Protein 1X66 (pdb70)

Sequence (98 aa):
GSSGSSGPPNMTTNERRVIVPADPTLWTQEHVRQWLEWAIKEYSLMEIDTSFFQNMDGKELCKMNKEDFLRATTLYNTEVLLSHLSYLRESSSGPSSGGSSGSSGPPNMTTNERRVIVPADPTLWTQEHVRQWLEWAIKEYSLMEIDTSFFQNMDGKELCKMNKEDFLRATTLYNTEVLLSHLSYLRESSSGPSSGGSSGSSGPPNMTTNERRVIVPADPTLWTQEHVRQWLEWAIKEYSLMEIDTSFFQNMDGKELCKMNKEDFLRATTLYNTEVLLSHLSYLRESSSGPSSGGSSGSSGPPNMTTNERRVIVPADPTLWTQEHVRQWLEWAIKEYSLMEIDTSFFQNMDGKELCKMNKEDFLRATTLYNTEVLLSHLSYLRESSSGPSSGGSSGSSGPPNMTTNERRVIVPADPTLWTQEHVRQWLEWAIKEYSLMEIDTSFFQNMDGKELCKMNKEDFLRATTLYNTEVLLSHLSYLRESSSGPSSGGSSGSSGPPNMTTNERRVIVPADPTLWTQEHVRQWLEWAIKEYSLMEIDTSFFQNMDGKELCKMNKEDFLRATTLYNTEVLLSHLSYLRESSSGPSSGGSSGSSGPPNMTTNERRVIVPADPTLWTQEHVRQWLEWAIKEYSLMEIDTSFFQNMDGKELCKMNKEDFLRATTLYNTEVLLSHLSYLRESSSGPSSGGSSGSSGPPNMTTNERRVIVPADPTLWTQEHVRQWLEWAIKEYSLMEIDTSFFQNMDGKELCKMNKEDFLRATTLYNTEVLLSHLSYLRESSSGPSSGGSSGSSGPPNMTTNERRVIVPADPTLWTQEHVRQWLEWAIKEYSLMEIDTSFFQNMDGKELCKMNKEDFLRATTLYNTEVLLSHLSYLRESSSGPSSGGSSGSSGPPNMTTNERRVIVPADPTLWTQEHVRQWLEWAIKEYSLMEIDTSFFQNMDGKELCKMNKEDFLRATTLYNTEVLLSHLSYLRESSSGPSSGGSSGSSGPPNMTTNERRVIVPADPTLWTQEHVRQWLEWAIKEYSLMEIDTSFFQNMDGKELCKMNKEDFLRATTLYNTEVLLSHLSYLRESSSGPSSGGSSGSSGPPNMTTNERRVIVPADPTLWTQEHVRQWLEWAIKEYSLMEIDTSFFQNMDGKELCKMNKEDFLRATTLYNTEVLLSHLSYLRESSSGPSSGGSSGSSGPPNMTTNERRVIVPADPTLWTQEHVRQWLEWAIKEYSLMEIDTSFFQNMDGKELCKMNKEDFLRATTLYNTEVLLSHLSYLRESSSGPSSGGSSGSSGPPNMTTNERRVIVPADPTLWTQEHVRQWLEWAIKEYSLMEIDTSFFQNMDGKELCKMNKEDFLRATTLYNTEVLLSHLSYLRESSSGPSSGGSSGSSGPPNMTTNERRVIVPADPTLWTQEHVRQWLEWAIKEYSLMEIDTSFFQNMDGKELCKMNKEDFLRATTLYNTEVLLSHLSYLRESSSGPSSGGSSGSSGPPNMTTNERRVIVPADPTLWTQEHVRQWLEWAIKEYSLMEIDTSFFQNMDGKELCKMNKEDFLRATTLYNTEVLLSHLSYLRESSSGPSSGGSSGSSGPPNMTTNERRVIVPADPTLWTQEHVRQWLEWAIKEYSLMEIDTSFFQNMDGKELCKMNKEDFLRATTLYNTEVLLSHLSYLRESSSGPSSGGSSGSSGPPNMTTNERRVIVPADPTLWTQEHVRQWLEWAIKEYSLMEIDTSFFQNMDGKELCKMNKEDFLRATTLYNTEVLLSHLSYLRESSSGPSSGGSSGSSGPPNMTTNERRVIVPADPTLWTQEHVRQWLEWAIKEYSLMEIDTSFFQNMDGKELCKMNKEDFLRATTLYNTEVLLSHLSYLRESSSGPSSGGSSGSSGPPNMTTNERRVIVPADPTLWTQEHVRQWLEWAIKEYSLMEIDTSFFQNMDGKELCKMNKEDFLRATTLYNTEVLLSHLSYLRESSSGPSSG

Nearest PDB structures (foldseek):
  1x66-assembly1_A  TM=8.864E-01  e=5.146E-15  Homo sapiens
  2ytu-assembly1_A  TM=7.663E-01  e=2.443E-11  Homo sapiens
  1sxe-assembly1_A  TM=8.221E-01  e=2.799E-08  Homo sapiens
  4mhv-assembly1_A  TM=8.848E-01  e=9.757E-05  Homo sapiens
  2qar-assembly2_D  TM=7.076E-01  e=3.105E-03  Escherichia coli

InterPro domains:
  IPR000418 Ets domain [PF00178] (280-360)
  IPR000418 Ets domain [PR00454] (281-294)
  IPR000418 Ets domain [PR00454] (305-323)
  IPR000418 Ets domain [PR00454] (324-342)
  IPR000418 Ets domain [PR00454] (343-361)
  IPR000418 Ets domain [PS00345] (283-291)
  IPR000418 Ets domain [PS00346] (327-342)
  IPR000418 Ets domain [PS50061] (281-361)
  IPR000418 Ets domain [SM00413] (280-365)
  IPR003118 Pointed domain [PF02198] (115-197)
  IPR003118 Pointed domain [PS51433] (112-198)
  IPR003118 Pointed domain [SM00251] (114-198)
  IPR013761 Sterile alpha motif/pointed domain superfamily [G3DSA:1.10.150.50] (103-200)
  IPR013761 Sterile alpha motif/pointed domain superfamily [SSF47769] (99-197)
  IPR035573 Friend leukemia integration 1 transcription factor, pointed domain [cd08541] (114-204)
  IPR036388 Winged helix-like DNA-binding domain superfamily [G3DSA:1.10.10.10] (247-373)
  IPR036390 Winged helix DNA-binding domain superfamily [SSF46785] (278-413)
  IPR046328 ETS family [PTHR11849] (124-366)

GO terms:
  GO:0000976 transcription cis-regulatory region binding (F, IDA)
  GO:1990837 sequence-specific double-stranded DNA binding (F, IDA)
  GO:0045893 positive regulation of DNA-templated transcription (P, IMP)
  GO:0005634 nucleus (C, IDA)
  GO:0045893 positive regulation of DNA-templated transcription (P, IDA)
  GO:0003677 DNA binding (F, TAS)
  GO:0003700 DNA-binding transcription factor activity (F, TAS)
  GO:0009887 animal organ morphogenesis (P, TAS)
  GO:0007599 hemostasis (P, TAS)
  GO:0005515 protein binding (F, IPI)
  GO:0005654 nucleoplasm (C, IDA)
  GO:0016604 nuclear body (C, IDA)

Structure (mmCIF, N/CA/C/O backbone):
data_1X66
#
_entry.id   1X66
#
loop_
_atom_site.group_PDB
_atom_site.id
_atom_site.type_symbol
_atom_site.label_atom_id
_atom_site.label_alt_id
_atom_site.label_comp_id
_atom_site.label_asym_id
_atom_site.label_entity_id
_atom_site.label_seq_id
_atom_site.pdbx_PDB_ins_code
_atom_site.Cartn_x
_atom_site.Cartn_y
_atom_site.Cartn_z
_atom_site.occupancy
_atom_site.B_iso_or_equiv
_atom_site.auth_seq_id
_atom_site.auth_comp_id
_atom_site.auth_asym_id
_atom_site.auth_atom_id
_atom_site.pdbx_PDB_model_num
ATOM 1 N N . GLY A 1 1 ? 5.525 2.251 -4.074 1.00 0.00 1 GLY A N 1
ATOM 2 C CA . GLY A 1 1 ? 5.447 3.693 -3.928 1.00 0.00 1 GLY A CA 1
ATOM 3 C C . GLY A 1 1 ? 5.200 4.397 -5.247 1.00 0.00 1 GLY A C 1
ATOM 4 O O . GLY A 1 1 ? 4.297 4.026 -5.997 1.00 0.00 1 GLY A O 1
ATOM 8 N N . SER A 1 2 ? 6.003 5.417 -5.531 1.00 0.00 2 SER A N 1
ATOM 9 C CA . SER A 1 2 ? 5.864 6.178 -6.767 1.00 0.00 2 SER A CA 1
ATOM 10 C C . SER A 1 2 ? 4.482 6.819 -6.858 1.00 0.00 2 SER A C 1
ATOM 11 O O . SER A 1 2 ? 3.654 6.420 -7.676 1.00 0.00 2 SER A O 1
ATOM 19 N N . SER A 1 3 ? 4.242 7.815 -6.011 1.00 0.00 3 SER A N 1
ATOM 20 C CA . SER A 1 3 ? 2.960 8.509 -5.992 1.00 0.00 3 SER A CA 1
ATOM 21 C C . SER A 1 3 ? 1.823 7.541 -5.679 1.00 0.00 3 SER A C 1
ATOM 22 O O . SER A 1 3 ? 2.051 6.360 -5.419 1.00 0.00 3 SER A O 1
ATOM 30 N N . GLY A 1 4 ? 0.595 8.051 -5.705 1.00 0.00 4 GLY A N 1
ATOM 31 C CA . GLY A 1 4 ? -0.560 7.220 -5.423 1.00 0.00 4 GLY A CA 1
ATOM 32 C C . GLY A 1 4 ? -0.600 6.753 -3.981 1.00 0.00 4 GLY A C 1
ATOM 33 O O . GLY A 1 4 ? -1.157 5.698 -3.679 1.00 0.00 4 GLY A O 1
ATOM 37 N N . SER A 1 5 ? -0.007 7.540 -3.090 1.00 0.00 5 SER A N 1
ATOM 38 C CA . SER A 1 5 ? 0.028 7.199 -1.672 1.00 0.00 5 SER A CA 1
ATOM 39 C C . SER A 1 5 ? -1.122 7.866 -0.924 1.00 0.00 5 SER A C 1
ATOM 40 O O . SER A 1 5 ? -1.275 9.087 -0.960 1.00 0.00 5 SER A O 1
ATOM 48 N N . SER A 1 6 ? -1.929 7.055 -0.247 1.00 0.00 6 SER A N 1
ATOM 49 C CA . SER A 1 6 ? -3.068 7.565 0.506 1.00 0.00 6 SER A CA 1
ATOM 50 C C . SER A 1 6 ? -3.103 6.967 1.909 1.00 0.00 6 SER A C 1
ATOM 51 O O . SER A 1 6 ? -4.124 6.439 2.346 1.00 0.00 6 SER A O 1
ATOM 59 N N . GLY A 1 7 ? -1.977 7.055 2.611 1.00 0.00 7 GLY A N 1
ATOM 60 C CA . GLY A 1 7 ? -1.899 6.519 3.958 1.00 0.00 7 GLY A CA 1
ATOM 61 C C . GLY A 1 7 ? -2.934 7.125 4.884 1.00 0.00 7 GLY A C 1
ATOM 62 O O . GLY A 1 7 ? -3.699 8.010 4.501 1.00 0.00 7 GLY A O 1
ATOM 66 N N . PRO A 1 8 ? -2.968 6.643 6.136 1.00 0.00 8 PRO A N 1
ATOM 67 C CA . PRO A 1 8 ? -3.914 7.128 7.145 1.00 0.00 8 PRO A CA 1
ATOM 68 C C . PRO A 1 8 ? -3.602 8.550 7.597 1.00 0.00 8 PRO A C 1
ATOM 69 O O . PRO A 1 8 ? -2.536 9.098 7.312 1.00 0.00 8 PRO A O 1
ATOM 80 N N . PRO A 1 9 ? -4.550 9.165 8.319 1.00 0.00 9 PRO A N 1
ATOM 81 C CA . PRO A 1 9 ? -4.398 10.531 8.827 1.00 0.00 9 PRO A CA 1
ATOM 82 C C . PRO A 1 9 ? -3.355 10.625 9.935 1.00 0.00 9 PRO A C 1
ATOM 83 O O . PRO A 1 9 ? -3.606 10.227 11.072 1.00 0.00 9 PRO A O 1
ATOM 94 N N . ASN A 1 10 ? -2.184 11.155 9.597 1.00 0.00 10 ASN A N 1
ATOM 95 C CA . ASN A 1 10 ? -1.103 11.301 10.564 1.00 0.00 10 ASN A CA 1
ATOM 96 C C . ASN A 1 10 ? -1.513 12.230 11.703 1.00 0.00 10 ASN A C 1
ATOM 97 O O . ASN A 1 10 ? -2.425 13.043 11.556 1.00 0.00 10 ASN A O 1
ATOM 108 N N . MET A 1 11 ? -0.833 12.102 12.837 1.00 0.00 11 MET A N 1
ATOM 109 C CA . MET A 1 11 ? -1.126 12.931 14.001 1.00 0.00 11 MET A CA 1
ATOM 110 C C . MET A 1 11 ? -0.851 14.402 13.703 1.00 0.00 11 MET A C 1
ATOM 111 O O . MET A 1 11 ? -0.117 14.731 12.770 1.00 0.00 11 MET A O 1
ATOM 125 N N . THR A 1 12 ? -1.443 15.284 14.502 1.00 0.00 12 THR A N 1
ATOM 126 C CA . THR A 1 12 ? -1.263 16.719 14.324 1.00 0.00 12 THR A CA 1
ATOM 127 C C . THR A 1 12 ? 0.083 17.177 14.874 1.00 0.00 12 THR A C 1
ATOM 128 O O . THR A 1 12 ? 0.570 16.647 15.873 1.00 0.00 12 THR A O 1
ATOM 139 N N . THR A 1 13 ? 0.681 18.165 14.215 1.00 0.00 13 THR A N 1
ATOM 140 C CA . THR A 1 13 ? 1.972 18.694 14.638 1.00 0.00 13 THR A CA 1
ATOM 141 C C . THR A 1 13 ? 2.370 19.906 13.803 1.00 0.00 13 THR A C 1
ATOM 142 O O . THR A 1 13 ? 1.792 20.160 12.747 1.00 0.00 13 THR A O 1
ATOM 153 N N . ASN A 1 14 ? 3.360 20.650 14.284 1.00 0.00 14 ASN A N 1
ATOM 154 C CA . ASN A 1 14 ? 3.836 21.836 13.581 1.00 0.00 14 ASN A CA 1
ATOM 155 C C . ASN A 1 14 ? 4.367 21.472 12.198 1.00 0.00 14 ASN A C 1
ATOM 156 O O . ASN A 1 14 ? 3.871 21.960 11.183 1.00 0.00 14 ASN A O 1
ATOM 167 N N . GLU A 1 15 ? 5.379 20.610 12.167 1.00 0.00 15 GLU A N 1
ATOM 168 C CA . GLU A 1 15 ? 5.978 20.181 10.908 1.00 0.00 15 GLU A CA 1
ATOM 169 C C . GLU A 1 15 ? 5.728 18.695 10.665 1.00 0.00 15 GLU A C 1
ATOM 170 O O . GLU A 1 15 ? 4.939 18.321 9.798 1.00 0.00 15 GLU A O 1
ATOM 182 N N . ARG A 1 16 ? 6.406 17.853 11.438 1.00 0.00 16 ARG A N 1
ATOM 183 C CA . ARG A 1 16 ? 6.260 16.408 11.307 1.00 0.00 16 ARG A CA 1
ATOM 184 C C . ARG A 1 16 ? 6.996 15.683 12.429 1.00 0.00 16 ARG A C 1
ATOM 185 O O . ARG A 1 16 ? 8.111 15.195 12.240 1.00 0.00 16 ARG A O 1
ATOM 206 N N . ARG A 1 17 ? 6.366 15.617 13.597 1.00 0.00 17 ARG A N 1
ATOM 207 C CA . ARG A 1 17 ? 6.962 14.953 14.750 1.00 0.00 17 ARG A CA 1
ATOM 208 C C . ARG A 1 17 ? 5.937 14.776 15.866 1.00 0.00 17 ARG A C 1
ATOM 209 O O . ARG A 1 17 ? 4.848 15.348 15.819 1.00 0.00 17 ARG A O 1
ATOM 230 N N . VAL A 1 18 ? 6.292 13.979 16.869 1.00 0.00 18 VAL A N 1
ATOM 231 C CA . VAL A 1 18 ? 5.404 13.727 17.997 1.00 0.00 18 VAL A CA 1
ATOM 232 C C . VAL A 1 18 ? 5.850 14.503 19.232 1.00 0.00 18 VAL A C 1
ATOM 233 O O . VAL A 1 18 ? 7.037 14.775 19.410 1.00 0.00 18 VAL A O 1
ATOM 246 N N . ILE A 1 19 ? 4.891 14.854 20.081 1.00 0.00 19 ILE A N 1
ATOM 247 C CA . ILE A 1 19 ? 5.185 15.597 21.300 1.00 0.00 19 ILE A CA 1
ATOM 248 C C . ILE A 1 19 ? 4.711 14.837 22.535 1.00 0.00 19 ILE A C 1
ATOM 249 O O . ILE A 1 19 ? 3.595 15.041 23.013 1.00 0.00 19 ILE A O 1
ATOM 265 N N . VAL A 1 20 ? 5.569 13.960 23.049 1.00 0.00 20 VAL A N 1
ATOM 266 C 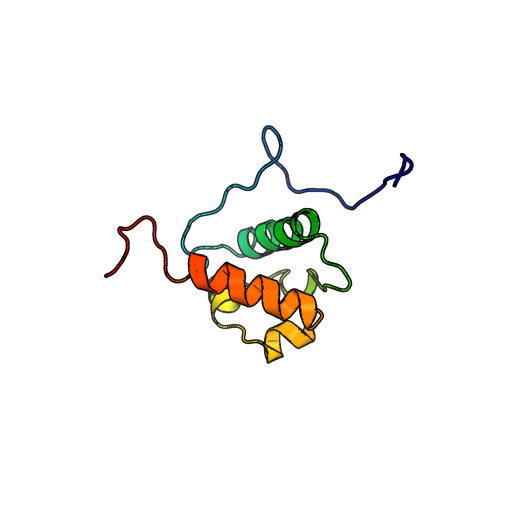CA . VAL A 1 20 ? 5.240 13.172 24.230 1.00 0.00 20 VAL A CA 1
ATOM 267 C C . VAL A 1 20 ? 6.394 13.166 25.226 1.00 0.00 20 VAL A C 1
ATOM 268 O O . VAL A 1 20 ? 7.558 13.347 24.866 1.00 0.00 20 VAL A O 1
ATOM 281 N N . PRO A 1 21 ? 6.068 12.951 26.509 1.00 0.00 21 PRO A N 1
ATOM 282 C CA . PRO A 1 21 ? 7.064 12.915 27.584 1.00 0.00 21 PRO A CA 1
ATOM 283 C C . PRO A 1 21 ? 7.959 11.683 27.503 1.00 0.00 21 PRO A C 1
ATOM 284 O O . PRO A 1 21 ? 7.602 10.684 26.879 1.00 0.00 21 PRO A O 1
ATOM 295 N N . ALA A 1 22 ? 9.123 11.760 28.140 1.00 0.00 22 ALA A N 1
ATOM 296 C CA . ALA A 1 22 ? 10.068 10.650 28.142 1.00 0.00 22 ALA A CA 1
ATOM 297 C C . ALA A 1 22 ? 9.426 9.384 28.700 1.00 0.00 22 ALA A C 1
ATOM 298 O O . ALA A 1 22 ? 9.266 8.393 27.988 1.00 0.00 22 ALA A O 1
ATOM 305 N N . ASP A 1 23 ? 9.063 9.425 29.977 1.00 0.00 23 ASP A N 1
ATOM 306 C CA . ASP A 1 23 ? 8.438 8.281 30.631 1.00 0.00 23 ASP A CA 1
ATOM 307 C C . ASP A 1 23 ? 7.085 7.966 30.000 1.00 0.00 23 ASP A C 1
ATOM 308 O O . ASP A 1 23 ? 6.180 8.800 29.964 1.00 0.00 23 ASP A O 1
ATOM 317 N N . PRO A 1 24 ? 6.942 6.734 29.488 1.00 0.00 24 PRO A N 1
ATOM 318 C CA . PRO A 1 24 ? 5.704 6.281 28.849 1.00 0.00 24 PRO A CA 1
ATOM 319 C C . PRO A 1 24 ? 4.566 6.104 29.849 1.00 0.00 24 PRO A C 1
ATOM 320 O O . PRO A 1 24 ? 3.392 6.105 29.476 1.00 0.00 24 PRO A O 1
ATOM 331 N N . THR A 1 25 ? 4.921 5.953 31.121 1.00 0.00 25 THR A N 1
ATOM 332 C CA . THR A 1 25 ? 3.930 5.775 32.175 1.00 0.00 25 THR A CA 1
ATOM 333 C C . THR A 1 25 ? 3.127 7.052 32.397 1.00 0.00 25 THR A C 1
ATOM 334 O O . THR A 1 25 ? 2.040 7.021 32.975 1.00 0.00 25 THR A O 1
ATOM 345 N N . LEU A 1 26 ? 3.669 8.173 31.935 1.00 0.00 26 LEU A N 1
ATOM 346 C CA . LEU A 1 26 ? 3.003 9.462 32.083 1.00 0.00 26 LEU A CA 1
ATOM 347 C C . LEU A 1 26 ? 2.094 9.746 30.891 1.00 0.00 26 LEU A C 1
ATOM 348 O O . LEU A 1 26 ? 1.371 10.742 30.873 1.00 0.00 26 LEU A O 1
ATOM 364 N N . TRP A 1 27 ? 2.136 8.863 29.900 1.00 0.00 27 TRP A N 1
ATOM 365 C CA . TRP A 1 27 ? 1.314 9.017 28.705 1.00 0.00 27 TRP A CA 1
ATOM 366 C C . TRP A 1 27 ? -0.168 8.915 29.046 1.00 0.00 27 TRP A C 1
ATOM 367 O O . TRP A 1 27 ? -0.594 7.992 29.742 1.00 0.00 27 TRP A O 1
ATOM 388 N N . THR A 1 28 ? -0.953 9.868 28.552 1.00 0.00 28 THR A N 1
ATOM 389 C CA . THR A 1 28 ? -2.388 9.885 28.806 1.00 0.00 28 THR A CA 1
ATOM 390 C C . THR A 1 28 ? -3.122 8.930 27.872 1.00 0.00 28 THR A C 1
ATOM 391 O O . THR A 1 28 ? -2.502 8.236 27.067 1.00 0.00 28 THR A O 1
ATOM 402 N N . GLN A 1 29 ? -4.446 8.900 27.986 1.00 0.00 29 GLN A N 1
ATOM 403 C CA . GLN A 1 29 ? -5.265 8.029 27.151 1.00 0.00 29 GLN A CA 1
ATOM 404 C C . GLN A 1 29 ? -5.123 8.397 25.678 1.00 0.00 29 GLN A C 1
ATOM 405 O O . GLN A 1 29 ? -5.464 7.609 24.797 1.00 0.00 29 GLN A O 1
ATOM 419 N N . GLU A 1 30 ? -4.619 9.600 25.419 1.00 0.00 30 GLU A N 1
ATOM 420 C CA . GLU A 1 30 ? -4.434 10.072 24.052 1.00 0.00 30 GLU A CA 1
ATOM 421 C C . GLU A 1 30 ? -3.008 9.813 23.575 1.00 0.00 30 GLU A C 1
ATOM 422 O O . GLU A 1 30 ? -2.789 9.369 22.448 1.00 0.00 30 GLU A O 1
ATOM 434 N N . HIS A 1 31 ? -2.040 10.096 24.442 1.00 0.00 31 HIS A N 1
ATOM 435 C CA . HIS A 1 31 ? -0.634 9.895 24.110 1.00 0.00 31 HIS A CA 1
ATOM 436 C C . HIS A 1 31 ? -0.392 8.473 23.611 1.00 0.00 31 HIS A C 1
ATOM 437 O O . HIS A 1 31 ? 0.201 8.269 22.551 1.00 0.00 31 HIS A O 1
ATOM 451 N N . VAL A 1 32 ? -0.854 7.494 24.381 1.00 0.00 32 VAL A N 1
ATOM 452 C CA . VAL A 1 32 ? -0.688 6.092 24.017 1.00 0.00 32 VAL A CA 1
ATOM 453 C C . VAL A 1 32 ? -1.158 5.835 22.590 1.00 0.00 32 VAL A C 1
ATOM 454 O O . VAL A 1 32 ? -0.633 4.961 21.900 1.00 0.00 32 VAL A O 1
ATOM 467 N N . ARG A 1 33 ? -2.151 6.603 22.153 1.00 0.00 33 ARG A N 1
ATOM 468 C CA . ARG A 1 33 ? -2.693 6.459 20.807 1.00 0.00 33 ARG A CA 1
ATOM 469 C C . ARG A 1 33 ? -1.805 7.161 19.785 1.00 0.00 33 ARG A C 1
ATOM 470 O O . ARG A 1 33 ? -1.531 6.623 18.713 1.00 0.00 33 ARG A O 1
ATOM 491 N N . GLN A 1 34 ? -1.358 8.366 20.125 1.00 0.00 34 GLN A N 1
ATOM 492 C CA . GLN A 1 34 ? -0.502 9.142 19.236 1.00 0.00 34 GLN A CA 1
ATOM 493 C C . GLN A 1 34 ? 0.808 8.409 18.966 1.00 0.00 34 GLN A C 1
ATOM 494 O O . GLN A 1 34 ? 1.190 8.206 17.814 1.00 0.00 34 GLN A O 1
ATOM 508 N N . TRP A 1 35 ? 1.492 8.017 20.035 1.00 0.00 35 TRP A N 1
ATOM 509 C CA . TRP A 1 35 ? 2.760 7.307 19.913 1.00 0.00 35 TRP A CA 1
ATOM 510 C C . TRP A 1 35 ? 2.599 6.045 19.073 1.00 0.00 35 TRP A C 1
ATOM 511 O O . TRP A 1 35 ? 3.511 5.650 18.346 1.00 0.00 35 TRP A O 1
ATOM 532 N N . LEU A 1 36 ? 1.434 5.415 19.179 1.00 0.00 36 LEU A N 1
ATOM 533 C CA . LEU A 1 36 ? 1.153 4.195 18.428 1.00 0.00 36 LEU A CA 1
ATOM 534 C C . LEU A 1 36 ? 1.171 4.464 16.927 1.00 0.00 36 LEU A C 1
ATOM 535 O O . LEU A 1 36 ? 1.966 3.879 16.192 1.00 0.00 36 LEU A O 1
ATOM 551 N N . GLU A 1 37 ? 0.290 5.354 16.480 1.00 0.00 37 GLU A N 1
ATOM 552 C CA . GLU A 1 37 ? 0.207 5.700 15.066 1.00 0.00 37 GLU A CA 1
ATOM 553 C C . GLU A 1 37 ? 1.553 6.197 14.547 1.00 0.00 37 GLU A C 1
ATOM 554 O O . GLU A 1 37 ? 1.839 6.113 13.352 1.00 0.00 37 GLU A O 1
ATOM 566 N N . TRP A 1 38 ? 2.374 6.716 15.452 1.00 0.00 38 TRP A N 1
ATOM 567 C CA . TRP A 1 38 ? 3.690 7.228 15.086 1.00 0.00 38 TRP A CA 1
ATOM 568 C C . TRP A 1 38 ? 4.638 6.088 14.733 1.00 0.00 38 TRP A C 1
ATOM 569 O O . TRP A 1 38 ? 5.121 5.997 13.605 1.00 0.00 38 TRP A O 1
ATOM 590 N N . ALA A 1 39 ? 4.902 5.220 15.705 1.00 0.00 39 ALA A N 1
ATOM 591 C CA . ALA A 1 39 ? 5.791 4.084 15.495 1.00 0.00 39 ALA A CA 1
ATOM 592 C C . ALA A 1 39 ? 5.388 3.294 14.255 1.00 0.00 39 ALA A C 1
ATOM 593 O O . ALA A 1 39 ? 6.231 2.683 13.596 1.00 0.00 39 ALA A O 1
ATOM 600 N N . ILE A 1 40 ? 4.097 3.308 13.943 1.00 0.00 40 ILE A N 1
ATOM 601 C CA . ILE A 1 40 ? 3.583 2.593 12.781 1.00 0.00 40 ILE A CA 1
ATOM 602 C C . ILE A 1 40 ? 4.020 3.265 11.484 1.00 0.00 40 ILE A C 1
ATOM 603 O O . ILE A 1 40 ? 4.507 2.608 10.564 1.00 0.00 40 ILE A O 1
ATOM 619 N N . LYS A 1 41 ? 3.843 4.581 11.418 1.00 0.00 41 LYS A N 1
ATOM 620 C CA . LYS A 1 41 ? 4.221 5.345 10.235 1.00 0.00 41 LYS A CA 1
ATOM 621 C C . LYS A 1 41 ? 5.735 5.506 10.152 1.00 0.00 41 LYS A C 1
ATOM 622 O O . LYS A 1 41 ? 6.281 5.785 9.085 1.00 0.00 41 LYS A O 1
ATOM 641 N N . GLU A 1 42 ? 6.408 5.327 11.285 1.00 0.00 42 GLU A N 1
ATOM 642 C CA . GLU A 1 42 ? 7.859 5.452 11.339 1.00 0.00 42 GLU A CA 1
ATOM 643 C C . GLU A 1 42 ? 8.533 4.133 10.974 1.00 0.00 42 GLU A C 1
ATOM 644 O O . GLU A 1 42 ? 9.375 4.080 10.077 1.00 0.00 42 GLU A O 1
ATOM 656 N N . TYR A 1 43 ? 8.157 3.070 11.675 1.00 0.00 43 TYR A N 1
ATOM 657 C CA . TYR A 1 43 ? 8.726 1.750 11.428 1.00 0.00 43 TYR A CA 1
ATOM 658 C C . TYR A 1 43 ? 7.928 1.003 10.364 1.00 0.00 43 TYR A C 1
ATOM 659 O O . TYR A 1 43 ? 8.152 -0.183 10.122 1.00 0.00 43 TYR A O 1
ATOM 677 N N . SER A 1 44 ? 6.997 1.708 9.729 1.00 0.00 44 SER A N 1
ATOM 678 C CA . SER A 1 44 ? 6.163 1.112 8.692 1.00 0.00 44 SER A CA 1
ATOM 679 C C . SER A 1 44 ? 5.516 -0.178 9.188 1.00 0.00 44 SER A C 1
ATOM 680 O O . SER A 1 44 ? 5.597 -1.218 8.534 1.00 0.00 44 SER A O 1
ATOM 688 N N . LEU A 1 45 ? 4.875 -0.102 10.349 1.00 0.00 45 LEU A N 1
ATOM 689 C CA . LEU A 1 45 ? 4.214 -1.263 10.935 1.00 0.00 45 LEU A CA 1
ATOM 690 C C . LEU A 1 45 ? 2.849 -1.492 10.296 1.00 0.00 45 LEU A C 1
ATOM 691 O O . LEU A 1 45 ? 2.195 -0.550 9.849 1.00 0.00 45 LEU A O 1
ATOM 707 N N . MET A 1 46 ? 2.423 -2.750 10.258 1.00 0.00 46 MET A N 1
ATOM 708 C CA . MET A 1 46 ? 1.133 -3.103 9.676 1.00 0.00 46 MET A CA 1
ATOM 709 C C . MET A 1 46 ? 0.472 -4.231 10.462 1.00 0.00 46 MET A C 1
ATOM 710 O O . MET A 1 46 ? 1.107 -4.869 11.301 1.00 0.00 46 MET A O 1
ATOM 724 N N . GLU A 1 47 ? -0.806 -4.469 10.186 1.00 0.00 47 GLU A N 1
ATOM 725 C CA . GLU A 1 47 ? -1.552 -5.519 10.869 1.00 0.00 47 GLU A CA 1
ATOM 726 C C . GLU A 1 47 ? -1.659 -5.226 12.363 1.00 0.00 47 GLU A C 1
ATOM 727 O O . GLU A 1 47 ? -1.809 -6.139 13.175 1.00 0.00 47 GLU A O 1
ATOM 739 N N . ILE A 1 48 ? -1.580 -3.948 12.716 1.00 0.00 48 ILE A N 1
ATOM 740 C CA . ILE A 1 48 ? -1.669 -3.535 14.111 1.00 0.00 48 ILE A CA 1
ATOM 741 C C . ILE A 1 48 ? -3.058 -2.998 14.439 1.00 0.00 48 ILE A C 1
ATOM 742 O O . ILE A 1 48 ? -3.636 -2.232 13.668 1.00 0.00 48 ILE A O 1
ATOM 758 N N . ASP A 1 49 ? -3.587 -3.403 15.588 1.00 0.00 49 ASP A N 1
ATOM 759 C CA . ASP A 1 49 ? -4.908 -2.960 16.019 1.00 0.00 49 ASP A CA 1
ATOM 760 C C . ASP A 1 49 ? -4.798 -1.776 16.975 1.00 0.00 49 ASP A C 1
ATOM 761 O O . ASP A 1 49 ? -4.754 -1.949 18.193 1.00 0.00 49 ASP A O 1
ATOM 770 N N . THR A 1 50 ? -4.755 -0.572 16.414 1.00 0.00 50 THR A N 1
ATOM 771 C CA . THR A 1 50 ? -4.648 0.641 17.215 1.00 0.00 50 THR A CA 1
ATOM 772 C C . THR A 1 50 ? -5.859 0.806 18.127 1.00 0.00 50 THR A C 1
ATOM 773 O O . THR A 1 50 ? -5.785 1.474 19.158 1.00 0.00 50 THR A O 1
ATOM 784 N N . SER A 1 51 ? -6.973 0.192 17.741 1.00 0.00 51 SER A N 1
ATOM 785 C CA . SER A 1 51 ? -8.201 0.274 18.523 1.00 0.00 51 SER A CA 1
ATOM 786 C C . SER A 1 51 ? -8.004 -0.333 19.908 1.00 0.00 51 SER A C 1
ATOM 787 O O . SER A 1 51 ? -8.557 0.152 20.895 1.00 0.00 51 SER A O 1
ATOM 795 N N . PHE A 1 52 ? -7.210 -1.397 19.974 1.00 0.00 52 PHE A N 1
ATOM 796 C CA . PHE A 1 52 ? -6.940 -2.072 21.238 1.00 0.00 52 PHE A CA 1
ATOM 797 C C . PHE A 1 52 ? -6.407 -1.089 22.276 1.00 0.00 52 PHE A C 1
ATOM 798 O O . PHE A 1 52 ? -6.575 -1.288 23.480 1.00 0.00 52 PHE A O 1
ATOM 815 N N . PHE A 1 53 ? -5.763 -0.028 21.802 1.00 0.00 53 PHE A N 1
ATOM 816 C CA . PHE A 1 53 ? -5.204 0.986 22.688 1.00 0.00 53 PHE A CA 1
ATOM 817 C C . PHE A 1 53 ? -5.974 2.298 22.568 1.00 0.00 53 PHE A C 1
ATOM 818 O O . PHE A 1 53 ? -5.436 3.371 22.839 1.00 0.00 53 PHE A O 1
ATOM 835 N N . GLN A 1 54 ? -7.235 2.202 22.160 1.00 0.00 54 GLN A N 1
ATOM 836 C CA . GLN A 1 54 ? -8.078 3.381 22.002 1.00 0.00 54 GLN A CA 1
ATOM 837 C C . GLN A 1 54 ? -8.347 4.042 23.350 1.00 0.00 54 GLN A C 1
ATOM 838 O O . GLN A 1 54 ? -8.669 5.227 23.418 1.00 0.00 54 GLN A O 1
ATOM 852 N N . ASN A 1 55 ? -8.214 3.266 24.421 1.00 0.00 55 ASN A N 1
ATOM 853 C CA . ASN A 1 55 ? -8.443 3.777 25.768 1.00 0.00 55 ASN A CA 1
ATOM 854 C C . ASN A 1 55 ? -7.459 3.161 26.758 1.00 0.00 55 ASN A C 1
ATOM 855 O O . ASN A 1 55 ? -7.795 2.929 27.919 1.00 0.00 55 ASN A O 1
ATOM 866 N N . MET A 1 56 ? -6.243 2.901 26.290 1.00 0.00 56 MET A N 1
ATOM 867 C CA . MET A 1 56 ? -5.209 2.314 27.135 1.00 0.00 56 MET A CA 1
ATOM 868 C C . MET A 1 56 ? -4.253 3.386 27.649 1.00 0.00 56 MET A C 1
ATOM 869 O O . MET A 1 56 ? -3.361 3.833 26.928 1.00 0.00 56 MET A O 1
ATOM 883 N N . ASP A 1 57 ? -4.447 3.795 28.898 1.00 0.00 57 ASP A N 1
ATOM 884 C CA . ASP A 1 57 ? -3.601 4.815 29.508 1.00 0.00 57 ASP A CA 1
ATOM 885 C C . ASP A 1 57 ? -2.142 4.371 29.526 1.00 0.00 57 ASP A C 1
ATOM 886 O O . ASP A 1 57 ? -1.845 3.179 29.593 1.00 0.00 57 ASP A O 1
ATOM 895 N N . GLY A 1 58 ? -1.233 5.340 29.463 1.00 0.00 58 GLY A N 1
ATOM 896 C CA . GLY A 1 58 ? 0.185 5.029 29.472 1.00 0.00 58 GLY A CA 1
ATOM 897 C C . GLY A 1 58 ? 0.538 3.964 30.491 1.00 0.00 58 GLY A C 1
ATOM 898 O O . GLY A 1 58 ? 1.349 3.078 30.219 1.00 0.00 58 GLY A O 1
ATOM 902 N N . LYS A 1 59 ? -0.069 4.051 31.670 1.00 0.00 59 LYS A N 1
ATOM 903 C CA . LYS A 1 59 ? 0.185 3.087 32.735 1.00 0.00 59 LYS A CA 1
ATOM 904 C C . LYS A 1 59 ? -0.148 1.671 32.278 1.00 0.00 59 LYS A C 1
ATOM 905 O O . LYS A 1 59 ? 0.641 0.746 32.468 1.00 0.00 59 LYS A O 1
ATOM 924 N N . GLU A 1 60 ? -1.322 1.509 31.675 1.00 0.00 60 GLU A N 1
ATOM 925 C CA . GLU A 1 60 ? -1.758 0.204 31.192 1.00 0.00 60 GLU A CA 1
ATOM 926 C C . GLU A 1 60 ? -0.979 -0.202 29.945 1.00 0.00 60 GLU A C 1
ATOM 927 O O . GLU A 1 60 ? -1.051 -1.348 29.499 1.00 0.00 60 GLU A O 1
ATOM 939 N N . LEU A 1 61 ? -0.234 0.745 29.385 1.00 0.00 61 LEU A N 1
ATOM 940 C CA . LEU A 1 61 ? 0.560 0.487 28.189 1.00 0.00 61 LEU A CA 1
ATOM 941 C C . LEU A 1 61 ? 1.944 -0.039 28.556 1.00 0.00 61 LEU A C 1
ATOM 942 O O . LEU A 1 61 ? 2.544 -0.812 27.807 1.00 0.00 61 LEU A O 1
ATOM 958 N N . CYS A 1 62 ? 2.443 0.381 29.712 1.00 0.00 62 CYS A N 1
ATOM 959 C CA . CYS A 1 62 ? 3.756 -0.049 30.180 1.00 0.00 62 CYS A CA 1
ATOM 960 C C . CYS A 1 62 ? 3.664 -1.391 30.899 1.00 0.00 62 CYS A C 1
ATOM 961 O O . CYS A 1 62 ? 4.669 -2.076 31.090 1.00 0.00 62 CYS A O 1
ATOM 969 N N . LYS A 1 63 ? 2.452 -1.760 31.298 1.00 0.00 63 LYS A N 1
ATOM 970 C CA . LYS A 1 63 ? 2.227 -3.020 31.997 1.00 0.00 63 LYS A CA 1
ATOM 971 C C . LYS A 1 63 ? 1.998 -4.158 31.008 1.00 0.00 63 LYS A C 1
ATOM 972 O O . LYS A 1 63 ? 2.254 -5.322 31.316 1.00 0.00 63 LYS A O 1
ATOM 991 N N . MET A 1 64 ? 1.515 -3.814 29.818 1.00 0.00 64 MET A N 1
ATOM 992 C CA . MET A 1 64 ? 1.255 -4.807 28.783 1.00 0.00 64 MET A CA 1
ATOM 993 C C . MET A 1 64 ? 2.509 -5.623 28.484 1.00 0.00 64 MET A C 1
ATOM 994 O O . MET A 1 64 ? 3.623 -5.105 28.534 1.00 0.00 64 MET A O 1
ATOM 1008 N N . ASN A 1 65 ? 2.318 -6.901 28.174 1.00 0.00 65 ASN A N 1
ATOM 1009 C CA . ASN A 1 65 ? 3.435 -7.788 27.868 1.00 0.00 65 ASN A CA 1
ATOM 1010 C C . ASN A 1 65 ? 3.373 -8.260 26.418 1.00 0.00 65 ASN A C 1
ATOM 1011 O O . ASN A 1 65 ? 2.460 -7.900 25.674 1.00 0.00 65 ASN A O 1
ATOM 1022 N N . LYS A 1 66 ? 4.350 -9.069 26.023 1.00 0.00 66 LYS A N 1
ATOM 1023 C CA . LYS A 1 66 ? 4.407 -9.594 24.664 1.00 0.00 66 LYS A CA 1
ATOM 1024 C C . LYS A 1 66 ? 3.083 -10.242 24.275 1.00 0.00 66 LYS A C 1
ATOM 1025 O O . LYS A 1 66 ? 2.605 -10.073 23.154 1.00 0.00 66 LYS A O 1
ATOM 1044 N N . GLU A 1 67 ? 2.495 -10.983 25.209 1.00 0.00 67 GLU A N 1
ATOM 1045 C CA . GLU A 1 67 ? 1.225 -11.656 24.962 1.00 0.00 67 GLU A CA 1
ATOM 1046 C C . GLU A 1 67 ? 0.104 -10.643 24.753 1.00 0.00 67 GLU A C 1
ATOM 1047 O O . GLU A 1 67 ? -0.534 -10.615 23.700 1.00 0.00 67 GLU A O 1
ATOM 1059 N N . ASP A 1 68 ? -0.130 -9.812 25.762 1.00 0.00 68 ASP A N 1
ATOM 1060 C CA . ASP A 1 68 ? -1.174 -8.796 25.690 1.00 0.00 68 ASP A CA 1
ATOM 1061 C C . ASP A 1 68 ? -1.015 -7.942 24.436 1.00 0.00 68 ASP A C 1
ATOM 1062 O O . ASP A 1 68 ? -1.999 -7.471 23.864 1.00 0.00 68 ASP A O 1
ATOM 1071 N N . PHE A 1 69 ? 0.229 -7.746 24.013 1.00 0.00 69 PHE A N 1
ATOM 1072 C CA . PHE A 1 69 ? 0.517 -6.947 22.827 1.00 0.00 69 PHE A CA 1
ATOM 1073 C C . PHE A 1 69 ? 0.289 -7.760 21.556 1.00 0.00 69 PHE A C 1
ATOM 1074 O O . PHE A 1 69 ? -0.078 -7.215 20.514 1.00 0.00 69 PHE A O 1
ATOM 1091 N N . LEU A 1 70 ? 0.511 -9.066 21.649 1.00 0.00 70 LEU A N 1
ATOM 1092 C CA . LEU A 1 70 ? 0.331 -9.956 20.506 1.00 0.00 70 LEU A CA 1
ATOM 1093 C C . LEU A 1 70 ? -1.146 -10.096 20.153 1.00 0.00 70 LEU A C 1
ATOM 1094 O O . LEU A 1 70 ? -1.493 -10.489 19.039 1.00 0.00 70 LEU A O 1
ATOM 1110 N N . ARG A 1 71 ? -2.011 -9.771 21.108 1.00 0.00 71 ARG A N 1
ATOM 1111 C CA . ARG A 1 71 ? -3.451 -9.860 20.897 1.00 0.00 71 ARG A CA 1
ATOM 1112 C C . ARG A 1 71 ? -3.978 -8.604 20.210 1.00 0.00 71 ARG A C 1
ATOM 1113 O O . ARG A 1 71 ? -5.181 -8.461 19.994 1.00 0.00 71 ARG A O 1
ATOM 1134 N N . ALA A 1 72 ? -3.070 -7.696 19.869 1.00 0.00 72 ALA A N 1
ATOM 1135 C CA . ALA A 1 72 ? -3.443 -6.453 19.206 1.00 0.00 72 ALA A CA 1
ATOM 1136 C C . ALA A 1 72 ? -2.550 -6.186 17.998 1.00 0.00 72 ALA A C 1
ATOM 1137 O O . ALA A 1 72 ? -3.016 -5.713 16.961 1.00 0.00 72 ALA A O 1
ATOM 1144 N N . THR A 1 73 ? -1.264 -6.491 18.140 1.00 0.00 73 THR A N 1
ATOM 1145 C CA . THR A 1 73 ? -0.306 -6.282 17.061 1.00 0.00 73 THR A CA 1
ATOM 1146 C C . THR A 1 73 ? 0.453 -7.565 16.744 1.00 0.00 73 THR A C 1
ATOM 1147 O O . THR A 1 73 ? 0.568 -8.456 17.587 1.00 0.00 73 THR A O 1
ATOM 1158 N N . THR A 1 74 ? 0.970 -7.655 15.523 1.00 0.00 74 THR A N 1
ATOM 1159 C CA . THR A 1 74 ? 1.718 -8.830 15.094 1.00 0.00 74 THR A CA 1
ATOM 1160 C C . THR A 1 74 ? 2.977 -9.016 15.932 1.00 0.00 74 THR A C 1
ATOM 1161 O O . THR A 1 74 ? 3.414 -8.098 16.628 1.00 0.00 74 THR A O 1
ATOM 1172 N N . LEU A 1 75 ? 3.558 -10.209 15.861 1.00 0.00 75 LEU A N 1
ATOM 1173 C CA . LEU A 1 75 ? 4.770 -10.516 16.614 1.00 0.00 75 LEU A CA 1
ATOM 1174 C C . LEU A 1 75 ? 5.878 -9.518 16.293 1.00 0.00 75 LEU A C 1
ATOM 1175 O O . LEU A 1 75 ? 6.471 -8.922 17.192 1.00 0.00 75 LEU A O 1
ATOM 1191 N N . TYR A 1 76 ? 6.151 -9.339 15.005 1.00 0.00 76 TYR A N 1
ATOM 1192 C CA . TYR A 1 76 ? 7.187 -8.414 14.565 1.00 0.00 76 TYR A CA 1
ATOM 1193 C C . TYR A 1 76 ? 7.027 -7.055 15.239 1.00 0.00 76 TYR A C 1
ATOM 1194 O O . TYR A 1 76 ? 7.970 -6.525 15.824 1.00 0.00 76 TYR A O 1
ATOM 1212 N N . ASN A 1 77 ? 5.823 -6.497 15.153 1.00 0.00 77 ASN A N 1
ATOM 1213 C CA . ASN A 1 77 ? 5.537 -5.200 15.755 1.00 0.00 77 ASN A CA 1
ATOM 1214 C C . ASN A 1 77 ? 5.639 -5.272 17.276 1.00 0.00 77 ASN A C 1
ATOM 1215 O O . ASN A 1 77 ? 6.051 -4.311 17.928 1.00 0.00 77 ASN A O 1
ATOM 1226 N N . THR A 1 78 ? 5.262 -6.417 17.836 1.00 0.00 78 THR A N 1
ATOM 1227 C CA . THR A 1 78 ? 5.310 -6.614 19.279 1.00 0.00 78 THR A CA 1
ATOM 1228 C C . THR A 1 78 ? 6.737 -6.492 19.803 1.00 0.00 78 THR A C 1
ATOM 1229 O O . THR A 1 78 ? 6.955 -6.077 20.941 1.00 0.00 78 THR A O 1
ATOM 1240 N N . GLU A 1 79 ? 7.703 -6.855 18.966 1.00 0.00 79 GLU A N 1
ATOM 1241 C CA . GLU A 1 79 ? 9.109 -6.785 19.347 1.00 0.00 79 GLU A CA 1
ATOM 1242 C C . GLU A 1 79 ? 9.617 -5.346 19.293 1.00 0.00 79 GLU A C 1
ATOM 1243 O O . GLU A 1 79 ? 10.441 -4.936 20.110 1.00 0.00 79 GLU A O 1
ATOM 1255 N N . VAL A 1 80 ? 9.118 -4.585 18.324 1.00 0.00 80 VAL A N 1
ATOM 1256 C CA . VAL A 1 80 ? 9.519 -3.193 18.162 1.00 0.00 80 VAL A CA 1
ATOM 1257 C C . VAL A 1 80 ? 8.966 -2.327 19.288 1.00 0.00 80 VAL A C 1
ATOM 1258 O O . VAL A 1 80 ? 9.713 -1.622 19.968 1.00 0.00 80 VAL A O 1
ATOM 1271 N N . LEU A 1 81 ? 7.654 -2.385 19.482 1.00 0.00 81 LEU A N 1
ATOM 1272 C CA . LEU A 1 81 ? 6.999 -1.607 20.527 1.00 0.00 81 LEU A CA 1
ATOM 1273 C C . LEU A 1 81 ? 7.626 -1.888 21.889 1.00 0.00 81 LEU A C 1
ATOM 1274 O O . LEU A 1 81 ? 8.062 -0.970 22.585 1.00 0.00 81 LEU A O 1
ATOM 1290 N N . LEU A 1 82 ? 7.669 -3.162 22.262 1.00 0.00 82 LEU A N 1
ATOM 1291 C CA . LEU A 1 82 ? 8.245 -3.566 23.541 1.00 0.00 82 LEU A CA 1
ATOM 1292 C C . LEU A 1 82 ? 9.669 -3.039 23.687 1.00 0.00 82 LEU A C 1
ATOM 1293 O O . LEU A 1 82 ? 10.033 -2.484 24.723 1.00 0.00 82 LEU A O 1
ATOM 1309 N N . SER A 1 83 ? 10.470 -3.216 22.641 1.00 0.00 83 SER A N 1
ATOM 1310 C CA . SER A 1 83 ? 11.855 -2.760 22.653 1.00 0.00 83 SER A CA 1
ATOM 1311 C C . SER A 1 83 ? 11.927 -1.246 22.825 1.00 0.00 83 SER A C 1
ATOM 1312 O O . SER A 1 83 ? 12.727 -0.736 23.610 1.00 0.00 83 SER A O 1
ATOM 1320 N N . HIS A 1 84 ? 11.086 -0.532 22.083 1.00 0.00 84 HIS A N 1
ATOM 1321 C CA . HIS A 1 84 ? 11.053 0.925 22.153 1.00 0.00 84 HIS A CA 1
ATOM 1322 C C . HIS A 1 84 ? 10.652 1.393 23.549 1.00 0.00 84 HIS A C 1
ATOM 1323 O O . HIS A 1 84 ? 11.394 2.123 24.207 1.00 0.00 84 HIS A O 1
ATOM 1337 N N . LEU A 1 85 ? 9.475 0.969 23.994 1.00 0.00 85 LEU A N 1
ATOM 1338 C CA . LEU A 1 85 ? 8.975 1.345 25.312 1.00 0.00 85 LEU A CA 1
ATOM 1339 C C . LEU A 1 85 ? 9.959 0.940 26.404 1.00 0.00 85 LEU A C 1
ATOM 1340 O O . LEU A 1 85 ? 10.011 1.558 27.468 1.00 0.00 85 LEU A O 1
ATOM 1356 N N . SER A 1 86 ? 10.740 -0.101 26.133 1.00 0.00 86 SER A N 1
ATOM 1357 C CA . SER A 1 86 ? 11.723 -0.590 27.094 1.00 0.00 86 SER A CA 1
ATOM 1358 C C . SER A 1 86 ? 12.670 0.528 27.518 1.00 0.00 86 SER A C 1
ATOM 1359 O O . SER A 1 86 ? 12.966 0.691 28.702 1.00 0.00 86 SER A O 1
ATOM 1367 N N . TYR A 1 87 ? 13.144 1.295 26.542 1.00 0.00 87 TYR A N 1
ATOM 1368 C CA . TYR A 1 87 ? 14.061 2.396 26.813 1.00 0.00 87 TYR A CA 1
ATOM 1369 C C . TYR A 1 87 ? 13.326 3.574 27.446 1.00 0.00 87 TYR A C 1
ATOM 1370 O O . TYR A 1 87 ? 13.703 4.053 28.517 1.00 0.00 87 TYR A O 1
ATOM 1388 N N . LEU A 1 88 ? 12.274 4.035 26.778 1.00 0.00 88 LEU A N 1
ATOM 1389 C CA . LEU A 1 88 ? 11.484 5.156 27.274 1.00 0.00 88 LEU A CA 1
ATOM 1390 C C . LEU A 1 88 ? 11.051 4.920 28.718 1.00 0.00 88 LEU A C 1
ATOM 1391 O O . LEU A 1 88 ? 10.951 5.859 29.508 1.00 0.00 88 LEU A O 1
ATOM 1407 N N . ARG A 1 89 ? 10.797 3.660 29.056 1.00 0.00 89 ARG A N 1
ATOM 1408 C CA . ARG A 1 89 ? 10.376 3.301 30.404 1.00 0.00 89 ARG A CA 1
ATOM 1409 C C . ARG A 1 89 ? 11.510 3.513 31.403 1.00 0.00 89 ARG A C 1
ATOM 1410 O O . ARG A 1 89 ? 11.283 3.950 32.530 1.00 0.00 89 ARG A O 1
ATOM 1431 N N . GLU A 1 90 ? 12.730 3.198 30.980 1.00 0.00 90 GLU A N 1
ATOM 1432 C CA . GLU A 1 90 ? 13.899 3.352 31.838 1.00 0.00 90 GLU A CA 1
ATOM 1433 C C . GLU A 1 90 ? 14.591 4.687 31.579 1.00 0.00 90 GLU A C 1
ATOM 1434 O O . GLU A 1 90 ? 15.819 4.774 31.587 1.00 0.00 90 GLU A O 1
ATOM 1446 N N . SER A 1 91 ? 13.794 5.726 31.349 1.00 0.00 91 SER A N 1
ATOM 1447 C CA . SER A 1 91 ? 14.329 7.056 31.083 1.00 0.00 91 SER A CA 1
ATOM 1448 C C . SER A 1 91 ? 13.315 8.134 31.456 1.00 0.00 91 SER A C 1
ATOM 1449 O O . SER A 1 91 ? 12.208 8.172 30.920 1.00 0.00 91 SER A O 1
ATOM 1457 N N . SER A 1 92 ? 13.703 9.008 32.380 1.00 0.00 92 SER A N 1
ATOM 1458 C CA . SER A 1 92 ? 12.828 10.084 32.828 1.00 0.00 92 SER A CA 1
ATOM 1459 C C . SER A 1 92 ? 13.559 11.423 32.807 1.00 0.00 92 SER A C 1
ATOM 1460 O O . SER A 1 92 ? 13.599 12.137 33.810 1.00 0.00 92 SER A O 1
ATOM 1468 N N . SER A 1 93 ? 14.136 11.757 31.658 1.00 0.00 93 SER A N 1
ATOM 1469 C CA . SER A 1 93 ? 14.870 13.008 31.506 1.00 0.00 93 SER A CA 1
ATOM 1470 C C . SER A 1 93 ? 16.005 13.099 32.521 1.00 0.00 93 SER A C 1
ATOM 1471 O O . SER A 1 93 ? 16.426 14.190 32.903 1.00 0.00 93 SER A O 1
ATOM 1479 N N . GLY A 1 94 ? 16.497 11.942 32.954 1.00 0.00 94 GLY A N 1
ATOM 1480 C CA . GLY A 1 94 ? 17.579 11.912 33.921 1.00 0.00 94 GLY A CA 1
ATOM 1481 C C . GLY A 1 94 ? 18.876 11.404 33.324 1.00 0.00 94 GLY A C 1
ATOM 1482 O O . GLY A 1 94 ? 18.953 11.076 32.140 1.00 0.00 94 GLY A O 1
ATOM 1486 N N . PRO A 1 95 ? 19.927 11.335 34.155 1.00 0.00 95 PRO A N 1
ATOM 1487 C CA . PRO A 1 95 ? 21.247 10.865 33.723 1.00 0.00 95 PRO A CA 1
ATOM 1488 C C . PRO A 1 95 ? 21.262 9.370 33.424 1.00 0.00 95 PRO A C 1
ATOM 1489 O O . PRO A 1 95 ? 20.331 8.647 33.781 1.00 0.00 95 PRO A O 1
ATOM 1500 N N . SER A 1 96 ? 22.323 8.913 32.767 1.00 0.00 96 SER A N 1
ATOM 1501 C CA . SER A 1 96 ? 22.456 7.504 32.417 1.00 0.00 96 SER A CA 1
ATOM 1502 C C . SER A 1 96 ? 23.186 6.737 33.516 1.00 0.00 96 SER A C 1
ATOM 1503 O O . SER A 1 96 ? 24.135 7.243 34.115 1.00 0.00 96 SER A O 1
ATOM 1511 N N . SER A 1 97 ? 22.735 5.514 33.775 1.00 0.00 97 SER A N 1
ATOM 1512 C CA . SER A 1 97 ? 23.341 4.678 34.804 1.00 0.00 97 SER A CA 1
ATOM 1513 C C . SER A 1 97 ? 24.761 4.279 34.413 1.00 0.00 97 SER A C 1
ATOM 1514 O O . SER A 1 97 ? 25.277 4.709 33.383 1.00 0.00 97 SER A O 1
ATOM 1522 N N . GLY A 1 98 ? 25.387 3.452 35.245 1.00 0.00 98 GLY A N 1
ATOM 1523 C CA . GLY A 1 98 ? 26.741 3.007 34.970 1.00 0.00 98 GLY A CA 1
ATOM 1524 C C . GLY A 1 98 ? 27.713 4.162 34.831 1.00 0.00 98 GLY A C 1
ATOM 1525 O O . GLY A 1 98 ? 28.089 4.788 35.822 1.00 0.00 98 GLY A O 1
ATOM 1529 N N . GLY A 1 1 ? 2.280 -1.435 0.281 1.00 0.00 1 GLY A N 2
ATOM 1530 C CA . GLY A 1 1 ? 3.103 -1.469 -0.914 1.00 0.00 1 GLY A CA 2
ATOM 1531 C C . GLY A 1 1 ? 2.723 -0.392 -1.910 1.00 0.00 1 GLY A C 2
ATOM 1532 O O . GLY A 1 1 ? 1.815 0.401 -1.661 1.00 0.00 1 GLY A O 2
ATOM 1536 N N . SER A 1 2 ? 3.421 -0.361 -3.041 1.00 0.00 2 SER A N 2
ATOM 1537 C CA . SER A 1 2 ? 3.156 0.631 -4.076 1.00 0.00 2 SER A CA 2
ATOM 1538 C C . SER A 1 2 ? 1.825 0.351 -4.767 1.00 0.00 2 SER A C 2
ATOM 1539 O O . SER A 1 2 ? 0.901 1.163 -4.710 1.00 0.00 2 SER A O 2
ATOM 1547 N N . SER A 1 3 ? 1.735 -0.803 -5.420 1.00 0.00 3 SER A N 2
ATOM 1548 C CA . SER A 1 3 ? 0.519 -1.189 -6.126 1.00 0.00 3 SER A CA 2
ATOM 1549 C C . SER A 1 3 ? -0.653 -1.321 -5.158 1.00 0.00 3 SER A C 2
ATOM 1550 O O . SER A 1 3 ? -0.463 -1.517 -3.959 1.00 0.00 3 SER A O 2
ATOM 1558 N N . GLY A 1 4 ? -1.867 -1.211 -5.689 1.00 0.00 4 GLY A N 2
ATOM 1559 C CA . GLY A 1 4 ? -3.053 -1.320 -4.859 1.00 0.00 4 GLY A CA 2
ATOM 1560 C C . GLY A 1 4 ? -3.275 -0.090 -4.002 1.00 0.00 4 GLY A C 2
ATOM 1561 O O . GLY A 1 4 ? -2.351 0.395 -3.349 1.00 0.00 4 GLY A O 2
ATOM 1565 N N . SER A 1 5 ? -4.504 0.416 -4.003 1.00 0.00 5 SER A N 2
ATOM 1566 C CA . SER A 1 5 ? -4.844 1.600 -3.224 1.00 0.00 5 SER A CA 2
ATOM 1567 C C . SER A 1 5 ? -4.768 1.307 -1.728 1.00 0.00 5 SER A C 2
ATOM 1568 O O . SER A 1 5 ? -5.279 0.291 -1.257 1.00 0.00 5 SER A O 2
ATOM 1576 N N . SER A 1 6 ? -4.125 2.204 -0.988 1.00 0.00 6 SER A N 2
ATOM 1577 C CA . SER A 1 6 ? -3.977 2.040 0.454 1.00 0.00 6 SER A CA 2
ATOM 1578 C C . SER A 1 6 ? -4.759 3.114 1.205 1.00 0.00 6 SER A C 2
ATOM 1579 O O . SER A 1 6 ? -5.759 2.825 1.860 1.00 0.00 6 SER A O 2
ATOM 1587 N N . GLY A 1 7 ? -4.294 4.355 1.105 1.00 0.00 7 GLY A N 2
ATOM 1588 C CA . GLY A 1 7 ? -4.960 5.454 1.779 1.00 0.00 7 GLY A CA 2
ATOM 1589 C C . GLY A 1 7 ? -3.994 6.335 2.546 1.00 0.00 7 GLY A C 2
ATOM 1590 O O . GLY A 1 7 ? -2.777 6.161 2.482 1.00 0.00 7 GLY A O 2
ATOM 1594 N N . PRO A 1 8 ? -4.538 7.309 3.291 1.00 0.00 8 PRO A N 2
ATOM 1595 C CA . PRO A 1 8 ? -3.734 8.241 4.086 1.00 0.00 8 PRO A CA 2
ATOM 1596 C C . PRO A 1 8 ? -3.072 7.562 5.281 1.00 0.00 8 PRO A C 2
ATOM 1597 O O . PRO A 1 8 ? -3.397 6.430 5.640 1.00 0.00 8 PRO A O 2
ATOM 1608 N N . PRO A 1 9 ? -2.123 8.267 5.913 1.00 0.00 9 PRO A N 2
ATOM 1609 C CA . PRO A 1 9 ? -1.397 7.752 7.077 1.00 0.00 9 PRO A CA 2
ATOM 1610 C C . PRO A 1 9 ? -2.283 7.652 8.315 1.00 0.00 9 PRO A C 2
ATOM 1611 O O . PRO A 1 9 ? -3.450 8.038 8.286 1.00 0.00 9 PRO A O 2
ATOM 1622 N N . ASN A 1 10 ? -1.719 7.131 9.400 1.00 0.00 10 ASN A N 2
ATOM 1623 C CA . ASN A 1 10 ? -2.459 6.980 10.648 1.00 0.00 10 ASN A CA 2
ATOM 1624 C C . ASN A 1 10 ? -2.364 8.247 11.493 1.00 0.00 10 ASN A C 2
ATOM 1625 O O . ASN A 1 10 ? -3.358 8.941 11.702 1.00 0.00 10 ASN A O 2
ATOM 1636 N N . MET A 1 11 ? -1.161 8.540 11.976 1.00 0.00 11 MET A N 2
ATOM 1637 C CA . MET A 1 11 ? -0.936 9.724 12.797 1.00 0.00 11 MET A CA 2
ATOM 1638 C C . MET A 1 11 ? -0.918 10.985 11.939 1.00 0.00 11 MET A C 2
ATOM 1639 O O . MET A 1 11 ? -0.221 11.051 10.926 1.00 0.00 11 MET A O 2
ATOM 1653 N N . THR A 1 12 ? -1.691 11.986 12.351 1.00 0.00 12 THR A N 2
ATOM 1654 C CA . THR A 1 12 ? -1.765 13.245 11.619 1.00 0.00 12 THR A CA 2
ATOM 1655 C C . THR A 1 12 ? -0.453 14.015 11.716 1.00 0.00 12 THR A C 2
ATOM 1656 O O . THR A 1 12 ? -0.094 14.520 12.780 1.00 0.00 12 THR A O 2
ATOM 1667 N N . THR A 1 13 ? 0.260 14.103 10.597 1.00 0.00 13 THR A N 2
ATOM 1668 C CA . THR A 1 13 ? 1.533 14.811 10.556 1.00 0.00 13 THR A CA 2
ATOM 1669 C C . THR A 1 13 ? 2.020 14.984 9.122 1.00 0.00 13 THR A C 2
ATOM 1670 O O . THR A 1 13 ? 2.571 14.059 8.528 1.00 0.00 13 THR A O 2
ATOM 1681 N N . ASN A 1 14 ? 1.813 16.176 8.571 1.00 0.00 14 ASN A N 2
ATOM 1682 C CA . ASN A 1 14 ? 2.231 16.470 7.205 1.00 0.00 14 ASN A CA 2
ATOM 1683 C C . ASN A 1 14 ? 3.753 16.515 7.100 1.00 0.00 14 ASN A C 2
ATOM 1684 O O . ASN A 1 14 ? 4.322 16.195 6.057 1.00 0.00 14 ASN A O 2
ATOM 1695 N N . GLU A 1 15 ? 4.404 16.914 8.188 1.00 0.00 15 GLU A N 2
ATOM 1696 C CA . GLU A 1 15 ? 5.859 17.000 8.217 1.00 0.00 15 GLU A CA 2
ATOM 1697 C C . GLU A 1 15 ? 6.353 17.399 9.605 1.00 0.00 15 GLU A C 2
ATOM 1698 O O . GLU A 1 15 ? 7.362 18.091 9.742 1.00 0.00 15 GLU A O 2
ATOM 1710 N N . ARG A 1 16 ? 5.633 16.958 10.632 1.00 0.00 16 ARG A N 2
ATOM 1711 C CA . ARG A 1 16 ? 5.996 17.269 12.009 1.00 0.00 16 ARG A CA 2
ATOM 1712 C C . ARG A 1 16 ? 6.360 16.001 12.776 1.00 0.00 16 ARG A C 2
ATOM 1713 O O . ARG A 1 16 ? 6.503 14.929 12.189 1.00 0.00 16 ARG A O 2
ATOM 1734 N N . ARG A 1 17 ? 6.509 16.133 14.090 1.00 0.00 17 ARG A N 2
ATOM 1735 C CA . ARG A 1 17 ? 6.858 14.998 14.936 1.00 0.00 17 ARG A CA 2
ATOM 1736 C C . ARG A 1 17 ? 5.830 14.814 16.049 1.00 0.00 17 ARG A C 2
ATOM 1737 O O . ARG A 1 17 ? 4.789 15.471 16.063 1.00 0.00 17 ARG A O 2
ATOM 1758 N N . VAL A 1 18 ? 6.130 13.914 16.981 1.00 0.00 18 VAL A N 2
ATOM 1759 C CA . VAL A 1 18 ? 5.233 13.644 18.098 1.00 0.00 18 VAL A CA 2
ATOM 1760 C C . VAL A 1 18 ? 5.638 14.440 19.334 1.00 0.00 18 VAL A C 2
ATOM 1761 O O . VAL A 1 18 ? 6.809 14.776 19.512 1.00 0.00 18 VAL A O 2
ATOM 1774 N N . ILE A 1 19 ? 4.662 14.739 20.184 1.00 0.00 19 ILE A N 2
ATOM 1775 C CA . ILE A 1 19 ? 4.917 15.495 21.404 1.00 0.00 19 ILE A CA 2
ATOM 1776 C C . ILE A 1 19 ? 4.513 14.697 22.640 1.00 0.00 19 ILE A C 2
ATOM 1777 O O . ILE A 1 19 ? 3.389 14.815 23.127 1.00 0.00 19 ILE A O 2
ATOM 1793 N N . VAL A 1 20 ? 5.439 13.887 23.142 1.00 0.00 20 VAL A N 2
ATOM 1794 C CA . VAL A 1 20 ? 5.181 13.071 24.323 1.00 0.00 20 VAL A CA 2
ATOM 1795 C C . VAL A 1 20 ? 6.360 13.114 25.289 1.00 0.00 20 VAL A C 2
ATOM 1796 O O . VAL A 1 20 ? 7.503 13.359 24.901 1.00 0.00 20 VAL A O 2
ATOM 1809 N N . PRO A 1 21 ? 6.080 12.868 26.577 1.00 0.00 21 PRO A N 2
ATOM 1810 C CA . PRO A 1 21 ? 7.105 12.871 27.625 1.00 0.00 21 PRO A CA 2
ATOM 1811 C C . PRO A 1 21 ? 8.059 11.687 27.505 1.00 0.00 21 PRO A C 2
ATOM 1812 O O . PRO A 1 21 ? 7.833 10.773 26.713 1.00 0.00 21 PRO A O 2
ATOM 1823 N N . ALA A 1 22 ? 9.126 11.712 28.297 1.00 0.00 22 ALA A N 2
ATOM 1824 C CA . ALA A 1 22 ? 10.114 10.640 28.282 1.00 0.00 22 ALA A CA 2
ATOM 1825 C C . ALA A 1 22 ? 9.476 9.301 28.639 1.00 0.00 22 ALA A C 2
ATOM 1826 O O . ALA A 1 22 ? 9.227 8.469 27.767 1.00 0.00 22 ALA A O 2
ATOM 1833 N N . ASP A 1 23 ? 9.216 9.100 29.926 1.00 0.00 23 ASP A N 2
ATOM 1834 C CA . ASP A 1 23 ? 8.607 7.863 30.399 1.00 0.00 23 ASP A CA 2
ATOM 1835 C C . ASP A 1 23 ? 7.215 7.679 29.803 1.00 0.00 23 ASP A C 2
ATOM 1836 O O . ASP A 1 23 ? 6.437 8.625 29.677 1.00 0.00 23 ASP A O 2
ATOM 1845 N N . PRO A 1 24 ? 6.893 6.433 29.425 1.00 0.00 24 PRO A N 2
ATOM 1846 C CA . PRO A 1 24 ? 5.594 6.096 28.835 1.00 0.00 24 PRO A CA 2
ATOM 1847 C C . PRO A 1 24 ? 4.456 6.190 29.846 1.00 0.00 24 PRO A C 2
ATOM 1848 O O . PRO A 1 24 ? 3.314 6.478 29.487 1.00 0.00 24 PRO A O 2
ATOM 1859 N N . THR A 1 25 ? 4.774 5.945 31.113 1.00 0.00 25 THR A N 2
ATOM 1860 C CA . THR A 1 25 ? 3.779 6.001 32.176 1.00 0.00 25 THR A CA 2
ATOM 1861 C C . THR A 1 25 ? 3.140 7.382 32.259 1.00 0.00 25 THR A C 2
ATOM 1862 O O . THR A 1 25 ? 2.055 7.543 32.820 1.00 0.00 25 THR A O 2
ATOM 1873 N N . LEU A 1 26 ? 3.817 8.377 31.696 1.00 0.00 26 LEU A N 2
ATOM 1874 C CA . LEU A 1 26 ? 3.314 9.746 31.705 1.00 0.00 26 LEU A CA 2
ATOM 1875 C C . LEU A 1 26 ? 2.421 10.006 30.497 1.00 0.00 26 LEU A C 2
ATOM 1876 O O . LEU A 1 26 ? 1.992 11.136 30.262 1.00 0.00 26 LEU A O 2
ATOM 1892 N N . TRP A 1 27 ? 2.142 8.954 29.736 1.00 0.00 27 TRP A N 2
ATOM 1893 C CA . TRP A 1 27 ? 1.297 9.068 28.553 1.00 0.00 27 TRP A CA 2
ATOM 1894 C C . TRP A 1 27 ? -0.177 8.955 28.924 1.00 0.00 27 TRP A C 2
ATOM 1895 O O . TRP A 1 27 ? -0.589 8.005 29.591 1.00 0.00 27 TRP A O 2
ATOM 1916 N N . THR A 1 28 ? -0.970 9.929 28.489 1.00 0.00 28 THR A N 2
ATOM 1917 C CA . THR A 1 28 ? -2.399 9.939 28.776 1.00 0.00 28 THR A CA 2
ATOM 1918 C C . THR A 1 28 ? -3.152 8.991 27.850 1.00 0.00 28 THR A C 2
ATOM 1919 O O . THR A 1 28 ? -2.546 8.279 27.050 1.00 0.00 28 THR A O 2
ATOM 1930 N N . GLN A 1 29 ? -4.477 8.990 27.963 1.00 0.00 29 GLN A N 2
ATOM 1931 C CA . GLN A 1 29 ? -5.312 8.129 27.134 1.00 0.00 29 GLN A CA 2
ATOM 1932 C C . GLN A 1 29 ? -5.166 8.486 25.658 1.00 0.00 29 GLN A C 2
ATOM 1933 O O . GLN A 1 29 ? -5.525 7.700 24.782 1.00 0.00 29 GLN A O 2
ATOM 1947 N N . GLU A 1 30 ? -4.637 9.676 25.392 1.00 0.00 30 GLU A N 2
ATOM 1948 C CA . GLU A 1 30 ? -4.445 10.137 24.022 1.00 0.00 30 GLU A CA 2
ATOM 1949 C C . GLU A 1 30 ? -3.023 9.855 23.548 1.00 0.00 30 GLU A C 2
ATOM 1950 O O . GLU A 1 30 ? -2.811 9.377 22.432 1.00 0.00 30 GLU A O 2
ATOM 1962 N N . HIS A 1 31 ? -2.050 10.154 24.402 1.00 0.00 31 HIS A N 2
ATOM 1963 C CA . HIS A 1 31 ? -0.646 9.934 24.072 1.00 0.00 31 HIS A CA 2
ATOM 1964 C C . HIS A 1 31 ? -0.422 8.506 23.584 1.00 0.00 31 HIS A C 2
ATOM 1965 O O . HIS A 1 31 ? 0.156 8.286 22.519 1.00 0.00 31 HIS A O 2
ATOM 1979 N N . VAL A 1 32 ? -0.881 7.537 24.370 1.00 0.00 32 VAL A N 2
ATOM 1980 C CA . VAL A 1 32 ? -0.730 6.130 24.018 1.00 0.00 32 VAL A CA 2
ATOM 1981 C C . VAL A 1 32 ? -1.207 5.866 22.594 1.00 0.00 32 VAL A C 2
ATOM 1982 O O . VAL A 1 32 ? -0.692 4.981 21.910 1.00 0.00 32 VAL A O 2
ATOM 1995 N N . ARG A 1 33 ? -2.193 6.640 22.153 1.00 0.00 33 ARG A N 2
ATOM 1996 C CA . ARG A 1 33 ? -2.740 6.489 20.810 1.00 0.00 33 ARG A CA 2
ATOM 1997 C C . ARG A 1 33 ? -1.836 7.156 19.777 1.00 0.00 33 ARG A C 2
ATOM 1998 O O . ARG A 1 33 ? -1.565 6.589 18.718 1.00 0.00 33 ARG A O 2
ATOM 2019 N N . GLN A 1 34 ? -1.374 8.361 20.092 1.00 0.00 34 GLN A N 2
ATOM 2020 C CA . GLN A 1 34 ? -0.502 9.104 19.190 1.00 0.00 34 GLN A CA 2
ATOM 2021 C C . GLN A 1 34 ? 0.811 8.361 18.967 1.00 0.00 34 GLN A C 2
ATOM 2022 O O . GLN A 1 34 ? 1.216 8.127 17.828 1.00 0.00 34 GLN A O 2
ATOM 2036 N N . TRP A 1 35 ? 1.470 7.994 20.060 1.00 0.00 35 TRP A N 2
ATOM 2037 C CA . TRP A 1 35 ? 2.738 7.277 19.983 1.00 0.00 35 TRP A CA 2
ATOM 2038 C C . TRP A 1 35 ? 2.600 6.016 19.137 1.00 0.00 35 TRP A C 2
ATOM 2039 O O . TRP A 1 35 ? 3.517 5.645 18.404 1.00 0.00 35 TRP A O 2
ATOM 2060 N N . LEU A 1 36 ? 1.449 5.361 19.242 1.00 0.00 36 LEU A N 2
ATOM 2061 C CA . LEU A 1 36 ? 1.191 4.141 18.485 1.00 0.00 36 LEU A CA 2
ATOM 2062 C C . LEU A 1 36 ? 1.212 4.415 16.985 1.00 0.00 36 LEU A C 2
ATOM 2063 O O . LEU A 1 36 ? 2.027 3.853 16.254 1.00 0.00 36 LEU A O 2
ATOM 2079 N N . GLU A 1 37 ? 0.313 5.285 16.535 1.00 0.00 37 GLU A N 2
ATOM 2080 C CA . GLU A 1 37 ? 0.231 5.635 15.121 1.00 0.00 37 GLU A CA 2
ATOM 2081 C C . GLU A 1 37 ? 1.577 6.135 14.605 1.00 0.00 37 GLU A C 2
ATOM 2082 O O . GLU A 1 37 ? 1.875 6.031 13.415 1.00 0.00 37 GLU A O 2
ATOM 2094 N N . TRP A 1 38 ? 2.386 6.677 15.509 1.00 0.00 38 TRP A N 2
ATOM 2095 C CA . TRP A 1 38 ? 3.700 7.194 15.145 1.00 0.00 38 TRP A CA 2
ATOM 2096 C C . TRP A 1 38 ? 4.659 6.056 14.812 1.00 0.00 38 TRP A C 2
ATOM 2097 O O . TRP A 1 38 ? 5.183 5.980 13.701 1.00 0.00 38 TRP A O 2
ATOM 2118 N N . ALA A 1 39 ? 4.885 5.175 15.780 1.00 0.00 39 ALA A N 2
ATOM 2119 C CA . ALA A 1 39 ? 5.779 4.040 15.588 1.00 0.00 39 ALA A CA 2
ATOM 2120 C C . ALA A 1 39 ? 5.377 3.226 14.363 1.00 0.00 39 ALA A C 2
ATOM 2121 O O . ALA A 1 39 ? 6.212 2.567 13.742 1.00 0.00 39 ALA A O 2
ATOM 2128 N N . ILE A 1 40 ? 4.094 3.274 14.021 1.00 0.00 40 ILE A N 2
ATOM 2129 C CA . ILE A 1 40 ? 3.582 2.541 12.870 1.00 0.00 40 ILE A CA 2
ATOM 2130 C C . ILE A 1 40 ? 4.020 3.193 11.563 1.00 0.00 40 ILE A C 2
ATOM 2131 O O . ILE A 1 40 ? 4.690 2.571 10.739 1.00 0.00 40 ILE A O 2
ATOM 2147 N N . LYS A 1 41 ? 3.638 4.453 11.381 1.00 0.00 41 LYS A N 2
ATOM 2148 C CA . LYS A 1 41 ? 3.994 5.193 10.176 1.00 0.00 41 LYS A CA 2
ATOM 2149 C C . LYS A 1 41 ? 5.492 5.472 10.131 1.00 0.00 41 LYS A C 2
ATOM 2150 O O . LYS A 1 41 ? 6.026 5.880 9.099 1.00 0.00 41 LYS A O 2
ATOM 2169 N N . GLU A 1 42 ? 6.166 5.248 11.255 1.00 0.00 42 GLU A N 2
ATOM 2170 C CA . GLU A 1 42 ? 7.603 5.476 11.342 1.00 0.00 42 GLU A CA 2
ATOM 2171 C C . GLU A 1 42 ? 8.376 4.193 11.047 1.00 0.00 42 GLU A C 2
ATOM 2172 O O . GLU A 1 42 ? 9.291 4.182 10.223 1.00 0.00 42 GLU A O 2
ATOM 2184 N N . TYR A 1 43 ? 8.001 3.115 11.726 1.00 0.00 43 TYR A N 2
ATOM 2185 C CA . TYR A 1 43 ? 8.659 1.827 11.540 1.00 0.00 43 TYR A CA 2
ATOM 2186 C C . TYR A 1 43 ? 7.959 1.008 10.460 1.00 0.00 43 TYR A C 2
ATOM 2187 O O . TYR A 1 43 ? 8.217 -0.186 10.306 1.00 0.00 43 TYR A O 2
ATOM 2205 N N . SER A 1 44 ? 7.073 1.660 9.714 1.00 0.00 44 SER A N 2
ATOM 2206 C CA . SER A 1 44 ? 6.332 0.992 8.650 1.00 0.00 44 SER A CA 2
ATOM 2207 C C . SER A 1 44 ? 5.665 -0.279 9.166 1.00 0.00 44 SER A C 2
ATOM 2208 O O . SER A 1 44 ? 5.841 -1.360 8.602 1.00 0.00 44 SER A O 2
ATOM 2216 N N . LEU A 1 45 ? 4.898 -0.141 10.243 1.00 0.00 45 LEU A N 2
ATOM 2217 C CA . LEU A 1 45 ? 4.204 -1.278 10.837 1.00 0.00 45 LEU A CA 2
ATOM 2218 C C . LEU A 1 45 ? 2.831 -1.472 10.200 1.00 0.00 45 LEU A C 2
ATOM 2219 O O . LEU A 1 45 ? 2.193 -0.510 9.774 1.00 0.00 45 LEU A O 2
ATOM 2235 N N . MET A 1 46 ? 2.383 -2.721 10.141 1.00 0.00 46 MET A N 2
ATOM 2236 C CA . MET A 1 46 ? 1.085 -3.040 9.559 1.00 0.00 46 MET A CA 2
ATOM 2237 C C . MET A 1 46 ? 0.407 -4.170 10.328 1.00 0.00 46 MET A C 2
ATOM 2238 O O . MET A 1 46 ? 1.041 -4.853 11.131 1.00 0.00 46 MET A O 2
ATOM 2252 N N . GLU A 1 47 ? -0.885 -4.359 10.078 1.00 0.00 47 GLU A N 2
ATOM 2253 C CA . GLU A 1 47 ? -1.648 -5.405 10.749 1.00 0.00 47 GLU A CA 2
ATOM 2254 C C . GLU A 1 47 ? -1.708 -5.154 12.253 1.00 0.00 47 GLU A C 2
ATOM 2255 O O . GLU A 1 47 ? -1.818 -6.091 13.044 1.00 0.00 47 GLU A O 2
ATOM 2267 N N . ILE A 1 48 ? -1.635 -3.885 12.638 1.00 0.00 48 ILE A N 2
ATOM 2268 C CA . ILE A 1 48 ? -1.682 -3.511 14.047 1.00 0.00 48 ILE A CA 2
ATOM 2269 C C . ILE A 1 48 ? -3.069 -3.011 14.437 1.00 0.00 48 ILE A C 2
ATOM 2270 O O . ILE A 1 48 ? -3.690 -2.239 13.706 1.00 0.00 48 ILE A O 2
ATOM 2286 N N . ASP A 1 49 ? -3.548 -3.456 15.593 1.00 0.00 49 ASP A N 2
ATOM 2287 C CA . ASP A 1 49 ? -4.860 -3.052 16.083 1.00 0.00 49 ASP A CA 2
ATOM 2288 C C . ASP A 1 49 ? -4.743 -1.871 17.042 1.00 0.00 49 ASP A C 2
ATOM 2289 O O . ASP A 1 49 ? -4.555 -2.050 18.246 1.00 0.00 49 ASP A O 2
ATOM 2298 N N . THR A 1 50 ? -4.854 -0.662 16.500 1.00 0.00 50 THR A N 2
ATOM 2299 C CA . THR A 1 50 ? -4.758 0.548 17.306 1.00 0.00 50 THR A CA 2
ATOM 2300 C C . THR A 1 50 ? -5.929 0.658 18.276 1.00 0.00 50 THR A C 2
ATOM 2301 O O . THR A 1 50 ? -5.799 1.226 19.360 1.00 0.00 50 THR A O 2
ATOM 2312 N N . SER A 1 51 ? -7.073 0.109 17.879 1.00 0.00 51 SER A N 2
ATOM 2313 C CA . SER A 1 51 ? -8.269 0.148 18.713 1.00 0.00 51 SER A CA 2
ATOM 2314 C C . SER A 1 51 ? -7.990 -0.443 20.091 1.00 0.00 51 SER A C 2
ATOM 2315 O O . SER A 1 51 ? -8.564 -0.012 21.092 1.00 0.00 51 SER A O 2
ATOM 2323 N N . PHE A 1 52 ? -7.104 -1.432 20.136 1.00 0.00 52 PHE A N 2
ATOM 2324 C CA . PHE A 1 52 ? -6.748 -2.084 21.390 1.00 0.00 52 PHE A CA 2
ATOM 2325 C C . PHE A 1 52 ? -6.194 -1.073 22.390 1.00 0.00 52 PHE A C 2
ATOM 2326 O O . PHE A 1 52 ? -6.237 -1.293 23.601 1.00 0.00 52 PHE A O 2
ATOM 2343 N N . PHE A 1 53 ? -5.673 0.035 21.875 1.00 0.00 53 PHE A N 2
ATOM 2344 C CA . PHE A 1 53 ? -5.108 1.080 22.721 1.00 0.00 53 PHE A CA 2
ATOM 2345 C C . PHE A 1 53 ? -5.891 2.381 22.574 1.00 0.00 53 PHE A C 2
ATOM 2346 O O . PHE A 1 53 ? -5.378 3.462 22.864 1.00 0.00 53 PHE A O 2
ATOM 2363 N N . GLN A 1 54 ? -7.136 2.268 22.122 1.00 0.00 54 GLN A N 2
ATOM 2364 C CA . GLN A 1 54 ? -7.990 3.435 21.936 1.00 0.00 54 GLN A CA 2
ATOM 2365 C C . GLN A 1 54 ? -8.223 4.156 23.259 1.00 0.00 54 GLN A C 2
ATOM 2366 O O . GLN A 1 54 ? -8.414 5.371 23.290 1.00 0.00 54 GLN A O 2
ATOM 2380 N N . ASN A 1 55 ? -8.207 3.398 24.351 1.00 0.00 55 ASN A N 2
ATOM 2381 C CA . ASN A 1 55 ? -8.417 3.965 25.678 1.00 0.00 55 ASN A CA 2
ATOM 2382 C C . ASN A 1 55 ? -7.450 3.358 26.689 1.00 0.00 55 ASN A C 2
ATOM 2383 O O . ASN A 1 55 ? -7.761 3.252 27.875 1.00 0.00 55 ASN A O 2
ATOM 2394 N N . MET A 1 56 ? -6.275 2.961 26.211 1.00 0.00 56 MET A N 2
ATOM 2395 C CA . MET A 1 56 ? -5.261 2.366 27.074 1.00 0.00 56 MET A CA 2
ATOM 2396 C C . MET A 1 56 ? -4.298 3.428 27.594 1.00 0.00 56 MET A C 2
ATOM 2397 O O . MET A 1 56 ? -3.392 3.861 26.881 1.00 0.00 56 MET A O 2
ATOM 2411 N N . ASP A 1 57 ? -4.500 3.845 28.839 1.00 0.00 57 ASP A N 2
ATOM 2412 C CA . ASP A 1 57 ? -3.649 4.857 29.454 1.00 0.00 57 ASP A CA 2
ATOM 2413 C C . ASP A 1 57 ? -2.196 4.395 29.492 1.00 0.00 57 ASP A C 2
ATOM 2414 O O . ASP A 1 57 ? -1.916 3.199 29.562 1.00 0.00 57 ASP A O 2
ATOM 2423 N N . GLY A 1 58 ? -1.274 5.352 29.444 1.00 0.00 58 GLY A N 2
ATOM 2424 C CA . GLY A 1 58 ? 0.139 5.023 29.473 1.00 0.00 58 GLY A CA 2
ATOM 2425 C C . GLY A 1 58 ? 0.473 3.990 30.531 1.00 0.00 58 GLY A C 2
ATOM 2426 O O . GLY A 1 58 ? 1.361 3.159 30.341 1.00 0.00 58 GLY A O 2
ATOM 2430 N N . LYS A 1 59 ? -0.240 4.042 31.652 1.00 0.00 59 LYS A N 2
ATOM 2431 C CA . LYS A 1 59 ? -0.016 3.105 32.746 1.00 0.00 59 LYS A CA 2
ATOM 2432 C C . LYS A 1 59 ? -0.364 1.681 32.323 1.00 0.00 59 LYS A C 2
ATOM 2433 O O . LYS A 1 59 ? 0.383 0.743 32.596 1.00 0.00 59 LYS A O 2
ATOM 2452 N N . GLU A 1 60 ? -1.502 1.529 31.653 1.00 0.00 60 GLU A N 2
ATOM 2453 C CA . GLU A 1 60 ? -1.948 0.220 31.192 1.00 0.00 60 GLU A CA 2
ATOM 2454 C C . GLU A 1 60 ? -1.179 -0.209 29.946 1.00 0.00 60 GLU A C 2
ATOM 2455 O O . GLU A 1 60 ? -1.254 -1.363 29.522 1.00 0.00 60 GLU A O 2
ATOM 2467 N N . LEU A 1 61 ? -0.440 0.728 29.362 1.00 0.00 61 LEU A N 2
ATOM 2468 C CA . LEU A 1 61 ? 0.343 0.449 28.163 1.00 0.00 61 LEU A CA 2
ATOM 2469 C C . LEU A 1 61 ? 1.740 -0.042 28.528 1.00 0.00 61 LEU A C 2
ATOM 2470 O O . LEU A 1 61 ? 2.313 -0.885 27.836 1.00 0.00 61 LEU A O 2
ATOM 2486 N N . CYS A 1 62 ? 2.282 0.489 29.618 1.00 0.00 62 CYS A N 2
ATOM 2487 C CA . CYS A 1 62 ? 3.612 0.103 30.076 1.00 0.00 62 CYS A CA 2
ATOM 2488 C C . CYS A 1 62 ? 3.565 -1.221 30.831 1.00 0.00 62 CYS A C 2
ATOM 2489 O O . CYS A 1 62 ? 4.594 -1.861 31.050 1.00 0.00 62 CYS A O 2
ATOM 2497 N N . LYS A 1 63 ? 2.364 -1.626 31.230 1.00 0.00 63 LYS A N 2
ATOM 2498 C CA . LYS A 1 63 ? 2.180 -2.874 31.961 1.00 0.00 63 LYS A CA 2
ATOM 2499 C C . LYS A 1 63 ? 1.948 -4.038 31.003 1.00 0.00 63 LYS A C 2
ATOM 2500 O O . LYS A 1 63 ? 2.221 -5.191 31.334 1.00 0.00 63 LYS A O 2
ATOM 2519 N N . MET A 1 64 ? 1.442 -3.727 29.814 1.00 0.00 64 MET A N 2
ATOM 2520 C CA . MET A 1 64 ? 1.176 -4.747 28.806 1.00 0.00 64 MET A CA 2
ATOM 2521 C C . MET A 1 64 ? 2.407 -5.618 28.576 1.00 0.00 64 MET A C 2
ATOM 2522 O O . MET A 1 64 ? 3.538 -5.169 28.754 1.00 0.00 64 MET A O 2
ATOM 2536 N N . ASN A 1 65 ? 2.178 -6.866 28.180 1.00 0.00 65 ASN A N 2
ATOM 2537 C CA . ASN A 1 65 ? 3.269 -7.800 27.926 1.00 0.00 65 ASN A CA 2
ATOM 2538 C C . ASN A 1 65 ? 3.249 -8.279 26.478 1.00 0.00 65 ASN A C 2
ATOM 2539 O O . ASN A 1 65 ? 2.366 -7.912 25.703 1.00 0.00 65 ASN A O 2
ATOM 2550 N N . LYS A 1 66 ? 4.229 -9.101 26.119 1.00 0.00 66 LYS A N 2
ATOM 2551 C CA . LYS A 1 66 ? 4.325 -9.633 24.765 1.00 0.00 66 LYS A CA 2
ATOM 2552 C C . LYS A 1 66 ? 3.006 -10.265 24.334 1.00 0.00 66 LYS A C 2
ATOM 2553 O O . LYS A 1 66 ? 2.576 -10.106 23.192 1.00 0.00 66 LYS A O 2
ATOM 2572 N N . GLU A 1 67 ? 2.367 -10.979 25.255 1.00 0.00 67 GLU A N 2
ATOM 2573 C CA . GLU A 1 67 ? 1.096 -11.633 24.968 1.00 0.00 67 GLU A CA 2
ATOM 2574 C C . GLU A 1 67 ? 0.003 -10.603 24.699 1.00 0.00 67 GLU A C 2
ATOM 2575 O O . GLU A 1 67 ? -0.603 -10.592 23.627 1.00 0.00 67 GLU A O 2
ATOM 2587 N N . ASP A 1 68 ? -0.243 -9.741 25.678 1.00 0.00 68 ASP A N 2
ATOM 2588 C CA . ASP A 1 68 ? -1.263 -8.706 25.548 1.00 0.00 68 ASP A CA 2
ATOM 2589 C C . ASP A 1 68 ? -1.030 -7.869 24.294 1.00 0.00 68 ASP A C 2
ATOM 2590 O O . ASP A 1 68 ? -1.975 -7.372 23.682 1.00 0.00 68 ASP A O 2
ATOM 2599 N N . PHE A 1 69 ? 0.236 -7.715 23.918 1.00 0.00 69 PHE A N 2
ATOM 2600 C CA . PHE A 1 69 ? 0.594 -6.936 22.739 1.00 0.00 69 PHE A CA 2
ATOM 2601 C C . PHE A 1 69 ? 0.366 -7.743 21.464 1.00 0.00 69 PHE A C 2
ATOM 2602 O O . PHE A 1 69 ? -0.044 -7.201 20.437 1.00 0.00 69 PHE A O 2
ATOM 2619 N N . LEU A 1 70 ? 0.635 -9.042 21.537 1.00 0.00 70 LEU A N 2
ATOM 2620 C CA . LEU A 1 70 ? 0.460 -9.925 20.390 1.00 0.00 70 LEU A CA 2
ATOM 2621 C C . LEU A 1 70 ? -1.018 -10.106 20.061 1.00 0.00 70 LEU A C 2
ATOM 2622 O O . LEU A 1 70 ? -1.373 -10.513 18.955 1.00 0.00 70 LEU A O 2
ATOM 2638 N N . ARG A 1 71 ? -1.876 -9.798 21.029 1.00 0.00 71 ARG A N 2
ATOM 2639 C CA . ARG A 1 71 ? -3.316 -9.925 20.843 1.00 0.00 71 ARG A CA 2
ATOM 2640 C C . ARG A 1 71 ? -3.882 -8.702 20.127 1.00 0.00 71 ARG A C 2
ATOM 2641 O O . ARG A 1 71 ? -5.087 -8.607 19.898 1.00 0.00 71 ARG A O 2
ATOM 2662 N N . ALA A 1 72 ? -3.003 -7.768 19.777 1.00 0.00 72 ALA A N 2
ATOM 2663 C CA . ALA A 1 72 ? -3.414 -6.552 19.086 1.00 0.00 72 ALA A CA 2
ATOM 2664 C C . ALA A 1 72 ? -2.521 -6.277 17.881 1.00 0.00 72 ALA A C 2
ATOM 2665 O O . ALA A 1 72 ? -2.995 -5.846 16.829 1.00 0.00 72 ALA A O 2
ATOM 2672 N N . THR A 1 73 ? -1.226 -6.529 18.040 1.00 0.00 73 THR A N 2
ATOM 2673 C CA . THR A 1 73 ? -0.266 -6.306 16.966 1.00 0.00 73 THR A CA 2
ATOM 2674 C C . THR A 1 73 ? 0.506 -7.581 16.645 1.00 0.00 73 THR A C 2
ATOM 2675 O O . THR A 1 73 ? 0.627 -8.474 17.484 1.00 0.00 73 THR A O 2
ATOM 2686 N N . THR A 1 74 ? 1.028 -7.660 15.425 1.00 0.00 74 THR A N 2
ATOM 2687 C CA . THR A 1 74 ? 1.789 -8.826 14.993 1.00 0.00 74 THR A CA 2
ATOM 2688 C C . THR A 1 74 ? 3.047 -9.004 15.835 1.00 0.00 74 THR A C 2
ATOM 2689 O O . THR A 1 74 ? 3.460 -8.093 16.554 1.00 0.00 74 THR A O 2
ATOM 2700 N N . LEU A 1 75 ? 3.653 -10.182 15.742 1.00 0.00 75 LEU A N 2
ATOM 2701 C CA . LEU A 1 75 ? 4.867 -10.480 16.495 1.00 0.00 75 LEU A CA 2
ATOM 2702 C C . LEU A 1 75 ? 5.970 -9.480 16.167 1.00 0.00 75 LEU A C 2
ATOM 2703 O O . LEU A 1 75 ? 6.577 -8.893 17.064 1.00 0.00 75 LEU A O 2
ATOM 2719 N N . TYR A 1 76 ? 6.224 -9.288 14.877 1.00 0.00 76 TYR A N 2
ATOM 2720 C CA . TYR A 1 76 ? 7.255 -8.359 14.431 1.00 0.00 76 TYR A CA 2
ATOM 2721 C C . TYR A 1 76 ? 7.107 -7.008 15.124 1.00 0.00 76 TYR A C 2
ATOM 2722 O O . TYR A 1 76 ? 8.061 -6.485 15.698 1.00 0.00 76 TYR A O 2
ATOM 2740 N N . ASN A 1 77 ? 5.903 -6.449 15.065 1.00 0.00 77 ASN A N 2
ATOM 2741 C CA . ASN A 1 77 ? 5.629 -5.158 15.687 1.00 0.00 77 ASN A CA 2
ATOM 2742 C C . ASN A 1 77 ? 5.733 -5.253 17.206 1.00 0.00 77 ASN A C 2
ATOM 2743 O O . ASN A 1 77 ? 6.178 -4.315 17.869 1.00 0.00 77 ASN A O 2
ATOM 2754 N N . THR A 1 78 ? 5.320 -6.393 17.752 1.00 0.00 78 THR A N 2
ATOM 2755 C CA . THR A 1 78 ? 5.366 -6.611 19.192 1.00 0.00 78 THR A CA 2
ATOM 2756 C C . THR A 1 78 ? 6.785 -6.453 19.727 1.00 0.00 78 THR A C 2
ATOM 2757 O O . THR A 1 78 ? 6.987 -6.001 20.854 1.00 0.00 78 THR A O 2
ATOM 2768 N N . GLU A 1 79 ? 7.765 -6.828 18.911 1.00 0.00 79 GLU A N 2
ATOM 2769 C CA . GLU A 1 79 ? 9.166 -6.728 19.304 1.00 0.00 79 GLU A CA 2
ATOM 2770 C C . GLU A 1 79 ? 9.636 -5.277 19.278 1.00 0.00 79 GLU A C 2
ATOM 2771 O O . GLU A 1 79 ? 10.385 -4.839 20.152 1.00 0.00 79 GLU A O 2
ATOM 2783 N N . VAL A 1 80 ? 9.190 -4.534 18.269 1.00 0.00 80 VAL A N 2
ATOM 2784 C CA . VAL A 1 80 ? 9.564 -3.132 18.129 1.00 0.00 80 VAL A CA 2
ATOM 2785 C C . VAL A 1 80 ? 9.014 -2.299 19.281 1.00 0.00 80 VAL A C 2
ATOM 2786 O O . VAL A 1 80 ? 9.768 -1.651 20.008 1.00 0.00 80 VAL A O 2
ATOM 2799 N N . LEU A 1 81 ? 7.696 -2.320 19.443 1.00 0.00 81 LEU A N 2
ATOM 2800 C CA . LEU A 1 81 ? 7.043 -1.566 20.508 1.00 0.00 81 LEU A CA 2
ATOM 2801 C C . LEU A 1 81 ? 7.683 -1.868 21.859 1.00 0.00 81 LEU A C 2
ATOM 2802 O O . LEU A 1 81 ? 8.139 -0.963 22.559 1.00 0.00 81 LEU A O 2
ATOM 2818 N N . LEU A 1 82 ? 7.716 -3.146 22.220 1.00 0.00 82 LEU A N 2
ATOM 2819 C CA . LEU A 1 82 ? 8.303 -3.569 23.487 1.00 0.00 82 LEU A CA 2
ATOM 2820 C C . LEU A 1 82 ? 9.718 -3.021 23.641 1.00 0.00 82 LEU A C 2
ATOM 2821 O O . LEU A 1 82 ? 10.066 -2.456 24.678 1.00 0.00 82 LEU A O 2
ATOM 2837 N N . SER A 1 83 ? 10.529 -3.190 22.602 1.00 0.00 83 SER A N 2
ATOM 2838 C CA . SER A 1 83 ? 11.907 -2.713 22.623 1.00 0.00 83 SER A CA 2
ATOM 2839 C C . SER A 1 83 ? 11.957 -1.204 22.843 1.00 0.00 83 SER A C 2
ATOM 2840 O O . SER A 1 83 ? 12.729 -0.710 23.665 1.00 0.00 83 SER A O 2
ATOM 2848 N N . HIS A 1 84 ? 11.128 -0.477 22.101 1.00 0.00 84 HIS A N 2
ATOM 2849 C CA . HIS A 1 84 ? 11.076 0.976 22.215 1.00 0.00 84 HIS A CA 2
ATOM 2850 C C . HIS A 1 84 ? 10.707 1.398 23.634 1.00 0.00 84 HIS A C 2
ATOM 2851 O O . HIS A 1 84 ? 11.460 2.115 24.295 1.00 0.00 84 HIS A O 2
ATOM 2865 N N . LEU A 1 85 ? 9.546 0.949 24.097 1.00 0.00 85 LEU A N 2
ATOM 2866 C CA . LEU A 1 85 ? 9.077 1.280 25.438 1.00 0.00 85 LEU A CA 2
ATOM 2867 C C . LEU A 1 85 ? 10.091 0.846 26.492 1.00 0.00 85 LEU A C 2
ATOM 2868 O O . LEU A 1 85 ? 10.163 1.427 27.575 1.00 0.00 85 LEU A O 2
ATOM 2884 N N . SER A 1 86 ? 10.875 -0.177 26.166 1.00 0.00 86 SER A N 2
ATOM 2885 C CA . SER A 1 86 ? 11.884 -0.689 27.085 1.00 0.00 86 SER A CA 2
ATOM 2886 C C . SER A 1 86 ? 12.826 0.424 27.533 1.00 0.00 86 SER A C 2
ATOM 2887 O O . SER A 1 86 ? 13.144 0.544 28.716 1.00 0.00 86 SER A O 2
ATOM 2895 N N . TYR A 1 87 ? 13.269 1.235 26.579 1.00 0.00 87 TYR A N 2
ATOM 2896 C CA . TYR A 1 87 ? 14.177 2.338 26.874 1.00 0.00 87 TYR A CA 2
ATOM 2897 C C . TYR A 1 87 ? 13.439 3.482 27.562 1.00 0.00 87 TYR A C 2
ATOM 2898 O O . TYR A 1 87 ? 13.827 3.926 28.643 1.00 0.00 87 TYR A O 2
ATOM 2916 N N . LEU A 1 88 ? 12.372 3.955 26.927 1.00 0.00 88 LEU A N 2
ATOM 2917 C CA . LEU A 1 88 ? 11.577 5.048 27.477 1.00 0.00 88 LEU A CA 2
ATOM 2918 C C . LEU A 1 88 ? 11.174 4.756 28.919 1.00 0.00 88 LEU A C 2
ATOM 2919 O O . LEU A 1 88 ? 11.071 5.666 29.742 1.00 0.00 88 LEU A O 2
ATOM 2935 N N . ARG A 1 89 ? 10.948 3.481 29.218 1.00 0.00 89 ARG A N 2
ATOM 2936 C CA . ARG A 1 89 ? 10.556 3.069 30.561 1.00 0.00 89 ARG A CA 2
ATOM 2937 C C . ARG A 1 89 ? 11.733 3.176 31.526 1.00 0.00 89 ARG A C 2
ATOM 2938 O O . ARG A 1 89 ? 11.560 3.525 32.693 1.00 0.00 89 ARG A O 2
ATOM 2959 N N . GLU A 1 90 ? 12.928 2.872 31.031 1.00 0.00 90 GLU A N 2
ATOM 2960 C CA . GLU A 1 90 ? 14.133 2.933 31.851 1.00 0.00 90 GLU A CA 2
ATOM 2961 C C . GLU A 1 90 ? 14.853 4.264 31.662 1.00 0.00 90 GLU A C 2
ATOM 2962 O O . GLU A 1 90 ? 16.081 4.332 31.722 1.00 0.00 90 GLU A O 2
ATOM 2974 N N . SER A 1 91 ? 14.080 5.321 31.431 1.00 0.00 91 SER A N 2
ATOM 2975 C CA . SER A 1 91 ? 14.644 6.650 31.228 1.00 0.00 91 SER A CA 2
ATOM 2976 C C . SER A 1 91 ? 13.988 7.667 32.157 1.00 0.00 91 SER A C 2
ATOM 2977 O O . SER A 1 91 ? 13.135 7.318 32.974 1.00 0.00 91 SER A O 2
ATOM 2985 N N . SER A 1 92 ? 14.392 8.926 32.027 1.00 0.00 92 SER A N 2
ATOM 2986 C CA . SER A 1 92 ? 13.847 9.994 32.857 1.00 0.00 92 SER A CA 2
ATOM 2987 C C . SER A 1 92 ? 14.150 9.744 34.331 1.00 0.00 92 SER A C 2
ATOM 2988 O O . SER A 1 92 ? 14.616 8.668 34.707 1.00 0.00 92 SER A O 2
ATOM 2996 N N . SER A 1 93 ? 13.882 10.746 35.162 1.00 0.00 93 SER A N 2
ATOM 2997 C CA . SER A 1 93 ? 14.130 10.638 36.595 1.00 0.00 93 SER A CA 2
ATOM 2998 C C . SER A 1 93 ? 12.819 10.501 37.364 1.00 0.00 93 SER A C 2
ATOM 2999 O O . SER A 1 93 ? 12.748 9.800 38.372 1.00 0.00 93 SER A O 2
ATOM 3007 N N . GLY A 1 94 ? 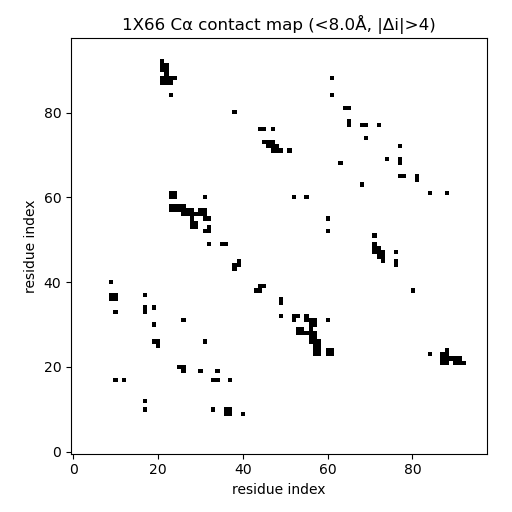11.781 11.176 36.878 1.00 0.00 94 GLY A N 2
ATOM 3008 C CA . GLY A 1 94 ? 10.487 11.117 37.531 1.00 0.00 94 GLY A CA 2
ATOM 3009 C C . GLY A 1 94 ? 10.504 11.742 38.911 1.00 0.00 94 GLY A C 2
ATOM 3010 O O . GLY A 1 94 ? 11.552 12.130 39.427 1.00 0.00 94 GLY A O 2
ATOM 3014 N N . PRO A 1 95 ? 9.320 11.848 39.532 1.00 0.00 95 PRO A N 2
ATOM 3015 C CA . PRO A 1 95 ? 9.177 12.431 40.870 1.00 0.00 95 PRO A CA 2
ATOM 3016 C C . PRO A 1 95 ? 9.777 11.545 41.956 1.00 0.00 95 PRO A C 2
ATOM 3017 O O . PRO A 1 95 ? 10.347 12.040 42.928 1.00 0.00 95 PRO A O 2
ATOM 3028 N N . SER A 1 96 ? 9.646 10.234 41.783 1.00 0.00 96 SER A N 2
ATOM 3029 C CA . SER A 1 96 ? 10.173 9.279 42.751 1.00 0.00 96 SER A CA 2
ATOM 3030 C C . SER A 1 96 ? 11.488 8.679 42.262 1.00 0.00 96 SER A C 2
ATOM 3031 O O . SER A 1 96 ? 12.015 9.076 41.223 1.00 0.00 96 SER A O 2
ATOM 3039 N N . SER A 1 97 ? 12.011 7.720 43.018 1.00 0.00 97 SER A N 2
ATOM 3040 C CA . SER A 1 97 ? 13.266 7.067 42.665 1.00 0.00 97 SER A CA 2
ATOM 3041 C C . SER A 1 97 ? 13.428 5.753 43.425 1.00 0.00 97 SER A C 2
ATOM 3042 O O . SER A 1 97 ? 13.823 5.742 44.589 1.00 0.00 97 SER A O 2
ATOM 3050 N N . GLY A 1 98 ? 13.118 4.647 42.755 1.00 0.00 98 GLY A N 2
ATOM 3051 C CA . GLY A 1 98 ? 13.235 3.344 43.381 1.00 0.00 98 GLY A CA 2
ATOM 3052 C C . GLY A 1 98 ? 12.915 2.211 42.426 1.00 0.00 98 GLY A C 2
ATOM 3053 O O . GLY A 1 98 ? 13.817 1.537 41.927 1.00 0.00 98 GLY A O 2
ATOM 3057 N N . GLY A 1 1 ? -0.131 -3.716 -1.836 1.00 0.00 1 GLY A N 3
ATOM 3058 C CA . GLY A 1 1 ? -1.509 -3.996 -2.195 1.00 0.00 1 GLY A CA 3
ATOM 3059 C C . GLY A 1 1 ? -2.408 -2.786 -2.032 1.00 0.00 1 GLY A C 3
ATOM 3060 O O . GLY A 1 1 ? -2.441 -1.908 -2.893 1.00 0.00 1 GLY A O 3
ATOM 3064 N N . SER A 1 2 ? -3.141 -2.741 -0.924 1.00 0.00 2 SER A N 3
ATOM 3065 C CA . SER A 1 2 ? -4.049 -1.632 -0.653 1.00 0.00 2 SER A CA 3
ATOM 3066 C C . SER A 1 2 ? -3.283 -0.415 -0.143 1.00 0.00 2 SER A C 3
ATOM 3067 O O . SER A 1 2 ? -2.339 -0.543 0.636 1.00 0.00 2 SER A O 3
ATOM 3075 N N . SER A 1 3 ? -3.697 0.766 -0.590 1.00 0.00 3 SER A N 3
ATOM 3076 C CA . SER A 1 3 ? -3.049 2.008 -0.183 1.00 0.00 3 SER A CA 3
ATOM 3077 C C . SER A 1 3 ? -3.415 2.366 1.254 1.00 0.00 3 SER A C 3
ATOM 3078 O O . SER A 1 3 ? -2.596 2.899 2.001 1.00 0.00 3 SER A O 3
ATOM 3086 N N . GLY A 1 4 ? -4.655 2.070 1.633 1.00 0.00 4 GLY A N 3
ATOM 3087 C CA . GLY A 1 4 ? -5.110 2.368 2.979 1.00 0.00 4 GLY A CA 3
ATOM 3088 C C . GLY A 1 4 ? -5.141 3.857 3.264 1.00 0.00 4 GLY A C 3
ATOM 3089 O O . GLY A 1 4 ? -4.273 4.380 3.962 1.00 0.00 4 GLY A O 3
ATOM 3093 N N . SER A 1 5 ? -6.143 4.541 2.721 1.00 0.00 5 SER A N 3
ATOM 3094 C CA . SER A 1 5 ? -6.281 5.979 2.916 1.00 0.00 5 SER A CA 3
ATOM 3095 C C . SER A 1 5 ? -7.750 6.373 3.034 1.00 0.00 5 SER A C 3
ATOM 3096 O O . SER A 1 5 ? -8.610 5.818 2.349 1.00 0.00 5 SER A O 3
ATOM 3104 N N . SER A 1 6 ? -8.030 7.334 3.908 1.00 0.00 6 SER A N 3
ATOM 3105 C CA . SER A 1 6 ? -9.396 7.801 4.120 1.00 0.00 6 SER A CA 3
ATOM 3106 C C . SER A 1 6 ? -9.555 9.244 3.652 1.00 0.00 6 SER A C 3
ATOM 3107 O O . SER A 1 6 ? -10.598 9.625 3.121 1.00 0.00 6 SER A O 3
ATOM 3115 N N . GLY A 1 7 ? -8.512 10.044 3.854 1.00 0.00 7 GLY A N 3
ATOM 3116 C CA . GLY A 1 7 ? -8.556 11.437 3.448 1.00 0.00 7 GLY A CA 3
ATOM 3117 C C . GLY A 1 7 ? -7.674 12.320 4.308 1.00 0.00 7 GLY A C 3
ATOM 3118 O O . GLY A 1 7 ? -6.601 12.756 3.892 1.00 0.00 7 GLY A O 3
ATOM 3122 N N . PRO A 1 8 ? -8.130 12.597 5.539 1.00 0.00 8 PRO A N 3
ATOM 3123 C CA . PRO A 1 8 ? -7.390 13.437 6.486 1.00 0.00 8 PRO A CA 3
ATOM 3124 C C . PRO A 1 8 ? -6.126 12.757 7.000 1.00 0.00 8 PRO A C 3
ATOM 3125 O O . PRO A 1 8 ? -5.917 11.558 6.813 1.00 0.00 8 PRO A O 3
ATOM 3136 N N . PRO A 1 9 ? -5.261 13.538 7.665 1.00 0.00 9 PRO A N 3
ATOM 3137 C CA . PRO A 1 9 ? -4.003 13.031 8.221 1.00 0.00 9 PRO A CA 3
ATOM 3138 C C . PRO A 1 9 ? -4.227 12.100 9.408 1.00 0.00 9 PRO A C 3
ATOM 3139 O O . PRO A 1 9 ? -4.988 12.416 10.321 1.00 0.00 9 PRO A O 3
ATOM 3150 N N . ASN A 1 10 ? -3.558 10.952 9.388 1.00 0.00 10 ASN A N 3
ATOM 3151 C CA . ASN A 1 10 ? -3.685 9.975 10.464 1.00 0.00 10 ASN A CA 3
ATOM 3152 C C . ASN A 1 10 ? -3.348 10.604 11.812 1.00 0.00 10 ASN A C 3
ATOM 3153 O O . ASN A 1 10 ? -4.232 10.843 12.635 1.00 0.00 10 ASN A O 3
ATOM 3164 N N . MET A 1 11 ? -2.065 10.871 12.031 1.00 0.00 11 MET A N 3
ATOM 3165 C CA . MET A 1 11 ? -1.612 11.474 13.279 1.00 0.00 11 MET A CA 3
ATOM 3166 C C . MET A 1 11 ? -1.539 12.992 13.154 1.00 0.00 11 MET A C 3
ATOM 3167 O O . MET A 1 11 ? -1.200 13.524 12.096 1.00 0.00 11 MET A O 3
ATOM 3181 N N . THR A 1 12 ? -1.861 13.687 14.241 1.00 0.00 12 THR A N 3
ATOM 3182 C CA . THR A 1 12 ? -1.834 15.144 14.252 1.00 0.00 12 THR A CA 3
ATOM 3183 C C . THR A 1 12 ? -0.419 15.666 14.476 1.00 0.00 12 THR A C 3
ATOM 3184 O O . THR A 1 12 ? 0.268 15.249 15.408 1.00 0.00 12 THR A O 3
ATOM 3195 N N . THR A 1 13 ? 0.012 16.583 13.615 1.00 0.00 13 THR A N 3
ATOM 3196 C CA . THR A 1 13 ? 1.345 17.162 13.718 1.00 0.00 13 THR A CA 3
ATOM 3197 C C . THR A 1 13 ? 1.551 18.258 12.679 1.00 0.00 13 THR A C 3
ATOM 3198 O O . THR A 1 13 ? 0.739 18.424 11.769 1.00 0.00 13 THR A O 3
ATOM 3209 N N . ASN A 1 14 ? 2.641 19.004 12.821 1.00 0.00 14 ASN A N 3
ATOM 3210 C CA . ASN A 1 14 ? 2.954 20.086 11.893 1.00 0.00 14 ASN A CA 3
ATOM 3211 C C . ASN A 1 14 ? 4.119 19.704 10.985 1.00 0.00 14 ASN A C 3
ATOM 3212 O O . ASN A 1 14 ? 3.960 19.591 9.770 1.00 0.00 14 ASN A O 3
ATOM 3223 N N . GLU A 1 15 ? 5.289 19.507 11.585 1.00 0.00 15 GLU A N 3
ATOM 3224 C CA . GLU A 1 15 ? 6.481 19.139 10.830 1.00 0.00 15 GLU A CA 3
ATOM 3225 C C . GLU A 1 15 ? 6.738 17.637 10.918 1.00 0.00 15 GLU A C 3
ATOM 3226 O O . GLU A 1 15 ? 7.886 17.194 10.946 1.00 0.00 15 GLU A O 3
ATOM 3238 N N . ARG A 1 16 ? 5.661 16.860 10.961 1.00 0.00 16 ARG A N 3
ATOM 3239 C CA . ARG A 1 16 ? 5.769 15.409 11.047 1.00 0.00 16 ARG A CA 3
ATOM 3240 C C . ARG A 1 16 ? 6.589 14.996 12.266 1.00 0.00 16 ARG A C 3
ATOM 3241 O O . ARG A 1 16 ? 7.802 14.804 12.174 1.00 0.00 16 ARG A O 3
ATOM 3262 N N . ARG A 1 17 ? 5.920 14.862 13.406 1.00 0.00 17 ARG A N 3
ATOM 3263 C CA . ARG A 1 17 ? 6.587 14.474 14.643 1.00 0.00 17 ARG A CA 3
ATOM 3264 C C . ARG A 1 17 ? 5.569 14.173 15.739 1.00 0.00 17 ARG A C 3
ATOM 3265 O O . ARG A 1 17 ? 4.363 14.164 15.494 1.00 0.00 17 ARG A O 3
ATOM 3286 N N . VAL A 1 18 ? 6.064 13.926 16.947 1.00 0.00 18 VAL A N 3
ATOM 3287 C CA . VAL A 1 18 ? 5.198 13.625 18.081 1.00 0.00 18 VAL A CA 3
ATOM 3288 C C . VAL A 1 18 ? 5.607 14.424 19.313 1.00 0.00 18 VAL A C 3
ATOM 3289 O O . VAL A 1 18 ? 6.779 14.760 19.486 1.00 0.00 18 VAL A O 3
ATOM 3302 N N . ILE A 1 19 ? 4.634 14.725 20.166 1.00 0.00 19 ILE A N 3
ATOM 3303 C CA . ILE A 1 19 ? 4.894 15.484 21.383 1.00 0.00 19 ILE A CA 3
ATOM 3304 C C . ILE A 1 19 ? 4.498 14.688 22.622 1.00 0.00 19 ILE A C 3
ATOM 3305 O O . ILE A 1 19 ? 3.377 14.808 23.117 1.00 0.00 19 ILE A O 3
ATOM 3321 N N . VAL A 1 20 ? 5.425 13.877 23.120 1.00 0.00 20 VAL A N 3
ATOM 3322 C CA . VAL A 1 20 ? 5.174 13.063 24.304 1.00 0.00 20 VAL A CA 3
ATOM 3323 C C . VAL A 1 20 ? 6.356 13.113 25.265 1.00 0.00 20 VAL A C 3
ATOM 3324 O O . VAL A 1 20 ? 7.497 13.361 24.874 1.00 0.00 20 VAL A O 3
ATOM 3337 N N . PRO A 1 21 ? 6.080 12.869 26.555 1.00 0.00 21 PRO A N 3
ATOM 3338 C CA . PRO A 1 21 ? 7.108 12.879 27.600 1.00 0.00 21 PRO A CA 3
ATOM 3339 C C . PRO A 1 21 ? 8.067 11.699 27.481 1.00 0.00 21 PRO A C 3
ATOM 3340 O O . PRO A 1 21 ? 7.855 10.794 26.675 1.00 0.00 21 PRO A O 3
ATOM 3351 N N . ALA A 1 22 ? 9.121 11.715 28.291 1.00 0.00 22 ALA A N 3
ATOM 3352 C CA . ALA A 1 22 ? 10.110 10.644 28.277 1.00 0.00 22 ALA A CA 3
ATOM 3353 C C . ALA A 1 22 ? 9.475 9.305 28.636 1.00 0.00 22 ALA A C 3
ATOM 3354 O O . ALA A 1 22 ? 9.230 8.471 27.764 1.00 0.00 22 ALA A O 3
ATOM 3361 N N . ASP A 1 23 ? 9.211 9.106 29.922 1.00 0.00 23 ASP A N 3
ATOM 3362 C CA . ASP A 1 23 ? 8.604 7.868 30.396 1.00 0.00 23 ASP A CA 3
ATOM 3363 C C . ASP A 1 23 ? 7.212 7.682 29.799 1.00 0.00 23 ASP A C 3
ATOM 3364 O O . ASP A 1 23 ? 6.433 8.627 29.671 1.00 0.00 23 ASP A O 3
ATOM 3373 N N . PRO A 1 24 ? 6.891 6.435 29.423 1.00 0.00 24 PRO A N 3
ATOM 3374 C CA . PRO A 1 24 ? 5.593 6.097 28.832 1.00 0.00 24 PRO A CA 3
ATOM 3375 C C . PRO A 1 24 ? 4.454 6.190 29.842 1.00 0.00 24 PRO A C 3
ATOM 3376 O O . PRO A 1 24 ? 3.312 6.477 29.482 1.00 0.00 24 PRO A O 3
ATOM 3387 N N . THR A 1 25 ? 4.773 5.947 31.110 1.00 0.00 25 THR A N 3
ATOM 3388 C CA . THR A 1 25 ? 3.777 6.003 32.172 1.00 0.00 25 THR A CA 3
ATOM 3389 C C . THR A 1 25 ? 3.139 7.385 32.256 1.00 0.00 25 THR A C 3
ATOM 3390 O O . THR A 1 25 ? 2.057 7.548 32.822 1.00 0.00 25 THR A O 3
ATOM 3401 N N . LEU A 1 26 ? 3.816 8.378 31.690 1.00 0.00 26 LEU A N 3
ATOM 3402 C CA . LEU A 1 26 ? 3.315 9.748 31.700 1.00 0.00 26 LEU A CA 3
ATOM 3403 C C . LEU A 1 26 ? 2.426 10.012 30.489 1.00 0.00 26 LEU A C 3
ATOM 3404 O O . LEU A 1 26 ? 2.010 11.145 30.247 1.00 0.00 26 LEU A O 3
ATOM 3420 N N . TRP A 1 27 ? 2.139 8.959 29.732 1.00 0.00 27 TRP A N 3
ATOM 3421 C CA . TRP A 1 27 ? 1.297 9.077 28.547 1.00 0.00 27 TRP A CA 3
ATOM 3422 C C . TRP A 1 27 ? -0.178 8.969 28.914 1.00 0.00 27 TRP A C 3
ATOM 3423 O O . TRP A 1 27 ? -0.598 8.014 29.568 1.00 0.00 27 TRP A O 3
ATOM 3444 N N . THR A 1 28 ? -0.964 9.954 28.488 1.00 0.00 28 THR A N 3
ATOM 3445 C CA . THR A 1 28 ? -2.393 9.969 28.773 1.00 0.00 28 THR A CA 3
ATOM 3446 C C . THR A 1 28 ? -3.148 9.020 27.849 1.00 0.00 28 THR A C 3
ATOM 3447 O O . THR A 1 28 ? -2.543 8.308 27.048 1.00 0.00 28 THR A O 3
ATOM 3458 N N . GLN A 1 29 ? -4.472 9.016 27.967 1.00 0.00 29 GLN A N 3
ATOM 3459 C CA . GLN A 1 29 ? -5.309 8.153 27.141 1.00 0.00 29 GLN A CA 3
ATOM 3460 C C . GLN A 1 29 ? -5.165 8.507 25.664 1.00 0.00 29 GLN A C 3
ATOM 3461 O O . GLN A 1 29 ? -5.526 7.720 24.790 1.00 0.00 29 GLN A O 3
ATOM 3475 N N . GLU A 1 30 ? -4.636 9.697 25.395 1.00 0.00 30 GLU A N 3
ATOM 3476 C CA . GLU A 1 30 ? -4.446 10.154 24.023 1.00 0.00 30 GLU A CA 3
ATOM 3477 C C . GLU A 1 30 ? -3.025 9.869 23.546 1.00 0.00 30 GLU A C 3
ATOM 3478 O O . GLU A 1 30 ? -2.816 9.393 22.430 1.00 0.00 30 GLU A O 3
ATOM 3490 N N . HIS A 1 31 ? -2.050 10.165 24.400 1.00 0.00 31 HIS A N 3
ATOM 3491 C CA . HIS A 1 31 ? -0.648 9.941 24.067 1.00 0.00 31 HIS A CA 3
ATOM 3492 C C . HIS A 1 31 ? -0.427 8.513 23.580 1.00 0.00 31 HIS A C 3
ATOM 3493 O O . HIS A 1 31 ? 0.147 8.291 22.514 1.00 0.00 31 HIS A O 3
ATOM 3507 N N . VAL A 1 32 ? -0.885 7.546 24.369 1.00 0.00 32 VAL A N 3
ATOM 3508 C CA . VAL A 1 32 ? -0.737 6.138 24.019 1.00 0.00 32 VAL A CA 3
ATOM 3509 C C . VAL A 1 32 ? -1.217 5.873 22.596 1.00 0.00 32 VAL A C 3
ATOM 3510 O O . VAL A 1 32 ? -0.701 4.990 21.911 1.00 0.00 32 VAL A O 3
ATOM 3523 N N . ARG A 1 33 ? -2.206 6.645 22.157 1.00 0.00 33 ARG A N 3
ATOM 3524 C CA . ARG A 1 33 ? -2.756 6.493 20.816 1.00 0.00 33 ARG A CA 3
ATOM 3525 C C . ARG A 1 33 ? -1.854 7.158 19.780 1.00 0.00 33 ARG A C 3
ATOM 3526 O O . ARG A 1 33 ? -1.591 6.592 18.719 1.00 0.00 33 ARG A O 3
ATOM 3547 N N . GLN A 1 34 ? -1.385 8.360 20.096 1.00 0.00 34 GLN A N 3
ATOM 3548 C CA . GLN A 1 34 ? -0.514 9.102 19.192 1.00 0.00 34 GLN A CA 3
ATOM 3549 C C . GLN A 1 34 ? 0.797 8.357 18.966 1.00 0.00 34 GLN A C 3
ATOM 3550 O O . GLN A 1 34 ? 1.200 8.122 17.827 1.00 0.00 34 GLN A O 3
ATOM 3564 N N . TRP A 1 35 ? 1.457 7.988 20.058 1.00 0.00 35 TRP A N 3
ATOM 3565 C CA . TRP A 1 35 ? 2.724 7.269 19.978 1.00 0.00 35 TRP A CA 3
ATOM 3566 C C . TRP A 1 35 ? 2.581 6.006 19.136 1.00 0.00 35 TRP A C 3
ATOM 3567 O O . TRP A 1 35 ? 3.503 5.621 18.415 1.00 0.00 35 TRP A O 3
ATOM 3588 N N . LEU A 1 36 ? 1.422 5.364 19.232 1.00 0.00 36 LEU A N 3
ATOM 3589 C CA . LEU A 1 36 ? 1.159 4.143 18.479 1.00 0.00 36 LEU A CA 3
ATOM 3590 C C . LEU A 1 36 ? 1.178 4.415 16.978 1.00 0.00 36 LEU A C 3
ATOM 3591 O O . LEU A 1 36 ? 1.987 3.846 16.245 1.00 0.00 36 LEU A O 3
ATOM 3607 N N . GLU A 1 37 ? 0.284 5.290 16.528 1.00 0.00 37 GLU A N 3
ATOM 3608 C CA . GLU A 1 37 ? 0.200 5.637 15.115 1.00 0.00 37 GLU A CA 3
ATOM 3609 C C . GLU A 1 37 ? 1.548 6.128 14.594 1.00 0.00 37 GLU A C 3
ATOM 3610 O O . GLU A 1 37 ? 1.843 6.018 13.404 1.00 0.00 37 GLU A O 3
ATOM 3622 N N . TRP A 1 38 ? 2.361 6.670 15.494 1.00 0.00 38 TRP A N 3
ATOM 3623 C CA . TRP A 1 38 ? 3.677 7.178 15.126 1.00 0.00 38 TRP A CA 3
ATOM 3624 C C . TRP A 1 38 ? 4.623 6.036 14.772 1.00 0.00 38 TRP A C 3
ATOM 3625 O O . TRP A 1 38 ? 5.096 5.938 13.640 1.00 0.00 38 TRP A O 3
ATOM 3646 N N . ALA A 1 39 ? 4.893 5.173 15.746 1.00 0.00 39 ALA A N 3
ATOM 3647 C CA . ALA A 1 39 ? 5.780 4.036 15.535 1.00 0.00 39 ALA A CA 3
ATOM 3648 C C . ALA A 1 39 ? 5.366 3.238 14.303 1.00 0.00 39 ALA A C 3
ATOM 3649 O O . ALA A 1 39 ? 6.203 2.628 13.637 1.00 0.00 39 ALA A O 3
ATOM 3656 N N . ILE A 1 40 ? 4.071 3.246 14.006 1.00 0.00 40 ILE A N 3
ATOM 3657 C CA . ILE A 1 40 ? 3.547 2.522 12.854 1.00 0.00 40 ILE A CA 3
ATOM 3658 C C . ILE A 1 40 ? 3.974 3.185 11.549 1.00 0.00 40 ILE A C 3
ATOM 3659 O O . ILE A 1 40 ? 4.492 2.527 10.646 1.00 0.00 40 ILE A O 3
ATOM 3675 N N . LYS A 1 41 ? 3.756 4.492 11.456 1.00 0.00 41 LYS A N 3
ATOM 3676 C CA . LYS A 1 41 ? 4.121 5.247 10.263 1.00 0.00 41 LYS A CA 3
ATOM 3677 C C . LYS A 1 41 ? 5.619 5.528 10.234 1.00 0.00 41 LYS A C 3
ATOM 3678 O O . LYS A 1 41 ? 6.139 6.069 9.258 1.00 0.00 41 LYS A O 3
ATOM 3697 N N . GLU A 1 42 ? 6.308 5.156 11.309 1.00 0.00 42 GLU A N 3
ATOM 3698 C CA . GLU A 1 42 ? 7.747 5.368 11.404 1.00 0.00 42 GLU A CA 3
ATOM 3699 C C . GLU A 1 42 ? 8.510 4.091 11.064 1.00 0.00 42 GLU A C 3
ATOM 3700 O O . GLU A 1 42 ? 9.399 4.094 10.213 1.00 0.00 42 GLU A O 3
ATOM 3712 N N . TYR A 1 43 ? 8.155 3.001 11.737 1.00 0.00 43 TYR A N 3
ATOM 3713 C CA . TYR A 1 43 ? 8.807 1.717 11.509 1.00 0.00 43 TYR A CA 3
ATOM 3714 C C . TYR A 1 43 ? 8.064 0.909 10.450 1.00 0.00 43 TYR A C 3
ATOM 3715 O O . TYR A 1 43 ? 8.301 -0.288 10.287 1.00 0.00 43 TYR A O 3
ATOM 3733 N N . SER A 1 44 ? 7.163 1.573 9.733 1.00 0.00 44 SER A N 3
ATOM 3734 C CA . SER A 1 44 ? 6.381 0.917 8.691 1.00 0.00 44 SER A CA 3
ATOM 3735 C C . SER A 1 44 ? 5.718 -0.349 9.226 1.00 0.00 44 SER A C 3
ATOM 3736 O O . SER A 1 44 ? 5.969 -1.450 8.733 1.00 0.00 44 SER A O 3
ATOM 3744 N N . LEU A 1 45 ? 4.872 -0.185 10.236 1.00 0.00 45 LEU A N 3
ATOM 3745 C CA . LEU A 1 45 ? 4.171 -1.313 10.838 1.00 0.00 45 LEU A CA 3
ATOM 3746 C C . LEU A 1 45 ? 2.797 -1.503 10.204 1.00 0.00 45 LEU A C 3
ATOM 3747 O O . LEU A 1 45 ? 2.169 -0.542 9.762 1.00 0.00 45 LEU A O 3
ATOM 3763 N N . MET A 1 46 ? 2.336 -2.749 10.165 1.00 0.00 46 MET A N 3
ATOM 3764 C CA . MET A 1 46 ? 1.034 -3.064 9.588 1.00 0.00 46 MET A CA 3
ATOM 3765 C C . MET A 1 46 ? 0.355 -4.190 10.361 1.00 0.00 46 MET A C 3
ATOM 3766 O O . MET A 1 46 ? 0.988 -4.871 11.167 1.00 0.00 46 MET A O 3
ATOM 3780 N N . GLU A 1 47 ? -0.936 -4.380 10.109 1.00 0.00 47 GLU A N 3
ATOM 3781 C CA . GLU A 1 47 ? -1.700 -5.423 10.783 1.00 0.00 47 GLU A CA 3
ATOM 3782 C C . GLU A 1 47 ? -1.759 -5.169 12.286 1.00 0.00 47 GLU A C 3
ATOM 3783 O O . GLU A 1 47 ? -1.886 -6.103 13.079 1.00 0.00 47 GLU A O 3
ATOM 3795 N N . ILE A 1 48 ? -1.666 -3.901 12.670 1.00 0.00 48 ILE A N 3
ATOM 3796 C CA . ILE A 1 48 ? -1.709 -3.524 14.077 1.00 0.00 48 ILE A CA 3
ATOM 3797 C C . ILE A 1 48 ? -3.094 -3.019 14.469 1.00 0.00 48 ILE A C 3
ATOM 3798 O O . ILE A 1 48 ? -3.714 -2.247 13.738 1.00 0.00 48 ILE A O 3
ATOM 3814 N N . ASP A 1 49 ? -3.572 -3.460 15.628 1.00 0.00 49 ASP A N 3
ATOM 3815 C CA . ASP A 1 49 ? -4.882 -3.051 16.119 1.00 0.00 49 ASP A CA 3
ATOM 3816 C C . ASP A 1 49 ? -4.760 -1.864 17.069 1.00 0.00 49 ASP A C 3
ATOM 3817 O O . ASP A 1 49 ? -4.545 -2.034 18.270 1.00 0.00 49 ASP A O 3
ATOM 3826 N N . THR A 1 50 ? -4.898 -0.659 16.523 1.00 0.00 50 THR A N 3
ATOM 3827 C CA . THR A 1 50 ? -4.802 0.557 17.321 1.00 0.00 50 THR A CA 3
ATOM 3828 C C . THR A 1 50 ? -5.966 0.668 18.298 1.00 0.00 50 THR A C 3
ATOM 3829 O O . THR A 1 50 ? -5.834 1.252 19.373 1.00 0.00 50 THR A O 3
ATOM 3840 N N . SER A 1 51 ? -7.108 0.103 17.917 1.00 0.00 51 SER A N 3
ATOM 3841 C CA . SER A 1 51 ? -8.298 0.141 18.759 1.00 0.00 51 SER A CA 3
ATOM 3842 C C . SER A 1 51 ? -8.008 -0.448 20.136 1.00 0.00 51 SER A C 3
ATOM 3843 O O . SER A 1 51 ? -8.578 -0.020 21.140 1.00 0.00 51 SER A O 3
ATOM 3851 N N . PHE A 1 52 ? -7.119 -1.435 20.175 1.00 0.00 52 PHE A N 3
ATOM 3852 C CA . PHE A 1 52 ? -6.753 -2.085 21.428 1.00 0.00 52 PHE A CA 3
ATOM 3853 C C . PHE A 1 52 ? -6.195 -1.073 22.424 1.00 0.00 52 PHE A C 3
ATOM 3854 O O . PHE A 1 52 ? -6.229 -1.293 23.635 1.00 0.00 52 PHE A O 3
ATOM 3871 N N . PHE A 1 53 ? -5.681 0.037 21.905 1.00 0.00 53 PHE A N 3
ATOM 3872 C CA . PHE A 1 53 ? -5.113 1.083 22.747 1.00 0.00 53 PHE A CA 3
ATOM 3873 C C . PHE A 1 53 ? -5.898 2.384 22.601 1.00 0.00 53 PHE A C 3
ATOM 3874 O O . PHE A 1 53 ? -5.383 3.466 22.882 1.00 0.00 53 PHE A O 3
ATOM 3891 N N . GLN A 1 54 ? -7.146 2.269 22.159 1.00 0.00 54 GLN A N 3
ATOM 3892 C CA . GLN A 1 54 ? -8.001 3.435 21.975 1.00 0.00 54 GLN A CA 3
ATOM 3893 C C . GLN A 1 54 ? -8.218 4.166 23.296 1.00 0.00 54 GLN A C 3
ATOM 3894 O O . GLN A 1 54 ? -8.380 5.385 23.323 1.00 0.00 54 GLN A O 3
ATOM 3908 N N . ASN A 1 55 ? -8.221 3.411 24.390 1.00 0.00 55 ASN A N 3
ATOM 3909 C CA . ASN A 1 55 ? -8.419 3.987 25.715 1.00 0.00 55 ASN A CA 3
ATOM 3910 C C . ASN A 1 55 ? -7.448 3.380 26.723 1.00 0.00 55 ASN A C 3
ATOM 3911 O O . ASN A 1 55 ? -7.749 3.289 27.913 1.00 0.00 55 ASN A O 3
ATOM 3922 N N . MET A 1 56 ? -6.282 2.967 26.238 1.00 0.00 56 MET A N 3
ATOM 3923 C CA . MET A 1 56 ? -5.265 2.371 27.096 1.00 0.00 56 MET A CA 3
ATOM 3924 C C . MET A 1 56 ? -4.296 3.432 27.609 1.00 0.00 56 MET A C 3
ATOM 3925 O O . MET A 1 56 ? -3.387 3.854 26.894 1.00 0.00 56 MET A O 3
ATOM 3939 N N . ASP A 1 57 ? -4.497 3.859 28.851 1.00 0.00 57 ASP A N 3
ATOM 3940 C CA . ASP A 1 57 ? -3.640 4.870 29.460 1.00 0.00 57 ASP A CA 3
ATOM 3941 C C . ASP A 1 57 ? -2.190 4.401 29.500 1.00 0.00 57 ASP A C 3
ATOM 3942 O O . ASP A 1 57 ? -1.916 3.204 29.574 1.00 0.00 57 ASP A O 3
ATOM 3951 N N . GLY A 1 58 ? -1.263 5.353 29.450 1.00 0.00 58 GLY A N 3
ATOM 3952 C CA . GLY A 1 58 ? 0.149 5.017 29.481 1.00 0.00 58 GLY A CA 3
ATOM 3953 C C . GLY A 1 58 ? 0.473 3.971 30.529 1.00 0.00 58 GLY A C 3
ATOM 3954 O O . GLY A 1 58 ? 1.349 3.130 30.328 1.00 0.00 58 GLY A O 3
ATOM 3958 N N . LYS A 1 59 ? -0.233 4.025 31.654 1.00 0.00 59 LYS A N 3
ATOM 3959 C CA . LYS A 1 59 ? -0.017 3.076 32.739 1.00 0.00 59 LYS A CA 3
ATOM 3960 C C . LYS A 1 59 ? -0.366 1.657 32.300 1.00 0.00 59 LYS A C 3
ATOM 3961 O O . LYS A 1 59 ? 0.393 0.719 32.543 1.00 0.00 59 LYS A O 3
ATOM 3980 N N . GLU A 1 60 ? -1.517 1.510 31.652 1.00 0.00 60 GLU A N 3
ATOM 3981 C CA . GLU A 1 60 ? -1.964 0.205 31.179 1.00 0.00 60 GLU A CA 3
ATOM 3982 C C . GLU A 1 60 ? -1.192 -0.216 29.932 1.00 0.00 60 GLU A C 3
ATOM 3983 O O . GLU A 1 60 ? -1.268 -1.367 29.499 1.00 0.00 60 GLU A O 3
ATOM 3995 N N . LEU A 1 61 ? -0.448 0.724 29.359 1.00 0.00 61 LEU A N 3
ATOM 3996 C CA . LEU A 1 61 ? 0.339 0.452 28.161 1.00 0.00 61 LEU A CA 3
ATOM 3997 C C . LEU A 1 61 ? 1.736 -0.040 28.527 1.00 0.00 61 LEU A C 3
ATOM 3998 O O . LEU A 1 61 ? 2.306 -0.889 27.840 1.00 0.00 61 LEU A O 3
ATOM 4014 N N . CYS A 1 62 ? 2.280 0.496 29.614 1.00 0.00 62 CYS A N 3
ATOM 4015 C CA . CYS A 1 62 ? 3.610 0.110 30.073 1.00 0.00 62 CYS A CA 3
ATOM 4016 C C . CYS A 1 62 ? 3.561 -1.213 30.830 1.00 0.00 62 CYS A C 3
ATOM 4017 O O . CYS A 1 62 ? 4.590 -1.851 31.055 1.00 0.00 62 CYS A O 3
ATOM 4025 N N . LYS A 1 63 ? 2.359 -1.619 31.224 1.00 0.00 63 LYS A N 3
ATOM 4026 C CA . LYS A 1 63 ? 2.174 -2.866 31.957 1.00 0.00 63 LYS A CA 3
ATOM 4027 C C . LYS A 1 63 ? 1.950 -4.032 30.999 1.00 0.00 63 LYS A C 3
ATOM 4028 O O . LYS A 1 63 ? 2.232 -5.183 31.331 1.00 0.00 63 LYS A O 3
ATOM 4047 N N . MET A 1 64 ? 1.442 -3.726 29.810 1.00 0.00 64 MET A N 3
ATOM 4048 C CA . MET A 1 64 ? 1.182 -4.749 28.803 1.00 0.00 64 MET A CA 3
ATOM 4049 C C . MET A 1 64 ? 2.420 -5.610 28.572 1.00 0.00 64 MET A C 3
ATOM 4050 O O . MET A 1 64 ? 3.547 -5.159 28.769 1.00 0.00 64 MET A O 3
ATOM 4064 N N . ASN A 1 65 ? 2.201 -6.853 28.154 1.00 0.00 65 ASN A N 3
ATOM 4065 C CA . ASN A 1 65 ? 3.299 -7.777 27.897 1.00 0.00 65 ASN A CA 3
ATOM 4066 C C . ASN A 1 65 ? 3.272 -8.266 26.452 1.00 0.00 65 ASN A C 3
ATOM 4067 O O . ASN A 1 65 ? 2.385 -7.903 25.678 1.00 0.00 65 ASN A O 3
ATOM 4078 N N . LYS A 1 66 ? 4.250 -9.091 26.094 1.00 0.00 66 LYS A N 3
ATOM 4079 C CA . LYS A 1 66 ? 4.338 -9.633 24.743 1.00 0.00 66 LYS A CA 3
ATOM 4080 C C . LYS A 1 66 ? 3.015 -10.264 24.321 1.00 0.00 66 LYS A C 3
ATOM 4081 O O . LYS A 1 66 ? 2.585 -10.118 23.178 1.00 0.00 66 LYS A O 3
ATOM 4100 N N . GLU A 1 67 ? 2.375 -10.963 25.253 1.00 0.00 67 GLU A N 3
ATOM 4101 C CA . GLU A 1 67 ? 1.100 -11.615 24.977 1.00 0.00 67 GLU A CA 3
ATOM 4102 C C . GLU A 1 67 ? 0.009 -10.584 24.703 1.00 0.00 67 GLU A C 3
ATOM 4103 O O . GLU A 1 67 ? -0.575 -10.555 23.620 1.00 0.00 67 GLU A O 3
ATOM 4115 N N . ASP A 1 68 ? -0.260 -9.739 25.693 1.00 0.00 68 ASP A N 3
ATOM 4116 C CA . ASP A 1 68 ? -1.280 -8.706 25.560 1.00 0.00 68 ASP A CA 3
ATOM 4117 C C . ASP A 1 68 ? -1.043 -7.866 24.308 1.00 0.00 68 ASP A C 3
ATOM 4118 O O . ASP A 1 68 ? -1.986 -7.357 23.702 1.00 0.00 68 ASP A O 3
ATOM 4127 N N . PHE A 1 69 ? 0.223 -7.726 23.927 1.00 0.00 69 PHE A N 3
ATOM 4128 C CA . PHE A 1 69 ? 0.584 -6.946 22.749 1.00 0.00 69 PHE A CA 3
ATOM 4129 C C . PHE A 1 69 ? 0.360 -7.753 21.473 1.00 0.00 69 PHE A C 3
ATOM 4130 O O . PHE A 1 69 ? -0.052 -7.212 20.446 1.00 0.00 69 PHE A O 3
ATOM 4147 N N . LEU A 1 70 ? 0.636 -9.051 21.546 1.00 0.00 70 LEU A N 3
ATOM 4148 C CA . LEU A 1 70 ? 0.466 -9.935 20.398 1.00 0.00 70 LEU A CA 3
ATOM 4149 C C . LEU A 1 70 ? -1.012 -10.121 20.068 1.00 0.00 70 LEU A C 3
ATOM 4150 O O . LEU A 1 70 ? -1.364 -10.530 18.961 1.00 0.00 70 LEU A O 3
ATOM 4166 N N . ARG A 1 71 ? -1.872 -9.815 21.034 1.00 0.00 71 ARG A N 3
ATOM 4167 C CA . ARG A 1 71 ? -3.311 -9.947 20.846 1.00 0.00 71 ARG A CA 3
ATOM 4168 C C . ARG A 1 71 ? -3.881 -8.724 20.133 1.00 0.00 71 ARG A C 3
ATOM 4169 O O . ARG A 1 71 ? -5.087 -8.631 19.908 1.00 0.00 71 ARG A O 3
ATOM 4190 N N . ALA A 1 72 ? -3.005 -7.789 19.782 1.00 0.00 72 ALA A N 3
ATOM 4191 C CA . ALA A 1 72 ? -3.421 -6.573 19.094 1.00 0.00 72 ALA A CA 3
ATOM 4192 C C . ALA A 1 72 ? -2.528 -6.291 17.890 1.00 0.00 72 ALA A C 3
ATOM 4193 O O . ALA A 1 72 ? -3.002 -5.857 16.840 1.00 0.00 72 ALA A O 3
ATOM 4200 N N . THR A 1 73 ? -1.231 -6.538 18.050 1.00 0.00 73 THR A N 3
ATOM 4201 C CA . THR A 1 73 ? -0.271 -6.308 16.978 1.00 0.00 73 THR A CA 3
ATOM 4202 C C . THR A 1 73 ? 0.503 -7.580 16.651 1.00 0.00 73 THR A C 3
ATOM 4203 O O . THR A 1 73 ? 0.625 -8.477 17.486 1.00 0.00 73 THR A O 3
ATOM 4214 N N . THR A 1 74 ? 1.025 -7.653 15.431 1.00 0.00 74 THR A N 3
ATOM 4215 C CA . THR A 1 74 ? 1.788 -8.816 14.994 1.00 0.00 74 THR A CA 3
ATOM 4216 C C . THR A 1 74 ? 3.046 -8.996 15.835 1.00 0.00 74 THR A C 3
ATOM 4217 O O . THR A 1 74 ? 3.455 -8.089 16.562 1.00 0.00 74 THR A O 3
ATOM 4228 N N . LEU A 1 75 ? 3.658 -10.170 15.731 1.00 0.00 75 LEU A N 3
ATOM 4229 C CA . LEU A 1 75 ? 4.872 -10.469 16.482 1.00 0.00 75 LEU A CA 3
ATOM 4230 C C . LEU A 1 75 ? 5.974 -9.466 16.158 1.00 0.00 75 LEU A C 3
ATOM 4231 O O . LEU A 1 75 ? 6.575 -8.877 17.057 1.00 0.00 75 LEU A O 3
ATOM 4247 N N . TYR A 1 76 ? 6.232 -9.274 14.869 1.00 0.00 76 TYR A N 3
ATOM 4248 C CA . TYR A 1 76 ? 7.262 -8.341 14.427 1.00 0.00 76 TYR A CA 3
ATOM 4249 C C . TYR A 1 76 ? 7.105 -6.989 15.116 1.00 0.00 76 TYR A C 3
ATOM 4250 O O . TYR A 1 76 ? 8.055 -6.458 15.688 1.00 0.00 76 TYR A O 3
ATOM 4268 N N . ASN A 1 77 ? 5.897 -6.438 15.055 1.00 0.00 77 ASN A N 3
ATOM 4269 C CA . ASN A 1 77 ? 5.613 -5.148 15.673 1.00 0.00 77 ASN A CA 3
ATOM 4270 C C . ASN A 1 77 ? 5.726 -5.236 17.192 1.00 0.00 77 ASN A C 3
ATOM 4271 O O . ASN A 1 77 ? 6.167 -4.292 17.849 1.00 0.00 77 ASN A O 3
ATOM 4282 N N . THR A 1 78 ? 5.326 -6.376 17.745 1.00 0.00 78 THR A N 3
ATOM 4283 C CA . THR A 1 78 ? 5.381 -6.588 19.186 1.00 0.00 78 THR A CA 3
ATOM 4284 C C . THR A 1 78 ? 6.803 -6.422 19.712 1.00 0.00 78 THR A C 3
ATOM 4285 O O . THR A 1 78 ? 7.010 -5.940 20.825 1.00 0.00 78 THR A O 3
ATOM 4296 N N . GLU A 1 79 ? 7.778 -6.824 18.903 1.00 0.00 79 GLU A N 3
ATOM 4297 C CA . GLU A 1 79 ? 9.181 -6.720 19.289 1.00 0.00 79 GLU A CA 3
ATOM 4298 C C . GLU A 1 79 ? 9.646 -5.267 19.261 1.00 0.00 79 GLU A C 3
ATOM 4299 O O . GLU A 1 79 ? 10.404 -4.829 20.127 1.00 0.00 79 GLU A O 3
ATOM 4311 N N . VAL A 1 80 ? 9.186 -4.523 18.260 1.00 0.00 80 VAL A N 3
ATOM 4312 C CA . VAL A 1 80 ? 9.554 -3.119 18.118 1.00 0.00 80 VAL A CA 3
ATOM 4313 C C . VAL A 1 80 ? 9.007 -2.289 19.274 1.00 0.00 80 VAL A C 3
ATOM 4314 O O . VAL A 1 80 ? 9.762 -1.638 19.997 1.00 0.00 80 VAL A O 3
ATOM 4327 N N . LEU A 1 81 ? 7.690 -2.318 19.444 1.00 0.00 81 LEU A N 3
ATOM 4328 C CA . LEU A 1 81 ? 7.040 -1.568 20.514 1.00 0.00 81 LEU A CA 3
ATOM 4329 C C . LEU A 1 81 ? 7.686 -1.871 21.862 1.00 0.00 81 LEU A C 3
ATOM 4330 O O . LEU A 1 81 ? 8.146 -0.966 22.560 1.00 0.00 81 LEU A O 3
ATOM 4346 N N . LEU A 1 82 ? 7.721 -3.150 22.221 1.00 0.00 82 LEU A N 3
ATOM 4347 C CA . LEU A 1 82 ? 8.313 -3.573 23.485 1.00 0.00 82 LEU A CA 3
ATOM 4348 C C . LEU A 1 82 ? 9.728 -3.023 23.635 1.00 0.00 82 LEU A C 3
ATOM 4349 O O . LEU A 1 82 ? 10.078 -2.459 24.671 1.00 0.00 82 LEU A O 3
ATOM 4365 N N . SER A 1 83 ? 10.536 -3.189 22.592 1.00 0.00 83 SER A N 3
ATOM 4366 C CA . SER A 1 83 ? 11.913 -2.710 22.609 1.00 0.00 83 SER A CA 3
ATOM 4367 C C . SER A 1 83 ? 11.961 -1.201 22.829 1.00 0.00 83 SER A C 3
ATOM 4368 O O . SER A 1 83 ? 12.734 -0.706 23.649 1.00 0.00 83 SER A O 3
ATOM 4376 N N . HIS A 1 84 ? 11.127 -0.474 22.090 1.00 0.00 84 HIS A N 3
ATOM 4377 C CA . HIS A 1 84 ? 11.073 0.979 22.204 1.00 0.00 84 HIS A CA 3
ATOM 4378 C C . HIS A 1 84 ? 10.705 1.399 23.624 1.00 0.00 84 HIS A C 3
ATOM 4379 O O . HIS A 1 84 ? 11.456 2.117 24.285 1.00 0.00 84 HIS A O 3
ATOM 4393 N N . LEU A 1 85 ? 9.544 0.947 24.087 1.00 0.00 85 LEU A N 3
ATOM 4394 C CA . LEU A 1 85 ? 9.076 1.277 25.429 1.00 0.00 85 LEU A CA 3
ATOM 4395 C C . LEU A 1 85 ? 10.091 0.844 26.482 1.00 0.00 85 LEU A C 3
ATOM 4396 O O . LEU A 1 85 ? 10.161 1.424 27.566 1.00 0.00 85 LEU A O 3
ATOM 4412 N N . SER A 1 86 ? 10.877 -0.177 26.155 1.00 0.00 86 SER A N 3
ATOM 4413 C CA . SER A 1 86 ? 11.887 -0.688 27.073 1.00 0.00 86 SER A CA 3
ATOM 4414 C C . SER A 1 86 ? 12.828 0.426 27.522 1.00 0.00 86 SER A C 3
ATOM 4415 O O . SER A 1 86 ? 13.146 0.546 28.705 1.00 0.00 86 SER A O 3
ATOM 4423 N N . TYR A 1 87 ? 13.268 1.240 26.568 1.00 0.00 87 TYR A N 3
ATOM 4424 C CA . TYR A 1 87 ? 14.174 2.343 26.863 1.00 0.00 87 TYR A CA 3
ATOM 4425 C C . TYR A 1 87 ? 13.434 3.486 27.551 1.00 0.00 87 TYR A C 3
ATOM 4426 O O . TYR A 1 87 ? 13.821 3.930 28.633 1.00 0.00 87 TYR A O 3
ATOM 4444 N N . LEU A 1 88 ? 12.366 3.958 26.917 1.00 0.00 88 LEU A N 3
ATOM 4445 C CA . LEU A 1 88 ? 11.570 5.049 27.467 1.00 0.00 88 LEU A CA 3
ATOM 4446 C C . LEU A 1 88 ? 11.168 4.757 28.909 1.00 0.00 88 LEU A C 3
ATOM 4447 O O . LEU A 1 88 ? 11.067 5.666 29.733 1.00 0.00 88 LEU A O 3
ATOM 4463 N N . ARG A 1 89 ? 10.942 3.482 29.208 1.00 0.00 89 ARG A N 3
ATOM 4464 C CA . ARG A 1 89 ? 10.552 3.069 30.551 1.00 0.00 89 ARG A CA 3
ATOM 4465 C C . ARG A 1 89 ? 11.729 3.179 31.516 1.00 0.00 89 ARG A C 3
ATOM 4466 O O . ARG A 1 89 ? 11.555 3.520 32.686 1.00 0.00 89 ARG A O 3
ATOM 4487 N N . GLU A 1 90 ? 12.926 2.887 31.018 1.00 0.00 90 GLU A N 3
ATOM 4488 C CA . GLU A 1 90 ? 14.131 2.952 31.837 1.00 0.00 90 GLU A CA 3
ATOM 4489 C C . GLU A 1 90 ? 14.923 4.222 31.540 1.00 0.00 90 GLU A C 3
ATOM 4490 O O . GLU A 1 90 ? 16.154 4.215 31.549 1.00 0.00 90 GLU A O 3
ATOM 4502 N N . SER A 1 91 ? 14.207 5.311 31.278 1.00 0.00 91 SER A N 3
ATOM 4503 C CA . SER A 1 91 ? 14.842 6.588 30.974 1.00 0.00 91 SER A CA 3
ATOM 4504 C C . SER A 1 91 ? 14.279 7.698 31.857 1.00 0.00 91 SER A C 3
ATOM 4505 O O . SER A 1 91 ? 14.285 8.869 31.480 1.00 0.00 91 SER A O 3
ATOM 4513 N N . SER A 1 92 ? 13.792 7.319 33.035 1.00 0.00 92 SER A N 3
ATOM 4514 C CA . SER A 1 92 ? 13.222 8.280 33.971 1.00 0.00 92 SER A CA 3
ATOM 4515 C C . SER A 1 92 ? 13.101 7.674 35.366 1.00 0.00 92 SER A C 3
ATOM 4516 O O . SER A 1 92 ? 12.681 6.527 35.522 1.00 0.00 92 SER A O 3
ATOM 4524 N N . SER A 1 93 ? 13.471 8.452 36.377 1.00 0.00 93 SER A N 3
ATOM 4525 C CA . SER A 1 93 ? 13.408 7.992 37.760 1.00 0.00 93 SER A CA 3
ATOM 4526 C C . SER A 1 93 ? 14.245 6.731 37.951 1.00 0.00 93 SER A C 3
ATOM 4527 O O . SER A 1 93 ? 14.874 6.241 37.013 1.00 0.00 93 SER A O 3
ATOM 4535 N N . GLY A 1 94 ? 14.246 6.209 39.174 1.00 0.00 94 GLY A N 3
ATOM 4536 C CA . GLY A 1 94 ? 15.008 5.009 39.467 1.00 0.00 94 GLY A CA 3
ATOM 4537 C C . GLY A 1 94 ? 14.149 3.760 39.462 1.00 0.00 94 GLY A C 3
ATOM 4538 O O . GLY A 1 94 ? 12.928 3.821 39.309 1.00 0.00 94 GLY A O 3
ATOM 4542 N N . PRO A 1 95 ? 14.790 2.594 39.629 1.00 0.00 95 PRO A N 3
ATOM 4543 C CA . PRO A 1 95 ? 14.096 1.304 39.646 1.00 0.00 95 PRO A CA 3
ATOM 4544 C C . PRO A 1 95 ? 13.238 1.123 40.893 1.00 0.00 95 PRO A C 3
ATOM 4545 O O . PRO A 1 95 ? 12.167 0.519 40.839 1.00 0.00 95 PRO A O 3
ATOM 4556 N N . SER A 1 96 ? 13.715 1.651 42.016 1.00 0.00 96 SER A N 3
ATOM 4557 C CA . SER A 1 96 ? 12.992 1.545 43.278 1.00 0.00 96 SER A CA 3
ATOM 4558 C C . SER A 1 96 ? 11.624 2.212 43.178 1.00 0.00 96 SER A C 3
ATOM 4559 O O . SER A 1 96 ? 10.648 1.743 43.765 1.00 0.00 96 SER A O 3
ATOM 4567 N N . SER A 1 97 ? 11.560 3.309 42.431 1.00 0.00 97 SER A N 3
ATOM 4568 C CA . SER A 1 97 ? 10.313 4.044 42.256 1.00 0.00 97 SER A CA 3
ATOM 4569 C C . SER A 1 97 ? 9.714 4.425 43.607 1.00 0.00 97 SER A C 3
ATOM 4570 O O . SER A 1 97 ? 8.520 4.243 43.842 1.00 0.00 97 SER A O 3
ATOM 4578 N N . GLY A 1 98 ? 10.552 4.957 44.491 1.00 0.00 98 GLY A N 3
ATOM 4579 C CA . GLY A 1 98 ? 10.088 5.355 45.807 1.00 0.00 98 GLY A CA 3
ATOM 4580 C C . GLY A 1 98 ? 9.937 4.178 46.749 1.00 0.00 98 GLY A C 3
ATOM 4581 O O . GLY A 1 98 ? 8.935 4.064 47.455 1.00 0.00 98 GLY A O 3
ATOM 4585 N N . GLY A 1 1 ? -3.787 -6.165 -2.735 1.00 0.00 1 GLY A N 4
ATOM 4586 C CA . GLY A 1 1 ? -5.070 -6.737 -2.371 1.00 0.00 1 GLY A CA 4
ATOM 4587 C C . GLY A 1 1 ? -5.293 -6.752 -0.871 1.00 0.00 1 GLY A C 4
ATOM 4588 O O . GLY A 1 1 ? -6.131 -6.014 -0.354 1.00 0.00 1 GLY A O 4
ATOM 4592 N N . SER A 1 2 ? -4.542 -7.597 -0.171 1.00 0.00 2 SER A N 4
ATOM 4593 C CA . SER A 1 2 ? -4.666 -7.709 1.277 1.00 0.00 2 SER A CA 4
ATOM 4594 C C . SER A 1 2 ? -3.442 -7.122 1.974 1.00 0.00 2 SER A C 4
ATOM 4595 O O . SER A 1 2 ? -3.544 -6.136 2.705 1.00 0.00 2 SER A O 4
ATOM 4603 N N . SER A 1 3 ? -2.286 -7.734 1.743 1.00 0.00 3 SER A N 4
ATOM 4604 C CA . SER A 1 3 ? -1.042 -7.276 2.350 1.00 0.00 3 SER A CA 4
ATOM 4605 C C . SER A 1 3 ? -0.222 -6.457 1.358 1.00 0.00 3 SER A C 4
ATOM 4606 O O . SER A 1 3 ? 1.005 -6.541 1.331 1.00 0.00 3 SER A O 4
ATOM 4614 N N . GLY A 1 4 ? -0.911 -5.664 0.542 1.00 0.00 4 GLY A N 4
ATOM 4615 C CA . GLY A 1 4 ? -0.231 -4.842 -0.441 1.00 0.00 4 GLY A CA 4
ATOM 4616 C C . GLY A 1 4 ? -0.266 -3.368 -0.088 1.00 0.00 4 GLY A C 4
ATOM 4617 O O . GLY A 1 4 ? 0.748 -2.794 0.311 1.00 0.00 4 GLY A O 4
ATOM 4621 N N . SER A 1 5 ? -1.435 -2.753 -0.236 1.00 0.00 5 SER A N 4
ATOM 4622 C CA . SER A 1 5 ? -1.596 -1.335 0.066 1.00 0.00 5 SER A CA 4
ATOM 4623 C C . SER A 1 5 ? -3.073 -0.965 0.164 1.00 0.00 5 SER A C 4
ATOM 4624 O O . SER A 1 5 ? -3.736 -0.740 -0.849 1.00 0.00 5 SER A O 4
ATOM 4632 N N . SER A 1 6 ? -3.581 -0.904 1.390 1.00 0.00 6 SER A N 4
ATOM 4633 C CA . SER A 1 6 ? -4.980 -0.565 1.622 1.00 0.00 6 SER A CA 4
ATOM 4634 C C . SER A 1 6 ? -5.126 0.901 2.019 1.00 0.00 6 SER A C 4
ATOM 4635 O O . SER A 1 6 ? -6.115 1.551 1.686 1.00 0.00 6 SER A O 4
ATOM 4643 N N . GLY A 1 7 ? -4.130 1.415 2.735 1.00 0.00 7 GLY A N 4
ATOM 4644 C CA . GLY A 1 7 ? -4.165 2.800 3.167 1.00 0.00 7 GLY A CA 4
ATOM 4645 C C . GLY A 1 7 ? -4.522 2.941 4.634 1.00 0.00 7 GLY A C 4
ATOM 4646 O O . GLY A 1 7 ? -5.611 3.390 4.990 1.00 0.00 7 GLY A O 4
ATOM 4650 N N . PRO A 1 8 ? -3.588 2.549 5.514 1.00 0.00 8 PRO A N 4
ATOM 4651 C CA . PRO A 1 8 ? -3.787 2.623 6.964 1.00 0.00 8 PRO A CA 4
ATOM 4652 C C . PRO A 1 8 ? -3.804 4.060 7.474 1.00 0.00 8 PRO A C 4
ATOM 4653 O O . PRO A 1 8 ? -3.446 5.000 6.765 1.00 0.00 8 PRO A O 4
ATOM 4664 N N . PRO A 1 9 ? -4.231 4.237 8.734 1.00 0.00 9 PRO A N 4
ATOM 4665 C CA . PRO A 1 9 ? -4.304 5.557 9.367 1.00 0.00 9 PRO A CA 4
ATOM 4666 C C . PRO A 1 9 ? -2.924 6.142 9.648 1.00 0.00 9 PRO A C 4
ATOM 4667 O O . PRO A 1 9 ? -2.059 5.474 10.212 1.00 0.00 9 PRO A O 4
ATOM 4678 N N . ASN A 1 10 ? -2.726 7.395 9.251 1.00 0.00 10 ASN A N 4
ATOM 4679 C CA . ASN A 1 10 ? -1.451 8.071 9.461 1.00 0.00 10 ASN A CA 4
ATOM 4680 C C . ASN A 1 10 ? -1.485 8.918 10.729 1.00 0.00 10 ASN A C 4
ATOM 4681 O O . ASN A 1 10 ? -2.548 9.362 11.162 1.00 0.00 10 ASN A O 4
ATOM 4692 N N . MET A 1 11 ? -0.315 9.137 11.320 1.00 0.00 11 MET A N 4
ATOM 4693 C CA . MET A 1 11 ? -0.212 9.932 12.538 1.00 0.00 11 MET A CA 4
ATOM 4694 C C . MET A 1 11 ? -0.047 11.412 12.209 1.00 0.00 11 MET A C 4
ATOM 4695 O O . MET A 1 11 ? 0.707 11.778 11.306 1.00 0.00 11 MET A O 4
ATOM 4709 N N . THR A 1 12 ? -0.756 12.261 12.946 1.00 0.00 12 THR A N 4
ATOM 4710 C CA . THR A 1 12 ? -0.689 13.701 12.731 1.00 0.00 12 THR A CA 4
ATOM 4711 C C . THR A 1 12 ? -0.409 14.439 14.036 1.00 0.00 12 THR A C 4
ATOM 4712 O O . THR A 1 12 ? -1.259 14.494 14.925 1.00 0.00 12 THR A O 4
ATOM 4723 N N . THR A 1 13 ? 0.789 15.006 14.144 1.00 0.00 13 THR A N 4
ATOM 4724 C CA . THR A 1 13 ? 1.181 15.741 15.340 1.00 0.00 13 THR A CA 4
ATOM 4725 C C . THR A 1 13 ? 0.937 17.236 15.171 1.00 0.00 13 THR A C 4
ATOM 4726 O O . THR A 1 13 ? 1.145 18.017 16.098 1.00 0.00 13 THR A O 4
ATOM 4737 N N . ASN A 1 14 ? 0.494 17.629 13.981 1.00 0.00 14 ASN A N 4
ATOM 4738 C CA . ASN A 1 14 ? 0.222 19.032 13.691 1.00 0.00 14 ASN A CA 4
ATOM 4739 C C . ASN A 1 14 ? 1.498 19.863 13.779 1.00 0.00 14 ASN A C 4
ATOM 4740 O O . ASN A 1 14 ? 1.484 20.987 14.280 1.00 0.00 14 ASN A O 4
ATOM 4751 N N . GLU A 1 15 ? 2.599 19.302 13.289 1.00 0.00 15 GLU A N 4
ATOM 4752 C CA . GLU A 1 15 ? 3.883 19.992 13.313 1.00 0.00 15 GLU A CA 4
ATOM 4753 C C . GLU A 1 15 ? 4.914 19.254 12.464 1.00 0.00 15 GLU A C 4
ATOM 4754 O O . GLU A 1 15 ? 5.247 19.684 11.359 1.00 0.00 15 GLU A O 4
ATOM 4766 N N . ARG A 1 16 ? 5.415 18.140 12.988 1.00 0.00 16 ARG A N 4
ATOM 4767 C CA . ARG A 1 16 ? 6.409 17.342 12.279 1.00 0.00 16 ARG A CA 4
ATOM 4768 C C . ARG A 1 16 ? 6.807 16.117 13.098 1.00 0.00 16 ARG A C 4
ATOM 4769 O O . ARG A 1 16 ? 7.034 15.039 12.549 1.00 0.00 16 ARG A O 4
ATOM 4790 N N . ARG A 1 17 ? 6.889 16.292 14.413 1.00 0.00 17 ARG A N 4
ATOM 4791 C CA . ARG A 1 17 ? 7.262 15.202 15.307 1.00 0.00 17 ARG A CA 4
ATOM 4792 C C . ARG A 1 17 ? 6.268 15.081 16.459 1.00 0.00 17 ARG A C 4
ATOM 4793 O O . ARG A 1 17 ? 5.623 16.057 16.842 1.00 0.00 17 ARG A O 4
ATOM 4814 N N . VAL A 1 18 ? 6.151 13.876 17.007 1.00 0.00 18 VAL A N 4
ATOM 4815 C CA . VAL A 1 18 ? 5.237 13.626 18.115 1.00 0.00 18 VAL A CA 4
ATOM 4816 C C . VAL A 1 18 ? 5.644 14.419 19.352 1.00 0.00 18 VAL A C 4
ATOM 4817 O O . VAL A 1 18 ? 6.820 14.730 19.544 1.00 0.00 18 VAL A O 4
ATOM 4830 N N . ILE A 1 19 ? 4.664 14.744 20.189 1.00 0.00 19 ILE A N 4
ATOM 4831 C CA . ILE A 1 19 ? 4.920 15.500 21.408 1.00 0.00 19 ILE A CA 4
ATOM 4832 C C . ILE A 1 19 ? 4.513 14.704 22.644 1.00 0.00 19 ILE A C 4
ATOM 4833 O O . ILE A 1 19 ? 3.389 14.823 23.130 1.00 0.00 19 ILE A O 4
ATOM 4849 N N . VAL A 1 20 ? 5.438 13.893 23.149 1.00 0.00 20 VAL A N 4
ATOM 4850 C CA . VAL A 1 20 ? 5.177 13.080 24.331 1.00 0.00 20 VAL A CA 4
ATOM 4851 C C . VAL A 1 20 ? 6.357 13.117 25.295 1.00 0.00 20 VAL A C 4
ATOM 4852 O O . VAL A 1 20 ? 7.501 13.358 24.907 1.00 0.00 20 VAL A O 4
ATOM 4865 N N . PRO A 1 21 ? 6.077 12.872 26.583 1.00 0.00 21 PRO A N 4
ATOM 4866 C CA . PRO A 1 21 ? 7.103 12.871 27.630 1.00 0.00 21 PRO A CA 4
ATOM 4867 C C . PRO A 1 21 ? 8.052 11.684 27.510 1.00 0.00 21 PRO A C 4
ATOM 4868 O O . PRO A 1 21 ? 7.810 10.759 26.736 1.00 0.00 21 PRO A O 4
ATOM 4879 N N . ALA A 1 22 ? 9.135 11.717 28.281 1.00 0.00 22 ALA A N 4
ATOM 4880 C CA . ALA A 1 22 ? 10.119 10.643 28.262 1.00 0.00 22 ALA A CA 4
ATOM 4881 C C . ALA A 1 22 ? 9.481 9.306 28.625 1.00 0.00 22 ALA A C 4
ATOM 4882 O O . ALA A 1 22 ? 9.226 8.473 27.755 1.00 0.00 22 ALA A O 4
ATOM 4889 N N . ASP A 1 23 ? 9.226 9.108 29.913 1.00 0.00 23 ASP A N 4
ATOM 4890 C CA . ASP A 1 23 ? 8.617 7.873 30.391 1.00 0.00 23 ASP A CA 4
ATOM 4891 C C . ASP A 1 23 ? 7.226 7.686 29.793 1.00 0.00 23 ASP A C 4
ATOM 4892 O O . ASP A 1 23 ? 6.447 8.630 29.664 1.00 0.00 23 ASP A O 4
ATOM 4901 N N . PRO A 1 24 ? 6.906 6.438 29.417 1.00 0.00 24 PRO A N 4
ATOM 4902 C CA . PRO A 1 24 ? 5.609 6.098 28.825 1.00 0.00 24 PRO A CA 4
ATOM 4903 C C . PRO A 1 24 ? 4.470 6.191 29.834 1.00 0.00 24 PRO A C 4
ATOM 4904 O O . PRO A 1 24 ? 3.330 6.487 29.474 1.00 0.00 24 PRO A O 4
ATOM 4915 N N . THR A 1 25 ? 4.784 5.937 31.101 1.00 0.00 25 THR A N 4
ATOM 4916 C CA . THR A 1 25 ? 3.787 5.992 32.162 1.00 0.00 25 THR A CA 4
ATOM 4917 C C . THR A 1 25 ? 3.150 7.374 32.248 1.00 0.00 25 THR A C 4
ATOM 4918 O O . THR A 1 25 ? 2.063 7.535 32.804 1.00 0.00 25 THR A O 4
ATOM 4929 N N . LEU A 1 26 ? 3.833 8.370 31.693 1.00 0.00 26 LEU A N 4
ATOM 4930 C CA . LEU A 1 26 ? 3.333 9.740 31.706 1.00 0.00 26 LEU A CA 4
ATOM 4931 C C . LEU A 1 26 ? 2.438 10.006 30.499 1.00 0.00 26 LEU A C 4
ATOM 4932 O O . LEU A 1 26 ? 2.023 11.139 30.259 1.00 0.00 26 LEU A O 4
ATOM 4948 N N . TRP A 1 27 ? 2.144 8.953 29.745 1.00 0.00 27 TRP A N 4
ATOM 4949 C CA . TRP A 1 27 ? 1.297 9.072 28.564 1.00 0.00 27 TRP A CA 4
ATOM 4950 C C . TRP A 1 27 ? -0.177 8.957 28.938 1.00 0.00 27 TRP A C 4
ATOM 4951 O O . TRP A 1 27 ? -0.589 8.002 29.598 1.00 0.00 27 TRP A O 4
ATOM 4972 N N . THR A 1 28 ? -0.969 9.936 28.512 1.00 0.00 28 THR A N 4
ATOM 4973 C CA . THR A 1 28 ? -2.397 9.945 28.804 1.00 0.00 28 THR A CA 4
ATOM 4974 C C . THR A 1 28 ? -3.153 9.000 27.877 1.00 0.00 28 THR A C 4
ATOM 4975 O O . THR A 1 28 ? -2.549 8.288 27.076 1.00 0.00 28 THR A O 4
ATOM 4986 N N . GLN A 1 29 ? -4.478 9.001 27.991 1.00 0.00 29 GLN A N 4
ATOM 4987 C CA . GLN A 1 29 ? -5.315 8.142 27.162 1.00 0.00 29 GLN A CA 4
ATOM 4988 C C . GLN A 1 29 ? -5.173 8.503 25.687 1.00 0.00 29 GLN A C 4
ATOM 4989 O O . GLN A 1 29 ? -5.533 7.718 24.810 1.00 0.00 29 GLN A O 4
ATOM 5003 N N . GLU A 1 30 ? -4.645 9.694 25.422 1.00 0.00 30 GLU A N 4
ATOM 5004 C CA . GLU A 1 30 ? -4.456 10.157 24.053 1.00 0.00 30 GLU A CA 4
ATOM 5005 C C . GLU A 1 30 ? -3.035 9.876 23.574 1.00 0.00 30 GLU A C 4
ATOM 5006 O O . GLU A 1 30 ? -2.826 9.404 22.457 1.00 0.00 30 GLU A O 4
ATOM 5018 N N . HIS A 1 31 ? -2.060 10.172 24.429 1.00 0.00 31 HIS A N 4
ATOM 5019 C CA . HIS A 1 31 ? -0.657 9.951 24.094 1.00 0.00 31 HIS A CA 4
ATOM 5020 C C . HIS A 1 31 ? -0.434 8.525 23.601 1.00 0.00 31 HIS A C 4
ATOM 5021 O O . HIS A 1 31 ? 0.139 8.309 22.533 1.00 0.00 31 HIS A O 4
ATOM 5035 N N . VAL A 1 32 ? -0.889 7.554 24.387 1.00 0.00 32 VAL A N 4
ATOM 5036 C CA . VAL A 1 32 ? -0.739 6.148 24.031 1.00 0.00 32 VAL A CA 4
ATOM 5037 C C . VAL A 1 32 ? -1.219 5.888 22.607 1.00 0.00 32 VAL A C 4
ATOM 5038 O O . VAL A 1 32 ? -0.701 5.010 21.917 1.00 0.00 32 VAL A O 4
ATOM 5051 N N . ARG A 1 33 ? -2.211 6.659 22.172 1.00 0.00 33 ARG A N 4
ATOM 5052 C CA . ARG A 1 33 ? -2.761 6.511 20.830 1.00 0.00 33 ARG A CA 4
ATOM 5053 C C . ARG A 1 33 ? -1.862 7.184 19.797 1.00 0.00 33 ARG A C 4
ATOM 5054 O O . ARG A 1 33 ? -1.594 6.623 18.735 1.00 0.00 33 ARG A O 4
ATOM 5075 N N . GLN A 1 34 ? -1.399 8.388 20.117 1.00 0.00 34 GLN A N 4
ATOM 5076 C CA . GLN A 1 34 ? -0.531 9.137 19.216 1.00 0.00 34 GLN A CA 4
ATOM 5077 C C . GLN A 1 34 ? 0.781 8.395 18.983 1.00 0.00 34 GLN A C 4
ATOM 5078 O O . GLN A 1 34 ? 1.186 8.175 17.842 1.00 0.00 34 GLN A O 4
ATOM 5092 N N . TRP A 1 35 ? 1.440 8.014 20.071 1.00 0.00 35 TRP A N 4
ATOM 5093 C CA . TRP A 1 35 ? 2.708 7.298 19.985 1.00 0.00 35 TRP A CA 4
ATOM 5094 C C . TRP A 1 35 ? 2.566 6.041 19.133 1.00 0.00 35 TRP A C 4
ATOM 5095 O O . TRP A 1 35 ? 3.475 5.680 18.385 1.00 0.00 35 TRP A O 4
ATOM 5116 N N . LEU A 1 36 ? 1.421 5.378 19.251 1.00 0.00 36 LEU A N 4
ATOM 5117 C CA . LEU A 1 36 ? 1.160 4.161 18.491 1.00 0.00 36 LEU A CA 4
ATOM 5118 C C . LEU A 1 36 ? 1.164 4.443 16.992 1.00 0.00 36 LEU A C 4
ATOM 5119 O O . LEU A 1 36 ? 1.982 3.899 16.251 1.00 0.00 36 LEU A O 4
ATOM 5135 N N . GLU A 1 37 ? 0.245 5.299 16.554 1.00 0.00 37 GLU A N 4
ATOM 5136 C CA . GLU A 1 37 ? 0.145 5.654 15.143 1.00 0.00 37 GLU A CA 4
ATOM 5137 C C . GLU A 1 37 ? 1.490 6.137 14.607 1.00 0.00 37 GLU A C 4
ATOM 5138 O O . GLU A 1 37 ? 1.783 5.995 13.420 1.00 0.00 37 GLU A O 4
ATOM 5150 N N . TRP A 1 38 ? 2.301 6.707 15.489 1.00 0.00 38 TRP A N 4
ATOM 5151 C CA . TRP A 1 38 ? 3.615 7.212 15.105 1.00 0.00 38 TRP A CA 4
ATOM 5152 C C . TRP A 1 38 ? 4.560 6.065 14.764 1.00 0.00 38 TRP A C 4
ATOM 5153 O O . TRP A 1 38 ? 5.033 5.954 13.634 1.00 0.00 38 TRP A O 4
ATOM 5174 N N . ALA A 1 39 ? 4.831 5.215 15.749 1.00 0.00 39 ALA A N 4
ATOM 5175 C CA . ALA A 1 39 ? 5.718 4.075 15.552 1.00 0.00 39 ALA A CA 4
ATOM 5176 C C . ALA A 1 39 ? 5.302 3.260 14.333 1.00 0.00 39 ALA A C 4
ATOM 5177 O O . ALA A 1 39 ? 6.137 2.635 13.678 1.00 0.00 39 ALA A O 4
ATOM 5184 N N . ILE A 1 40 ? 4.008 3.271 14.033 1.00 0.00 40 ILE A N 4
ATOM 5185 C CA . ILE A 1 40 ? 3.482 2.532 12.891 1.00 0.00 40 ILE A CA 4
ATOM 5186 C C . ILE A 1 40 ? 3.915 3.172 11.576 1.00 0.00 40 ILE A C 4
ATOM 5187 O O . ILE A 1 40 ? 4.372 2.488 10.660 1.00 0.00 40 ILE A O 4
ATOM 5203 N N . LYS A 1 41 ? 3.770 4.490 11.490 1.00 0.00 41 LYS A N 4
ATOM 5204 C CA . LYS A 1 41 ? 4.148 5.225 10.289 1.00 0.00 41 LYS A CA 4
ATOM 5205 C C . LYS A 1 41 ? 5.664 5.364 10.191 1.00 0.00 41 LYS A C 4
ATOM 5206 O O . LYS A 1 41 ? 6.207 5.579 9.108 1.00 0.00 41 LYS A O 4
ATOM 5225 N N . GLU A 1 42 ? 6.340 5.238 11.328 1.00 0.00 42 GLU A N 4
ATOM 5226 C CA . GLU A 1 42 ? 7.794 5.349 11.369 1.00 0.00 42 GLU A CA 4
ATOM 5227 C C . GLU A 1 42 ? 8.451 4.014 11.028 1.00 0.00 42 GLU A C 4
ATOM 5228 O O . GLU A 1 42 ? 9.297 3.936 10.137 1.00 0.00 42 GLU A O 4
ATOM 5240 N N . TYR A 1 43 ? 8.056 2.967 11.743 1.00 0.00 43 TYR A N 4
ATOM 5241 C CA . TYR A 1 43 ? 8.608 1.636 11.519 1.00 0.00 43 TYR A CA 4
ATOM 5242 C C . TYR A 1 43 ? 7.807 0.885 10.460 1.00 0.00 43 TYR A C 4
ATOM 5243 O O . TYR A 1 43 ? 8.017 -0.306 10.236 1.00 0.00 43 TYR A O 4
ATOM 5261 N N . SER A 1 44 ? 6.888 1.593 9.811 1.00 0.00 44 SER A N 4
ATOM 5262 C CA . SER A 1 44 ? 6.052 0.994 8.777 1.00 0.00 44 SER A CA 4
ATOM 5263 C C . SER A 1 44 ? 5.388 -0.282 9.286 1.00 0.00 44 SER A C 4
ATOM 5264 O O . SER A 1 44 ? 5.377 -1.306 8.601 1.00 0.00 44 SER A O 4
ATOM 5272 N N . LEU A 1 45 ? 4.835 -0.212 10.492 1.00 0.00 45 LEU A N 4
ATOM 5273 C CA . LEU A 1 45 ? 4.168 -1.361 11.095 1.00 0.00 45 LEU A CA 4
ATOM 5274 C C . LEU A 1 45 ? 2.824 -1.625 10.422 1.00 0.00 45 LEU A C 4
ATOM 5275 O O . LEU A 1 45 ? 2.080 -0.695 10.114 1.00 0.00 45 LEU A O 4
ATOM 5291 N N . MET A 1 46 ? 2.520 -2.900 10.200 1.00 0.00 46 MET A N 4
ATOM 5292 C CA . MET A 1 46 ? 1.265 -3.287 9.568 1.00 0.00 46 MET A CA 4
ATOM 5293 C C . MET A 1 46 ? 0.568 -4.383 10.368 1.00 0.00 46 MET A C 4
ATOM 5294 O O . MET A 1 46 ? 1.193 -5.060 11.184 1.00 0.00 46 MET A O 4
ATOM 5308 N N . GLU A 1 47 ? -0.729 -4.552 10.128 1.00 0.00 47 GLU A N 4
ATOM 5309 C CA . GLU A 1 47 ? -1.509 -5.566 10.827 1.00 0.00 47 GLU A CA 4
ATOM 5310 C C . GLU A 1 47 ? -1.560 -5.275 12.325 1.00 0.00 47 GLU A C 4
ATOM 5311 O O . GLU A 1 47 ? -1.526 -6.192 13.147 1.00 0.00 47 GLU A O 4
ATOM 5323 N N . ILE A 1 48 ? -1.640 -3.995 12.670 1.00 0.00 48 ILE A N 4
ATOM 5324 C CA . ILE A 1 48 ? -1.697 -3.584 14.068 1.00 0.00 48 ILE A CA 4
ATOM 5325 C C . ILE A 1 48 ? -3.084 -3.069 14.434 1.00 0.00 48 ILE A C 4
ATOM 5326 O O . ILE A 1 48 ? -3.698 -2.316 13.677 1.00 0.00 48 ILE A O 4
ATOM 5342 N N . ASP A 1 49 ? -3.572 -3.477 15.600 1.00 0.00 49 ASP A N 4
ATOM 5343 C CA . ASP A 1 49 ? -4.887 -3.055 16.069 1.00 0.00 49 ASP A CA 4
ATOM 5344 C C . ASP A 1 49 ? -4.770 -1.863 17.014 1.00 0.00 49 ASP A C 4
ATOM 5345 O O . ASP A 1 49 ? -4.605 -2.029 18.223 1.00 0.00 49 ASP A O 4
ATOM 5354 N N . THR A 1 50 ? -4.854 -0.660 16.455 1.00 0.00 50 THR A N 4
ATOM 5355 C CA . THR A 1 50 ? -4.756 0.559 17.247 1.00 0.00 50 THR A CA 4
ATOM 5356 C C . THR A 1 50 ? -5.921 0.678 18.222 1.00 0.00 50 THR A C 4
ATOM 5357 O O . THR A 1 50 ? -5.791 1.274 19.291 1.00 0.00 50 THR A O 4
ATOM 5368 N N . SER A 1 51 ? -7.061 0.105 17.847 1.00 0.00 51 SER A N 4
ATOM 5369 C CA . SER A 1 51 ? -8.251 0.149 18.688 1.00 0.00 51 SER A CA 4
ATOM 5370 C C . SER A 1 51 ? -7.966 -0.443 20.065 1.00 0.00 51 SER A C 4
ATOM 5371 O O . SER A 1 51 ? -8.528 -0.007 21.070 1.00 0.00 51 SER A O 4
ATOM 5379 N N . PHE A 1 52 ? -7.088 -1.440 20.103 1.00 0.00 52 PHE A N 4
ATOM 5380 C CA . PHE A 1 52 ? -6.728 -2.095 21.355 1.00 0.00 52 PHE A CA 4
ATOM 5381 C C . PHE A 1 52 ? -6.170 -1.086 22.355 1.00 0.00 52 PHE A C 4
ATOM 5382 O O . PHE A 1 52 ? -6.204 -1.310 23.565 1.00 0.00 52 PHE A O 4
ATOM 5399 N N . PHE A 1 53 ? -5.655 0.026 21.840 1.00 0.00 53 PHE A N 4
ATOM 5400 C CA . PHE A 1 53 ? -5.088 1.069 22.686 1.00 0.00 53 PHE A CA 4
ATOM 5401 C C . PHE A 1 53 ? -5.878 2.368 22.551 1.00 0.00 53 PHE A C 4
ATOM 5402 O O . PHE A 1 53 ? -5.369 3.448 22.849 1.00 0.00 53 PHE A O 4
ATOM 5419 N N . GLN A 1 54 ? -7.123 2.252 22.101 1.00 0.00 54 GLN A N 4
ATOM 5420 C CA . GLN A 1 54 ? -7.982 3.417 21.925 1.00 0.00 54 GLN A CA 4
ATOM 5421 C C . GLN A 1 54 ? -8.222 4.122 23.256 1.00 0.00 54 GLN A C 4
ATOM 5422 O O . GLN A 1 54 ? -8.401 5.338 23.302 1.00 0.00 54 GLN A O 4
ATOM 5436 N N . ASN A 1 55 ? -8.225 3.349 24.337 1.00 0.00 55 ASN A N 4
ATOM 5437 C CA . ASN A 1 55 ? -8.444 3.900 25.670 1.00 0.00 55 ASN A CA 4
ATOM 5438 C C . ASN A 1 55 ? -7.481 3.282 26.679 1.00 0.00 55 ASN A C 4
ATOM 5439 O O . ASN A 1 55 ? -7.823 3.101 27.847 1.00 0.00 55 ASN A O 4
ATOM 5450 N N . MET A 1 56 ? -6.276 2.961 26.219 1.00 0.00 56 MET A N 4
ATOM 5451 C CA . MET A 1 56 ? -5.263 2.366 27.082 1.00 0.00 56 MET A CA 4
ATOM 5452 C C . MET A 1 56 ? -4.299 3.427 27.602 1.00 0.00 56 MET A C 4
ATOM 5453 O O . MET A 1 56 ? -3.393 3.859 26.889 1.00 0.00 56 MET A O 4
ATOM 5467 N N . ASP A 1 57 ? -4.501 3.845 28.847 1.00 0.00 57 ASP A N 4
ATOM 5468 C CA . ASP A 1 57 ? -3.649 4.856 29.462 1.00 0.00 57 ASP A CA 4
ATOM 5469 C C . ASP A 1 57 ? -2.195 4.393 29.496 1.00 0.00 57 ASP A C 4
ATOM 5470 O O . ASP A 1 57 ? -1.915 3.197 29.559 1.00 0.00 57 ASP A O 4
ATOM 5479 N N . GLY A 1 58 ? -1.274 5.351 29.454 1.00 0.00 58 GLY A N 4
ATOM 5480 C CA . GLY A 1 58 ? 0.139 5.022 29.480 1.00 0.00 58 GLY A CA 4
ATOM 5481 C C . GLY A 1 58 ? 0.472 3.975 30.524 1.00 0.00 58 GLY A C 4
ATOM 5482 O O . GLY A 1 58 ? 1.356 3.143 30.321 1.00 0.00 58 GLY A O 4
ATOM 5486 N N . LYS A 1 59 ? -0.237 4.016 31.648 1.00 0.00 59 LYS A N 4
ATOM 5487 C CA . LYS A 1 59 ? -0.013 3.064 32.729 1.00 0.00 59 LYS A CA 4
ATOM 5488 C C . LYS A 1 59 ? -0.366 1.647 32.288 1.00 0.00 59 LYS A C 4
ATOM 5489 O O . LYS A 1 59 ? 0.385 0.705 32.541 1.00 0.00 59 LYS A O 4
ATOM 5508 N N . GLU A 1 60 ? -1.511 1.505 31.628 1.00 0.00 60 GLU A N 4
ATOM 5509 C CA . GLU A 1 60 ? -1.960 0.202 31.152 1.00 0.00 60 GLU A CA 4
ATOM 5510 C C . GLU A 1 60 ? -1.186 -0.219 29.906 1.00 0.00 60 GLU A C 4
ATOM 5511 O O . GLU A 1 60 ? -1.263 -1.370 29.473 1.00 0.00 60 GLU A O 4
ATOM 5523 N N . LEU A 1 61 ? -0.440 0.720 29.335 1.00 0.00 61 LEU A N 4
ATOM 5524 C CA . LEU A 1 61 ? 0.348 0.448 28.138 1.00 0.00 61 LEU A CA 4
ATOM 5525 C C . LEU A 1 61 ? 1.744 -0.044 28.506 1.00 0.00 61 LEU A C 4
ATOM 5526 O O . LEU A 1 61 ? 2.315 -0.893 27.821 1.00 0.00 61 LEU A O 4
ATOM 5542 N N . CYS A 1 62 ? 2.287 0.493 29.593 1.00 0.00 62 CYS A N 4
ATOM 5543 C CA . CYS A 1 62 ? 3.617 0.107 30.054 1.00 0.00 62 CYS A CA 4
ATOM 5544 C C . CYS A 1 62 ? 3.568 -1.219 30.805 1.00 0.00 62 CYS A C 4
ATOM 5545 O O . CYS A 1 62 ? 4.597 -1.859 31.024 1.00 0.00 62 CYS A O 4
ATOM 5553 N N . LYS A 1 63 ? 2.366 -1.627 31.199 1.00 0.00 63 LYS A N 4
ATOM 5554 C CA . LYS A 1 63 ? 2.182 -2.877 31.926 1.00 0.00 63 LYS A CA 4
ATOM 5555 C C . LYS A 1 63 ? 1.959 -4.039 30.963 1.00 0.00 63 LYS A C 4
ATOM 5556 O O . LYS A 1 63 ? 2.251 -5.190 31.285 1.00 0.00 63 LYS A O 4
ATOM 5575 N N . MET A 1 64 ? 1.440 -3.729 29.779 1.00 0.00 64 MET A N 4
ATOM 5576 C CA . MET A 1 64 ? 1.180 -4.748 28.769 1.00 0.00 64 MET A CA 4
ATOM 5577 C C . MET A 1 64 ? 2.422 -5.599 28.523 1.00 0.00 64 MET A C 4
ATOM 5578 O O . MET A 1 64 ? 3.548 -5.119 28.646 1.00 0.00 64 MET A O 4
ATOM 5592 N N . ASN A 1 65 ? 2.208 -6.863 28.175 1.00 0.00 65 ASN A N 4
ATOM 5593 C CA . ASN A 1 65 ? 3.311 -7.781 27.913 1.00 0.00 65 ASN A CA 4
ATOM 5594 C C . ASN A 1 65 ? 3.280 -8.270 26.468 1.00 0.00 65 ASN A C 4
ATOM 5595 O O . ASN A 1 65 ? 2.384 -7.919 25.701 1.00 0.00 65 ASN A O 4
ATOM 5606 N N . LYS A 1 66 ? 4.266 -9.083 26.103 1.00 0.00 66 LYS A N 4
ATOM 5607 C CA . LYS A 1 66 ? 4.353 -9.623 24.752 1.00 0.00 66 LYS A CA 4
ATOM 5608 C C . LYS A 1 66 ? 3.035 -10.270 24.339 1.00 0.00 66 LYS A C 4
ATOM 5609 O O . LYS A 1 66 ? 2.606 -10.147 23.192 1.00 0.00 66 LYS A O 4
ATOM 5628 N N . GLU A 1 67 ? 2.397 -10.958 25.281 1.00 0.00 67 GLU A N 4
ATOM 5629 C CA . GLU A 1 67 ? 1.128 -11.623 25.014 1.00 0.00 67 GLU A CA 4
ATOM 5630 C C . GLU A 1 67 ? 0.023 -10.603 24.753 1.00 0.00 67 GLU A C 4
ATOM 5631 O O . GLU A 1 67 ? -0.591 -10.597 23.686 1.00 0.00 67 GLU A O 4
ATOM 5643 N N . ASP A 1 68 ? -0.224 -9.744 25.735 1.00 0.00 68 ASP A N 4
ATOM 5644 C CA . ASP A 1 68 ? -1.254 -8.719 25.613 1.00 0.00 68 ASP A CA 4
ATOM 5645 C C . ASP A 1 68 ? -1.029 -7.868 24.366 1.00 0.00 68 ASP A C 4
ATOM 5646 O O . ASP A 1 68 ? -1.974 -7.324 23.795 1.00 0.00 68 ASP A O 4
ATOM 5655 N N . PHE A 1 69 ? 0.228 -7.758 23.951 1.00 0.00 69 PHE A N 4
ATOM 5656 C CA . PHE A 1 69 ? 0.578 -6.972 22.773 1.00 0.00 69 PHE A CA 4
ATOM 5657 C C . PHE A 1 69 ? 0.343 -7.773 21.496 1.00 0.00 69 PHE A C 4
ATOM 5658 O O . PHE A 1 69 ? -0.078 -7.226 20.475 1.00 0.00 69 PHE A O 4
ATOM 5675 N N . LEU A 1 70 ? 0.619 -9.071 21.559 1.00 0.00 70 LEU A N 4
ATOM 5676 C CA . LEU A 1 70 ? 0.438 -9.948 20.408 1.00 0.00 70 LEU A CA 4
ATOM 5677 C C . LEU A 1 70 ? -1.042 -10.128 20.087 1.00 0.00 70 LEU A C 4
ATOM 5678 O O . LEU A 1 70 ? -1.402 -10.541 18.984 1.00 0.00 70 LEU A O 4
ATOM 5694 N N . ARG A 1 71 ? -1.895 -9.814 21.056 1.00 0.00 71 ARG A N 4
ATOM 5695 C CA . ARG A 1 71 ? -3.336 -9.940 20.876 1.00 0.00 71 ARG A CA 4
ATOM 5696 C C . ARG A 1 71 ? -3.904 -8.714 20.166 1.00 0.00 71 ARG A C 4
ATOM 5697 O O . ARG A 1 71 ? -5.112 -8.613 19.954 1.00 0.00 71 ARG A O 4
ATOM 5718 N N . ALA A 1 72 ? -3.025 -7.787 19.802 1.00 0.00 72 ALA A N 4
ATOM 5719 C CA . ALA A 1 72 ? -3.439 -6.570 19.115 1.00 0.00 72 ALA A CA 4
ATOM 5720 C C . ALA A 1 72 ? -2.542 -6.285 17.915 1.00 0.00 72 ALA A C 4
ATOM 5721 O O . ALA A 1 72 ? -3.013 -5.852 16.863 1.00 0.00 72 ALA A O 4
ATOM 5728 N N . THR A 1 73 ? -1.246 -6.530 18.080 1.00 0.00 73 THR A N 4
ATOM 5729 C CA . THR A 1 73 ? -0.282 -6.298 17.011 1.00 0.00 73 THR A CA 4
ATOM 5730 C C . THR A 1 73 ? 0.493 -7.569 16.684 1.00 0.00 73 THR A C 4
ATOM 5731 O O . THR A 1 73 ? 0.615 -8.467 17.518 1.00 0.00 73 THR A O 4
ATOM 5742 N N . THR A 1 74 ? 1.017 -7.640 15.464 1.00 0.00 74 THR A N 4
ATOM 5743 C CA . THR A 1 74 ? 1.781 -8.801 15.027 1.00 0.00 74 THR A CA 4
ATOM 5744 C C . THR A 1 74 ? 3.041 -8.980 15.867 1.00 0.00 74 THR A C 4
ATOM 5745 O O . THR A 1 74 ? 3.454 -8.068 16.585 1.00 0.00 74 THR A O 4
ATOM 5756 N N . LEU A 1 75 ? 3.647 -10.158 15.772 1.00 0.00 75 LEU A N 4
ATOM 5757 C CA . LEU A 1 75 ? 4.862 -10.455 16.524 1.00 0.00 75 LEU A CA 4
ATOM 5758 C C . LEU A 1 75 ? 5.964 -9.453 16.197 1.00 0.00 75 LEU A C 4
ATOM 5759 O O . LEU A 1 75 ? 6.550 -8.845 17.093 1.00 0.00 75 LEU A O 4
ATOM 5775 N N . TYR A 1 76 ? 6.239 -9.283 14.908 1.00 0.00 76 TYR A N 4
ATOM 5776 C CA . TYR A 1 76 ? 7.271 -8.355 14.463 1.00 0.00 76 TYR A CA 4
ATOM 5777 C C . TYR A 1 76 ? 7.101 -6.992 15.128 1.00 0.00 76 TYR A C 4
ATOM 5778 O O . TYR A 1 76 ? 8.043 -6.449 15.703 1.00 0.00 76 TYR A O 4
ATOM 5796 N N . ASN A 1 77 ? 5.892 -6.446 15.044 1.00 0.00 77 ASN A N 4
ATOM 5797 C CA . ASN A 1 77 ? 5.597 -5.147 15.638 1.00 0.00 77 ASN A CA 4
ATOM 5798 C C . ASN A 1 77 ? 5.722 -5.202 17.157 1.00 0.00 77 ASN A C 4
ATOM 5799 O O . ASN A 1 77 ? 6.179 -4.249 17.789 1.00 0.00 77 ASN A O 4
ATOM 5810 N N . THR A 1 78 ? 5.314 -6.326 17.739 1.00 0.00 78 THR A N 4
ATOM 5811 C CA . THR A 1 78 ? 5.379 -6.506 19.184 1.00 0.00 78 THR A CA 4
ATOM 5812 C C . THR A 1 78 ? 6.802 -6.318 19.697 1.00 0.00 78 THR A C 4
ATOM 5813 O O . THR A 1 78 ? 7.017 -5.726 20.755 1.00 0.00 78 THR A O 4
ATOM 5824 N N . GLU A 1 79 ? 7.771 -6.825 18.942 1.00 0.00 79 GLU A N 4
ATOM 5825 C CA . GLU A 1 79 ? 9.174 -6.712 19.322 1.00 0.00 79 GLU A CA 4
ATOM 5826 C C . GLU A 1 79 ? 9.634 -5.257 19.281 1.00 0.00 79 GLU A C 4
ATOM 5827 O O . GLU A 1 79 ? 10.390 -4.808 20.143 1.00 0.00 79 GLU A O 4
ATOM 5839 N N . VAL A 1 80 ? 9.171 -4.524 18.273 1.00 0.00 80 VAL A N 4
ATOM 5840 C CA . VAL A 1 80 ? 9.533 -3.120 18.119 1.00 0.00 80 VAL A CA 4
ATOM 5841 C C . VAL A 1 80 ? 8.997 -2.285 19.276 1.00 0.00 80 VAL A C 4
ATOM 5842 O O . VAL A 1 80 ? 9.759 -1.622 19.983 1.00 0.00 80 VAL A O 4
ATOM 5855 N N . LEU A 1 81 ? 7.683 -2.320 19.466 1.00 0.00 81 LEU A N 4
ATOM 5856 C CA . LEU A 1 81 ? 7.044 -1.566 20.539 1.00 0.00 81 LEU A CA 4
ATOM 5857 C C . LEU A 1 81 ? 7.691 -1.879 21.884 1.00 0.00 81 LEU A C 4
ATOM 5858 O O . LEU A 1 81 ? 8.164 -0.980 22.581 1.00 0.00 81 LEU A O 4
ATOM 5874 N N . LEU A 1 82 ? 7.711 -3.158 22.242 1.00 0.00 82 LEU A N 4
ATOM 5875 C CA . LEU A 1 82 ? 8.303 -3.590 23.504 1.00 0.00 82 LEU A CA 4
ATOM 5876 C C . LEU A 1 82 ? 9.721 -3.048 23.654 1.00 0.00 82 LEU A C 4
ATOM 5877 O O . LEU A 1 82 ? 10.078 -2.495 24.694 1.00 0.00 82 LEU A O 4
ATOM 5893 N N . SER A 1 83 ? 10.524 -3.210 22.607 1.00 0.00 83 SER A N 4
ATOM 5894 C CA . SER A 1 83 ? 11.904 -2.738 22.624 1.00 0.00 83 SER A CA 4
ATOM 5895 C C . SER A 1 83 ? 11.960 -1.228 22.837 1.00 0.00 83 SER A C 4
ATOM 5896 O O . SER A 1 83 ? 12.732 -0.734 23.658 1.00 0.00 83 SER A O 4
ATOM 5904 N N . HIS A 1 84 ? 11.135 -0.501 22.090 1.00 0.00 84 HIS A N 4
ATOM 5905 C CA . HIS A 1 84 ? 11.089 0.953 22.197 1.00 0.00 84 HIS A CA 4
ATOM 5906 C C . HIS A 1 84 ? 10.718 1.382 23.613 1.00 0.00 84 HIS A C 4
ATOM 5907 O O . HIS A 1 84 ? 11.466 2.110 24.268 1.00 0.00 84 HIS A O 4
ATOM 5921 N N . LEU A 1 85 ? 9.560 0.929 24.080 1.00 0.00 85 LEU A N 4
ATOM 5922 C CA . LEU A 1 85 ? 9.090 1.267 25.419 1.00 0.00 85 LEU A CA 4
ATOM 5923 C C . LEU A 1 85 ? 10.101 0.836 26.476 1.00 0.00 85 LEU A C 4
ATOM 5924 O O . LEU A 1 85 ? 10.170 1.419 27.558 1.00 0.00 85 LEU A O 4
ATOM 5940 N N . SER A 1 86 ? 10.886 -0.188 26.155 1.00 0.00 86 SER A N 4
ATOM 5941 C CA . SER A 1 86 ? 11.893 -0.698 27.077 1.00 0.00 86 SER A CA 4
ATOM 5942 C C . SER A 1 86 ? 12.834 0.417 27.525 1.00 0.00 86 SER A C 4
ATOM 5943 O O . SER A 1 86 ? 13.148 0.541 28.709 1.00 0.00 86 SER A O 4
ATOM 5951 N N . TYR A 1 87 ? 13.280 1.225 26.570 1.00 0.00 87 TYR A N 4
ATOM 5952 C CA . TYR A 1 87 ? 14.187 2.328 26.864 1.00 0.00 87 TYR A CA 4
ATOM 5953 C C . TYR A 1 87 ? 13.449 3.472 27.552 1.00 0.00 87 TYR A C 4
ATOM 5954 O O . TYR A 1 87 ? 13.836 3.916 28.633 1.00 0.00 87 TYR A O 4
ATOM 5972 N N . LEU A 1 88 ? 12.382 3.945 26.917 1.00 0.00 88 LEU A N 4
ATOM 5973 C CA . LEU A 1 88 ? 11.586 5.037 27.466 1.00 0.00 88 LEU A CA 4
ATOM 5974 C C . LEU A 1 88 ? 11.179 4.743 28.907 1.00 0.00 88 LEU A C 4
ATOM 5975 O O . LEU A 1 88 ? 11.069 5.653 29.729 1.00 0.00 88 LEU A O 4
ATOM 5991 N N . ARG A 1 89 ? 10.960 3.467 29.206 1.00 0.00 89 ARG A N 4
ATOM 5992 C CA . ARG A 1 89 ? 10.567 3.054 30.547 1.00 0.00 89 ARG A CA 4
ATOM 5993 C C . ARG A 1 89 ? 11.743 3.157 31.515 1.00 0.00 89 ARG A C 4
ATOM 5994 O O . ARG A 1 89 ? 11.569 3.506 32.682 1.00 0.00 89 ARG A O 4
ATOM 6015 N N . GLU A 1 90 ? 12.938 2.851 31.020 1.00 0.00 90 GLU A N 4
ATOM 6016 C CA . GLU A 1 90 ? 14.142 2.908 31.841 1.00 0.00 90 GLU A CA 4
ATOM 6017 C C . GLU A 1 90 ? 14.952 4.164 31.533 1.00 0.00 90 GLU A C 4
ATOM 6018 O O . GLU A 1 90 ? 16.177 4.169 31.649 1.00 0.00 90 GLU A O 4
ATOM 6030 N N . SER A 1 91 ? 14.258 5.226 31.138 1.00 0.00 91 SER A N 4
ATOM 6031 C CA . SER A 1 91 ? 14.912 6.487 30.808 1.00 0.00 91 SER A CA 4
ATOM 6032 C C . SER A 1 91 ? 14.714 7.510 31.923 1.00 0.00 91 SER A C 4
ATOM 6033 O O . SER A 1 91 ? 15.628 8.262 32.259 1.00 0.00 91 SER A O 4
ATOM 6041 N N . SER A 1 92 ? 13.513 7.531 32.491 1.00 0.00 92 SER A N 4
ATOM 6042 C CA . SER A 1 92 ? 13.192 8.463 33.566 1.00 0.00 92 SER A CA 4
ATOM 6043 C C . SER A 1 92 ? 12.742 7.716 34.817 1.00 0.00 92 SER A C 4
ATOM 6044 O O . SER A 1 92 ? 11.821 8.145 35.512 1.00 0.00 92 SER A O 4
ATOM 6052 N N . SER A 1 93 ? 13.399 6.596 35.098 1.00 0.00 93 SER A N 4
ATOM 6053 C CA . SER A 1 93 ? 13.065 5.785 36.264 1.00 0.00 93 SER A CA 4
ATOM 6054 C C . SER A 1 93 ? 14.106 4.690 36.480 1.00 0.00 93 SER A C 4
ATOM 6055 O O . SER A 1 93 ? 14.923 4.412 35.604 1.00 0.00 93 SER A O 4
ATOM 6063 N N . GLY A 1 94 ? 14.069 4.072 37.657 1.00 0.00 94 GLY A N 4
ATOM 6064 C CA . GLY A 1 94 ? 15.013 3.015 37.969 1.00 0.00 94 GLY A CA 4
ATOM 6065 C C . GLY A 1 94 ? 14.819 2.458 39.366 1.00 0.00 94 GLY A C 4
ATOM 6066 O O . GLY A 1 94 ? 13.907 2.853 40.094 1.00 0.00 94 GLY A O 4
ATOM 6070 N N . PRO A 1 95 ? 15.690 1.517 39.759 1.00 0.00 95 PRO A N 4
ATOM 6071 C CA . PRO A 1 95 ? 15.630 0.885 41.080 1.00 0.00 95 PRO A CA 4
ATOM 6072 C C . PRO A 1 95 ? 16.013 1.845 42.200 1.00 0.00 95 PRO A C 4
ATOM 6073 O O . PRO A 1 95 ? 17.108 2.408 42.202 1.00 0.00 95 PRO A O 4
ATOM 6084 N N . SER A 1 96 ? 15.104 2.028 43.153 1.00 0.00 96 SER A N 4
ATOM 6085 C CA . SER A 1 96 ? 15.345 2.924 44.278 1.00 0.00 96 SER A CA 4
ATOM 6086 C C . SER A 1 96 ? 16.163 2.228 45.361 1.00 0.00 96 SER A C 4
ATOM 6087 O O . SER A 1 96 ? 16.136 1.003 45.484 1.00 0.00 96 SER A O 4
ATOM 6095 N N . SER A 1 97 ? 16.891 3.018 46.144 1.00 0.00 97 SER A N 4
ATOM 6096 C CA . SER A 1 97 ? 17.721 2.478 47.215 1.00 0.00 97 SER A CA 4
ATOM 6097 C C . SER A 1 97 ? 18.692 1.432 46.676 1.00 0.00 97 SER A C 4
ATOM 6098 O O . SER A 1 97 ? 18.894 0.383 47.286 1.00 0.00 97 SER A O 4
ATOM 6106 N N . GLY A 1 98 ? 19.290 1.727 45.525 1.00 0.00 98 GLY A N 4
ATOM 6107 C CA . GLY A 1 98 ? 20.232 0.803 44.921 1.00 0.00 98 GLY A CA 4
ATOM 6108 C C . GLY A 1 98 ? 20.362 1.003 43.425 1.00 0.00 98 GLY A C 4
ATOM 6109 O O . GLY A 1 98 ? 21.027 1.935 42.972 1.00 0.00 98 GLY A O 4
ATOM 6113 N N . GLY A 1 1 ? 5.779 13.703 -6.797 1.00 0.00 1 GLY A N 5
ATOM 6114 C CA . GLY A 1 1 ? 5.000 13.055 -5.758 1.00 0.00 1 GLY A CA 5
ATOM 6115 C C . GLY A 1 1 ? 5.613 11.743 -5.308 1.00 0.00 1 GLY A C 5
ATOM 6116 O O . GLY A 1 1 ? 6.830 11.639 -5.154 1.00 0.00 1 GLY A O 5
ATOM 6120 N N . SER A 1 2 ? 4.768 10.740 -5.094 1.00 0.00 2 SER A N 5
ATOM 6121 C CA . SER A 1 2 ? 5.233 9.430 -4.653 1.00 0.00 2 SER A CA 5
ATOM 6122 C C . SER A 1 2 ? 4.798 8.342 -5.630 1.00 0.00 2 SER A C 5
ATOM 6123 O O . SER A 1 2 ? 3.854 8.523 -6.399 1.00 0.00 2 SER A O 5
ATOM 6131 N N . SER A 1 3 ? 5.495 7.210 -5.594 1.00 0.00 3 SER A N 5
ATOM 6132 C CA . SER A 1 3 ? 5.184 6.093 -6.478 1.00 0.00 3 SER A CA 5
ATOM 6133 C C . SER A 1 3 ? 4.293 5.074 -5.774 1.00 0.00 3 SER A C 5
ATOM 6134 O O . SER A 1 3 ? 3.460 4.422 -6.402 1.00 0.00 3 SER A O 5
ATOM 6142 N N . GLY A 1 4 ? 4.476 4.943 -4.464 1.00 0.00 4 GLY A N 5
ATOM 6143 C CA . GLY A 1 4 ? 3.682 4.002 -3.695 1.00 0.00 4 GLY A CA 5
ATOM 6144 C C . GLY A 1 4 ? 2.236 4.438 -3.560 1.00 0.00 4 GLY A C 5
ATOM 6145 O O . GLY A 1 4 ? 1.766 5.293 -4.310 1.00 0.00 4 GLY A O 5
ATOM 6149 N N . SER A 1 5 ? 1.529 3.846 -2.603 1.00 0.00 5 SER A N 5
ATOM 6150 C CA . SER A 1 5 ? 0.126 4.174 -2.376 1.00 0.00 5 SER A CA 5
ATOM 6151 C C . SER A 1 5 ? -0.295 3.806 -0.956 1.00 0.00 5 SER A C 5
ATOM 6152 O O . SER A 1 5 ? -0.677 2.668 -0.685 1.00 0.00 5 SER A O 5
ATOM 6160 N N . SER A 1 6 ? -0.222 4.779 -0.054 1.00 0.00 6 SER A N 5
ATOM 6161 C CA . SER A 1 6 ? -0.592 4.559 1.339 1.00 0.00 6 SER A CA 5
ATOM 6162 C C . SER A 1 6 ? -1.683 5.534 1.773 1.00 0.00 6 SER A C 5
ATOM 6163 O O . SER A 1 6 ? -1.697 6.691 1.357 1.00 0.00 6 SER A O 5
ATOM 6171 N N . GLY A 1 7 ? -2.596 5.055 2.613 1.00 0.00 7 GLY A N 5
ATOM 6172 C CA . GLY A 1 7 ? -3.678 5.896 3.089 1.00 0.00 7 GLY A CA 5
ATOM 6173 C C . GLY A 1 7 ? -3.182 7.201 3.680 1.00 0.00 7 GLY A C 5
ATOM 6174 O O . GLY A 1 7 ? -1.986 7.390 3.906 1.00 0.00 7 GLY A O 5
ATOM 6178 N N . PRO A 1 8 ? -4.114 8.130 3.940 1.00 0.00 8 PRO A N 5
ATOM 6179 C CA . PRO A 1 8 ? -3.788 9.440 4.510 1.00 0.00 8 PRO A CA 5
ATOM 6180 C C . PRO A 1 8 ? -3.339 9.344 5.964 1.00 0.00 8 PRO A C 5
ATOM 6181 O O . PRO A 1 8 ? -3.483 8.310 6.616 1.00 0.00 8 PRO A O 5
ATOM 6192 N N . PRO A 1 9 ? -2.782 10.447 6.487 1.00 0.00 9 PRO A N 5
ATOM 6193 C CA . PRO A 1 9 ? -2.301 10.511 7.870 1.00 0.00 9 PRO A CA 5
ATOM 6194 C C . PRO A 1 9 ? -3.442 10.490 8.882 1.00 0.00 9 PRO A C 5
ATOM 6195 O O . PRO A 1 9 ? -4.507 11.057 8.642 1.00 0.00 9 PRO A O 5
ATOM 6206 N N . ASN A 1 10 ? -3.211 9.832 10.013 1.00 0.00 10 ASN A N 5
ATOM 6207 C CA . ASN A 1 10 ? -4.220 9.737 11.062 1.00 0.00 10 ASN A CA 5
ATOM 6208 C C . ASN A 1 10 ? -3.791 10.514 12.302 1.00 0.00 10 ASN A C 5
ATOM 6209 O O . ASN A 1 10 ? -4.626 11.040 13.037 1.00 0.00 10 ASN A O 5
ATOM 6220 N N . MET A 1 11 ? -2.483 10.582 12.528 1.00 0.00 11 MET A N 5
ATOM 6221 C CA . MET A 1 11 ? -1.943 11.297 13.678 1.00 0.00 11 MET A CA 5
ATOM 6222 C C . MET A 1 11 ? -1.891 12.798 13.411 1.00 0.00 11 MET A C 5
ATOM 6223 O O . MET A 1 11 ? -1.497 13.234 12.329 1.00 0.00 11 MET A O 5
ATOM 6237 N N . THR A 1 12 ? -2.293 13.586 14.404 1.00 0.00 12 THR A N 5
ATOM 6238 C CA . THR A 1 12 ? -2.294 15.037 14.275 1.00 0.00 12 THR A CA 5
ATOM 6239 C C . THR A 1 12 ? -0.893 15.607 14.466 1.00 0.00 12 THR A C 5
ATOM 6240 O O . THR A 1 12 ? -0.349 15.590 15.571 1.00 0.00 12 THR A O 5
ATOM 6251 N N . THR A 1 13 ? -0.312 16.114 13.383 1.00 0.00 13 THR A N 5
ATOM 6252 C CA . THR A 1 13 ? 1.026 16.689 13.432 1.00 0.00 13 THR A CA 5
ATOM 6253 C C . THR A 1 13 ? 0.971 18.212 13.427 1.00 0.00 13 THR A C 5
ATOM 6254 O O . THR A 1 13 ? 0.888 18.836 12.370 1.00 0.00 13 THR A O 5
ATOM 6265 N N . ASN A 1 14 ? 1.018 18.805 14.616 1.00 0.00 14 ASN A N 5
ATOM 6266 C CA . ASN A 1 14 ? 0.973 20.257 14.748 1.00 0.00 14 ASN A CA 5
ATOM 6267 C C . ASN A 1 14 ? 2.190 20.901 14.092 1.00 0.00 14 ASN A C 5
ATOM 6268 O O . ASN A 1 14 ? 2.140 22.055 13.667 1.00 0.00 14 ASN A O 5
ATOM 6279 N N . GLU A 1 15 ? 3.282 20.146 14.013 1.00 0.00 15 GLU A N 5
ATOM 6280 C CA . GLU A 1 15 ? 4.512 20.644 13.409 1.00 0.00 15 GLU A CA 5
ATOM 6281 C C . GLU A 1 15 ? 5.058 19.649 12.389 1.00 0.00 15 GLU A C 5
ATOM 6282 O O . GLU A 1 15 ? 4.962 19.866 11.181 1.00 0.00 15 GLU A O 5
ATOM 6294 N N . ARG A 1 16 ? 5.633 18.558 12.885 1.00 0.00 16 ARG A N 5
ATOM 6295 C CA . ARG A 1 16 ? 6.197 17.531 12.018 1.00 0.00 16 ARG A CA 5
ATOM 6296 C C . ARG A 1 16 ? 6.775 16.383 12.840 1.00 0.00 16 ARG A C 5
ATOM 6297 O O . ARG A 1 16 ? 7.790 15.791 12.471 1.00 0.00 16 ARG A O 5
ATOM 6318 N N . ARG A 1 17 ? 6.123 16.074 13.956 1.00 0.00 17 ARG A N 5
ATOM 6319 C CA . ARG A 1 17 ? 6.573 14.999 14.832 1.00 0.00 17 ARG A CA 5
ATOM 6320 C C . ARG A 1 17 ? 5.577 14.767 15.964 1.00 0.00 17 ARG A C 5
ATOM 6321 O O . ARG A 1 17 ? 4.475 15.316 15.958 1.00 0.00 17 ARG A O 5
ATOM 6342 N N . VAL A 1 18 ? 5.973 13.950 16.935 1.00 0.00 18 VAL A N 5
ATOM 6343 C CA . VAL A 1 18 ? 5.116 13.646 18.075 1.00 0.00 18 VAL A CA 5
ATOM 6344 C C . VAL A 1 18 ? 5.530 14.448 19.304 1.00 0.00 18 VAL A C 5
ATOM 6345 O O . VAL A 1 18 ? 6.698 14.806 19.459 1.00 0.00 18 VAL A O 5
ATOM 6358 N N . ILE A 1 19 ? 4.565 14.726 20.174 1.00 0.00 19 ILE A N 5
ATOM 6359 C CA . ILE A 1 19 ? 4.830 15.485 21.390 1.00 0.00 19 ILE A CA 5
ATOM 6360 C C . ILE A 1 19 ? 4.435 14.691 22.631 1.00 0.00 19 ILE A C 5
ATOM 6361 O O . ILE A 1 19 ? 3.316 14.814 23.129 1.00 0.00 19 ILE A O 5
ATOM 6377 N N . VAL A 1 20 ? 5.362 13.877 23.126 1.00 0.00 20 VAL A N 5
ATOM 6378 C CA . VAL A 1 20 ? 5.111 13.065 24.311 1.00 0.00 20 VAL A CA 5
ATOM 6379 C C . VAL A 1 20 ? 6.292 13.119 25.274 1.00 0.00 20 VAL A C 5
ATOM 6380 O O . VAL A 1 20 ? 7.433 13.369 24.883 1.00 0.00 20 VAL A O 5
ATOM 6393 N N . PRO A 1 21 ? 6.015 12.878 26.564 1.00 0.00 21 PRO A N 5
ATOM 6394 C CA . PRO A 1 21 ? 7.042 12.892 27.610 1.00 0.00 21 PRO A CA 5
ATOM 6395 C C . PRO A 1 21 ? 8.003 11.714 27.495 1.00 0.00 21 PRO A C 5
ATOM 6396 O O . PRO A 1 21 ? 7.790 10.803 26.696 1.00 0.00 21 PRO A O 5
ATOM 6407 N N . ALA A 1 22 ? 9.060 11.739 28.300 1.00 0.00 22 ALA A N 5
ATOM 6408 C CA . ALA A 1 22 ? 10.053 10.671 28.290 1.00 0.00 22 ALA A CA 5
ATOM 6409 C C . ALA A 1 22 ? 9.420 9.330 28.644 1.00 0.00 22 ALA A C 5
ATOM 6410 O O . ALA A 1 22 ? 9.182 8.495 27.770 1.00 0.00 22 ALA A O 5
ATOM 6417 N N . ASP A 1 23 ? 9.150 9.129 29.929 1.00 0.00 23 ASP A N 5
ATOM 6418 C CA . ASP A 1 23 ? 8.543 7.888 30.398 1.00 0.00 23 ASP A CA 5
ATOM 6419 C C . ASP A 1 23 ? 7.157 7.698 29.791 1.00 0.00 23 ASP A C 5
ATOM 6420 O O . ASP A 1 23 ? 6.384 8.644 29.637 1.00 0.00 23 ASP A O 5
ATOM 6429 N N . PRO A 1 24 ? 6.833 6.445 29.436 1.00 0.00 24 PRO A N 5
ATOM 6430 C CA . PRO A 1 24 ? 5.539 6.101 28.840 1.00 0.00 24 PRO A CA 5
ATOM 6431 C C . PRO A 1 24 ? 4.391 6.220 29.837 1.00 0.00 24 PRO A C 5
ATOM 6432 O O . PRO A 1 24 ? 3.257 6.521 29.462 1.00 0.00 24 PRO A O 5
ATOM 6443 N N . THR A 1 25 ? 4.692 5.982 31.110 1.00 0.00 25 THR A N 5
ATOM 6444 C CA . THR A 1 25 ? 3.686 6.062 32.161 1.00 0.00 25 THR A CA 5
ATOM 6445 C C . THR A 1 25 ? 3.058 7.450 32.217 1.00 0.00 25 THR A C 5
ATOM 6446 O O . THR A 1 25 ? 1.961 7.626 32.749 1.00 0.00 25 THR A O 5
ATOM 6457 N N . LEU A 1 26 ? 3.760 8.434 31.665 1.00 0.00 26 LEU A N 5
ATOM 6458 C CA . LEU A 1 26 ? 3.270 9.808 31.652 1.00 0.00 26 LEU A CA 5
ATOM 6459 C C . LEU A 1 26 ? 2.368 10.053 30.447 1.00 0.00 26 LEU A C 5
ATOM 6460 O O . LEU A 1 26 ? 1.930 11.178 30.205 1.00 0.00 26 LEU A O 5
ATOM 6476 N N . TRP A 1 27 ? 2.092 8.993 29.695 1.00 0.00 27 TRP A N 5
ATOM 6477 C CA . TRP A 1 27 ? 1.240 9.093 28.516 1.00 0.00 27 TRP A CA 5
ATOM 6478 C C . TRP A 1 27 ? -0.232 8.970 28.897 1.00 0.00 27 TRP A C 5
ATOM 6479 O O . TRP A 1 27 ? -0.636 8.010 29.553 1.00 0.00 27 TRP A O 5
ATOM 6500 N N . THR A 1 28 ? -1.030 9.949 28.482 1.00 0.00 28 THR A N 5
ATOM 6501 C CA . THR A 1 28 ? -2.456 9.951 28.780 1.00 0.00 28 THR A CA 5
ATOM 6502 C C . THR A 1 28 ? -3.211 8.995 27.863 1.00 0.00 28 THR A C 5
ATOM 6503 O O . THR A 1 28 ? -2.605 8.270 27.074 1.00 0.00 28 THR A O 5
ATOM 6514 N N . GLN A 1 29 ? -4.536 9.001 27.971 1.00 0.00 29 GLN A N 5
ATOM 6515 C CA . GLN A 1 29 ? -5.372 8.133 27.151 1.00 0.00 29 GLN A CA 5
ATOM 6516 C C . GLN A 1 29 ? -5.233 8.483 25.673 1.00 0.00 29 GLN A C 5
ATOM 6517 O O . GLN A 1 29 ? -5.596 7.693 24.802 1.00 0.00 29 GLN A O 5
ATOM 6531 N N . GLU A 1 30 ? -4.706 9.672 25.398 1.00 0.00 30 GLU A N 5
ATOM 6532 C CA . GLU A 1 30 ? -4.521 10.125 24.024 1.00 0.00 30 GLU A CA 5
ATOM 6533 C C . GLU A 1 30 ? -3.098 9.848 23.547 1.00 0.00 30 GLU A C 5
ATOM 6534 O O . GLU A 1 30 ? -2.888 9.369 22.432 1.00 0.00 30 GLU A O 5
ATOM 6546 N N . HIS A 1 31 ? -2.124 10.154 24.398 1.00 0.00 31 HIS A N 5
ATOM 6547 C CA . HIS A 1 31 ? -0.721 9.939 24.065 1.00 0.00 31 HIS A CA 5
ATOM 6548 C C . HIS A 1 31 ? -0.492 8.511 23.577 1.00 0.00 31 HIS A C 5
ATOM 6549 O O . HIS A 1 31 ? 0.078 8.294 22.507 1.00 0.00 31 HIS A O 5
ATOM 6563 N N . VAL A 1 32 ? -0.939 7.541 24.368 1.00 0.00 32 VAL A N 5
ATOM 6564 C CA . VAL A 1 32 ? -0.783 6.135 24.016 1.00 0.00 32 VAL A CA 5
ATOM 6565 C C . VAL A 1 32 ? -1.263 5.868 22.594 1.00 0.00 32 VAL A C 5
ATOM 6566 O O . VAL A 1 32 ? -0.744 4.986 21.909 1.00 0.00 32 VAL A O 5
ATOM 6579 N N . ARG A 1 33 ? -2.256 6.635 22.156 1.00 0.00 33 ARG A N 5
ATOM 6580 C CA . ARG A 1 33 ? -2.807 6.480 20.815 1.00 0.00 33 ARG A CA 5
ATOM 6581 C C . ARG A 1 33 ? -1.926 7.177 19.782 1.00 0.00 33 ARG A C 5
ATOM 6582 O O . ARG A 1 33 ? -1.699 6.653 18.692 1.00 0.00 33 ARG A O 5
ATOM 6603 N N . GLN A 1 34 ? -1.434 8.361 20.134 1.00 0.00 34 GLN A N 5
ATOM 6604 C CA . GLN A 1 34 ? -0.580 9.129 19.237 1.00 0.00 34 GLN A CA 5
ATOM 6605 C C . GLN A 1 34 ? 0.735 8.400 18.979 1.00 0.00 34 GLN A C 5
ATOM 6606 O O . GLN A 1 34 ? 1.127 8.195 17.830 1.00 0.00 34 GLN A O 5
ATOM 6620 N N . TRP A 1 35 ? 1.410 8.012 20.054 1.00 0.00 35 TRP A N 5
ATOM 6621 C CA . TRP A 1 35 ? 2.682 7.306 19.944 1.00 0.00 35 TRP A CA 5
ATOM 6622 C C . TRP A 1 35 ? 2.537 6.055 19.085 1.00 0.00 35 TRP A C 5
ATOM 6623 O O . TRP A 1 35 ? 3.437 5.708 18.319 1.00 0.00 35 TRP A O 5
ATOM 6644 N N . LEU A 1 36 ? 1.400 5.380 19.216 1.00 0.00 36 LEU A N 5
ATOM 6645 C CA . LEU A 1 36 ? 1.137 4.167 18.451 1.00 0.00 36 LEU A CA 5
ATOM 6646 C C . LEU A 1 36 ? 1.129 4.458 16.954 1.00 0.00 36 LEU A C 5
ATOM 6647 O O . LEU A 1 36 ? 1.932 3.907 16.201 1.00 0.00 36 LEU A O 5
ATOM 6663 N N . GLU A 1 37 ? 0.219 5.330 16.530 1.00 0.00 37 GLU A N 5
ATOM 6664 C CA . GLU A 1 37 ? 0.109 5.695 15.122 1.00 0.00 37 GLU A CA 5
ATOM 6665 C C . GLU A 1 37 ? 1.451 6.177 14.579 1.00 0.00 37 GLU A C 5
ATOM 6666 O O . GLU A 1 37 ? 1.728 6.059 13.386 1.00 0.00 37 GLU A O 5
ATOM 6678 N N . TRP A 1 38 ? 2.279 6.722 15.463 1.00 0.00 38 TRP A N 5
ATOM 6679 C CA . TRP A 1 38 ? 3.592 7.223 15.073 1.00 0.00 38 TRP A CA 5
ATOM 6680 C C . TRP A 1 38 ? 4.539 6.073 14.748 1.00 0.00 38 TRP A C 5
ATOM 6681 O O . TRP A 1 38 ? 5.026 5.957 13.624 1.00 0.00 38 TRP A O 5
ATOM 6702 N N . ALA A 1 39 ? 4.796 5.226 15.739 1.00 0.00 39 ALA A N 5
ATOM 6703 C CA . ALA A 1 39 ? 5.683 4.084 15.556 1.00 0.00 39 ALA A CA 5
ATOM 6704 C C . ALA A 1 39 ? 5.278 3.263 14.336 1.00 0.00 39 ALA A C 5
ATOM 6705 O O . ALA A 1 39 ? 6.119 2.630 13.696 1.00 0.00 39 ALA A O 5
ATOM 6712 N N . ILE A 1 40 ? 3.988 3.279 14.020 1.00 0.00 40 ILE A N 5
ATOM 6713 C CA . ILE A 1 40 ? 3.473 2.537 12.876 1.00 0.00 40 ILE A CA 5
ATOM 6714 C C . ILE A 1 40 ? 3.913 3.176 11.563 1.00 0.00 40 ILE A C 5
ATOM 6715 O O . ILE A 1 40 ? 4.401 2.495 10.661 1.00 0.00 40 ILE A O 5
ATOM 6731 N N . LYS A 1 41 ? 3.739 4.489 11.463 1.00 0.00 41 LYS A N 5
ATOM 6732 C CA . LYS A 1 41 ? 4.120 5.223 10.262 1.00 0.00 41 LYS A CA 5
ATOM 6733 C C . LYS A 1 41 ? 5.636 5.363 10.169 1.00 0.00 41 LYS A C 5
ATOM 6734 O O . LYS A 1 41 ? 6.183 5.566 9.086 1.00 0.00 41 LYS A O 5
ATOM 6753 N N . GLU A 1 42 ? 6.308 5.253 11.311 1.00 0.00 42 GLU A N 5
ATOM 6754 C CA . GLU A 1 42 ? 7.761 5.368 11.356 1.00 0.00 42 GLU A CA 5
ATOM 6755 C C . GLU A 1 42 ? 8.422 4.031 11.030 1.00 0.00 42 GLU A C 5
ATOM 6756 O O . GLU A 1 42 ? 9.275 3.948 10.147 1.00 0.00 42 GLU A O 5
ATOM 6768 N N . TYR A 1 43 ? 8.022 2.989 11.751 1.00 0.00 43 TYR A N 5
ATOM 6769 C CA . TYR A 1 43 ? 8.577 1.658 11.541 1.00 0.00 43 TYR A CA 5
ATOM 6770 C C . TYR A 1 43 ? 7.784 0.897 10.483 1.00 0.00 43 TYR A C 5
ATOM 6771 O O . TYR A 1 43 ? 7.996 -0.297 10.271 1.00 0.00 43 TYR A O 5
ATOM 6789 N N . SER A 1 44 ? 6.870 1.598 9.821 1.00 0.00 44 SER A N 5
ATOM 6790 C CA . SER A 1 44 ? 6.042 0.990 8.786 1.00 0.00 44 SER A CA 5
ATOM 6791 C C . SER A 1 44 ? 5.376 -0.283 9.302 1.00 0.00 44 SER A C 5
ATOM 6792 O O . SER A 1 44 ? 5.348 -1.305 8.615 1.00 0.00 44 SER A O 5
ATOM 6800 N N . LEU A 1 45 ? 4.839 -0.212 10.515 1.00 0.00 45 LEU A N 5
ATOM 6801 C CA . LEU A 1 45 ? 4.173 -1.357 11.125 1.00 0.00 45 LEU A CA 5
ATOM 6802 C C . LEU A 1 45 ? 2.838 -1.637 10.442 1.00 0.00 45 LEU A C 5
ATOM 6803 O O . LEU A 1 45 ? 2.084 -0.715 10.129 1.00 0.00 45 LEU A O 5
ATOM 6819 N N . MET A 1 46 ? 2.551 -2.914 10.216 1.00 0.00 46 MET A N 5
ATOM 6820 C CA . MET A 1 46 ? 1.304 -3.315 9.573 1.00 0.00 46 MET A CA 5
ATOM 6821 C C . MET A 1 46 ? 0.608 -4.411 10.374 1.00 0.00 46 MET A C 5
ATOM 6822 O O . MET A 1 46 ? 1.232 -5.086 11.191 1.00 0.00 46 MET A O 5
ATOM 6836 N N . GLU A 1 47 ? -0.689 -4.580 10.133 1.00 0.00 47 GLU A N 5
ATOM 6837 C CA . GLU A 1 47 ? -1.469 -5.594 10.834 1.00 0.00 47 GLU A CA 5
ATOM 6838 C C . GLU A 1 47 ? -1.524 -5.300 12.331 1.00 0.00 47 GLU A C 5
ATOM 6839 O O . GLU A 1 47 ? -1.481 -6.213 13.155 1.00 0.00 47 GLU A O 5
ATOM 6851 N N . ILE A 1 48 ? -1.617 -4.019 12.673 1.00 0.00 48 ILE A N 5
ATOM 6852 C CA . ILE A 1 48 ? -1.678 -3.604 14.069 1.00 0.00 48 ILE A CA 5
ATOM 6853 C C . ILE A 1 48 ? -3.068 -3.089 14.429 1.00 0.00 48 ILE A C 5
ATOM 6854 O O . ILE A 1 48 ? -3.676 -2.332 13.672 1.00 0.00 48 ILE A O 5
ATOM 6870 N N . ASP A 1 49 ? -3.563 -3.502 15.590 1.00 0.00 49 ASP A N 5
ATOM 6871 C CA . ASP A 1 49 ? -4.880 -3.080 16.053 1.00 0.00 49 ASP A CA 5
ATOM 6872 C C . ASP A 1 49 ? -4.768 -1.881 16.990 1.00 0.00 49 ASP A C 5
ATOM 6873 O O . ASP A 1 49 ? -4.637 -2.038 18.204 1.00 0.00 49 ASP A O 5
ATOM 6882 N N . THR A 1 50 ? -4.819 -0.682 16.417 1.00 0.00 50 THR A N 5
ATOM 6883 C CA . THR A 1 50 ? -4.721 0.543 17.200 1.00 0.00 50 THR A CA 5
ATOM 6884 C C . THR A 1 50 ? -5.912 0.692 18.140 1.00 0.00 50 THR A C 5
ATOM 6885 O O . THR A 1 50 ? -5.814 1.337 19.184 1.00 0.00 50 THR A O 5
ATOM 6896 N N . SER A 1 51 ? -7.036 0.091 17.763 1.00 0.00 51 SER A N 5
ATOM 6897 C CA . SER A 1 51 ? -8.248 0.159 18.572 1.00 0.00 51 SER A CA 5
ATOM 6898 C C . SER A 1 51 ? -8.019 -0.460 19.947 1.00 0.00 51 SER A C 5
ATOM 6899 O O . SER A 1 51 ? -8.692 -0.113 20.917 1.00 0.00 51 SER A O 5
ATOM 6907 N N . PHE A 1 52 ? -7.063 -1.381 20.022 1.00 0.00 52 PHE A N 5
ATOM 6908 C CA . PHE A 1 52 ? -6.744 -2.051 21.278 1.00 0.00 52 PHE A CA 5
ATOM 6909 C C . PHE A 1 52 ? -6.176 -1.063 22.293 1.00 0.00 52 PHE A C 5
ATOM 6910 O O . PHE A 1 52 ? -6.247 -1.288 23.501 1.00 0.00 52 PHE A O 5
ATOM 6927 N N . PHE A 1 53 ? -5.613 0.032 21.792 1.00 0.00 53 PHE A N 5
ATOM 6928 C CA . PHE A 1 53 ? -5.031 1.054 22.654 1.00 0.00 53 PHE A CA 5
ATOM 6929 C C . PHE A 1 53 ? -5.806 2.364 22.544 1.00 0.00 53 PHE A C 5
ATOM 6930 O O . PHE A 1 53 ? -5.281 3.435 22.848 1.00 0.00 53 PHE A O 5
ATOM 6947 N N . GLN A 1 54 ? -7.058 2.269 22.107 1.00 0.00 54 GLN A N 5
ATOM 6948 C CA . GLN A 1 54 ? -7.905 3.446 21.956 1.00 0.00 54 GLN A CA 5
ATOM 6949 C C . GLN A 1 54 ? -8.184 4.094 23.308 1.00 0.00 54 GLN A C 5
ATOM 6950 O O . GLN A 1 54 ? -8.355 5.308 23.402 1.00 0.00 54 GLN A O 5
ATOM 6964 N N . ASN A 1 55 ? -8.228 3.274 24.354 1.00 0.00 55 ASN A N 5
ATOM 6965 C CA . ASN A 1 55 ? -8.487 3.767 25.701 1.00 0.00 55 ASN A CA 5
ATOM 6966 C C . ASN A 1 55 ? -7.510 3.157 26.701 1.00 0.00 55 ASN A C 5
ATOM 6967 O O . ASN A 1 55 ? -7.854 2.928 27.860 1.00 0.00 55 ASN A O 5
ATOM 6978 N N . MET A 1 56 ? -6.289 2.897 26.244 1.00 0.00 56 MET A N 5
ATOM 6979 C CA . MET A 1 56 ? -5.261 2.315 27.099 1.00 0.00 56 MET A CA 5
ATOM 6980 C C . MET A 1 56 ? -4.304 3.389 27.606 1.00 0.00 56 MET A C 5
ATOM 6981 O O . MET A 1 56 ? -3.399 3.816 26.888 1.00 0.00 56 MET A O 5
ATOM 6995 N N . ASP A 1 57 ? -4.508 3.820 28.846 1.00 0.00 57 ASP A N 5
ATOM 6996 C CA . ASP A 1 57 ? -3.662 4.844 29.448 1.00 0.00 57 ASP A CA 5
ATOM 6997 C C . ASP A 1 57 ? -2.207 4.389 29.492 1.00 0.00 57 ASP A C 5
ATOM 6998 O O . ASP A 1 57 ? -1.920 3.196 29.574 1.00 0.00 57 ASP A O 5
ATOM 7007 N N . GLY A 1 58 ? -1.290 5.351 29.434 1.00 0.00 58 GLY A N 5
ATOM 7008 C CA . GLY A 1 58 ? 0.125 5.029 29.467 1.00 0.00 58 GLY A CA 5
ATOM 7009 C C . GLY A 1 58 ? 0.460 3.994 30.522 1.00 0.00 58 GLY A C 5
ATOM 7010 O O . GLY A 1 58 ? 1.340 3.155 30.323 1.00 0.00 58 GLY A O 5
ATOM 7014 N N . LYS A 1 59 ? -0.241 4.052 31.649 1.00 0.00 59 LYS A N 5
ATOM 7015 C CA . LYS A 1 59 ? -0.014 3.113 32.741 1.00 0.00 59 LYS A CA 5
ATOM 7016 C C . LYS A 1 59 ? -0.345 1.687 32.311 1.00 0.00 59 LYS A C 5
ATOM 7017 O O . LYS A 1 59 ? 0.423 0.760 32.561 1.00 0.00 59 LYS A O 5
ATOM 7036 N N . GLU A 1 60 ? -1.493 1.522 31.661 1.00 0.00 60 GLU A N 5
ATOM 7037 C CA . GLU A 1 60 ? -1.925 0.209 31.196 1.00 0.00 60 GLU A CA 5
ATOM 7038 C C . GLU A 1 60 ? -1.145 -0.211 29.953 1.00 0.00 60 GLU A C 5
ATOM 7039 O O . GLU A 1 60 ? -1.208 -1.365 29.527 1.00 0.00 60 GLU A O 5
ATOM 7051 N N . LEU A 1 61 ? -0.413 0.734 29.374 1.00 0.00 61 LEU A N 5
ATOM 7052 C CA . LEU A 1 61 ? 0.379 0.464 28.179 1.00 0.00 61 LEU A CA 5
ATOM 7053 C C . LEU A 1 61 ? 1.781 -0.007 28.550 1.00 0.00 61 LEU A C 5
ATOM 7054 O O . LEU A 1 61 ? 2.357 -0.864 27.878 1.00 0.00 61 LEU A O 5
ATOM 7070 N N . CYS A 1 62 ? 2.325 0.557 29.622 1.00 0.00 62 CYS A N 5
ATOM 7071 C CA . CYS A 1 62 ? 3.660 0.194 30.084 1.00 0.00 62 CYS A CA 5
ATOM 7072 C C . CYS A 1 62 ? 3.632 -1.131 30.839 1.00 0.00 62 CYS A C 5
ATOM 7073 O O . CYS A 1 62 ? 4.670 -1.756 31.056 1.00 0.00 62 CYS A O 5
ATOM 7081 N N . LYS A 1 63 ? 2.438 -1.553 31.240 1.00 0.00 63 LYS A N 5
ATOM 7082 C CA . LYS A 1 63 ? 2.273 -2.803 31.972 1.00 0.00 63 LYS A CA 5
ATOM 7083 C C . LYS A 1 63 ? 2.059 -3.970 31.014 1.00 0.00 63 LYS A C 5
ATOM 7084 O O . LYS A 1 63 ? 2.382 -5.114 31.334 1.00 0.00 63 LYS A O 5
ATOM 7103 N N . MET A 1 64 ? 1.515 -3.673 29.839 1.00 0.00 64 MET A N 5
ATOM 7104 C CA . MET A 1 64 ? 1.262 -4.699 28.834 1.00 0.00 64 MET A CA 5
ATOM 7105 C C . MET A 1 64 ? 2.518 -5.524 28.570 1.00 0.00 64 MET A C 5
ATOM 7106 O O . MET A 1 64 ? 3.636 -5.030 28.709 1.00 0.00 64 MET A O 5
ATOM 7120 N N . ASN A 1 65 ? 2.325 -6.782 28.188 1.00 0.00 65 ASN A N 5
ATOM 7121 C CA . ASN A 1 65 ? 3.442 -7.675 27.905 1.00 0.00 65 ASN A CA 5
ATOM 7122 C C . ASN A 1 65 ? 3.385 -8.180 26.467 1.00 0.00 65 ASN A C 5
ATOM 7123 O O . ASN A 1 65 ? 2.452 -7.870 25.725 1.00 0.00 65 ASN A O 5
ATOM 7134 N N . LYS A 1 66 ? 4.388 -8.960 26.079 1.00 0.00 66 LYS A N 5
ATOM 7135 C CA . LYS A 1 66 ? 4.452 -9.511 24.730 1.00 0.00 66 LYS A CA 5
ATOM 7136 C C . LYS A 1 66 ? 3.146 -10.209 24.365 1.00 0.00 66 LYS A C 5
ATOM 7137 O O . LYS A 1 66 ? 2.709 -10.163 23.215 1.00 0.00 6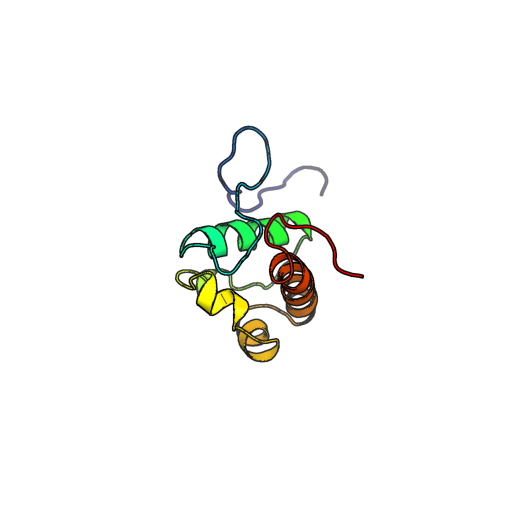6 LYS A O 5
ATOM 7156 N N . GLU A 1 67 ? 2.528 -10.852 25.350 1.00 0.00 67 GLU A N 5
ATOM 7157 C CA . GLU A 1 67 ? 1.271 -11.558 25.131 1.00 0.00 67 GLU A CA 5
ATOM 7158 C C . GLU A 1 67 ? 0.138 -10.576 24.847 1.00 0.00 67 GLU A C 5
ATOM 7159 O O . GLU A 1 67 ? -0.487 -10.622 23.787 1.00 0.00 67 GLU A O 5
ATOM 7171 N N . ASP A 1 68 ? -0.122 -9.690 25.802 1.00 0.00 68 ASP A N 5
ATOM 7172 C CA . ASP A 1 68 ? -1.179 -8.697 25.656 1.00 0.00 68 ASP A CA 5
ATOM 7173 C C . ASP A 1 68 ? -0.968 -7.859 24.399 1.00 0.00 68 ASP A C 5
ATOM 7174 O O . ASP A 1 68 ? -1.924 -7.351 23.811 1.00 0.00 68 ASP A O 5
ATOM 7183 N N . PHE A 1 69 ? 0.289 -7.718 23.992 1.00 0.00 69 PHE A N 5
ATOM 7184 C CA . PHE A 1 69 ? 0.626 -6.940 22.805 1.00 0.00 69 PHE A CA 5
ATOM 7185 C C . PHE A 1 69 ? 0.376 -7.749 21.536 1.00 0.00 69 PHE A C 5
ATOM 7186 O O . PHE A 1 69 ? -0.052 -7.209 20.515 1.00 0.00 69 PHE A O 5
ATOM 7203 N N . LEU A 1 70 ? 0.648 -9.048 21.606 1.00 0.00 70 LEU A N 5
ATOM 7204 C CA . LEU A 1 70 ? 0.454 -9.933 20.463 1.00 0.00 70 LEU A CA 5
ATOM 7205 C C . LEU A 1 70 ? -1.030 -10.111 20.157 1.00 0.00 70 LEU A C 5
ATOM 7206 O O . LEU A 1 70 ? -1.402 -10.528 19.061 1.00 0.00 70 LEU A O 5
ATOM 7222 N N . ARG A 1 71 ? -1.873 -9.789 21.133 1.00 0.00 71 ARG A N 5
ATOM 7223 C CA . ARG A 1 71 ? -3.316 -9.912 20.968 1.00 0.00 71 ARG A CA 5
ATOM 7224 C C . ARG A 1 71 ? -3.889 -8.685 20.264 1.00 0.00 71 ARG A C 5
ATOM 7225 O O . ARG A 1 71 ? -5.100 -8.577 20.072 1.00 0.00 71 ARG A O 5
ATOM 7246 N N . ALA A 1 72 ? -3.011 -7.764 19.883 1.00 0.00 72 ALA A N 5
ATOM 7247 C CA . ALA A 1 72 ? -3.429 -6.547 19.199 1.00 0.00 72 ALA A CA 5
ATOM 7248 C C . ALA A 1 72 ? -2.548 -6.268 17.986 1.00 0.00 72 ALA A C 5
ATOM 7249 O O . ALA A 1 72 ? -3.032 -5.836 16.939 1.00 0.00 72 ALA A O 5
ATOM 7256 N N . THR A 1 73 ? -1.250 -6.518 18.133 1.00 0.00 73 THR A N 5
ATOM 7257 C CA . THR A 1 73 ? -0.301 -6.292 17.050 1.00 0.00 73 THR A CA 5
ATOM 7258 C C . THR A 1 73 ? 0.473 -7.564 16.723 1.00 0.00 73 THR A C 5
ATOM 7259 O O . THR A 1 73 ? 0.605 -8.456 17.562 1.00 0.00 73 THR A O 5
ATOM 7270 N N . THR A 1 74 ? 0.985 -7.642 15.499 1.00 0.00 74 THR A N 5
ATOM 7271 C CA . THR A 1 74 ? 1.746 -8.805 15.061 1.00 0.00 74 THR A CA 5
ATOM 7272 C C . THR A 1 74 ? 3.012 -8.978 15.891 1.00 0.00 74 THR A C 5
ATOM 7273 O O . THR A 1 74 ? 3.429 -8.064 16.604 1.00 0.00 74 THR A O 5
ATOM 7284 N N . LEU A 1 75 ? 3.621 -10.155 15.795 1.00 0.00 75 LEU A N 5
ATOM 7285 C CA . LEU A 1 75 ? 4.842 -10.447 16.537 1.00 0.00 75 LEU A CA 5
ATOM 7286 C C . LEU A 1 75 ? 5.941 -9.446 16.195 1.00 0.00 75 LEU A C 5
ATOM 7287 O O . LEU A 1 75 ? 6.546 -8.846 17.083 1.00 0.00 75 LEU A O 5
ATOM 7303 N N . TYR A 1 76 ? 6.191 -9.269 14.903 1.00 0.00 76 TYR A N 5
ATOM 7304 C CA . TYR A 1 76 ? 7.217 -8.341 14.443 1.00 0.00 76 TYR A CA 5
ATOM 7305 C C . TYR A 1 76 ? 7.064 -6.982 15.119 1.00 0.00 76 TYR A C 5
ATOM 7306 O O . TYR A 1 76 ? 8.016 -6.448 15.687 1.00 0.00 76 TYR A O 5
ATOM 7324 N N . ASN A 1 77 ? 5.858 -6.428 15.054 1.00 0.00 77 ASN A N 5
ATOM 7325 C CA . ASN A 1 77 ? 5.578 -5.131 15.660 1.00 0.00 77 ASN A CA 5
ATOM 7326 C C . ASN A 1 77 ? 5.707 -5.201 17.179 1.00 0.00 77 ASN A C 5
ATOM 7327 O O . ASN A 1 77 ? 6.161 -4.253 17.819 1.00 0.00 77 ASN A O 5
ATOM 7338 N N . THR A 1 78 ? 5.303 -6.332 17.750 1.00 0.00 78 THR A N 5
ATOM 7339 C CA . THR A 1 78 ? 5.372 -6.526 19.193 1.00 0.00 78 THR A CA 5
ATOM 7340 C C . THR A 1 78 ? 6.799 -6.354 19.703 1.00 0.00 78 THR A C 5
ATOM 7341 O O . THR A 1 78 ? 7.017 -5.830 20.794 1.00 0.00 78 THR A O 5
ATOM 7352 N N . GLU A 1 79 ? 7.765 -6.799 18.905 1.00 0.00 79 GLU A N 5
ATOM 7353 C CA . GLU A 1 79 ? 9.171 -6.693 19.278 1.00 0.00 79 GLU A CA 5
ATOM 7354 C C . GLU A 1 79 ? 9.635 -5.240 19.246 1.00 0.00 79 GLU A C 5
ATOM 7355 O O . GLU A 1 79 ? 10.402 -4.801 20.103 1.00 0.00 79 GLU A O 5
ATOM 7367 N N . VAL A 1 80 ? 9.164 -4.497 18.249 1.00 0.00 80 VAL A N 5
ATOM 7368 C CA . VAL A 1 80 ? 9.530 -3.093 18.103 1.00 0.00 80 VAL A CA 5
ATOM 7369 C C . VAL A 1 80 ? 9.001 -2.264 19.268 1.00 0.00 80 VAL A C 5
ATOM 7370 O O . VAL A 1 80 ? 9.768 -1.624 19.989 1.00 0.00 80 VAL A O 5
ATOM 7383 N N . LEU A 1 81 ? 7.685 -2.279 19.449 1.00 0.00 81 LEU A N 5
ATOM 7384 C CA . LEU A 1 81 ? 7.051 -1.529 20.528 1.00 0.00 81 LEU A CA 5
ATOM 7385 C C . LEU A 1 81 ? 7.713 -1.838 21.867 1.00 0.00 81 LEU A C 5
ATOM 7386 O O . LEU A 1 81 ? 8.177 -0.936 22.566 1.00 0.00 81 LEU A O 5
ATOM 7402 N N . LEU A 1 82 ? 7.754 -3.119 22.219 1.00 0.00 82 LEU A N 5
ATOM 7403 C CA . LEU A 1 82 ? 8.361 -3.548 23.474 1.00 0.00 82 LEU A CA 5
ATOM 7404 C C . LEU A 1 82 ? 9.786 -3.019 23.599 1.00 0.00 82 LEU A C 5
ATOM 7405 O O . LEU A 1 82 ? 10.169 -2.474 24.634 1.00 0.00 82 LEU A O 5
ATOM 7421 N N . SER A 1 83 ? 10.567 -3.182 22.536 1.00 0.00 83 SER A N 5
ATOM 7422 C CA . SER A 1 83 ? 11.951 -2.722 22.526 1.00 0.00 83 SER A CA 5
ATOM 7423 C C . SER A 1 83 ? 12.025 -1.215 22.753 1.00 0.00 83 SER A C 5
ATOM 7424 O O . SER A 1 83 ? 12.851 -0.732 23.528 1.00 0.00 83 SER A O 5
ATOM 7432 N N . HIS A 1 84 ? 11.154 -0.478 22.071 1.00 0.00 84 HIS A N 5
ATOM 7433 C CA . HIS A 1 84 ? 11.119 0.975 22.198 1.00 0.00 84 HIS A CA 5
ATOM 7434 C C . HIS A 1 84 ? 10.720 1.388 23.612 1.00 0.00 84 HIS A C 5
ATOM 7435 O O . HIS A 1 84 ? 11.477 2.065 24.309 1.00 0.00 84 HIS A O 5
ATOM 7449 N N . LEU A 1 85 ? 9.528 0.976 24.029 1.00 0.00 85 LEU A N 5
ATOM 7450 C CA . LEU A 1 85 ? 9.028 1.304 25.360 1.00 0.00 85 LEU A CA 5
ATOM 7451 C C . LEU A 1 85 ? 10.008 0.848 26.437 1.00 0.00 85 LEU A C 5
ATOM 7452 O O . LEU A 1 85 ? 10.137 1.484 27.482 1.00 0.00 85 LEU A O 5
ATOM 7468 N N . SER A 1 86 ? 10.698 -0.257 26.172 1.00 0.00 86 SER A N 5
ATOM 7469 C CA . SER A 1 86 ? 11.665 -0.799 27.119 1.00 0.00 86 SER A CA 5
ATOM 7470 C C . SER A 1 86 ? 12.657 0.274 27.557 1.00 0.00 86 SER A C 5
ATOM 7471 O O . SER A 1 86 ? 12.927 0.437 28.747 1.00 0.00 86 SER A O 5
ATOM 7479 N N . TYR A 1 87 ? 13.196 1.003 26.587 1.00 0.00 87 TYR A N 5
ATOM 7480 C CA . TYR A 1 87 ? 14.160 2.059 26.870 1.00 0.00 87 TYR A CA 5
ATOM 7481 C C . TYR A 1 87 ? 13.498 3.217 27.611 1.00 0.00 87 TYR A C 5
ATOM 7482 O O . TYR A 1 87 ? 13.956 3.631 28.677 1.00 0.00 87 TYR A O 5
ATOM 7500 N N . LEU A 1 88 ? 12.416 3.735 27.040 1.00 0.00 88 LEU A N 5
ATOM 7501 C CA . LEU A 1 88 ? 11.689 4.845 27.646 1.00 0.00 88 LEU A CA 5
ATOM 7502 C C . LEU A 1 88 ? 11.275 4.510 29.075 1.00 0.00 88 LEU A C 5
ATOM 7503 O O . LEU A 1 88 ? 11.094 5.401 29.905 1.00 0.00 88 LEU A O 5
ATOM 7519 N N . ARG A 1 89 ? 11.130 3.219 29.356 1.00 0.00 89 ARG A N 5
ATOM 7520 C CA . ARG A 1 89 ? 10.739 2.766 30.686 1.00 0.00 89 ARG A CA 5
ATOM 7521 C C . ARG A 1 89 ? 11.931 2.783 31.638 1.00 0.00 89 ARG A C 5
ATOM 7522 O O . ARG A 1 89 ? 11.770 2.960 32.845 1.00 0.00 89 ARG A O 5
ATOM 7543 N N . GLU A 1 90 ? 13.126 2.597 31.086 1.00 0.00 90 GLU A N 5
ATOM 7544 C CA . GLU A 1 90 ? 14.344 2.590 31.887 1.00 0.00 90 GLU A CA 5
ATOM 7545 C C . GLU A 1 90 ? 15.077 3.923 31.775 1.00 0.00 90 GLU A C 5
ATOM 7546 O O . GLU A 1 90 ? 16.295 3.990 31.941 1.00 0.00 90 GLU A O 5
ATOM 7558 N N . SER A 1 91 ? 14.326 4.983 31.491 1.00 0.00 91 SER A N 5
ATOM 7559 C CA . SER A 1 91 ? 14.904 6.314 31.352 1.00 0.00 91 SER A CA 5
ATOM 7560 C C . SER A 1 91 ? 13.823 7.387 31.437 1.00 0.00 91 SER A C 5
ATOM 7561 O O . SER A 1 91 ? 12.777 7.283 30.795 1.00 0.00 91 SER A O 5
ATOM 7569 N N . SER A 1 92 ? 14.083 8.419 32.234 1.00 0.00 92 SER A N 5
ATOM 7570 C CA . SER A 1 92 ? 13.131 9.510 32.407 1.00 0.00 92 SER A CA 5
ATOM 7571 C C . SER A 1 92 ? 13.847 10.795 32.811 1.00 0.00 92 SER A C 5
ATOM 7572 O O . SER A 1 92 ? 13.921 11.748 32.035 1.00 0.00 92 SER A O 5
ATOM 7580 N N . SER A 1 93 ? 14.372 10.814 34.032 1.00 0.00 93 SER A N 5
ATOM 7581 C CA . SER A 1 93 ? 15.078 11.983 34.543 1.00 0.00 93 SER A CA 5
ATOM 7582 C C . SER A 1 93 ? 16.575 11.876 34.268 1.00 0.00 93 SER A C 5
ATOM 7583 O O . SER A 1 93 ? 17.240 10.954 34.739 1.00 0.00 93 SER A O 5
ATOM 7591 N N . GLY A 1 94 ? 17.099 12.827 33.500 1.00 0.00 94 GLY A N 5
ATOM 7592 C CA . GLY A 1 94 ? 18.513 12.823 33.175 1.00 0.00 94 GLY A CA 5
ATOM 7593 C C . GLY A 1 94 ? 19.313 13.766 34.051 1.00 0.00 94 GLY A C 5
ATOM 7594 O O . GLY A 1 94 ? 18.773 14.440 34.929 1.00 0.00 94 GLY A O 5
ATOM 7598 N N . PRO A 1 95 ? 20.632 13.823 33.816 1.00 0.00 95 PRO A N 5
ATOM 7599 C CA . PRO A 1 95 ? 21.536 14.687 34.581 1.00 0.00 95 PRO A CA 5
ATOM 7600 C C . PRO A 1 95 ? 21.320 16.165 34.278 1.00 0.00 95 PRO A C 5
ATOM 7601 O O . PRO A 1 95 ? 20.562 16.519 33.375 1.00 0.00 95 PRO A O 5
ATOM 7612 N N . SER A 1 96 ? 21.990 17.025 35.038 1.00 0.00 96 SER A N 5
ATOM 7613 C CA . SER A 1 96 ? 21.868 18.466 34.853 1.00 0.00 96 SER A CA 5
ATOM 7614 C C . SER A 1 96 ? 22.398 18.884 33.484 1.00 0.00 96 SER A C 5
ATOM 7615 O O . SER A 1 96 ? 21.848 19.777 32.840 1.00 0.00 96 SER A O 5
ATOM 7623 N N . SER A 1 97 ? 23.471 18.232 33.048 1.00 0.00 97 SER A N 5
ATOM 7624 C CA . SER A 1 97 ? 24.079 18.538 31.758 1.00 0.00 97 SER A CA 5
ATOM 7625 C C . SER A 1 97 ? 24.515 19.999 31.695 1.00 0.00 97 SER A C 5
ATOM 7626 O O . SER A 1 97 ? 24.026 20.769 30.870 1.00 0.00 97 SER A O 5
ATOM 7634 N N . GLY A 1 98 ? 25.439 20.372 32.575 1.00 0.00 98 GLY A N 5
ATOM 7635 C CA . GLY A 1 98 ? 25.926 21.739 32.604 1.00 0.00 98 GLY A CA 5
ATOM 7636 C C . GLY A 1 98 ? 27.168 21.894 33.459 1.00 0.00 98 GLY A C 5
ATOM 7637 O O . GLY A 1 98 ? 28.288 21.846 32.952 1.00 0.00 98 GLY A O 5
ATOM 7641 N N . GLY A 1 1 ? 14.181 22.330 40.204 1.00 0.00 1 GLY A N 6
ATOM 7642 C CA . GLY A 1 1 ? 14.538 22.923 38.929 1.00 0.00 1 GLY A CA 6
ATOM 7643 C C . GLY A 1 1 ? 13.324 23.337 38.121 1.00 0.00 1 GLY A C 6
ATOM 7644 O O . GLY A 1 1 ? 12.242 23.538 38.673 1.00 0.00 1 GLY A O 6
ATOM 7648 N N . SER A 1 2 ? 13.502 23.465 36.810 1.00 0.00 2 SER A N 6
ATOM 7649 C CA . SER A 1 2 ? 12.413 23.863 35.926 1.00 0.00 2 SER A CA 6
ATOM 7650 C C . SER A 1 2 ? 12.314 22.922 34.729 1.00 0.00 2 SER A C 6
ATOM 7651 O O . SER A 1 2 ? 13.272 22.226 34.392 1.00 0.00 2 SER A O 6
ATOM 7659 N N . SER A 1 3 ? 11.148 22.906 34.092 1.00 0.00 3 SER A N 6
ATOM 7660 C CA . SER A 1 3 ? 10.920 22.048 32.935 1.00 0.00 3 SER A CA 6
ATOM 7661 C C . SER A 1 3 ? 10.600 22.880 31.697 1.00 0.00 3 SER A C 6
ATOM 7662 O O . SER A 1 3 ? 10.523 24.106 31.761 1.00 0.00 3 SER A O 6
ATOM 7670 N N . GLY A 1 4 ? 10.416 22.202 30.568 1.00 0.00 4 GLY A N 6
ATOM 7671 C CA . GLY A 1 4 ? 10.107 22.893 29.330 1.00 0.00 4 GLY A CA 6
ATOM 7672 C C . GLY A 1 4 ? 8.656 23.325 29.253 1.00 0.00 4 GLY A C 6
ATOM 7673 O O . GLY A 1 4 ? 7.778 22.681 29.829 1.00 0.00 4 GLY A O 6
ATOM 7677 N N . SER A 1 5 ? 8.402 24.418 28.541 1.00 0.00 5 SER A N 6
ATOM 7678 C CA . SER A 1 5 ? 7.048 24.938 28.396 1.00 0.00 5 SER A CA 6
ATOM 7679 C C . SER A 1 5 ? 6.647 25.008 26.925 1.00 0.00 5 SER A C 6
ATOM 7680 O O . SER A 1 5 ? 5.683 24.370 26.502 1.00 0.00 5 SER A O 6
ATOM 7688 N N . SER A 1 6 ? 7.395 25.788 26.151 1.00 0.00 6 SER A N 6
ATOM 7689 C CA . SER A 1 6 ? 7.117 25.945 24.728 1.00 0.00 6 SER A CA 6
ATOM 7690 C C . SER A 1 6 ? 8.403 25.865 23.911 1.00 0.00 6 SER A C 6
ATOM 7691 O O . SER A 1 6 ? 9.416 26.465 24.268 1.00 0.00 6 SER A O 6
ATOM 7699 N N . GLY A 1 7 ? 8.353 25.119 22.812 1.00 0.00 7 GLY A N 6
ATOM 7700 C CA . GLY A 1 7 ? 9.519 24.974 21.961 1.00 0.00 7 GLY A CA 6
ATOM 7701 C C . GLY A 1 7 ? 9.260 24.071 20.771 1.00 0.00 7 GLY A C 6
ATOM 7702 O O . GLY A 1 7 ? 8.151 23.575 20.571 1.00 0.00 7 GLY A O 6
ATOM 7706 N N . PRO A 1 8 ? 10.301 23.847 19.956 1.00 0.00 8 PRO A N 6
ATOM 7707 C CA . PRO A 1 8 ? 10.205 22.997 18.765 1.00 0.00 8 PRO A CA 6
ATOM 7708 C C . PRO A 1 8 ? 10.037 21.523 19.117 1.00 0.00 8 PRO A C 6
ATOM 7709 O O . PRO A 1 8 ? 10.214 21.109 20.263 1.00 0.00 8 PRO A O 6
ATOM 7720 N N . PRO A 1 9 ? 9.688 20.709 18.109 1.00 0.00 9 PRO A N 6
ATOM 7721 C CA . PRO A 1 9 ? 9.490 19.268 18.288 1.00 0.00 9 PRO A CA 6
ATOM 7722 C C . PRO A 1 9 ? 10.798 18.532 18.559 1.00 0.00 9 PRO A C 6
ATOM 7723 O O . PRO A 1 9 ? 11.721 18.569 17.747 1.00 0.00 9 PRO A O 6
ATOM 7734 N N . ASN A 1 10 ? 10.869 17.863 19.705 1.00 0.00 10 ASN A N 6
ATOM 7735 C CA . ASN A 1 10 ? 12.064 17.118 20.083 1.00 0.00 10 ASN A CA 6
ATOM 7736 C C . ASN A 1 10 ? 12.287 15.936 19.145 1.00 0.00 10 ASN A C 6
ATOM 7737 O O . ASN A 1 10 ? 13.425 15.550 18.876 1.00 0.00 10 ASN A O 6
ATOM 7748 N N . MET A 1 11 ? 11.194 15.366 18.649 1.00 0.00 11 MET A N 6
ATOM 7749 C CA . MET A 1 11 ? 11.270 14.228 17.740 1.00 0.00 11 MET A CA 6
ATOM 7750 C C . MET A 1 11 ? 11.475 14.695 16.302 1.00 0.00 11 MET A C 6
ATOM 7751 O O . MET A 1 11 ? 10.697 15.494 15.780 1.00 0.00 11 MET A O 6
ATOM 7765 N N . THR A 1 12 ? 12.529 14.192 15.666 1.00 0.00 12 THR A N 6
ATOM 7766 C CA . THR A 1 12 ? 12.837 14.558 14.289 1.00 0.00 12 THR A CA 6
ATOM 7767 C C . THR A 1 12 ? 12.130 13.635 13.303 1.00 0.00 12 THR A C 6
ATOM 7768 O O . THR A 1 12 ? 12.148 12.414 13.457 1.00 0.00 12 THR A O 6
ATOM 7779 N N . THR A 1 13 ? 11.507 14.227 12.288 1.00 0.00 13 THR A N 6
ATOM 7780 C CA . THR A 1 13 ? 10.793 13.457 11.277 1.00 0.00 13 THR A CA 6
ATOM 7781 C C . THR A 1 13 ? 10.434 14.327 10.077 1.00 0.00 13 THR A C 6
ATOM 7782 O O . THR A 1 13 ? 10.520 15.552 10.139 1.00 0.00 13 THR A O 6
ATOM 7793 N N . ASN A 1 14 ? 10.030 13.684 8.987 1.00 0.00 14 ASN A N 6
ATOM 7794 C CA . ASN A 1 14 ? 9.657 14.399 7.772 1.00 0.00 14 ASN A CA 6
ATOM 7795 C C . ASN A 1 14 ? 8.412 15.251 8.002 1.00 0.00 14 ASN A C 6
ATOM 7796 O O . ASN A 1 14 ? 8.449 16.472 7.858 1.00 0.00 14 ASN A O 6
ATOM 7807 N N . GLU A 1 15 ? 7.312 14.596 8.362 1.00 0.00 15 GLU A N 6
ATOM 7808 C CA . GLU A 1 15 ? 6.057 15.294 8.612 1.00 0.00 15 GLU A CA 6
ATOM 7809 C C . GLU A 1 15 ? 5.239 14.575 9.682 1.00 0.00 15 GLU A C 6
ATOM 7810 O O . GLU A 1 15 ? 5.445 13.390 9.943 1.00 0.00 15 GLU A O 6
ATOM 7822 N N . ARG A 1 16 ? 4.311 15.302 10.296 1.00 0.00 16 ARG A N 6
ATOM 7823 C CA . ARG A 1 16 ? 3.463 14.735 11.338 1.00 0.00 16 ARG A CA 6
ATOM 7824 C C . ARG A 1 16 ? 4.304 14.215 12.500 1.00 0.00 16 ARG A C 6
ATOM 7825 O O . ARG A 1 16 ? 4.825 13.101 12.453 1.00 0.00 16 ARG A O 6
ATOM 7846 N N . ARG A 1 17 ? 4.432 15.030 13.543 1.00 0.00 17 ARG A N 6
ATOM 7847 C CA . ARG A 1 17 ? 5.210 14.653 14.716 1.00 0.00 17 ARG A CA 6
ATOM 7848 C C . ARG A 1 17 ? 4.316 14.536 15.947 1.00 0.00 17 ARG A C 6
ATOM 7849 O O . ARG A 1 17 ? 3.233 15.119 15.999 1.00 0.00 17 ARG A O 6
ATOM 7870 N N . VAL A 1 18 ? 4.777 13.777 16.937 1.00 0.00 18 VAL A N 6
ATOM 7871 C CA . VAL A 1 18 ? 4.020 13.583 18.167 1.00 0.00 18 VAL A CA 6
ATOM 7872 C C . VAL A 1 18 ? 4.686 14.294 19.340 1.00 0.00 18 VAL A C 6
ATOM 7873 O O . VAL A 1 18 ? 5.913 14.332 19.441 1.00 0.00 18 VAL A O 6
ATOM 7886 N N . ILE A 1 19 ? 3.870 14.857 20.224 1.00 0.00 19 ILE A N 6
ATOM 7887 C CA . ILE A 1 19 ? 4.380 15.566 21.391 1.00 0.00 19 ILE A CA 6
ATOM 7888 C C . ILE A 1 19 ? 4.088 14.795 22.674 1.00 0.00 19 ILE A C 6
ATOM 7889 O O . ILE A 1 19 ? 3.072 15.023 23.331 1.00 0.00 19 ILE A O 6
ATOM 7905 N N . VAL A 1 20 ? 4.987 13.881 23.027 1.00 0.00 20 VAL A N 6
ATOM 7906 C CA . VAL A 1 20 ? 4.828 13.078 24.233 1.00 0.00 20 VAL A CA 6
ATOM 7907 C C . VAL A 1 20 ? 6.047 13.201 25.140 1.00 0.00 20 VAL A C 6
ATOM 7908 O O . VAL A 1 20 ? 7.161 13.475 24.692 1.00 0.00 20 VAL A O 6
ATOM 7921 N N . PRO A 1 21 ? 5.834 12.995 26.448 1.00 0.00 21 PRO A N 6
ATOM 7922 C CA . PRO A 1 21 ? 6.904 13.077 27.447 1.00 0.00 21 PRO A CA 6
ATOM 7923 C C . PRO A 1 21 ? 7.898 11.926 27.327 1.00 0.00 21 PRO A C 6
ATOM 7924 O O . PRO A 1 21 ? 7.740 11.042 26.486 1.00 0.00 21 PRO A O 6
ATOM 7935 N N . ALA A 1 22 ? 8.923 11.945 28.173 1.00 0.00 22 ALA A N 6
ATOM 7936 C CA . ALA A 1 22 ? 9.941 10.902 28.163 1.00 0.00 22 ALA A CA 6
ATOM 7937 C C . ALA A 1 22 ? 9.354 9.558 28.580 1.00 0.00 22 ALA A C 6
ATOM 7938 O O . ALA A 1 22 ? 9.120 8.686 27.743 1.00 0.00 22 ALA A O 6
ATOM 7945 N N . ASP A 1 23 ? 9.120 9.397 29.877 1.00 0.00 23 ASP A N 6
ATOM 7946 C CA . ASP A 1 23 ? 8.559 8.158 30.405 1.00 0.00 23 ASP A CA 6
ATOM 7947 C C . ASP A 1 23 ? 7.204 7.861 29.771 1.00 0.00 23 ASP A C 6
ATOM 7948 O O . ASP A 1 23 ? 6.368 8.746 29.592 1.00 0.00 23 ASP A O 6
ATOM 7957 N N . PRO A 1 24 ? 6.981 6.586 29.421 1.00 0.00 24 PRO A N 6
ATOM 7958 C CA . PRO A 1 24 ? 5.730 6.142 28.800 1.00 0.00 24 PRO A CA 6
ATOM 7959 C C . PRO A 1 24 ? 4.555 6.183 29.771 1.00 0.00 24 PRO A C 6
ATOM 7960 O O . PRO A 1 24 ? 3.424 6.479 29.383 1.00 0.00 24 PRO A O 6
ATOM 7971 N N . THR A 1 25 ? 4.829 5.886 31.038 1.00 0.00 25 THR A N 6
ATOM 7972 C CA . THR A 1 25 ? 3.795 5.889 32.065 1.00 0.00 25 THR A CA 6
ATOM 7973 C C . THR A 1 25 ? 3.133 7.258 32.175 1.00 0.00 25 THR A C 6
ATOM 7974 O O . THR A 1 25 ? 2.019 7.381 32.686 1.00 0.00 25 THR A O 6
ATOM 7985 N N . LEU A 1 26 ? 3.825 8.284 31.694 1.00 0.00 26 LEU A N 6
ATOM 7986 C CA . LEU A 1 26 ? 3.304 9.646 31.739 1.00 0.00 26 LEU A CA 6
ATOM 7987 C C . LEU A 1 26 ? 2.394 9.920 30.546 1.00 0.00 26 LEU A C 6
ATOM 7988 O O . LEU A 1 26 ? 1.906 11.036 30.368 1.00 0.00 26 LEU A O 6
ATOM 8004 N N . TRP A 1 27 ? 2.169 8.894 29.733 1.00 0.00 27 TRP A N 6
ATOM 8005 C CA . TRP A 1 27 ? 1.315 9.024 28.557 1.00 0.00 27 TRP A CA 6
ATOM 8006 C C . TRP A 1 27 ? -0.155 8.874 28.933 1.00 0.00 27 TRP A C 6
ATOM 8007 O O . TRP A 1 27 ? -0.539 7.919 29.610 1.00 0.00 27 TRP A O 6
ATOM 8028 N N . THR A 1 28 ? -0.975 9.821 28.489 1.00 0.00 28 THR A N 6
ATOM 8029 C CA . THR A 1 28 ? -2.403 9.794 28.780 1.00 0.00 28 THR A CA 6
ATOM 8030 C C . THR A 1 28 ? -3.138 8.846 27.839 1.00 0.00 28 THR A C 6
ATOM 8031 O O . THR A 1 28 ? -2.518 8.162 27.026 1.00 0.00 28 THR A O 6
ATOM 8042 N N . GLN A 1 29 ? -4.461 8.811 27.957 1.00 0.00 29 GLN A N 6
ATOM 8043 C CA . GLN A 1 29 ? -5.279 7.946 27.115 1.00 0.00 29 GLN A CA 6
ATOM 8044 C C . GLN A 1 29 ? -5.165 8.347 25.648 1.00 0.00 29 GLN A C 6
ATOM 8045 O O . GLN A 1 29 ? -5.518 7.576 24.756 1.00 0.00 29 GLN A O 6
ATOM 8059 N N . GLU A 1 30 ? -4.671 9.557 25.407 1.00 0.00 30 GLU A N 6
ATOM 8060 C CA . GLU A 1 30 ? -4.512 10.060 24.048 1.00 0.00 30 GLU A CA 6
ATOM 8061 C C . GLU A 1 30 ? -3.089 9.831 23.546 1.00 0.00 30 GLU A C 6
ATOM 8062 O O . GLU A 1 30 ? -2.879 9.450 22.393 1.00 0.00 30 GLU A O 6
ATOM 8074 N N . HIS A 1 31 ? -2.115 10.065 24.419 1.00 0.00 31 HIS A N 6
ATOM 8075 C CA . HIS A 1 31 ? -0.711 9.885 24.065 1.00 0.00 31 HIS A CA 6
ATOM 8076 C C . HIS A 1 31 ? -0.453 8.464 23.574 1.00 0.00 31 HIS A C 6
ATOM 8077 O O . HIS A 1 31 ? 0.124 8.261 22.506 1.00 0.00 31 HIS A O 6
ATOM 8091 N N . VAL A 1 32 ? -0.885 7.483 24.360 1.00 0.00 32 VAL A N 6
ATOM 8092 C CA . VAL A 1 32 ? -0.701 6.081 24.005 1.00 0.00 32 VAL A CA 6
ATOM 8093 C C . VAL A 1 32 ? -1.177 5.808 22.583 1.00 0.00 32 VAL A C 6
ATOM 8094 O O . VAL A 1 32 ? -0.641 4.940 21.894 1.00 0.00 32 VAL A O 6
ATOM 8107 N N . ARG A 1 33 ? -2.187 6.554 22.149 1.00 0.00 33 ARG A N 6
ATOM 8108 C CA . ARG A 1 33 ? -2.737 6.392 20.808 1.00 0.00 33 ARG A CA 6
ATOM 8109 C C . ARG A 1 33 ? -1.828 7.037 19.766 1.00 0.00 33 ARG A C 6
ATOM 8110 O O . ARG A 1 33 ? -1.451 6.403 18.782 1.00 0.00 33 ARG A O 6
ATOM 8131 N N . GLN A 1 34 ? -1.482 8.301 19.991 1.00 0.00 34 GLN A N 6
ATOM 8132 C CA . GLN A 1 34 ? -0.619 9.031 19.071 1.00 0.00 34 GLN A CA 6
ATOM 8133 C C . GLN A 1 34 ? 0.714 8.313 18.889 1.00 0.00 34 GLN A C 6
ATOM 8134 O O . GLN A 1 34 ? 1.170 8.107 17.765 1.00 0.00 34 GLN A O 6
ATOM 8148 N N . TRP A 1 35 ? 1.334 7.936 20.002 1.00 0.00 35 TRP A N 6
ATOM 8149 C CA . TRP A 1 35 ? 2.616 7.241 19.964 1.00 0.00 35 TRP A CA 6
ATOM 8150 C C . TRP A 1 35 ? 2.531 5.988 19.099 1.00 0.00 35 TRP A C 6
ATOM 8151 O O . TRP A 1 35 ? 3.497 5.616 18.432 1.00 0.00 35 TRP A O 6
ATOM 8172 N N . LEU A 1 36 ? 1.371 5.341 19.115 1.00 0.00 36 LEU A N 6
ATOM 8173 C CA . LEU A 1 36 ? 1.160 4.129 18.331 1.00 0.00 36 LEU A CA 6
ATOM 8174 C C . LEU A 1 36 ? 1.223 4.430 16.837 1.00 0.00 36 LEU A C 6
ATOM 8175 O O . LEU A 1 36 ? 2.073 3.898 16.123 1.00 0.00 36 LEU A O 6
ATOM 8191 N N . GLU A 1 37 ? 0.319 5.286 16.371 1.00 0.00 37 GLU A N 6
ATOM 8192 C CA . GLU A 1 37 ? 0.274 5.658 14.962 1.00 0.00 37 GLU A CA 6
ATOM 8193 C C . GLU A 1 37 ? 1.631 6.174 14.492 1.00 0.00 37 GLU A C 6
ATOM 8194 O O . GLU A 1 37 ? 1.974 6.067 13.315 1.00 0.00 37 GLU A O 6
ATOM 8206 N N . TRP A 1 38 ? 2.398 6.735 15.420 1.00 0.00 38 TRP A N 6
ATOM 8207 C CA . TRP A 1 38 ? 3.717 7.268 15.101 1.00 0.00 38 TRP A CA 6
ATOM 8208 C C . TRP A 1 38 ? 4.697 6.144 14.783 1.00 0.00 38 TRP A C 6
ATOM 8209 O O . TRP A 1 38 ? 5.219 6.059 13.672 1.00 0.00 38 TRP A O 6
ATOM 8230 N N . ALA A 1 39 ? 4.942 5.283 15.766 1.00 0.00 39 ALA A N 6
ATOM 8231 C CA . ALA A 1 39 ? 5.858 4.163 15.589 1.00 0.00 39 ALA A CA 6
ATOM 8232 C C . ALA A 1 39 ? 5.505 3.357 14.343 1.00 0.00 39 ALA A C 6
ATOM 8233 O O . ALA A 1 39 ? 6.376 2.753 13.717 1.00 0.00 39 ALA A O 6
ATOM 8240 N N . ILE A 1 40 ? 4.224 3.353 13.990 1.00 0.00 40 ILE A N 6
ATOM 8241 C CA . ILE A 1 40 ? 3.757 2.621 12.819 1.00 0.00 40 ILE A CA 6
ATOM 8242 C C . ILE A 1 40 ? 4.207 3.301 11.531 1.00 0.00 40 ILE A C 6
ATOM 8243 O O . ILE A 1 40 ? 4.758 2.660 10.636 1.00 0.00 40 ILE A O 6
ATOM 8259 N N . LYS A 1 41 ? 3.971 4.606 11.443 1.00 0.00 41 LYS A N 6
ATOM 8260 C CA . LYS A 1 41 ? 4.354 5.376 10.266 1.00 0.00 41 LYS A CA 6
ATOM 8261 C C . LYS A 1 41 ? 5.864 5.585 10.220 1.00 0.00 41 LYS A C 6
ATOM 8262 O O . LYS A 1 41 ? 6.422 5.918 9.175 1.00 0.00 41 LYS A O 6
ATOM 8281 N N . GLU A 1 42 ? 6.519 5.387 11.360 1.00 0.00 42 GLU A N 6
ATOM 8282 C CA . GLU A 1 42 ? 7.965 5.553 11.448 1.00 0.00 42 GLU A CA 6
ATOM 8283 C C . GLU A 1 42 ? 8.684 4.248 11.117 1.00 0.00 42 GLU A C 6
ATOM 8284 O O . GLU A 1 42 ? 9.545 4.207 10.238 1.00 0.00 42 GLU A O 6
ATOM 8296 N N . TYR A 1 43 ? 8.325 3.185 11.828 1.00 0.00 43 TYR A N 6
ATOM 8297 C CA . TYR A 1 43 ? 8.937 1.880 11.614 1.00 0.00 43 TYR A CA 6
ATOM 8298 C C . TYR A 1 43 ? 8.181 1.092 10.547 1.00 0.00 43 TYR A C 6
ATOM 8299 O O . TYR A 1 43 ? 8.443 -0.091 10.331 1.00 0.00 43 TYR A O 6
ATOM 8317 N N . SER A 1 44 ? 7.243 1.759 9.883 1.00 0.00 44 SER A N 6
ATOM 8318 C CA . SER A 1 44 ? 6.446 1.123 8.841 1.00 0.00 44 SER A CA 6
ATOM 8319 C C . SER A 1 44 ? 5.830 -0.178 9.346 1.00 0.00 44 SER A C 6
ATOM 8320 O O . SER A 1 44 ? 6.178 -1.265 8.883 1.00 0.00 44 SER A O 6
ATOM 8328 N N . LEU A 1 45 ? 4.912 -0.060 10.300 1.00 0.00 45 LEU A N 6
ATOM 8329 C CA . LEU A 1 45 ? 4.246 -1.226 10.870 1.00 0.00 45 LEU A CA 6
ATOM 8330 C C . LEU A 1 45 ? 2.877 -1.436 10.232 1.00 0.00 45 LEU A C 6
ATOM 8331 O O . LEU A 1 45 ? 2.232 -0.484 9.793 1.00 0.00 45 LEU A O 6
ATOM 8347 N N . MET A 1 46 ? 2.437 -2.690 10.187 1.00 0.00 46 MET A N 6
ATOM 8348 C CA . MET A 1 46 ? 1.142 -3.025 9.606 1.00 0.00 46 MET A CA 6
ATOM 8349 C C . MET A 1 46 ? 0.481 -4.165 10.373 1.00 0.00 46 MET A C 6
ATOM 8350 O O . MET A 1 46 ? 1.120 -4.828 11.190 1.00 0.00 46 MET A O 6
ATOM 8364 N N . GLU A 1 47 ? -0.803 -4.386 10.106 1.00 0.00 47 GLU A N 6
ATOM 8365 C CA . GLU A 1 47 ? -1.550 -5.445 10.774 1.00 0.00 47 GLU A CA 6
ATOM 8366 C C . GLU A 1 47 ? -1.640 -5.185 12.274 1.00 0.00 47 GLU A C 6
ATOM 8367 O O . GLU A 1 47 ? -1.711 -6.119 13.074 1.00 0.00 47 GLU A O 6
ATOM 8379 N N . ILE A 1 48 ? -1.635 -3.910 12.649 1.00 0.00 48 ILE A N 6
ATOM 8380 C CA . ILE A 1 48 ? -1.716 -3.527 14.053 1.00 0.00 48 ILE A CA 6
ATOM 8381 C C . ILE A 1 48 ? -3.114 -3.031 14.407 1.00 0.00 48 ILE A C 6
ATOM 8382 O O . ILE A 1 48 ? -3.722 -2.269 13.655 1.00 0.00 48 ILE A O 6
ATOM 8398 N N . ASP A 1 49 ? -3.616 -3.466 15.557 1.00 0.00 49 ASP A N 6
ATOM 8399 C CA . ASP A 1 49 ? -4.942 -3.064 16.013 1.00 0.00 49 ASP A CA 6
ATOM 8400 C C . ASP A 1 49 ? -4.849 -1.891 16.986 1.00 0.00 49 ASP A C 6
ATOM 8401 O O . ASP A 1 49 ? -4.745 -2.082 18.198 1.00 0.00 49 ASP A O 6
ATOM 8410 N N . THR A 1 50 ? -4.887 -0.677 16.446 1.00 0.00 50 THR A N 6
ATOM 8411 C CA . THR A 1 50 ? -4.806 0.526 17.264 1.00 0.00 50 THR A CA 6
ATOM 8412 C C . THR A 1 50 ? -6.008 0.641 18.194 1.00 0.00 50 THR A C 6
ATOM 8413 O O . THR A 1 50 ? -5.936 1.285 19.241 1.00 0.00 50 THR A O 6
ATOM 8424 N N . SER A 1 51 ? -7.113 0.012 17.806 1.00 0.00 51 SER A N 6
ATOM 8425 C CA . SER A 1 51 ? -8.333 0.047 18.604 1.00 0.00 51 SER A CA 6
ATOM 8426 C C . SER A 1 51 ? -8.093 -0.549 19.988 1.00 0.00 51 SER A C 6
ATOM 8427 O O . SER A 1 51 ? -8.791 -0.220 20.948 1.00 0.00 51 SER A O 6
ATOM 8435 N N . PHE A 1 52 ? -7.101 -1.427 20.084 1.00 0.00 52 PHE A N 6
ATOM 8436 C CA . PHE A 1 52 ? -6.769 -2.071 21.349 1.00 0.00 52 PHE A CA 6
ATOM 8437 C C . PHE A 1 52 ? -6.179 -1.064 22.333 1.00 0.00 52 PHE A C 6
ATOM 8438 O O . PHE A 1 52 ? -6.236 -1.259 23.547 1.00 0.00 52 PHE A O 6
ATOM 8455 N N . PHE A 1 53 ? -5.611 0.012 21.799 1.00 0.00 53 PHE A N 6
ATOM 8456 C CA . PHE A 1 53 ? -5.008 1.049 22.628 1.00 0.00 53 PHE A CA 6
ATOM 8457 C C . PHE A 1 53 ? -5.816 2.342 22.555 1.00 0.00 53 PHE A C 6
ATOM 8458 O O . PHE A 1 53 ? -5.320 3.415 22.895 1.00 0.00 53 PHE A O 6
ATOM 8475 N N . GLN A 1 54 ? -7.063 2.228 22.110 1.00 0.00 54 GLN A N 6
ATOM 8476 C CA . GLN A 1 54 ? -7.940 3.388 21.991 1.00 0.00 54 GLN A CA 6
ATOM 8477 C C . GLN A 1 54 ? -8.227 3.996 23.359 1.00 0.00 54 GLN A C 6
ATOM 8478 O O . GLN A 1 54 ? -8.523 5.185 23.471 1.00 0.00 54 GLN A O 6
ATOM 8492 N N . ASN A 1 55 ? -8.136 3.172 24.398 1.00 0.00 55 ASN A N 6
ATOM 8493 C CA . ASN A 1 55 ? -8.387 3.630 25.760 1.00 0.00 55 ASN A CA 6
ATOM 8494 C C . ASN A 1 55 ? -7.382 3.020 26.733 1.00 0.00 55 ASN A C 6
ATOM 8495 O O . ASN A 1 55 ? -7.697 2.780 27.898 1.00 0.00 55 ASN A O 6
ATOM 8506 N N . MET A 1 56 ? -6.171 2.771 26.245 1.00 0.00 56 MET A N 6
ATOM 8507 C CA . MET A 1 56 ? -5.119 2.191 27.071 1.00 0.00 56 MET A CA 6
ATOM 8508 C C . MET A 1 56 ? -4.177 3.272 27.591 1.00 0.00 56 MET A C 6
ATOM 8509 O O . MET A 1 56 ? -3.287 3.731 26.874 1.00 0.00 56 MET A O 6
ATOM 8523 N N . ASP A 1 57 ? -4.379 3.676 28.841 1.00 0.00 57 ASP A N 6
ATOM 8524 C CA . ASP A 1 57 ? -3.547 4.703 29.456 1.00 0.00 57 ASP A CA 6
ATOM 8525 C C . ASP A 1 57 ? -2.083 4.275 29.479 1.00 0.00 57 ASP A C 6
ATOM 8526 O O . ASP A 1 57 ? -1.774 3.086 29.540 1.00 0.00 57 ASP A O 6
ATOM 8535 N N . GLY A 1 58 ? -1.184 5.254 29.429 1.00 0.00 58 GLY A N 6
ATOM 8536 C CA . GLY A 1 58 ? 0.237 4.958 29.444 1.00 0.00 58 GLY A CA 6
ATOM 8537 C C . GLY A 1 58 ? 0.606 3.941 30.505 1.00 0.00 58 GLY A C 6
ATOM 8538 O O . GLY A 1 58 ? 1.520 3.138 30.316 1.00 0.00 58 GLY A O 6
ATOM 8542 N N . LYS A 1 59 ? -0.104 3.975 31.628 1.00 0.00 59 LYS A N 6
ATOM 8543 C CA . LYS A 1 59 ? 0.153 3.049 32.725 1.00 0.00 59 LYS A CA 6
ATOM 8544 C C . LYS A 1 59 ? -0.182 1.618 32.319 1.00 0.00 59 LYS A C 6
ATOM 8545 O O . LYS A 1 59 ? 0.572 0.689 32.607 1.00 0.00 59 LYS A O 6
ATOM 8564 N N . GLU A 1 60 ? -1.317 1.448 31.648 1.00 0.00 60 GLU A N 6
ATOM 8565 C CA . GLU A 1 60 ? -1.750 0.128 31.202 1.00 0.00 60 GLU A CA 6
ATOM 8566 C C . GLU A 1 60 ? -0.992 -0.299 29.949 1.00 0.00 60 GLU A C 6
ATOM 8567 O O . GLU A 1 60 ? -1.058 -1.456 29.534 1.00 0.00 60 GLU A O 6
ATOM 8579 N N . LEU A 1 61 ? -0.272 0.644 29.350 1.00 0.00 61 LEU A N 6
ATOM 8580 C CA . LEU A 1 61 ? 0.499 0.367 28.143 1.00 0.00 61 LEU A CA 6
ATOM 8581 C C . LEU A 1 61 ? 1.906 -0.109 28.493 1.00 0.00 61 LEU A C 6
ATOM 8582 O O . LEU A 1 61 ? 2.487 -0.934 27.787 1.00 0.00 61 LEU A O 6
ATOM 8598 N N . CYS A 1 62 ? 2.446 0.415 29.588 1.00 0.00 62 CYS A N 6
ATOM 8599 C CA . CYS A 1 62 ? 3.785 0.043 30.033 1.00 0.00 62 CYS A CA 6
ATOM 8600 C C . CYS A 1 62 ? 3.756 -1.274 30.801 1.00 0.00 62 CYS A C 6
ATOM 8601 O O . CYS A 1 62 ? 4.794 -1.893 31.035 1.00 0.00 62 CYS A O 6
ATOM 8609 N N . LYS A 1 63 ? 2.559 -1.698 31.193 1.00 0.00 63 LYS A N 6
ATOM 8610 C CA . LYS A 1 63 ? 2.393 -2.942 31.936 1.00 0.00 63 LYS A CA 6
ATOM 8611 C C . LYS A 1 63 ? 2.151 -4.113 30.989 1.00 0.00 63 LYS A C 6
ATOM 8612 O O . LYS A 1 63 ? 2.470 -5.258 31.309 1.00 0.00 63 LYS A O 6
ATOM 8631 N N . MET A 1 64 ? 1.586 -3.818 29.823 1.00 0.00 64 MET A N 6
ATOM 8632 C CA . MET A 1 64 ? 1.304 -4.847 28.829 1.00 0.00 64 MET A CA 6
ATOM 8633 C C . MET A 1 64 ? 2.549 -5.682 28.543 1.00 0.00 64 MET A C 6
ATOM 8634 O O . MET A 1 64 ? 3.671 -5.185 28.619 1.00 0.00 64 MET A O 6
ATOM 8648 N N . ASN A 1 65 ? 2.341 -6.953 28.213 1.00 0.00 65 ASN A N 6
ATOM 8649 C CA . ASN A 1 65 ? 3.446 -7.856 27.917 1.00 0.00 65 ASN A CA 6
ATOM 8650 C C . ASN A 1 65 ? 3.386 -8.333 26.469 1.00 0.00 65 ASN A C 6
ATOM 8651 O O . ASN A 1 65 ? 2.467 -7.985 25.726 1.00 0.00 65 ASN A O 6
ATOM 8662 N N . LYS A 1 66 ? 4.371 -9.132 26.073 1.00 0.00 66 LYS A N 6
ATOM 8663 C CA . LYS A 1 66 ? 4.430 -9.660 24.715 1.00 0.00 66 LYS A CA 6
ATOM 8664 C C . LYS A 1 66 ? 3.112 -10.323 24.331 1.00 0.00 66 LYS A C 6
ATOM 8665 O O . LYS A 1 66 ? 2.659 -10.210 23.192 1.00 0.00 66 LYS A O 6
ATOM 8684 N N . GLU A 1 67 ? 2.500 -11.013 25.288 1.00 0.00 67 GLU A N 6
ATOM 8685 C CA . GLU A 1 67 ? 1.233 -11.693 25.048 1.00 0.00 67 GLU A CA 6
ATOM 8686 C C . GLU A 1 67 ? 0.119 -10.687 24.773 1.00 0.00 67 GLU A C 6
ATOM 8687 O O . GLU A 1 67 ? -0.468 -10.675 23.691 1.00 0.00 67 GLU A O 6
ATOM 8699 N N . ASP A 1 68 ? -0.166 -9.845 25.760 1.00 0.00 68 ASP A N 6
ATOM 8700 C CA . ASP A 1 68 ? -1.209 -8.834 25.626 1.00 0.00 68 ASP A CA 6
ATOM 8701 C C . ASP A 1 68 ? -0.992 -7.993 24.372 1.00 0.00 68 ASP A C 6
ATOM 8702 O O . ASP A 1 68 ? -1.945 -7.490 23.777 1.00 0.00 68 ASP A O 6
ATOM 8711 N N . PHE A 1 69 ? 0.268 -7.843 23.978 1.00 0.00 69 PHE A N 6
ATOM 8712 C CA . PHE A 1 69 ? 0.611 -7.060 22.796 1.00 0.00 69 PHE A CA 6
ATOM 8713 C C . PHE A 1 69 ? 0.326 -7.848 21.520 1.00 0.00 69 PHE A C 6
ATOM 8714 O O . PHE A 1 69 ? -0.079 -7.282 20.504 1.00 0.00 69 PHE A O 6
ATOM 8731 N N . LEU A 1 70 ? 0.540 -9.158 21.581 1.00 0.00 70 LEU A N 6
ATOM 8732 C CA . LEU A 1 70 ? 0.308 -10.025 20.431 1.00 0.00 70 LEU A CA 6
ATOM 8733 C C . LEU A 1 70 ? -1.184 -10.149 20.135 1.00 0.00 70 LEU A C 6
ATOM 8734 O O . LEU A 1 70 ? -1.578 -10.537 19.036 1.00 0.00 70 LEU A O 6
ATOM 8750 N N . ARG A 1 71 ? -2.007 -9.814 21.123 1.00 0.00 71 ARG A N 6
ATOM 8751 C CA . ARG A 1 71 ? -3.455 -9.886 20.968 1.00 0.00 71 ARG A CA 6
ATOM 8752 C C . ARG A 1 71 ? -3.995 -8.623 20.304 1.00 0.00 71 ARG A C 6
ATOM 8753 O O . ARG A 1 71 ? -5.204 -8.466 20.136 1.00 0.00 71 ARG A O 6
ATOM 8774 N N . ALA A 1 72 ? -3.089 -7.726 19.927 1.00 0.00 72 ALA A N 6
ATOM 8775 C CA . ALA A 1 72 ? -3.474 -6.478 19.280 1.00 0.00 72 ALA A CA 6
ATOM 8776 C C . ALA A 1 72 ? -2.607 -6.204 18.056 1.00 0.00 72 ALA A C 6
ATOM 8777 O O . ALA A 1 72 ? -3.093 -5.725 17.031 1.00 0.00 72 ALA A O 6
ATOM 8784 N N . THR A 1 73 ? -1.318 -6.511 18.169 1.00 0.00 73 THR A N 6
ATOM 8785 C CA . THR A 1 73 ? -0.382 -6.297 17.072 1.00 0.00 73 THR A CA 6
ATOM 8786 C C . THR A 1 73 ? 0.397 -7.569 16.757 1.00 0.00 73 THR A C 6
ATOM 8787 O O . THR A 1 73 ? 0.538 -8.449 17.606 1.00 0.00 73 THR A O 6
ATOM 8798 N N . THR A 1 74 ? 0.902 -7.660 15.531 1.00 0.00 74 THR A N 6
ATOM 8799 C CA . THR A 1 74 ? 1.667 -8.824 15.104 1.00 0.00 74 THR A CA 6
ATOM 8800 C C . THR A 1 74 ? 2.934 -8.986 15.936 1.00 0.00 74 THR A C 6
ATOM 8801 O O . THR A 1 74 ? 3.405 -8.033 16.558 1.00 0.00 74 THR A O 6
ATOM 8812 N N . LEU A 1 75 ? 3.481 -10.196 15.942 1.00 0.00 75 LEU A N 6
ATOM 8813 C CA . LEU A 1 75 ? 4.696 -10.482 16.698 1.00 0.00 75 LEU A CA 6
ATOM 8814 C C . LEU A 1 75 ? 5.796 -9.481 16.360 1.00 0.00 75 LEU A C 6
ATOM 8815 O O . LEU A 1 75 ? 6.392 -8.874 17.250 1.00 0.00 75 LEU A O 6
ATOM 8831 N N . TYR A 1 76 ? 6.059 -9.312 15.069 1.00 0.00 76 TYR A N 6
ATOM 8832 C CA . TYR A 1 76 ? 7.087 -8.385 14.613 1.00 0.00 76 TYR A CA 6
ATOM 8833 C C . TYR A 1 76 ? 6.922 -7.020 15.274 1.00 0.00 76 TYR A C 6
ATOM 8834 O O . TYR A 1 76 ? 7.851 -6.499 15.889 1.00 0.00 76 TYR A O 6
ATOM 8852 N N . ASN A 1 77 ? 5.730 -6.447 15.142 1.00 0.00 77 ASN A N 6
ATOM 8853 C CA . ASN A 1 77 ? 5.440 -5.142 15.726 1.00 0.00 77 ASN A CA 6
ATOM 8854 C C . ASN A 1 77 ? 5.518 -5.198 17.248 1.00 0.00 77 ASN A C 6
ATOM 8855 O O . ASN A 1 77 ? 5.898 -4.224 17.898 1.00 0.00 77 ASN A O 6
ATOM 8866 N N . THR A 1 78 ? 5.155 -6.346 17.812 1.00 0.00 78 THR A N 6
ATOM 8867 C CA . THR A 1 78 ? 5.183 -6.530 19.258 1.00 0.00 78 THR A CA 6
ATOM 8868 C C . THR A 1 78 ? 6.604 -6.420 19.798 1.00 0.00 78 THR A C 6
ATOM 8869 O O . THR A 1 78 ? 6.812 -6.039 20.950 1.00 0.00 78 THR A O 6
ATOM 8880 N N . GLU A 1 79 ? 7.579 -6.757 18.960 1.00 0.00 79 GLU A N 6
ATOM 8881 C CA . GLU A 1 79 ? 8.982 -6.696 19.356 1.00 0.00 79 GLU A CA 6
ATOM 8882 C C . GLU A 1 79 ? 9.504 -5.263 19.288 1.00 0.00 79 GLU A C 6
ATOM 8883 O O . GLU A 1 79 ? 10.348 -4.860 20.088 1.00 0.00 79 GLU A O 6
ATOM 8895 N N . VAL A 1 80 ? 8.996 -4.499 18.326 1.00 0.00 80 VAL A N 6
ATOM 8896 C CA . VAL A 1 80 ? 9.410 -3.112 18.153 1.00 0.00 80 VAL A CA 6
ATOM 8897 C C . VAL A 1 80 ? 8.857 -2.231 19.267 1.00 0.00 80 VAL A C 6
ATOM 8898 O O . VAL A 1 80 ? 9.612 -1.589 19.999 1.00 0.00 80 VAL A O 6
ATOM 8911 N N . LEU A 1 81 ? 7.535 -2.203 19.391 1.00 0.00 81 LEU A N 6
ATOM 8912 C CA . LEU A 1 81 ? 6.879 -1.400 20.417 1.00 0.00 81 LEU A CA 6
ATOM 8913 C C . LEU A 1 81 ? 7.474 -1.682 21.792 1.00 0.00 81 LEU A C 6
ATOM 8914 O O . LEU A 1 81 ? 7.979 -0.778 22.460 1.00 0.00 81 LEU A O 6
ATOM 8930 N N . LEU A 1 82 ? 7.413 -2.942 22.210 1.00 0.00 82 LEU A N 6
ATOM 8931 C CA . LEU A 1 82 ? 7.949 -3.344 23.506 1.00 0.00 82 LEU A CA 6
ATOM 8932 C C . LEU A 1 82 ? 9.394 -2.883 23.666 1.00 0.00 82 LEU A C 6
ATOM 8933 O O . LEU A 1 82 ? 9.776 -2.355 24.710 1.00 0.00 82 LEU A O 6
ATOM 8949 N N . SER A 1 83 ? 10.192 -3.083 22.622 1.00 0.00 83 SER A N 6
ATOM 8950 C CA . SER A 1 83 ? 11.596 -2.688 22.647 1.00 0.00 83 SER A CA 6
ATOM 8951 C C . SER A 1 83 ? 11.734 -1.183 22.852 1.00 0.00 83 SER A C 6
ATOM 8952 O O . SER A 1 83 ? 12.530 -0.727 23.673 1.00 0.00 83 SER A O 6
ATOM 8960 N N . HIS A 1 84 ? 10.952 -0.415 22.099 1.00 0.00 84 HIS A N 6
ATOM 8961 C CA . HIS A 1 84 ? 10.985 1.040 22.199 1.00 0.00 84 HIS A CA 6
ATOM 8962 C C . HIS A 1 84 ? 10.669 1.495 23.620 1.00 0.00 84 HIS A C 6
ATOM 8963 O O . HIS A 1 84 ? 11.461 2.200 24.248 1.00 0.00 84 HIS A O 6
ATOM 8977 N N . LEU A 1 85 ? 9.508 1.089 24.121 1.00 0.00 85 LEU A N 6
ATOM 8978 C CA . LEU A 1 85 ? 9.086 1.455 25.469 1.00 0.00 85 LEU A CA 6
ATOM 8979 C C . LEU A 1 85 ? 10.087 0.957 26.507 1.00 0.00 85 LEU A C 6
ATOM 8980 O O . LEU A 1 85 ? 10.193 1.514 27.599 1.00 0.00 85 LEU A O 6
ATOM 8996 N N . SER A 1 86 ? 10.820 -0.095 26.157 1.00 0.00 86 SER A N 6
ATOM 8997 C CA . SER A 1 86 ? 11.811 -0.670 27.059 1.00 0.00 86 SER A CA 6
ATOM 8998 C C . SER A 1 86 ? 12.804 0.392 27.523 1.00 0.00 86 SER A C 6
ATOM 8999 O O . SER A 1 86 ? 13.201 0.420 28.688 1.00 0.00 86 SER A O 6
ATOM 9007 N N . TYR A 1 87 ? 13.201 1.263 26.602 1.00 0.00 87 TYR A N 6
ATOM 9008 C CA . TYR A 1 87 ? 14.150 2.325 26.914 1.00 0.00 87 TYR A CA 6
ATOM 9009 C C . TYR A 1 87 ? 13.453 3.490 27.611 1.00 0.00 87 TYR A C 6
ATOM 9010 O O . TYR A 1 87 ? 13.856 3.911 28.696 1.00 0.00 87 TYR A O 6
ATOM 9028 N N . LEU A 1 88 ? 12.405 4.007 26.979 1.00 0.00 88 LEU A N 6
ATOM 9029 C CA . LEU A 1 88 ? 11.650 5.124 27.537 1.00 0.00 88 LEU A CA 6
ATOM 9030 C C . LEU A 1 88 ? 11.196 4.817 28.960 1.00 0.00 88 LEU A C 6
ATOM 9031 O O . LEU A 1 88 ? 11.016 5.723 29.774 1.00 0.00 88 LEU A O 6
ATOM 9047 N N . ARG A 1 89 ? 11.014 3.533 29.254 1.00 0.00 89 ARG A N 6
ATOM 9048 C CA . ARG A 1 89 ? 10.581 3.106 30.579 1.00 0.00 89 ARG A CA 6
ATOM 9049 C C . ARG A 1 89 ? 11.706 3.268 31.596 1.00 0.00 89 ARG A C 6
ATOM 9050 O O . ARG A 1 89 ? 11.462 3.578 32.762 1.00 0.00 89 ARG A O 6
ATOM 9071 N N . GLU A 1 90 ? 12.939 3.054 31.147 1.00 0.00 90 GLU A N 6
ATOM 9072 C CA . GLU A 1 90 ? 14.101 3.175 32.019 1.00 0.00 90 GLU A CA 6
ATOM 9073 C C . GLU A 1 90 ? 14.835 4.489 31.769 1.00 0.00 90 GLU A C 6
ATOM 9074 O O . GLU A 1 90 ? 16.057 4.565 31.899 1.00 0.00 90 GLU A O 6
ATOM 9086 N N . SER A 1 91 ? 14.081 5.522 31.408 1.00 0.00 91 SER A N 6
ATOM 9087 C CA . SER A 1 91 ? 14.659 6.833 31.135 1.00 0.00 91 SER A CA 6
ATOM 9088 C C . SER A 1 91 ? 13.995 7.908 31.989 1.00 0.00 91 SER A C 6
ATOM 9089 O O . SER A 1 91 ? 13.079 7.625 32.762 1.00 0.00 91 SER A O 6
ATOM 9097 N N . SER A 1 92 ? 14.464 9.144 31.844 1.00 0.00 92 SER A N 6
ATOM 9098 C CA . SER A 1 92 ? 13.919 10.262 32.605 1.00 0.00 92 SER A CA 6
ATOM 9099 C C . SER A 1 92 ? 14.112 10.046 34.103 1.00 0.00 92 SER A C 6
ATOM 9100 O O . SER A 1 92 ? 13.146 10.001 34.865 1.00 0.00 92 SER A O 6
ATOM 9108 N N . SER A 1 93 ? 15.368 9.913 34.518 1.00 0.00 93 SER A N 6
ATOM 9109 C CA . SER A 1 93 ? 15.690 9.697 35.924 1.00 0.00 93 SER A CA 6
ATOM 9110 C C . SER A 1 93 ? 17.018 10.356 36.284 1.00 0.00 93 SER A C 6
ATOM 9111 O O . SER A 1 93 ? 17.770 9.849 37.116 1.00 0.00 93 SER A O 6
ATOM 9119 N N . GLY A 1 94 ? 17.299 11.491 35.651 1.00 0.00 94 GLY A N 6
ATOM 9120 C CA . GLY A 1 94 ? 18.536 12.202 35.917 1.00 0.00 94 GLY A CA 6
ATOM 9121 C C . GLY A 1 94 ? 18.492 13.640 35.442 1.00 0.00 94 GLY A C 6
ATOM 9122 O O . GLY A 1 94 ? 17.553 14.066 34.769 1.00 0.00 94 GLY A O 6
ATOM 9126 N N . PRO A 1 95 ? 19.527 14.417 35.796 1.00 0.00 95 PRO A N 6
ATOM 9127 C CA . PRO A 1 95 ? 19.625 15.828 35.413 1.00 0.00 95 PRO A CA 6
ATOM 9128 C C . PRO A 1 95 ? 19.876 16.007 33.920 1.00 0.00 95 PRO A C 6
ATOM 9129 O O . PRO A 1 95 ? 20.348 15.092 33.245 1.00 0.00 95 PRO A O 6
ATOM 9140 N N . SER A 1 96 ? 19.557 17.193 33.409 1.00 0.00 96 SER A N 6
ATOM 9141 C CA . SER A 1 96 ? 19.744 17.490 31.994 1.00 0.00 96 SER A CA 6
ATOM 9142 C C . SER A 1 96 ? 20.370 18.869 31.807 1.00 0.00 96 SER A C 6
ATOM 9143 O O . SER A 1 96 ? 21.488 18.993 31.308 1.00 0.00 96 SER A O 6
ATOM 9151 N N . SER A 1 97 ? 19.640 19.903 32.212 1.00 0.00 97 SER A N 6
ATOM 9152 C CA . SER A 1 97 ? 20.120 21.274 32.087 1.00 0.00 97 SER A CA 6
ATOM 9153 C C . SER A 1 97 ? 21.272 21.537 33.052 1.00 0.00 97 SER A C 6
ATOM 9154 O O . SER A 1 97 ? 21.626 20.680 33.862 1.00 0.00 97 SER A O 6
ATOM 9162 N N . GLY A 1 98 ? 21.854 22.729 32.960 1.00 0.00 98 GLY A N 6
ATOM 9163 C CA . GLY A 1 98 ? 22.960 23.084 33.830 1.00 0.00 98 GLY A CA 6
ATOM 9164 C C . GLY A 1 98 ? 23.667 24.348 33.382 1.00 0.00 98 GLY A C 6
ATOM 9165 O O . GLY A 1 98 ? 24.143 24.433 32.250 1.00 0.00 98 GLY A O 6
ATOM 9169 N N . GLY A 1 1 ? 7.515 11.457 3.610 1.00 0.00 1 GLY A N 7
ATOM 9170 C CA . GLY A 1 1 ? 7.605 10.099 3.106 1.00 0.00 1 GLY A CA 7
ATOM 9171 C C . GLY A 1 1 ? 8.722 9.929 2.096 1.00 0.00 1 GLY A C 7
ATOM 9172 O O . GLY A 1 1 ? 9.728 10.636 2.147 1.00 0.00 1 GLY A O 7
ATOM 9176 N N . SER A 1 2 ? 8.546 8.986 1.176 1.00 0.00 2 SER A N 7
ATOM 9177 C CA . SER A 1 2 ? 9.551 8.720 0.152 1.00 0.00 2 SER A CA 7
ATOM 9178 C C . SER A 1 2 ? 8.900 8.562 -1.219 1.00 0.00 2 SER A C 7
ATOM 9179 O O . SER A 1 2 ? 9.123 9.370 -2.121 1.00 0.00 2 SER A O 7
ATOM 9187 N N . SER A 1 3 ? 8.095 7.515 -1.368 1.00 0.00 3 SER A N 7
ATOM 9188 C CA . SER A 1 3 ? 7.414 7.247 -2.629 1.00 0.00 3 SER A CA 7
ATOM 9189 C C . SER A 1 3 ? 6.431 6.090 -2.481 1.00 0.00 3 SER A C 7
ATOM 9190 O O . SER A 1 3 ? 6.747 5.066 -1.877 1.00 0.00 3 SER A O 7
ATOM 9198 N N . GLY A 1 4 ? 5.236 6.262 -3.039 1.00 0.00 4 GLY A N 7
ATOM 9199 C CA . GLY A 1 4 ? 4.224 5.225 -2.958 1.00 0.00 4 GLY A CA 7
ATOM 9200 C C . GLY A 1 4 ? 2.821 5.790 -2.868 1.00 0.00 4 GLY A C 7
ATOM 9201 O O . GLY A 1 4 ? 2.607 6.980 -3.100 1.00 0.00 4 GLY A O 7
ATOM 9205 N N . SER A 1 5 ? 1.860 4.935 -2.532 1.00 0.00 5 SER A N 7
ATOM 9206 C CA . SER A 1 5 ? 0.469 5.354 -2.418 1.00 0.00 5 SER A CA 7
ATOM 9207 C C . SER A 1 5 ? -0.001 5.290 -0.967 1.00 0.00 5 SER A C 7
ATOM 9208 O O . SER A 1 5 ? -0.925 4.548 -0.635 1.00 0.00 5 SER A O 7
ATOM 9216 N N . SER A 1 6 ? 0.644 6.073 -0.108 1.00 0.00 6 SER A N 7
ATOM 9217 C CA . SER A 1 6 ? 0.296 6.102 1.308 1.00 0.00 6 SER A CA 7
ATOM 9218 C C . SER A 1 6 ? -0.094 7.512 1.742 1.00 0.00 6 SER A C 7
ATOM 9219 O O . SER A 1 6 ? 0.450 8.499 1.247 1.00 0.00 6 SER A O 7
ATOM 9227 N N . GLY A 1 7 ? -1.041 7.598 2.671 1.00 0.00 7 GLY A N 7
ATOM 9228 C CA . GLY A 1 7 ? -1.488 8.890 3.157 1.00 0.00 7 GLY A CA 7
ATOM 9229 C C . GLY A 1 7 ? -2.341 8.777 4.405 1.00 0.00 7 GLY A C 7
ATOM 9230 O O . GLY A 1 7 ? -3.553 8.991 4.376 1.00 0.00 7 GLY A O 7
ATOM 9234 N N . PRO A 1 8 ? -1.703 8.431 5.533 1.00 0.00 8 PRO A N 7
ATOM 9235 C CA . PRO A 1 8 ? -2.392 8.281 6.818 1.00 0.00 8 PRO A CA 7
ATOM 9236 C C . PRO A 1 8 ? -2.868 9.616 7.381 1.00 0.00 8 PRO A C 7
ATOM 9237 O O . PRO A 1 8 ? -2.486 10.687 6.909 1.00 0.00 8 PRO A O 7
ATOM 9248 N N . PRO A 1 9 ? -3.723 9.553 8.413 1.00 0.00 9 PRO A N 7
ATOM 9249 C CA . PRO A 1 9 ? -4.268 10.749 9.062 1.00 0.00 9 PRO A CA 7
ATOM 9250 C C . PRO A 1 9 ? -3.212 11.511 9.856 1.00 0.00 9 PRO A C 7
ATOM 9251 O O . PRO A 1 9 ? -3.247 12.738 9.933 1.00 0.00 9 PRO A O 7
ATOM 9262 N N . ASN A 1 10 ? -2.275 10.774 10.443 1.00 0.00 10 ASN A N 7
ATOM 9263 C CA . ASN A 1 10 ? -1.208 11.381 11.231 1.00 0.00 10 ASN A CA 7
ATOM 9264 C C . ASN A 1 10 ? -1.778 12.126 12.435 1.00 0.00 10 ASN A C 7
ATOM 9265 O O . ASN A 1 10 ? -2.991 12.297 12.555 1.00 0.00 10 ASN A O 7
ATOM 9276 N N . MET A 1 11 ? -0.893 12.567 13.323 1.00 0.00 11 MET A N 7
ATOM 9277 C CA . MET A 1 11 ? -1.308 13.295 14.517 1.00 0.00 11 MET A CA 7
ATOM 9278 C C . MET A 1 11 ? -1.126 14.798 14.328 1.00 0.00 11 MET A C 7
ATOM 9279 O O . MET A 1 11 ? -0.191 15.242 13.659 1.00 0.00 11 MET A O 7
ATOM 9293 N N . THR A 1 12 ? -2.024 15.578 14.921 1.00 0.00 12 THR A N 7
ATOM 9294 C CA . THR A 1 12 ? -1.962 17.030 14.817 1.00 0.00 12 THR A CA 7
ATOM 9295 C C . THR A 1 12 ? -0.828 17.595 15.664 1.00 0.00 12 THR A C 7
ATOM 9296 O O . THR A 1 12 ? -0.700 17.272 16.846 1.00 0.00 12 THR A O 7
ATOM 9307 N N . THR A 1 13 ? -0.005 18.442 15.054 1.00 0.00 13 THR A N 7
ATOM 9308 C CA . THR A 1 13 ? 1.120 19.052 15.752 1.00 0.00 13 THR A CA 7
ATOM 9309 C C . THR A 1 13 ? 1.674 20.238 14.972 1.00 0.00 13 THR A C 7
ATOM 9310 O O . THR A 1 13 ? 1.272 20.488 13.836 1.00 0.00 13 THR A O 7
ATOM 9321 N N . ASN A 1 14 ? 2.600 20.965 15.588 1.00 0.00 14 ASN A N 7
ATOM 9322 C CA . ASN A 1 14 ? 3.211 22.126 14.949 1.00 0.00 14 ASN A CA 7
ATOM 9323 C C . ASN A 1 14 ? 3.800 21.753 13.592 1.00 0.00 14 ASN A C 7
ATOM 9324 O O . ASN A 1 14 ? 3.315 22.197 12.552 1.00 0.00 14 ASN A O 7
ATOM 9335 N N . GLU A 1 15 ? 4.847 20.935 13.612 1.00 0.00 15 GLU A N 7
ATOM 9336 C CA . GLU A 1 15 ? 5.502 20.503 12.383 1.00 0.00 15 GLU A CA 7
ATOM 9337 C C . GLU A 1 15 ? 4.950 19.160 11.915 1.00 0.00 15 GLU A C 7
ATOM 9338 O O . GLU A 1 15 ? 4.197 19.091 10.943 1.00 0.00 15 GLU A O 7
ATOM 9350 N N . ARG A 1 16 ? 5.329 18.095 12.614 1.00 0.00 16 ARG A N 7
ATOM 9351 C CA . ARG A 1 16 ? 4.874 16.754 12.270 1.00 0.00 16 ARG A CA 7
ATOM 9352 C C . ARG A 1 16 ? 5.322 15.741 13.320 1.00 0.00 16 ARG A C 7
ATOM 9353 O O . ARG A 1 16 ? 4.584 14.817 13.660 1.00 0.00 16 ARG A O 7
ATOM 9374 N N . ARG A 1 17 ? 6.536 15.923 13.829 1.00 0.00 17 ARG A N 7
ATOM 9375 C CA . ARG A 1 17 ? 7.084 15.025 14.838 1.00 0.00 17 ARG A CA 7
ATOM 9376 C C . ARG A 1 17 ? 6.130 14.891 16.022 1.00 0.00 17 ARG A C 7
ATOM 9377 O O . ARG A 1 17 ? 5.207 15.690 16.183 1.00 0.00 17 ARG A O 7
ATOM 9398 N N . VAL A 1 18 ? 6.358 13.874 16.847 1.00 0.00 18 VAL A N 7
ATOM 9399 C CA . VAL A 1 18 ? 5.519 13.635 18.016 1.00 0.00 18 VAL A CA 7
ATOM 9400 C C . VAL A 1 18 ? 6.012 14.433 19.218 1.00 0.00 18 VAL A C 7
ATOM 9401 O O . VAL A 1 18 ? 7.205 14.710 19.345 1.00 0.00 18 VAL A O 7
ATOM 9414 N N . ILE A 1 19 ? 5.086 14.798 20.098 1.00 0.00 19 ILE A N 7
ATOM 9415 C CA . ILE A 1 19 ? 5.427 15.563 21.292 1.00 0.00 19 ILE A CA 7
ATOM 9416 C C . ILE A 1 19 ? 4.880 14.893 22.548 1.00 0.00 19 ILE A C 7
ATOM 9417 O O . ILE A 1 19 ? 3.783 15.211 23.006 1.00 0.00 19 ILE A O 7
ATOM 9433 N N . VAL A 1 20 ? 5.654 13.966 23.102 1.00 0.00 20 VAL A N 7
ATOM 9434 C CA . VAL A 1 20 ? 5.250 13.253 24.308 1.00 0.00 20 VAL A CA 7
ATOM 9435 C C . VAL A 1 20 ? 6.375 13.229 25.336 1.00 0.00 20 VAL A C 7
ATOM 9436 O O . VAL A 1 20 ? 7.556 13.328 25.003 1.00 0.00 20 VAL A O 7
ATOM 9449 N N . PRO A 1 21 ? 6.003 13.095 26.618 1.00 0.00 21 PRO A N 7
ATOM 9450 C CA . PRO A 1 21 ? 6.966 13.053 27.722 1.00 0.00 21 PRO A CA 7
ATOM 9451 C C . PRO A 1 21 ? 7.791 11.771 27.724 1.00 0.00 21 PRO A C 7
ATOM 9452 O O . PRO A 1 21 ? 7.336 10.728 27.255 1.00 0.00 21 PRO A O 7
ATOM 9463 N N . ALA A 1 22 ? 9.006 11.855 28.256 1.00 0.00 22 ALA A N 7
ATOM 9464 C CA . ALA A 1 22 ? 9.893 10.700 28.322 1.00 0.00 22 ALA A CA 7
ATOM 9465 C C . ALA A 1 22 ? 9.187 9.501 28.946 1.00 0.00 22 ALA A C 7
ATOM 9466 O O . ALA A 1 22 ? 8.914 8.509 28.271 1.00 0.00 22 ALA A O 7
ATOM 9473 N N . ASP A 1 23 ? 8.896 9.599 30.238 1.00 0.00 23 ASP A N 7
ATOM 9474 C CA . ASP A 1 23 ? 8.222 8.522 30.954 1.00 0.00 23 ASP A CA 7
ATOM 9475 C C . ASP A 1 23 ? 6.954 8.092 30.221 1.00 0.00 23 ASP A C 7
ATOM 9476 O O . ASP A 1 23 ? 5.959 8.815 30.176 1.00 0.00 23 ASP A O 7
ATOM 9485 N N . PRO A 1 24 ? 6.990 6.888 29.632 1.00 0.00 24 PRO A N 7
ATOM 9486 C CA . PRO A 1 24 ? 5.853 6.335 28.890 1.00 0.00 24 PRO A CA 7
ATOM 9487 C C . PRO A 1 24 ? 4.691 5.962 29.804 1.00 0.00 24 PRO A C 7
ATOM 9488 O O . PRO A 1 24 ? 3.579 5.709 29.339 1.00 0.00 24 PRO A O 7
ATOM 9499 N N . THR A 1 25 ? 4.954 5.931 31.106 1.00 0.00 25 THR A N 7
ATOM 9500 C CA . THR A 1 25 ? 3.930 5.588 32.085 1.00 0.00 25 THR A CA 7
ATOM 9501 C C . THR A 1 25 ? 3.028 6.782 32.378 1.00 0.00 25 THR A C 7
ATOM 9502 O O . THR A 1 25 ? 1.905 6.621 32.857 1.00 0.00 25 THR A O 7
ATOM 9513 N N . LEU A 1 26 ? 3.526 7.979 32.087 1.00 0.00 26 LEU A N 7
ATOM 9514 C CA . LEU A 1 26 ? 2.763 9.201 32.318 1.00 0.00 26 LEU A CA 7
ATOM 9515 C C . LEU A 1 26 ? 1.891 9.535 31.112 1.00 0.00 26 LEU A C 7
ATOM 9516 O O . LEU A 1 26 ? 1.082 10.462 31.157 1.00 0.00 26 LEU A O 7
ATOM 9532 N N . TRP A 1 27 ? 2.059 8.773 30.038 1.00 0.00 27 TRP A N 7
ATOM 9533 C CA . TRP A 1 27 ? 1.285 8.987 28.820 1.00 0.00 27 TRP A CA 7
ATOM 9534 C C . TRP A 1 27 ? -0.209 8.868 29.097 1.00 0.00 27 TRP A C 7
ATOM 9535 O O . TRP A 1 27 ? -0.659 7.916 29.737 1.00 0.00 27 TRP A O 7
ATOM 9556 N N . THR A 1 28 ? -0.976 9.839 28.613 1.00 0.00 28 THR A N 7
ATOM 9557 C CA . THR A 1 28 ? -2.420 9.843 28.809 1.00 0.00 28 THR A CA 7
ATOM 9558 C C . THR A 1 28 ? -3.109 8.888 27.842 1.00 0.00 28 THR A C 7
ATOM 9559 O O . THR A 1 28 ? -2.456 8.236 27.028 1.00 0.00 28 THR A O 7
ATOM 9570 N N . GLN A 1 29 ? -4.433 8.811 27.936 1.00 0.00 29 GLN A N 7
ATOM 9571 C CA . GLN A 1 29 ? -5.210 7.934 27.068 1.00 0.00 29 GLN A CA 7
ATOM 9572 C C . GLN A 1 29 ? -5.034 8.322 25.604 1.00 0.00 29 GLN A C 7
ATOM 9573 O O . GLN A 1 29 ? -5.307 7.527 24.705 1.00 0.00 29 GLN A O 7
ATOM 9587 N N . GLU A 1 30 ? -4.576 9.548 25.372 1.00 0.00 30 GLU A N 7
ATOM 9588 C CA . GLU A 1 30 ? -4.365 10.041 24.016 1.00 0.00 30 GLU A CA 7
ATOM 9589 C C . GLU A 1 30 ? -2.922 9.816 23.574 1.00 0.00 30 GLU A C 7
ATOM 9590 O O . GLU A 1 30 ? -2.665 9.383 22.451 1.00 0.00 30 GLU A O 7
ATOM 9602 N N . HIS A 1 31 ? -1.983 10.115 24.466 1.00 0.00 31 HIS A N 7
ATOM 9603 C CA . HIS A 1 31 ? -0.565 9.946 24.169 1.00 0.00 31 HIS A CA 7
ATOM 9604 C C . HIS A 1 31 ? -0.282 8.539 23.653 1.00 0.00 31 HIS A C 7
ATOM 9605 O O . HIS A 1 31 ? 0.353 8.364 22.612 1.00 0.00 31 HIS A O 7
ATOM 9619 N N . VAL A 1 32 ? -0.756 7.538 24.387 1.00 0.00 32 VAL A N 7
ATOM 9620 C CA . VAL A 1 32 ? -0.555 6.146 24.004 1.00 0.00 32 VAL A CA 7
ATOM 9621 C C . VAL A 1 32 ? -0.975 5.908 22.558 1.00 0.00 32 VAL A C 7
ATOM 9622 O O . VAL A 1 32 ? -0.359 5.115 21.844 1.00 0.00 32 VAL A O 7
ATOM 9635 N N . ARG A 1 33 ? -2.026 6.600 22.131 1.00 0.00 33 ARG A N 7
ATOM 9636 C CA . ARG A 1 33 ? -2.529 6.463 20.769 1.00 0.00 33 ARG A CA 7
ATOM 9637 C C . ARG A 1 33 ? -1.600 7.153 19.775 1.00 0.00 33 ARG A C 7
ATOM 9638 O O . ARG A 1 33 ? -1.164 6.547 18.796 1.00 0.00 33 ARG A O 7
ATOM 9659 N N . GLN A 1 34 ? -1.302 8.422 20.033 1.00 0.00 34 GLN A N 7
ATOM 9660 C CA . GLN A 1 34 ? -0.426 9.194 19.160 1.00 0.00 34 GLN A CA 7
ATOM 9661 C C . GLN A 1 34 ? 0.888 8.458 18.920 1.00 0.00 34 GLN A C 7
ATOM 9662 O O . GLN A 1 34 ? 1.329 8.310 17.780 1.00 0.00 34 GLN A O 7
ATOM 9676 N N . TRP A 1 35 ? 1.510 8.001 20.001 1.00 0.00 35 TRP A N 7
ATOM 9677 C CA . TRP A 1 35 ? 2.775 7.281 19.907 1.00 0.00 35 TRP A CA 7
ATOM 9678 C C . TRP A 1 35 ? 2.631 6.038 19.036 1.00 0.00 35 TRP A C 7
ATOM 9679 O O . TRP A 1 35 ? 3.538 5.688 18.280 1.00 0.00 35 TRP A O 7
ATOM 9700 N N . LEU A 1 36 ? 1.486 5.373 19.147 1.00 0.00 36 LEU A N 7
ATOM 9701 C CA . LEU A 1 36 ? 1.223 4.168 18.368 1.00 0.00 36 LEU A CA 7
ATOM 9702 C C . LEU A 1 36 ? 1.235 4.471 16.873 1.00 0.00 36 LEU A C 7
ATOM 9703 O O . LEU A 1 36 ? 2.026 3.902 16.122 1.00 0.00 36 LEU A O 7
ATOM 9719 N N . GLU A 1 37 ? 0.356 5.374 16.451 1.00 0.00 37 GLU A N 7
ATOM 9720 C CA . GLU A 1 37 ? 0.267 5.754 15.046 1.00 0.00 37 GLU A CA 7
ATOM 9721 C C . GLU A 1 37 ? 1.620 6.232 14.525 1.00 0.00 37 GLU A C 7
ATOM 9722 O O . GLU A 1 37 ? 1.901 6.149 13.330 1.00 0.00 37 GLU A O 7
ATOM 9734 N N . TRP A 1 38 ? 2.452 6.732 15.431 1.00 0.00 38 TRP A N 7
ATOM 9735 C CA . TRP A 1 38 ? 3.775 7.225 15.064 1.00 0.00 38 TRP A CA 7
ATOM 9736 C C . TRP A 1 38 ? 4.717 6.069 14.746 1.00 0.00 38 TRP A C 7
ATOM 9737 O O . TRP A 1 38 ? 5.253 5.979 13.642 1.00 0.00 38 TRP A O 7
ATOM 9758 N N . ALA A 1 39 ? 4.913 5.186 15.720 1.00 0.00 39 ALA A N 7
ATOM 9759 C CA . ALA A 1 39 ? 5.789 4.035 15.543 1.00 0.00 39 ALA A CA 7
ATOM 9760 C C . ALA A 1 39 ? 5.387 3.224 14.315 1.00 0.00 39 ALA A C 7
ATOM 9761 O O . ALA A 1 39 ? 6.218 2.548 13.707 1.00 0.00 39 ALA A O 7
ATOM 9768 N N . ILE A 1 40 ? 4.110 3.294 13.958 1.00 0.00 40 ILE A N 7
ATOM 9769 C CA . ILE A 1 40 ? 3.599 2.566 12.803 1.00 0.00 40 ILE A CA 7
ATOM 9770 C C . ILE A 1 40 ? 4.060 3.210 11.499 1.00 0.00 40 ILE A C 7
ATOM 9771 O O . ILE A 1 40 ? 4.716 2.571 10.676 1.00 0.00 40 ILE A O 7
ATOM 9787 N N . LYS A 1 41 ? 3.714 4.480 11.319 1.00 0.00 41 LYS A N 7
ATOM 9788 C CA . LYS A 1 41 ? 4.095 5.213 10.117 1.00 0.00 41 LYS A CA 7
ATOM 9789 C C . LYS A 1 41 ? 5.598 5.469 10.089 1.00 0.00 41 LYS A C 7
ATOM 9790 O O . LYS A 1 41 ? 6.147 5.880 9.067 1.00 0.00 41 LYS A O 7
ATOM 9809 N N . GLU A 1 42 ? 6.258 5.221 11.216 1.00 0.00 42 GLU A N 7
ATOM 9810 C CA . GLU A 1 42 ? 7.698 5.424 11.318 1.00 0.00 42 GLU A CA 7
ATOM 9811 C C . GLU A 1 42 ? 8.452 4.130 11.023 1.00 0.00 42 GLU A C 7
ATOM 9812 O O . GLU A 1 42 ? 9.357 4.103 10.188 1.00 0.00 42 GLU A O 7
ATOM 9824 N N . TYR A 1 43 ? 8.073 3.061 11.714 1.00 0.00 43 TYR A N 7
ATOM 9825 C CA . TYR A 1 43 ? 8.715 1.765 11.529 1.00 0.00 43 TYR A CA 7
ATOM 9826 C C . TYR A 1 43 ? 7.993 0.947 10.462 1.00 0.00 43 TYR A C 7
ATOM 9827 O O . TYR A 1 43 ? 8.235 -0.251 10.312 1.00 0.00 43 TYR A O 7
ATOM 9845 N N . SER A 1 44 ? 7.104 1.603 9.723 1.00 0.00 44 SER A N 7
ATOM 9846 C CA . SER A 1 44 ? 6.344 0.938 8.672 1.00 0.00 44 SER A CA 7
ATOM 9847 C C . SER A 1 44 ? 5.671 -0.324 9.204 1.00 0.00 44 SER A C 7
ATOM 9848 O O . SER A 1 44 ? 5.814 -1.406 8.632 1.00 0.00 44 SER A O 7
ATOM 9856 N N . LEU A 1 45 ? 4.937 -0.178 10.301 1.00 0.00 45 LEU A N 7
ATOM 9857 C CA . LEU A 1 45 ? 4.241 -1.305 10.912 1.00 0.00 45 LEU A CA 7
ATOM 9858 C C . LEU A 1 45 ? 2.877 -1.518 10.265 1.00 0.00 45 LEU A C 7
ATOM 9859 O O . LEU A 1 45 ? 2.221 -0.564 9.847 1.00 0.00 45 LEU A O 7
ATOM 9875 N N . MET A 1 46 ? 2.454 -2.776 10.187 1.00 0.00 46 MET A N 7
ATOM 9876 C CA . MET A 1 46 ? 1.166 -3.114 9.594 1.00 0.00 46 MET A CA 7
ATOM 9877 C C . MET A 1 46 ? 0.487 -4.236 10.372 1.00 0.00 46 MET A C 7
ATOM 9878 O O . MET A 1 46 ? 1.112 -4.893 11.203 1.00 0.00 46 MET A O 7
ATOM 9892 N N . GLU A 1 47 ? -0.796 -4.449 10.096 1.00 0.00 47 GLU A N 7
ATOM 9893 C CA . GLU A 1 47 ? -1.559 -5.492 10.772 1.00 0.00 47 GLU A CA 7
ATOM 9894 C C . GLU A 1 47 ? -1.659 -5.210 12.268 1.00 0.00 47 GLU A C 7
ATOM 9895 O O . GLU A 1 47 ? -1.775 -6.131 13.078 1.00 0.00 47 GLU A O 7
ATOM 9907 N N . ILE A 1 48 ? -1.613 -3.932 12.627 1.00 0.00 48 ILE A N 7
ATOM 9908 C CA . ILE A 1 48 ? -1.699 -3.528 14.025 1.00 0.00 48 ILE A CA 7
ATOM 9909 C C . ILE A 1 48 ? -3.094 -3.013 14.364 1.00 0.00 48 ILE A C 7
ATOM 9910 O O . ILE A 1 48 ? -3.687 -2.249 13.602 1.00 0.00 48 ILE A O 7
ATOM 9926 N N . ASP A 1 49 ? -3.611 -3.434 15.513 1.00 0.00 49 ASP A N 7
ATOM 9927 C CA . ASP A 1 49 ? -4.935 -3.013 15.955 1.00 0.00 49 ASP A CA 7
ATOM 9928 C C . ASP A 1 49 ? -4.837 -1.839 16.924 1.00 0.00 49 ASP A C 7
ATOM 9929 O O . ASP A 1 49 ? -4.789 -2.025 18.140 1.00 0.00 49 ASP A O 7
ATOM 9938 N N . THR A 1 50 ? -4.806 -0.628 16.377 1.00 0.00 50 THR A N 7
ATOM 9939 C CA . THR A 1 50 ? -4.711 0.577 17.191 1.00 0.00 50 THR A CA 7
ATOM 9940 C C . THR A 1 50 ? -5.919 0.715 18.111 1.00 0.00 50 THR A C 7
ATOM 9941 O O . THR A 1 50 ? -5.856 1.394 19.136 1.00 0.00 50 THR A O 7
ATOM 9952 N N . SER A 1 51 ? -7.018 0.068 17.738 1.00 0.00 51 SER A N 7
ATOM 9953 C CA . SER A 1 51 ? -8.242 0.121 18.529 1.00 0.00 51 SER A CA 7
ATOM 9954 C C . SER A 1 51 ? -8.019 -0.474 19.916 1.00 0.00 51 SER A C 7
ATOM 9955 O O . SER A 1 51 ? -8.711 -0.124 20.873 1.00 0.00 51 SER A O 7
ATOM 9963 N N . PHE A 1 52 ? -7.049 -1.375 20.017 1.00 0.00 52 PHE A N 7
ATOM 9964 C CA . PHE A 1 52 ? -6.734 -2.021 21.287 1.00 0.00 52 PHE A CA 7
ATOM 9965 C C . PHE A 1 52 ? -6.148 -1.018 22.276 1.00 0.00 52 PHE A C 7
ATOM 9966 O O . PHE A 1 52 ? -6.223 -1.210 23.490 1.00 0.00 52 PHE A O 7
ATOM 9983 N N . PHE A 1 53 ? -5.564 0.053 21.748 1.00 0.00 53 PHE A N 7
ATOM 9984 C CA . PHE A 1 53 ? -4.963 1.086 22.584 1.00 0.00 53 PHE A CA 7
ATOM 9985 C C . PHE A 1 53 ? -5.735 2.397 22.467 1.00 0.00 53 PHE A C 7
ATOM 9986 O O . PHE A 1 53 ? -5.215 3.465 22.789 1.00 0.00 53 PHE A O 7
ATOM 10003 N N . GLN A 1 54 ? -6.978 2.306 22.005 1.00 0.00 54 GLN A N 7
ATOM 10004 C CA . GLN A 1 54 ? -7.821 3.484 21.844 1.00 0.00 54 GLN A CA 7
ATOM 10005 C C . GLN A 1 54 ? -8.062 4.168 23.186 1.00 0.00 54 GLN A C 7
ATOM 10006 O O . GLN A 1 54 ? -8.242 5.383 23.251 1.00 0.00 54 GLN A O 7
ATOM 10020 N N . ASN A 1 55 ? -8.064 3.378 24.255 1.00 0.00 55 ASN A N 7
ATOM 10021 C CA . ASN A 1 55 ? -8.284 3.908 25.596 1.00 0.00 55 ASN A CA 7
ATOM 10022 C C . ASN A 1 55 ? -7.300 3.298 26.590 1.00 0.00 55 ASN A C 7
ATOM 10023 O O . ASN A 1 55 ? -7.578 3.223 27.786 1.00 0.00 55 ASN A O 7
ATOM 10034 N N . MET A 1 56 ? -6.150 2.865 26.085 1.00 0.00 56 MET A N 7
ATOM 10035 C CA . MET A 1 56 ? -5.124 2.263 26.929 1.00 0.00 56 MET A CA 7
ATOM 10036 C C . MET A 1 56 ? -4.181 3.328 27.481 1.00 0.00 56 MET A C 7
ATOM 10037 O O . MET A 1 56 ? -3.281 3.796 26.783 1.00 0.00 56 MET A O 7
ATOM 10051 N N . ASP A 1 57 ? -4.394 3.706 28.737 1.00 0.00 57 ASP A N 7
ATOM 10052 C CA . ASP A 1 57 ? -3.562 4.715 29.382 1.00 0.00 57 ASP A CA 7
ATOM 10053 C C . ASP A 1 57 ? -2.101 4.278 29.411 1.00 0.00 57 ASP A C 7
ATOM 10054 O O . ASP A 1 57 ? -1.800 3.087 29.459 1.00 0.00 57 ASP A O 7
ATOM 10063 N N . GLY A 1 58 ? -1.196 5.252 29.381 1.00 0.00 58 GLY A N 7
ATOM 10064 C CA . GLY A 1 58 ? 0.222 4.948 29.403 1.00 0.00 58 GLY A CA 7
ATOM 10065 C C . GLY A 1 58 ? 0.576 3.908 30.447 1.00 0.00 58 GLY A C 7
ATOM 10066 O O . GLY A 1 58 ? 1.439 3.059 30.222 1.00 0.00 58 GLY A O 7
ATOM 10070 N N . LYS A 1 59 ? -0.090 3.975 31.595 1.00 0.00 59 LYS A N 7
ATOM 10071 C CA . LYS A 1 59 ? 0.158 3.032 32.680 1.00 0.00 59 LYS A CA 7
ATOM 10072 C C . LYS A 1 59 ? -0.196 1.610 32.257 1.00 0.00 59 LYS A C 7
ATOM 10073 O O . LYS A 1 59 ? 0.548 0.669 32.532 1.00 0.00 59 LYS A O 7
ATOM 10092 N N . GLU A 1 60 ? -1.333 1.463 31.585 1.00 0.00 60 GLU A N 7
ATOM 10093 C CA . GLU A 1 60 ? -1.783 0.155 31.124 1.00 0.00 60 GLU A CA 7
ATOM 10094 C C . GLU A 1 60 ? -0.999 -0.287 29.892 1.00 0.00 60 GLU A C 7
ATOM 10095 O O . GLU A 1 60 ? -1.056 -1.450 29.490 1.00 0.00 60 GLU A O 7
ATOM 10107 N N . LEU A 1 61 ? -0.267 0.648 29.297 1.00 0.00 61 LEU A N 7
ATOM 10108 C CA . LEU A 1 61 ? 0.530 0.356 28.111 1.00 0.00 61 LEU A CA 7
ATOM 10109 C C . LEU A 1 61 ? 1.925 -0.125 28.496 1.00 0.00 61 LEU A C 7
ATOM 10110 O O . LEU A 1 61 ? 2.535 -0.925 27.785 1.00 0.00 61 LEU A O 7
ATOM 10126 N N . CYS A 1 62 ? 2.424 0.366 29.625 1.00 0.00 62 CYS A N 7
ATOM 10127 C CA . CYS A 1 62 ? 3.747 -0.015 30.107 1.00 0.00 62 CYS A CA 7
ATOM 10128 C C . CYS A 1 62 ? 3.683 -1.318 30.898 1.00 0.00 62 CYS A C 7
ATOM 10129 O O . CYS A 1 62 ? 4.710 -1.933 31.186 1.00 0.00 62 CYS A O 7
ATOM 10137 N N . LYS A 1 63 ? 2.471 -1.733 31.248 1.00 0.00 63 LYS A N 7
ATOM 10138 C CA . LYS A 1 63 ? 2.272 -2.962 32.007 1.00 0.00 63 LYS A CA 7
ATOM 10139 C C . LYS A 1 63 ? 2.032 -4.144 31.073 1.00 0.00 63 LYS A C 7
ATOM 10140 O O . LYS A 1 63 ? 2.343 -5.286 31.411 1.00 0.00 63 LYS A O 7
ATOM 10159 N N . MET A 1 64 ? 1.479 -3.862 29.898 1.00 0.00 64 MET A N 7
ATOM 10160 C CA . MET A 1 64 ? 1.201 -4.903 28.916 1.00 0.00 64 MET A CA 7
ATOM 10161 C C . MET A 1 64 ? 2.443 -5.749 28.653 1.00 0.00 64 MET A C 7
ATOM 10162 O O . MET A 1 64 ? 3.569 -5.278 28.805 1.00 0.00 64 MET A O 7
ATOM 10176 N N . ASN A 1 65 ? 2.230 -6.999 28.257 1.00 0.00 65 ASN A N 7
ATOM 10177 C CA . ASN A 1 65 ? 3.333 -7.910 27.973 1.00 0.00 65 ASN A CA 7
ATOM 10178 C C . ASN A 1 65 ? 3.284 -8.390 26.526 1.00 0.00 65 ASN A C 7
ATOM 10179 O O . ASN A 1 65 ? 2.360 -8.061 25.782 1.00 0.00 65 ASN A O 7
ATOM 10190 N N . LYS A 1 66 ? 4.285 -9.170 26.133 1.00 0.00 66 LYS A N 7
ATOM 10191 C CA . LYS A 1 66 ? 4.358 -9.698 24.776 1.00 0.00 66 LYS A CA 7
ATOM 10192 C C . LYS A 1 66 ? 3.053 -10.387 24.390 1.00 0.00 66 LYS A C 7
ATOM 10193 O O . LYS A 1 66 ? 2.610 -10.301 23.245 1.00 0.00 66 LYS A O 7
ATOM 10212 N N . GLU A 1 67 ? 2.442 -11.070 25.353 1.00 0.00 67 GLU A N 7
ATOM 10213 C CA . GLU A 1 67 ? 1.188 -11.774 25.113 1.00 0.00 67 GLU A CA 7
ATOM 10214 C C . GLU A 1 67 ? 0.063 -10.790 24.802 1.00 0.00 67 GLU A C 7
ATOM 10215 O O . GLU A 1 67 ? -0.544 -10.842 23.732 1.00 0.00 67 GLU A O 7
ATOM 10227 N N . ASP A 1 68 ? -0.209 -9.895 25.745 1.00 0.00 68 ASP A N 7
ATOM 10228 C CA . ASP A 1 68 ? -1.259 -8.898 25.573 1.00 0.00 68 ASP A CA 7
ATOM 10229 C C . ASP A 1 68 ? -1.022 -8.070 24.314 1.00 0.00 68 ASP A C 7
ATOM 10230 O O . ASP A 1 68 ? -1.968 -7.634 23.658 1.00 0.00 68 ASP A O 7
ATOM 10239 N N . PHE A 1 69 ? 0.247 -7.856 23.983 1.00 0.00 69 PHE A N 7
ATOM 10240 C CA . PHE A 1 69 ? 0.609 -7.079 22.804 1.00 0.00 69 PHE A CA 7
ATOM 10241 C C . PHE A 1 69 ? 0.321 -7.862 21.526 1.00 0.00 69 PHE A C 7
ATOM 10242 O O . PHE A 1 69 ? -0.049 -7.286 20.502 1.00 0.00 69 PHE A O 7
ATOM 10259 N N . LEU A 1 70 ? 0.493 -9.177 21.594 1.00 0.00 70 LEU A N 7
ATOM 10260 C CA . LEU A 1 70 ? 0.252 -10.041 20.444 1.00 0.00 70 LEU A CA 7
ATOM 10261 C C . LEU A 1 70 ? -1.238 -10.128 20.131 1.00 0.00 70 LEU A C 7
ATOM 10262 O O . LEU A 1 70 ? -1.629 -10.495 19.023 1.00 0.00 70 LEU A O 7
ATOM 10278 N N . ARG A 1 71 ? -2.065 -9.786 21.113 1.00 0.00 71 ARG A N 7
ATOM 10279 C CA . ARG A 1 71 ? -3.512 -9.825 20.943 1.00 0.00 71 ARG A CA 7
ATOM 10280 C C . ARG A 1 71 ? -4.017 -8.542 20.289 1.00 0.00 71 ARG A C 7
ATOM 10281 O O . ARG A 1 71 ? -5.221 -8.356 20.111 1.00 0.00 71 ARG A O 7
ATOM 10302 N N . ALA A 1 72 ? -3.089 -7.659 19.935 1.00 0.00 72 ALA A N 7
ATOM 10303 C CA . ALA A 1 72 ? -3.439 -6.395 19.300 1.00 0.00 72 ALA A CA 7
ATOM 10304 C C . ALA A 1 72 ? -2.570 -6.137 18.074 1.00 0.00 72 ALA A C 7
ATOM 10305 O O . ALA A 1 72 ? -3.047 -5.635 17.056 1.00 0.00 72 ALA A O 7
ATOM 10312 N N . THR A 1 73 ? -1.290 -6.482 18.178 1.00 0.00 73 THR A N 7
ATOM 10313 C CA . THR A 1 73 ? -0.353 -6.286 17.079 1.00 0.00 73 THR A CA 7
ATOM 10314 C C . THR A 1 73 ? 0.426 -7.563 16.786 1.00 0.00 73 THR A C 7
ATOM 10315 O O . THR A 1 73 ? 0.565 -8.430 17.649 1.00 0.00 73 THR A O 7
ATOM 10326 N N . THR A 1 74 ? 0.934 -7.673 15.562 1.00 0.00 74 THR A N 7
ATOM 10327 C CA . THR A 1 74 ? 1.699 -8.845 15.154 1.00 0.00 74 THR A CA 7
ATOM 10328 C C . THR A 1 74 ? 2.963 -8.995 15.993 1.00 0.00 74 THR A C 7
ATOM 10329 O O . THR A 1 74 ? 3.433 -8.033 16.603 1.00 0.00 74 THR A O 7
ATOM 10340 N N . LEU A 1 75 ? 3.508 -10.205 16.020 1.00 0.00 75 LEU A N 7
ATOM 10341 C CA . LEU A 1 75 ? 4.720 -10.482 16.785 1.00 0.00 75 LEU A CA 7
ATOM 10342 C C . LEU A 1 75 ? 5.822 -9.486 16.437 1.00 0.00 75 LEU A C 7
ATOM 10343 O O . LEU A 1 75 ? 6.417 -8.869 17.321 1.00 0.00 75 LEU A O 7
ATOM 10359 N N . TYR A 1 76 ? 6.088 -9.333 15.145 1.00 0.00 76 TYR A N 7
ATOM 10360 C CA . TYR A 1 76 ? 7.118 -8.412 14.680 1.00 0.00 76 TYR A CA 7
ATOM 10361 C C . TYR A 1 76 ? 6.952 -7.039 15.323 1.00 0.00 76 TYR A C 7
ATOM 10362 O O . TYR A 1 76 ? 7.879 -6.514 15.939 1.00 0.00 76 TYR A O 7
ATOM 10380 N N . ASN A 1 77 ? 5.763 -6.464 15.177 1.00 0.00 77 ASN A N 7
ATOM 10381 C CA . ASN A 1 77 ? 5.474 -5.151 15.743 1.00 0.00 77 ASN A CA 7
ATOM 10382 C C . ASN A 1 77 ? 5.551 -5.188 17.267 1.00 0.00 77 ASN A C 7
ATOM 10383 O O . ASN A 1 77 ? 5.936 -4.207 17.904 1.00 0.00 77 ASN A O 7
ATOM 10394 N N . THR A 1 78 ? 5.182 -6.326 17.845 1.00 0.00 78 THR A N 7
ATOM 10395 C CA . THR A 1 78 ? 5.208 -6.491 19.293 1.00 0.00 78 THR A CA 7
ATOM 10396 C C . THR A 1 78 ? 6.629 -6.378 19.834 1.00 0.00 78 THR A C 7
ATOM 10397 O O . THR A 1 78 ? 6.837 -5.964 20.974 1.00 0.00 78 THR A O 7
ATOM 10408 N N . GLU A 1 79 ? 7.603 -6.749 19.008 1.00 0.00 79 GLU A N 7
ATOM 10409 C CA . GLU A 1 79 ? 9.004 -6.688 19.405 1.00 0.00 79 GLU A CA 7
ATOM 10410 C C . GLU A 1 79 ? 9.533 -5.260 19.319 1.00 0.00 79 GLU A C 7
ATOM 10411 O O . GLU A 1 79 ? 10.367 -4.845 20.124 1.00 0.00 79 GLU A O 7
ATOM 10423 N N . VAL A 1 80 ? 9.042 -4.511 18.336 1.00 0.00 80 VAL A N 7
ATOM 10424 C CA . VAL A 1 80 ? 9.464 -3.129 18.144 1.00 0.00 80 VAL A CA 7
ATOM 10425 C C . VAL A 1 80 ? 8.914 -2.228 19.245 1.00 0.00 80 VAL A C 7
ATOM 10426 O O . VAL A 1 80 ? 9.671 -1.566 19.956 1.00 0.00 80 VAL A O 7
ATOM 10439 N N . LEU A 1 81 ? 7.593 -2.209 19.381 1.00 0.00 81 LEU A N 7
ATOM 10440 C CA . LEU A 1 81 ? 6.940 -1.390 20.396 1.00 0.00 81 LEU A CA 7
ATOM 10441 C C . LEU A 1 81 ? 7.525 -1.667 21.778 1.00 0.00 81 LEU A C 7
ATOM 10442 O O . LEU A 1 81 ? 8.021 -0.760 22.448 1.00 0.00 81 LEU A O 7
ATOM 10458 N N . LEU A 1 82 ? 7.464 -2.926 22.198 1.00 0.00 82 LEU A N 7
ATOM 10459 C CA . LEU A 1 82 ? 7.990 -3.325 23.499 1.00 0.00 82 LEU A CA 7
ATOM 10460 C C . LEU A 1 82 ? 9.432 -2.858 23.671 1.00 0.00 82 LEU A C 7
ATOM 10461 O O . LEU A 1 82 ? 9.788 -2.274 24.694 1.00 0.00 82 LEU A O 7
ATOM 10477 N N . SER A 1 83 ? 10.256 -3.117 22.661 1.00 0.00 83 SER A N 7
ATOM 10478 C CA . SER A 1 83 ? 11.660 -2.724 22.700 1.00 0.00 83 SER A CA 7
ATOM 10479 C C . SER A 1 83 ? 11.797 -1.214 22.864 1.00 0.00 83 SER A C 7
ATOM 10480 O O . SER A 1 83 ? 12.584 -0.735 23.682 1.00 0.00 83 SER A O 7
ATOM 10488 N N . HIS A 1 84 ? 11.027 -0.467 22.080 1.00 0.00 84 HIS A N 7
ATOM 10489 C CA . HIS A 1 84 ? 11.061 0.990 22.137 1.00 0.00 84 HIS A CA 7
ATOM 10490 C C . HIS A 1 84 ? 10.687 1.488 23.530 1.00 0.00 84 HIS A C 7
ATOM 10491 O O . HIS A 1 84 ? 11.440 2.235 24.157 1.00 0.00 84 HIS A O 7
ATOM 10505 N N . LEU A 1 85 ? 9.521 1.069 24.010 1.00 0.00 85 LEU A N 7
ATOM 10506 C CA . LEU A 1 85 ? 9.047 1.473 25.329 1.00 0.00 85 LEU A CA 7
ATOM 10507 C C . LEU A 1 85 ? 10.029 1.047 26.415 1.00 0.00 85 LEU A C 7
ATOM 10508 O O . LEU A 1 85 ? 10.094 1.657 27.482 1.00 0.00 85 LEU A O 7
ATOM 10524 N N . SER A 1 86 ? 10.795 -0.003 26.134 1.00 0.00 86 SER A N 7
ATOM 10525 C CA . SER A 1 86 ? 11.774 -0.512 27.088 1.00 0.00 86 SER A CA 7
ATOM 10526 C C . SER A 1 86 ? 12.738 0.590 27.517 1.00 0.00 86 SER A C 7
ATOM 10527 O O . SER A 1 86 ? 13.045 0.736 28.700 1.00 0.00 86 SER A O 7
ATOM 10535 N N . TYR A 1 87 ? 13.211 1.364 26.546 1.00 0.00 87 TYR A N 7
ATOM 10536 C CA . TYR A 1 87 ? 14.142 2.452 26.822 1.00 0.00 87 TYR A CA 7
ATOM 10537 C C . TYR A 1 87 ? 13.427 3.627 27.481 1.00 0.00 87 TYR A C 7
ATOM 10538 O O . TYR A 1 87 ? 13.820 4.085 28.555 1.00 0.00 87 TYR A O 7
ATOM 10556 N N . LEU A 1 88 ? 12.375 4.111 26.831 1.00 0.00 88 LEU A N 7
ATOM 10557 C CA . LEU A 1 88 ? 11.602 5.232 27.353 1.00 0.00 88 LEU A CA 7
ATOM 10558 C C . LEU A 1 88 ? 11.179 4.978 28.796 1.00 0.00 88 LEU A C 7
ATOM 10559 O O . LEU A 1 88 ? 11.110 5.903 29.606 1.00 0.00 88 LEU A O 7
ATOM 10575 N N . ARG A 1 89 ? 10.899 3.718 29.112 1.00 0.00 89 ARG A N 7
ATOM 10576 C CA . ARG A 1 89 ? 10.484 3.341 30.458 1.00 0.00 89 ARG A CA 7
ATOM 10577 C C . ARG A 1 89 ? 11.642 3.479 31.442 1.00 0.00 89 ARG A C 7
ATOM 10578 O O . ARG A 1 89 ? 11.445 3.857 32.596 1.00 0.00 89 ARG A O 7
ATOM 10599 N N . GLU A 1 90 ? 12.847 3.169 30.976 1.00 0.00 90 GLU A N 7
ATOM 10600 C CA . GLU A 1 90 ? 14.036 3.256 31.817 1.00 0.00 90 GLU A CA 7
ATOM 10601 C C . GLU A 1 90 ? 14.858 4.494 31.469 1.00 0.00 90 GLU A C 7
ATOM 10602 O O . GLU A 1 90 ? 16.079 4.505 31.624 1.00 0.00 90 GLU A O 7
ATOM 10614 N N . SER A 1 91 ? 14.179 5.535 30.997 1.00 0.00 91 SER A N 7
ATOM 10615 C CA . SER A 1 91 ? 14.846 6.777 30.623 1.00 0.00 91 SER A CA 7
ATOM 10616 C C . SER A 1 91 ? 14.823 7.775 31.776 1.00 0.00 91 SER A C 7
ATOM 10617 O O . SER A 1 91 ? 15.863 8.102 32.349 1.00 0.00 91 SER A O 7
ATOM 10625 N N . SER A 1 92 ? 13.630 8.254 32.113 1.00 0.00 92 SER A N 7
ATOM 10626 C CA . SER A 1 92 ? 13.471 9.218 33.195 1.00 0.00 92 SER A CA 7
ATOM 10627 C C . SER A 1 92 ? 13.485 8.519 34.551 1.00 0.00 92 SER A C 7
ATOM 10628 O O . SER A 1 92 ? 14.257 8.878 35.440 1.00 0.00 92 SER A O 7
ATOM 10636 N N . SER A 1 93 ? 12.624 7.517 34.702 1.00 0.00 93 SER A N 7
ATOM 10637 C CA . SER A 1 93 ? 12.532 6.769 35.950 1.00 0.00 93 SER A CA 7
ATOM 10638 C C . SER A 1 93 ? 13.875 6.135 36.303 1.00 0.00 93 SER A C 7
ATOM 10639 O O . SER A 1 93 ? 14.425 5.350 35.531 1.00 0.00 93 SER A O 7
ATOM 10647 N N . GLY A 1 94 ? 14.396 6.482 37.476 1.00 0.00 94 GLY A N 7
ATOM 10648 C CA . GLY A 1 94 ? 15.669 5.938 37.911 1.00 0.00 94 GLY A CA 7
ATOM 10649 C C . GLY A 1 94 ? 16.388 6.853 38.883 1.00 0.00 94 GLY A C 7
ATOM 10650 O O . GLY A 1 94 ? 15.968 7.984 39.131 1.00 0.00 94 GLY A O 7
ATOM 10654 N N . PRO A 1 95 ? 17.498 6.362 39.454 1.00 0.00 95 PRO A N 7
ATOM 10655 C CA . PRO A 1 95 ? 18.299 7.126 40.415 1.00 0.00 95 PRO A CA 7
ATOM 10656 C C . PRO A 1 95 ? 19.034 8.291 39.760 1.00 0.00 95 PRO A C 7
ATOM 10657 O O . PRO A 1 95 ? 19.245 8.300 38.547 1.00 0.00 95 PRO A O 7
ATOM 10668 N N . SER A 1 96 ? 19.420 9.271 40.570 1.00 0.00 96 SER A N 7
ATOM 10669 C CA . SER A 1 96 ? 20.129 10.443 40.068 1.00 0.00 96 SER A CA 7
ATOM 10670 C C . SER A 1 96 ? 21.579 10.102 39.740 1.00 0.00 96 SER A C 7
ATOM 10671 O O . SER A 1 96 ? 22.354 9.726 40.620 1.00 0.00 96 SER A O 7
ATOM 10679 N N . SER A 1 97 ? 21.939 10.235 38.468 1.00 0.00 97 SER A N 7
ATOM 10680 C CA . SER A 1 97 ? 23.296 9.938 38.022 1.00 0.00 97 SER A CA 7
ATOM 10681 C C . SER A 1 97 ? 24.249 11.071 38.388 1.00 0.00 97 SER A C 7
ATOM 10682 O O . SER A 1 97 ? 24.653 11.858 37.534 1.00 0.00 97 SER A O 7
ATOM 10690 N N . GLY A 1 98 ? 24.604 11.148 39.668 1.00 0.00 98 GLY A N 7
ATOM 10691 C CA . GLY A 1 98 ? 25.506 12.188 40.126 1.00 0.00 98 GLY A CA 7
ATOM 10692 C C . GLY A 1 98 ? 26.942 11.933 39.712 1.00 0.00 98 GLY A C 7
ATOM 10693 O O . GLY A 1 98 ? 27.202 11.467 38.603 1.00 0.00 98 GLY A O 7
ATOM 10697 N N . GLY A 1 1 ? 2.401 23.841 32.461 1.00 0.00 1 GLY A N 8
ATOM 10698 C CA . GLY A 1 1 ? 3.187 24.518 31.446 1.00 0.00 1 GLY A CA 8
ATOM 10699 C C . GLY A 1 1 ? 4.399 23.714 31.020 1.00 0.00 1 GLY A C 8
ATOM 10700 O O . GLY A 1 1 ? 5.066 23.095 31.850 1.00 0.00 1 GLY A O 8
ATOM 10704 N N . SER A 1 2 ? 4.686 23.720 29.722 1.00 0.00 2 SER A N 8
ATOM 10705 C CA . SER A 1 2 ? 5.823 22.981 29.186 1.00 0.00 2 SER A CA 8
ATOM 10706 C C . SER A 1 2 ? 6.209 23.505 27.806 1.00 0.00 2 SER A C 8
ATOM 10707 O O . SER A 1 2 ? 5.416 23.455 26.866 1.00 0.00 2 SER A O 8
ATOM 10715 N N . SER A 1 3 ? 7.435 24.007 27.693 1.00 0.00 3 SER A N 8
ATOM 10716 C CA . SER A 1 3 ? 7.927 24.544 26.430 1.00 0.00 3 SER A CA 8
ATOM 10717 C C . SER A 1 3 ? 8.806 23.524 25.711 1.00 0.00 3 SER A C 8
ATOM 10718 O O . SER A 1 3 ? 9.875 23.857 25.204 1.00 0.00 3 SER A O 8
ATOM 10726 N N . GLY A 1 4 ? 8.345 22.277 25.674 1.00 0.00 4 GLY A N 8
ATOM 10727 C CA . GLY A 1 4 ? 9.100 21.227 25.016 1.00 0.00 4 GLY A CA 8
ATOM 10728 C C . GLY A 1 4 ? 10.025 20.495 25.968 1.00 0.00 4 GLY A C 8
ATOM 10729 O O . GLY A 1 4 ? 11.013 19.895 25.546 1.00 0.00 4 GLY A O 8
ATOM 10733 N N . SER A 1 5 ? 9.706 20.546 27.258 1.00 0.00 5 SER A N 8
ATOM 10734 C CA . SER A 1 5 ? 10.520 19.888 28.273 1.00 0.00 5 SER A CA 8
ATOM 10735 C C . SER A 1 5 ? 11.921 20.488 28.320 1.00 0.00 5 SER A C 8
ATOM 10736 O O . SER A 1 5 ? 12.275 21.332 27.496 1.00 0.00 5 SER A O 8
ATOM 10744 N N . SER A 1 6 ? 12.715 20.047 29.290 1.00 0.00 6 SER A N 8
ATOM 10745 C CA . SER A 1 6 ? 14.078 20.543 29.448 1.00 0.00 6 SER A CA 8
ATOM 10746 C C . SER A 1 6 ? 15.083 19.574 28.834 1.00 0.00 6 SER A C 8
ATOM 10747 O O . SER A 1 6 ? 16.235 19.503 29.261 1.00 0.00 6 SER A O 8
ATOM 10755 N N . GLY A 1 7 ? 14.638 18.827 27.828 1.00 0.00 7 GLY A N 8
ATOM 10756 C CA . GLY A 1 7 ? 15.510 17.871 27.170 1.00 0.00 7 GLY A CA 8
ATOM 10757 C C . GLY A 1 7 ? 14.748 16.700 26.582 1.00 0.00 7 GLY A C 8
ATOM 10758 O O . GLY A 1 7 ? 14.809 15.578 27.084 1.00 0.00 7 GLY A O 8
ATOM 10762 N N . PRO A 1 8 ? 14.009 16.957 25.493 1.00 0.00 8 PRO A N 8
ATOM 10763 C CA . PRO A 1 8 ? 13.216 15.928 24.813 1.00 0.00 8 PRO A CA 8
ATOM 10764 C C . PRO A 1 8 ? 14.090 14.902 24.099 1.00 0.00 8 PRO A C 8
ATOM 10765 O O . PRO A 1 8 ? 15.295 15.088 23.928 1.00 0.00 8 PRO A O 8
ATOM 10776 N N . PRO A 1 9 ? 13.470 13.793 23.670 1.00 0.00 9 PRO A N 8
ATOM 10777 C CA . PRO A 1 9 ? 14.172 12.716 22.965 1.00 0.00 9 PRO A CA 8
ATOM 10778 C C . PRO A 1 9 ? 14.613 13.129 21.565 1.00 0.00 9 PRO A C 8
ATOM 10779 O O . PRO A 1 9 ? 14.025 14.024 20.959 1.00 0.00 9 PRO A O 8
ATOM 10790 N N . ASN A 1 10 ? 15.650 12.471 21.058 1.00 0.00 10 ASN A N 8
ATOM 10791 C CA . ASN A 1 10 ? 16.169 12.771 19.728 1.00 0.00 10 ASN A CA 8
ATOM 10792 C C . ASN A 1 10 ? 15.320 12.106 18.650 1.00 0.00 10 ASN A C 8
ATOM 10793 O O . ASN A 1 10 ? 15.801 11.249 17.908 1.00 0.00 10 ASN A O 8
ATOM 10804 N N . MET A 1 11 ? 14.055 12.506 18.569 1.00 0.00 11 MET A N 8
ATOM 10805 C CA . MET A 1 11 ? 13.140 11.949 17.580 1.00 0.00 11 MET A CA 8
AT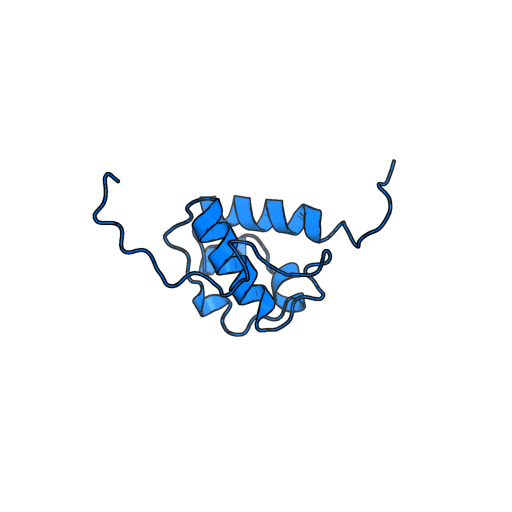OM 10806 C C . MET A 1 11 ? 13.372 12.578 16.210 1.00 0.00 11 MET A C 8
ATOM 10807 O O . MET A 1 11 ? 13.405 13.802 16.074 1.00 0.00 11 MET A O 8
ATOM 10821 N N . THR A 1 12 ? 13.532 11.734 15.195 1.00 0.00 12 THR A N 8
ATOM 10822 C CA . THR A 1 12 ? 13.762 12.207 13.836 1.00 0.00 12 THR A CA 8
ATOM 10823 C C . THR A 1 12 ? 12.596 11.846 12.923 1.00 0.00 12 THR A C 8
ATOM 10824 O O . THR A 1 12 ? 12.369 10.674 12.622 1.00 0.00 12 THR A O 8
ATOM 10835 N N . THR A 1 13 ? 11.857 12.861 12.485 1.00 0.00 13 THR A N 8
ATOM 10836 C CA . THR A 1 13 ? 10.714 12.651 11.606 1.00 0.00 13 THR A CA 8
ATOM 10837 C C . THR A 1 13 ? 10.488 13.855 10.699 1.00 0.00 13 THR A C 8
ATOM 10838 O O . THR A 1 13 ? 10.321 13.710 9.489 1.00 0.00 13 THR A O 8
ATOM 10849 N N . ASN A 1 14 ? 10.485 15.045 11.293 1.00 0.00 14 ASN A N 8
ATOM 10850 C CA . ASN A 1 14 ? 10.280 16.275 10.537 1.00 0.00 14 ASN A CA 8
ATOM 10851 C C . ASN A 1 14 ? 8.965 16.227 9.765 1.00 0.00 14 ASN A C 8
ATOM 10852 O O . ASN A 1 14 ? 8.820 16.872 8.727 1.00 0.00 14 ASN A O 8
ATOM 10863 N N . GLU A 1 15 ? 8.010 15.458 10.280 1.00 0.00 15 GLU A N 8
ATOM 10864 C CA . GLU A 1 15 ? 6.708 15.326 9.639 1.00 0.00 15 GLU A CA 8
ATOM 10865 C C . GLU A 1 15 ? 5.761 14.492 10.497 1.00 0.00 15 GLU A C 8
ATOM 10866 O O . GLU A 1 15 ? 6.061 13.349 10.840 1.00 0.00 15 GLU A O 8
ATOM 10878 N N . ARG A 1 16 ? 4.616 15.074 10.841 1.00 0.00 16 ARG A N 8
ATOM 10879 C CA . ARG A 1 16 ? 3.626 14.386 11.661 1.00 0.00 16 ARG A CA 8
ATOM 10880 C C . ARG A 1 16 ? 4.258 13.850 12.942 1.00 0.00 16 ARG A C 8
ATOM 10881 O O . ARG A 1 16 ? 3.836 12.821 13.470 1.00 0.00 16 ARG A O 8
ATOM 10902 N N . ARG A 1 17 ? 5.271 14.555 13.436 1.00 0.00 17 ARG A N 8
ATOM 10903 C CA . ARG A 1 17 ? 5.962 14.149 14.654 1.00 0.00 17 ARG A CA 8
ATOM 10904 C C . ARG A 1 17 ? 5.035 14.246 15.862 1.00 0.00 17 ARG A C 8
ATOM 10905 O O . ARG A 1 17 ? 4.093 15.037 15.873 1.00 0.00 17 ARG A O 8
ATOM 10926 N N . VAL A 1 18 ? 5.311 13.435 16.879 1.00 0.00 18 VAL A N 8
ATOM 10927 C CA . VAL A 1 18 ? 4.503 13.429 18.092 1.00 0.00 18 VAL A CA 8
ATOM 10928 C C . VAL A 1 18 ? 5.239 14.103 19.245 1.00 0.00 18 VAL A C 8
ATOM 10929 O O . VAL A 1 18 ? 6.458 13.987 19.369 1.00 0.00 18 VAL A O 8
ATOM 10942 N N . ILE A 1 19 ? 4.489 14.806 20.088 1.00 0.00 19 ILE A N 8
ATOM 10943 C CA . ILE A 1 19 ? 5.070 15.497 21.232 1.00 0.00 19 ILE A CA 8
ATOM 10944 C C . ILE A 1 19 ? 4.608 14.873 22.544 1.00 0.00 19 ILE A C 8
ATOM 10945 O O . ILE A 1 19 ? 3.622 15.309 23.138 1.00 0.00 19 ILE A O 8
ATOM 10961 N N . VAL A 1 20 ? 5.328 13.849 22.992 1.00 0.00 20 VAL A N 8
ATOM 10962 C CA . VAL A 1 20 ? 4.995 13.166 24.236 1.00 0.00 20 VAL A CA 8
ATOM 10963 C C . VAL A 1 20 ? 6.174 13.174 25.201 1.00 0.00 20 VAL A C 8
ATOM 10964 O O . VAL A 1 20 ? 7.336 13.241 24.800 1.00 0.00 20 VAL A O 8
ATOM 10977 N N . PRO A 1 21 ? 5.872 13.105 26.506 1.00 0.00 21 PRO A N 8
ATOM 10978 C CA . PRO A 1 21 ? 6.894 13.103 27.557 1.00 0.00 21 PRO A CA 8
ATOM 10979 C C . PRO A 1 21 ? 7.702 11.810 27.576 1.00 0.00 21 PRO A C 8
ATOM 10980 O O . PRO A 1 21 ? 7.223 10.761 27.146 1.00 0.00 21 PRO A O 8
ATOM 10991 N N . ALA A 1 22 ? 8.930 11.892 28.077 1.00 0.00 22 ALA A N 8
ATOM 10992 C CA . ALA A 1 22 ? 9.804 10.728 28.155 1.00 0.00 22 ALA A CA 8
ATOM 10993 C C . ALA A 1 22 ? 9.102 9.559 28.838 1.00 0.00 22 ALA A C 8
ATOM 10994 O O . ALA A 1 22 ? 8.806 8.545 28.206 1.00 0.00 22 ALA A O 8
ATOM 11001 N N . ASP A 1 23 ? 8.838 9.708 30.131 1.00 0.00 23 ASP A N 8
ATOM 11002 C CA . ASP A 1 23 ? 8.171 8.664 30.900 1.00 0.00 23 ASP A CA 8
ATOM 11003 C C . ASP A 1 23 ? 6.894 8.206 30.202 1.00 0.00 23 ASP A C 8
ATOM 11004 O O . ASP A 1 23 ? 5.897 8.926 30.142 1.00 0.00 23 ASP A O 8
ATOM 11013 N N . PRO A 1 24 ? 6.924 6.981 29.658 1.00 0.00 24 PRO A N 8
ATOM 11014 C CA . PRO A 1 24 ? 5.778 6.399 28.952 1.00 0.00 24 PRO A CA 8
ATOM 11015 C C . PRO A 1 24 ? 4.629 6.060 29.895 1.00 0.00 24 PRO A C 8
ATOM 11016 O O . PRO A 1 24 ? 3.500 5.832 29.458 1.00 0.00 24 PRO A O 8
ATOM 11027 N N . THR A 1 25 ? 4.922 6.028 31.191 1.00 0.00 25 THR A N 8
ATOM 11028 C CA . THR A 1 25 ? 3.913 5.716 32.196 1.00 0.00 25 THR A CA 8
ATOM 11029 C C . THR A 1 25 ? 3.012 6.916 32.461 1.00 0.00 25 THR A C 8
ATOM 11030 O O . THR A 1 25 ? 1.883 6.766 32.930 1.00 0.00 25 THR A O 8
ATOM 11041 N N . LEU A 1 26 ? 3.517 8.108 32.159 1.00 0.00 26 LEU A N 8
ATOM 11042 C CA . LEU A 1 26 ? 2.756 9.335 32.365 1.00 0.00 26 LEU A CA 8
ATOM 11043 C C . LEU A 1 26 ? 1.885 9.646 31.152 1.00 0.00 26 LEU A C 8
ATOM 11044 O O . LEU A 1 26 ? 1.072 10.569 31.179 1.00 0.00 26 LEU A O 8
ATOM 11060 N N . TRP A 1 27 ? 2.060 8.868 30.090 1.00 0.00 27 TRP A N 8
ATOM 11061 C CA . TRP A 1 27 ? 1.288 9.059 28.867 1.00 0.00 27 TRP A CA 8
ATOM 11062 C C . TRP A 1 27 ? -0.207 8.969 29.148 1.00 0.00 27 TRP A C 8
ATOM 11063 O O . TRP A 1 27 ? -0.669 8.048 29.823 1.00 0.00 27 TRP A O 8
ATOM 11084 N N . THR A 1 28 ? -0.963 9.930 28.625 1.00 0.00 28 THR A N 8
ATOM 11085 C CA . THR A 1 28 ? -2.407 9.959 28.820 1.00 0.00 28 THR A CA 8
ATOM 11086 C C . THR A 1 28 ? -3.110 9.003 27.864 1.00 0.00 28 THR A C 8
ATOM 11087 O O . THR A 1 28 ? -2.467 8.344 27.047 1.00 0.00 28 THR A O 8
ATOM 11098 N N . GLN A 1 29 ? -4.433 8.933 27.971 1.00 0.00 29 GLN A N 8
ATOM 11099 C CA . GLN A 1 29 ? -5.223 8.057 27.114 1.00 0.00 29 GLN A CA 8
ATOM 11100 C C . GLN A 1 29 ? -5.079 8.454 25.649 1.00 0.00 29 GLN A C 8
ATOM 11101 O O . GLN A 1 29 ? -5.393 7.673 24.751 1.00 0.00 29 GLN A O 8
ATOM 11115 N N . GLU A 1 30 ? -4.601 9.672 25.415 1.00 0.00 30 GLU A N 8
ATOM 11116 C CA . GLU A 1 30 ? -4.416 10.172 24.057 1.00 0.00 30 GLU A CA 8
ATOM 11117 C C . GLU A 1 30 ? -2.981 9.953 23.588 1.00 0.00 30 GLU A C 8
ATOM 11118 O O . GLU A 1 30 ? -2.740 9.616 22.428 1.00 0.00 30 GLU A O 8
ATOM 11130 N N . HIS A 1 31 ? -2.031 10.148 24.497 1.00 0.00 31 HIS A N 8
ATOM 11131 C CA . HIS A 1 31 ? -0.619 9.973 24.176 1.00 0.00 31 HIS A CA 8
ATOM 11132 C C . HIS A 1 31 ? -0.348 8.560 23.669 1.00 0.00 31 HIS A C 8
ATOM 11133 O O . HIS A 1 31 ? 0.248 8.374 22.608 1.00 0.00 31 HIS A O 8
ATOM 11147 N N . VAL A 1 32 ? -0.791 7.567 24.433 1.00 0.00 32 VAL A N 8
ATOM 11148 C CA . VAL A 1 32 ? -0.597 6.170 24.061 1.00 0.00 32 VAL A CA 8
ATOM 11149 C C . VAL A 1 32 ? -1.071 5.911 22.635 1.00 0.00 32 VAL A C 8
ATOM 11150 O O . VAL A 1 32 ? -0.524 5.060 21.934 1.00 0.00 32 VAL A O 8
ATOM 11163 N N . ARG A 1 33 ? -2.091 6.651 22.213 1.00 0.00 33 ARG A N 8
ATOM 11164 C CA . ARG A 1 33 ? -2.639 6.500 20.871 1.00 0.00 33 ARG A CA 8
ATOM 11165 C C . ARG A 1 33 ? -1.721 7.140 19.833 1.00 0.00 33 ARG A C 8
ATOM 11166 O O . ARG A 1 33 ? -1.280 6.482 18.892 1.00 0.00 33 ARG A O 8
ATOM 11187 N N . GLN A 1 34 ? -1.439 8.426 20.014 1.00 0.00 34 GLN A N 8
ATOM 11188 C CA . GLN A 1 34 ? -0.575 9.155 19.092 1.00 0.00 34 GLN A CA 8
ATOM 11189 C C . GLN A 1 34 ? 0.743 8.417 18.884 1.00 0.00 34 GLN A C 8
ATOM 11190 O O . GLN A 1 34 ? 1.220 8.285 17.756 1.00 0.00 34 GLN A O 8
ATOM 11204 N N . TRP A 1 35 ? 1.326 7.938 19.976 1.00 0.00 35 TRP A N 8
ATOM 11205 C CA . TRP A 1 35 ? 2.590 7.213 19.912 1.00 0.00 35 TRP A CA 8
ATOM 11206 C C . TRP A 1 35 ? 2.471 5.990 19.010 1.00 0.00 35 TRP A C 8
ATOM 11207 O O . TRP A 1 35 ? 3.384 5.681 18.242 1.00 0.00 35 TRP A O 8
ATOM 11228 N N . LEU A 1 36 ? 1.342 5.296 19.106 1.00 0.00 36 LEU A N 8
ATOM 11229 C CA . LEU A 1 36 ? 1.104 4.106 18.297 1.00 0.00 36 LEU A CA 8
ATOM 11230 C C . LEU A 1 36 ? 1.134 4.443 16.810 1.00 0.00 36 LEU A C 8
ATOM 11231 O O . LEU A 1 36 ? 1.962 3.922 16.063 1.00 0.00 36 LEU A O 8
ATOM 11247 N N . GLU A 1 37 ? 0.228 5.319 16.389 1.00 0.00 37 GLU A N 8
ATOM 11248 C CA . GLU A 1 37 ? 0.152 5.727 14.991 1.00 0.00 37 GLU A CA 8
ATOM 11249 C C . GLU A 1 37 ? 1.514 6.193 14.486 1.00 0.00 37 GLU A C 8
ATOM 11250 O O . GLU A 1 37 ? 1.825 6.069 13.301 1.00 0.00 37 GLU A O 8
ATOM 11262 N N . TRP A 1 38 ? 2.322 6.731 15.392 1.00 0.00 38 TRP A N 8
ATOM 11263 C CA . TRP A 1 38 ? 3.651 7.217 15.039 1.00 0.00 38 TRP A CA 8
ATOM 11264 C C . TRP A 1 38 ? 4.595 6.057 14.744 1.00 0.00 38 TRP A C 8
ATOM 11265 O O . TRP A 1 38 ? 5.108 5.930 13.633 1.00 0.00 38 TRP A O 8
ATOM 11286 N N . ALA A 1 39 ? 4.819 5.212 15.746 1.00 0.00 39 ALA A N 8
ATOM 11287 C CA . ALA A 1 39 ? 5.699 4.061 15.592 1.00 0.00 39 ALA A CA 8
ATOM 11288 C C . ALA A 1 39 ? 5.323 3.243 14.361 1.00 0.00 39 ALA A C 8
ATOM 11289 O O . ALA A 1 39 ? 6.181 2.629 13.726 1.00 0.00 39 ALA A O 8
ATOM 11296 N N . ILE A 1 40 ? 4.036 3.238 14.030 1.00 0.00 40 ILE A N 8
ATOM 11297 C CA . ILE A 1 40 ? 3.547 2.496 12.875 1.00 0.00 40 ILE A CA 8
ATOM 11298 C C . ILE A 1 40 ? 4.049 3.111 11.573 1.00 0.00 40 ILE A C 8
ATOM 11299 O O . ILE A 1 40 ? 4.511 2.405 10.677 1.00 0.00 40 ILE A O 8
ATOM 11315 N N . LYS A 1 41 ? 3.955 4.433 11.476 1.00 0.00 41 LYS A N 8
ATOM 11316 C CA . LYS A 1 41 ? 4.402 5.147 10.285 1.00 0.00 41 LYS A CA 8
ATOM 11317 C C . LYS A 1 41 ? 5.919 5.302 10.281 1.00 0.00 41 LYS A C 8
ATOM 11318 O O . LYS A 1 41 ? 6.519 5.597 9.248 1.00 0.00 41 LYS A O 8
ATOM 11337 N N . GLU A 1 42 ? 6.534 5.100 11.443 1.00 0.00 42 GLU A N 8
ATOM 11338 C CA . GLU A 1 42 ? 7.982 5.217 11.571 1.00 0.00 42 GLU A CA 8
ATOM 11339 C C . GLU A 1 42 ? 8.665 3.890 11.254 1.00 0.00 42 GLU A C 8
ATOM 11340 O O . GLU A 1 42 ? 9.676 3.852 10.552 1.00 0.00 42 GLU A O 8
ATOM 11352 N N . TYR A 1 43 ? 8.106 2.804 11.776 1.00 0.00 43 TYR A N 8
ATOM 11353 C CA . TYR A 1 43 ? 8.662 1.475 11.551 1.00 0.00 43 TYR A CA 8
ATOM 11354 C C . TYR A 1 43 ? 7.848 0.712 10.511 1.00 0.00 43 TYR A C 8
ATOM 11355 O O . TYR A 1 43 ? 8.038 -0.489 10.316 1.00 0.00 43 TYR A O 8
ATOM 11373 N N . SER A 1 44 ? 6.940 1.418 9.846 1.00 0.00 44 SER A N 8
ATOM 11374 C CA . SER A 1 44 ? 6.093 0.808 8.827 1.00 0.00 44 SER A CA 8
ATOM 11375 C C . SER A 1 44 ? 5.414 -0.448 9.366 1.00 0.00 44 SER A C 8
ATOM 11376 O O . SER A 1 44 ? 5.450 -1.505 8.735 1.00 0.00 44 SER A O 8
ATOM 11384 N N . LEU A 1 45 ? 4.797 -0.324 10.535 1.00 0.00 45 LEU A N 8
ATOM 11385 C CA . LEU A 1 45 ? 4.109 -1.448 11.161 1.00 0.00 45 LEU A CA 8
ATOM 11386 C C . LEU A 1 45 ? 2.763 -1.704 10.491 1.00 0.00 45 LEU A C 8
ATOM 11387 O O . LEU A 1 45 ? 2.015 -0.770 10.204 1.00 0.00 45 LEU A O 8
ATOM 11403 N N . MET A 1 46 ? 2.461 -2.975 10.248 1.00 0.00 46 MET A N 8
ATOM 11404 C CA . MET A 1 46 ? 1.202 -3.353 9.615 1.00 0.00 46 MET A CA 8
ATOM 11405 C C . MET A 1 46 ? 0.502 -4.450 10.410 1.00 0.00 46 MET A C 8
ATOM 11406 O O . MET A 1 46 ? 1.124 -5.128 11.228 1.00 0.00 46 MET A O 8
ATOM 11420 N N . GLU A 1 47 ? -0.793 -4.618 10.165 1.00 0.00 47 GLU A N 8
ATOM 11421 C CA . GLU A 1 47 ? -1.576 -5.633 10.860 1.00 0.00 47 GLU A CA 8
ATOM 11422 C C . GLU A 1 47 ? -1.633 -5.345 12.357 1.00 0.00 47 GLU A C 8
ATOM 11423 O O . GLU A 1 47 ? -1.599 -6.263 13.178 1.00 0.00 47 GLU A O 8
ATOM 11435 N N . ILE A 1 48 ? -1.719 -4.066 12.705 1.00 0.00 48 ILE A N 8
ATOM 11436 C CA . ILE A 1 48 ? -1.781 -3.657 14.103 1.00 0.00 48 ILE A CA 8
ATOM 11437 C C . ILE A 1 48 ? -3.154 -3.090 14.449 1.00 0.00 48 ILE A C 8
ATOM 11438 O O . ILE A 1 48 ? -3.720 -2.301 13.692 1.00 0.00 48 ILE A O 8
ATOM 11454 N N . ASP A 1 49 ? -3.682 -3.495 15.599 1.00 0.00 49 ASP A N 8
ATOM 11455 C CA . ASP A 1 49 ? -4.988 -3.025 16.048 1.00 0.00 49 ASP A CA 8
ATOM 11456 C C . ASP A 1 49 ? -4.846 -1.788 16.930 1.00 0.00 49 ASP A C 8
ATOM 11457 O O . ASP A 1 49 ? -4.570 -1.893 18.126 1.00 0.00 49 ASP A O 8
ATOM 11466 N N . THR A 1 50 ? -5.034 -0.616 16.332 1.00 0.00 50 THR A N 8
ATOM 11467 C CA . THR A 1 50 ? -4.925 0.641 17.062 1.00 0.00 50 THR A CA 8
ATOM 11468 C C . THR A 1 50 ? -6.088 0.816 18.032 1.00 0.00 50 THR A C 8
ATOM 11469 O O . THR A 1 50 ? -5.975 1.527 19.030 1.00 0.00 50 THR A O 8
ATOM 11480 N N . SER A 1 51 ? -7.206 0.162 17.732 1.00 0.00 51 SER A N 8
ATOM 11481 C CA . SER A 1 51 ? -8.392 0.249 18.577 1.00 0.00 51 SER A CA 8
ATOM 11482 C C . SER A 1 51 ? -8.130 -0.371 19.946 1.00 0.00 51 SER A C 8
ATOM 11483 O O . SER A 1 51 ? -8.767 -0.011 20.936 1.00 0.00 51 SER A O 8
ATOM 11491 N N . PHE A 1 52 ? -7.188 -1.308 19.994 1.00 0.00 52 PHE A N 8
ATOM 11492 C CA . PHE A 1 52 ? -6.841 -1.980 21.240 1.00 0.00 52 PHE A CA 8
ATOM 11493 C C . PHE A 1 52 ? -6.224 -1.000 22.234 1.00 0.00 52 PHE A C 8
ATOM 11494 O O . PHE A 1 52 ? -6.278 -1.210 23.446 1.00 0.00 52 PHE A O 8
ATOM 11511 N N . PHE A 1 53 ? -5.637 0.072 21.711 1.00 0.00 53 PHE A N 8
ATOM 11512 C CA . PHE A 1 53 ? -5.007 1.084 22.550 1.00 0.00 53 PHE A CA 8
ATOM 11513 C C . PHE A 1 53 ? -5.762 2.408 22.465 1.00 0.00 53 PHE A C 8
ATOM 11514 O O . PHE A 1 53 ? -5.199 3.472 22.720 1.00 0.00 53 PHE A O 8
ATOM 11531 N N . GLN A 1 54 ? -7.039 2.332 22.103 1.00 0.00 54 GLN A N 8
ATOM 11532 C CA . GLN A 1 54 ? -7.870 3.523 21.982 1.00 0.00 54 GLN A CA 8
ATOM 11533 C C . GLN A 1 54 ? -8.150 4.133 23.352 1.00 0.00 54 GLN A C 8
ATOM 11534 O O . GLN A 1 54 ? -8.414 5.329 23.467 1.00 0.00 54 GLN A O 8
ATOM 11548 N N . ASN A 1 55 ? -8.090 3.302 24.387 1.00 0.00 55 ASN A N 8
ATOM 11549 C CA . ASN A 1 55 ? -8.338 3.760 25.750 1.00 0.00 55 ASN A CA 8
ATOM 11550 C C . ASN A 1 55 ? -7.339 3.140 26.722 1.00 0.00 55 ASN A C 8
ATOM 11551 O O . ASN A 1 55 ? -7.667 2.872 27.878 1.00 0.00 55 ASN A O 8
ATOM 11562 N N . MET A 1 56 ? -6.119 2.915 26.245 1.00 0.00 56 MET A N 8
ATOM 11563 C CA . MET A 1 56 ? -5.071 2.328 27.073 1.00 0.00 56 MET A CA 8
ATOM 11564 C C . MET A 1 56 ? -4.130 3.406 27.603 1.00 0.00 56 MET A C 8
ATOM 11565 O O . MET A 1 56 ? -3.233 3.863 26.895 1.00 0.00 56 MET A O 8
ATOM 11579 N N . ASP A 1 57 ? -4.341 3.807 28.852 1.00 0.00 57 ASP A N 8
ATOM 11580 C CA . ASP A 1 57 ? -3.511 4.830 29.477 1.00 0.00 57 ASP A CA 8
ATOM 11581 C C . ASP A 1 57 ? -2.049 4.396 29.512 1.00 0.00 57 ASP A C 8
ATOM 11582 O O . ASP A 1 57 ? -1.745 3.206 29.577 1.00 0.00 57 ASP A O 8
ATOM 11591 N N . GLY A 1 58 ? -1.146 5.371 29.467 1.00 0.00 58 GLY A N 8
ATOM 11592 C CA . GLY A 1 58 ? 0.273 5.070 29.494 1.00 0.00 58 GLY A CA 8
ATOM 11593 C C . GLY A 1 58 ? 0.624 4.020 30.529 1.00 0.00 58 GLY A C 8
ATOM 11594 O O . GLY A 1 58 ? 1.497 3.181 30.303 1.00 0.00 58 GLY A O 8
ATOM 11598 N N . LYS A 1 59 ? -0.057 4.064 31.669 1.00 0.00 59 LYS A N 8
ATOM 11599 C CA . LYS A 1 59 ? 0.187 3.110 32.744 1.00 0.00 59 LYS A CA 8
ATOM 11600 C C . LYS A 1 59 ? -0.124 1.687 32.289 1.00 0.00 59 LYS A C 8
ATOM 11601 O O . LYS A 1 59 ? 0.665 0.770 32.510 1.00 0.00 59 LYS A O 8
ATOM 11620 N N . GLU A 1 60 ? -1.278 1.513 31.652 1.00 0.00 60 GLU A N 8
ATOM 11621 C CA . GLU A 1 60 ? -1.692 0.202 31.166 1.00 0.00 60 GLU A CA 8
ATOM 11622 C C . GLU A 1 60 ? -0.897 -0.193 29.925 1.00 0.00 60 GLU A C 8
ATOM 11623 O O . GLU A 1 60 ? -0.946 -1.342 29.483 1.00 0.00 60 GLU A O 8
ATOM 11635 N N . LEU A 1 61 ? -0.166 0.765 29.368 1.00 0.00 61 LEU A N 8
ATOM 11636 C CA . LEU A 1 61 ? 0.640 0.519 28.177 1.00 0.00 61 LEU A CA 8
ATOM 11637 C C . LEU A 1 61 ? 2.030 0.016 28.555 1.00 0.00 61 LEU A C 8
ATOM 11638 O O . LEU A 1 61 ? 2.661 -0.722 27.797 1.00 0.00 61 LEU A O 8
ATOM 11654 N N . CYS A 1 62 ? 2.499 0.418 29.730 1.00 0.00 62 CYS A N 8
ATOM 11655 C CA . CYS A 1 62 ? 3.814 0.007 30.210 1.00 0.00 62 CYS A CA 8
ATOM 11656 C C . CYS A 1 62 ? 3.729 -1.317 30.962 1.00 0.00 62 CYS A C 8
ATOM 11657 O O . CYS A 1 62 ? 4.744 -1.967 31.215 1.00 0.00 62 CYS A O 8
ATOM 11665 N N . LYS A 1 63 ? 2.512 -1.711 31.320 1.00 0.00 63 LYS A N 8
ATOM 11666 C CA . LYS A 1 63 ? 2.293 -2.958 32.044 1.00 0.00 63 LYS A CA 8
ATOM 11667 C C . LYS A 1 63 ? 2.071 -4.117 31.077 1.00 0.00 63 LYS A C 8
ATOM 11668 O O . LYS A 1 63 ? 2.388 -5.265 31.387 1.00 0.00 63 LYS A O 8
ATOM 11687 N N . MET A 1 64 ? 1.526 -3.808 29.905 1.00 0.00 64 MET A N 8
ATOM 11688 C CA . MET A 1 64 ? 1.265 -4.825 28.893 1.00 0.00 64 MET A CA 8
ATOM 11689 C C . MET A 1 64 ? 2.518 -5.650 28.615 1.00 0.00 64 MET A C 8
ATOM 11690 O O . MET A 1 64 ? 3.635 -5.206 28.878 1.00 0.00 64 MET A O 8
ATOM 11704 N N . ASN A 1 65 ? 2.324 -6.851 28.082 1.00 0.00 65 ASN A N 8
ATOM 11705 C CA . ASN A 1 65 ? 3.438 -7.738 27.769 1.00 0.00 65 ASN A CA 8
ATOM 11706 C C . ASN A 1 65 ? 3.354 -8.230 26.327 1.00 0.00 65 ASN A C 8
ATOM 11707 O O . ASN A 1 65 ? 2.417 -7.900 25.600 1.00 0.00 65 ASN A O 8
ATOM 11718 N N . LYS A 1 66 ? 4.340 -9.023 25.920 1.00 0.00 66 LYS A N 8
ATOM 11719 C CA . LYS A 1 66 ? 4.378 -9.563 24.567 1.00 0.00 66 LYS A CA 8
ATOM 11720 C C . LYS A 1 66 ? 3.060 -10.245 24.216 1.00 0.00 66 LYS A C 8
ATOM 11721 O O . LYS A 1 66 ? 2.580 -10.144 23.087 1.00 0.00 66 LYS A O 8
ATOM 11740 N N . GLU A 1 67 ? 2.479 -10.938 25.191 1.00 0.00 67 GLU A N 8
ATOM 11741 C CA . GLU A 1 67 ? 1.215 -11.636 24.983 1.00 0.00 67 GLU A CA 8
ATOM 11742 C C . GLU A 1 67 ? 0.078 -10.644 24.754 1.00 0.00 67 GLU A C 8
ATOM 11743 O O . GLU A 1 67 ? -0.569 -10.656 23.707 1.00 0.00 67 GLU A O 8
ATOM 11755 N N . ASP A 1 68 ? -0.160 -9.788 25.742 1.00 0.00 68 ASP A N 8
ATOM 11756 C CA . ASP A 1 68 ? -1.219 -8.790 25.650 1.00 0.00 68 ASP A CA 8
ATOM 11757 C C . ASP A 1 68 ? -1.058 -7.942 24.391 1.00 0.00 68 ASP A C 8
ATOM 11758 O O . ASP A 1 68 ? -2.041 -7.477 23.814 1.00 0.00 68 ASP A O 8
ATOM 11767 N N . PHE A 1 69 ? 0.188 -7.745 23.972 1.00 0.00 69 PHE A N 8
ATOM 11768 C CA . PHE A 1 69 ? 0.477 -6.951 22.783 1.00 0.00 69 PHE A CA 8
ATOM 11769 C C . PHE A 1 69 ? 0.251 -7.769 21.515 1.00 0.00 69 PHE A C 8
ATOM 11770 O O . PHE A 1 69 ? -0.176 -7.239 20.488 1.00 0.00 69 PHE A O 8
ATOM 11787 N N . LEU A 1 70 ? 0.540 -9.064 21.594 1.00 0.00 70 LEU A N 8
ATOM 11788 C CA . LEU A 1 70 ? 0.369 -9.956 20.453 1.00 0.00 70 LEU A CA 8
ATOM 11789 C C . LEU A 1 70 ? -1.109 -10.150 20.130 1.00 0.00 70 LEU A C 8
ATOM 11790 O O . LEU A 1 70 ? -1.464 -10.592 19.037 1.00 0.00 70 LEU A O 8
ATOM 11806 N N . ARG A 1 71 ? -1.968 -9.815 21.088 1.00 0.00 71 ARG A N 8
ATOM 11807 C CA . ARG A 1 71 ? -3.408 -9.952 20.905 1.00 0.00 71 ARG A CA 8
ATOM 11808 C C . ARG A 1 71 ? -3.978 -8.746 20.163 1.00 0.00 71 ARG A C 8
ATOM 11809 O O . ARG A 1 71 ? -5.186 -8.654 19.944 1.00 0.00 71 ARG A O 8
ATOM 11830 N N . ALA A 1 72 ? -3.101 -7.824 19.781 1.00 0.00 72 ALA A N 8
ATOM 11831 C CA . ALA A 1 72 ? -3.517 -6.625 19.063 1.00 0.00 72 ALA A CA 8
ATOM 11832 C C . ALA A 1 72 ? -2.603 -6.353 17.873 1.00 0.00 72 ALA A C 8
ATOM 11833 O O . ALA A 1 72 ? -3.061 -5.945 16.805 1.00 0.00 72 ALA A O 8
ATOM 11840 N N . THR A 1 73 ? -1.307 -6.581 18.063 1.00 0.00 73 THR A N 8
ATOM 11841 C CA . THR A 1 73 ? -0.328 -6.359 17.006 1.00 0.00 73 THR A CA 8
ATOM 11842 C C . THR A 1 73 ? 0.449 -7.634 16.700 1.00 0.00 73 THR A C 8
ATOM 11843 O O . THR A 1 73 ? 0.562 -8.524 17.544 1.00 0.00 73 THR A O 8
ATOM 11854 N N . THR A 1 74 ? 0.986 -7.717 15.487 1.00 0.00 74 THR A N 8
ATOM 11855 C CA . THR A 1 74 ? 1.754 -8.883 15.069 1.00 0.00 74 THR A CA 8
ATOM 11856 C C . THR A 1 74 ? 3.008 -9.050 15.920 1.00 0.00 74 THR A C 8
ATOM 11857 O O . THR A 1 74 ? 3.409 -8.135 16.639 1.00 0.00 74 THR A O 8
ATOM 11868 N N . LEU A 1 75 ? 3.623 -10.224 15.833 1.00 0.00 75 LEU A N 8
ATOM 11869 C CA . LEU A 1 75 ? 4.834 -10.511 16.595 1.00 0.00 75 LEU A CA 8
ATOM 11870 C C . LEU A 1 75 ? 5.933 -9.505 16.271 1.00 0.00 75 LEU A C 8
ATOM 11871 O O . LEU A 1 75 ? 6.505 -8.884 17.167 1.00 0.00 75 LEU A O 8
ATOM 11887 N N . TYR A 1 76 ? 6.222 -9.346 14.984 1.00 0.00 76 TYR A N 8
ATOM 11888 C CA . TYR A 1 76 ? 7.252 -8.415 14.541 1.00 0.00 76 TYR A CA 8
ATOM 11889 C C . TYR A 1 76 ? 7.064 -7.046 15.186 1.00 0.00 76 TYR A C 8
ATOM 11890 O O . TYR A 1 76 ? 7.996 -6.484 15.759 1.00 0.00 76 TYR A O 8
ATOM 11908 N N . ASN A 1 77 ? 5.849 -6.515 15.089 1.00 0.00 77 ASN A N 8
ATOM 11909 C CA . ASN A 1 77 ? 5.535 -5.212 15.663 1.00 0.00 77 ASN A CA 8
ATOM 11910 C C . ASN A 1 77 ? 5.671 -5.240 17.182 1.00 0.00 77 ASN A C 8
ATOM 11911 O O . ASN A 1 77 ? 6.109 -4.266 17.796 1.00 0.00 77 ASN A O 8
ATOM 11922 N N . THR A 1 78 ? 5.293 -6.363 17.784 1.00 0.00 78 THR A N 8
ATOM 11923 C CA . THR A 1 78 ? 5.372 -6.519 19.231 1.00 0.00 78 THR A CA 8
ATOM 11924 C C . THR A 1 78 ? 6.797 -6.310 19.730 1.00 0.00 78 THR A C 8
ATOM 11925 O O . THR A 1 78 ? 7.016 -5.668 20.757 1.00 0.00 78 THR A O 8
ATOM 11936 N N . GLU A 1 79 ? 7.762 -6.854 18.996 1.00 0.00 79 GLU A N 8
ATOM 11937 C CA . GLU A 1 79 ? 9.167 -6.726 19.366 1.00 0.00 79 GLU A CA 8
ATOM 11938 C C . GLU A 1 79 ? 9.616 -5.269 19.298 1.00 0.00 79 GLU A C 8
ATOM 11939 O O . GLU A 1 79 ? 10.406 -4.812 20.125 1.00 0.00 79 GLU A O 8
ATOM 11951 N N . VAL A 1 80 ? 9.108 -4.545 18.306 1.00 0.00 80 VAL A N 8
ATOM 11952 C CA . VAL A 1 80 ? 9.456 -3.140 18.129 1.00 0.00 80 VAL A CA 8
ATOM 11953 C C . VAL A 1 80 ? 8.892 -2.288 19.259 1.00 0.00 80 VAL A C 8
ATOM 11954 O O . VAL A 1 80 ? 9.624 -1.549 19.920 1.00 0.00 80 VAL A O 8
ATOM 11967 N N . LEU A 1 81 ? 7.586 -2.394 19.478 1.00 0.00 81 LEU A N 8
ATOM 11968 C CA . LEU A 1 81 ? 6.922 -1.633 20.530 1.00 0.00 81 LEU A CA 8
ATOM 11969 C C . LEU A 1 81 ? 7.553 -1.917 21.890 1.00 0.00 81 LEU A C 8
ATOM 11970 O O . LEU A 1 81 ? 7.981 -1.000 22.592 1.00 0.00 81 LEU A O 8
ATOM 11986 N N . LEU A 1 82 ? 7.611 -3.194 22.254 1.00 0.00 82 LEU A N 8
ATOM 11987 C CA . LEU A 1 82 ? 8.193 -3.600 23.528 1.00 0.00 82 LEU A CA 8
ATOM 11988 C C . LEU A 1 82 ? 9.614 -3.066 23.673 1.00 0.00 82 LEU A C 8
ATOM 11989 O O . LEU A 1 82 ? 9.986 -2.538 24.721 1.00 0.00 82 LEU A O 8
ATOM 12005 N N . SER A 1 83 ? 10.404 -3.206 22.613 1.00 0.00 83 SER A N 8
ATOM 12006 C CA . SER A 1 83 ? 11.786 -2.739 22.622 1.00 0.00 83 SER A CA 8
ATOM 12007 C C . SER A 1 83 ? 11.846 -1.226 22.804 1.00 0.00 83 SER A C 8
ATOM 12008 O O . SER A 1 83 ? 12.628 -0.716 23.608 1.00 0.00 83 SER A O 8
ATOM 12016 N N . HIS A 1 84 ? 11.015 -0.511 22.051 1.00 0.00 84 HIS A N 8
ATOM 12017 C CA . HIS A 1 84 ? 10.973 0.944 22.129 1.00 0.00 84 HIS A CA 8
ATOM 12018 C C . HIS A 1 84 ? 10.607 1.403 23.537 1.00 0.00 84 HIS A C 8
ATOM 12019 O O . HIS A 1 84 ? 11.349 2.157 24.169 1.00 0.00 84 HIS A O 8
ATOM 12033 N N . LEU A 1 85 ? 9.460 0.944 24.024 1.00 0.00 85 LEU A N 8
ATOM 12034 C CA . LEU A 1 85 ? 8.995 1.308 25.358 1.00 0.00 85 LEU A CA 8
ATOM 12035 C C . LEU A 1 85 ? 10.016 0.908 26.418 1.00 0.00 85 LEU A C 8
ATOM 12036 O O . LEU A 1 85 ? 10.073 1.504 27.494 1.00 0.00 85 LEU A O 8
ATOM 12052 N N . SER A 1 86 ? 10.822 -0.101 26.106 1.00 0.00 86 SER A N 8
ATOM 12053 C CA . SER A 1 86 ? 11.840 -0.581 27.033 1.00 0.00 86 SER A CA 8
ATOM 12054 C C . SER A 1 86 ? 12.775 0.551 27.447 1.00 0.00 86 SER A C 8
ATOM 12055 O O . SER A 1 86 ? 13.108 0.698 28.623 1.00 0.00 86 SER A O 8
ATOM 12063 N N . TYR A 1 87 ? 13.194 1.350 26.472 1.00 0.00 87 TYR A N 8
ATOM 12064 C CA . TYR A 1 87 ? 14.092 2.469 26.734 1.00 0.00 87 TYR A CA 8
ATOM 12065 C C . TYR A 1 87 ? 13.346 3.623 27.396 1.00 0.00 87 TYR A C 8
ATOM 12066 O O . TYR A 1 87 ? 13.741 4.104 28.459 1.00 0.00 87 TYR A O 8
ATOM 12084 N N . LEU A 1 88 ? 12.265 4.062 26.761 1.00 0.00 88 LEU A N 8
ATOM 12085 C CA . LEU A 1 88 ? 11.462 5.160 27.287 1.00 0.00 88 LEU A CA 8
ATOM 12086 C C . LEU A 1 88 ? 11.074 4.902 28.740 1.00 0.00 88 LEU A C 8
ATOM 12087 O O . LEU A 1 88 ? 11.020 5.827 29.551 1.00 0.00 88 LEU A O 8
ATOM 12103 N N . ARG A 1 89 ? 10.806 3.641 29.061 1.00 0.00 89 ARG A N 8
ATOM 12104 C CA . ARG A 1 89 ? 10.424 3.262 30.416 1.00 0.00 89 ARG A CA 8
ATOM 12105 C C . ARG A 1 89 ? 11.611 3.378 31.368 1.00 0.00 89 ARG A C 8
ATOM 12106 O O . ARG A 1 89 ? 11.450 3.740 32.533 1.00 0.00 89 ARG A O 8
ATOM 12127 N N . GLU A 1 90 ? 12.800 3.067 30.863 1.00 0.00 90 GLU A N 8
ATOM 12128 C CA . GLU A 1 90 ? 14.013 3.135 31.669 1.00 0.00 90 GLU A CA 8
ATOM 12129 C C . GLU A 1 90 ? 14.786 4.420 31.383 1.00 0.00 90 GLU A C 8
ATOM 12130 O O . GLU A 1 90 ? 16.013 4.450 31.465 1.00 0.00 90 GLU A O 8
ATOM 12142 N N . SER A 1 91 ? 14.056 5.479 31.045 1.00 0.00 91 SER A N 8
ATOM 12143 C CA . SER A 1 91 ? 14.672 6.765 30.742 1.00 0.00 91 SER A CA 8
ATOM 12144 C C . SER A 1 91 ? 13.792 7.915 31.223 1.00 0.00 91 SER A C 8
ATOM 12145 O O . SER A 1 91 ? 12.930 8.400 30.490 1.00 0.00 91 SER A O 8
ATOM 12153 N N . SER A 1 92 ? 14.017 8.347 32.459 1.00 0.00 92 SER A N 8
ATOM 12154 C CA . SER A 1 92 ? 13.242 9.438 33.041 1.00 0.00 92 SER A CA 8
ATOM 12155 C C . SER A 1 92 ? 14.102 10.269 33.988 1.00 0.00 92 SER A C 8
ATOM 12156 O O . SER A 1 92 ? 14.122 11.498 33.909 1.00 0.00 92 SER A O 8
ATOM 12164 N N . SER A 1 93 ? 14.810 9.590 34.884 1.00 0.00 93 SER A N 8
ATOM 12165 C CA . SER A 1 93 ? 15.669 10.265 35.851 1.00 0.00 93 SER A CA 8
ATOM 12166 C C . SER A 1 93 ? 16.856 10.924 35.155 1.00 0.00 93 SER A C 8
ATOM 12167 O O . SER A 1 93 ? 17.252 12.037 35.498 1.00 0.00 93 SER A O 8
ATOM 12175 N N . GLY A 1 94 ? 17.421 10.227 34.173 1.00 0.00 94 GLY A N 8
ATOM 12176 C CA . GLY A 1 94 ? 18.557 10.758 33.444 1.00 0.00 94 GLY A CA 8
ATOM 12177 C C . GLY A 1 94 ? 19.882 10.352 34.058 1.00 0.00 94 GLY A C 8
ATOM 12178 O O . GLY A 1 94 ? 19.939 9.819 35.167 1.00 0.00 94 GLY A O 8
ATOM 12182 N N . PRO A 1 95 ? 20.979 10.603 33.329 1.00 0.00 95 PRO A N 8
ATOM 12183 C CA . PRO A 1 95 ? 22.330 10.266 33.788 1.00 0.00 95 PRO A CA 8
ATOM 12184 C C . PRO A 1 95 ? 22.782 11.144 34.950 1.00 0.00 95 PRO A C 8
ATOM 12185 O O . PRO A 1 95 ? 22.315 12.272 35.107 1.00 0.00 95 PRO A O 8
ATOM 12196 N N . SER A 1 96 ? 23.695 10.620 35.762 1.00 0.00 96 SER A N 8
ATOM 12197 C CA . SER A 1 96 ? 24.208 11.355 36.912 1.00 0.00 96 SER A CA 8
ATOM 12198 C C . SER A 1 96 ? 25.321 12.310 36.493 1.00 0.00 96 SER A C 8
ATOM 12199 O O . SER A 1 96 ? 25.417 13.429 36.997 1.00 0.00 96 SER A O 8
ATOM 12207 N N . SER A 1 97 ? 26.161 11.860 35.566 1.00 0.00 97 SER A N 8
ATOM 12208 C CA . SER A 1 97 ? 27.271 12.672 35.080 1.00 0.00 97 SER A CA 8
ATOM 12209 C C . SER A 1 97 ? 26.763 13.966 34.451 1.00 0.00 97 SER A C 8
ATOM 12210 O O . SER A 1 97 ? 26.313 13.978 33.306 1.00 0.00 97 SER A O 8
ATOM 12218 N N . GLY A 1 98 ? 26.838 15.055 35.210 1.00 0.00 98 GLY A N 8
ATOM 12219 C CA . GLY A 1 98 ? 26.383 16.340 34.712 1.00 0.00 98 GLY A CA 8
ATOM 12220 C C . GLY A 1 98 ? 24.872 16.423 34.619 1.00 0.00 98 GLY A C 8
ATOM 12221 O O . GLY A 1 98 ? 24.328 17.400 34.104 1.00 0.00 98 GLY A O 8
ATOM 12225 N N . GLY A 1 1 ? -16.498 4.106 -10.381 1.00 0.00 1 GLY A N 9
ATOM 12226 C CA . GLY A 1 1 ? -15.694 3.476 -9.350 1.00 0.00 1 GLY A CA 9
ATOM 12227 C C . GLY A 1 1 ? -14.217 3.782 -9.498 1.00 0.00 1 GLY A C 9
ATOM 12228 O O . GLY A 1 1 ? -13.492 3.059 -10.182 1.00 0.00 1 GLY A O 9
ATOM 12232 N N . SER A 1 2 ? -13.770 4.857 -8.858 1.00 0.00 2 SER A N 9
ATOM 12233 C CA . SER A 1 2 ? -12.370 5.260 -8.926 1.00 0.00 2 SER A CA 9
ATOM 12234 C C . SER A 1 2 ? -11.595 4.741 -7.719 1.00 0.00 2 SER A C 9
ATOM 12235 O O . SER A 1 2 ? -12.185 4.325 -6.722 1.00 0.00 2 SER A O 9
ATOM 12243 N N . SER A 1 3 ? -10.270 4.769 -7.817 1.00 0.00 3 SER A N 9
ATOM 12244 C CA . SER A 1 3 ? -9.413 4.297 -6.736 1.00 0.00 3 SER A CA 9
ATOM 12245 C C . SER A 1 3 ? -9.014 5.449 -5.818 1.00 0.00 3 SER A C 9
ATOM 12246 O O . SER A 1 3 ? -8.031 6.145 -6.067 1.00 0.00 3 SER A O 9
ATOM 12254 N N . GLY A 1 4 ? -9.786 5.643 -4.753 1.00 0.00 4 GLY A N 9
ATOM 12255 C CA . GLY A 1 4 ? -9.499 6.711 -3.813 1.00 0.00 4 GLY A CA 9
ATOM 12256 C C . GLY A 1 4 ? -9.514 6.235 -2.373 1.00 0.00 4 GLY A C 9
ATOM 12257 O O . GLY A 1 4 ? -10.162 5.241 -2.048 1.00 0.00 4 GLY A O 9
ATOM 12261 N N . SER A 1 5 ? -8.796 6.947 -1.510 1.00 0.00 5 SER A N 9
ATOM 12262 C CA . SER A 1 5 ? -8.725 6.589 -0.098 1.00 0.00 5 SER A CA 9
ATOM 12263 C C . SER A 1 5 ? -8.652 7.837 0.776 1.00 0.00 5 SER A C 9
ATOM 12264 O O . SER A 1 5 ? -7.905 8.771 0.483 1.00 0.00 5 SER A O 9
ATOM 12272 N N . SER A 1 6 ? -9.433 7.845 1.852 1.00 0.00 6 SER A N 9
ATOM 12273 C CA . SER A 1 6 ? -9.460 8.980 2.768 1.00 0.00 6 SER A CA 9
ATOM 12274 C C . SER A 1 6 ? -8.615 8.699 4.006 1.00 0.00 6 SER A C 9
ATOM 12275 O O . SER A 1 6 ? -9.052 8.008 4.926 1.00 0.00 6 SER A O 9
ATOM 12283 N N . GLY A 1 7 ? -7.401 9.240 4.022 1.00 0.00 7 GLY A N 9
ATOM 12284 C CA . GLY A 1 7 ? -6.512 9.037 5.151 1.00 0.00 7 GLY A CA 9
ATOM 12285 C C . GLY A 1 7 ? -5.787 10.305 5.555 1.00 0.00 7 GLY A C 9
ATOM 12286 O O . GLY A 1 7 ? -4.584 10.453 5.338 1.00 0.00 7 GLY A O 9
ATOM 12290 N N . PRO A 1 8 ? -6.528 11.249 6.154 1.00 0.00 8 PRO A N 9
ATOM 12291 C CA . PRO A 1 8 ? -5.968 12.529 6.600 1.00 0.00 8 PRO A CA 9
ATOM 12292 C C . PRO A 1 8 ? -5.031 12.369 7.792 1.00 0.00 8 PRO A C 9
ATOM 12293 O O . PRO A 1 8 ? -4.971 11.316 8.427 1.00 0.00 8 PRO A O 9
ATOM 12304 N N . PRO A 1 9 ? -4.282 13.436 8.104 1.00 0.00 9 PRO A N 9
ATOM 12305 C CA . PRO A 1 9 ? -3.334 13.438 9.223 1.00 0.00 9 PRO A CA 9
ATOM 12306 C C . PRO A 1 9 ? -4.036 13.412 10.577 1.00 0.00 9 PRO A C 9
ATOM 12307 O O . PRO A 1 9 ? -4.966 14.179 10.819 1.00 0.00 9 PRO A O 9
ATOM 12318 N N . ASN A 1 10 ? -3.583 12.524 11.455 1.00 0.00 10 ASN A N 9
ATOM 12319 C CA . ASN A 1 10 ? -4.167 12.397 12.786 1.00 0.00 10 ASN A CA 9
ATOM 12320 C C . ASN A 1 10 ? -3.430 13.278 13.790 1.00 0.00 10 ASN A C 9
ATOM 12321 O O . ASN A 1 10 ? -4.040 13.855 14.689 1.00 0.00 10 ASN A O 9
ATOM 12332 N N . MET A 1 11 ? -2.115 13.376 13.628 1.00 0.00 11 MET A N 9
ATOM 12333 C CA . MET A 1 11 ? -1.294 14.188 14.520 1.00 0.00 11 MET A CA 9
ATOM 12334 C C . MET A 1 11 ? -1.107 15.593 13.957 1.00 0.00 11 MET A C 9
ATOM 12335 O O . MET A 1 11 ? -0.868 15.768 12.761 1.00 0.00 11 MET A O 9
ATOM 12349 N N . THR A 1 12 ? -1.216 16.594 14.825 1.00 0.00 12 THR A N 9
ATOM 12350 C CA . THR A 1 12 ? -1.060 17.983 14.415 1.00 0.00 12 THR A CA 9
ATOM 12351 C C . THR A 1 12 ? 0.135 18.630 15.106 1.00 0.00 12 THR A C 9
ATOM 12352 O O . THR A 1 12 ? 0.261 18.577 16.330 1.00 0.00 12 THR A O 9
ATOM 12363 N N . THR A 1 13 ? 1.010 19.242 14.315 1.00 0.00 13 THR A N 9
ATOM 12364 C CA . THR A 1 13 ? 2.195 19.900 14.851 1.00 0.00 13 THR A CA 9
ATOM 12365 C C . THR A 1 13 ? 3.032 20.519 13.737 1.00 0.00 13 THR A C 9
ATOM 12366 O O . THR A 1 13 ? 3.124 19.971 12.640 1.00 0.00 13 THR A O 9
ATOM 12377 N N . ASN A 1 14 ? 3.640 21.665 14.027 1.00 0.00 14 ASN A N 9
ATOM 12378 C CA . ASN A 1 14 ? 4.469 22.359 13.049 1.00 0.00 14 ASN A CA 9
ATOM 12379 C C . ASN A 1 14 ? 5.521 21.421 12.465 1.00 0.00 14 ASN A C 9
ATOM 12380 O O . ASN A 1 14 ? 5.853 21.506 11.283 1.00 0.00 14 ASN A O 9
ATOM 12391 N N . GLU A 1 15 ? 6.041 20.528 13.302 1.00 0.00 15 GLU A N 9
ATOM 12392 C CA . GLU A 1 15 ? 7.055 19.575 12.867 1.00 0.00 15 GLU A CA 9
ATOM 12393 C C . GLU A 1 15 ? 6.420 18.241 12.486 1.00 0.00 15 GLU A C 9
ATOM 12394 O O . GLU A 1 15 ? 5.197 18.117 12.430 1.00 0.00 15 GLU A O 9
ATOM 12406 N N . ARG A 1 16 ? 7.261 17.245 12.226 1.00 0.00 16 ARG A N 9
ATOM 12407 C CA . ARG A 1 16 ? 6.783 15.920 11.849 1.00 0.00 16 ARG A CA 9
ATOM 12408 C C . ARG A 1 16 ? 7.152 14.887 12.909 1.00 0.00 16 ARG A C 9
ATOM 12409 O O . ARG A 1 16 ? 7.963 13.994 12.663 1.00 0.00 16 ARG A O 9
ATOM 12430 N N . ARG A 1 17 ? 6.552 15.016 14.088 1.00 0.00 17 ARG A N 9
ATOM 12431 C CA . ARG A 1 17 ? 6.820 14.094 15.186 1.00 0.00 17 ARG A CA 9
ATOM 12432 C C . ARG A 1 17 ? 5.736 14.195 16.256 1.00 0.00 17 ARG A C 9
ATOM 12433 O O . ARG A 1 17 ? 4.781 14.959 16.117 1.00 0.00 17 ARG A O 9
ATOM 12454 N N . VAL A 1 18 ? 5.891 13.418 17.323 1.00 0.00 18 VAL A N 9
ATOM 12455 C CA . VAL A 1 18 ? 4.927 13.419 18.416 1.00 0.00 18 VAL A CA 9
ATOM 12456 C C . VAL A 1 18 ? 5.439 14.235 19.599 1.00 0.00 18 VAL A C 9
ATOM 12457 O O . VAL A 1 18 ? 6.645 14.332 19.823 1.00 0.00 18 VAL A O 9
ATOM 12470 N N . ILE A 1 19 ? 4.513 14.819 20.351 1.00 0.00 19 ILE A N 9
ATOM 12471 C CA . ILE A 1 19 ? 4.870 15.626 21.512 1.00 0.00 19 ILE A CA 9
ATOM 12472 C C . ILE A 1 19 ? 4.563 14.887 22.810 1.00 0.00 19 ILE A C 9
ATOM 12473 O O . ILE A 1 19 ? 3.725 15.321 23.601 1.00 0.00 19 ILE A O 9
ATOM 12489 N N . VAL A 1 20 ? 5.249 13.769 23.025 1.00 0.00 20 VAL A N 9
ATOM 12490 C CA . VAL A 1 20 ? 5.052 12.971 24.229 1.00 0.00 20 VAL A CA 9
ATOM 12491 C C . VAL A 1 20 ? 6.260 13.065 25.155 1.00 0.00 20 VAL A C 9
ATOM 12492 O O . VAL A 1 20 ? 7.382 13.334 24.726 1.00 0.00 20 VAL A O 9
ATOM 12505 N N . PRO A 1 21 ? 6.027 12.839 26.456 1.00 0.00 21 PRO A N 9
ATOM 12506 C CA . PRO A 1 21 ? 7.084 12.892 27.470 1.00 0.00 21 PRO A CA 9
ATOM 12507 C C . PRO A 1 21 ? 8.067 11.734 27.344 1.00 0.00 21 PRO A C 9
ATOM 12508 O O . PRO A 1 21 ? 7.923 10.877 26.473 1.00 0.00 21 PRO A O 9
ATOM 12519 N N . ALA A 1 22 ? 9.067 11.714 28.220 1.00 0.00 22 ALA A N 9
ATOM 12520 C CA . ALA A 1 22 ? 10.073 10.659 28.207 1.00 0.00 22 ALA A CA 9
ATOM 12521 C C . ALA A 1 22 ? 9.457 9.310 28.560 1.00 0.00 22 ALA A C 9
ATOM 12522 O O . ALA A 1 22 ? 9.226 8.474 27.686 1.00 0.00 22 ALA A O 9
ATOM 12529 N N . ASP A 1 23 ? 9.194 9.103 29.846 1.00 0.00 23 ASP A N 9
ATOM 12530 C CA . ASP A 1 23 ? 8.604 7.854 30.314 1.00 0.00 23 ASP A CA 9
ATOM 12531 C C . ASP A 1 23 ? 7.208 7.660 29.732 1.00 0.00 23 ASP A C 9
ATOM 12532 O O . ASP A 1 23 ? 6.431 8.605 29.589 1.00 0.00 23 ASP A O 9
ATOM 12541 N N . PRO A 1 24 ? 6.880 6.407 29.385 1.00 0.00 24 PRO A N 9
ATOM 12542 C CA . PRO A 1 24 ? 5.576 6.059 28.812 1.00 0.00 24 PRO A CA 9
ATOM 12543 C C . PRO A 1 24 ? 4.445 6.179 29.827 1.00 0.00 24 PRO A C 9
ATOM 12544 O O . PRO A 1 24 ? 3.305 6.477 29.471 1.00 0.00 24 PRO A O 9
ATOM 12555 N N . THR A 1 25 ? 4.768 5.945 31.096 1.00 0.00 25 THR A N 9
ATOM 12556 C CA . THR A 1 25 ? 3.779 6.026 32.164 1.00 0.00 25 THR A CA 9
ATOM 12557 C C . THR A 1 25 ? 3.151 7.414 32.227 1.00 0.00 25 THR A C 9
ATOM 12558 O O . THR A 1 25 ? 2.067 7.591 32.786 1.00 0.00 25 THR A O 9
ATOM 12569 N N . LEU A 1 26 ? 3.835 8.395 31.650 1.00 0.00 26 LEU A N 9
ATOM 12570 C CA . LEU A 1 26 ? 3.343 9.768 31.640 1.00 0.00 26 LEU A CA 9
ATOM 12571 C C . LEU A 1 26 ? 2.455 10.019 30.425 1.00 0.00 26 LEU A C 9
ATOM 12572 O O . LEU A 1 26 ? 2.072 11.156 30.149 1.00 0.00 26 LEU A O 9
ATOM 12588 N N . TRP A 1 27 ? 2.130 8.952 29.705 1.00 0.00 27 TRP A N 9
ATOM 12589 C CA . TRP A 1 27 ? 1.285 9.056 28.521 1.00 0.00 27 TRP A CA 9
ATOM 12590 C C . TRP A 1 27 ? -0.190 8.954 28.894 1.00 0.00 27 TRP A C 9
ATOM 12591 O O . TRP A 1 27 ? -0.608 8.005 29.559 1.00 0.00 27 TRP A O 9
ATOM 12612 N N . THR A 1 28 ? -0.975 9.936 28.463 1.00 0.00 28 THR A N 9
ATOM 12613 C CA . THR A 1 28 ? -2.403 9.956 28.752 1.00 0.00 28 THR A CA 9
ATOM 12614 C C . THR A 1 28 ? -3.165 9.014 27.827 1.00 0.00 28 THR A C 9
ATOM 12615 O O . THR A 1 28 ? -2.566 8.304 27.021 1.00 0.00 28 THR A O 9
ATOM 12626 N N . GLN A 1 29 ? -4.489 9.015 27.950 1.00 0.00 29 GLN A N 9
ATOM 12627 C CA . GLN A 1 29 ? -5.332 8.159 27.123 1.00 0.00 29 GLN A CA 9
ATOM 12628 C C . GLN A 1 29 ? -5.195 8.522 25.648 1.00 0.00 29 GLN A C 9
ATOM 12629 O O . GLN A 1 29 ? -5.566 7.742 24.771 1.00 0.00 29 GLN A O 9
ATOM 12643 N N . GLU A 1 30 ? -4.662 9.710 25.383 1.00 0.00 30 GLU A N 9
ATOM 12644 C CA . GLU A 1 30 ? -4.478 10.175 24.013 1.00 0.00 30 GLU A CA 9
ATOM 12645 C C . GLU A 1 30 ? -3.061 9.886 23.525 1.00 0.00 30 GLU A C 9
ATOM 12646 O O . GLU A 1 30 ? -2.861 9.440 22.395 1.00 0.00 30 GLU A O 9
ATOM 12658 N N . HIS A 1 31 ? -2.081 10.143 24.386 1.00 0.00 31 HIS A N 9
ATOM 12659 C CA . HIS A 1 31 ? -0.683 9.910 24.043 1.00 0.00 31 HIS A CA 9
ATOM 12660 C C . HIS A 1 31 ? -0.472 8.477 23.563 1.00 0.00 31 HIS A C 9
ATOM 12661 O O . HIS A 1 31 ? 0.094 8.247 22.494 1.00 0.00 31 HIS A O 9
ATOM 12675 N N . VAL A 1 32 ? -0.931 7.517 24.360 1.00 0.00 32 VAL A N 9
ATOM 12676 C CA . VAL A 1 32 ? -0.794 6.107 24.015 1.00 0.00 32 VAL A CA 9
ATOM 12677 C C . VAL A 1 32 ? -1.283 5.837 22.597 1.00 0.00 32 VAL A C 9
ATOM 12678 O O . VAL A 1 32 ? -0.781 4.944 21.916 1.00 0.00 32 VAL A O 9
ATOM 12691 N N . ARG A 1 33 ? -2.267 6.616 22.158 1.00 0.00 33 ARG A N 9
ATOM 12692 C CA . ARG A 1 33 ? -2.825 6.461 20.821 1.00 0.00 33 ARG A CA 9
ATOM 12693 C C . ARG A 1 33 ? -1.929 7.121 19.777 1.00 0.00 33 ARG A C 9
ATOM 12694 O O . ARG A 1 33 ? -1.649 6.540 18.729 1.00 0.00 33 ARG A O 9
ATOM 12715 N N . GLN A 1 34 ? -1.483 8.338 20.072 1.00 0.00 34 GLN A N 9
ATOM 12716 C CA . GLN A 1 34 ? -0.619 9.077 19.159 1.00 0.00 34 GLN A CA 9
ATOM 12717 C C . GLN A 1 34 ? 0.695 8.337 18.933 1.00 0.00 34 GLN A C 9
ATOM 12718 O O . GLN A 1 34 ? 1.105 8.114 17.794 1.00 0.00 34 GLN A O 9
ATOM 12732 N N . TRP A 1 35 ? 1.350 7.960 20.025 1.00 0.00 35 TRP A N 9
ATOM 12733 C CA . TRP A 1 35 ? 2.619 7.245 19.946 1.00 0.00 35 TRP A CA 9
ATOM 12734 C C . TRP A 1 35 ? 2.489 5.999 19.077 1.00 0.00 35 TRP A C 9
ATOM 12735 O O . TRP A 1 35 ? 3.418 5.633 18.357 1.00 0.00 35 TRP A O 9
ATOM 12756 N N . LEU A 1 36 ? 1.331 5.352 19.149 1.00 0.00 36 LEU A N 9
ATOM 12757 C CA . LEU A 1 36 ? 1.079 4.146 18.367 1.00 0.00 36 LEU A CA 9
ATOM 12758 C C . LEU A 1 36 ? 1.143 4.442 16.872 1.00 0.00 36 LEU A C 9
ATOM 12759 O O . LEU A 1 36 ? 1.989 3.905 16.159 1.00 0.00 36 LEU A O 9
ATOM 12775 N N . GLU A 1 37 ? 0.243 5.303 16.406 1.00 0.00 37 GLU A N 9
ATOM 12776 C CA . GLU A 1 37 ? 0.199 5.671 14.996 1.00 0.00 37 GLU A CA 9
ATOM 12777 C C . GLU A 1 37 ? 1.556 6.187 14.526 1.00 0.00 37 GLU A C 9
ATOM 12778 O O . GLU A 1 37 ? 1.894 6.088 13.346 1.00 0.00 37 GLU A O 9
ATOM 12790 N N . TRP A 1 38 ? 2.328 6.736 15.456 1.00 0.00 38 TRP A N 9
ATOM 12791 C CA . TRP A 1 38 ? 3.648 7.268 15.137 1.00 0.00 38 TRP A CA 9
ATOM 12792 C C . TRP A 1 38 ? 4.621 6.143 14.801 1.00 0.00 38 TRP A C 9
ATOM 12793 O O . TRP A 1 38 ? 5.124 6.059 13.681 1.00 0.00 38 TRP A O 9
ATOM 12814 N N . ALA A 1 39 ? 4.883 5.281 15.778 1.00 0.00 39 ALA A N 9
ATOM 12815 C CA . ALA A 1 39 ? 5.794 4.160 15.585 1.00 0.00 39 ALA A CA 9
ATOM 12816 C C . ALA A 1 39 ? 5.427 3.364 14.337 1.00 0.00 39 ALA A C 9
ATOM 12817 O O . ALA A 1 39 ? 6.294 2.777 13.687 1.00 0.00 39 ALA A O 9
ATOM 12824 N N . ILE A 1 40 ? 4.140 3.346 14.010 1.00 0.00 40 ILE A N 9
ATOM 12825 C CA . ILE A 1 40 ? 3.660 2.621 12.840 1.00 0.00 40 ILE A CA 9
ATOM 12826 C C . ILE A 1 40 ? 4.110 3.299 11.550 1.00 0.00 40 ILE A C 9
ATOM 12827 O O . ILE A 1 40 ? 4.637 2.652 10.646 1.00 0.00 40 ILE A O 9
ATOM 12843 N N . LYS A 1 41 ? 3.899 4.609 11.473 1.00 0.00 41 LYS A N 9
ATOM 12844 C CA . LYS A 1 41 ? 4.285 5.378 10.295 1.00 0.00 41 LYS A CA 9
ATOM 12845 C C . LYS A 1 41 ? 5.798 5.569 10.242 1.00 0.00 41 LYS A C 9
ATOM 12846 O O . LYS A 1 41 ? 6.356 5.878 9.190 1.00 0.00 41 LYS A O 9
ATOM 12865 N N . GLU A 1 42 ? 6.454 5.381 11.383 1.00 0.00 42 GLU A N 9
ATOM 12866 C CA . GLU A 1 42 ? 7.902 5.532 11.464 1.00 0.00 42 GLU A CA 9
ATOM 12867 C C . GLU A 1 42 ? 8.607 4.229 11.098 1.00 0.00 42 GLU A C 9
ATOM 12868 O O . GLU A 1 42 ? 9.461 4.200 10.212 1.00 0.00 42 GLU A O 9
ATOM 12880 N N . TYR A 1 43 ? 8.242 3.153 11.786 1.00 0.00 43 TYR A N 9
ATOM 12881 C CA . TYR A 1 43 ? 8.840 1.847 11.537 1.00 0.00 43 TYR A CA 9
ATOM 12882 C C . TYR A 1 43 ? 8.062 1.086 10.468 1.00 0.00 43 TYR A C 9
ATOM 12883 O O . TYR A 1 43 ? 8.314 -0.093 10.221 1.00 0.00 43 TYR A O 9
ATOM 12901 N N . SER A 1 44 ? 7.114 1.771 9.835 1.00 0.00 44 SER A N 9
ATOM 12902 C CA . SER A 1 44 ? 6.296 1.161 8.794 1.00 0.00 44 SER A CA 9
ATOM 12903 C C . SER A 1 44 ? 5.681 -0.147 9.283 1.00 0.00 44 SER A C 9
ATOM 12904 O O . SER A 1 44 ? 5.899 -1.207 8.695 1.00 0.00 44 SER A O 9
ATOM 12912 N N . LEU A 1 45 ? 4.913 -0.065 10.364 1.00 0.00 45 LEU A N 9
ATOM 12913 C CA . LEU A 1 45 ? 4.265 -1.241 10.934 1.00 0.00 45 LEU A CA 9
ATOM 12914 C C . LEU A 1 45 ? 2.904 -1.481 10.288 1.00 0.00 45 LEU A C 9
ATOM 12915 O O . LEU A 1 45 ? 2.252 -0.545 9.826 1.00 0.00 45 LEU A O 9
ATOM 12931 N N . MET A 1 46 ? 2.482 -2.740 10.261 1.00 0.00 46 MET A N 9
ATOM 12932 C CA . MET A 1 46 ? 1.196 -3.102 9.674 1.00 0.00 46 MET A CA 9
ATOM 12933 C C . MET A 1 46 ? 0.544 -4.240 10.454 1.00 0.00 46 MET A C 9
ATOM 12934 O O . MET A 1 46 ? 1.188 -4.886 11.280 1.00 0.00 46 MET A O 9
ATOM 12948 N N . GLU A 1 47 ? -0.736 -4.477 10.186 1.00 0.00 47 GLU A N 9
ATOM 12949 C CA . GLU A 1 47 ? -1.474 -5.536 10.864 1.00 0.00 47 GLU A CA 9
ATOM 12950 C C . GLU A 1 47 ? -1.571 -5.259 12.361 1.00 0.00 47 GLU A C 9
ATOM 12951 O O . GLU A 1 47 ? -1.634 -6.184 13.172 1.00 0.00 47 GLU A O 9
ATOM 12963 N N . ILE A 1 48 ? -1.581 -3.980 12.721 1.00 0.00 48 ILE A N 9
ATOM 12964 C CA . ILE A 1 48 ? -1.671 -3.581 14.120 1.00 0.00 48 ILE A CA 9
ATOM 12965 C C . ILE A 1 48 ? -3.071 -3.082 14.461 1.00 0.00 48 ILE A C 9
ATOM 12966 O O . ILE A 1 48 ? -3.675 -2.327 13.698 1.00 0.00 48 ILE A O 9
ATOM 12982 N N . ASP A 1 49 ? -3.580 -3.507 15.611 1.00 0.00 49 ASP A N 9
ATOM 12983 C CA . ASP A 1 49 ? -4.909 -3.101 16.056 1.00 0.00 49 ASP A CA 9
ATOM 12984 C C . ASP A 1 49 ? -4.823 -1.913 17.009 1.00 0.00 49 ASP A C 9
ATOM 12985 O O . ASP A 1 49 ? -4.681 -2.083 18.220 1.00 0.00 49 ASP A O 9
ATOM 12994 N N . THR A 1 50 ? -4.910 -0.708 16.454 1.00 0.00 50 THR A N 9
ATOM 12995 C CA . THR A 1 50 ? -4.841 0.509 17.253 1.00 0.00 50 THR A CA 9
ATOM 12996 C C . THR A 1 50 ? -6.035 0.617 18.195 1.00 0.00 50 THR A C 9
ATOM 12997 O O . THR A 1 50 ? -5.949 1.241 19.252 1.00 0.00 50 THR A O 9
ATOM 13008 N N . SER A 1 51 ? -7.148 0.006 17.803 1.00 0.00 51 SER A N 9
ATOM 13009 C CA . SER A 1 51 ? -8.362 0.036 18.612 1.00 0.00 51 SER A CA 9
ATOM 13010 C C . SER A 1 51 ? -8.113 -0.575 19.988 1.00 0.00 51 SER A C 9
ATOM 13011 O O . SER A 1 51 ? -8.806 -0.258 20.955 1.00 0.00 51 SER A O 9
ATOM 13019 N N . PHE A 1 52 ? -7.119 -1.453 20.067 1.00 0.00 52 PHE A N 9
ATOM 13020 C CA . PHE A 1 52 ? -6.779 -2.111 21.323 1.00 0.00 52 PHE A CA 9
ATOM 13021 C C . PHE A 1 52 ? -6.242 -1.103 22.336 1.00 0.00 52 PHE A C 9
ATOM 13022 O O . PHE A 1 52 ? -6.289 -1.336 23.544 1.00 0.00 52 PHE A O 9
ATOM 13039 N N . PHE A 1 53 ? -5.733 0.017 21.835 1.00 0.00 53 PHE A N 9
ATOM 13040 C CA . PHE A 1 53 ? -5.185 1.060 22.695 1.00 0.00 53 PHE A CA 9
ATOM 13041 C C . PHE A 1 53 ? -6.003 2.343 22.580 1.00 0.00 53 PHE A C 9
ATOM 13042 O O . PHE A 1 53 ? -5.517 3.430 22.892 1.00 0.00 53 PHE A O 9
ATOM 13059 N N . GLN A 1 54 ? -7.245 2.208 22.129 1.00 0.00 54 GLN A N 9
ATOM 13060 C CA . GLN A 1 54 ? -8.130 3.357 21.971 1.00 0.00 54 GLN A CA 9
ATOM 13061 C C . GLN A 1 54 ? -8.400 4.024 23.316 1.00 0.00 54 GLN A C 9
ATOM 13062 O O . GLN A 1 54 ? -8.718 5.211 23.378 1.00 0.00 54 GLN A O 9
ATOM 13076 N N . ASN A 1 55 ? -8.273 3.252 24.390 1.00 0.00 55 ASN A N 9
ATOM 13077 C CA . ASN A 1 55 ? -8.505 3.768 25.734 1.00 0.00 55 ASN A CA 9
ATOM 13078 C C . ASN A 1 55 ? -7.530 3.149 26.731 1.00 0.00 55 ASN A C 9
ATOM 13079 O O . ASN A 1 55 ? -7.882 2.890 27.881 1.00 0.00 55 ASN A O 9
ATOM 13090 N N . MET A 1 56 ? -6.301 2.914 26.280 1.00 0.00 56 MET A N 9
ATOM 13091 C CA . MET A 1 56 ? -5.274 2.327 27.133 1.00 0.00 56 MET A CA 9
ATOM 13092 C C . MET A 1 56 ? -4.308 3.396 27.635 1.00 0.00 56 MET A C 9
ATOM 13093 O O . MET A 1 56 ? -3.400 3.812 26.915 1.00 0.00 56 MET A O 9
ATOM 13107 N N . ASP A 1 57 ? -4.510 3.836 28.872 1.00 0.00 57 ASP A N 9
ATOM 13108 C CA . ASP A 1 57 ? -3.656 4.856 29.469 1.00 0.00 57 ASP A CA 9
ATOM 13109 C C . ASP A 1 57 ? -2.204 4.390 29.515 1.00 0.00 57 ASP A C 9
ATOM 13110 O O . ASP A 1 57 ? -1.927 3.194 29.602 1.00 0.00 57 ASP A O 9
ATOM 13119 N N . GLY A 1 58 ? -1.279 5.343 29.454 1.00 0.00 58 GLY A N 9
ATOM 13120 C CA . GLY A 1 58 ? 0.133 5.011 29.489 1.00 0.00 58 GLY A CA 9
ATOM 13121 C C . GLY A 1 58 ? 0.463 3.994 30.563 1.00 0.00 58 GLY A C 9
ATOM 13122 O O . GLY A 1 58 ? 1.352 3.160 30.388 1.00 0.00 58 GLY A O 9
ATOM 13126 N N . LYS A 1 59 ? -0.253 4.062 31.680 1.00 0.00 59 LYS A N 9
ATOM 13127 C CA . LYS A 1 59 ? -0.033 3.141 32.788 1.00 0.00 59 LYS A CA 9
ATOM 13128 C C . LYS A 1 59 ? -0.372 1.710 32.382 1.00 0.00 59 LYS A C 9
ATOM 13129 O O . LYS A 1 59 ? 0.376 0.778 32.677 1.00 0.00 59 LYS A O 9
ATOM 13148 N N . GLU A 1 60 ? -1.503 1.544 31.704 1.00 0.00 60 GLU A N 9
ATOM 13149 C CA . GLU A 1 60 ? -1.939 0.227 31.257 1.00 0.00 60 GLU A CA 9
ATOM 13150 C C . GLU A 1 60 ? -1.173 -0.207 30.011 1.00 0.00 60 GLU A C 9
ATOM 13151 O O . GLU A 1 60 ? -1.243 -1.365 29.597 1.00 0.00 60 GLU A O 9
ATOM 13163 N N . LEU A 1 61 ? -0.442 0.730 29.417 1.00 0.00 61 LEU A N 9
ATOM 13164 C CA . LEU A 1 61 ? 0.338 0.446 28.218 1.00 0.00 61 LEU A CA 9
ATOM 13165 C C . LEU A 1 61 ? 1.742 -0.026 28.580 1.00 0.00 61 LEU A C 9
ATOM 13166 O O . LEU A 1 61 ? 2.315 -0.881 27.902 1.00 0.00 61 LEU A O 9
ATOM 13182 N N . CYS A 1 62 ? 2.290 0.532 29.653 1.00 0.00 62 CYS A N 9
ATOM 13183 C CA . CYS A 1 62 ? 3.627 0.167 30.107 1.00 0.00 62 CYS A CA 9
ATOM 13184 C C . CYS A 1 62 ? 3.603 -1.163 30.854 1.00 0.00 62 CYS A C 9
ATOM 13185 O O . CYS A 1 62 ? 4.641 -1.795 31.053 1.00 0.00 62 CYS A O 9
ATOM 13193 N N . LYS A 1 63 ? 2.412 -1.581 31.268 1.00 0.00 63 LYS A N 9
ATOM 13194 C CA . LYS A 1 63 ? 2.251 -2.836 31.994 1.00 0.00 63 LYS A CA 9
ATOM 13195 C C . LYS A 1 63 ? 2.033 -3.998 31.030 1.00 0.00 63 LYS A C 9
ATOM 13196 O O . LYS A 1 63 ? 2.327 -5.148 31.354 1.00 0.00 63 LYS A O 9
ATOM 13215 N N . MET A 1 64 ? 1.515 -3.689 29.846 1.00 0.00 64 MET A N 9
ATOM 13216 C CA . MET A 1 64 ? 1.261 -4.708 28.834 1.00 0.00 64 MET A CA 9
ATOM 13217 C C . MET A 1 64 ? 2.506 -5.554 28.588 1.00 0.00 64 MET A C 9
ATOM 13218 O O . MET A 1 64 ? 3.630 -5.082 28.755 1.00 0.00 64 MET A O 9
ATOM 13232 N N . ASN A 1 65 ? 2.298 -6.805 28.192 1.00 0.00 65 ASN A N 9
ATOM 13233 C CA . ASN A 1 65 ? 3.405 -7.716 27.924 1.00 0.00 65 ASN A CA 9
ATOM 13234 C C . ASN A 1 65 ? 3.359 -8.219 26.484 1.00 0.00 65 ASN A C 9
ATOM 13235 O O . ASN A 1 65 ? 2.446 -7.889 25.728 1.00 0.00 65 ASN A O 9
ATOM 13246 N N . LYS A 1 66 ? 4.351 -9.021 26.112 1.00 0.00 66 LYS A N 9
ATOM 13247 C CA . LYS A 1 66 ? 4.424 -9.573 24.764 1.00 0.00 66 LYS A CA 9
ATOM 13248 C C . LYS A 1 66 ? 3.109 -10.241 24.377 1.00 0.00 66 LYS A C 9
ATOM 13249 O O . LYS A 1 66 ? 2.683 -10.172 23.225 1.00 0.00 66 LYS A O 9
ATOM 13268 N N . GLU A 1 67 ? 2.470 -10.886 25.349 1.00 0.00 67 GLU A N 9
ATOM 13269 C CA . GLU A 1 67 ? 1.203 -11.566 25.108 1.00 0.00 67 GLU A CA 9
ATOM 13270 C C . GLU A 1 67 ? 0.088 -10.559 24.840 1.00 0.00 67 GLU A C 9
ATOM 13271 O O . GLU A 1 67 ? -0.534 -10.573 23.777 1.00 0.00 67 GLU A O 9
ATOM 13283 N N . ASP A 1 68 ? -0.160 -9.688 25.811 1.00 0.00 68 ASP A N 9
ATOM 13284 C CA . ASP A 1 68 ? -1.200 -8.673 25.681 1.00 0.00 68 ASP A CA 9
ATOM 13285 C C . ASP A 1 68 ? -0.982 -7.829 24.429 1.00 0.00 68 ASP A C 9
ATOM 13286 O O . ASP A 1 68 ? -1.931 -7.291 23.857 1.00 0.00 68 ASP A O 9
ATOM 13295 N N . PHE A 1 69 ? 0.274 -7.717 24.009 1.00 0.00 69 PHE A N 9
ATOM 13296 C CA . PHE A 1 69 ? 0.617 -6.937 22.825 1.00 0.00 69 PHE A CA 9
ATOM 13297 C C . PHE A 1 69 ? 0.377 -7.744 21.553 1.00 0.00 69 PHE A C 9
ATOM 13298 O O . PHE A 1 69 ? -0.042 -7.202 20.529 1.00 0.00 69 PHE A O 9
ATOM 13315 N N . LEU A 1 70 ? 0.645 -9.043 21.625 1.00 0.00 70 LEU A N 9
ATOM 13316 C CA . LEU A 1 70 ? 0.459 -9.927 20.479 1.00 0.00 70 LEU A CA 9
ATOM 13317 C C . LEU A 1 70 ? -1.023 -10.105 20.163 1.00 0.00 70 LEU A C 9
ATOM 13318 O O . LEU A 1 70 ? -1.387 -10.512 19.060 1.00 0.00 70 LEU A O 9
ATOM 13334 N N . ARG A 1 71 ? -1.872 -9.794 21.137 1.00 0.00 71 ARG A N 9
ATOM 13335 C CA . ARG A 1 71 ? -3.314 -9.918 20.962 1.00 0.00 71 ARG A CA 9
ATOM 13336 C C . ARG A 1 71 ? -3.882 -8.693 20.250 1.00 0.00 71 ARG A C 9
ATOM 13337 O O . ARG A 1 71 ? -5.089 -8.595 20.031 1.00 0.00 71 ARG A O 9
ATOM 13358 N N . ALA A 1 72 ? -3.003 -7.763 19.892 1.00 0.00 72 ALA A N 9
ATOM 13359 C CA . ALA A 1 72 ? -3.417 -6.546 19.204 1.00 0.00 72 ALA A CA 9
ATOM 13360 C C . ALA A 1 72 ? -2.534 -6.274 17.991 1.00 0.00 72 ALA A C 9
ATOM 13361 O O . ALA A 1 72 ? -3.015 -5.843 16.943 1.00 0.00 72 ALA A O 9
ATOM 13368 N N . THR A 1 73 ? -1.237 -6.527 18.140 1.00 0.00 73 THR A N 9
ATOM 13369 C CA . THR A 1 73 ? -0.286 -6.307 17.058 1.00 0.00 73 THR A CA 9
ATOM 13370 C C . THR A 1 73 ? 0.474 -7.586 16.726 1.00 0.00 73 THR A C 9
ATOM 13371 O O . THR A 1 73 ? 0.598 -8.483 17.562 1.00 0.00 73 THR A O 9
ATOM 13382 N N . THR A 1 74 ? 0.983 -7.666 15.500 1.00 0.00 74 THR A N 9
ATOM 13383 C CA . THR A 1 74 ? 1.731 -8.836 15.058 1.00 0.00 74 THR A CA 9
ATOM 13384 C C . THR A 1 74 ? 2.998 -9.023 15.884 1.00 0.00 74 THR A C 9
ATOM 13385 O O . THR A 1 74 ? 3.415 -8.122 16.614 1.00 0.00 74 THR A O 9
ATOM 13396 N N . LEU A 1 75 ? 3.608 -10.197 15.766 1.00 0.00 75 LEU A N 9
ATOM 13397 C CA . LEU A 1 75 ? 4.830 -10.503 16.502 1.00 0.00 75 LEU A CA 9
ATOM 13398 C C . LEU A 1 75 ? 5.929 -9.498 16.173 1.00 0.00 75 LEU A C 9
ATOM 13399 O O . LEU A 1 75 ? 6.539 -8.914 17.070 1.00 0.00 75 LEU A O 9
ATOM 13415 N N . TYR A 1 76 ? 6.176 -9.301 14.883 1.00 0.00 76 TYR A N 9
ATOM 13416 C CA . TYR A 1 76 ? 7.203 -8.367 14.436 1.00 0.00 76 TYR A CA 9
ATOM 13417 C C . TYR A 1 76 ? 7.051 -7.017 15.132 1.00 0.00 76 TYR A C 9
ATOM 13418 O O . TYR A 1 76 ? 8.009 -6.485 15.692 1.00 0.00 76 TYR A O 9
ATOM 13436 N N . ASN A 1 77 ? 5.841 -6.470 15.091 1.00 0.00 77 ASN A N 9
ATOM 13437 C CA . ASN A 1 77 ? 5.562 -5.183 15.717 1.00 0.00 77 ASN A CA 9
ATOM 13438 C C . ASN A 1 77 ? 5.688 -5.278 17.235 1.00 0.00 77 ASN A C 9
ATOM 13439 O O . ASN A 1 77 ? 6.127 -4.334 17.893 1.00 0.00 77 ASN A O 9
ATOM 13450 N N . THR A 1 78 ? 5.299 -6.424 17.785 1.00 0.00 78 THR A N 9
ATOM 13451 C CA . THR A 1 78 ? 5.367 -6.642 19.225 1.00 0.00 78 THR A CA 9
ATOM 13452 C C . THR A 1 78 ? 6.794 -6.482 19.738 1.00 0.00 78 THR A C 9
ATOM 13453 O O . THR A 1 78 ? 7.010 -6.066 20.876 1.00 0.00 78 THR A O 9
ATOM 13464 N N . GLU A 1 79 ? 7.763 -6.814 18.892 1.00 0.00 79 GLU A N 9
ATOM 13465 C CA . GLU A 1 79 ? 9.170 -6.706 19.262 1.00 0.00 79 GLU A CA 9
ATOM 13466 C C . GLU A 1 79 ? 9.630 -5.251 19.232 1.00 0.00 79 GLU A C 9
ATOM 13467 O O . GLU A 1 79 ? 10.411 -4.818 20.079 1.00 0.00 79 GLU A O 9
ATOM 13479 N N . VAL A 1 80 ? 9.140 -4.502 18.249 1.00 0.00 80 VAL A N 9
ATOM 13480 C CA . VAL A 1 80 ? 9.500 -3.096 18.108 1.00 0.00 80 VAL A CA 9
ATOM 13481 C C . VAL A 1 80 ? 8.958 -2.270 19.270 1.00 0.00 80 VAL A C 9
ATOM 13482 O O . VAL A 1 80 ? 9.715 -1.614 19.986 1.00 0.00 80 VAL A O 9
ATOM 13495 N N . LEU A 1 81 ? 7.643 -2.309 19.452 1.00 0.00 81 LEU A N 9
ATOM 13496 C CA . LEU A 1 81 ? 6.998 -1.564 20.528 1.00 0.00 81 LEU A CA 9
ATOM 13497 C C . LEU A 1 81 ? 7.661 -1.860 21.869 1.00 0.00 81 LEU A C 9
ATOM 13498 O O . LEU A 1 81 ? 8.097 -0.948 22.573 1.00 0.00 81 LEU A O 9
ATOM 13514 N N . LEU A 1 82 ? 7.738 -3.140 22.215 1.00 0.00 82 LEU A N 9
ATOM 13515 C CA . LEU A 1 82 ? 8.351 -3.557 23.472 1.00 0.00 82 LEU A CA 9
ATOM 13516 C C . LEU A 1 82 ? 9.772 -3.016 23.590 1.00 0.00 82 LEU A C 9
ATOM 13517 O O . LEU A 1 82 ? 10.163 -2.493 24.633 1.00 0.00 82 LEU A O 9
ATOM 13533 N N . SER A 1 83 ? 10.540 -3.144 22.512 1.00 0.00 83 SER A N 9
ATOM 13534 C CA . SER A 1 83 ? 11.919 -2.669 22.496 1.00 0.00 83 SER A CA 9
ATOM 13535 C C . SER A 1 83 ? 11.977 -1.161 22.723 1.00 0.00 83 SER A C 9
ATOM 13536 O O . SER A 1 83 ? 12.807 -0.668 23.487 1.00 0.00 83 SER A O 9
ATOM 13544 N N . HIS A 1 84 ? 11.089 -0.434 22.052 1.00 0.00 84 HIS A N 9
ATOM 13545 C CA . HIS A 1 84 ? 11.037 1.018 22.180 1.00 0.00 84 HIS A CA 9
ATOM 13546 C C . HIS A 1 84 ? 10.667 1.426 23.603 1.00 0.00 84 HIS A C 9
ATOM 13547 O O . HIS A 1 84 ? 11.431 2.114 24.282 1.00 0.00 84 HIS 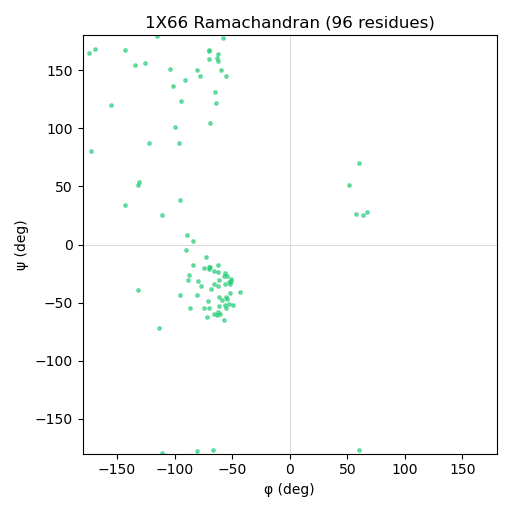A O 9
ATOM 13561 N N . LEU A 1 85 ? 9.491 0.997 24.049 1.00 0.00 85 LEU A N 9
ATOM 13562 C CA . LEU A 1 85 ? 9.019 1.318 25.392 1.00 0.00 85 LEU A CA 9
ATOM 13563 C C . LEU A 1 85 ? 10.023 0.862 26.445 1.00 0.00 85 LEU A C 9
ATOM 13564 O O . LEU A 1 85 ? 10.171 1.494 27.491 1.00 0.00 85 LEU A O 9
ATOM 13580 N N . SER A 1 86 ? 10.713 -0.238 26.161 1.00 0.00 86 SER A N 9
ATOM 13581 C CA . SER A 1 86 ? 11.703 -0.780 27.085 1.00 0.00 86 SER A CA 9
ATOM 13582 C C . SER A 1 86 ? 12.706 0.293 27.498 1.00 0.00 86 SER A C 9
ATOM 13583 O O . SER A 1 86 ? 13.037 0.429 28.676 1.00 0.00 86 SER A O 9
ATOM 13591 N N . TYR A 1 87 ? 13.185 1.053 26.519 1.00 0.00 87 TYR A N 9
ATOM 13592 C CA . TYR A 1 87 ? 14.152 2.113 26.779 1.00 0.00 87 TYR A CA 9
ATOM 13593 C C . TYR A 1 87 ? 13.497 3.280 27.512 1.00 0.00 87 TYR A C 9
ATOM 13594 O O . TYR A 1 87 ? 13.953 3.692 28.580 1.00 0.00 87 TYR A O 9
ATOM 13612 N N . LEU A 1 88 ? 12.426 3.809 26.932 1.00 0.00 88 LEU A N 9
ATOM 13613 C CA . LEU A 1 88 ? 11.706 4.928 27.529 1.00 0.00 88 LEU A CA 9
ATOM 13614 C C . LEU A 1 88 ? 11.331 4.624 28.976 1.00 0.00 88 LEU A C 9
ATOM 13615 O O . LEU A 1 88 ? 11.223 5.530 29.803 1.00 0.00 88 LEU A O 9
ATOM 13631 N N . ARG A 1 89 ? 11.135 3.344 29.275 1.00 0.00 89 ARG A N 9
ATOM 13632 C CA . ARG A 1 89 ? 10.772 2.921 30.622 1.00 0.00 89 ARG A CA 9
ATOM 13633 C C . ARG A 1 89 ? 11.997 2.898 31.533 1.00 0.00 89 ARG A C 9
ATOM 13634 O O . ARG A 1 89 ? 11.897 3.171 32.728 1.00 0.00 89 ARG A O 9
ATOM 13655 N N . GLU A 1 90 ? 13.150 2.571 30.957 1.00 0.00 90 GLU A N 9
ATOM 13656 C CA . GLU A 1 90 ? 14.392 2.512 31.718 1.00 0.00 90 GLU A CA 9
ATOM 13657 C C . GLU A 1 90 ? 15.219 3.778 31.509 1.00 0.00 90 GLU A C 9
ATOM 13658 O O . GLU A 1 90 ? 16.448 3.730 31.473 1.00 0.00 90 GLU A O 9
ATOM 13670 N N . SER A 1 91 ? 14.534 4.909 31.371 1.00 0.00 91 SER A N 9
ATOM 13671 C CA . SER A 1 91 ? 15.204 6.187 31.161 1.00 0.00 91 SER A CA 9
ATOM 13672 C C . SER A 1 91 ? 14.199 7.335 31.174 1.00 0.00 91 SER A C 9
ATOM 13673 O O . SER A 1 91 ? 13.365 7.455 30.276 1.00 0.00 91 SER A O 9
ATOM 13681 N N . SER A 1 92 ? 14.285 8.177 32.199 1.00 0.00 92 SER A N 9
ATOM 13682 C CA . SER A 1 92 ? 13.381 9.314 32.332 1.00 0.00 92 SER A CA 9
ATOM 13683 C C . SER A 1 92 ? 14.158 10.627 32.346 1.00 0.00 92 SER A C 9
ATOM 13684 O O . SER A 1 92 ? 13.685 11.646 31.844 1.00 0.00 92 SER A O 9
ATOM 13692 N N . SER A 1 93 ? 15.354 10.593 32.924 1.00 0.00 93 SER A N 9
ATOM 13693 C CA . SER A 1 93 ? 16.197 11.780 33.008 1.00 0.00 93 SER A CA 9
ATOM 13694 C C . SER A 1 93 ? 17.348 11.700 32.010 1.00 0.00 93 SER A C 9
ATOM 13695 O O . SER A 1 93 ? 17.570 12.621 31.225 1.00 0.00 93 SER A O 9
ATOM 13703 N N . GLY A 1 94 ? 18.080 10.590 32.048 1.00 0.00 94 GLY A N 9
ATOM 13704 C CA . GLY A 1 94 ? 19.200 10.409 31.143 1.00 0.00 94 GLY A CA 9
ATOM 13705 C C . GLY A 1 94 ? 20.337 11.371 31.428 1.00 0.00 94 GLY A C 9
ATOM 13706 O O . GLY A 1 94 ? 20.196 12.321 32.198 1.00 0.00 94 GLY A O 9
ATOM 13710 N N . PRO A 1 95 ? 21.496 11.126 30.799 1.00 0.00 95 PRO A N 9
ATOM 13711 C CA . PRO A 1 95 ? 22.685 11.966 30.975 1.00 0.00 95 PRO A CA 9
ATOM 13712 C C . PRO A 1 95 ? 22.519 13.344 30.343 1.00 0.00 95 PRO A C 9
ATOM 13713 O O . PRO A 1 95 ? 21.993 13.471 29.237 1.00 0.00 95 PRO A O 9
ATOM 13724 N N . SER A 1 96 ? 22.973 14.373 31.051 1.00 0.00 96 SER A N 9
ATOM 13725 C CA . SER A 1 96 ? 22.872 15.742 30.561 1.00 0.00 96 SER A CA 9
ATOM 13726 C C . SER A 1 96 ? 21.412 16.149 30.382 1.00 0.00 96 SER A C 9
ATOM 13727 O O . SER A 1 96 ? 20.501 15.373 30.666 1.00 0.00 96 SER A O 9
ATOM 13735 N N . SER A 1 97 ? 21.200 17.373 29.908 1.00 0.00 97 SER A N 9
ATOM 13736 C CA . SER A 1 97 ? 19.851 17.886 29.694 1.00 0.00 97 SER A CA 9
ATOM 13737 C C . SER A 1 97 ? 19.880 19.148 28.838 1.00 0.00 97 SER A C 9
ATOM 13738 O O . SER A 1 97 ? 20.097 20.249 29.342 1.00 0.00 97 SER A O 9
ATOM 13746 N N . GLY A 1 98 ? 19.660 18.979 27.537 1.00 0.00 98 GLY A N 9
ATOM 13747 C CA . GLY A 1 98 ? 19.665 20.112 26.630 1.00 0.00 98 GLY A CA 9
ATOM 13748 C C . GLY A 1 98 ? 20.977 20.252 25.884 1.00 0.00 98 GLY A C 9
ATOM 13749 O O . GLY A 1 98 ? 21.992 19.684 26.289 1.00 0.00 98 GLY A O 9
ATOM 13753 N N . GLY A 1 1 ? 3.421 -8.563 -9.103 1.00 0.00 1 GLY A N 10
ATOM 13754 C CA . GLY A 1 1 ? 2.547 -7.860 -10.024 1.00 0.00 1 GLY A CA 10
ATOM 13755 C C . GLY A 1 1 ? 2.164 -6.482 -9.522 1.00 0.00 1 GLY A C 10
ATOM 13756 O O . GLY A 1 1 ? 2.466 -5.475 -10.161 1.00 0.00 1 GLY A O 10
ATOM 13760 N N . SER A 1 2 ? 1.494 -6.437 -8.374 1.00 0.00 2 SER A N 10
ATOM 13761 C CA . SER A 1 2 ? 1.064 -5.172 -7.789 1.00 0.00 2 SER A CA 10
ATOM 13762 C C . SER A 1 2 ? 0.644 -5.361 -6.335 1.00 0.00 2 SER A C 10
ATOM 13763 O O . SER A 1 2 ? -0.289 -6.107 -6.039 1.00 0.00 2 SER A O 10
ATOM 13771 N N . SER A 1 3 ? 1.340 -4.680 -5.431 1.00 0.00 3 SER A N 10
ATOM 13772 C CA . SER A 1 3 ? 1.043 -4.775 -4.006 1.00 0.00 3 SER A CA 10
ATOM 13773 C C . SER A 1 3 ? 0.064 -3.684 -3.582 1.00 0.00 3 SER A C 10
ATOM 13774 O O . SER A 1 3 ? -0.727 -3.870 -2.659 1.00 0.00 3 SER A O 10
ATOM 13782 N N . GLY A 1 4 ? 0.125 -2.545 -4.264 1.00 0.00 4 GLY A N 10
ATOM 13783 C CA . GLY A 1 4 ? -0.761 -1.440 -3.944 1.00 0.00 4 GLY A CA 10
ATOM 13784 C C . GLY A 1 4 ? -0.165 -0.499 -2.916 1.00 0.00 4 GLY A C 10
ATOM 13785 O O . GLY A 1 4 ? 0.563 -0.927 -2.021 1.00 0.00 4 GLY A O 10
ATOM 13789 N N . SER A 1 5 ? -0.473 0.788 -3.046 1.00 0.00 5 SER A N 10
ATOM 13790 C CA . SER A 1 5 ? 0.041 1.793 -2.123 1.00 0.00 5 SER A CA 10
ATOM 13791 C C . SER A 1 5 ? -0.952 2.055 -0.995 1.00 0.00 5 SER A C 10
ATOM 13792 O O . SER A 1 5 ? -2.046 1.491 -0.974 1.00 0.00 5 SER A O 10
ATOM 13800 N N . SER A 1 6 ? -0.563 2.914 -0.060 1.00 0.00 6 SER A N 10
ATOM 13801 C CA . SER A 1 6 ? -1.416 3.249 1.074 1.00 0.00 6 SER A CA 10
ATOM 13802 C C . SER A 1 6 ? -1.161 4.678 1.544 1.00 0.00 6 SER A C 10
ATOM 13803 O O . SER A 1 6 ? -0.372 5.408 0.945 1.00 0.00 6 SER A O 10
ATOM 13811 N N . GLY A 1 7 ? -1.835 5.070 2.621 1.00 0.00 7 GLY A N 10
ATOM 13812 C CA . GLY A 1 7 ? -1.668 6.410 3.154 1.00 0.00 7 GLY A CA 10
ATOM 13813 C C . GLY A 1 7 ? -2.611 6.697 4.305 1.00 0.00 7 GLY A C 10
ATOM 13814 O O . GLY A 1 7 ? -3.601 7.414 4.160 1.00 0.00 7 GLY A O 10
ATOM 13818 N N . PRO A 1 8 ? -2.306 6.129 5.481 1.00 0.00 8 PRO A N 10
ATOM 13819 C CA . PRO A 1 8 ? -3.123 6.313 6.684 1.00 0.00 8 PRO A CA 10
ATOM 13820 C C . PRO A 1 8 ? -3.031 7.732 7.235 1.00 0.00 8 PRO A C 10
ATOM 13821 O O . PRO A 1 8 ? -2.177 8.524 6.838 1.00 0.00 8 PRO A O 10
ATOM 13832 N N . PRO A 1 9 ? -3.931 8.062 8.174 1.00 0.00 9 PRO A N 10
ATOM 13833 C CA . PRO A 1 9 ? -3.972 9.387 8.800 1.00 0.00 9 PRO A CA 10
ATOM 13834 C C . PRO A 1 9 ? -2.779 9.630 9.719 1.00 0.00 9 PRO A C 10
ATOM 13835 O O . PRO A 1 9 ? -2.744 9.143 10.848 1.00 0.00 9 PRO A O 10
ATOM 13846 N N . ASN A 1 10 ? -1.804 10.387 9.227 1.00 0.00 10 ASN A N 10
ATOM 13847 C CA . ASN A 1 10 ? -0.609 10.695 10.004 1.00 0.00 10 ASN A CA 10
ATOM 13848 C C . ASN A 1 10 ? -0.946 11.600 11.185 1.00 0.00 10 ASN A C 10
ATOM 13849 O O . ASN A 1 10 ? -1.698 12.564 11.045 1.00 0.00 10 ASN A O 10
ATOM 13860 N N . MET A 1 11 ? -0.384 11.283 12.346 1.00 0.00 11 MET A N 10
ATOM 13861 C CA . MET A 1 11 ? -0.624 12.069 13.551 1.00 0.00 11 MET A CA 10
ATOM 13862 C C . MET A 1 11 ? -0.292 13.539 13.316 1.00 0.00 11 MET A C 10
ATOM 13863 O O . MET A 1 11 ? 0.772 13.871 12.792 1.00 0.00 11 MET A O 10
ATOM 13877 N N . THR A 1 12 ? -1.210 14.419 13.706 1.00 0.00 12 THR A N 10
ATOM 13878 C CA . THR A 1 12 ? -1.016 15.853 13.537 1.00 0.00 12 THR A CA 10
ATOM 13879 C C . THR A 1 12 ? -1.006 16.569 14.882 1.00 0.00 12 THR A C 10
ATOM 13880 O O . THR A 1 12 ? -2.028 16.645 15.565 1.00 0.00 12 THR A O 10
ATOM 13891 N N . THR A 1 13 ? 0.155 17.096 15.259 1.00 0.00 13 THR A N 10
ATOM 13892 C CA . THR A 1 13 ? 0.297 17.807 16.523 1.00 0.00 13 THR A CA 10
ATOM 13893 C C . THR A 1 13 ? 1.162 19.052 16.360 1.00 0.00 13 THR A C 10
ATOM 13894 O O . THR A 1 13 ? 2.033 19.326 17.184 1.00 0.00 13 THR A O 10
ATOM 13905 N N . ASN A 1 14 ? 0.915 19.802 15.291 1.00 0.00 14 ASN A N 10
ATOM 13906 C CA . ASN A 1 14 ? 1.672 21.019 15.020 1.00 0.00 14 ASN A CA 10
ATOM 13907 C C . ASN A 1 14 ? 3.165 20.720 14.924 1.00 0.00 14 ASN A C 10
ATOM 13908 O O . ASN A 1 14 ? 3.999 21.589 15.179 1.00 0.00 14 ASN A O 10
ATOM 13919 N N . GLU A 1 15 ? 3.494 19.487 14.553 1.00 0.00 15 GLU A N 10
ATOM 13920 C CA . GLU A 1 15 ? 4.887 19.075 14.423 1.00 0.00 15 GLU A CA 10
ATOM 13921 C C . GLU A 1 15 ? 4.990 17.714 13.740 1.00 0.00 15 GLU A C 10
ATOM 13922 O O . GLU A 1 15 ? 4.103 16.871 13.875 1.00 0.00 15 GLU A O 10
ATOM 13934 N N . ARG A 1 16 ? 6.079 17.508 13.006 1.00 0.00 16 ARG A N 10
ATOM 13935 C CA . ARG A 1 16 ? 6.298 16.251 12.301 1.00 0.00 16 ARG A CA 10
ATOM 13936 C C . ARG A 1 16 ? 6.486 15.100 13.286 1.00 0.00 16 ARG A C 10
ATOM 13937 O O . ARG A 1 16 ? 6.211 13.944 12.965 1.00 0.00 16 ARG A O 10
ATOM 13958 N N . ARG A 1 17 ? 6.957 15.426 14.485 1.00 0.00 17 ARG A N 10
ATOM 13959 C CA . ARG A 1 17 ? 7.184 14.420 15.516 1.00 0.00 17 ARG A CA 10
ATOM 13960 C C . ARG A 1 17 ? 6.148 14.539 16.629 1.00 0.00 17 ARG A C 10
ATOM 13961 O O . ARG A 1 17 ? 5.564 15.603 16.836 1.00 0.00 17 ARG A O 10
ATOM 13982 N N . VAL A 1 18 ? 5.926 13.441 17.344 1.00 0.00 18 VAL A N 10
ATOM 13983 C CA . VAL A 1 18 ? 4.961 13.422 18.437 1.00 0.00 18 VAL A CA 10
ATOM 13984 C C . VAL A 1 18 ? 5.464 14.229 19.628 1.00 0.00 18 VAL A C 10
ATOM 13985 O O . VAL A 1 18 ? 6.670 14.325 19.861 1.00 0.00 18 VAL A O 10
ATOM 13998 N N . ILE A 1 19 ? 4.533 14.807 20.380 1.00 0.00 19 ILE A N 10
ATOM 13999 C CA . ILE A 1 19 ? 4.883 15.605 21.548 1.00 0.00 19 ILE A CA 10
ATOM 14000 C C . ILE A 1 19 ? 4.581 14.850 22.839 1.00 0.00 19 ILE A C 10
ATOM 14001 O O . ILE A 1 19 ? 3.739 15.270 23.634 1.00 0.00 19 ILE A O 10
ATOM 14017 N N . VAL A 1 20 ? 5.274 13.735 23.042 1.00 0.00 20 VAL A N 10
ATOM 14018 C CA . VAL A 1 20 ? 5.083 12.923 24.238 1.00 0.00 20 VAL A CA 10
ATOM 14019 C C . VAL A 1 20 ? 6.288 13.020 25.167 1.00 0.00 20 VAL A C 10
ATOM 14020 O O . VAL A 1 20 ? 7.409 13.304 24.743 1.00 0.00 20 VAL A O 10
ATOM 14033 N N . PRO A 1 21 ? 6.055 12.778 26.465 1.00 0.00 21 PRO A N 10
ATOM 14034 C CA . PRO A 1 21 ? 7.110 12.831 27.482 1.00 0.00 21 PRO A CA 10
ATOM 14035 C C . PRO A 1 21 ? 8.104 11.683 27.346 1.00 0.00 21 PRO A C 10
ATOM 14036 O O . PRO A 1 21 ? 8.018 10.882 26.416 1.00 0.00 21 PRO A O 10
ATOM 14047 N N . ALA A 1 22 ? 9.047 11.609 28.279 1.00 0.00 22 ALA A N 10
ATOM 14048 C CA . ALA A 1 22 ? 10.056 10.558 28.265 1.00 0.00 22 ALA A CA 10
ATOM 14049 C C . ALA A 1 22 ? 9.441 9.201 28.590 1.00 0.00 22 ALA A C 10
ATOM 14050 O O . ALA A 1 22 ? 9.223 8.378 27.701 1.00 0.00 22 ALA A O 10
ATOM 14057 N N . ASP A 1 23 ? 9.162 8.975 29.869 1.00 0.00 23 ASP A N 10
ATOM 14058 C CA . ASP A 1 23 ? 8.571 7.718 30.312 1.00 0.00 23 ASP A CA 10
ATOM 14059 C C . ASP A 1 23 ? 7.163 7.551 29.750 1.00 0.00 23 ASP A C 10
ATOM 14060 O O . ASP A 1 23 ? 6.392 8.506 29.647 1.00 0.00 23 ASP A O 10
ATOM 14069 N N . PRO A 1 24 ? 6.818 6.311 29.374 1.00 0.00 24 PRO A N 10
ATOM 14070 C CA . PRO A 1 24 ? 5.502 5.990 28.815 1.00 0.00 24 PRO A CA 10
ATOM 14071 C C . PRO A 1 24 ? 4.390 6.090 29.854 1.00 0.00 24 PRO A C 10
ATOM 14072 O O . PRO A 1 24 ? 3.230 6.328 29.517 1.00 0.00 24 PRO A O 10
ATOM 14083 N N . THR A 1 25 ? 4.752 5.907 31.120 1.00 0.00 25 THR A N 10
ATOM 14084 C CA . THR A 1 25 ? 3.785 5.976 32.208 1.00 0.00 25 THR A CA 10
ATOM 14085 C C . THR A 1 25 ? 3.140 7.355 32.284 1.00 0.00 25 THR A C 10
ATOM 14086 O O . THR A 1 25 ? 2.080 7.524 32.890 1.00 0.00 25 THR A O 10
ATOM 14097 N N . LEU A 1 26 ? 3.784 8.339 31.666 1.00 0.00 26 LEU A N 10
ATOM 14098 C CA . LEU A 1 26 ? 3.272 9.705 31.663 1.00 0.00 26 LEU A CA 10
ATOM 14099 C C . LEU A 1 26 ? 2.451 9.976 30.406 1.00 0.00 26 LEU A C 10
ATOM 14100 O O . LEU A 1 26 ? 2.198 11.128 30.054 1.00 0.00 26 LEU A O 10
ATOM 14116 N N . TRP A 1 27 ? 2.038 8.908 29.734 1.00 0.00 27 TRP A N 10
ATOM 14117 C CA . TRP A 1 27 ? 1.243 9.031 28.517 1.00 0.00 27 TRP A CA 10
ATOM 14118 C C . TRP A 1 27 ? -0.247 8.970 28.831 1.00 0.00 27 TRP A C 10
ATOM 14119 O O . TRP A 1 27 ? -0.732 7.996 29.408 1.00 0.00 27 TRP A O 10
ATOM 14140 N N . THR A 1 28 ? -0.972 10.017 28.448 1.00 0.00 28 THR A N 10
ATOM 14141 C CA . THR A 1 28 ? -2.407 10.083 28.690 1.00 0.00 28 THR A CA 10
ATOM 14142 C C . THR A 1 28 ? -3.162 9.117 27.785 1.00 0.00 28 THR A C 10
ATOM 14143 O O . THR A 1 28 ? -2.558 8.394 26.993 1.00 0.00 28 THR A O 10
ATOM 14154 N N . GLN A 1 29 ? -4.486 9.111 27.906 1.00 0.00 29 GLN A N 10
ATOM 14155 C CA . GLN A 1 29 ? -5.323 8.233 27.098 1.00 0.00 29 GLN A CA 10
ATOM 14156 C C . GLN A 1 29 ? -5.168 8.548 25.614 1.00 0.00 29 GLN A C 10
ATOM 14157 O O . GLN A 1 29 ? -5.523 7.738 24.758 1.00 0.00 29 GLN A O 10
ATOM 14171 N N . GLU A 1 30 ? -4.637 9.730 25.317 1.00 0.00 30 GLU A N 10
ATOM 14172 C CA . GLU A 1 30 ? -4.437 10.151 23.935 1.00 0.00 30 GLU A CA 10
ATOM 14173 C C . GLU A 1 30 ? -3.013 9.852 23.476 1.00 0.00 30 GLU A C 10
ATOM 14174 O O . GLU A 1 30 ? -2.797 9.363 22.366 1.00 0.00 30 GLU A O 10
ATOM 14186 N N . HIS A 1 31 ? -2.045 10.148 24.337 1.00 0.00 31 HIS A N 10
ATOM 14187 C CA . HIS A 1 31 ? -0.641 9.911 24.020 1.00 0.00 31 HIS A CA 10
ATOM 14188 C C . HIS A 1 31 ? -0.427 8.478 23.543 1.00 0.00 31 HIS A C 10
ATOM 14189 O O . HIS A 1 31 ? 0.142 8.246 22.476 1.00 0.00 31 HIS A O 10
ATOM 14203 N N . VAL A 1 32 ? -0.885 7.519 24.341 1.00 0.00 32 VAL A N 10
ATOM 14204 C CA . VAL A 1 32 ? -0.744 6.108 24.000 1.00 0.00 32 VAL A CA 10
ATOM 14205 C C . VAL A 1 32 ? -1.230 5.834 22.581 1.00 0.00 32 VAL A C 10
ATOM 14206 O O . VAL A 1 32 ? -0.729 4.935 21.906 1.00 0.00 32 VAL A O 10
ATOM 14219 N N . ARG A 1 33 ? -2.209 6.615 22.136 1.00 0.00 33 ARG A N 10
ATOM 14220 C CA . ARG A 1 33 ? -2.764 6.456 20.797 1.00 0.00 33 ARG A CA 10
ATOM 14221 C C . ARG A 1 33 ? -1.865 7.114 19.754 1.00 0.00 33 ARG A C 10
ATOM 14222 O O . ARG A 1 33 ? -1.580 6.529 18.710 1.00 0.00 33 ARG A O 10
ATOM 14243 N N . GLN A 1 34 ? -1.422 8.333 20.047 1.00 0.00 34 GLN A N 10
ATOM 14244 C CA . GLN A 1 34 ? -0.557 9.070 19.133 1.00 0.00 34 GLN A CA 10
ATOM 14245 C C . GLN A 1 34 ? 0.757 8.329 18.911 1.00 0.00 34 GLN A C 10
ATOM 14246 O O . GLN A 1 34 ? 1.181 8.125 17.774 1.00 0.00 34 GLN A O 10
ATOM 14260 N N . TRP A 1 35 ? 1.397 7.929 20.004 1.00 0.00 35 TRP A N 10
ATOM 14261 C CA . TRP A 1 35 ? 2.664 7.211 19.928 1.00 0.00 35 TRP A CA 10
ATOM 14262 C C . TRP A 1 35 ? 2.531 5.962 19.063 1.00 0.00 35 TRP A C 10
ATOM 14263 O O . TRP A 1 35 ? 3.453 5.600 18.331 1.00 0.00 35 TRP A O 10
ATOM 14284 N N . LEU A 1 36 ? 1.378 5.308 19.150 1.00 0.00 36 LEU A N 10
ATOM 14285 C CA . LEU A 1 36 ? 1.124 4.099 18.374 1.00 0.00 36 LEU A CA 10
ATOM 14286 C C . LEU A 1 36 ? 1.168 4.393 16.878 1.00 0.00 36 LEU A C 10
ATOM 14287 O O . LEU A 1 36 ? 2.009 3.859 16.155 1.00 0.00 36 LEU A O 10
ATOM 14303 N N . GLU A 1 37 ? 0.256 5.246 16.421 1.00 0.00 37 GLU A N 10
ATOM 14304 C CA . GLU A 1 37 ? 0.192 5.612 15.011 1.00 0.00 37 GLU A CA 10
ATOM 14305 C C . GLU A 1 37 ? 1.537 6.147 14.526 1.00 0.00 37 GLU A C 10
ATOM 14306 O O . GLU A 1 37 ? 1.860 6.060 13.342 1.00 0.00 37 GLU A O 10
ATOM 14318 N N . TRP A 1 38 ? 2.314 6.701 15.450 1.00 0.00 38 TRP A N 10
ATOM 14319 C CA . TRP A 1 38 ? 3.623 7.251 15.117 1.00 0.00 38 TRP A CA 10
ATOM 14320 C C . TRP A 1 38 ? 4.606 6.141 14.764 1.00 0.00 38 TRP A C 10
ATOM 14321 O O . TRP A 1 38 ? 5.120 6.086 13.647 1.00 0.00 38 TRP A O 10
ATOM 14342 N N . ALA A 1 39 ? 4.864 5.258 15.723 1.00 0.00 39 ALA A N 10
ATOM 14343 C CA . ALA A 1 39 ? 5.785 4.148 15.512 1.00 0.00 39 ALA A CA 10
ATOM 14344 C C . ALA A 1 39 ? 5.406 3.350 14.269 1.00 0.00 39 ALA A C 10
ATOM 14345 O O . ALA A 1 39 ? 6.263 2.741 13.627 1.00 0.00 39 ALA A O 10
ATOM 14352 N N . ILE A 1 40 ? 4.120 3.356 13.936 1.00 0.00 40 ILE A N 10
ATOM 14353 C CA . ILE A 1 40 ? 3.630 2.633 12.770 1.00 0.00 40 ILE A CA 10
ATOM 14354 C C . ILE A 1 40 ? 4.065 3.315 11.477 1.00 0.00 40 ILE A C 10
ATOM 14355 O O . ILE A 1 40 ? 4.559 2.666 10.555 1.00 0.00 40 ILE A O 10
ATOM 14371 N N . LYS A 1 41 ? 3.879 4.630 11.417 1.00 0.00 41 LYS A N 10
ATOM 14372 C CA . LYS A 1 41 ? 4.255 5.402 10.239 1.00 0.00 41 LYS A CA 10
ATOM 14373 C C . LYS A 1 41 ? 5.764 5.618 10.188 1.00 0.00 41 LYS A C 10
ATOM 14374 O O . LYS A 1 41 ? 6.319 5.942 9.139 1.00 0.00 41 LYS A O 10
ATOM 14393 N N . GLU A 1 42 ? 6.423 5.433 11.328 1.00 0.00 42 GLU A N 10
ATOM 14394 C CA . GLU A 1 42 ? 7.868 5.607 11.411 1.00 0.00 42 GLU A CA 10
ATOM 14395 C C . GLU A 1 42 ? 8.593 4.306 11.078 1.00 0.00 42 GLU A C 10
ATOM 14396 O O . GLU A 1 42 ? 9.437 4.264 10.183 1.00 0.00 42 GLU A O 10
ATOM 14408 N N . TYR A 1 43 ? 8.256 3.246 11.805 1.00 0.00 43 TYR A N 10
ATOM 14409 C CA . TYR A 1 43 ? 8.876 1.944 11.589 1.00 0.00 43 TYR A CA 10
ATOM 14410 C C . TYR A 1 43 ? 8.115 1.145 10.536 1.00 0.00 43 TYR A C 10
ATOM 14411 O O . TYR A 1 43 ? 8.391 -0.034 10.315 1.00 0.00 43 TYR A O 10
ATOM 14429 N N . SER A 1 44 ? 7.154 1.798 9.888 1.00 0.00 44 SER A N 10
ATOM 14430 C CA . SER A 1 44 ? 6.350 1.149 8.860 1.00 0.00 44 SER A CA 10
ATOM 14431 C C . SER A 1 44 ? 5.761 -0.160 9.375 1.00 0.00 44 SER A C 10
ATOM 14432 O O . SER A 1 44 ? 6.100 -1.241 8.890 1.00 0.00 44 SER A O 10
ATOM 14440 N N . LEU A 1 45 ? 4.878 -0.057 10.362 1.00 0.00 45 LEU A N 10
ATOM 14441 C CA . LEU A 1 45 ? 4.240 -1.232 10.945 1.00 0.00 45 LEU A CA 10
ATOM 14442 C C . LEU A 1 45 ? 2.882 -1.491 10.301 1.00 0.00 45 LEU A C 10
ATOM 14443 O O . LEU A 1 45 ? 2.218 -0.565 9.836 1.00 0.00 45 LEU A O 10
ATOM 14459 N N . MET A 1 46 ? 2.475 -2.756 10.280 1.00 0.00 46 MET A N 10
ATOM 14460 C CA . MET A 1 46 ? 1.194 -3.136 9.696 1.00 0.00 46 MET A CA 10
ATOM 14461 C C . MET A 1 46 ? 0.548 -4.267 10.491 1.00 0.00 46 MET A C 10
ATOM 14462 O O . MET A 1 46 ? 1.199 -4.908 11.315 1.00 0.00 46 MET A O 10
ATOM 14476 N N . GLU A 1 47 ? -0.735 -4.505 10.238 1.00 0.00 47 GLU A N 10
ATOM 14477 C CA . GLU A 1 47 ? -1.467 -5.557 10.932 1.00 0.00 47 GLU A CA 10
ATOM 14478 C C . GLU A 1 47 ? -1.547 -5.269 12.428 1.00 0.00 47 GLU A C 10
ATOM 14479 O O . GLU A 1 47 ? -1.573 -6.188 13.247 1.00 0.00 47 GLU A O 10
ATOM 14491 N N . ILE A 1 48 ? -1.584 -3.988 12.777 1.00 0.00 48 ILE A N 10
ATOM 14492 C CA . ILE A 1 48 ? -1.661 -3.578 14.173 1.00 0.00 48 ILE A CA 10
ATOM 14493 C C . ILE A 1 48 ? -3.052 -3.058 14.518 1.00 0.00 48 ILE A C 10
ATOM 14494 O O . ILE A 1 48 ? -3.645 -2.292 13.759 1.00 0.00 48 ILE A O 10
ATOM 14510 N N . ASP A 1 49 ? -3.566 -3.478 15.669 1.00 0.00 49 ASP A N 10
ATOM 14511 C CA . ASP A 1 49 ? -4.887 -3.053 16.116 1.00 0.00 49 ASP A CA 10
ATOM 14512 C C . ASP A 1 49 ? -4.783 -1.860 17.062 1.00 0.00 49 ASP A C 10
ATOM 14513 O O . ASP A 1 49 ? -4.692 -2.025 18.279 1.00 0.00 49 ASP A O 10
ATOM 14522 N N . THR A 1 50 ? -4.794 -0.658 16.495 1.00 0.00 50 THR A N 10
ATOM 14523 C CA . THR A 1 50 ? -4.698 0.562 17.286 1.00 0.00 50 THR A CA 10
ATOM 14524 C C . THR A 1 50 ? -5.893 0.706 18.221 1.00 0.00 50 THR A C 10
ATOM 14525 O O . THR A 1 50 ? -5.796 1.331 19.277 1.00 0.00 50 THR A O 10
ATOM 14536 N N . SER A 1 51 ? -7.021 0.122 17.827 1.00 0.00 51 SER A N 10
ATOM 14537 C CA . SER A 1 51 ? -8.237 0.189 18.630 1.00 0.00 51 SER A CA 10
ATOM 14538 C C . SER A 1 51 ? -8.000 -0.385 20.023 1.00 0.00 51 SER A C 10
ATOM 14539 O O . SER A 1 51 ? -8.550 0.104 21.010 1.00 0.00 51 SER A O 10
ATOM 14547 N N . PHE A 1 52 ? -7.176 -1.425 20.096 1.00 0.00 52 PHE A N 10
ATOM 14548 C CA . PHE A 1 52 ? -6.866 -2.067 21.368 1.00 0.00 52 PHE A CA 10
ATOM 14549 C C . PHE A 1 52 ? -6.346 -1.049 22.379 1.00 0.00 52 PHE A C 10
ATOM 14550 O O . PHE A 1 52 ? -6.488 -1.229 23.589 1.00 0.00 52 PHE A O 10
ATOM 14567 N N . PHE A 1 53 ? -5.743 0.022 21.874 1.00 0.00 53 PHE A N 10
ATOM 14568 C CA . PHE A 1 53 ? -5.200 1.070 22.732 1.00 0.00 53 PHE A CA 10
ATOM 14569 C C . PHE A 1 53 ? -6.001 2.360 22.587 1.00 0.00 53 PHE A C 10
ATOM 14570 O O . PHE A 1 53 ? -5.485 3.452 22.823 1.00 0.00 53 PHE A O 10
ATOM 14587 N N . GLN A 1 54 ? -7.265 2.225 22.197 1.00 0.00 54 GLN A N 10
ATOM 14588 C CA . GLN A 1 54 ? -8.136 3.380 22.020 1.00 0.00 54 GLN A CA 10
ATOM 14589 C C . GLN A 1 54 ? -8.382 4.086 23.349 1.00 0.00 54 GLN A C 10
ATOM 14590 O O . GLN A 1 54 ? -8.734 5.264 23.382 1.00 0.00 54 GLN A O 10
ATOM 14604 N N . ASN A 1 55 ? -8.194 3.357 24.445 1.00 0.00 55 ASN A N 10
ATOM 14605 C CA . ASN A 1 55 ? -8.397 3.913 25.777 1.00 0.00 55 ASN A CA 10
ATOM 14606 C C . ASN A 1 55 ? -7.415 3.306 26.775 1.00 0.00 55 ASN A C 10
ATOM 14607 O O . ASN A 1 55 ? -7.711 3.198 27.965 1.00 0.00 55 ASN A O 10
ATOM 14618 N N . MET A 1 56 ? -6.246 2.911 26.281 1.00 0.00 56 MET A N 10
ATOM 14619 C CA . MET A 1 56 ? -5.221 2.316 27.130 1.00 0.00 56 MET A CA 10
ATOM 14620 C C . MET A 1 56 ? -4.234 3.374 27.614 1.00 0.00 56 MET A C 10
ATOM 14621 O O . MET A 1 56 ? -3.303 3.742 26.898 1.00 0.00 56 MET A O 10
ATOM 14635 N N . ASP A 1 57 ? -4.445 3.860 28.833 1.00 0.00 57 ASP A N 10
ATOM 14636 C CA . ASP A 1 57 ? -3.574 4.876 29.412 1.00 0.00 57 ASP A CA 10
ATOM 14637 C C . ASP A 1 57 ? -2.136 4.373 29.499 1.00 0.00 57 ASP A C 10
ATOM 14638 O O . ASP A 1 57 ? -1.894 3.174 29.632 1.00 0.00 57 ASP A O 10
ATOM 14647 N N . GLY A 1 58 ? -1.185 5.299 29.423 1.00 0.00 58 GLY A N 10
ATOM 14648 C CA . GLY A 1 58 ? 0.217 4.930 29.493 1.00 0.00 58 GLY A CA 10
ATOM 14649 C C . GLY A 1 58 ? 0.495 3.918 30.587 1.00 0.00 58 GLY A C 10
ATOM 14650 O O . GLY A 1 58 ? 1.341 3.038 30.428 1.00 0.00 58 GLY A O 10
ATOM 14654 N N . LYS A 1 59 ? -0.217 4.042 31.702 1.00 0.00 59 LYS A N 10
ATOM 14655 C CA . LYS A 1 59 ? -0.042 3.132 32.827 1.00 0.00 59 LYS A CA 10
ATOM 14656 C C . LYS A 1 59 ? -0.382 1.700 32.426 1.00 0.00 59 LYS A C 10
ATOM 14657 O O . LYS A 1 59 ? 0.368 0.770 32.719 1.00 0.00 59 LYS A O 10
ATOM 14676 N N . GLU A 1 60 ? -1.517 1.532 31.754 1.00 0.00 60 GLU A N 10
ATOM 14677 C CA . GLU A 1 60 ? -1.954 0.213 31.313 1.00 0.00 60 GLU A CA 10
ATOM 14678 C C . GLU A 1 60 ? -1.189 -0.226 30.068 1.00 0.00 60 GLU A C 10
ATOM 14679 O O . GLU A 1 60 ? -1.245 -1.391 29.669 1.00 0.00 60 GLU A O 10
ATOM 14691 N N . LEU A 1 61 ? -0.475 0.713 29.458 1.00 0.00 61 LEU A N 10
ATOM 14692 C CA . LEU A 1 61 ? 0.302 0.425 28.258 1.00 0.00 61 LEU A CA 10
ATOM 14693 C C . LEU A 1 61 ? 1.710 -0.038 28.618 1.00 0.00 61 LEU A C 10
ATOM 14694 O O . LEU A 1 61 ? 2.282 -0.899 27.949 1.00 0.00 61 LEU A O 10
ATOM 14710 N N . CYS A 1 62 ? 2.263 0.539 29.680 1.00 0.00 62 CYS A N 10
ATOM 14711 C CA . CYS A 1 62 ? 3.604 0.185 30.131 1.00 0.00 62 CYS A CA 10
ATOM 14712 C C . CYS A 1 62 ? 3.591 -1.138 30.890 1.00 0.00 62 CYS A C 10
ATOM 14713 O O . CYS A 1 62 ? 4.632 -1.764 31.088 1.00 0.00 62 CYS A O 10
ATOM 14721 N N . LYS A 1 63 ? 2.404 -1.558 31.316 1.00 0.00 63 LYS A N 10
ATOM 14722 C CA . LYS A 1 63 ? 2.253 -2.807 32.054 1.00 0.00 63 LYS A CA 10
ATOM 14723 C C . LYS A 1 63 ? 2.022 -3.977 31.103 1.00 0.00 63 LYS A C 10
ATOM 14724 O O . LYS A 1 63 ? 2.284 -5.129 31.447 1.00 0.00 63 LYS A O 10
ATOM 14743 N N . MET A 1 64 ? 1.532 -3.672 29.906 1.00 0.00 64 MET A N 10
ATOM 14744 C CA . MET A 1 64 ? 1.269 -4.700 28.905 1.00 0.00 64 MET A CA 10
ATOM 14745 C C . MET A 1 64 ? 2.496 -5.580 28.694 1.00 0.00 64 MET A C 10
ATOM 14746 O O . MET A 1 64 ? 3.625 -5.156 28.936 1.00 0.00 64 MET A O 10
ATOM 14760 N N . ASN A 1 65 ? 2.267 -6.809 28.241 1.00 0.00 65 ASN A N 10
ATOM 14761 C CA . ASN A 1 65 ? 3.355 -7.749 27.998 1.00 0.00 65 ASN A CA 10
ATOM 14762 C C . ASN A 1 65 ? 3.337 -8.241 26.554 1.00 0.00 65 ASN A C 10
ATOM 14763 O O . ASN A 1 65 ? 2.464 -7.868 25.770 1.00 0.00 65 ASN A O 10
ATOM 14774 N N . LYS A 1 66 ? 4.307 -9.080 26.209 1.00 0.00 66 LYS A N 10
ATOM 14775 C CA . LYS A 1 66 ? 4.404 -9.626 24.860 1.00 0.00 66 LYS A CA 10
ATOM 14776 C C . LYS A 1 66 ? 3.077 -10.240 24.425 1.00 0.00 66 LYS A C 10
ATOM 14777 O O . LYS A 1 66 ? 2.622 -10.024 23.303 1.00 0.00 66 LYS A O 10
ATOM 14796 N N . GLU A 1 67 ? 2.462 -11.004 25.322 1.00 0.00 67 GLU A N 10
ATOM 14797 C CA . GLU A 1 67 ? 1.187 -11.649 25.030 1.00 0.00 67 GLU A CA 10
ATOM 14798 C C . GLU A 1 67 ? 0.092 -10.610 24.800 1.00 0.00 67 GLU A C 10
ATOM 14799 O O . GLU A 1 67 ? -0.552 -10.593 23.751 1.00 0.00 67 GLU A O 10
ATOM 14811 N N . ASP A 1 68 ? -0.111 -9.746 25.788 1.00 0.00 68 ASP A N 10
ATOM 14812 C CA . ASP A 1 68 ? -1.127 -8.703 25.695 1.00 0.00 68 ASP A CA 10
ATOM 14813 C C . ASP A 1 68 ? -0.929 -7.863 24.437 1.00 0.00 68 ASP A C 10
ATOM 14814 O O . ASP A 1 68 ? -1.893 -7.383 23.840 1.00 0.00 68 ASP A O 10
ATOM 14823 N N . PHE A 1 69 ? 0.327 -7.688 24.040 1.00 0.00 69 PHE A N 10
ATOM 14824 C CA . PHE A 1 69 ? 0.652 -6.904 22.854 1.00 0.00 69 PHE A CA 10
ATOM 14825 C C . PHE A 1 69 ? 0.399 -7.710 21.583 1.00 0.00 69 PHE A C 10
ATOM 14826 O O . PHE A 1 69 ? -0.033 -7.166 20.566 1.00 0.00 69 PHE A O 10
ATOM 14843 N N . LEU A 1 70 ? 0.673 -9.008 21.649 1.00 0.00 70 LEU A N 10
ATOM 14844 C CA . LEU A 1 70 ? 0.477 -9.890 20.504 1.00 0.00 70 LEU A CA 10
ATOM 14845 C C . LEU A 1 70 ? -1.008 -10.070 20.204 1.00 0.00 70 LEU A C 10
ATOM 14846 O O . LEU A 1 70 ? -1.384 -10.484 19.107 1.00 0.00 70 LEU A O 10
ATOM 14862 N N . ARG A 1 71 ? -1.847 -9.755 21.185 1.00 0.00 71 ARG A N 10
ATOM 14863 C CA . ARG A 1 71 ? -3.291 -9.882 21.026 1.00 0.00 71 ARG A CA 10
ATOM 14864 C C . ARG A 1 71 ? -3.867 -8.665 20.308 1.00 0.00 71 ARG A C 10
ATOM 14865 O O . ARG A 1 71 ? -5.076 -8.572 20.096 1.00 0.00 71 ARG A O 10
ATOM 14886 N N . ALA A 1 72 ? -2.993 -7.735 19.937 1.00 0.00 72 ALA A N 10
ATOM 14887 C CA . ALA A 1 72 ? -3.415 -6.525 19.241 1.00 0.00 72 ALA A CA 10
ATOM 14888 C C . ALA A 1 72 ? -2.533 -6.254 18.027 1.00 0.00 72 ALA A C 10
ATOM 14889 O O . ALA A 1 72 ? -3.017 -5.833 16.976 1.00 0.00 72 ALA A O 10
ATOM 14896 N N . THR A 1 73 ? -1.235 -6.498 18.178 1.00 0.00 73 THR A N 10
ATOM 14897 C CA . THR A 1 73 ? -0.285 -6.279 17.094 1.00 0.00 73 THR A CA 10
ATOM 14898 C C . THR A 1 73 ? 0.465 -7.561 16.752 1.00 0.00 73 THR A C 10
ATOM 14899 O O . THR A 1 73 ? 0.586 -8.462 17.583 1.00 0.00 73 THR A O 10
ATOM 14910 N N . THR A 1 74 ? 0.968 -7.637 15.524 1.00 0.00 74 THR A N 10
ATOM 14911 C CA . THR A 1 74 ? 1.706 -8.810 15.072 1.00 0.00 74 THR A CA 10
ATOM 14912 C C . THR A 1 74 ? 2.977 -9.009 15.891 1.00 0.00 74 THR A C 10
ATOM 14913 O O . THR A 1 74 ? 3.399 -8.116 16.627 1.00 0.00 74 THR A O 10
ATOM 14924 N N . LEU A 1 75 ? 3.583 -10.184 15.757 1.00 0.00 75 LEU A N 10
ATOM 14925 C CA . LEU A 1 75 ? 4.807 -10.500 16.484 1.00 0.00 75 LEU A CA 10
ATOM 14926 C C . LEU A 1 75 ? 5.910 -9.499 16.154 1.00 0.00 75 LEU A C 10
ATOM 14927 O O . LEU A 1 75 ? 6.528 -8.922 17.050 1.00 0.00 75 LEU A O 10
ATOM 14943 N N . TYR A 1 76 ? 6.152 -9.298 14.863 1.00 0.00 76 TYR A N 10
ATOM 14944 C CA . TYR A 1 76 ? 7.180 -8.367 14.415 1.00 0.00 76 TYR A CA 10
ATOM 14945 C C . TYR A 1 76 ? 7.041 -7.020 15.118 1.00 0.00 76 TYR A C 10
ATOM 14946 O O . TYR A 1 76 ? 8.006 -6.493 15.670 1.00 0.00 76 TYR A O 10
ATOM 14964 N N . ASN A 1 77 ? 5.832 -6.470 15.093 1.00 0.00 77 ASN A N 10
ATOM 14965 C CA . ASN A 1 77 ? 5.564 -5.184 15.727 1.00 0.00 77 ASN A CA 10
ATOM 14966 C C . ASN A 1 77 ? 5.701 -5.287 17.244 1.00 0.00 77 ASN A C 10
ATOM 14967 O O . ASN A 1 77 ? 6.160 -4.353 17.902 1.00 0.00 77 ASN A O 10
ATOM 14978 N N . THR A 1 78 ? 5.300 -6.430 17.792 1.00 0.00 78 THR A N 10
ATOM 14979 C CA . THR A 1 78 ? 5.377 -6.655 19.230 1.00 0.00 78 THR A CA 10
ATOM 14980 C C . THR A 1 78 ? 6.805 -6.494 19.736 1.00 0.00 78 THR A C 10
ATOM 14981 O O . THR A 1 78 ? 7.027 -6.075 20.872 1.00 0.00 78 THR A O 10
ATOM 14992 N N . GLU A 1 79 ? 7.771 -6.829 18.886 1.00 0.00 79 GLU A N 10
ATOM 14993 C CA . GLU A 1 79 ? 9.179 -6.721 19.249 1.00 0.00 79 GLU A CA 10
ATOM 14994 C C . GLU A 1 79 ? 9.637 -5.265 19.227 1.00 0.00 79 GLU A C 10
ATOM 14995 O O . GLU A 1 79 ? 10.410 -4.832 20.081 1.00 0.00 79 GLU A O 10
ATOM 15007 N N . VAL A 1 80 ? 9.153 -4.515 18.242 1.00 0.00 80 VAL A N 10
ATOM 15008 C CA . VAL A 1 80 ? 9.511 -3.108 18.107 1.00 0.00 80 VAL A CA 10
ATOM 15009 C C . VAL A 1 80 ? 8.963 -2.287 19.270 1.00 0.00 80 VAL A C 10
ATOM 15010 O O . VAL A 1 80 ? 9.716 -1.630 19.989 1.00 0.00 80 VAL A O 10
ATOM 15023 N N . LEU A 1 81 ? 7.648 -2.331 19.449 1.00 0.00 81 LEU A N 10
ATOM 15024 C CA . LEU A 1 81 ? 6.998 -1.592 20.526 1.00 0.00 81 LEU A CA 10
ATOM 15025 C C . LEU A 1 81 ? 7.662 -1.886 21.867 1.00 0.00 81 LEU A C 10
ATOM 15026 O O . LEU A 1 81 ? 8.081 -0.971 22.578 1.00 0.00 81 LEU A O 10
ATOM 15042 N N . LEU A 1 82 ? 7.757 -3.166 22.206 1.00 0.00 82 LEU A N 10
ATOM 15043 C CA . LEU A 1 82 ? 8.374 -3.582 23.461 1.00 0.00 82 LEU A CA 10
ATOM 15044 C C . LEU A 1 82 ? 9.791 -3.031 23.581 1.00 0.00 82 LEU A C 10
ATOM 15045 O O . LEU A 1 82 ? 10.181 -2.517 24.629 1.00 0.00 82 LEU A O 10
ATOM 15061 N N . SER A 1 83 ? 10.556 -3.138 22.499 1.00 0.00 83 SER A N 10
ATOM 15062 C CA . SER A 1 83 ? 11.930 -2.652 22.483 1.00 0.00 83 SER A CA 10
ATOM 15063 C C . SER A 1 83 ? 11.976 -1.144 22.713 1.00 0.00 83 SER A C 10
ATOM 15064 O O . SER A 1 83 ? 12.805 -0.645 23.474 1.00 0.00 83 SER A O 10
ATOM 15072 N N . HIS A 1 84 ? 11.078 -0.423 22.048 1.00 0.00 84 HIS A N 10
ATOM 15073 C CA . HIS A 1 84 ? 11.014 1.028 22.179 1.00 0.00 84 HIS A CA 10
ATOM 15074 C C . HIS A 1 84 ? 10.640 1.429 23.603 1.00 0.00 84 HIS A C 10
ATOM 15075 O O . HIS A 1 84 ? 11.395 2.126 24.282 1.00 0.00 84 HIS A O 10
ATOM 15089 N N . LEU A 1 85 ? 9.470 0.985 24.050 1.00 0.00 85 LEU A N 10
ATOM 15090 C CA . LEU A 1 85 ? 8.995 1.297 25.393 1.00 0.00 85 LEU A CA 10
ATOM 15091 C C . LEU A 1 85 ? 10.006 0.853 26.445 1.00 0.00 85 LEU A C 10
ATOM 15092 O O . LEU A 1 85 ? 10.138 1.479 27.496 1.00 0.00 85 LEU A O 10
ATOM 15108 N N . SER A 1 86 ? 10.718 -0.231 26.154 1.00 0.00 86 SER A N 10
ATOM 15109 C CA . SER A 1 86 ? 11.716 -0.760 27.076 1.00 0.00 86 SER A CA 10
ATOM 15110 C C . SER A 1 86 ? 12.702 0.327 27.491 1.00 0.00 86 SER A C 10
ATOM 15111 O O . SER A 1 86 ? 13.057 0.444 28.664 1.00 0.00 86 SER A O 10
ATOM 15119 N N . TYR A 1 87 ? 13.142 1.120 26.520 1.00 0.00 87 TYR A N 10
ATOM 15120 C CA . TYR A 1 87 ? 14.090 2.196 26.783 1.00 0.00 87 TYR A CA 10
ATOM 15121 C C . TYR A 1 87 ? 13.409 3.358 27.500 1.00 0.00 87 TYR A C 10
ATOM 15122 O O . TYR A 1 87 ? 13.847 3.786 28.569 1.00 0.00 87 TYR A O 10
ATOM 15140 N N . LEU A 1 88 ? 12.335 3.865 26.905 1.00 0.00 88 LEU A N 10
ATOM 15141 C CA . LEU A 1 88 ? 11.591 4.977 27.486 1.00 0.00 88 LEU A CA 10
ATOM 15142 C C . LEU A 1 88 ? 11.206 4.679 28.931 1.00 0.00 88 LEU A C 10
ATOM 15143 O O . LEU A 1 88 ? 11.069 5.590 29.748 1.00 0.00 88 LEU A O 10
ATOM 15159 N N . ARG A 1 89 ? 11.035 3.398 29.240 1.00 0.00 89 ARG A N 10
ATOM 15160 C CA . ARG A 1 89 ? 10.666 2.979 30.587 1.00 0.00 89 ARG A CA 10
ATOM 15161 C C . ARG A 1 89 ? 11.877 3.006 31.515 1.00 0.00 89 ARG A C 10
ATOM 15162 O O . ARG A 1 89 ? 11.754 3.303 32.703 1.00 0.00 89 ARG A O 10
ATOM 15183 N N . GLU A 1 90 ? 13.046 2.695 30.964 1.00 0.00 90 GLU A N 10
ATOM 15184 C CA . GLU A 1 90 ? 14.278 2.682 31.743 1.00 0.00 90 GLU A CA 10
ATOM 15185 C C . GLU A 1 90 ? 15.028 4.003 31.596 1.00 0.00 90 GLU A C 10
ATOM 15186 O O . GLU A 1 90 ? 16.258 4.038 31.634 1.00 0.00 90 GLU A O 10
ATOM 15198 N N . SER A 1 91 ? 14.278 5.087 31.428 1.00 0.00 91 SER A N 10
ATOM 15199 C CA . SER A 1 91 ? 14.871 6.410 31.271 1.00 0.00 91 SER A CA 10
ATOM 15200 C C . SER A 1 91 ? 14.240 7.407 32.238 1.00 0.00 91 SER A C 10
ATOM 15201 O O . SER A 1 91 ? 13.396 7.044 33.058 1.00 0.00 91 SER A O 10
ATOM 15209 N N . SER A 1 92 ? 14.656 8.665 32.137 1.00 0.00 92 SER A N 10
ATOM 15210 C CA . SER A 1 92 ? 14.136 9.715 33.005 1.00 0.00 92 SER A CA 10
ATOM 15211 C C . SER A 1 92 ? 14.427 9.402 34.470 1.00 0.00 92 SER A C 10
ATOM 15212 O O . SER A 1 92 ? 13.555 9.535 35.329 1.00 0.00 92 SER A O 10
ATOM 15220 N N . SER A 1 93 ? 15.658 8.986 34.746 1.00 0.00 93 SER A N 10
ATOM 15221 C CA . SER A 1 93 ? 16.065 8.651 36.106 1.00 0.00 93 SER A CA 10
ATOM 15222 C C . SER A 1 93 ? 15.925 9.858 37.028 1.00 0.00 93 SER A C 10
ATOM 15223 O O . SER A 1 93 ? 15.634 9.716 38.215 1.00 0.00 93 SER A O 10
ATOM 15231 N N . GLY A 1 94 ? 16.136 11.047 36.472 1.00 0.00 94 GLY A N 10
ATOM 15232 C CA . GLY A 1 94 ? 16.030 12.263 37.258 1.00 0.00 94 GLY A CA 10
ATOM 15233 C C . GLY A 1 94 ? 14.607 12.779 37.338 1.00 0.00 94 GLY A C 10
ATOM 15234 O O . GLY A 1 94 ? 13.705 12.284 36.661 1.00 0.00 94 GLY A O 10
ATOM 15238 N N . PRO A 1 95 ? 14.389 13.796 38.185 1.00 0.00 95 PRO A N 10
ATOM 15239 C CA . PRO A 1 95 ? 13.067 14.400 38.373 1.00 0.00 95 PRO A CA 10
ATOM 15240 C C . PRO A 1 95 ? 12.612 15.191 37.151 1.00 0.00 95 PRO A C 10
ATOM 15241 O O . PRO A 1 95 ? 11.438 15.163 36.783 1.00 0.00 95 PRO A O 10
ATOM 15252 N N . SER A 1 96 ? 13.549 15.896 36.526 1.00 0.00 96 SER A N 10
ATOM 15253 C CA . SER A 1 96 ? 13.244 16.698 35.346 1.00 0.00 96 SER A CA 10
ATOM 15254 C C . SER A 1 96 ? 12.148 17.715 35.650 1.00 0.00 96 SER A C 10
ATOM 15255 O O . SER A 1 96 ? 11.120 17.758 34.975 1.00 0.00 96 SER A O 10
ATOM 15263 N N . SER A 1 97 ? 12.377 18.534 36.672 1.00 0.00 97 SER A N 10
ATOM 15264 C CA . SER A 1 97 ? 11.409 19.549 37.070 1.00 0.00 97 SER A CA 10
ATOM 15265 C C . SER A 1 97 ? 11.995 20.949 36.913 1.00 0.00 97 SER A C 10
ATOM 15266 O O . SER A 1 97 ? 13.212 21.124 36.870 1.00 0.00 97 SER A O 10
ATOM 15274 N N . GLY A 1 98 ? 11.119 21.945 36.829 1.00 0.00 98 GLY A N 10
ATOM 15275 C CA . GLY A 1 98 ? 11.567 23.317 36.678 1.00 0.00 98 GLY A CA 10
ATOM 15276 C C . GLY A 1 98 ? 10.437 24.259 36.312 1.00 0.00 98 GLY A C 10
ATOM 15277 O O . GLY A 1 98 ? 10.525 24.991 35.326 1.00 0.00 98 GLY A O 10
ATOM 15281 N N . GLY A 1 1 ? 19.259 24.641 35.853 1.00 0.00 1 GLY A N 11
ATOM 15282 C CA . GLY A 1 1 ? 17.958 24.958 35.293 1.00 0.00 1 GLY A CA 11
ATOM 15283 C C . GLY A 1 1 ? 17.789 24.425 33.884 1.00 0.00 1 GLY A C 11
ATOM 15284 O O . GLY A 1 1 ? 18.769 24.109 33.210 1.00 0.00 1 GLY A O 11
ATOM 15288 N N . SER A 1 2 ? 16.541 24.324 33.437 1.00 0.00 2 SER A N 11
ATOM 15289 C CA . SER A 1 2 ? 16.246 23.820 32.101 1.00 0.00 2 SER A CA 11
ATOM 15290 C C . SER A 1 2 ? 15.504 24.868 31.277 1.00 0.00 2 SER A C 11
ATOM 15291 O O . SER A 1 2 ? 15.279 25.988 31.735 1.00 0.00 2 SER A O 11
ATOM 15299 N N . SER A 1 3 ? 15.127 24.495 30.058 1.00 0.00 3 SER A N 11
ATOM 15300 C CA . SER A 1 3 ? 14.414 25.403 29.167 1.00 0.00 3 SER A CA 11
ATOM 15301 C C . SER A 1 3 ? 13.124 24.765 28.660 1.00 0.00 3 SER A C 11
ATOM 15302 O O . SER A 1 3 ? 13.012 23.542 28.582 1.00 0.00 3 SER A O 11
ATOM 15310 N N . GLY A 1 4 ? 12.151 25.604 28.317 1.00 0.00 4 GLY A N 11
ATOM 15311 C CA . GLY A 1 4 ? 10.881 25.105 27.822 1.00 0.00 4 GLY A CA 11
ATOM 15312 C C . GLY A 1 4 ? 9.981 24.605 28.935 1.00 0.00 4 GLY A C 11
ATOM 15313 O O . GLY A 1 4 ? 9.765 25.301 29.927 1.00 0.00 4 GLY A O 11
ATOM 15317 N N . SER A 1 5 ? 9.455 23.396 28.770 1.00 0.00 5 SER A N 11
ATOM 15318 C CA . SER A 1 5 ? 8.568 22.806 29.766 1.00 0.00 5 SER A CA 11
ATOM 15319 C C . SER A 1 5 ? 8.796 21.301 29.873 1.00 0.00 5 SER A C 11
ATOM 15320 O O . SER A 1 5 ? 8.848 20.746 30.971 1.00 0.00 5 SER A O 11
ATOM 15328 N N . SER A 1 6 ? 8.933 20.647 28.724 1.00 0.00 6 SER A N 11
ATOM 15329 C CA . SER A 1 6 ? 9.152 19.206 28.687 1.00 0.00 6 SER A CA 11
ATOM 15330 C C . SER A 1 6 ? 10.566 18.883 28.215 1.00 0.00 6 SER A C 11
ATOM 15331 O O . SER A 1 6 ? 11.269 18.081 28.828 1.00 0.00 6 SER A O 11
ATOM 15339 N N . GLY A 1 7 ? 10.977 19.516 27.120 1.00 0.00 7 GLY A N 11
ATOM 15340 C CA . GLY A 1 7 ? 12.306 19.284 26.584 1.00 0.00 7 GLY A CA 11
ATOM 15341 C C . GLY A 1 7 ? 12.354 19.423 25.075 1.00 0.00 7 GLY A C 11
ATOM 15342 O O . GLY A 1 7 ? 11.326 19.514 24.405 1.00 0.00 7 GLY A O 11
ATOM 15346 N N . PRO A 1 8 ? 13.574 19.444 24.518 1.00 0.00 8 PRO A N 11
ATOM 15347 C CA . PRO A 1 8 ? 13.783 19.575 23.073 1.00 0.00 8 PRO A CA 11
ATOM 15348 C C . PRO A 1 8 ? 13.348 18.329 22.310 1.00 0.00 8 PRO A C 11
ATOM 15349 O O . PRO A 1 8 ? 13.092 17.274 22.890 1.00 0.00 8 PRO A O 11
ATOM 15360 N N . PRO A 1 9 ? 13.262 18.451 20.977 1.00 0.00 9 PRO A N 11
ATOM 15361 C CA . PRO A 1 9 ? 12.860 17.343 20.105 1.00 0.00 9 PRO A CA 11
ATOM 15362 C C . PRO A 1 9 ? 13.917 16.247 20.035 1.00 0.00 9 PRO A C 11
ATOM 15363 O O . PRO A 1 9 ? 15.015 16.462 19.523 1.00 0.00 9 PRO A O 11
ATOM 15374 N N . ASN A 1 10 ? 13.578 15.070 20.553 1.00 0.00 10 ASN A N 11
ATOM 15375 C CA . ASN A 1 10 ? 14.498 13.939 20.549 1.00 0.00 10 ASN A CA 11
ATOM 15376 C C . ASN A 1 10 ? 14.255 13.044 19.338 1.00 0.00 10 ASN A C 11
ATOM 15377 O O . ASN A 1 10 ? 15.169 12.773 18.560 1.00 0.00 10 ASN A O 11
ATOM 15388 N N . MET A 1 11 ? 13.016 12.588 19.186 1.00 0.00 11 MET A N 11
ATOM 15389 C CA . MET A 1 11 ? 12.651 11.724 18.069 1.00 0.00 11 MET A CA 11
ATOM 15390 C C . MET A 1 11 ? 12.737 12.480 16.747 1.00 0.00 11 MET A C 11
ATOM 15391 O O . MET A 1 11 ? 12.402 13.663 16.673 1.00 0.00 11 MET A O 11
ATOM 15405 N N . THR A 1 12 ? 13.187 11.790 15.703 1.00 0.00 12 THR A N 11
ATOM 15406 C CA . THR A 1 12 ? 13.317 12.397 14.385 1.00 0.00 12 THR A CA 11
ATOM 15407 C C . THR A 1 12 ? 12.162 11.991 13.476 1.00 0.00 12 THR A C 11
ATOM 15408 O O . THR A 1 12 ? 11.968 10.809 13.191 1.00 0.00 12 THR A O 11
ATOM 15419 N N . THR A 1 13 ? 11.396 12.980 13.024 1.00 0.00 13 THR A N 11
ATOM 15420 C CA . THR A 1 13 ? 10.260 12.726 12.148 1.00 0.00 13 THR A CA 11
ATOM 15421 C C . THR A 1 13 ? 10.025 13.895 11.198 1.00 0.00 13 THR A C 11
ATOM 15422 O O . THR A 1 13 ? 9.750 15.013 11.632 1.00 0.00 13 THR A O 11
ATOM 15433 N N . ASN A 1 14 ? 10.135 13.629 9.901 1.00 0.00 14 ASN A N 11
ATOM 15434 C CA . ASN A 1 14 ? 9.935 14.661 8.890 1.00 0.00 14 ASN A CA 11
ATOM 15435 C C . ASN A 1 14 ? 8.506 15.194 8.932 1.00 0.00 14 ASN A C 11
ATOM 15436 O O . ASN A 1 14 ? 8.285 16.390 9.115 1.00 0.00 14 ASN A O 11
ATOM 15447 N N . GLU A 1 15 ? 7.540 14.296 8.763 1.00 0.00 15 GLU A N 11
ATOM 15448 C CA . GLU A 1 15 ? 6.132 14.677 8.781 1.00 0.00 15 GLU A CA 11
ATOM 15449 C C . GLU A 1 15 ? 5.390 13.961 9.906 1.00 0.00 15 GLU A C 11
ATOM 15450 O O . GLU A 1 15 ? 5.731 12.836 10.272 1.00 0.00 15 GLU A O 11
ATOM 15462 N N . ARG A 1 16 ? 4.375 14.623 10.452 1.00 0.00 16 ARG A N 11
ATOM 15463 C CA . ARG A 1 16 ? 3.585 14.052 11.536 1.00 0.00 16 ARG A CA 11
ATOM 15464 C C . ARG A 1 16 ? 4.485 13.586 12.677 1.00 0.00 16 ARG A C 11
ATOM 15465 O O . ARG A 1 16 ? 4.810 12.403 12.781 1.00 0.00 16 ARG A O 11
ATOM 15486 N N . ARG A 1 17 ? 4.885 14.523 13.529 1.00 0.00 17 ARG A N 11
ATOM 15487 C CA . ARG A 1 17 ? 5.749 14.209 14.661 1.00 0.00 17 ARG A CA 11
ATOM 15488 C C . ARG A 1 17 ? 4.998 14.371 15.980 1.00 0.00 17 ARG A C 11
ATOM 15489 O O . ARG A 1 17 ? 4.610 15.477 16.354 1.00 0.00 17 ARG A O 11
ATOM 15510 N N . VAL A 1 18 ? 4.796 13.259 16.680 1.00 0.00 18 VAL A N 11
ATOM 15511 C CA . VAL A 1 18 ? 4.093 13.277 17.956 1.00 0.00 18 VAL A CA 11
ATOM 15512 C C . VAL A 1 18 ? 4.946 13.915 19.046 1.00 0.00 18 VAL A C 11
ATOM 15513 O O . VAL A 1 18 ? 6.167 13.754 19.066 1.00 0.00 18 VAL A O 11
ATOM 15526 N N . ILE A 1 19 ? 4.297 14.641 19.950 1.00 0.00 19 ILE A N 11
ATOM 15527 C CA . ILE A 1 19 ? 4.997 15.303 21.044 1.00 0.00 19 ILE A CA 11
ATOM 15528 C C . ILE A 1 19 ? 4.577 14.729 22.392 1.00 0.00 19 ILE A C 11
ATOM 15529 O O . ILE A 1 19 ? 3.663 15.240 23.040 1.00 0.00 19 ILE A O 11
ATOM 15545 N N . VAL A 1 20 ? 5.252 13.663 22.812 1.00 0.00 20 VAL A N 11
ATOM 15546 C CA . VAL A 1 20 ? 4.951 13.020 24.086 1.00 0.00 20 VAL A CA 11
ATOM 15547 C C . VAL A 1 20 ? 6.159 13.048 25.015 1.00 0.00 20 VAL A C 11
ATOM 15548 O O . VAL A 1 20 ? 7.310 13.085 24.576 1.00 0.00 20 VAL A O 11
ATOM 15561 N N . PRO A 1 21 ? 5.896 13.031 26.330 1.00 0.00 21 PRO A N 11
ATOM 15562 C CA . PRO A 1 21 ? 6.949 13.053 27.349 1.00 0.00 21 PRO A CA 11
ATOM 15563 C C . PRO A 1 21 ? 7.742 11.751 27.391 1.00 0.00 21 PRO A C 11
ATOM 15564 O O . PRO A 1 21 ? 7.263 10.707 26.950 1.00 0.00 21 PRO A O 11
ATOM 15575 N N . ALA A 1 22 ? 8.958 11.821 27.924 1.00 0.00 22 ALA A N 11
ATOM 15576 C CA . ALA A 1 22 ? 9.816 10.647 28.026 1.00 0.00 22 ALA A CA 11
ATOM 15577 C C . ALA A 1 22 ? 9.108 9.511 28.758 1.00 0.00 22 ALA A C 11
ATOM 15578 O O . ALA A 1 22 ? 8.796 8.478 28.166 1.00 0.00 22 ALA A O 11
ATOM 15585 N N . ASP A 1 23 ? 8.860 9.710 30.048 1.00 0.00 23 ASP A N 11
ATOM 15586 C CA . ASP A 1 23 ? 8.189 8.702 30.861 1.00 0.00 23 ASP A CA 11
ATOM 15587 C C . ASP A 1 23 ? 6.892 8.246 30.200 1.00 0.00 23 ASP A C 11
ATOM 15588 O O . ASP A 1 23 ? 5.909 8.985 30.129 1.00 0.00 23 ASP A O 11
ATOM 15597 N N . PRO A 1 24 ? 6.887 7.000 29.703 1.00 0.00 24 PRO A N 11
ATOM 15598 C CA . PRO A 1 24 ? 5.717 6.418 29.038 1.00 0.00 24 PRO A CA 11
ATOM 15599 C C . PRO A 1 24 ? 4.577 6.139 30.011 1.00 0.00 24 PRO A C 11
ATOM 15600 O O . PRO A 1 24 ? 3.466 5.800 29.601 1.00 0.00 24 PRO A O 11
ATOM 15611 N N . THR A 1 25 ? 4.857 6.285 31.302 1.00 0.00 25 THR A N 11
ATOM 15612 C CA . THR A 1 25 ? 3.855 6.048 32.334 1.00 0.00 25 THR A CA 11
ATOM 15613 C C . THR A 1 25 ? 2.960 7.268 32.520 1.00 0.00 25 THR A C 11
ATOM 15614 O O . THR A 1 25 ? 1.825 7.152 32.986 1.00 0.00 25 THR A O 11
ATOM 15625 N N . LEU A 1 26 ? 3.476 8.436 32.155 1.00 0.00 26 LEU A N 11
ATOM 15626 C CA . LEU A 1 26 ? 2.722 9.679 32.281 1.00 0.00 26 LEU A CA 11
ATOM 15627 C C . LEU A 1 26 ? 1.876 9.932 31.037 1.00 0.00 26 LEU A C 11
ATOM 15628 O O . LEU A 1 26 ? 1.151 10.923 30.959 1.00 0.00 26 LEU A O 11
ATOM 15644 N N . TRP A 1 27 ? 1.974 9.029 30.068 1.00 0.00 27 TRP A N 11
ATOM 15645 C CA . TRP A 1 27 ? 1.217 9.154 28.828 1.00 0.00 27 TRP A CA 11
ATOM 15646 C C . TRP A 1 27 ? -0.280 9.029 29.090 1.00 0.00 27 TRP A C 11
ATOM 15647 O O . TRP A 1 27 ? -0.731 8.083 29.737 1.00 0.00 27 TRP A O 11
ATOM 15668 N N . THR A 1 28 ? -1.048 9.988 28.582 1.00 0.00 28 THR A N 11
ATOM 15669 C CA . THR A 1 28 ? -2.494 9.986 28.762 1.00 0.00 28 THR A CA 11
ATOM 15670 C C . THR A 1 28 ? -3.164 8.995 27.817 1.00 0.00 28 THR A C 11
ATOM 15671 O O . THR A 1 28 ? -2.499 8.352 27.006 1.00 0.00 28 THR A O 11
ATOM 15682 N N . GLN A 1 29 ? -4.483 8.878 27.927 1.00 0.00 29 GLN A N 11
ATOM 15683 C CA . GLN A 1 29 ? -5.242 7.965 27.081 1.00 0.00 29 GLN A CA 11
ATOM 15684 C C . GLN A 1 29 ? -5.095 8.337 25.610 1.00 0.00 29 GLN A C 11
ATOM 15685 O O . GLN A 1 29 ? -5.372 7.527 24.725 1.00 0.00 29 GLN A O 11
ATOM 15699 N N . GLU A 1 30 ? -4.659 9.566 25.356 1.00 0.00 30 GLU A N 11
ATOM 15700 C CA . GLU A 1 30 ? -4.477 10.045 23.991 1.00 0.00 30 GLU A CA 11
ATOM 15701 C C . GLU A 1 30 ? -3.034 9.849 23.533 1.00 0.00 30 GLU A C 11
ATOM 15702 O O . GLU A 1 30 ? -2.779 9.490 22.383 1.00 0.00 30 GLU A O 11
ATOM 15714 N N . HIS A 1 31 ? -2.094 10.088 24.442 1.00 0.00 31 HIS A N 11
ATOM 15715 C CA . HIS A 1 31 ? -0.676 9.938 24.132 1.00 0.00 31 HIS A CA 11
ATOM 15716 C C . HIS A 1 31 ? -0.374 8.526 23.638 1.00 0.00 31 HIS A C 11
ATOM 15717 O O . HIS A 1 31 ? 0.220 8.343 22.576 1.00 0.00 31 HIS A O 11
ATOM 15731 N N . VAL A 1 32 ? -0.787 7.531 24.417 1.00 0.00 32 VAL A N 11
ATOM 15732 C CA . VAL A 1 32 ? -0.562 6.136 24.058 1.00 0.00 32 VAL A CA 11
ATOM 15733 C C . VAL A 1 32 ? -1.025 5.852 22.634 1.00 0.00 32 VAL A C 11
ATOM 15734 O O . VAL A 1 32 ? -0.436 5.032 21.930 1.00 0.00 32 VAL A O 11
ATOM 15747 N N . ARG A 1 33 ? -2.084 6.537 22.215 1.00 0.00 33 ARG A N 11
ATOM 15748 C CA . ARG A 1 33 ? -2.628 6.359 20.874 1.00 0.00 33 ARG A CA 11
ATOM 15749 C C . ARG A 1 33 ? -1.706 6.976 19.827 1.00 0.00 33 ARG A C 11
ATOM 15750 O O . ARG A 1 33 ? -1.236 6.291 18.919 1.00 0.00 33 ARG A O 11
ATOM 15771 N N . GLN A 1 34 ? -1.453 8.274 19.960 1.00 0.00 34 GLN A N 11
ATOM 15772 C CA . GLN A 1 34 ? -0.588 8.984 19.025 1.00 0.00 34 GLN A CA 11
ATOM 15773 C C . GLN A 1 34 ? 0.737 8.251 18.846 1.00 0.00 34 GLN A C 11
ATOM 15774 O O . GLN A 1 34 ? 1.198 8.047 17.722 1.00 0.00 34 GLN A O 11
ATOM 15788 N N . TRP A 1 35 ? 1.346 7.859 19.959 1.00 0.00 35 TRP A N 11
ATOM 15789 C CA . TRP A 1 35 ? 2.619 7.149 19.925 1.00 0.00 35 TRP A CA 11
ATOM 15790 C C . TRP A 1 35 ? 2.525 5.904 19.049 1.00 0.00 35 TRP A C 11
ATOM 15791 O O . TRP A 1 35 ? 3.455 5.583 18.308 1.00 0.00 35 TRP A O 11
ATOM 15812 N N . LEU A 1 36 ? 1.397 5.208 19.137 1.00 0.00 36 LEU A N 11
ATOM 15813 C CA . LEU A 1 36 ? 1.182 3.998 18.351 1.00 0.00 36 LEU A CA 11
ATOM 15814 C C . LEU A 1 36 ? 1.225 4.304 16.857 1.00 0.00 36 LEU A C 11
ATOM 15815 O O . LEU A 1 36 ? 2.085 3.799 16.136 1.00 0.00 36 LEU A O 11
ATOM 15831 N N . GLU A 1 37 ? 0.293 5.134 16.401 1.00 0.00 37 GLU A N 11
ATOM 15832 C CA . GLU A 1 37 ? 0.226 5.508 14.994 1.00 0.00 37 GLU A CA 11
ATOM 15833 C C . GLU A 1 37 ? 1.570 6.043 14.508 1.00 0.00 37 GLU A C 11
ATOM 15834 O O . GLU A 1 37 ? 1.908 5.926 13.330 1.00 0.00 37 GLU A O 11
ATOM 15846 N N . TRP A 1 38 ? 2.332 6.630 15.424 1.00 0.00 38 TRP A N 11
ATOM 15847 C CA . TRP A 1 38 ? 3.639 7.184 15.090 1.00 0.00 38 TRP A CA 11
ATOM 15848 C C . TRP A 1 38 ? 4.635 6.074 14.771 1.00 0.00 38 TRP A C 11
ATOM 15849 O O . TRP A 1 38 ? 5.151 5.993 13.657 1.00 0.00 38 TRP A O 11
ATOM 15870 N N . ALA A 1 39 ? 4.900 5.222 15.755 1.00 0.00 39 ALA A N 11
ATOM 15871 C CA . ALA A 1 39 ? 5.832 4.116 15.577 1.00 0.00 39 ALA A CA 11
ATOM 15872 C C . ALA A 1 39 ? 5.488 3.302 14.334 1.00 0.00 39 ALA A C 11
ATOM 15873 O O . ALA A 1 39 ? 6.368 2.718 13.700 1.00 0.00 39 ALA A O 11
ATOM 15880 N N . ILE A 1 40 ? 4.205 3.267 13.993 1.00 0.00 40 ILE A N 11
ATOM 15881 C CA . ILE A 1 40 ? 3.745 2.525 12.825 1.00 0.00 40 ILE A CA 11
ATOM 15882 C C . ILE A 1 40 ? 4.198 3.197 11.533 1.00 0.00 40 ILE A C 11
ATOM 15883 O O . ILE A 1 40 ? 4.728 2.545 10.634 1.00 0.00 40 ILE A O 11
ATOM 15899 N N . LYS A 1 41 ? 3.986 4.506 11.449 1.00 0.00 41 LYS A N 11
ATOM 15900 C CA . LYS A 1 41 ? 4.375 5.269 10.269 1.00 0.00 41 LYS A CA 11
ATOM 15901 C C . LYS A 1 41 ? 5.883 5.492 10.237 1.00 0.00 41 LYS A C 11
ATOM 15902 O O . LYS A 1 41 ? 6.448 5.825 9.196 1.00 0.00 41 LYS A O 11
ATOM 15921 N N . GLU A 1 42 ? 6.529 5.305 11.384 1.00 0.00 42 GLU A N 11
ATOM 15922 C CA . GLU A 1 42 ? 7.972 5.485 11.485 1.00 0.00 42 GLU A CA 11
ATOM 15923 C C . GLU A 1 42 ? 8.707 4.192 11.145 1.00 0.00 42 GLU A C 11
ATOM 15924 O O . GLU A 1 42 ? 9.611 4.180 10.309 1.00 0.00 42 GLU A O 11
ATOM 15936 N N . TYR A 1 43 ? 8.313 3.104 11.799 1.00 0.00 43 TYR A N 11
ATOM 15937 C CA . TYR A 1 43 ? 8.936 1.806 11.568 1.00 0.00 43 TYR A CA 11
ATOM 15938 C C . TYR A 1 43 ? 8.175 1.019 10.506 1.00 0.00 43 TYR A C 11
ATOM 15939 O O . TYR A 1 43 ? 8.448 -0.160 10.277 1.00 0.00 43 TYR A O 11
ATOM 15957 N N . SER A 1 44 ? 7.221 1.679 9.859 1.00 0.00 44 SER A N 11
ATOM 15958 C CA . SER A 1 44 ? 6.418 1.041 8.822 1.00 0.00 44 SER A CA 11
ATOM 15959 C C . SER A 1 44 ? 5.823 -0.270 9.325 1.00 0.00 44 SER A C 11
ATOM 15960 O O . SER A 1 44 ? 6.242 -1.354 8.915 1.00 0.00 44 SER A O 11
ATOM 15968 N N . LEU A 1 45 ? 4.844 -0.165 10.217 1.00 0.00 45 LEU A N 11
ATOM 15969 C CA . LEU A 1 45 ? 4.190 -1.342 10.778 1.00 0.00 45 LEU A CA 11
ATOM 15970 C C . LEU A 1 45 ? 2.812 -1.547 10.158 1.00 0.00 45 LEU A C 11
ATOM 15971 O O . LEU A 1 45 ? 2.170 -0.593 9.719 1.00 0.00 45 LEU A O 11
ATOM 15987 N N . MET A 1 46 ? 2.363 -2.798 10.127 1.00 0.00 46 MET A N 11
ATOM 15988 C CA . MET A 1 46 ? 1.058 -3.127 9.563 1.00 0.00 46 MET A CA 11
ATOM 15989 C C . MET A 1 46 ? 0.401 -4.262 10.342 1.00 0.00 46 MET A C 11
ATOM 15990 O O . MET A 1 46 ? 1.044 -4.920 11.158 1.00 0.00 46 MET A O 11
ATOM 16004 N N . GLU A 1 47 ? -0.885 -4.483 10.084 1.00 0.00 47 GLU A N 11
ATOM 16005 C CA . GLU A 1 47 ? -1.628 -5.538 10.762 1.00 0.00 47 GLU A CA 11
ATOM 16006 C C . GLU A 1 47 ? -1.708 -5.269 12.262 1.00 0.00 47 GLU A C 11
ATOM 16007 O O . GLU A 1 47 ? -1.786 -6.198 13.067 1.00 0.00 47 GLU A O 11
ATOM 16019 N N . ILE A 1 48 ? -1.688 -3.992 12.630 1.00 0.00 48 ILE A N 11
ATOM 16020 C CA . ILE A 1 48 ? -1.758 -3.601 14.033 1.00 0.00 48 ILE A CA 11
ATOM 16021 C C . ILE A 1 48 ? -3.160 -3.129 14.402 1.00 0.00 48 ILE A C 11
ATOM 16022 O O . ILE A 1 48 ? -3.821 -2.442 13.622 1.00 0.00 48 ILE A O 11
ATOM 16038 N N . ASP A 1 49 ? -3.608 -3.500 15.596 1.00 0.00 49 ASP A N 11
ATOM 16039 C CA . ASP A 1 49 ? -4.931 -3.112 16.071 1.00 0.00 49 ASP A CA 11
ATOM 16040 C C . ASP A 1 49 ? -4.840 -1.922 17.022 1.00 0.00 49 ASP A C 11
ATOM 16041 O O . ASP A 1 49 ? -4.718 -2.091 18.236 1.00 0.00 49 ASP A O 11
ATOM 16050 N N . THR A 1 50 ? -4.899 -0.718 16.462 1.00 0.00 50 THR A N 11
ATOM 16051 C CA . THR A 1 50 ? -4.821 0.500 17.259 1.00 0.00 50 THR A CA 11
ATOM 16052 C C . THR A 1 50 ? -6.009 0.614 18.207 1.00 0.00 50 THR A C 11
ATOM 16053 O O . THR A 1 50 ? -5.900 1.191 19.288 1.00 0.00 50 THR A O 11
ATOM 16064 N N . SER A 1 51 ? -7.145 0.060 17.794 1.00 0.00 51 SER A N 11
ATOM 16065 C CA . SER A 1 51 ? -8.355 0.102 18.605 1.00 0.00 51 SER A CA 11
ATOM 16066 C C . SER A 1 51 ? -8.105 -0.494 19.987 1.00 0.00 51 SER A C 11
ATOM 16067 O O . SER A 1 51 ? -8.761 -0.129 20.962 1.00 0.00 51 SER A O 11
ATOM 16075 N N . PHE A 1 52 ? -7.149 -1.415 20.062 1.00 0.00 52 PHE A N 11
ATOM 16076 C CA . PHE A 1 52 ? -6.811 -2.064 21.323 1.00 0.00 52 PHE A CA 11
ATOM 16077 C C . PHE A 1 52 ? -6.181 -1.071 22.295 1.00 0.00 52 PHE A C 11
ATOM 16078 O O . PHE A 1 52 ? -6.234 -1.256 23.511 1.00 0.00 52 PHE A O 11
ATOM 16095 N N . PHE A 1 53 ? -5.586 -0.015 21.749 1.00 0.00 53 PHE A N 11
ATOM 16096 C CA . PHE A 1 53 ? -4.944 1.008 22.567 1.00 0.00 53 PHE A CA 11
ATOM 16097 C C . PHE A 1 53 ? -5.686 2.337 22.456 1.00 0.00 53 PHE A C 11
ATOM 16098 O O . PHE A 1 53 ? -5.112 3.400 22.691 1.00 0.00 53 PHE A O 11
ATOM 16115 N N . GLN A 1 54 ? -6.963 2.266 22.096 1.00 0.00 54 GLN A N 11
ATOM 16116 C CA . GLN A 1 54 ? -7.783 3.463 21.952 1.00 0.00 54 GLN A CA 11
ATOM 16117 C C . GLN A 1 54 ? -8.002 4.138 23.302 1.00 0.00 54 GLN A C 11
ATOM 16118 O O . GLN A 1 54 ? -8.105 5.361 23.386 1.00 0.00 54 GLN A O 11
ATOM 16132 N N . ASN A 1 55 ? -8.071 3.332 24.357 1.00 0.00 55 ASN A N 11
ATOM 16133 C CA . ASN A 1 55 ? -8.278 3.852 25.704 1.00 0.00 55 ASN A CA 11
ATOM 16134 C C . ASN A 1 55 ? -7.293 3.227 26.686 1.00 0.00 55 ASN A C 11
ATOM 16135 O O . ASN A 1 55 ? -7.625 2.986 27.846 1.00 0.00 55 ASN A O 11
ATOM 16146 N N . MET A 1 56 ? -6.078 2.966 26.212 1.00 0.00 56 MET A N 11
ATOM 16147 C CA . MET A 1 56 ? -5.044 2.371 27.050 1.00 0.00 56 MET A CA 11
ATOM 16148 C C . MET A 1 56 ? -4.104 3.441 27.597 1.00 0.00 56 MET A C 11
ATOM 16149 O O . MET A 1 56 ? -3.202 3.904 26.899 1.00 0.00 56 MET A O 11
ATOM 16163 N N . ASP A 1 57 ? -4.323 3.828 28.849 1.00 0.00 57 ASP A N 11
ATOM 16164 C CA . ASP A 1 57 ? -3.495 4.844 29.490 1.00 0.00 57 ASP A CA 11
ATOM 16165 C C . ASP A 1 57 ? -2.034 4.406 29.533 1.00 0.00 57 ASP A C 11
ATOM 16166 O O . ASP A 1 57 ? -1.734 3.214 29.586 1.00 0.00 57 ASP A O 11
ATOM 16175 N N . GLY A 1 58 ? -1.129 5.380 29.509 1.00 0.00 58 GLY A N 11
ATOM 16176 C CA . GLY A 1 58 ? 0.290 5.075 29.544 1.00 0.00 58 GLY A CA 11
ATOM 16177 C C . GLY A 1 58 ? 0.634 4.037 30.594 1.00 0.00 58 GLY A C 11
ATOM 16178 O O . GLY A 1 58 ? 1.534 3.220 30.400 1.00 0.00 58 GLY A O 11
ATOM 16182 N N . LYS A 1 59 ? -0.083 4.070 31.713 1.00 0.00 59 LYS A N 11
ATOM 16183 C CA . LYS A 1 59 ? 0.150 3.126 32.799 1.00 0.00 59 LYS A CA 11
ATOM 16184 C C . LYS A 1 59 ? -0.194 1.704 32.368 1.00 0.00 59 LYS A C 11
ATOM 16185 O O . LYS A 1 59 ? 0.550 0.764 32.646 1.00 0.00 59 LYS A O 11
ATOM 16204 N N . GLU A 1 60 ? -1.326 1.554 31.687 1.00 0.00 60 GLU A N 11
ATOM 16205 C CA . GLU A 1 60 ? -1.767 0.246 31.217 1.00 0.00 60 GLU A CA 11
ATOM 16206 C C . GLU A 1 60 ? -1.002 -0.168 29.964 1.00 0.00 60 GLU A C 11
ATOM 16207 O O . GLU A 1 60 ? -1.076 -1.318 29.529 1.00 0.00 60 GLU A O 11
ATOM 16219 N N . LEU A 1 61 ? -0.268 0.777 29.387 1.00 0.00 61 LEU A N 11
ATOM 16220 C CA . LEU A 1 61 ? 0.511 0.511 28.182 1.00 0.00 61 LEU A CA 11
ATOM 16221 C C . LEU A 1 61 ? 1.910 0.019 28.536 1.00 0.00 61 LEU A C 11
ATOM 16222 O O . LEU A 1 61 ? 2.489 -0.802 27.824 1.00 0.00 61 LEU A O 11
ATOM 16238 N N . CYS A 1 62 ? 2.447 0.525 29.641 1.00 0.00 62 CYS A N 11
ATOM 16239 C CA . CYS A 1 62 ? 3.779 0.136 30.091 1.00 0.00 62 CYS A CA 11
ATOM 16240 C C . CYS A 1 62 ? 3.734 -1.191 30.841 1.00 0.00 62 CYS A C 11
ATOM 16241 O O . CYS A 1 62 ? 4.763 -1.833 31.052 1.00 0.00 62 CYS A O 11
ATOM 16249 N N . LYS A 1 63 ? 2.534 -1.597 31.242 1.00 0.00 63 LYS A N 11
ATOM 16250 C CA . LYS A 1 63 ? 2.352 -2.848 31.969 1.00 0.00 63 LYS A CA 11
ATOM 16251 C C . LYS A 1 63 ? 2.128 -4.009 31.007 1.00 0.00 63 LYS A C 11
ATOM 16252 O O . LYS A 1 63 ? 2.476 -5.151 31.305 1.00 0.00 63 LYS A O 11
ATOM 16271 N N . MET A 1 64 ? 1.546 -3.709 29.850 1.00 0.00 64 MET A N 11
ATOM 16272 C CA . MET A 1 64 ? 1.278 -4.729 28.843 1.00 0.00 64 MET A CA 11
ATOM 16273 C C . MET A 1 64 ? 2.537 -5.531 28.533 1.00 0.00 64 MET A C 11
ATOM 16274 O O . MET A 1 64 ? 3.652 -5.023 28.647 1.00 0.00 64 MET A O 11
ATOM 16288 N N . ASN A 1 65 ? 2.352 -6.788 28.141 1.00 0.00 65 ASN A N 11
ATOM 16289 C CA . ASN A 1 65 ? 3.474 -7.660 27.816 1.00 0.00 65 ASN A CA 11
ATOM 16290 C C . ASN A 1 65 ? 3.384 -8.148 26.373 1.00 0.00 65 ASN A C 11
ATOM 16291 O O . ASN A 1 65 ? 2.435 -7.828 25.656 1.00 0.00 65 ASN A O 11
ATOM 16302 N N . LYS A 1 66 ? 4.377 -8.925 25.953 1.00 0.00 66 LYS A N 11
ATOM 16303 C CA . LYS A 1 66 ? 4.410 -9.459 24.597 1.00 0.00 66 LYS A CA 11
ATOM 16304 C C . LYS A 1 66 ? 3.098 -10.158 24.255 1.00 0.00 66 LYS A C 11
ATOM 16305 O O . LYS A 1 66 ? 2.591 -10.034 23.142 1.00 0.00 66 LYS A O 11
ATOM 16324 N N . GLU A 1 67 ? 2.555 -10.892 25.222 1.00 0.00 67 GLU A N 11
ATOM 16325 C CA . GLU A 1 67 ? 1.301 -11.610 25.022 1.00 0.00 67 GLU A CA 11
ATOM 16326 C C . GLU A 1 67 ? 0.146 -10.637 24.804 1.00 0.00 67 GLU A C 11
ATOM 16327 O O . GLU A 1 67 ? -0.534 -10.683 23.779 1.00 0.00 67 GLU A O 11
ATOM 16339 N N . ASP A 1 68 ? -0.070 -9.758 25.777 1.00 0.00 68 ASP A N 11
ATOM 16340 C CA . ASP A 1 68 ? -1.143 -8.773 25.693 1.00 0.00 68 ASP A CA 11
ATOM 16341 C C . ASP A 1 68 ? -0.999 -7.919 24.437 1.00 0.00 68 ASP A C 11
ATOM 16342 O O . ASP A 1 68 ? -1.989 -7.447 23.878 1.00 0.00 68 ASP A O 11
ATOM 16351 N N . PHE A 1 69 ? 0.240 -7.724 23.999 1.00 0.00 69 PHE A N 11
ATOM 16352 C CA . PHE A 1 69 ? 0.514 -6.924 22.810 1.00 0.00 69 PHE A CA 11
ATOM 16353 C C . PHE A 1 69 ? 0.262 -7.733 21.541 1.00 0.00 69 PHE A C 11
ATOM 16354 O O . PHE A 1 69 ? -0.176 -7.194 20.524 1.00 0.00 69 PHE A O 11
ATOM 16371 N N . LEU A 1 70 ? 0.543 -9.030 21.608 1.00 0.00 70 LEU A N 11
ATOM 16372 C CA . LEU A 1 70 ? 0.347 -9.915 20.465 1.00 0.00 70 LEU A CA 11
ATOM 16373 C C . LEU A 1 70 ? -1.137 -10.099 20.166 1.00 0.00 70 LEU A C 11
ATOM 16374 O O . LEU A 1 70 ? -1.512 -10.523 19.073 1.00 0.00 70 LEU A O 11
ATOM 16390 N N . ARG A 1 71 ? -1.977 -9.776 21.144 1.00 0.00 71 ARG A N 11
ATOM 16391 C CA . ARG A 1 71 ? -3.420 -9.905 20.985 1.00 0.00 71 ARG A CA 11
ATOM 16392 C C . ARG A 1 71 ? -3.999 -8.688 20.270 1.00 0.00 71 ARG A C 11
ATOM 16393 O O . ARG A 1 71 ? -5.210 -8.590 20.070 1.00 0.00 71 ARG A O 11
ATOM 16414 N N . ALA A 1 72 ? -3.126 -7.762 19.887 1.00 0.00 72 ALA A N 11
ATOM 16415 C CA . ALA A 1 72 ? -3.550 -6.553 19.193 1.00 0.00 72 ALA A CA 11
ATOM 16416 C C . ALA A 1 72 ? -2.668 -6.278 17.979 1.00 0.00 72 ALA A C 11
ATOM 16417 O O . ALA A 1 72 ? -3.152 -5.859 16.928 1.00 0.00 72 ALA A O 11
ATOM 16424 N N . THR A 1 73 ? -1.368 -6.516 18.132 1.00 0.00 73 THR A N 11
ATOM 16425 C CA . THR A 1 73 ? -0.418 -6.293 17.050 1.00 0.00 73 THR A CA 11
ATOM 16426 C C . THR A 1 73 ? 0.360 -7.564 16.730 1.00 0.00 73 THR A C 11
ATOM 16427 O O . THR A 1 73 ? 0.495 -8.451 17.574 1.00 0.00 73 THR A O 11
ATOM 16438 N N . THR A 1 74 ? 0.870 -7.648 15.505 1.00 0.00 74 THR A N 11
ATOM 16439 C CA . THR A 1 74 ? 1.634 -8.812 15.073 1.00 0.00 74 THR A CA 11
ATOM 16440 C C . THR A 1 74 ? 2.904 -8.973 15.901 1.00 0.00 74 THR A C 11
ATOM 16441 O O . THR A 1 74 ? 3.321 -8.051 16.604 1.00 0.00 74 THR A O 11
ATOM 16452 N N . LEU A 1 75 ? 3.517 -10.148 15.812 1.00 0.00 75 LEU A N 11
ATOM 16453 C CA . LEU A 1 75 ? 4.742 -10.430 16.553 1.00 0.00 75 LEU A CA 11
ATOM 16454 C C . LEU A 1 75 ? 5.834 -9.426 16.202 1.00 0.00 75 LEU A C 11
ATOM 16455 O O . LEU A 1 75 ? 6.436 -8.814 17.084 1.00 0.00 75 LEU A O 11
ATOM 16471 N N . TYR A 1 76 ? 6.084 -9.259 14.908 1.00 0.00 76 TYR A N 11
ATOM 16472 C CA . TYR A 1 76 ? 7.104 -8.329 14.439 1.00 0.00 76 TYR A CA 11
ATOM 16473 C C . TYR A 1 76 ? 6.940 -6.963 15.100 1.00 0.00 76 TYR A C 11
ATOM 16474 O O . TYR A 1 76 ? 7.888 -6.414 15.659 1.00 0.00 76 TYR A O 11
ATOM 16492 N N . ASN A 1 77 ? 5.728 -6.421 15.030 1.00 0.00 77 ASN A N 11
ATOM 16493 C CA . ASN A 1 77 ? 5.438 -5.120 15.621 1.00 0.00 77 ASN A CA 11
ATOM 16494 C C . ASN A 1 77 ? 5.577 -5.169 17.140 1.00 0.00 77 ASN A C 11
ATOM 16495 O O . ASN A 1 77 ? 6.030 -4.209 17.765 1.00 0.00 77 ASN A O 11
ATOM 16506 N N . THR A 1 78 ? 5.185 -6.294 17.729 1.00 0.00 78 THR A N 11
ATOM 16507 C CA . THR A 1 78 ? 5.265 -6.469 19.173 1.00 0.00 78 THR A CA 11
ATOM 16508 C C . THR A 1 78 ? 6.692 -6.273 19.673 1.00 0.00 78 THR A C 11
ATOM 16509 O O . THR A 1 78 ? 6.915 -5.663 20.718 1.00 0.00 78 THR A O 11
ATOM 16520 N N . GLU A 1 79 ? 7.655 -6.794 18.918 1.00 0.00 79 GLU A N 11
ATOM 16521 C CA . GLU A 1 79 ? 9.061 -6.676 19.286 1.00 0.00 79 GLU A CA 11
ATOM 16522 C C . GLU A 1 79 ? 9.519 -5.222 19.224 1.00 0.00 79 GLU A C 11
ATOM 16523 O O . GLU A 1 79 ? 10.300 -4.769 20.061 1.00 0.00 79 GLU A O 11
ATOM 16535 N N . VAL A 1 80 ? 9.027 -4.495 18.226 1.00 0.00 80 VAL A N 11
ATOM 16536 C CA . VAL A 1 80 ? 9.385 -3.092 18.054 1.00 0.00 80 VAL A CA 11
ATOM 16537 C C . VAL A 1 80 ? 8.870 -2.247 19.214 1.00 0.00 80 VAL A C 11
ATOM 16538 O O . VAL A 1 80 ? 9.639 -1.548 19.876 1.00 0.00 80 VAL A O 11
ATOM 16551 N N . LEU A 1 81 ? 7.566 -2.317 19.457 1.00 0.00 81 LEU A N 11
ATOM 16552 C CA . LEU A 1 81 ? 6.947 -1.559 20.539 1.00 0.00 81 LEU A CA 11
ATOM 16553 C C . LEU A 1 81 ? 7.608 -1.880 21.876 1.00 0.00 81 LEU A C 11
ATOM 16554 O O . LEU A 1 81 ? 8.083 -0.986 22.577 1.00 0.00 81 LEU A O 11
ATOM 16570 N N . LEU A 1 82 ? 7.635 -3.163 22.223 1.00 0.00 82 LEU A N 11
ATOM 16571 C CA . LEU A 1 82 ? 8.239 -3.604 23.475 1.00 0.00 82 LEU A CA 11
ATOM 16572 C C . LEU A 1 82 ? 9.674 -3.100 23.594 1.00 0.00 82 LEU A C 11
ATOM 16573 O O . LEU A 1 82 ? 10.071 -2.566 24.630 1.00 0.00 82 LEU A O 11
ATOM 16589 N N . SER A 1 83 ? 10.447 -3.272 22.527 1.00 0.00 83 SER A N 11
ATOM 16590 C CA . SER A 1 83 ? 11.839 -2.837 22.512 1.00 0.00 83 SER A CA 11
ATOM 16591 C C . SER A 1 83 ? 11.938 -1.327 22.712 1.00 0.00 83 SER A C 11
ATOM 16592 O O . SER A 1 83 ? 12.754 -0.846 23.499 1.00 0.00 83 SER A O 11
ATOM 16600 N N . HIS A 1 84 ? 11.100 -0.586 21.994 1.00 0.00 84 HIS A N 11
ATOM 16601 C CA . HIS A 1 84 ? 11.092 0.870 22.092 1.00 0.00 84 HIS A CA 11
ATOM 16602 C C . HIS A 1 84 ? 10.738 1.317 23.508 1.00 0.00 84 HIS A C 11
ATOM 16603 O O . HIS A 1 84 ? 11.506 2.030 24.155 1.00 0.00 84 HIS A O 11
ATOM 16617 N N . LEU A 1 85 ? 9.572 0.894 23.982 1.00 0.00 85 LEU A N 11
ATOM 16618 C CA . LEU A 1 85 ? 9.115 1.251 25.321 1.00 0.00 85 LEU A CA 11
ATOM 16619 C C . LEU A 1 85 ? 10.122 0.804 26.376 1.00 0.00 85 LEU A C 11
ATOM 16620 O O . LEU A 1 85 ? 10.280 1.452 27.411 1.00 0.00 85 LEU A O 11
ATOM 16636 N N . SER A 1 86 ? 10.801 -0.306 26.106 1.00 0.00 86 SER A N 11
ATOM 16637 C CA . SER A 1 86 ? 11.791 -0.841 27.034 1.00 0.00 86 SER A CA 11
ATOM 16638 C C . SER A 1 86 ? 12.792 0.236 27.440 1.00 0.00 86 SER A C 11
ATOM 16639 O O . SER A 1 86 ? 13.326 0.216 28.549 1.00 0.00 86 SER A O 11
ATOM 16647 N N . TYR A 1 87 ? 13.041 1.176 26.535 1.00 0.00 87 TYR A N 11
ATOM 16648 C CA . TYR A 1 87 ? 13.980 2.261 26.797 1.00 0.00 87 TYR A CA 11
ATOM 16649 C C . TYR A 1 87 ? 13.273 3.448 27.442 1.00 0.00 87 TYR A C 11
ATOM 16650 O O . TYR A 1 87 ? 13.718 3.971 28.465 1.00 0.00 87 TYR A O 11
ATOM 16668 N N . LEU A 1 88 ? 12.167 3.870 26.838 1.00 0.00 88 LEU A N 11
ATOM 16669 C CA . LEU A 1 88 ? 11.396 4.996 27.353 1.00 0.00 88 LEU A CA 11
ATOM 16670 C C . LEU A 1 88 ? 11.032 4.782 28.819 1.00 0.00 88 LEU A C 11
ATOM 16671 O O . LEU A 1 88 ? 11.072 5.715 29.621 1.00 0.00 88 LEU A O 11
ATOM 16687 N N . ARG A 1 89 ? 10.680 3.548 29.162 1.00 0.00 89 ARG A N 11
ATOM 16688 C CA . ARG A 1 89 ? 10.311 3.211 30.531 1.00 0.00 89 ARG A CA 11
ATOM 16689 C C . ARG A 1 89 ? 11.492 3.408 31.477 1.00 0.00 89 ARG A C 11
ATOM 16690 O O . ARG A 1 89 ? 11.313 3.759 32.643 1.00 0.00 89 ARG A O 11
ATOM 16711 N N . GLU A 1 90 ? 12.697 3.178 30.966 1.00 0.00 90 GLU A N 11
ATOM 16712 C CA . GLU A 1 90 ? 13.907 3.329 31.766 1.00 0.00 90 GLU A CA 11
ATOM 16713 C C . GLU A 1 90 ? 14.661 4.598 31.378 1.00 0.00 90 GLU A C 11
ATOM 16714 O O . GLU A 1 90 ? 15.879 4.682 31.537 1.00 0.00 90 GLU A O 11
ATOM 16726 N N . SER A 1 91 ? 13.928 5.582 30.868 1.00 0.00 91 SER A N 11
ATOM 16727 C CA . SER A 1 91 ? 14.527 6.845 30.452 1.00 0.00 91 SER A CA 11
ATOM 16728 C C . SER A 1 91 ? 14.514 7.855 31.596 1.00 0.00 91 SER A C 11
ATOM 16729 O O . SER A 1 91 ? 15.497 8.560 31.828 1.00 0.00 91 SER A O 11
ATOM 16737 N N . SER A 1 92 ? 13.393 7.919 32.307 1.00 0.00 92 SER A N 11
ATOM 16738 C CA . SER A 1 92 ? 13.249 8.845 33.424 1.00 0.00 92 SER A CA 11
ATOM 16739 C C . SER A 1 92 ? 13.400 8.117 34.756 1.00 0.00 92 SER A C 11
ATOM 16740 O O . SER A 1 92 ? 14.259 8.458 35.569 1.00 0.00 92 SER A O 11
ATOM 16748 N N . SER A 1 93 ? 12.558 7.111 34.972 1.00 0.00 93 SER A N 11
ATOM 16749 C CA . SER A 1 93 ? 12.594 6.336 36.207 1.00 0.00 93 SER A CA 11
ATOM 16750 C C . SER A 1 93 ? 13.716 5.303 36.167 1.00 0.00 93 SER A C 11
ATOM 16751 O O . SER A 1 93 ? 14.170 4.904 35.096 1.00 0.00 93 SER A O 11
ATOM 16759 N N . GLY A 1 94 ? 14.160 4.875 37.346 1.00 0.00 94 GLY A N 11
ATOM 16760 C CA . GLY A 1 94 ? 15.225 3.893 37.425 1.00 0.00 94 GLY A CA 11
ATOM 16761 C C . GLY A 1 94 ? 15.323 3.252 38.795 1.00 0.00 94 GLY A C 11
ATOM 16762 O O . GLY A 1 94 ? 16.259 3.499 39.554 1.00 0.00 94 GLY A O 11
ATOM 16766 N N . PRO A 1 95 ? 14.335 2.407 39.129 1.00 0.00 95 PRO A N 11
ATOM 16767 C CA . PRO A 1 95 ? 14.290 1.712 40.419 1.00 0.00 95 PRO A CA 11
ATOM 16768 C C . PRO A 1 95 ? 15.375 0.648 40.542 1.00 0.00 95 PRO A C 11
ATOM 16769 O O . PRO A 1 95 ? 15.464 -0.260 39.715 1.00 0.00 95 PRO A O 11
ATOM 16780 N N . SER A 1 96 ? 16.198 0.765 41.579 1.00 0.00 96 SER A N 11
ATOM 16781 C CA . SER A 1 96 ? 17.279 -0.186 41.808 1.00 0.00 96 SER A CA 11
ATOM 16782 C C . SER A 1 96 ? 16.758 -1.448 42.488 1.00 0.00 96 SER A C 11
ATOM 16783 O O . SER A 1 96 ? 15.798 -1.401 43.258 1.00 0.00 96 SER A O 11
ATOM 16791 N N . SER A 1 97 ? 17.397 -2.577 42.198 1.00 0.00 97 SER A N 11
ATOM 16792 C CA . SER A 1 97 ? 16.997 -3.853 42.777 1.00 0.00 97 SER A CA 11
ATOM 16793 C C . SER A 1 97 ? 17.632 -4.050 44.150 1.00 0.00 97 SER A C 11
ATOM 16794 O O . SER A 1 97 ? 18.454 -3.246 44.587 1.00 0.00 97 SER A O 11
ATOM 16802 N N . GLY A 1 98 ? 17.243 -5.127 44.826 1.00 0.00 98 GLY A N 11
ATOM 16803 C CA . GLY A 1 98 ? 17.783 -5.411 46.143 1.00 0.00 98 GLY A CA 11
ATOM 16804 C C . GLY A 1 98 ? 16.800 -6.156 47.025 1.00 0.00 98 GLY A C 11
ATOM 16805 O O . GLY A 1 98 ? 17.073 -6.401 48.200 1.00 0.00 98 GLY A O 11
ATOM 16809 N N . GLY A 1 1 ? 2.987 28.182 24.876 1.00 0.00 1 GLY A N 12
ATOM 16810 C CA . GLY A 1 1 ? 4.393 28.020 25.196 1.00 0.00 1 GLY A CA 12
ATOM 16811 C C . GLY A 1 1 ? 4.817 28.856 26.388 1.00 0.00 1 GLY A C 12
ATOM 16812 O O . GLY A 1 1 ? 4.980 30.071 26.275 1.00 0.00 1 GLY A O 12
ATOM 16816 N N . SER A 1 2 ? 4.994 28.204 27.533 1.00 0.00 2 SER A N 12
ATOM 16817 C CA . SER A 1 2 ? 5.396 28.897 28.751 1.00 0.00 2 SER A CA 12
ATOM 16818 C C . SER A 1 2 ? 6.653 28.268 29.344 1.00 0.00 2 SER A C 12
ATOM 16819 O O . SER A 1 2 ? 6.576 27.339 30.148 1.00 0.00 2 SER A O 12
ATOM 16827 N N . SER A 1 3 ? 7.811 28.781 28.940 1.00 0.00 3 SER A N 12
ATOM 16828 C CA . SER A 1 3 ? 9.086 28.268 29.427 1.00 0.00 3 SER A CA 12
ATOM 16829 C C . SER A 1 3 ? 9.746 29.265 30.376 1.00 0.00 3 SER A C 12
ATOM 16830 O O . SER A 1 3 ? 9.244 30.369 30.581 1.00 0.00 3 SER A O 12
ATOM 16838 N N . GLY A 1 4 ? 10.875 28.865 30.952 1.00 0.00 4 GLY A N 12
ATOM 16839 C CA . GLY A 1 4 ? 11.586 29.734 31.872 1.00 0.00 4 GLY A CA 12
ATOM 16840 C C . GLY A 1 4 ? 12.625 28.989 32.687 1.00 0.00 4 GLY A C 12
ATOM 16841 O O . GLY A 1 4 ? 12.284 28.163 33.534 1.00 0.00 4 GLY A O 12
ATOM 16845 N N . SER A 1 5 ? 13.896 29.279 32.430 1.00 0.00 5 SER A N 12
ATOM 16846 C CA . SER A 1 5 ? 14.988 28.626 33.143 1.00 0.00 5 SER A CA 12
ATOM 16847 C C . SER A 1 5 ? 14.975 27.121 32.897 1.00 0.00 5 SER A C 12
ATOM 16848 O O . SER A 1 5 ? 15.244 26.330 33.801 1.00 0.00 5 SER A O 12
ATOM 16856 N N . SER A 1 6 ? 14.659 26.732 31.666 1.00 0.00 6 SER A N 12
ATOM 16857 C CA . SER A 1 6 ? 14.606 25.322 31.299 1.00 0.00 6 SER A CA 12
ATOM 16858 C C . SER A 1 6 ? 15.114 25.111 29.876 1.00 0.00 6 SER A C 12
ATOM 16859 O O . SER A 1 6 ? 15.377 26.068 29.150 1.00 0.00 6 SER A O 12
ATOM 16867 N N . GLY A 1 7 ? 15.248 23.847 29.483 1.00 0.00 7 GLY A N 12
ATOM 16868 C CA . GLY A 1 7 ? 15.724 23.532 28.149 1.00 0.00 7 GLY A CA 12
ATOM 16869 C C . GLY A 1 7 ? 14.601 23.134 27.212 1.00 0.00 7 GLY A C 12
ATOM 16870 O O . GLY A 1 7 ? 13.432 23.080 27.597 1.00 0.00 7 GLY A O 12
ATOM 16874 N N . PRO A 1 8 ? 14.951 22.848 25.949 1.00 0.00 8 PRO A N 12
ATOM 16875 C CA . PRO A 1 8 ? 13.978 22.450 24.928 1.00 0.00 8 PRO A CA 12
ATOM 16876 C C . PRO A 1 8 ? 13.402 21.062 25.186 1.00 0.00 8 PRO A C 12
ATOM 16877 O O . PRO A 1 8 ? 13.900 20.302 26.018 1.00 0.00 8 PRO A O 12
ATOM 16888 N N . PRO A 1 9 ? 12.329 20.720 24.458 1.00 0.00 9 PRO A N 12
ATOM 16889 C CA . PRO A 1 9 ? 11.663 19.421 24.590 1.00 0.00 9 PRO A CA 12
ATOM 16890 C C . PRO A 1 9 ? 12.515 18.276 24.052 1.00 0.00 9 PRO A C 12
ATOM 16891 O O . PRO A 1 9 ? 13.418 18.489 23.244 1.00 0.00 9 PRO A O 12
ATOM 16902 N N . ASN A 1 10 ? 12.220 17.062 24.504 1.00 0.00 10 ASN A N 12
ATOM 16903 C CA . ASN A 1 10 ? 12.959 15.883 24.068 1.00 0.00 10 ASN A CA 12
ATOM 16904 C C . ASN A 1 10 ? 12.698 15.593 22.593 1.00 0.00 10 ASN A C 12
ATOM 16905 O O . ASN A 1 10 ? 13.630 15.400 21.813 1.00 0.00 10 ASN A O 12
ATOM 16916 N N . MET A 1 11 ? 11.423 15.563 22.218 1.00 0.00 11 MET A N 12
ATOM 16917 C CA . MET A 1 11 ? 11.039 15.299 20.836 1.00 0.00 11 MET A CA 12
ATOM 16918 C C . MET A 1 11 ? 10.748 16.599 20.094 1.00 0.00 11 MET A C 12
ATOM 16919 O O . MET A 1 11 ? 9.916 17.399 20.524 1.00 0.00 11 MET A O 12
ATOM 16933 N N . THR A 1 12 ? 11.439 16.805 18.977 1.00 0.00 12 THR A N 12
ATOM 16934 C CA . THR A 1 12 ? 11.256 18.009 18.176 1.00 0.00 12 THR A CA 12
ATOM 16935 C C . THR A 1 12 ? 10.231 17.783 17.070 1.00 0.00 12 THR A C 12
ATOM 16936 O O . THR A 1 12 ? 10.181 16.711 16.466 1.00 0.00 12 THR A O 12
ATOM 16947 N N . THR A 1 13 ? 9.416 18.800 16.808 1.00 0.00 13 THR A N 12
ATOM 16948 C CA . THR A 1 13 ? 8.392 18.711 15.774 1.00 0.00 13 THR A CA 12
ATOM 16949 C C . THR A 1 13 ? 8.910 19.241 14.442 1.00 0.00 13 THR A C 12
ATOM 16950 O O . THR A 1 13 ? 9.977 19.849 14.377 1.00 0.00 13 THR A O 12
ATOM 16961 N N . ASN A 1 14 ? 8.145 19.006 13.380 1.00 0.00 14 ASN A N 12
ATOM 16962 C CA . ASN A 1 14 ? 8.527 19.460 12.048 1.00 0.00 14 ASN A CA 12
ATOM 16963 C C . ASN A 1 14 ? 7.296 19.683 11.175 1.00 0.00 14 ASN A C 12
ATOM 16964 O O . ASN A 1 14 ? 7.186 20.698 10.489 1.00 0.00 14 ASN A O 12
ATOM 16975 N N . GLU A 1 15 ? 6.372 18.727 11.209 1.00 0.00 15 GLU A N 12
ATOM 16976 C CA . GLU A 1 15 ? 5.149 18.820 10.421 1.00 0.00 15 GLU A CA 12
ATOM 16977 C C . GLU A 1 15 ? 4.137 17.766 10.860 1.00 0.00 15 GLU A C 12
ATOM 16978 O O . GLU A 1 15 ? 2.965 18.069 11.083 1.00 0.00 15 GLU A O 12
ATOM 16990 N N . ARG A 1 16 ? 4.599 16.525 10.981 1.00 0.00 16 ARG A N 12
ATOM 16991 C CA . ARG A 1 16 ? 3.735 15.425 11.392 1.00 0.00 16 ARG A CA 12
ATOM 16992 C C . ARG A 1 16 ? 4.422 14.558 12.443 1.00 0.00 16 ARG A C 12
ATOM 16993 O O . ARG A 1 16 ? 4.531 13.342 12.284 1.00 0.00 16 ARG A O 12
ATOM 17014 N N . ARG A 1 17 ? 4.884 15.192 13.515 1.00 0.00 17 ARG A N 12
ATOM 17015 C CA . ARG A 1 17 ? 5.562 14.479 14.591 1.00 0.00 17 ARG A CA 12
ATOM 17016 C C . ARG A 1 17 ? 4.773 14.583 15.894 1.00 0.00 17 ARG A C 12
ATOM 17017 O O . ARG A 1 17 ? 4.186 15.623 16.195 1.00 0.00 17 ARG A O 12
ATOM 17038 N N . VAL A 1 18 ? 4.764 13.499 16.663 1.00 0.00 18 VAL A N 12
ATOM 17039 C CA . VAL A 1 18 ? 4.049 13.469 17.933 1.00 0.00 18 VAL A CA 12
ATOM 17040 C C . VAL A 1 18 ? 4.874 14.109 19.044 1.00 0.00 18 VAL A C 12
ATOM 17041 O O . VAL A 1 18 ? 6.098 13.980 19.074 1.00 0.00 18 VAL A O 12
ATOM 17054 N N . ILE A 1 19 ? 4.196 14.797 19.956 1.00 0.00 19 ILE A N 12
ATOM 17055 C CA . ILE A 1 19 ? 4.866 15.455 21.070 1.00 0.00 19 ILE A CA 12
ATOM 17056 C C . ILE A 1 19 ? 4.423 14.865 22.404 1.00 0.00 19 ILE A C 12
ATOM 17057 O O . ILE A 1 19 ? 3.490 15.361 23.035 1.00 0.00 19 ILE A O 12
ATOM 17073 N N . VAL A 1 20 ? 5.101 13.804 22.830 1.00 0.00 20 VAL A N 12
ATOM 17074 C CA . VAL A 1 20 ? 4.780 13.147 24.092 1.00 0.00 20 VAL A CA 12
ATOM 17075 C C . VAL A 1 20 ? 5.971 13.171 25.043 1.00 0.00 20 VAL A C 12
ATOM 17076 O O . VAL A 1 20 ? 7.128 13.230 24.627 1.00 0.00 20 VAL A O 12
ATOM 17089 N N . PRO A 1 21 ? 5.684 13.125 26.352 1.00 0.00 21 PRO A N 12
ATOM 17090 C CA . PRO A 1 21 ? 6.718 13.139 27.391 1.00 0.00 21 PRO A CA 12
ATOM 17091 C C . PRO A 1 21 ? 7.526 11.846 27.422 1.00 0.00 21 PRO A C 12
ATOM 17092 O O . PRO A 1 21 ? 7.034 10.786 27.036 1.00 0.00 21 PRO A O 12
ATOM 17103 N N . ALA A 1 22 ? 8.769 11.941 27.884 1.00 0.00 22 ALA A N 12
ATOM 17104 C CA . ALA A 1 22 ? 9.643 10.778 27.968 1.00 0.00 22 ALA A CA 12
ATOM 17105 C C . ALA A 1 22 ? 8.961 9.630 28.703 1.00 0.00 22 ALA A C 12
ATOM 17106 O O . ALA A 1 22 ? 8.670 8.589 28.113 1.00 0.00 22 ALA A O 12
ATOM 17113 N N . ASP A 1 23 ? 8.709 9.825 29.992 1.00 0.00 23 ASP A N 12
ATOM 17114 C CA . ASP A 1 23 ? 8.061 8.805 30.808 1.00 0.00 23 ASP A CA 12
ATOM 17115 C C . ASP A 1 23 ? 6.775 8.317 30.147 1.00 0.00 23 ASP A C 12
ATOM 17116 O O . ASP A 1 23 ? 5.775 9.032 30.074 1.00 0.00 23 ASP A O 12
ATOM 17125 N N . PRO A 1 24 ? 6.800 7.071 29.652 1.00 0.00 24 PRO A N 12
ATOM 17126 C CA . PRO A 1 24 ? 5.646 6.460 28.987 1.00 0.00 24 PRO A CA 12
ATOM 17127 C C . PRO A 1 24 ? 4.511 6.155 29.959 1.00 0.00 24 PRO A C 12
ATOM 17128 O O . PRO A 1 24 ? 3.409 5.789 29.550 1.00 0.00 24 PRO A O 12
ATOM 17139 N N . THR A 1 25 ? 4.787 6.309 31.251 1.00 0.00 25 THR A N 12
ATOM 17140 C CA . THR A 1 25 ? 3.790 6.050 32.282 1.00 0.00 25 THR A CA 12
ATOM 17141 C C . THR A 1 25 ? 2.872 7.252 32.472 1.00 0.00 25 THR A C 12
ATOM 17142 O O . THR A 1 25 ? 1.734 7.111 32.922 1.00 0.00 25 THR A O 12
ATOM 17153 N N . LEU A 1 26 ? 3.371 8.433 32.127 1.00 0.00 26 LEU A N 12
ATOM 17154 C CA . LEU A 1 26 ? 2.594 9.661 32.259 1.00 0.00 26 LEU A CA 12
ATOM 17155 C C . LEU A 1 26 ? 1.733 9.896 31.022 1.00 0.00 26 LEU A C 12
ATOM 17156 O O . LEU A 1 26 ? 0.985 10.871 30.951 1.00 0.00 26 LEU A O 12
ATOM 17172 N N . TRP A 1 27 ? 1.842 8.996 30.052 1.00 0.00 27 TRP A N 12
ATOM 17173 C CA . TRP A 1 27 ? 1.072 9.105 28.818 1.00 0.00 27 TRP A CA 12
ATOM 17174 C C . TRP A 1 27 ? -0.420 8.948 29.093 1.00 0.00 27 TRP A C 12
ATOM 17175 O O . TRP A 1 27 ? -0.847 7.982 29.725 1.00 0.00 27 TRP A O 12
ATOM 17196 N N . THR A 1 28 ? -1.209 9.905 28.614 1.00 0.00 28 THR A N 12
ATOM 17197 C CA . THR A 1 28 ? -2.653 9.873 28.808 1.00 0.00 28 THR A CA 12
ATOM 17198 C C . THR A 1 28 ? -3.312 8.861 27.878 1.00 0.00 28 THR A C 12
ATOM 17199 O O . THR A 1 28 ? -2.639 8.216 27.073 1.00 0.00 28 THR A O 12
ATOM 17210 N N . GLN A 1 29 ? -4.629 8.728 27.992 1.00 0.00 29 GLN A N 12
ATOM 17211 C CA . GLN A 1 29 ? -5.377 7.793 27.160 1.00 0.00 29 GLN A CA 12
ATOM 17212 C C . GLN A 1 29 ? -5.232 8.144 25.682 1.00 0.00 29 GLN A C 12
ATOM 17213 O O . GLN A 1 29 ? -5.493 7.316 24.810 1.00 0.00 29 GLN A O 12
ATOM 17227 N N . GLU A 1 30 ? -4.815 9.376 25.410 1.00 0.00 30 GLU A N 12
ATOM 17228 C CA . GLU A 1 30 ? -4.637 9.836 24.037 1.00 0.00 30 GLU A CA 12
ATOM 17229 C C . GLU A 1 30 ? -3.188 9.665 23.590 1.00 0.00 30 GLU A C 12
ATOM 17230 O O . GLU A 1 30 ? -2.919 9.223 22.473 1.00 0.00 30 GLU A O 12
ATOM 17242 N N . HIS A 1 31 ? -2.258 10.020 24.471 1.00 0.00 31 HIS A N 12
ATOM 17243 C CA . HIS A 1 31 ? -0.835 9.906 24.167 1.00 0.00 31 HIS A CA 12
ATOM 17244 C C . HIS A 1 31 ? -0.497 8.505 23.667 1.00 0.00 31 HIS A C 12
ATOM 17245 O O . HIS A 1 31 ? 0.114 8.343 22.611 1.00 0.00 31 HIS A O 12
ATOM 17259 N N . VAL A 1 32 ? -0.896 7.496 24.435 1.00 0.00 32 VAL A N 12
ATOM 17260 C CA . VAL A 1 32 ? -0.635 6.109 24.070 1.00 0.00 32 VAL A CA 12
ATOM 17261 C C . VAL A 1 32 ? -1.075 5.825 22.638 1.00 0.00 32 VAL A C 12
ATOM 17262 O O . VAL A 1 32 ? -0.489 4.988 21.952 1.00 0.00 32 VAL A O 12
ATOM 17275 N N . ARG A 1 33 ? -2.111 6.528 22.193 1.00 0.00 33 ARG A N 12
ATOM 17276 C CA . ARG A 1 33 ? -2.631 6.352 20.842 1.00 0.00 33 ARG A CA 12
ATOM 17277 C C . ARG A 1 33 ? -1.719 7.020 19.817 1.00 0.00 33 ARG A C 12
ATOM 17278 O O . ARG A 1 33 ? -1.250 6.377 18.878 1.00 0.00 33 ARG A O 12
ATOM 17299 N N . GLN A 1 34 ? -1.474 8.313 20.005 1.00 0.00 34 GLN A N 12
ATOM 17300 C CA . GLN A 1 34 ? -0.620 9.067 19.095 1.00 0.00 34 GLN A CA 12
ATOM 17301 C C . GLN A 1 34 ? 0.720 8.366 18.899 1.00 0.00 34 GLN A C 12
ATOM 17302 O O . GLN A 1 34 ? 1.214 8.253 17.777 1.00 0.00 34 GLN A O 12
ATOM 17316 N N . TRP A 1 35 ? 1.303 7.897 19.997 1.00 0.00 35 TRP A N 12
ATOM 17317 C CA . TRP A 1 35 ? 2.587 7.207 19.945 1.00 0.00 35 TRP A CA 12
ATOM 17318 C C . TRP A 1 35 ? 2.514 5.990 19.029 1.00 0.00 35 TRP A C 12
ATOM 17319 O O . TRP A 1 35 ? 3.445 5.715 18.271 1.00 0.00 35 TRP A O 12
ATOM 17340 N N . LEU A 1 36 ? 1.404 5.264 19.104 1.00 0.00 36 LEU A N 12
ATOM 17341 C CA . LEU A 1 36 ? 1.210 4.076 18.281 1.00 0.00 36 LEU A CA 12
ATOM 17342 C C . LEU A 1 36 ? 1.245 4.429 16.797 1.00 0.00 36 LEU A C 12
ATOM 17343 O O . LEU A 1 36 ? 2.100 3.948 16.055 1.00 0.00 36 LEU A O 12
ATOM 17359 N N . GLU A 1 37 ? 0.311 5.275 16.374 1.00 0.00 37 GLU A N 12
ATOM 17360 C CA . GLU A 1 37 ? 0.236 5.694 14.979 1.00 0.00 37 GLU A CA 12
ATOM 17361 C C . GLU A 1 37 ? 1.585 6.221 14.497 1.00 0.00 37 GLU A C 12
ATOM 17362 O O . GLU A 1 37 ? 1.914 6.125 13.314 1.00 0.00 37 GLU A O 12
ATOM 17374 N N . TRP A 1 38 ? 2.360 6.778 15.420 1.00 0.00 38 TRP A N 12
ATOM 17375 C CA . TRP A 1 38 ? 3.672 7.322 15.089 1.00 0.00 38 TRP A CA 12
ATOM 17376 C C . TRP A 1 38 ? 4.664 6.204 14.787 1.00 0.00 38 TRP A C 12
ATOM 17377 O O . TRP A 1 38 ? 5.191 6.114 13.679 1.00 0.00 38 TRP A O 12
ATOM 17398 N N . ALA A 1 39 ? 4.912 5.355 15.778 1.00 0.00 39 ALA A N 12
ATOM 17399 C CA . ALA A 1 39 ? 5.839 4.241 15.616 1.00 0.00 39 ALA A CA 12
ATOM 17400 C C . ALA A 1 39 ? 5.505 3.426 14.371 1.00 0.00 39 ALA A C 12
ATOM 17401 O O . ALA A 1 39 ? 6.390 2.844 13.743 1.00 0.00 39 ALA A O 12
ATOM 17408 N N . ILE A 1 40 ? 4.224 3.386 14.022 1.00 0.00 40 ILE A N 12
ATOM 17409 C CA . ILE A 1 40 ? 3.774 2.642 12.852 1.00 0.00 40 ILE A CA 12
ATOM 17410 C C . ILE A 1 40 ? 4.235 3.313 11.563 1.00 0.00 40 ILE A C 12
ATOM 17411 O O . ILE A 1 40 ? 4.785 2.663 10.674 1.00 0.00 40 ILE A O 12
ATOM 17427 N N . LYS A 1 41 ? 4.008 4.618 11.468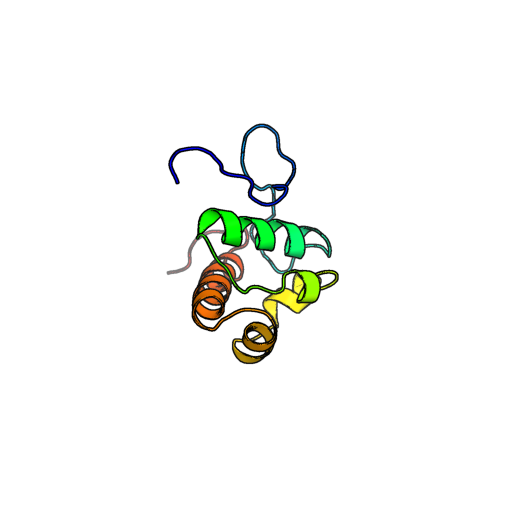 1.00 0.00 41 LYS A N 12
ATOM 17428 C CA . LYS A 1 41 ? 4.402 5.380 10.289 1.00 0.00 41 LYS A CA 12
ATOM 17429 C C . LYS A 1 41 ? 5.914 5.583 10.252 1.00 0.00 41 LYS A C 12
ATOM 17430 O O . LYS A 1 41 ? 6.483 5.880 9.203 1.00 0.00 41 LYS A O 12
ATOM 17449 N N . GLU A 1 42 ? 6.557 5.418 11.404 1.00 0.00 42 GLU A N 12
ATOM 17450 C CA . GLU A 1 42 ? 8.002 5.582 11.502 1.00 0.00 42 GLU A CA 12
ATOM 17451 C C . GLU A 1 42 ? 8.722 4.280 11.163 1.00 0.00 42 GLU A C 12
ATOM 17452 O O . GLU A 1 42 ? 9.580 4.244 10.281 1.00 0.00 42 GLU A O 12
ATOM 17464 N N . TYR A 1 43 ? 8.366 3.213 11.869 1.00 0.00 43 TYR A N 12
ATOM 17465 C CA . TYR A 1 43 ? 8.979 1.909 11.646 1.00 0.00 43 TYR A CA 12
ATOM 17466 C C . TYR A 1 43 ? 8.231 1.133 10.566 1.00 0.00 43 TYR A C 12
ATOM 17467 O O . TYR A 1 43 ? 8.507 -0.043 10.327 1.00 0.00 43 TYR A O 12
ATOM 17485 N N . SER A 1 44 ? 7.283 1.801 9.916 1.00 0.00 44 SER A N 12
ATOM 17486 C CA . SER A 1 44 ? 6.492 1.174 8.863 1.00 0.00 44 SER A CA 12
ATOM 17487 C C . SER A 1 44 ? 5.891 -0.142 9.345 1.00 0.00 44 SER A C 12
ATOM 17488 O O . SER A 1 44 ? 6.263 -1.218 8.874 1.00 0.00 44 SER A O 12
ATOM 17496 N N . LEU A 1 45 ? 4.960 -0.050 10.288 1.00 0.00 45 LEU A N 12
ATOM 17497 C CA . LEU A 1 45 ? 4.306 -1.233 10.837 1.00 0.00 45 LEU A CA 12
ATOM 17498 C C . LEU A 1 45 ? 2.942 -1.449 10.190 1.00 0.00 45 LEU A C 12
ATOM 17499 O O . LEU A 1 45 ? 2.302 -0.501 9.736 1.00 0.00 45 LEU A O 12
ATOM 17515 N N . MET A 1 46 ? 2.502 -2.703 10.154 1.00 0.00 46 MET A N 12
ATOM 17516 C CA . MET A 1 46 ? 1.211 -3.043 9.566 1.00 0.00 46 MET A CA 12
ATOM 17517 C C . MET A 1 46 ? 0.545 -4.178 10.337 1.00 0.00 46 MET A C 12
ATOM 17518 O O . MET A 1 46 ? 1.182 -4.843 11.153 1.00 0.00 46 MET A O 12
ATOM 17532 N N . GLU A 1 47 ? -0.740 -4.394 10.071 1.00 0.00 47 GLU A N 12
ATOM 17533 C CA . GLU A 1 47 ? -1.491 -5.448 10.742 1.00 0.00 47 GLU A CA 12
ATOM 17534 C C . GLU A 1 47 ? -1.575 -5.187 12.243 1.00 0.00 47 GLU A C 12
ATOM 17535 O O . GLU A 1 47 ? -1.637 -6.120 13.044 1.00 0.00 47 GLU A O 12
ATOM 17547 N N . ILE A 1 48 ? -1.577 -3.911 12.616 1.00 0.00 48 ILE A N 12
ATOM 17548 C CA . ILE A 1 48 ? -1.654 -3.526 14.019 1.00 0.00 48 ILE A CA 12
ATOM 17549 C C . ILE A 1 48 ? -3.048 -3.021 14.375 1.00 0.00 48 ILE A C 12
ATOM 17550 O O . ILE A 1 48 ? -3.648 -2.248 13.629 1.00 0.00 48 ILE A O 12
ATOM 17566 N N . ASP A 1 49 ? -3.556 -3.462 15.521 1.00 0.00 49 ASP A N 12
ATOM 17567 C CA . ASP A 1 49 ? -4.879 -3.052 15.978 1.00 0.00 49 ASP A CA 12
ATOM 17568 C C . ASP A 1 49 ? -4.780 -1.873 16.941 1.00 0.00 49 ASP A C 12
ATOM 17569 O O . ASP A 1 49 ? -4.690 -2.055 18.155 1.00 0.00 49 ASP A O 12
ATOM 17578 N N . THR A 1 50 ? -4.796 -0.663 16.390 1.00 0.00 50 THR A N 12
ATOM 17579 C CA . THR A 1 50 ? -4.706 0.546 17.200 1.00 0.00 50 THR A CA 12
ATOM 17580 C C . THR A 1 50 ? -5.920 0.690 18.110 1.00 0.00 50 THR A C 12
ATOM 17581 O O . THR A 1 50 ? -5.857 1.354 19.145 1.00 0.00 50 THR A O 12
ATOM 17592 N N . SER A 1 51 ? -7.025 0.064 17.719 1.00 0.00 51 SER A N 12
ATOM 17593 C CA . SER A 1 51 ? -8.255 0.125 18.499 1.00 0.00 51 SER A CA 12
ATOM 17594 C C . SER A 1 51 ? -8.047 -0.466 19.890 1.00 0.00 51 SER A C 12
ATOM 17595 O O . SER A 1 51 ? -8.749 -0.114 20.838 1.00 0.00 51 SER A O 12
ATOM 17603 N N . PHE A 1 52 ? -7.076 -1.366 20.004 1.00 0.00 52 PHE A N 12
ATOM 17604 C CA . PHE A 1 52 ? -6.775 -2.008 21.278 1.00 0.00 52 PHE A CA 12
ATOM 17605 C C . PHE A 1 52 ? -6.152 -1.014 22.254 1.00 0.00 52 PHE A C 12
ATOM 17606 O O . PHE A 1 52 ? -6.241 -1.181 23.470 1.00 0.00 52 PHE A O 12
ATOM 17623 N N . PHE A 1 53 ? -5.520 0.022 21.711 1.00 0.00 53 PHE A N 12
ATOM 17624 C CA . PHE A 1 53 ? -4.881 1.044 22.532 1.00 0.00 53 PHE A CA 12
ATOM 17625 C C . PHE A 1 53 ? -5.683 2.341 22.509 1.00 0.00 53 PHE A C 12
ATOM 17626 O O . PHE A 1 53 ? -5.210 3.383 22.960 1.00 0.00 53 PHE A O 12
ATOM 17643 N N . GLN A 1 54 ? -6.900 2.268 21.980 1.00 0.00 54 GLN A N 12
ATOM 17644 C CA . GLN A 1 54 ? -7.769 3.436 21.897 1.00 0.00 54 GLN A CA 12
ATOM 17645 C C . GLN A 1 54 ? -8.100 3.968 23.287 1.00 0.00 54 GLN A C 12
ATOM 17646 O O . GLN A 1 54 ? -8.378 5.154 23.459 1.00 0.00 54 GLN A O 12
ATOM 17660 N N . ASN A 1 55 ? -8.069 3.082 24.277 1.00 0.00 55 ASN A N 12
ATOM 17661 C CA . ASN A 1 55 ? -8.367 3.462 25.653 1.00 0.00 55 ASN A CA 12
ATOM 17662 C C . ASN A 1 55 ? -7.373 2.827 26.621 1.00 0.00 55 ASN A C 12
ATOM 17663 O O . ASN A 1 55 ? -7.745 2.390 27.710 1.00 0.00 55 ASN A O 12
ATOM 17674 N N . MET A 1 56 ? -6.109 2.780 26.215 1.00 0.00 56 MET A N 12
ATOM 17675 C CA . MET A 1 56 ? -5.061 2.199 27.047 1.00 0.00 56 MET A CA 12
ATOM 17676 C C . MET A 1 56 ? -4.135 3.283 27.590 1.00 0.00 56 MET A C 12
ATOM 17677 O O . MET A 1 56 ? -3.245 3.762 26.887 1.00 0.00 56 MET A O 12
ATOM 17691 N N . ASP A 1 57 ? -4.351 3.666 28.844 1.00 0.00 57 ASP A N 12
ATOM 17692 C CA . ASP A 1 57 ? -3.535 4.694 29.480 1.00 0.00 57 ASP A CA 12
ATOM 17693 C C . ASP A 1 57 ? -2.067 4.280 29.511 1.00 0.00 57 ASP A C 12
ATOM 17694 O O . ASP A 1 57 ? -1.747 3.094 29.561 1.00 0.00 57 ASP A O 12
ATOM 17703 N N . GLY A 1 58 ? -1.178 5.269 29.479 1.00 0.00 58 GLY A N 12
ATOM 17704 C CA . GLY A 1 58 ? 0.245 4.987 29.502 1.00 0.00 58 GLY A CA 12
ATOM 17705 C C . GLY A 1 58 ? 0.616 3.958 30.551 1.00 0.00 58 GLY A C 12
ATOM 17706 O O . GLY A 1 58 ? 1.533 3.161 30.353 1.00 0.00 58 GLY A O 12
ATOM 17710 N N . LYS A 1 59 ? -0.098 3.974 31.671 1.00 0.00 59 LYS A N 12
ATOM 17711 C CA . LYS A 1 59 ? 0.160 3.036 32.757 1.00 0.00 59 LYS A CA 12
ATOM 17712 C C . LYS A 1 59 ? -0.152 1.606 32.326 1.00 0.00 59 LYS A C 12
ATOM 17713 O O . LYS A 1 59 ? 0.616 0.684 32.601 1.00 0.00 59 LYS A O 12
ATOM 17732 N N . GLU A 1 60 ? -1.282 1.430 31.649 1.00 0.00 60 GLU A N 12
ATOM 17733 C CA . GLU A 1 60 ? -1.694 0.112 31.180 1.00 0.00 60 GLU A CA 12
ATOM 17734 C C . GLU A 1 60 ? -0.916 -0.288 29.930 1.00 0.00 60 GLU A C 12
ATOM 17735 O O . GLU A 1 60 ? -0.955 -1.443 29.504 1.00 0.00 60 GLU A O 12
ATOM 17747 N N . LEU A 1 61 ? -0.210 0.674 29.347 1.00 0.00 61 LEU A N 12
ATOM 17748 C CA . LEU A 1 61 ? 0.578 0.424 28.145 1.00 0.00 61 LEU A CA 12
ATOM 17749 C C . LEU A 1 61 ? 1.988 -0.035 28.504 1.00 0.00 61 LEU A C 12
ATOM 17750 O O . LEU A 1 61 ? 2.575 -0.868 27.812 1.00 0.00 61 LEU A O 12
ATOM 17766 N N . CYS A 1 62 ? 2.524 0.511 29.589 1.00 0.00 62 CYS A N 12
ATOM 17767 C CA . CYS A 1 62 ? 3.865 0.157 30.041 1.00 0.00 62 CYS A CA 12
ATOM 17768 C C . CYS A 1 62 ? 3.855 -1.179 30.777 1.00 0.00 62 CYS A C 12
ATOM 17769 O O . CYS A 1 62 ? 4.902 -1.792 30.987 1.00 0.00 62 CYS A O 12
ATOM 17777 N N . LYS A 1 63 ? 2.666 -1.625 31.167 1.00 0.00 63 LYS A N 12
ATOM 17778 C CA . LYS A 1 63 ? 2.519 -2.888 31.880 1.00 0.00 63 LYS A CA 12
ATOM 17779 C C . LYS A 1 63 ? 2.289 -4.039 30.906 1.00 0.00 63 LYS A C 12
ATOM 17780 O O . LYS A 1 63 ? 2.606 -5.190 31.205 1.00 0.00 63 LYS A O 12
ATOM 17799 N N . MET A 1 64 ? 1.736 -3.720 29.740 1.00 0.00 64 MET A N 12
ATOM 17800 C CA . MET A 1 64 ? 1.466 -4.728 28.722 1.00 0.00 64 MET A CA 12
ATOM 17801 C C . MET A 1 64 ? 2.714 -5.558 28.434 1.00 0.00 64 MET A C 12
ATOM 17802 O O . MET A 1 64 ? 3.836 -5.065 28.542 1.00 0.00 64 MET A O 12
ATOM 17816 N N . ASN A 1 65 ? 2.509 -6.819 28.067 1.00 0.00 65 ASN A N 12
ATOM 17817 C CA . ASN A 1 65 ? 3.618 -7.716 27.765 1.00 0.00 65 ASN A CA 12
ATOM 17818 C C . ASN A 1 65 ? 3.516 -8.245 26.337 1.00 0.00 65 ASN A C 12
ATOM 17819 O O . ASN A 1 65 ? 2.587 -7.907 25.603 1.00 0.00 65 ASN A O 12
ATOM 17830 N N . LYS A 1 66 ? 4.476 -9.078 25.951 1.00 0.00 66 LYS A N 12
ATOM 17831 C CA . LYS A 1 66 ? 4.496 -9.656 24.612 1.00 0.00 66 LYS A CA 12
ATOM 17832 C C . LYS A 1 66 ? 3.155 -10.305 24.281 1.00 0.00 66 LYS A C 12
ATOM 17833 O O . LYS A 1 66 ? 2.672 -10.208 23.154 1.00 0.00 66 LYS A O 12
ATOM 17852 N N . GLU A 1 67 ? 2.561 -10.964 25.271 1.00 0.00 67 GLU A N 12
ATOM 17853 C CA . GLU A 1 67 ? 1.276 -11.627 25.082 1.00 0.00 67 GLU A CA 12
ATOM 17854 C C . GLU A 1 67 ? 0.163 -10.606 24.863 1.00 0.00 67 GLU A C 12
ATOM 17855 O O . GLU A 1 67 ? -0.513 -10.620 23.835 1.00 0.00 67 GLU A O 12
ATOM 17867 N N . ASP A 1 68 ? -0.020 -9.722 25.838 1.00 0.00 68 ASP A N 12
ATOM 17868 C CA . ASP A 1 68 ? -1.050 -8.693 25.753 1.00 0.00 68 ASP A CA 12
ATOM 17869 C C . ASP A 1 68 ? -0.870 -7.846 24.497 1.00 0.00 68 ASP A C 12
ATOM 17870 O O . ASP A 1 68 ? -1.824 -7.254 23.993 1.00 0.00 68 ASP A O 12
ATOM 17879 N N . PHE A 1 69 ? 0.360 -7.793 23.997 1.00 0.00 69 PHE A N 12
ATOM 17880 C CA . PHE A 1 69 ? 0.667 -7.017 22.801 1.00 0.00 69 PHE A CA 12
ATOM 17881 C C . PHE A 1 69 ? 0.346 -7.813 21.539 1.00 0.00 69 PHE A C 12
ATOM 17882 O O . PHE A 1 69 ? -0.068 -7.250 20.525 1.00 0.00 69 PHE A O 12
ATOM 17899 N N . LEU A 1 70 ? 0.539 -9.125 21.610 1.00 0.00 70 LEU A N 12
ATOM 17900 C CA . LEU A 1 70 ? 0.271 -10.000 20.473 1.00 0.00 70 LEU A CA 12
ATOM 17901 C C . LEU A 1 70 ? -1.227 -10.101 20.206 1.00 0.00 70 LEU A C 12
ATOM 17902 O O . LEU A 1 70 ? -1.648 -10.498 19.119 1.00 0.00 70 LEU A O 12
ATOM 17918 N N . ARG A 1 71 ? -2.027 -9.738 21.203 1.00 0.00 71 ARG A N 12
ATOM 17919 C CA . ARG A 1 71 ? -3.478 -9.787 21.075 1.00 0.00 71 ARG A CA 12
ATOM 17920 C C . ARG A 1 71 ? -4.008 -8.523 20.405 1.00 0.00 71 ARG A C 12
ATOM 17921 O O . ARG A 1 71 ? -5.217 -8.346 20.258 1.00 0.00 71 ARG A O 12
ATOM 17942 N N . ALA A 1 72 ? -3.094 -7.646 20.002 1.00 0.00 72 ALA A N 12
ATOM 17943 C CA . ALA A 1 72 ? -3.469 -6.399 19.346 1.00 0.00 72 ALA A CA 12
ATOM 17944 C C . ALA A 1 72 ? -2.617 -6.153 18.106 1.00 0.00 72 ALA A C 12
ATOM 17945 O O . ALA A 1 72 ? -3.112 -5.677 17.084 1.00 0.00 72 ALA A O 12
ATOM 17952 N N . THR A 1 73 ? -1.331 -6.479 18.203 1.00 0.00 73 THR A N 12
ATOM 17953 C CA . THR A 1 73 ? -0.410 -6.291 17.090 1.00 0.00 73 THR A CA 12
ATOM 17954 C C . THR A 1 73 ? 0.346 -7.578 16.779 1.00 0.00 73 THR A C 12
ATOM 17955 O O . THR A 1 73 ? 0.486 -8.452 17.636 1.00 0.00 73 THR A O 12
ATOM 17966 N N . THR A 1 74 ? 0.834 -7.690 15.547 1.00 0.00 74 THR A N 12
ATOM 17967 C CA . THR A 1 74 ? 1.576 -8.871 15.123 1.00 0.00 74 THR A CA 12
ATOM 17968 C C . THR A 1 74 ? 2.849 -9.044 15.944 1.00 0.00 74 THR A C 12
ATOM 17969 O O . THR A 1 74 ? 3.348 -8.091 16.543 1.00 0.00 74 THR A O 12
ATOM 17980 N N . LEU A 1 75 ? 3.371 -10.265 15.966 1.00 0.00 75 LEU A N 12
ATOM 17981 C CA . LEU A 1 75 ? 4.588 -10.564 16.713 1.00 0.00 75 LEU A CA 12
ATOM 17982 C C . LEU A 1 75 ? 5.703 -9.588 16.351 1.00 0.00 75 LEU A C 12
ATOM 17983 O O . LEU A 1 75 ? 6.337 -9.001 17.227 1.00 0.00 75 LEU A O 12
ATOM 17999 N N . TYR A 1 76 ? 5.934 -9.418 15.054 1.00 0.00 76 TYR A N 12
ATOM 18000 C CA . TYR A 1 76 ? 6.972 -8.513 14.575 1.00 0.00 76 TYR A CA 12
ATOM 18001 C C . TYR A 1 76 ? 6.854 -7.146 15.243 1.00 0.00 76 TYR A C 12
ATOM 18002 O O . TYR A 1 76 ? 7.806 -6.655 15.848 1.00 0.00 76 TYR A O 12
ATOM 18020 N N . ASN A 1 77 ? 5.678 -6.538 15.128 1.00 0.00 77 ASN A N 12
ATOM 18021 C CA . ASN A 1 77 ? 5.433 -5.228 15.720 1.00 0.00 77 ASN A CA 12
ATOM 18022 C C . ASN A 1 77 ? 5.511 -5.296 17.242 1.00 0.00 77 ASN A C 12
ATOM 18023 O O . ASN A 1 77 ? 5.911 -4.335 17.899 1.00 0.00 77 ASN A O 12
ATOM 18034 N N . THR A 1 78 ? 5.125 -6.441 17.799 1.00 0.00 78 THR A N 12
ATOM 18035 C CA . THR A 1 78 ? 5.150 -6.635 19.243 1.00 0.00 78 THR A CA 12
ATOM 18036 C C . THR A 1 78 ? 6.573 -6.551 19.784 1.00 0.00 78 THR A C 12
ATOM 18037 O O . THR A 1 78 ? 6.785 -6.196 20.943 1.00 0.00 78 THR A O 12
ATOM 18048 N N . GLU A 1 79 ? 7.544 -6.879 18.938 1.00 0.00 79 GLU A N 12
ATOM 18049 C CA . GLU A 1 79 ? 8.947 -6.840 19.333 1.00 0.00 79 GLU A CA 12
ATOM 18050 C C . GLU A 1 79 ? 9.495 -5.418 19.256 1.00 0.00 79 GLU A C 12
ATOM 18051 O O . GLU A 1 79 ? 10.334 -5.019 20.063 1.00 0.00 79 GLU A O 12
ATOM 18063 N N . VAL A 1 80 ? 9.014 -4.657 18.277 1.00 0.00 80 VAL A N 12
ATOM 18064 C CA . VAL A 1 80 ? 9.454 -3.279 18.093 1.00 0.00 80 VAL A CA 12
ATOM 18065 C C . VAL A 1 80 ? 8.908 -2.377 19.194 1.00 0.00 80 VAL A C 12
ATOM 18066 O O . VAL A 1 80 ? 9.668 -1.734 19.919 1.00 0.00 80 VAL A O 12
ATOM 18079 N N . LEU A 1 81 ? 7.585 -2.333 19.314 1.00 0.00 81 LEU A N 12
ATOM 18080 C CA . LEU A 1 81 ? 6.936 -1.509 20.327 1.00 0.00 81 LEU A CA 12
ATOM 18081 C C . LEU A 1 81 ? 7.524 -1.780 21.708 1.00 0.00 81 LEU A C 12
ATOM 18082 O O . LEU A 1 81 ? 8.029 -0.871 22.370 1.00 0.00 81 LEU A O 12
ATOM 18098 N N . LEU A 1 82 ? 7.457 -3.035 22.138 1.00 0.00 82 LEU A N 12
ATOM 18099 C CA . LEU A 1 82 ? 7.985 -3.428 23.440 1.00 0.00 82 LEU A CA 12
ATOM 18100 C C . LEU A 1 82 ? 9.431 -2.972 23.601 1.00 0.00 82 LEU A C 12
ATOM 18101 O O . LEU A 1 82 ? 9.803 -2.401 24.626 1.00 0.00 82 LEU A O 12
ATOM 18117 N N . SER A 1 83 ? 10.244 -3.227 22.580 1.00 0.00 83 SER A N 12
ATOM 18118 C CA . SER A 1 83 ? 11.650 -2.844 22.609 1.00 0.00 83 SER A CA 12
ATOM 18119 C C . SER A 1 83 ? 11.800 -1.336 22.783 1.00 0.00 83 SER A C 12
ATOM 18120 O O . SER A 1 83 ? 12.597 -0.870 23.598 1.00 0.00 83 SER A O 12
ATOM 18128 N N . HIS A 1 84 ? 11.027 -0.578 22.012 1.00 0.00 84 HIS A N 12
ATOM 18129 C CA . HIS A 1 84 ? 11.073 0.878 22.081 1.00 0.00 84 HIS A CA 12
ATOM 18130 C C . HIS A 1 84 ? 10.753 1.366 23.491 1.00 0.00 84 HIS A C 12
ATOM 18131 O O . HIS A 1 84 ? 11.538 2.094 24.100 1.00 0.00 84 HIS A O 12
ATOM 18145 N N . LEU A 1 85 ? 9.597 0.960 24.004 1.00 0.00 85 LEU A N 12
ATOM 18146 C CA . LEU A 1 85 ? 9.173 1.356 25.343 1.00 0.00 85 LEU A CA 12
ATOM 18147 C C . LEU A 1 85 ? 10.180 0.894 26.391 1.00 0.00 85 LEU A C 12
ATOM 18148 O O . LEU A 1 85 ? 10.368 1.550 27.416 1.00 0.00 85 LEU A O 12
ATOM 18164 N N . SER A 1 86 ? 10.825 -0.237 26.127 1.00 0.00 86 SER A N 12
ATOM 18165 C CA . SER A 1 86 ? 11.812 -0.787 27.049 1.00 0.00 86 SER A CA 12
ATOM 18166 C C . SER A 1 86 ? 12.855 0.263 27.419 1.00 0.00 86 SER A C 12
ATOM 18167 O O . SER A 1 86 ? 13.412 0.241 28.516 1.00 0.00 86 SER A O 12
ATOM 18175 N N . TYR A 1 87 ? 13.114 1.182 26.495 1.00 0.00 87 TYR A N 12
ATOM 18176 C CA . TYR A 1 87 ? 14.091 2.239 26.721 1.00 0.00 87 TYR A CA 12
ATOM 18177 C C . TYR A 1 87 ? 13.443 3.444 27.396 1.00 0.00 87 TYR A C 12
ATOM 18178 O O . TYR A 1 87 ? 13.941 3.950 28.403 1.00 0.00 87 TYR A O 12
ATOM 18196 N N . LEU A 1 88 ? 12.329 3.900 26.835 1.00 0.00 88 LEU A N 12
ATOM 18197 C CA . LEU A 1 88 ? 11.610 5.046 27.381 1.00 0.00 88 LEU A CA 12
ATOM 18198 C C . LEU A 1 88 ? 11.274 4.826 28.853 1.00 0.00 88 LEU A C 12
ATOM 18199 O O . LEU A 1 88 ? 11.515 5.696 29.691 1.00 0.00 88 LEU A O 12
ATOM 18215 N N . ARG A 1 89 ? 10.719 3.659 29.160 1.00 0.00 89 ARG A N 12
ATOM 18216 C CA . ARG A 1 89 ? 10.351 3.325 30.531 1.00 0.00 89 ARG A CA 12
ATOM 18217 C C . ARG A 1 89 ? 11.528 3.542 31.478 1.00 0.00 89 ARG A C 12
ATOM 18218 O O . ARG A 1 89 ? 11.341 3.881 32.646 1.00 0.00 89 ARG A O 12
ATOM 18239 N N . GLU A 1 90 ? 12.738 3.345 30.965 1.00 0.00 90 GLU A N 12
ATOM 18240 C CA . GLU A 1 90 ? 13.944 3.519 31.766 1.00 0.00 90 GLU A CA 12
ATOM 18241 C C . GLU A 1 90 ? 14.624 4.847 31.445 1.00 0.00 90 GLU A C 12
ATOM 18242 O O . GLU A 1 90 ? 15.851 4.934 31.407 1.00 0.00 90 GLU A O 12
ATOM 18254 N N . SER A 1 91 ? 13.817 5.877 31.214 1.00 0.00 91 SER A N 12
ATOM 18255 C CA . SER A 1 91 ? 14.340 7.200 30.891 1.00 0.00 91 SER A CA 12
ATOM 18256 C C . SER A 1 91 ? 13.702 8.267 31.776 1.00 0.00 91 SER A C 12
ATOM 18257 O O . SER A 1 91 ? 12.884 7.961 32.644 1.00 0.00 91 SER A O 12
ATOM 18265 N N . SER A 1 92 ? 14.083 9.520 31.549 1.00 0.00 92 SER A N 12
ATOM 18266 C CA . SER A 1 92 ? 13.552 10.632 32.328 1.00 0.00 92 SER A CA 12
ATOM 18267 C C . SER A 1 92 ? 13.911 10.484 33.803 1.00 0.00 92 SER A C 12
ATOM 18268 O O . SER A 1 92 ? 13.185 10.951 34.680 1.00 0.00 92 SER A O 12
ATOM 18276 N N . SER A 1 93 ? 15.036 9.828 34.069 1.00 0.00 93 SER A N 12
ATOM 18277 C CA . SER A 1 93 ? 15.491 9.613 35.438 1.00 0.00 93 SER A CA 12
ATOM 18278 C C . SER A 1 93 ? 16.742 10.436 35.730 1.00 0.00 93 SER A C 12
ATOM 18279 O O . SER A 1 93 ? 17.798 10.212 35.139 1.00 0.00 93 SER A O 12
ATOM 18287 N N . GLY A 1 94 ? 16.615 11.390 36.647 1.00 0.00 94 GLY A N 12
ATOM 18288 C CA . GLY A 1 94 ? 17.742 12.232 37.002 1.00 0.00 94 GLY A CA 12
ATOM 18289 C C . GLY A 1 94 ? 17.344 13.682 37.195 1.00 0.00 94 GLY A C 12
ATOM 18290 O O . GLY A 1 94 ? 16.233 14.094 36.858 1.00 0.00 94 GLY A O 12
ATOM 18294 N N . PRO A 1 95 ? 18.264 14.484 37.751 1.00 0.00 95 PRO A N 12
ATOM 18295 C CA . PRO A 1 95 ? 18.026 15.908 38.002 1.00 0.00 95 PRO A CA 12
ATOM 18296 C C . PRO A 1 95 ? 17.956 16.720 36.713 1.00 0.00 95 PRO A C 12
ATOM 18297 O O . PRO A 1 95 ? 18.698 16.464 35.765 1.00 0.00 95 PRO A O 12
ATOM 18308 N N . SER A 1 96 ? 17.058 17.700 36.685 1.00 0.00 96 SER A N 12
ATOM 18309 C CA . SER A 1 96 ? 16.889 18.548 35.510 1.00 0.00 96 SER A CA 12
ATOM 18310 C C . SER A 1 96 ? 18.218 19.172 35.094 1.00 0.00 96 SER A C 12
ATOM 18311 O O . SER A 1 96 ? 18.743 20.053 35.775 1.00 0.00 96 SER A O 12
ATOM 18319 N N . SER A 1 97 ? 18.756 18.708 33.971 1.00 0.00 97 SER A N 12
ATOM 18320 C CA . SER A 1 97 ? 20.025 19.217 33.464 1.00 0.00 97 SER A CA 12
ATOM 18321 C C . SER A 1 97 ? 19.879 19.710 32.028 1.00 0.00 97 SER A C 12
ATOM 18322 O O . SER A 1 97 ? 18.849 19.499 31.389 1.00 0.00 97 SER A O 12
ATOM 18330 N N . GLY A 1 98 ? 20.919 20.368 31.526 1.00 0.00 98 GLY A N 12
ATOM 18331 C CA . GLY A 1 98 ? 20.887 20.882 30.169 1.00 0.00 98 GLY A CA 12
ATOM 18332 C C . GLY A 1 98 ? 19.835 21.957 29.981 1.00 0.00 98 GLY A C 12
ATOM 18333 O O . GLY A 1 98 ? 19.878 22.713 29.010 1.00 0.00 98 GLY A O 12
ATOM 18337 N N . GLY A 1 1 ? 12.113 10.217 2.960 1.00 0.00 1 GLY A N 13
ATOM 18338 C CA . GLY A 1 1 ? 11.055 10.680 2.080 1.00 0.00 1 GLY A CA 13
ATOM 18339 C C . GLY A 1 1 ? 10.043 9.595 1.770 1.00 0.00 1 GLY A C 13
ATOM 18340 O O . GLY A 1 1 ? 9.989 9.088 0.650 1.00 0.00 1 GLY A O 13
ATOM 18344 N N . SER A 1 2 ? 9.239 9.237 2.766 1.00 0.00 2 SER A N 13
ATOM 18345 C CA . SER A 1 2 ? 8.227 8.201 2.596 1.00 0.00 2 SER A CA 13
ATOM 18346 C C . SER A 1 2 ? 6.829 8.761 2.845 1.00 0.00 2 SER A C 13
ATOM 18347 O O . SER A 1 2 ? 6.674 9.847 3.402 1.00 0.00 2 SER A O 13
ATOM 18355 N N . SER A 1 3 ? 5.815 8.010 2.427 1.00 0.00 3 SER A N 13
ATOM 18356 C CA . SER A 1 3 ? 4.430 8.432 2.600 1.00 0.00 3 SER A CA 13
ATOM 18357 C C . SER A 1 3 ? 3.533 7.238 2.910 1.00 0.00 3 SER A C 13
ATOM 18358 O O . SER A 1 3 ? 3.722 6.148 2.371 1.00 0.00 3 SER A O 13
ATOM 18366 N N . GLY A 1 4 ? 2.554 7.452 3.785 1.00 0.00 4 GLY A N 13
ATOM 18367 C CA . GLY A 1 4 ? 1.642 6.385 4.153 1.00 0.00 4 GLY A CA 13
ATOM 18368 C C . GLY A 1 4 ? 0.280 6.537 3.506 1.00 0.00 4 GLY A C 13
ATOM 18369 O O . GLY A 1 4 ? -0.580 7.256 4.015 1.00 0.00 4 GLY A O 13
ATOM 18373 N N . SER A 1 5 ? 0.083 5.861 2.378 1.00 0.00 5 SER A N 13
ATOM 18374 C CA . SER A 1 5 ? -1.182 5.929 1.657 1.00 0.00 5 SER A CA 13
ATOM 18375 C C . SER A 1 5 ? -1.463 7.353 1.186 1.00 0.00 5 SER A C 13
ATOM 18376 O O . SER A 1 5 ? -0.789 8.298 1.595 1.00 0.00 5 SER A O 13
ATOM 18384 N N . SER A 1 6 ? -2.465 7.498 0.324 1.00 0.00 6 SER A N 13
ATOM 18385 C CA . SER A 1 6 ? -2.834 8.805 -0.206 1.00 0.00 6 SER A CA 13
ATOM 18386 C C . SER A 1 6 ? -3.381 9.704 0.898 1.00 0.00 6 SER A C 13
ATOM 18387 O O . SER A 1 6 ? -3.665 9.246 2.004 1.00 0.00 6 SER A O 13
ATOM 18395 N N . GLY A 1 7 ? -3.526 10.989 0.588 1.00 0.00 7 GLY A N 13
ATOM 18396 C CA . GLY A 1 7 ? -4.038 11.934 1.564 1.00 0.00 7 GLY A CA 13
ATOM 18397 C C . GLY A 1 7 ? -3.049 12.209 2.679 1.00 0.00 7 GLY A C 13
ATOM 18398 O O . GLY A 1 7 ? -1.987 11.593 2.762 1.00 0.00 7 GLY A O 13
ATOM 18402 N N . PRO A 1 8 ? -3.397 13.156 3.563 1.00 0.00 8 PRO A N 13
ATOM 18403 C CA . PRO A 1 8 ? -2.545 13.533 4.695 1.00 0.00 8 PRO A CA 13
ATOM 18404 C C . PRO A 1 8 ? -2.466 12.437 5.752 1.00 0.00 8 PRO A C 13
ATOM 18405 O O . PRO A 1 8 ? -3.232 11.473 5.740 1.00 0.00 8 PRO A O 13
ATOM 18416 N N . PRO A 1 9 ? -1.518 12.586 6.690 1.00 0.00 9 PRO A N 13
ATOM 18417 C CA . PRO A 1 9 ? -1.318 11.618 7.773 1.00 0.00 9 PRO A CA 13
ATOM 18418 C C . PRO A 1 9 ? -2.459 11.634 8.784 1.00 0.00 9 PRO A C 13
ATOM 18419 O O . PRO A 1 9 ? -3.331 12.501 8.736 1.00 0.00 9 PRO A O 13
ATOM 18430 N N . ASN A 1 10 ? -2.448 10.670 9.698 1.00 0.00 10 ASN A N 13
ATOM 18431 C CA . ASN A 1 10 ? -3.483 10.574 10.721 1.00 0.00 10 ASN A CA 13
ATOM 18432 C C . ASN A 1 10 ? -2.974 11.097 12.061 1.00 0.00 10 ASN A C 13
ATOM 18433 O O . ASN A 1 10 ? -3.731 11.675 12.840 1.00 0.00 10 ASN A O 13
ATOM 18444 N N . MET A 1 11 ? -1.687 10.891 12.320 1.00 0.00 11 MET A N 13
ATOM 18445 C CA . MET A 1 11 ? -1.077 11.344 13.565 1.00 0.00 11 MET A CA 13
ATOM 18446 C C . MET A 1 11 ? -1.288 12.842 13.760 1.00 0.00 11 MET A C 13
ATOM 18447 O O . MET A 1 11 ? -1.200 13.621 12.811 1.00 0.00 11 MET A O 13
ATOM 18461 N N . THR A 1 12 ? -1.567 13.239 14.998 1.00 0.00 12 THR A N 13
ATOM 18462 C CA . THR A 1 12 ? -1.792 14.643 15.317 1.00 0.00 12 THR A CA 13
ATOM 18463 C C . THR A 1 12 ? -0.671 15.195 16.190 1.00 0.00 12 THR A C 13
ATOM 18464 O O . THR A 1 12 ? -0.543 14.831 17.360 1.00 0.00 12 THR A O 13
ATOM 18475 N N . THR A 1 13 ? 0.142 16.077 15.615 1.00 0.00 13 THR A N 13
ATOM 18476 C CA . THR A 1 13 ? 1.253 16.679 16.340 1.00 0.00 13 THR A CA 13
ATOM 18477 C C . THR A 1 13 ? 1.959 17.730 15.491 1.00 0.00 13 THR A C 13
ATOM 18478 O O . THR A 1 13 ? 1.647 17.901 14.314 1.00 0.00 13 THR A O 13
ATOM 18489 N N . ASN A 1 14 ? 2.913 18.430 16.097 1.00 0.00 14 ASN A N 13
ATOM 18490 C CA . ASN A 1 14 ? 3.664 19.464 15.395 1.00 0.00 14 ASN A CA 13
ATOM 18491 C C . ASN A 1 14 ? 4.243 18.926 14.090 1.00 0.00 14 ASN A C 13
ATOM 18492 O O . ASN A 1 14 ? 4.569 17.744 13.986 1.00 0.00 14 ASN A O 13
ATOM 18503 N N . GLU A 1 15 ? 4.367 19.802 13.098 1.00 0.00 15 GLU A N 13
ATOM 18504 C CA . GLU A 1 15 ? 4.906 19.413 11.800 1.00 0.00 15 GLU A CA 13
ATOM 18505 C C . GLU A 1 15 ? 6.416 19.208 11.877 1.00 0.00 15 GLU A C 13
ATOM 18506 O O . GLU A 1 15 ? 7.192 20.051 11.426 1.00 0.00 15 GLU A O 13
ATOM 18518 N N . ARG A 1 16 ? 6.826 18.082 12.453 1.00 0.00 16 ARG A N 13
ATOM 18519 C CA . ARG A 1 16 ? 8.242 17.766 12.591 1.00 0.00 16 ARG A CA 13
ATOM 18520 C C . ARG A 1 16 ? 8.433 16.413 13.270 1.00 0.00 16 ARG A C 13
ATOM 18521 O O . ARG A 1 16 ? 9.222 15.585 12.814 1.00 0.00 16 ARG A O 13
ATOM 18542 N N . ARG A 1 17 ? 7.707 16.197 14.362 1.00 0.00 17 ARG A N 13
ATOM 18543 C CA . ARG A 1 17 ? 7.799 14.946 15.105 1.00 0.00 17 ARG A CA 13
ATOM 18544 C C . ARG A 1 17 ? 6.809 14.929 16.266 1.00 0.00 17 ARG A C 13
ATOM 18545 O O . ARG A 1 17 ? 6.263 15.966 16.644 1.00 0.00 17 ARG A O 13
ATOM 18566 N N . VAL A 1 18 ? 6.583 13.746 16.828 1.00 0.00 18 VAL A N 13
ATOM 18567 C CA . VAL A 1 18 ? 5.660 13.595 17.946 1.00 0.00 18 VAL A CA 13
ATOM 18568 C C . VAL A 1 18 ? 6.136 14.382 19.162 1.00 0.00 18 VAL A C 13
ATOM 18569 O O . VAL A 1 18 ? 7.334 14.596 19.345 1.00 0.00 18 VAL A O 13
ATOM 18582 N N . ILE A 1 19 ? 5.189 14.812 19.989 1.00 0.00 19 ILE A N 13
ATOM 18583 C CA . ILE A 1 19 ? 5.511 15.575 21.188 1.00 0.00 19 ILE A CA 13
ATOM 18584 C C . ILE A 1 19 ? 4.953 14.899 22.436 1.00 0.00 19 ILE A C 13
ATOM 18585 O O . ILE A 1 19 ? 3.844 15.202 22.876 1.00 0.00 19 ILE A O 13
ATOM 18601 N N . VAL A 1 20 ? 5.731 13.983 23.005 1.00 0.00 20 VAL A N 13
ATOM 18602 C CA . VAL A 1 20 ? 5.316 13.266 24.205 1.00 0.00 20 VAL A CA 13
ATOM 18603 C C . VAL A 1 20 ? 6.439 13.224 25.235 1.00 0.00 20 VAL A C 13
ATOM 18604 O O . VAL A 1 20 ? 7.622 13.311 24.905 1.00 0.00 20 VAL A O 13
ATOM 18617 N N . PRO A 1 21 ? 6.062 13.085 26.515 1.00 0.00 21 PRO A N 13
ATOM 18618 C CA . PRO A 1 21 ? 7.023 13.027 27.621 1.00 0.00 21 PRO A CA 13
ATOM 18619 C C . PRO A 1 21 ? 7.833 11.735 27.617 1.00 0.00 21 PRO A C 13
ATOM 18620 O O . PRO A 1 21 ? 7.352 10.691 27.179 1.00 0.00 21 PRO A O 13
ATOM 18631 N N . ALA A 1 22 ? 9.065 11.813 28.110 1.00 0.00 22 ALA A N 13
ATOM 18632 C CA . ALA A 1 22 ? 9.940 10.650 28.165 1.00 0.00 22 ALA A CA 13
ATOM 18633 C C . ALA A 1 22 ? 9.244 9.470 28.836 1.00 0.00 22 ALA A C 13
ATOM 18634 O O . ALA A 1 22 ? 9.006 8.439 28.208 1.00 0.00 22 ALA A O 13
ATOM 18641 N N . ASP A 1 23 ? 8.921 9.629 30.115 1.00 0.00 23 ASP A N 13
ATOM 18642 C CA . ASP A 1 23 ? 8.251 8.577 30.871 1.00 0.00 23 ASP A CA 13
ATOM 18643 C C . ASP A 1 23 ? 6.931 8.190 30.211 1.00 0.00 23 ASP A C 13
ATOM 18644 O O . ASP A 1 23 ? 5.974 8.964 30.181 1.00 0.00 23 ASP A O 13
ATOM 18653 N N . PRO A 1 24 ? 6.877 6.965 29.668 1.00 0.00 24 PRO A N 13
ATOM 18654 C CA . PRO A 1 24 ? 5.680 6.448 28.998 1.00 0.00 24 PRO A CA 13
ATOM 18655 C C . PRO A 1 24 ? 4.542 6.172 29.976 1.00 0.00 24 PRO A C 13
ATOM 18656 O O . PRO A 1 24 ? 3.379 6.083 29.582 1.00 0.00 24 PRO A O 13
ATOM 18667 N N . THR A 1 25 ? 4.886 6.038 31.253 1.00 0.00 25 THR A N 13
ATOM 18668 C CA . THR A 1 25 ? 3.894 5.771 32.287 1.00 0.00 25 THR A CA 13
ATOM 18669 C C . THR A 1 25 ? 3.023 6.996 32.543 1.00 0.00 25 THR A C 13
ATOM 18670 O O . THR A 1 25 ? 1.934 6.889 33.110 1.00 0.00 25 THR A O 13
ATOM 18681 N N . LEU A 1 26 ? 3.507 8.159 32.121 1.00 0.00 26 LEU A N 13
ATOM 18682 C CA . LEU A 1 26 ? 2.772 9.405 32.304 1.00 0.00 26 LEU A CA 13
ATOM 18683 C C . LEU A 1 26 ? 1.897 9.704 31.091 1.00 0.00 26 LEU A C 13
ATOM 18684 O O . LEU A 1 26 ? 1.089 10.632 31.110 1.00 0.00 26 LEU A O 13
ATOM 18700 N N . TRP A 1 27 ? 2.061 8.910 30.040 1.00 0.00 27 TRP A N 13
ATOM 18701 C CA . TRP A 1 27 ? 1.284 9.088 28.818 1.00 0.00 27 TRP A CA 13
ATOM 18702 C C . TRP A 1 27 ? -0.210 8.993 29.106 1.00 0.00 27 TRP A C 13
ATOM 18703 O O . TRP A 1 27 ? -0.664 8.077 29.792 1.00 0.00 27 TRP A O 13
ATOM 18724 N N . THR A 1 28 ? -0.972 9.945 28.576 1.00 0.00 28 THR A N 13
ATOM 18725 C CA . THR A 1 28 ? -2.416 9.969 28.776 1.00 0.00 28 THR A CA 13
ATOM 18726 C C . THR A 1 28 ? -3.118 9.005 27.828 1.00 0.00 28 THR A C 13
ATOM 18727 O O . THR A 1 28 ? -2.473 8.323 27.032 1.00 0.00 28 THR A O 13
ATOM 18738 N N . GLN A 1 29 ? -4.444 8.955 27.917 1.00 0.00 29 GLN A N 13
ATOM 18739 C CA . GLN A 1 29 ? -5.233 8.073 27.065 1.00 0.00 29 GLN A CA 13
ATOM 18740 C C . GLN A 1 29 ? -5.066 8.443 25.595 1.00 0.00 29 GLN A C 13
ATOM 18741 O O . GLN A 1 29 ? -5.375 7.650 24.707 1.00 0.00 29 GLN A O 13
ATOM 18755 N N . GLU A 1 30 ? -4.574 9.653 25.347 1.00 0.00 30 GLU A N 13
ATOM 18756 C CA . GLU A 1 30 ? -4.367 10.128 23.984 1.00 0.00 30 GLU A CA 13
ATOM 18757 C C . GLU A 1 30 ? -2.926 9.893 23.539 1.00 0.00 30 GLU A C 13
ATOM 18758 O O . GLU A 1 30 ? -2.674 9.473 22.409 1.00 0.00 30 GLU A O 13
ATOM 18770 N N . HIS A 1 31 ? -1.984 10.168 24.435 1.00 0.00 31 HIS A N 13
ATOM 18771 C CA . HIS A 1 31 ? -0.568 9.988 24.136 1.00 0.00 31 HIS A CA 13
ATOM 18772 C C . HIS A 1 31 ? -0.295 8.573 23.634 1.00 0.00 31 HIS A C 13
ATOM 18773 O O . HIS A 1 31 ? 0.314 8.384 22.581 1.00 0.00 31 HIS A O 13
ATOM 18787 N N . VAL A 1 32 ? -0.749 7.582 24.395 1.00 0.00 32 VAL A N 13
ATOM 18788 C CA . VAL A 1 32 ? -0.555 6.185 24.027 1.00 0.00 32 VAL A CA 13
ATOM 18789 C C . VAL A 1 32 ? -1.004 5.926 22.593 1.00 0.00 32 VAL A C 13
ATOM 18790 O O . VAL A 1 32 ? -0.411 5.114 21.883 1.00 0.00 32 VAL A O 13
ATOM 18803 N N . ARG A 1 33 ? -2.055 6.623 22.174 1.00 0.00 33 ARG A N 13
ATOM 18804 C CA . ARG A 1 33 ? -2.584 6.468 20.824 1.00 0.00 33 ARG A CA 13
ATOM 18805 C C . ARG A 1 33 ? -1.667 7.131 19.801 1.00 0.00 33 ARG A C 13
ATOM 18806 O O . ARG A 1 33 ? -1.255 6.504 18.826 1.00 0.00 33 ARG A O 13
ATOM 18827 N N . GLN A 1 34 ? -1.352 8.401 20.031 1.00 0.00 34 GLN A N 13
ATOM 18828 C CA . GLN A 1 34 ? -0.485 9.149 19.128 1.00 0.00 34 GLN A CA 13
ATOM 18829 C C . GLN A 1 34 ? 0.828 8.408 18.897 1.00 0.00 34 GLN A C 13
ATOM 18830 O O . GLN A 1 34 ? 1.247 8.208 17.757 1.00 0.00 34 GLN A O 13
ATOM 18844 N N . TRP A 1 35 ? 1.472 8.003 19.985 1.00 0.00 35 TRP A N 13
ATOM 18845 C CA . TRP A 1 35 ? 2.738 7.284 19.901 1.00 0.00 35 TRP A CA 13
ATOM 18846 C C . TRP A 1 35 ? 2.594 6.025 19.054 1.00 0.00 35 TRP A C 13
ATOM 18847 O O . TRP A 1 35 ? 3.509 5.650 18.319 1.00 0.00 35 TRP A O 13
ATOM 18868 N N . LEU A 1 36 ? 1.440 5.374 19.161 1.00 0.00 36 LEU A N 13
ATOM 18869 C CA . LEU A 1 36 ? 1.176 4.156 18.404 1.00 0.00 36 LEU A CA 13
ATOM 18870 C C . LEU A 1 36 ? 1.195 4.432 16.904 1.00 0.00 36 LEU A C 13
ATOM 18871 O O . LEU A 1 36 ? 1.991 3.851 16.167 1.00 0.00 36 LEU A O 13
ATOM 18887 N N . GLU A 1 37 ? 0.315 5.323 16.460 1.00 0.00 37 GLU A N 13
ATOM 18888 C CA . GLU A 1 37 ? 0.232 5.676 15.047 1.00 0.00 37 GLU A CA 13
ATOM 18889 C C . GLU A 1 37 ? 1.586 6.148 14.525 1.00 0.00 37 GLU A C 13
ATOM 18890 O O . GLU A 1 37 ? 1.876 6.038 13.333 1.00 0.00 37 GLU A O 13
ATOM 18902 N N . TRP A 1 38 ? 2.410 6.673 15.424 1.00 0.00 38 TRP A N 13
ATOM 18903 C CA . TRP A 1 38 ? 3.734 7.162 15.054 1.00 0.00 38 TRP A CA 13
ATOM 18904 C C . TRP A 1 38 ? 4.672 6.004 14.731 1.00 0.00 38 TRP A C 13
ATOM 18905 O O . TRP A 1 38 ? 5.198 5.910 13.623 1.00 0.00 38 TRP A O 13
ATOM 18926 N N . ALA A 1 39 ? 4.876 5.124 15.706 1.00 0.00 39 ALA A N 13
ATOM 18927 C CA . ALA A 1 39 ? 5.749 3.971 15.524 1.00 0.00 39 ALA A CA 13
ATOM 18928 C C . ALA A 1 39 ? 5.340 3.161 14.299 1.00 0.00 39 ALA A C 13
ATOM 18929 O O . ALA A 1 39 ? 6.167 2.486 13.685 1.00 0.00 39 ALA A O 13
ATOM 18936 N N . ILE A 1 40 ? 4.060 3.233 13.948 1.00 0.00 40 ILE A N 13
ATOM 18937 C CA . ILE A 1 40 ? 3.542 2.506 12.796 1.00 0.00 40 ILE A CA 13
ATOM 18938 C C . ILE A 1 40 ? 4.004 3.145 11.490 1.00 0.00 40 ILE A C 13
ATOM 18939 O O . ILE A 1 40 ? 4.663 2.504 10.671 1.00 0.00 40 ILE A O 13
ATOM 18955 N N . LYS A 1 41 ? 3.654 4.413 11.303 1.00 0.00 41 LYS A N 13
ATOM 18956 C CA . LYS A 1 41 ? 4.034 5.142 10.099 1.00 0.00 41 LYS A CA 13
ATOM 18957 C C . LYS A 1 41 ? 5.539 5.392 10.066 1.00 0.00 41 LYS A C 13
ATOM 18958 O O . LYS A 1 41 ? 6.088 5.791 9.040 1.00 0.00 41 LYS A O 13
ATOM 18977 N N . GLU A 1 42 ? 6.199 5.153 11.195 1.00 0.00 42 GLU A N 13
ATOM 18978 C CA . GLU A 1 42 ? 7.640 5.352 11.294 1.00 0.00 42 GLU A CA 13
ATOM 18979 C C . GLU A 1 42 ? 8.389 4.054 11.009 1.00 0.00 42 GLU A C 13
ATOM 18980 O O . GLU A 1 42 ? 9.306 4.021 10.187 1.00 0.00 42 GLU A O 13
ATOM 18992 N N . TYR A 1 43 ? 7.993 2.986 11.693 1.00 0.00 43 TYR A N 13
ATOM 18993 C CA . TYR A 1 43 ? 8.629 1.686 11.516 1.00 0.00 43 TYR A CA 13
ATOM 18994 C C . TYR A 1 43 ? 7.914 0.872 10.441 1.00 0.00 43 TYR A C 13
ATOM 18995 O O . TYR A 1 43 ? 8.149 -0.327 10.296 1.00 0.00 43 TYR A O 13
ATOM 19013 N N . SER A 1 44 ? 7.040 1.535 9.689 1.00 0.00 44 SER A N 13
ATOM 19014 C CA . SER A 1 44 ? 6.288 0.874 8.629 1.00 0.00 44 SER A CA 13
ATOM 19015 C C . SER A 1 44 ? 5.600 -0.383 9.154 1.00 0.00 44 SER A C 13
ATOM 19016 O O . SER A 1 44 ? 5.746 -1.467 8.587 1.00 0.00 44 SER A O 13
ATOM 19024 N N . LEU A 1 45 ? 4.851 -0.230 10.240 1.00 0.00 45 LEU A N 13
ATOM 19025 C CA . LEU A 1 45 ? 4.140 -1.352 10.842 1.00 0.00 45 LEU A CA 13
ATOM 19026 C C . LEU A 1 45 ? 2.770 -1.538 10.197 1.00 0.00 45 LEU A C 13
ATOM 19027 O O . LEU A 1 45 ? 2.149 -0.575 9.748 1.00 0.00 45 LEU A O 13
ATOM 19043 N N . MET A 1 46 ? 2.304 -2.782 10.157 1.00 0.00 46 MET A N 13
ATOM 19044 C CA . MET A 1 46 ? 1.006 -3.093 9.571 1.00 0.00 46 MET A CA 13
ATOM 19045 C C . MET A 1 46 ? 0.318 -4.218 10.338 1.00 0.00 46 MET A C 13
ATOM 19046 O O . MET A 1 46 ? 0.944 -4.901 11.148 1.00 0.00 46 MET A O 13
ATOM 19060 N N . GLU A 1 47 ? -0.972 -4.404 10.076 1.00 0.00 47 GLU A N 13
ATOM 19061 C CA . GLU A 1 47 ? -1.743 -5.446 10.744 1.00 0.00 47 GLU A CA 13
ATOM 19062 C C . GLU A 1 47 ? -1.816 -5.190 12.247 1.00 0.00 47 GLU A C 13
ATOM 19063 O O . GLU A 1 47 ? -1.972 -6.120 13.039 1.00 0.00 47 GLU A O 13
ATOM 19075 N N . ILE A 1 48 ? -1.700 -3.924 12.632 1.00 0.00 48 ILE A N 13
ATOM 19076 C CA . ILE A 1 48 ? -1.753 -3.545 14.039 1.00 0.00 48 ILE A CA 13
ATOM 19077 C C . ILE A 1 48 ? -3.141 -3.043 14.421 1.00 0.00 48 ILE A C 13
ATOM 19078 O O . ILE A 1 48 ? -3.756 -2.268 13.688 1.00 0.00 48 ILE A O 13
ATOM 19094 N N . ASP A 1 49 ? -3.628 -3.487 15.574 1.00 0.00 49 ASP A N 13
ATOM 19095 C CA . ASP A 1 49 ? -4.943 -3.080 16.057 1.00 0.00 49 ASP A CA 13
ATOM 19096 C C . ASP A 1 49 ? -4.834 -1.862 16.969 1.00 0.00 49 ASP A C 13
ATOM 19097 O O . ASP A 1 49 ? -4.602 -1.991 18.171 1.00 0.00 49 ASP A O 13
ATOM 19106 N N . THR A 1 50 ? -5.001 -0.678 16.388 1.00 0.00 50 THR A N 13
ATOM 19107 C CA . THR A 1 50 ? -4.919 0.564 17.147 1.00 0.00 50 THR A CA 13
ATOM 19108 C C . THR A 1 50 ? -6.122 0.724 18.070 1.00 0.00 50 THR A C 13
ATOM 19109 O O . THR A 1 50 ? -6.046 1.409 19.091 1.00 0.00 50 THR A O 13
ATOM 19120 N N . SER A 1 51 ? -7.230 0.088 17.706 1.00 0.00 51 SER A N 13
ATOM 19121 C CA . SER A 1 51 ? -8.451 0.163 18.501 1.00 0.00 51 SER A CA 13
ATOM 19122 C C . SER A 1 51 ? -8.236 -0.443 19.884 1.00 0.00 51 SER A C 13
ATOM 19123 O O . SER A 1 51 ? -8.921 -0.086 20.844 1.00 0.00 51 SER A O 13
ATOM 19131 N N . PHE A 1 52 ? -7.280 -1.361 19.979 1.00 0.00 52 PHE A N 13
ATOM 19132 C CA . PHE A 1 52 ? -6.975 -2.018 21.245 1.00 0.00 52 PHE A CA 13
ATOM 19133 C C . PHE A 1 52 ? -6.336 -1.039 22.226 1.00 0.00 52 PHE A C 13
ATOM 19134 O O . PHE A 1 52 ? -6.405 -1.227 23.441 1.00 0.00 52 PHE A O 13
ATOM 19151 N N . PHE A 1 53 ? -5.715 0.006 21.689 1.00 0.00 53 PHE A N 13
ATOM 19152 C CA . PHE A 1 53 ? -5.062 1.014 22.516 1.00 0.00 53 PHE A CA 13
ATOM 19153 C C . PHE A 1 53 ? -5.804 2.345 22.437 1.00 0.00 53 PHE A C 13
ATOM 19154 O O . PHE A 1 53 ? -5.236 3.401 22.716 1.00 0.00 53 PHE A O 13
ATOM 19171 N N . GLN A 1 54 ? -7.075 2.286 22.054 1.00 0.00 54 GLN A N 13
ATOM 19172 C CA . GLN A 1 54 ? -7.894 3.486 21.936 1.00 0.00 54 GLN A CA 13
ATOM 19173 C C . GLN A 1 54 ? -8.167 4.095 23.308 1.00 0.00 54 GLN A C 13
ATOM 19174 O O . GLN A 1 54 ? -8.406 5.296 23.428 1.00 0.00 54 GLN A O 13
ATOM 19188 N N . ASN A 1 55 ? -8.131 3.258 24.339 1.00 0.00 55 ASN A N 13
ATOM 19189 C CA . ASN A 1 55 ? -8.375 3.714 25.703 1.00 0.00 55 ASN A CA 13
ATOM 19190 C C . ASN A 1 55 ? -7.385 3.080 26.675 1.00 0.00 55 ASN A C 13
ATOM 19191 O O . ASN A 1 55 ? -7.745 2.712 27.792 1.00 0.00 55 ASN A O 13
ATOM 19202 N N . MET A 1 56 ? -6.135 2.955 26.240 1.00 0.00 56 MET A N 13
ATOM 19203 C CA . MET A 1 56 ? -5.092 2.367 27.072 1.00 0.00 56 MET A CA 13
ATOM 19204 C C . MET A 1 56 ? -4.138 3.440 27.588 1.00 0.00 56 MET A C 13
ATOM 19205 O O . MET A 1 56 ? -3.232 3.873 26.875 1.00 0.00 56 MET A O 13
ATOM 19219 N N . ASP A 1 57 ? -4.349 3.865 28.829 1.00 0.00 57 ASP A N 13
ATOM 19220 C CA . ASP A 1 57 ? -3.507 4.887 29.440 1.00 0.00 57 ASP A CA 13
ATOM 19221 C C . ASP A 1 57 ? -2.050 4.437 29.485 1.00 0.00 57 ASP A C 13
ATOM 19222 O O . ASP A 1 57 ? -1.762 3.244 29.571 1.00 0.00 57 ASP A O 13
ATOM 19231 N N . GLY A 1 58 ? -1.136 5.400 29.424 1.00 0.00 58 GLY A N 13
ATOM 19232 C CA . GLY A 1 58 ? 0.280 5.082 29.458 1.00 0.00 58 GLY A CA 13
ATOM 19233 C C . GLY A 1 58 ? 0.613 4.032 30.500 1.00 0.00 58 GLY A C 13
ATOM 19234 O O . GLY A 1 58 ? 1.476 3.181 30.282 1.00 0.00 58 GLY A O 13
ATOM 19238 N N . LYS A 1 59 ? -0.070 4.092 31.638 1.00 0.00 59 LYS A N 13
ATOM 19239 C CA . LYS A 1 59 ? 0.157 3.140 32.719 1.00 0.00 59 LYS A CA 13
ATOM 19240 C C . LYS A 1 59 ? -0.132 1.715 32.258 1.00 0.00 59 LYS A C 13
ATOM 19241 O O . LYS A 1 59 ? 0.675 0.810 32.468 1.00 0.00 59 LYS A O 13
ATOM 19260 N N . GLU A 1 60 ? -1.287 1.524 31.629 1.00 0.00 60 GLU A N 13
ATOM 19261 C CA . GLU A 1 60 ? -1.681 0.208 31.139 1.00 0.00 60 GLU A CA 13
ATOM 19262 C C . GLU A 1 60 ? -0.872 -0.177 29.904 1.00 0.00 60 GLU A C 13
ATOM 19263 O O . GLU A 1 60 ? -0.907 -1.325 29.458 1.00 0.00 60 GLU A O 13
ATOM 19275 N N . LEU A 1 61 ? -0.144 0.790 29.356 1.00 0.00 61 LEU A N 13
ATOM 19276 C CA . LEU A 1 61 ? 0.674 0.554 28.172 1.00 0.00 61 LEU A CA 13
ATOM 19277 C C . LEU A 1 61 ? 2.062 0.053 28.560 1.00 0.00 61 LEU A C 13
ATOM 19278 O O . LEU A 1 61 ? 2.706 -0.672 27.800 1.00 0.00 61 LEU A O 13
ATOM 19294 N N . CYS A 1 62 ? 2.515 0.441 29.746 1.00 0.00 62 CYS A N 13
ATOM 19295 C CA . CYS A 1 62 ? 3.826 0.030 30.236 1.00 0.00 62 CYS A CA 13
ATOM 19296 C C . CYS A 1 62 ? 3.742 -1.315 30.952 1.00 0.00 62 CYS A C 13
ATOM 19297 O O . CYS A 1 62 ? 4.757 -1.971 31.185 1.00 0.00 62 CYS A O 13
ATOM 19305 N N . LYS A 1 63 ? 2.525 -1.719 31.299 1.00 0.00 63 LYS A N 13
ATOM 19306 C CA . LYS A 1 63 ? 2.307 -2.985 31.988 1.00 0.00 63 LYS A CA 13
ATOM 19307 C C . LYS A 1 63 ? 2.096 -4.119 30.990 1.00 0.00 63 LYS A C 13
ATOM 19308 O O . LYS A 1 63 ? 2.429 -5.271 31.266 1.00 0.00 63 LYS A O 13
ATOM 19327 N N . MET A 1 64 ? 1.544 -3.784 29.829 1.00 0.00 64 MET A N 13
ATOM 19328 C CA . MET A 1 64 ? 1.292 -4.774 28.789 1.00 0.00 64 MET A CA 13
ATOM 19329 C C . MET A 1 64 ? 2.553 -5.577 28.486 1.00 0.00 64 MET A C 13
ATOM 19330 O O . MET A 1 64 ? 3.668 -5.073 28.618 1.00 0.00 64 MET A O 13
ATOM 19344 N N . ASN A 1 65 ? 2.369 -6.829 28.079 1.00 0.00 65 ASN A N 13
ATOM 19345 C CA . ASN A 1 65 ? 3.493 -7.702 27.759 1.00 0.00 65 ASN A CA 13
ATOM 19346 C C . ASN A 1 65 ? 3.411 -8.187 26.315 1.00 0.00 65 ASN A C 13
ATOM 19347 O O . ASN A 1 65 ? 2.470 -7.860 25.591 1.00 0.00 65 ASN A O 13
ATOM 19358 N N . LYS A 1 66 ? 4.403 -8.969 25.902 1.00 0.00 66 LYS A N 13
ATOM 19359 C CA . LYS A 1 66 ? 4.443 -9.501 24.545 1.00 0.00 66 LYS A CA 13
ATOM 19360 C C . LYS A 1 66 ? 3.128 -10.187 24.190 1.00 0.00 66 LYS A C 13
ATOM 19361 O O . LYS A 1 66 ? 2.657 -10.096 23.057 1.00 0.00 66 LYS A O 13
ATOM 19380 N N . GLU A 1 67 ? 2.539 -10.871 25.167 1.00 0.00 67 GLU A N 13
ATOM 19381 C CA . GLU A 1 67 ? 1.278 -11.570 24.956 1.00 0.00 67 GLU A CA 13
ATOM 19382 C C . GLU A 1 67 ? 0.135 -10.581 24.749 1.00 0.00 67 GLU A C 13
ATOM 19383 O O . GLU A 1 67 ? -0.528 -10.589 23.711 1.00 0.00 67 GLU A O 13
ATOM 19395 N N . ASP A 1 68 ? -0.091 -9.730 25.744 1.00 0.00 68 ASP A N 13
ATOM 19396 C CA . ASP A 1 68 ? -1.153 -8.734 25.672 1.00 0.00 68 ASP A CA 13
ATOM 19397 C C . ASP A 1 68 ? -1.008 -7.875 24.420 1.00 0.00 68 ASP A C 13
ATOM 19398 O O . ASP A 1 68 ? -1.993 -7.357 23.892 1.00 0.00 68 ASP A O 13
ATOM 19407 N N . PHE A 1 69 ? 0.226 -7.727 23.949 1.00 0.00 69 PHE A N 13
ATOM 19408 C CA . PHE A 1 69 ? 0.500 -6.928 22.760 1.00 0.00 69 PHE A CA 13
ATOM 19409 C C . PHE A 1 69 ? 0.281 -7.749 21.492 1.00 0.00 69 PHE A C 13
ATOM 19410 O O . PHE A 1 69 ? -0.116 -7.216 20.455 1.00 0.00 69 PHE A O 13
ATOM 19427 N N . LEU A 1 70 ? 0.544 -9.048 21.583 1.00 0.00 70 LEU A N 13
ATOM 19428 C CA . LEU A 1 70 ? 0.377 -9.944 20.444 1.00 0.00 70 LEU A CA 13
ATOM 19429 C C . LEU A 1 70 ? -1.099 -10.122 20.103 1.00 0.00 70 LEU A C 13
ATOM 19430 O O . LEU A 1 70 ? -1.445 -10.544 18.999 1.00 0.00 70 LEU A O 13
ATOM 19446 N N . ARG A 1 71 ? -1.965 -9.796 21.057 1.00 0.00 71 ARG A N 13
ATOM 19447 C CA . ARG A 1 71 ? -3.404 -9.919 20.858 1.00 0.00 71 ARG A CA 13
ATOM 19448 C C . ARG A 1 71 ? -3.959 -8.697 20.132 1.00 0.00 71 ARG A C 13
ATOM 19449 O O . ARG A 1 71 ? -5.164 -8.593 19.902 1.00 0.00 71 ARG A O 13
ATOM 19470 N N . ALA A 1 72 ? -3.072 -7.774 19.775 1.00 0.00 72 ALA A N 13
ATOM 19471 C CA . ALA A 1 72 ? -3.473 -6.560 19.075 1.00 0.00 72 ALA A CA 13
ATOM 19472 C C . ALA A 1 72 ? -2.568 -6.293 17.877 1.00 0.00 72 ALA A C 13
ATOM 19473 O O . ALA A 1 72 ? -3.030 -5.864 16.819 1.00 0.00 72 ALA A O 13
ATOM 19480 N N . THR A 1 73 ? -1.275 -6.549 18.049 1.00 0.00 73 THR A N 13
ATOM 19481 C CA . THR A 1 73 ? -0.305 -6.335 16.983 1.00 0.00 73 THR A CA 13
ATOM 19482 C C . THR A 1 73 ? 0.482 -7.608 16.691 1.00 0.00 73 THR A C 13
ATOM 19483 O O . THR A 1 73 ? 0.603 -8.485 17.547 1.00 0.00 73 THR A O 13
ATOM 19494 N N . THR A 1 74 ? 1.016 -7.703 15.478 1.00 0.00 74 THR A N 13
ATOM 19495 C CA . THR A 1 74 ? 1.791 -8.869 15.073 1.00 0.00 74 THR A CA 13
ATOM 19496 C C . THR A 1 74 ? 3.045 -9.020 15.928 1.00 0.00 74 THR A C 13
ATOM 19497 O O . THR A 1 74 ? 3.438 -8.095 16.640 1.00 0.00 74 THR A O 13
ATOM 19508 N N . LEU A 1 75 ? 3.669 -10.190 15.853 1.00 0.00 75 LEU A N 13
ATOM 19509 C CA . LEU A 1 75 ? 4.879 -10.462 16.621 1.00 0.00 75 LEU A CA 13
ATOM 19510 C C . LEU A 1 75 ? 5.971 -9.448 16.293 1.00 0.00 75 LEU A C 13
ATOM 19511 O O . LEU A 1 75 ? 6.542 -8.825 17.188 1.00 0.00 75 LEU A O 13
ATOM 19527 N N . TYR A 1 76 ? 6.253 -9.286 15.005 1.00 0.00 76 TYR A N 13
ATOM 19528 C CA . TYR A 1 76 ? 7.276 -8.347 14.559 1.00 0.00 76 TYR A CA 13
ATOM 19529 C C . TYR A 1 76 ? 7.080 -6.980 15.207 1.00 0.00 76 TYR A C 13
ATOM 19530 O O . TYR A 1 76 ? 8.006 -6.420 15.792 1.00 0.00 76 TYR A O 13
ATOM 19548 N N . ASN A 1 77 ? 5.867 -6.449 15.096 1.00 0.00 77 ASN A N 13
ATOM 19549 C CA . ASN A 1 77 ? 5.547 -5.147 15.671 1.00 0.00 77 ASN A CA 13
ATOM 19550 C C . ASN A 1 77 ? 5.667 -5.179 17.191 1.00 0.00 77 ASN A C 13
ATOM 19551 O O . ASN A 1 77 ? 6.100 -4.208 17.813 1.00 0.00 77 ASN A O 13
ATOM 19562 N N . THR A 1 78 ? 5.280 -6.303 17.787 1.00 0.00 78 THR A N 13
ATOM 19563 C CA . THR A 1 78 ? 5.343 -6.462 19.234 1.00 0.00 78 THR A CA 13
ATOM 19564 C C . THR A 1 78 ? 6.764 -6.266 19.747 1.00 0.00 78 THR A C 13
ATOM 19565 O O . THR A 1 78 ? 6.977 -5.644 20.787 1.00 0.00 78 THR A O 13
ATOM 19576 N N . GLU A 1 79 ? 7.734 -6.800 19.011 1.00 0.00 79 GLU A N 13
ATOM 19577 C CA . GLU A 1 79 ? 9.136 -6.682 19.394 1.00 0.00 79 GLU A CA 13
ATOM 19578 C C . GLU A 1 79 ? 9.597 -5.229 19.329 1.00 0.00 79 GLU A C 13
ATOM 19579 O O . GLU A 1 79 ? 10.377 -4.775 20.167 1.00 0.00 79 GLU A O 13
ATOM 19591 N N . VAL A 1 80 ? 9.111 -4.504 18.327 1.00 0.00 80 VAL A N 13
ATOM 19592 C CA . VAL A 1 80 ? 9.472 -3.102 18.152 1.00 0.00 80 VAL A CA 13
ATOM 19593 C C . VAL A 1 80 ? 8.930 -2.248 19.293 1.00 0.00 80 VAL A C 13
ATOM 19594 O O . VAL A 1 80 ? 9.681 -1.535 19.960 1.00 0.00 80 VAL A O 13
ATOM 19607 N N . LEU A 1 81 ? 7.622 -2.326 19.513 1.00 0.00 81 LEU A N 13
ATOM 19608 C CA . LEU A 1 81 ? 6.978 -1.561 20.575 1.00 0.00 81 LEU A CA 13
ATOM 19609 C C . LEU A 1 81 ? 7.613 -1.865 21.928 1.00 0.00 81 LEU A C 13
ATOM 19610 O O . LEU A 1 81 ? 8.065 -0.961 22.632 1.00 0.00 81 LEU A O 13
ATOM 19626 N N . LEU A 1 82 ? 7.647 -3.144 22.285 1.00 0.00 82 LEU A N 13
ATOM 19627 C CA . LEU A 1 82 ? 8.229 -3.570 23.553 1.00 0.00 82 LEU A CA 13
ATOM 19628 C C . LEU A 1 82 ? 9.657 -3.054 23.697 1.00 0.00 82 LEU A C 13
ATOM 19629 O O . LEU A 1 82 ? 10.027 -2.501 24.733 1.00 0.00 82 LEU A O 13
ATOM 19645 N N . SER A 1 83 ? 10.455 -3.236 22.650 1.00 0.00 83 SER A N 13
ATOM 19646 C CA . SER A 1 83 ? 11.843 -2.790 22.660 1.00 0.00 83 SER A CA 13
ATOM 19647 C C . SER A 1 83 ? 11.927 -1.277 22.842 1.00 0.00 83 SER A C 13
ATOM 19648 O O . SER A 1 83 ? 12.722 -0.779 23.639 1.00 0.00 83 SER A O 13
ATOM 19656 N N . HIS A 1 84 ? 11.100 -0.551 22.096 1.00 0.00 84 HIS A N 13
ATOM 19657 C CA . HIS A 1 84 ? 11.079 0.905 22.175 1.00 0.00 84 HIS A CA 13
ATOM 19658 C C . HIS A 1 84 ? 10.690 1.368 23.576 1.00 0.00 84 HIS A C 13
ATOM 19659 O O . HIS A 1 84 ? 11.429 2.112 24.222 1.00 0.00 84 HIS A O 13
ATOM 19673 N N . LEU A 1 85 ? 9.527 0.925 24.039 1.00 0.00 85 LEU A N 13
ATOM 19674 C CA . LEU A 1 85 ? 9.039 1.294 25.363 1.00 0.00 85 LEU A CA 13
ATOM 19675 C C . LEU A 1 85 ? 10.022 0.859 26.446 1.00 0.00 85 LEU A C 13
ATOM 19676 O O . LEU A 1 85 ? 10.192 1.543 27.455 1.00 0.00 85 LEU A O 13
ATOM 19692 N N . SER A 1 86 ? 10.667 -0.283 26.228 1.00 0.00 86 SER A N 13
ATOM 19693 C CA . SER A 1 86 ? 11.632 -0.810 27.186 1.00 0.00 86 SER A CA 13
ATOM 19694 C C . SER A 1 86 ? 12.669 0.247 27.551 1.00 0.00 86 SER A C 13
ATOM 19695 O O . SER A 1 86 ? 13.190 0.263 28.666 1.00 0.00 86 SER A O 13
ATOM 19703 N N . TYR A 1 87 ? 12.963 1.130 26.603 1.00 0.00 87 TYR A N 13
ATOM 19704 C CA . TYR A 1 87 ? 13.940 2.190 26.822 1.00 0.00 87 TYR A CA 13
ATOM 19705 C C . TYR A 1 87 ? 13.286 3.408 27.468 1.00 0.00 87 TYR A C 13
ATOM 19706 O O . TYR A 1 87 ? 13.731 3.885 28.512 1.00 0.00 87 TYR A O 13
ATOM 19724 N N . LEU A 1 88 ? 12.227 3.906 26.839 1.00 0.00 88 LEU A N 13
ATOM 19725 C CA . LEU A 1 88 ? 11.509 5.068 27.351 1.00 0.00 88 LEU A CA 13
ATOM 19726 C C . LEU A 1 88 ? 11.076 4.847 28.796 1.00 0.00 88 LEU A C 13
ATOM 19727 O O . LEU A 1 88 ? 10.927 5.799 29.562 1.00 0.00 88 LEU A O 13
ATOM 19743 N N . ARG A 1 89 ? 10.878 3.585 29.163 1.00 0.00 89 ARG A N 13
ATOM 19744 C CA . ARG A 1 89 ? 10.463 3.239 30.517 1.00 0.00 89 ARG A CA 13
ATOM 19745 C C . ARG A 1 89 ? 11.604 3.457 31.507 1.00 0.00 89 ARG A C 13
ATOM 19746 O O . ARG A 1 89 ? 11.381 3.881 32.641 1.00 0.00 89 ARG A O 13
ATOM 19767 N N . GLU A 1 90 ? 12.824 3.163 31.071 1.00 0.00 90 GLU A N 13
ATOM 19768 C CA . GLU A 1 90 ? 13.999 3.325 31.920 1.00 0.00 90 GLU A CA 13
ATOM 19769 C C . GLU A 1 90 ? 14.697 4.652 31.633 1.00 0.00 90 GLU A C 13
ATOM 19770 O O . GLU A 1 90 ? 15.903 4.787 31.839 1.00 0.00 90 GLU A O 13
ATOM 19782 N N . SER A 1 91 ? 13.930 5.627 31.157 1.00 0.00 91 SER A N 13
ATOM 19783 C CA . SER A 1 91 ? 14.476 6.941 30.838 1.00 0.00 91 SER A CA 13
ATOM 19784 C C . SER A 1 91 ? 13.952 7.997 31.808 1.00 0.00 91 SER A C 13
ATOM 19785 O O . SER A 1 91 ? 13.310 8.965 31.401 1.00 0.00 91 SER A O 13
ATOM 19793 N N . SER A 1 92 ? 14.231 7.801 33.093 1.00 0.00 92 SER A N 13
ATOM 19794 C CA . SER A 1 92 ? 13.785 8.733 34.122 1.00 0.00 92 SER A CA 13
ATOM 19795 C C . SER A 1 92 ? 14.342 8.341 35.487 1.00 0.00 92 SER A C 13
ATOM 19796 O O . SER A 1 92 ? 14.772 9.195 36.263 1.00 0.00 92 SER A O 13
ATOM 19804 N N . SER A 1 93 ? 14.331 7.043 35.774 1.00 0.00 93 SER A N 13
ATOM 19805 C CA . SER A 1 93 ? 14.831 6.537 37.047 1.00 0.00 93 SER A CA 13
ATOM 19806 C C . SER A 1 93 ? 16.003 5.585 36.830 1.00 0.00 93 SER A C 13
ATOM 19807 O O . SER A 1 93 ? 16.086 4.907 35.806 1.00 0.00 93 SER A O 13
ATOM 19815 N N . GLY A 1 94 ? 16.909 5.539 37.803 1.00 0.00 94 GLY A N 13
ATOM 19816 C CA . GLY A 1 94 ? 18.065 4.668 37.700 1.00 0.00 94 GLY A CA 13
ATOM 19817 C C . GLY A 1 94 ? 19.265 5.367 37.094 1.00 0.00 94 GLY A C 13
ATOM 19818 O O . GLY A 1 94 ? 19.287 6.589 36.940 1.00 0.00 94 GLY A O 13
ATOM 19822 N N . PRO A 1 95 ? 20.295 4.584 36.741 1.00 0.00 95 PRO A N 13
ATOM 19823 C CA . PRO A 1 95 ? 21.525 5.114 36.144 1.00 0.00 95 PRO A CA 13
ATOM 19824 C C . PRO A 1 95 ? 21.305 5.632 34.727 1.00 0.00 95 PRO A C 13
ATOM 19825 O O . PRO A 1 95 ? 21.596 4.941 33.751 1.00 0.00 95 PRO A O 13
ATOM 19836 N N . SER A 1 96 ? 20.790 6.853 34.621 1.00 0.00 96 SER A N 13
ATOM 19837 C CA . SER A 1 96 ? 20.528 7.462 33.323 1.00 0.00 96 SER A CA 13
ATOM 19838 C C . SER A 1 96 ? 20.641 8.982 33.403 1.00 0.00 96 SER A C 13
ATOM 19839 O O . SER A 1 96 ? 19.690 9.703 33.103 1.00 0.00 96 SER A O 13
ATOM 19847 N N . SER A 1 97 ? 21.812 9.461 33.810 1.00 0.00 97 SER A N 13
ATOM 19848 C CA . SER A 1 97 ? 22.050 10.894 33.935 1.00 0.00 97 SER A CA 13
ATOM 19849 C C . SER A 1 97 ? 23.024 11.377 32.864 1.00 0.00 97 SER A C 13
ATOM 19850 O O . SER A 1 97 ? 24.204 11.029 32.879 1.00 0.00 97 SER A O 13
ATOM 19858 N N . GLY A 1 98 ? 22.520 12.184 31.935 1.00 0.00 98 GLY A N 13
ATOM 19859 C CA . GLY A 1 98 ? 23.357 12.703 30.869 1.00 0.00 98 GLY A CA 13
ATOM 19860 C C . GLY A 1 98 ? 22.858 14.030 30.333 1.00 0.00 98 GLY A C 13
ATOM 19861 O O . GLY A 1 98 ? 23.039 15.070 30.966 1.00 0.00 98 GLY A O 13
ATOM 19865 N N . GLY A 1 1 ? 4.311 -0.991 -6.273 1.00 0.00 1 GLY A N 14
ATOM 19866 C CA . GLY A 1 1 ? 4.522 0.262 -5.572 1.00 0.00 1 GLY A CA 14
ATOM 19867 C C . GLY A 1 1 ? 3.670 0.378 -4.323 1.00 0.00 1 GLY A C 14
ATOM 19868 O O . GLY A 1 1 ? 2.498 0.003 -4.326 1.00 0.00 1 GLY A O 14
ATOM 19872 N N . SER A 1 2 ? 4.261 0.898 -3.252 1.00 0.00 2 SER A N 14
ATOM 19873 C CA . SER A 1 2 ? 3.550 1.058 -1.989 1.00 0.00 2 SER A CA 14
ATOM 19874 C C . SER A 1 2 ? 3.073 2.496 -1.812 1.00 0.00 2 SER A C 14
ATOM 19875 O O . SER A 1 2 ? 3.869 3.399 -1.555 1.00 0.00 2 SER A O 14
ATOM 19883 N N . SER A 1 3 ? 1.767 2.701 -1.952 1.00 0.00 3 SER A N 14
ATOM 19884 C CA . SER A 1 3 ? 1.182 4.029 -1.812 1.00 0.00 3 SER A CA 14
ATOM 19885 C C . SER A 1 3 ? -0.342 3.952 -1.787 1.00 0.00 3 SER A C 14
ATOM 19886 O O . SER A 1 3 ? -0.982 4.403 -0.837 1.00 0.00 3 SER A O 14
ATOM 19894 N N . GLY A 1 4 ? -0.917 3.377 -2.839 1.00 0.00 4 GLY A N 14
ATOM 19895 C CA . GLY A 1 4 ? -2.360 3.251 -2.918 1.00 0.00 4 GLY A CA 14
ATOM 19896 C C . GLY A 1 4 ? -3.018 4.481 -3.511 1.00 0.00 4 GLY A C 14
ATOM 19897 O O . GLY A 1 4 ? -2.364 5.281 -4.180 1.00 0.00 4 GLY A O 14
ATOM 19901 N N . SER A 1 5 ? -4.316 4.632 -3.267 1.00 0.00 5 SER A N 14
ATOM 19902 C CA . SER A 1 5 ? -5.064 5.771 -3.786 1.00 0.00 5 SER A CA 14
ATOM 19903 C C . SER A 1 5 ? -5.271 6.825 -2.702 1.00 0.00 5 SER A C 14
ATOM 19904 O O . SER A 1 5 ? -4.847 7.971 -2.846 1.00 0.00 5 SER A O 14
ATOM 19912 N N . SER A 1 6 ? -5.927 6.427 -1.617 1.00 0.00 6 SER A N 14
ATOM 19913 C CA . SER A 1 6 ? -6.196 7.336 -0.509 1.00 0.00 6 SER A CA 14
ATOM 19914 C C . SER A 1 6 ? -5.505 6.859 0.765 1.00 0.00 6 SER A C 14
ATOM 19915 O O . SER A 1 6 ? -4.968 7.659 1.530 1.00 0.00 6 SER A O 14
ATOM 19923 N N . GLY A 1 7 ? -5.524 5.548 0.986 1.00 0.00 7 GLY A N 14
ATOM 19924 C CA . GLY A 1 7 ? -4.897 4.986 2.168 1.00 0.00 7 GLY A CA 14
ATOM 19925 C C . GLY A 1 7 ? -5.508 5.509 3.452 1.00 0.00 7 GLY A C 14
ATOM 19926 O O . GLY A 1 7 ? -6.262 6.482 3.455 1.00 0.00 7 GLY A O 14
ATOM 19930 N N . PRO A 1 8 ? -5.184 4.853 4.576 1.00 0.00 8 PRO A N 14
ATOM 19931 C CA . PRO A 1 8 ? -5.696 5.240 5.894 1.00 0.00 8 PRO A CA 14
ATOM 19932 C C . PRO A 1 8 ? -5.110 6.561 6.380 1.00 0.00 8 PRO A C 14
ATOM 19933 O O . PRO A 1 8 ? -4.146 7.083 5.820 1.00 0.00 8 PRO A O 14
ATOM 19944 N N . PRO A 1 9 ? -5.705 7.117 7.446 1.00 0.00 9 PRO A N 14
ATOM 19945 C CA . PRO A 1 9 ? -5.257 8.385 8.030 1.00 0.00 9 PRO A CA 14
ATOM 19946 C C . PRO A 1 9 ? -3.907 8.257 8.727 1.00 0.00 9 PRO A C 14
ATOM 19947 O O . PRO A 1 9 ? -3.656 7.288 9.441 1.00 0.00 9 PRO A O 14
ATOM 19958 N N . ASN A 1 10 ? -3.041 9.243 8.514 1.00 0.00 10 ASN A N 14
ATOM 19959 C CA . ASN A 1 10 ? -1.715 9.240 9.122 1.00 0.00 10 ASN A CA 14
ATOM 19960 C C . ASN A 1 10 ? -1.744 9.910 10.493 1.00 0.00 10 ASN A C 14
ATOM 19961 O O . ASN A 1 10 ? -2.766 10.459 10.905 1.00 0.00 10 ASN A O 14
ATOM 19972 N N . MET A 1 11 ? -0.616 9.861 11.193 1.00 0.00 11 MET A N 14
ATOM 19973 C CA . MET A 1 11 ? -0.511 10.465 12.516 1.00 0.00 11 MET A CA 14
ATOM 19974 C C . MET A 1 11 ? -0.328 11.975 12.412 1.00 0.00 11 MET A C 14
ATOM 19975 O O . MET A 1 11 ? 0.560 12.456 11.706 1.00 0.00 11 MET A O 14
ATOM 19989 N N . THR A 1 12 ? -1.172 12.720 13.118 1.00 0.00 12 THR A N 14
ATOM 19990 C CA . THR A 1 12 ? -1.104 14.176 13.103 1.00 0.00 12 THR A CA 14
ATOM 19991 C C . THR A 1 12 ? -0.119 14.691 14.147 1.00 0.00 12 THR A C 14
ATOM 19992 O O . THR A 1 12 ? -0.368 14.599 15.350 1.00 0.00 12 THR A O 14
ATOM 20003 N N . THR A 1 13 ? 1.001 15.234 13.681 1.00 0.00 13 THR A N 14
ATOM 20004 C CA . THR A 1 13 ? 2.024 15.763 14.574 1.00 0.00 13 THR A CA 14
ATOM 20005 C C . THR A 1 13 ? 2.206 17.263 14.374 1.00 0.00 13 THR A C 14
ATOM 20006 O O . THR A 1 13 ? 2.645 17.971 15.279 1.00 0.00 13 THR A O 14
ATOM 20017 N N . ASN A 1 14 ? 1.865 17.742 13.182 1.00 0.00 14 ASN A N 14
ATOM 20018 C CA . ASN A 1 14 ? 1.991 19.160 12.863 1.00 0.00 14 ASN A CA 14
ATOM 20019 C C . ASN A 1 14 ? 3.451 19.601 12.915 1.00 0.00 14 ASN A C 14
ATOM 20020 O O . ASN A 1 14 ? 3.747 20.771 13.153 1.00 0.00 14 ASN A O 14
ATOM 20031 N N . GLU A 1 15 ? 4.358 18.655 12.690 1.00 0.00 15 GLU A N 14
ATOM 20032 C CA . GLU A 1 15 ? 5.786 18.948 12.712 1.00 0.00 15 GLU A CA 14
ATOM 20033 C C . GLU A 1 15 ? 6.578 17.846 12.012 1.00 0.00 15 GLU A C 14
ATOM 20034 O O . GLU A 1 15 ? 7.058 18.027 10.894 1.00 0.00 15 GLU A O 14
ATOM 20046 N N . ARG A 1 16 ? 6.709 16.704 12.681 1.00 0.00 16 ARG A N 14
ATOM 20047 C CA . ARG A 1 16 ? 7.443 15.574 12.125 1.00 0.00 16 ARG A CA 14
ATOM 20048 C C . ARG A 1 16 ? 7.425 14.389 13.087 1.00 0.00 16 ARG A C 14
ATOM 20049 O O . ARG A 1 16 ? 7.247 13.243 12.672 1.00 0.00 16 ARG A O 14
ATOM 20070 N N . ARG A 1 17 ? 7.611 14.673 14.371 1.00 0.00 17 ARG A N 14
ATOM 20071 C CA . ARG A 1 17 ? 7.618 13.631 15.391 1.00 0.00 17 ARG A CA 14
ATOM 20072 C C . ARG A 1 17 ? 6.613 13.944 16.495 1.00 0.00 17 ARG A C 14
ATOM 20073 O O . ARG A 1 17 ? 6.312 15.107 16.764 1.00 0.00 17 ARG A O 14
ATOM 20094 N N . VAL A 1 18 ? 6.096 12.898 17.131 1.00 0.00 18 VAL A N 14
ATOM 20095 C CA . VAL A 1 18 ? 5.124 13.060 18.207 1.00 0.00 18 VAL A CA 14
ATOM 20096 C C . VAL A 1 18 ? 5.684 13.930 19.326 1.00 0.00 18 VAL A C 14
ATOM 20097 O O . VAL A 1 18 ? 6.891 13.945 19.570 1.00 0.00 18 VAL A O 14
ATOM 20110 N N . ILE A 1 19 ? 4.800 14.653 20.005 1.00 0.00 19 ILE A N 14
ATOM 20111 C CA . ILE A 1 19 ? 5.206 15.525 21.101 1.00 0.00 19 ILE A CA 14
ATOM 20112 C C . ILE A 1 19 ? 4.760 14.961 22.446 1.00 0.00 19 ILE A C 14
ATOM 20113 O O . ILE A 1 19 ? 3.952 15.568 23.148 1.00 0.00 19 ILE A O 14
ATOM 20129 N N . VAL A 1 20 ? 5.295 13.796 22.799 1.00 0.00 20 VAL A N 14
ATOM 20130 C CA . VAL A 1 20 ? 4.955 13.151 24.062 1.00 0.00 20 VAL A CA 14
ATOM 20131 C C . VAL A 1 20 ? 6.133 13.181 25.029 1.00 0.00 20 VAL A C 14
ATOM 20132 O O . VAL A 1 20 ? 7.295 13.255 24.628 1.00 0.00 20 VAL A O 14
ATOM 20145 N N . PRO A 1 21 ? 5.829 13.121 26.334 1.00 0.00 21 PRO A N 14
ATOM 20146 C CA . PRO A 1 21 ? 6.850 13.138 27.386 1.00 0.00 21 PRO A CA 14
ATOM 20147 C C . PRO A 1 21 ? 7.671 11.854 27.418 1.00 0.00 21 PRO A C 14
ATOM 20148 O O . PRO A 1 21 ? 7.201 10.794 27.003 1.00 0.00 21 PRO A O 14
ATOM 20159 N N . ALA A 1 22 ? 8.900 11.955 27.912 1.00 0.00 22 ALA A N 14
ATOM 20160 C CA . ALA A 1 22 ? 9.786 10.801 28.000 1.00 0.00 22 ALA A CA 14
ATOM 20161 C C . ALA A 1 22 ? 9.099 9.634 28.701 1.00 0.00 22 ALA A C 14
ATOM 20162 O O . ALA A 1 22 ? 8.820 8.605 28.086 1.00 0.00 22 ALA A O 14
ATOM 20169 N N . ASP A 1 23 ? 8.829 9.801 29.992 1.00 0.00 23 ASP A N 14
ATOM 20170 C CA . ASP A 1 23 ? 8.174 8.761 30.777 1.00 0.00 23 ASP A CA 14
ATOM 20171 C C . ASP A 1 23 ? 6.911 8.267 30.078 1.00 0.00 23 ASP A C 14
ATOM 20172 O O . ASP A 1 23 ? 5.901 8.967 30.001 1.00 0.00 23 ASP A O 14
ATOM 20181 N N . PRO A 1 24 ? 6.967 7.033 29.555 1.00 0.00 24 PRO A N 14
ATOM 20182 C CA . PRO A 1 24 ? 5.837 6.419 28.853 1.00 0.00 24 PRO A CA 14
ATOM 20183 C C . PRO A 1 24 ? 4.688 6.073 29.795 1.00 0.00 24 PRO A C 14
ATOM 20184 O O . PRO A 1 24 ? 3.564 5.829 29.356 1.00 0.00 24 PRO A O 14
ATOM 20195 N N . THR A 1 25 ? 4.978 6.055 31.092 1.00 0.00 25 THR A N 14
ATOM 20196 C CA . THR A 1 25 ? 3.969 5.739 32.096 1.00 0.00 25 THR A CA 14
ATOM 20197 C C . THR A 1 25 ? 3.067 6.937 32.365 1.00 0.00 25 THR A C 14
ATOM 20198 O O . THR A 1 25 ? 1.936 6.784 32.829 1.00 0.00 25 THR A O 14
ATOM 20209 N N . LEU A 1 26 ? 3.572 8.130 32.070 1.00 0.00 26 LEU A N 14
ATOM 20210 C CA . LEU A 1 26 ? 2.809 9.356 32.279 1.00 0.00 26 LEU A CA 14
ATOM 20211 C C . LEU A 1 26 ? 1.917 9.655 31.079 1.00 0.00 26 LEU A C 14
ATOM 20212 O O . LEU A 1 26 ? 1.101 10.575 31.114 1.00 0.00 26 LEU A O 14
ATOM 20228 N N . TRP A 1 27 ? 2.078 8.869 30.020 1.00 0.00 27 TRP A N 14
ATOM 20229 C CA . TRP A 1 27 ? 1.285 9.048 28.809 1.00 0.00 27 TRP A CA 14
ATOM 20230 C C . TRP A 1 27 ? -0.206 8.943 29.113 1.00 0.00 27 TRP A C 14
ATOM 20231 O O . TRP A 1 27 ? -0.643 8.034 29.821 1.00 0.00 27 TRP A O 14
ATOM 20252 N N . THR A 1 28 ? -0.983 9.878 28.575 1.00 0.00 28 THR A N 14
ATOM 20253 C CA . THR A 1 28 ? -2.424 9.890 28.791 1.00 0.00 28 THR A CA 14
ATOM 20254 C C . THR A 1 28 ? -3.130 8.925 27.845 1.00 0.00 28 THR A C 14
ATOM 20255 O O . THR A 1 28 ? -2.490 8.267 27.025 1.00 0.00 28 THR A O 14
ATOM 20266 N N . GLN A 1 29 ? -4.452 8.848 27.963 1.00 0.00 29 GLN A N 14
ATOM 20267 C CA . GLN A 1 29 ? -5.243 7.962 27.117 1.00 0.00 29 GLN A CA 14
ATOM 20268 C C . GLN A 1 29 ? -5.113 8.353 25.649 1.00 0.00 29 GLN A C 14
ATOM 20269 O O . GLN A 1 29 ? -5.428 7.565 24.758 1.00 0.00 29 GLN A O 14
ATOM 20283 N N . GLU A 1 30 ? -4.649 9.575 25.405 1.00 0.00 30 GLU A N 14
ATOM 20284 C CA . GLU A 1 30 ? -4.479 10.069 24.044 1.00 0.00 30 GLU A CA 14
ATOM 20285 C C . GLU A 1 30 ? -3.045 9.864 23.565 1.00 0.00 30 GLU A C 14
ATOM 20286 O O . GLU A 1 30 ? -2.809 9.508 22.410 1.00 0.00 30 GLU A O 14
ATOM 20298 N N . HIS A 1 31 ? -2.090 10.091 24.462 1.00 0.00 31 HIS A N 14
ATOM 20299 C CA . HIS A 1 31 ? -0.678 9.931 24.132 1.00 0.00 31 HIS A CA 14
ATOM 20300 C C . HIS A 1 31 ? -0.393 8.516 23.637 1.00 0.00 31 HIS A C 14
ATOM 20301 O O . HIS A 1 31 ? 0.210 8.327 22.581 1.00 0.00 31 HIS A O 14
ATOM 20315 N N . VAL A 1 32 ? -0.830 7.525 24.408 1.00 0.00 32 VAL A N 14
ATOM 20316 C CA . VAL A 1 32 ? -0.621 6.128 24.048 1.00 0.00 32 VAL A CA 14
ATOM 20317 C C . VAL A 1 32 ? -1.083 5.853 22.621 1.00 0.00 32 VAL A C 14
ATOM 20318 O O . VAL A 1 32 ? -0.528 4.997 21.932 1.00 0.00 32 VAL A O 14
ATOM 20331 N N . ARG A 1 33 ? -2.102 6.585 22.184 1.00 0.00 33 ARG A N 14
ATOM 20332 C CA . ARG A 1 33 ? -2.639 6.420 20.838 1.00 0.00 33 ARG A CA 14
ATOM 20333 C C . ARG A 1 33 ? -1.729 7.077 19.805 1.00 0.00 33 ARG A C 14
ATOM 20334 O O . ARG A 1 33 ? -1.282 6.431 18.858 1.00 0.00 33 ARG A O 14
ATOM 20355 N N . GLN A 1 34 ? -1.460 8.365 19.995 1.00 0.00 34 GLN A N 14
ATOM 20356 C CA . GLN A 1 34 ? -0.604 9.109 19.078 1.00 0.00 34 GLN A CA 14
ATOM 20357 C C . GLN A 1 34 ? 0.722 8.387 18.863 1.00 0.00 34 GLN A C 14
ATOM 20358 O O . GLN A 1 34 ? 1.193 8.258 17.734 1.00 0.00 34 GLN A O 14
ATOM 20372 N N . TRP A 1 35 ? 1.317 7.918 19.954 1.00 0.00 35 TRP A N 14
ATOM 20373 C CA . TRP A 1 35 ? 2.590 7.209 19.885 1.00 0.00 35 TRP A CA 14
ATOM 20374 C C . TRP A 1 35 ? 2.481 5.983 18.985 1.00 0.00 35 TRP A C 14
ATOM 20375 O O . TRP A 1 35 ? 3.405 5.668 18.233 1.00 0.00 35 TRP A O 14
ATOM 20396 N N . LEU A 1 36 ? 1.348 5.294 19.065 1.00 0.00 36 LEU A N 14
ATOM 20397 C CA . LEU A 1 36 ? 1.119 4.101 18.257 1.00 0.00 36 LEU A CA 14
ATOM 20398 C C . LEU A 1 36 ? 1.155 4.436 16.770 1.00 0.00 36 LEU A C 14
ATOM 20399 O O . LEU A 1 36 ? 1.986 3.916 16.027 1.00 0.00 36 LEU A O 14
ATOM 20415 N N . GLU A 1 37 ? 0.249 5.310 16.343 1.00 0.00 37 GLU A N 14
ATOM 20416 C CA . GLU A 1 37 ? 0.178 5.716 14.944 1.00 0.00 37 GLU A CA 14
ATOM 20417 C C . GLU A 1 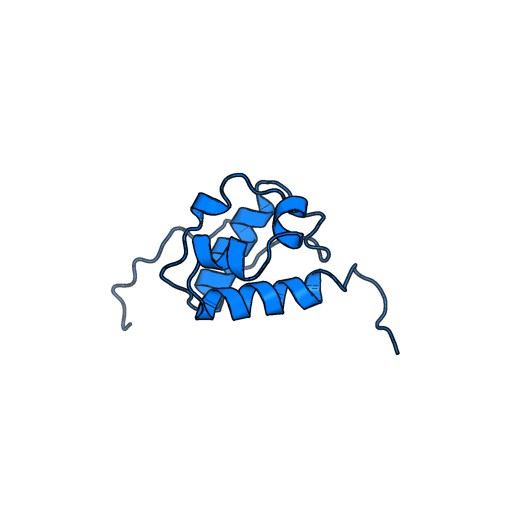37 ? 1.531 6.227 14.457 1.00 0.00 37 GLU A C 14
ATOM 20418 O O . GLU A 1 37 ? 1.846 6.148 13.270 1.00 0.00 37 GLU A O 14
ATOM 20430 N N . TRP A 1 38 ? 2.326 6.751 15.383 1.00 0.00 38 TRP A N 14
ATOM 20431 C CA . TRP A 1 38 ? 3.645 7.277 15.048 1.00 0.00 38 TRP A CA 14
ATOM 20432 C C . TRP A 1 38 ? 4.616 6.146 14.726 1.00 0.00 38 TRP A C 14
ATOM 20433 O O . TRP A 1 38 ? 5.126 6.053 13.610 1.00 0.00 38 TRP A O 14
ATOM 20454 N N . ALA A 1 39 ? 4.867 5.289 15.710 1.00 0.00 39 ALA A N 14
ATOM 20455 C CA . ALA A 1 39 ? 5.774 4.163 15.529 1.00 0.00 39 ALA A CA 14
ATOM 20456 C C . ALA A 1 39 ? 5.410 3.358 14.287 1.00 0.00 39 ALA A C 14
ATOM 20457 O O . ALA A 1 39 ? 6.278 2.771 13.639 1.00 0.00 39 ALA A O 14
ATOM 20464 N N . ILE A 1 40 ? 4.123 3.333 13.960 1.00 0.00 40 ILE A N 14
ATOM 20465 C CA . ILE A 1 40 ? 3.645 2.600 12.794 1.00 0.00 40 ILE A CA 14
ATOM 20466 C C . ILE A 1 40 ? 4.098 3.267 11.501 1.00 0.00 40 ILE A C 14
ATOM 20467 O O . ILE A 1 40 ? 4.617 2.610 10.598 1.00 0.00 40 ILE A O 14
ATOM 20483 N N . LYS A 1 41 ? 3.901 4.579 11.418 1.00 0.00 41 LYS A N 14
ATOM 20484 C CA . LYS A 1 41 ? 4.292 5.339 10.236 1.00 0.00 41 LYS A CA 14
ATOM 20485 C C . LYS A 1 41 ? 5.806 5.516 10.180 1.00 0.00 41 LYS A C 14
ATOM 20486 O O . LYS A 1 41 ? 6.367 5.803 9.123 1.00 0.00 41 LYS A O 14
ATOM 20505 N N . GLU A 1 42 ? 6.461 5.343 11.324 1.00 0.00 42 GLU A N 14
ATOM 20506 C CA . GLU A 1 42 ? 7.910 5.484 11.403 1.00 0.00 42 GLU A CA 14
ATOM 20507 C C . GLU A 1 42 ? 8.604 4.173 11.044 1.00 0.00 42 GLU A C 14
ATOM 20508 O O . GLU A 1 42 ? 9.448 4.130 10.149 1.00 0.00 42 GLU A O 14
ATOM 20520 N N . TYR A 1 43 ? 8.244 3.107 11.749 1.00 0.00 43 TYR A N 14
ATOM 20521 C CA . TYR A 1 43 ? 8.833 1.795 11.508 1.00 0.00 43 TYR A CA 14
ATOM 20522 C C . TYR A 1 43 ? 8.053 1.036 10.439 1.00 0.00 43 TYR A C 14
ATOM 20523 O O . TYR A 1 43 ? 8.303 -0.144 10.194 1.00 0.00 43 TYR A O 14
ATOM 20541 N N . SER A 1 44 ? 7.108 1.722 9.806 1.00 0.00 44 SER A N 14
ATOM 20542 C CA . SER A 1 44 ? 6.288 1.113 8.765 1.00 0.00 44 SER A CA 14
ATOM 20543 C C . SER A 1 44 ? 5.668 -0.192 9.256 1.00 0.00 44 SER A C 14
ATOM 20544 O O . SER A 1 44 ? 5.866 -1.250 8.657 1.00 0.00 44 SER A O 14
ATOM 20552 N N . LEU A 1 45 ? 4.918 -0.109 10.349 1.00 0.00 45 LEU A N 14
ATOM 20553 C CA . LEU A 1 45 ? 4.268 -1.282 10.922 1.00 0.00 45 LEU A CA 14
ATOM 20554 C C . LEU A 1 45 ? 2.911 -1.526 10.270 1.00 0.00 45 LEU A C 14
ATOM 20555 O O . LEU A 1 45 ? 2.263 -0.594 9.796 1.00 0.00 45 LEU A O 14
ATOM 20571 N N . MET A 1 46 ? 2.486 -2.785 10.253 1.00 0.00 46 MET A N 14
ATOM 20572 C CA . MET A 1 46 ? 1.204 -3.151 9.662 1.00 0.00 46 MET A CA 14
ATOM 20573 C C . MET A 1 46 ? 0.541 -4.274 10.454 1.00 0.00 46 MET A C 14
ATOM 20574 O O . MET A 1 46 ? 1.179 -4.919 11.285 1.00 0.00 46 MET A O 14
ATOM 20588 N N . GLU A 1 47 ? -0.742 -4.501 10.190 1.00 0.00 47 GLU A N 14
ATOM 20589 C CA . GLU A 1 47 ? -1.490 -5.545 10.879 1.00 0.00 47 GLU A CA 14
ATOM 20590 C C . GLU A 1 47 ? -1.580 -5.253 12.374 1.00 0.00 47 GLU A C 14
ATOM 20591 O O . GLU A 1 47 ? -1.638 -6.170 13.194 1.00 0.00 47 GLU A O 14
ATOM 20603 N N . ILE A 1 48 ? -1.591 -3.971 12.721 1.00 0.00 48 ILE A N 14
ATOM 20604 C CA . ILE A 1 48 ? -1.675 -3.557 14.116 1.00 0.00 48 ILE A CA 14
ATOM 20605 C C . ILE A 1 48 ? -3.065 -3.028 14.450 1.00 0.00 48 ILE A C 14
ATOM 20606 O O . ILE A 1 48 ? -3.653 -2.268 13.680 1.00 0.00 48 ILE A O 14
ATOM 20622 N N . ASP A 1 49 ? -3.585 -3.434 15.604 1.00 0.00 49 ASP A N 14
ATOM 20623 C CA . ASP A 1 49 ? -4.906 -2.998 16.042 1.00 0.00 49 ASP A CA 14
ATOM 20624 C C . ASP A 1 49 ? -4.801 -1.780 16.954 1.00 0.00 49 ASP A C 14
ATOM 20625 O O . ASP A 1 49 ? -4.597 -1.909 18.161 1.00 0.00 49 ASP A O 14
ATOM 20634 N N . THR A 1 50 ? -4.941 -0.595 16.368 1.00 0.00 50 THR A N 14
ATOM 20635 C CA . THR A 1 50 ? -4.861 0.647 17.126 1.00 0.00 50 THR A CA 14
ATOM 20636 C C . THR A 1 50 ? -6.052 0.796 18.065 1.00 0.00 50 THR A C 14
ATOM 20637 O O . THR A 1 50 ? -5.976 1.500 19.073 1.00 0.00 50 THR A O 14
ATOM 20648 N N . SER A 1 51 ? -7.152 0.129 17.730 1.00 0.00 51 SER A N 14
ATOM 20649 C CA . SER A 1 51 ? -8.361 0.191 18.542 1.00 0.00 51 SER A CA 14
ATOM 20650 C C . SER A 1 51 ? -8.130 -0.445 19.909 1.00 0.00 51 SER A C 14
ATOM 20651 O O . SER A 1 51 ? -8.794 -0.102 20.887 1.00 0.00 51 SER A O 14
ATOM 20659 N N . PHE A 1 52 ? -7.182 -1.375 19.970 1.00 0.00 52 PHE A N 14
ATOM 20660 C CA . PHE A 1 52 ? -6.862 -2.061 21.216 1.00 0.00 52 PHE A CA 14
ATOM 20661 C C . PHE A 1 52 ? -6.264 -1.093 22.232 1.00 0.00 52 PHE A C 14
ATOM 20662 O O . PHE A 1 52 ? -6.352 -1.310 23.441 1.00 0.00 52 PHE A O 14
ATOM 20679 N N . PHE A 1 53 ? -5.655 -0.022 21.733 1.00 0.00 53 PHE A N 14
ATOM 20680 C CA . PHE A 1 53 ? -5.041 0.980 22.595 1.00 0.00 53 PHE A CA 14
ATOM 20681 C C . PHE A 1 53 ? -5.792 2.305 22.510 1.00 0.00 53 PHE A C 14
ATOM 20682 O O . PHE A 1 53 ? -5.232 3.366 22.788 1.00 0.00 53 PHE A O 14
ATOM 20699 N N . GLN A 1 54 ? -7.062 2.235 22.124 1.00 0.00 54 GLN A N 14
ATOM 20700 C CA . GLN A 1 54 ? -7.889 3.430 22.001 1.00 0.00 54 GLN A CA 14
ATOM 20701 C C . GLN A 1 54 ? -8.165 4.044 23.369 1.00 0.00 54 GLN A C 14
ATOM 20702 O O . GLN A 1 54 ? -8.411 5.244 23.483 1.00 0.00 54 GLN A O 14
ATOM 20716 N N . ASN A 1 55 ? -8.121 3.213 24.405 1.00 0.00 55 ASN A N 14
ATOM 20717 C CA . ASN A 1 55 ? -8.367 3.676 25.767 1.00 0.00 55 ASN A CA 14
ATOM 20718 C C . ASN A 1 55 ? -7.364 3.062 26.739 1.00 0.00 55 ASN A C 14
ATOM 20719 O O . ASN A 1 55 ? -7.696 2.771 27.887 1.00 0.00 55 ASN A O 14
ATOM 20730 N N . MET A 1 56 ? -6.136 2.869 26.270 1.00 0.00 56 MET A N 14
ATOM 20731 C CA . MET A 1 56 ? -5.084 2.291 27.099 1.00 0.00 56 MET A CA 14
ATOM 20732 C C . MET A 1 56 ? -4.149 3.376 27.625 1.00 0.00 56 MET A C 14
ATOM 20733 O O . MET A 1 56 ? -3.264 3.846 26.910 1.00 0.00 56 MET A O 14
ATOM 20747 N N . ASP A 1 57 ? -4.352 3.769 28.877 1.00 0.00 57 ASP A N 14
ATOM 20748 C CA . ASP A 1 57 ? -3.527 4.798 29.499 1.00 0.00 57 ASP A CA 14
ATOM 20749 C C . ASP A 1 57 ? -2.060 4.380 29.518 1.00 0.00 57 ASP A C 14
ATOM 20750 O O . ASP A 1 57 ? -1.743 3.193 29.574 1.00 0.00 57 ASP A O 14
ATOM 20759 N N . GLY A 1 58 ? -1.168 5.366 29.469 1.00 0.00 58 GLY A N 14
ATOM 20760 C CA . GLY A 1 58 ? 0.255 5.080 29.480 1.00 0.00 58 GLY A CA 14
ATOM 20761 C C . GLY A 1 58 ? 0.631 4.050 30.527 1.00 0.00 58 GLY A C 14
ATOM 20762 O O . GLY A 1 58 ? 1.509 3.217 30.302 1.00 0.00 58 GLY A O 14
ATOM 20766 N N . LYS A 1 59 ? -0.032 4.108 31.677 1.00 0.00 59 LYS A N 14
ATOM 20767 C CA . LYS A 1 59 ? 0.237 3.174 32.764 1.00 0.00 59 LYS A CA 14
ATOM 20768 C C . LYS A 1 59 ? -0.086 1.744 32.345 1.00 0.00 59 LYS A C 14
ATOM 20769 O O . LYS A 1 59 ? 0.680 0.821 32.616 1.00 0.00 59 LYS A O 14
ATOM 20788 N N . GLU A 1 60 ? -1.225 1.569 31.681 1.00 0.00 60 GLU A N 14
ATOM 20789 C CA . GLU A 1 60 ? -1.648 0.250 31.224 1.00 0.00 60 GLU A CA 14
ATOM 20790 C C . GLU A 1 60 ? -0.874 -0.167 29.977 1.00 0.00 60 GLU A C 14
ATOM 20791 O O . GLU A 1 60 ? -0.925 -1.325 29.560 1.00 0.00 60 GLU A O 14
ATOM 20803 N N . LEU A 1 61 ? -0.159 0.783 29.386 1.00 0.00 61 LEU A N 14
ATOM 20804 C CA . LEU A 1 61 ? 0.626 0.516 28.186 1.00 0.00 61 LEU A CA 14
ATOM 20805 C C . LEU A 1 61 ? 2.024 0.024 28.547 1.00 0.00 61 LEU A C 14
ATOM 20806 O O . LEU A 1 61 ? 2.650 -0.712 27.784 1.00 0.00 61 LEU A O 14
ATOM 20822 N N . CYS A 1 62 ? 2.505 0.433 29.716 1.00 0.00 62 CYS A N 14
ATOM 20823 C CA . CYS A 1 62 ? 3.829 0.032 30.180 1.00 0.00 62 CYS A CA 14
ATOM 20824 C C . CYS A 1 62 ? 3.758 -1.275 30.962 1.00 0.00 62 CYS A C 14
ATOM 20825 O O . CYS A 1 62 ? 4.780 -1.907 31.231 1.00 0.00 62 CYS A O 14
ATOM 20833 N N . LYS A 1 63 ? 2.545 -1.675 31.327 1.00 0.00 63 LYS A N 14
ATOM 20834 C CA . LYS A 1 63 ? 2.339 -2.907 32.080 1.00 0.00 63 LYS A CA 14
ATOM 20835 C C . LYS A 1 63 ? 2.089 -4.083 31.141 1.00 0.00 63 LYS A C 14
ATOM 20836 O O . LYS A 1 63 ? 2.360 -5.233 31.486 1.00 0.00 63 LYS A O 14
ATOM 20855 N N . MET A 1 64 ? 1.573 -3.786 29.953 1.00 0.00 64 MET A N 14
ATOM 20856 C CA . MET A 1 64 ? 1.290 -4.820 28.963 1.00 0.00 64 MET A CA 14
ATOM 20857 C C . MET A 1 64 ? 2.522 -5.684 28.712 1.00 0.00 64 MET A C 14
ATOM 20858 O O . MET A 1 64 ? 3.646 -5.278 29.004 1.00 0.00 64 MET A O 14
ATOM 20872 N N . ASN A 1 65 ? 2.302 -6.877 28.170 1.00 0.00 65 ASN A N 14
ATOM 20873 C CA . ASN A 1 65 ? 3.394 -7.799 27.881 1.00 0.00 65 ASN A CA 14
ATOM 20874 C C . ASN A 1 65 ? 3.337 -8.273 26.432 1.00 0.00 65 ASN A C 14
ATOM 20875 O O . ASN A 1 65 ? 2.427 -7.913 25.684 1.00 0.00 65 ASN A O 14
ATOM 20886 N N . LYS A 1 66 ? 4.314 -9.085 26.042 1.00 0.00 66 LYS A N 14
ATOM 20887 C CA . LYS A 1 66 ? 4.375 -9.611 24.683 1.00 0.00 66 LYS A CA 14
ATOM 20888 C C . LYS A 1 66 ? 3.051 -10.259 24.291 1.00 0.00 66 LYS A C 14
ATOM 20889 O O . LYS A 1 66 ? 2.573 -10.084 23.171 1.00 0.00 66 LYS A O 14
ATOM 20908 N N . GLU A 1 67 ? 2.464 -11.006 25.221 1.00 0.00 67 GLU A N 14
ATOM 20909 C CA . GLU A 1 67 ? 1.195 -11.679 24.971 1.00 0.00 67 GLU A CA 14
ATOM 20910 C C . GLU A 1 67 ? 0.076 -10.665 24.750 1.00 0.00 67 GLU A C 14
ATOM 20911 O O . GLU A 1 67 ? -0.560 -10.647 23.697 1.00 0.00 67 GLU A O 14
ATOM 20923 N N . ASP A 1 68 ? -0.158 -9.825 25.752 1.00 0.00 68 ASP A N 14
ATOM 20924 C CA . ASP A 1 68 ? -1.199 -8.807 25.669 1.00 0.00 68 ASP A CA 14
ATOM 20925 C C . ASP A 1 68 ? -1.031 -7.959 24.412 1.00 0.00 68 ASP A C 14
ATOM 20926 O O . ASP A 1 68 ? -2.012 -7.527 23.806 1.00 0.00 68 ASP A O 14
ATOM 20935 N N . PHE A 1 69 ? 0.218 -7.723 24.027 1.00 0.00 69 PHE A N 14
ATOM 20936 C CA . PHE A 1 69 ? 0.515 -6.924 22.843 1.00 0.00 69 PHE A CA 14
ATOM 20937 C C . PHE A 1 69 ? 0.289 -7.734 21.570 1.00 0.00 69 PHE A C 14
ATOM 20938 O O . PHE A 1 69 ? -0.098 -7.190 20.535 1.00 0.00 69 PHE A O 14
ATOM 20955 N N . LEU A 1 70 ? 0.533 -9.037 21.653 1.00 0.00 70 LEU A N 14
ATOM 20956 C CA . LEU A 1 70 ? 0.357 -9.923 20.508 1.00 0.00 70 LEU A CA 14
ATOM 20957 C C . LEU A 1 70 ? -1.121 -10.081 20.164 1.00 0.00 70 LEU A C 14
ATOM 20958 O O . LEU A 1 70 ? -1.470 -10.481 19.054 1.00 0.00 70 LEU A O 14
ATOM 20974 N N . ARG A 1 71 ? -1.984 -9.762 21.123 1.00 0.00 71 ARG A N 14
ATOM 20975 C CA . ARG A 1 71 ? -3.424 -9.868 20.921 1.00 0.00 71 ARG A CA 14
ATOM 20976 C C . ARG A 1 71 ? -3.965 -8.630 20.213 1.00 0.00 71 ARG A C 14
ATOM 20977 O O . ARG A 1 71 ? -5.168 -8.511 19.981 1.00 0.00 71 ARG A O 14
ATOM 20998 N N . ALA A 1 72 ? -3.069 -7.710 19.872 1.00 0.00 72 ALA A N 14
ATOM 20999 C CA . ALA A 1 72 ? -3.456 -6.481 19.189 1.00 0.00 72 ALA A CA 14
ATOM 21000 C C . ALA A 1 72 ? -2.560 -6.218 17.983 1.00 0.00 72 ALA A C 14
ATOM 21001 O O . ALA A 1 72 ? -3.027 -5.770 16.935 1.00 0.00 72 ALA A O 14
ATOM 21008 N N . THR A 1 73 ? -1.270 -6.497 18.138 1.00 0.00 73 THR A N 14
ATOM 21009 C CA . THR A 1 73 ? -0.308 -6.288 17.063 1.00 0.00 73 THR A CA 14
ATOM 21010 C C . THR A 1 73 ? 0.446 -7.573 16.742 1.00 0.00 73 THR A C 14
ATOM 21011 O O . THR A 1 73 ? 0.556 -8.467 17.582 1.00 0.00 73 THR A O 14
ATOM 21022 N N . THR A 1 74 ? 0.964 -7.661 15.521 1.00 0.00 74 THR A N 14
ATOM 21023 C CA . THR A 1 74 ? 1.708 -8.838 15.089 1.00 0.00 74 THR A CA 14
ATOM 21024 C C . THR A 1 74 ? 2.966 -9.031 15.927 1.00 0.00 74 THR A C 14
ATOM 21025 O O . THR A 1 74 ? 3.387 -8.129 16.652 1.00 0.00 74 THR A O 14
ATOM 21036 N N . LEU A 1 75 ? 3.564 -10.213 15.824 1.00 0.00 75 LEU A N 14
ATOM 21037 C CA . LEU A 1 75 ? 4.777 -10.525 16.572 1.00 0.00 75 LEU A CA 14
ATOM 21038 C C . LEU A 1 75 ? 5.887 -9.531 16.249 1.00 0.00 75 LEU A C 14
ATOM 21039 O O . LEU A 1 75 ? 6.493 -8.947 17.148 1.00 0.00 75 LEU A O 14
ATOM 21055 N N . TYR A 1 76 ? 6.149 -9.342 14.960 1.00 0.00 76 TYR A N 14
ATOM 21056 C CA . TYR A 1 76 ? 7.187 -8.419 14.518 1.00 0.00 76 TYR A CA 14
ATOM 21057 C C . TYR A 1 76 ? 7.037 -7.064 15.203 1.00 0.00 76 TYR A C 14
ATOM 21058 O O . TYR A 1 76 ? 7.992 -6.534 15.770 1.00 0.00 76 TYR A O 14
ATOM 21076 N N . ASN A 1 77 ? 5.831 -6.508 15.144 1.00 0.00 77 ASN A N 14
ATOM 21077 C CA . ASN A 1 77 ? 5.555 -5.214 15.758 1.00 0.00 77 ASN A CA 14
ATOM 21078 C C . ASN A 1 77 ? 5.665 -5.299 17.278 1.00 0.00 77 ASN A C 14
ATOM 21079 O O . ASN A 1 77 ? 6.097 -4.351 17.934 1.00 0.00 77 ASN A O 14
ATOM 21090 N N . THR A 1 78 ? 5.271 -6.441 17.832 1.00 0.00 78 THR A N 14
ATOM 21091 C CA . THR A 1 78 ? 5.324 -6.650 19.273 1.00 0.00 78 THR A CA 14
ATOM 21092 C C . THR A 1 78 ? 6.748 -6.502 19.798 1.00 0.00 78 THR A C 14
ATOM 21093 O O . THR A 1 78 ? 6.959 -6.080 20.935 1.00 0.00 78 THR A O 14
ATOM 21104 N N . GLU A 1 79 ? 7.721 -6.850 18.962 1.00 0.00 79 GLU A N 14
ATOM 21105 C CA . GLU A 1 79 ? 9.125 -6.755 19.344 1.00 0.00 79 GLU A CA 14
ATOM 21106 C C . GLU A 1 79 ? 9.605 -5.307 19.298 1.00 0.00 79 GLU A C 14
ATOM 21107 O O . GLU A 1 79 ? 10.396 -4.876 20.137 1.00 0.00 79 GLU A O 14
ATOM 21119 N N . VAL A 1 80 ? 9.121 -4.561 18.310 1.00 0.00 80 VAL A N 14
ATOM 21120 C CA . VAL A 1 80 ? 9.499 -3.161 18.153 1.00 0.00 80 VAL A CA 14
ATOM 21121 C C . VAL A 1 80 ? 8.944 -2.312 19.291 1.00 0.00 80 VAL A C 14
ATOM 21122 O O . VAL A 1 80 ? 9.691 -1.623 19.987 1.00 0.00 80 VAL A O 14
ATOM 21135 N N . LEU A 1 81 ? 7.629 -2.365 19.475 1.00 0.00 81 LEU A N 14
ATOM 21136 C CA . LEU A 1 81 ? 6.973 -1.601 20.530 1.00 0.00 81 LEU A CA 14
ATOM 21137 C C . LEU A 1 81 ? 7.612 -1.884 21.886 1.00 0.00 81 LEU A C 14
ATOM 21138 O O . LEU A 1 81 ? 8.046 -0.967 22.584 1.00 0.00 81 LEU A O 14
ATOM 21154 N N . LEU A 1 82 ? 7.667 -3.160 22.253 1.00 0.00 82 LEU A N 14
ATOM 21155 C CA . LEU A 1 82 ? 8.255 -3.565 23.525 1.00 0.00 82 LEU A CA 14
ATOM 21156 C C . LEU A 1 82 ? 9.674 -3.024 23.666 1.00 0.00 82 LEU A C 14
ATOM 21157 O O . LEU A 1 82 ? 10.045 -2.490 24.711 1.00 0.00 82 LEU A O 14
ATOM 21173 N N . SER A 1 83 ? 10.463 -3.164 22.605 1.00 0.00 83 SER A N 14
ATOM 21174 C CA . SER A 1 83 ? 11.843 -2.691 22.611 1.00 0.00 83 SER A CA 14
ATOM 21175 C C . SER A 1 83 ? 11.897 -1.179 22.807 1.00 0.00 83 SER A C 14
ATOM 21176 O O . SER A 1 83 ? 12.690 -0.673 23.602 1.00 0.00 83 SER A O 14
ATOM 21184 N N . HIS A 1 84 ? 11.049 -0.462 22.076 1.00 0.00 84 HIS A N 14
ATOM 21185 C CA . HIS A 1 84 ? 11.000 0.992 22.169 1.00 0.00 84 HIS A CA 14
ATOM 21186 C C . HIS A 1 84 ? 10.617 1.434 23.579 1.00 0.00 84 HIS A C 14
ATOM 21187 O O . HIS A 1 84 ? 11.358 2.170 24.232 1.00 0.00 84 HIS A O 14
ATOM 21201 N N . LEU A 1 85 ? 9.458 0.981 24.041 1.00 0.00 85 LEU A N 14
ATOM 21202 C CA . LEU A 1 85 ? 8.976 1.329 25.374 1.00 0.00 85 LEU A CA 14
ATOM 21203 C C . LEU A 1 85 ? 9.975 0.899 26.443 1.00 0.00 85 LEU A C 14
ATOM 21204 O O . LEU A 1 85 ? 10.134 1.569 27.463 1.00 0.00 85 LEU A O 14
ATOM 21220 N N . SER A 1 86 ? 10.646 -0.223 26.202 1.00 0.00 86 SER A N 14
ATOM 21221 C CA . SER A 1 86 ? 11.628 -0.744 27.145 1.00 0.00 86 SER A CA 14
ATOM 21222 C C . SER A 1 86 ? 12.644 0.330 27.520 1.00 0.00 86 SER A C 14
ATOM 21223 O O . SER A 1 86 ? 13.115 0.386 28.657 1.00 0.00 86 SER A O 14
ATOM 21231 N N . TYR A 1 87 ? 12.978 1.182 26.557 1.00 0.00 87 TYR A N 14
ATOM 21232 C CA . TYR A 1 87 ? 13.940 2.254 26.784 1.00 0.00 87 TYR A CA 14
ATOM 21233 C C . TYR A 1 87 ? 13.273 3.452 27.454 1.00 0.00 87 TYR A C 14
ATOM 21234 O O . TYR A 1 87 ? 13.707 3.908 28.513 1.00 0.00 87 TYR A O 14
ATOM 21252 N N . LEU A 1 88 ? 12.214 3.956 26.831 1.00 0.00 88 LEU A N 14
ATOM 21253 C CA . LEU A 1 88 ? 11.485 5.101 27.366 1.00 0.00 88 LEU A CA 14
ATOM 21254 C C . LEU A 1 88 ? 11.094 4.866 28.821 1.00 0.00 88 LEU A C 14
ATOM 21255 O O . LEU A 1 88 ? 11.018 5.805 29.613 1.00 0.00 88 LEU A O 14
ATOM 21271 N N . ARG A 1 89 ? 10.849 3.606 29.167 1.00 0.00 89 ARG A N 14
ATOM 21272 C CA . ARG A 1 89 ? 10.468 3.248 30.528 1.00 0.00 89 ARG A CA 14
ATOM 21273 C C . ARG A 1 89 ? 11.665 3.340 31.470 1.00 0.00 89 ARG A C 14
ATOM 21274 O O . ARG A 1 89 ? 11.524 3.726 32.630 1.00 0.00 89 ARG A O 14
ATOM 21295 N N . GLU A 1 90 ? 12.840 2.983 30.962 1.00 0.00 90 GLU A N 14
ATOM 21296 C CA . GLU A 1 90 ? 14.060 3.024 31.760 1.00 0.00 90 GLU A CA 14
ATOM 21297 C C . GLU A 1 90 ? 14.820 4.326 31.524 1.00 0.00 90 GLU A C 14
ATOM 21298 O O . GLU A 1 90 ? 16.051 4.344 31.500 1.00 0.00 90 GLU A O 14
ATOM 21310 N N . SER A 1 91 ? 14.078 5.415 31.349 1.00 0.00 91 SER A N 14
ATOM 21311 C CA . SER A 1 91 ? 14.680 6.721 31.110 1.00 0.00 91 SER A CA 14
ATOM 21312 C C . SER A 1 91 ? 14.096 7.769 32.052 1.00 0.00 91 SER A C 14
ATOM 21313 O O . SER A 1 91 ? 13.320 7.447 32.952 1.00 0.00 91 SER A O 14
ATOM 21321 N N . SER A 1 92 ? 14.475 9.025 31.838 1.00 0.00 92 SER A N 14
ATOM 21322 C CA . SER A 1 92 ? 13.992 10.121 32.670 1.00 0.00 92 SER A CA 14
ATOM 21323 C C . SER A 1 92 ? 14.372 9.902 34.131 1.00 0.00 92 SER A C 14
ATOM 21324 O O . SER A 1 92 ? 13.576 9.396 34.922 1.00 0.00 92 SER A O 14
ATOM 21332 N N . SER A 1 93 ? 15.594 10.288 34.482 1.00 0.00 93 SER A N 14
ATOM 21333 C CA . SER A 1 93 ? 16.083 10.131 35.847 1.00 0.00 93 SER A CA 14
ATOM 21334 C C . SER A 1 93 ? 15.985 8.676 36.295 1.00 0.00 93 SER A C 14
ATOM 21335 O O . SER A 1 93 ? 15.004 8.270 36.916 1.00 0.00 93 SER A O 14
ATOM 21343 N N . GLY A 1 94 ? 17.012 7.894 35.974 1.00 0.00 94 GLY A N 14
ATOM 21344 C CA . GLY A 1 94 ? 17.023 6.492 36.350 1.00 0.00 94 GLY A CA 14
ATOM 21345 C C . GLY A 1 94 ? 18.324 6.080 37.010 1.00 0.00 94 GLY A C 14
ATOM 21346 O O . GLY A 1 94 ? 19.145 6.915 37.388 1.00 0.00 94 GLY A O 14
ATOM 21350 N N . PRO A 1 95 ? 18.525 4.762 37.157 1.00 0.00 95 PRO A N 14
ATOM 21351 C CA . PRO A 1 95 ? 19.733 4.210 37.778 1.00 0.00 95 PRO A CA 14
ATOM 21352 C C . PRO A 1 95 ? 20.971 4.401 36.907 1.00 0.00 95 PRO A C 14
ATOM 21353 O O . PRO A 1 95 ? 20.909 5.035 35.854 1.00 0.00 95 PRO A O 14
ATOM 21364 N N . SER A 1 96 ? 22.094 3.847 37.353 1.00 0.00 96 SER A N 14
ATOM 21365 C CA . SER A 1 96 ? 23.347 3.960 36.616 1.00 0.00 96 SER A CA 14
ATOM 21366 C C . SER A 1 96 ? 23.422 2.912 35.510 1.00 0.00 96 SER A C 14
ATOM 21367 O O . SER A 1 96 ? 22.888 1.811 35.645 1.00 0.00 96 SER A O 14
ATOM 21375 N N . SER A 1 97 ? 24.089 3.263 34.415 1.00 0.00 97 SER A N 14
ATOM 21376 C CA . SER A 1 97 ? 24.232 2.356 33.282 1.00 0.00 97 SER A CA 14
ATOM 21377 C C . SER A 1 97 ? 25.672 1.870 33.154 1.00 0.00 97 SER A C 14
ATOM 21378 O O . SER A 1 97 ? 26.243 1.866 32.064 1.00 0.00 97 SER A O 14
ATOM 21386 N N . GLY A 1 98 ? 26.254 1.459 34.277 1.00 0.00 98 GLY A N 14
ATOM 21387 C CA . GLY A 1 98 ? 27.623 0.977 34.270 1.00 0.00 98 GLY A CA 14
ATOM 21388 C C . GLY A 1 98 ? 28.011 0.314 35.576 1.00 0.00 98 GLY A C 14
ATOM 21389 O O . GLY A 1 98 ? 27.695 0.819 36.654 1.00 0.00 98 GLY A O 14
ATOM 21393 N N . GLY A 1 1 ? 3.819 32.506 19.238 1.00 0.00 1 GLY A N 15
ATOM 21394 C CA . GLY A 1 1 ? 3.092 31.475 18.521 1.00 0.00 1 GLY A CA 15
ATOM 21395 C C . GLY A 1 1 ? 3.933 30.238 18.275 1.00 0.00 1 GLY A C 15
ATOM 21396 O O . GLY A 1 1 ? 3.945 29.315 19.089 1.00 0.00 1 GLY A O 15
ATOM 21400 N N . SER A 1 2 ? 4.638 30.218 17.148 1.00 0.00 2 SER A N 15
ATOM 21401 C CA . SER A 1 2 ? 5.481 29.082 16.793 1.00 0.00 2 SER A CA 15
ATOM 21402 C C . SER A 1 2 ? 6.679 29.533 15.963 1.00 0.00 2 SER A C 15
ATOM 21403 O O . SER A 1 2 ? 7.167 28.797 15.106 1.00 0.00 2 SER A O 15
ATOM 21411 N N . SER A 1 3 ? 7.148 30.750 16.225 1.00 0.00 3 SER A N 15
ATOM 21412 C CA . SER A 1 3 ? 8.286 31.302 15.500 1.00 0.00 3 SER A CA 15
ATOM 21413 C C . SER A 1 3 ? 9.585 31.060 16.263 1.00 0.00 3 SER A C 15
ATOM 21414 O O . SER A 1 3 ? 9.643 31.224 17.481 1.00 0.00 3 SER A O 15
ATOM 21422 N N . GLY A 1 4 ? 10.627 30.668 15.536 1.00 0.00 4 GLY A N 15
ATOM 21423 C CA . GLY A 1 4 ? 11.912 30.409 16.160 1.00 0.00 4 GLY A CA 15
ATOM 21424 C C . GLY A 1 4 ? 11.920 29.119 16.956 1.00 0.00 4 GLY A C 15
ATOM 21425 O O . GLY A 1 4 ? 12.258 29.114 18.140 1.00 0.00 4 GLY A O 15
ATOM 21429 N N . SER A 1 5 ? 11.546 28.022 16.305 1.00 0.00 5 SER A N 15
ATOM 21430 C CA . SER A 1 5 ? 11.507 26.720 16.962 1.00 0.00 5 SER A CA 15
ATOM 21431 C C . SER A 1 5 ? 12.914 26.246 17.313 1.00 0.00 5 SER A C 15
ATOM 21432 O O . SER A 1 5 ? 13.122 25.584 18.329 1.00 0.00 5 SER A O 15
ATOM 21440 N N . SER A 1 6 ? 13.877 26.590 16.464 1.00 0.00 6 SER A N 15
ATOM 21441 C CA . SER A 1 6 ? 15.264 26.198 16.681 1.00 0.00 6 SER A CA 15
ATOM 21442 C C . SER A 1 6 ? 15.402 24.678 16.696 1.00 0.00 6 SER A C 15
ATOM 21443 O O . SER A 1 6 ? 16.262 24.129 17.384 1.00 0.00 6 SER A O 15
ATOM 21451 N N . GLY A 1 7 ? 14.548 24.005 15.931 1.00 0.00 7 GLY A N 15
ATOM 21452 C CA . GLY A 1 7 ? 14.591 22.555 15.871 1.00 0.00 7 GLY A CA 15
ATOM 21453 C C . GLY A 1 7 ? 13.572 21.907 16.787 1.00 0.00 7 GLY A C 15
ATOM 21454 O O . GLY A 1 7 ? 12.930 22.567 17.604 1.00 0.00 7 GLY A O 15
ATOM 21458 N N . PRO A 1 8 ? 13.410 20.582 16.654 1.00 0.00 8 PRO A N 15
ATOM 21459 C CA . PRO A 1 8 ? 12.462 19.815 17.468 1.00 0.00 8 PRO A CA 15
ATOM 21460 C C . PRO A 1 8 ? 12.898 19.715 18.926 1.00 0.00 8 PRO A C 15
ATOM 21461 O O . PRO A 1 8 ? 14.031 20.038 19.284 1.00 0.00 8 PRO A O 15
ATOM 21472 N N . PRO A 1 9 ? 11.979 19.257 19.789 1.00 0.00 9 PRO A N 15
ATOM 21473 C CA . PRO A 1 9 ? 12.246 19.103 21.222 1.00 0.00 9 PRO A CA 15
ATOM 21474 C C . PRO A 1 9 ? 13.224 17.970 21.511 1.00 0.00 9 PRO A C 15
ATOM 21475 O O . PRO A 1 9 ? 14.030 18.054 22.437 1.00 0.00 9 PRO A O 15
ATOM 21486 N N . ASN A 1 10 ? 13.148 16.911 20.712 1.00 0.00 10 ASN A N 15
ATOM 21487 C CA . ASN A 1 10 ? 14.028 15.760 20.883 1.00 0.00 10 ASN A CA 15
ATOM 21488 C C . ASN A 1 10 ? 13.760 14.707 19.812 1.00 0.00 10 ASN A C 15
ATOM 21489 O O . ASN A 1 10 ? 14.689 14.125 19.253 1.00 0.00 10 ASN A O 15
ATOM 21500 N N . MET A 1 11 ? 12.483 14.468 19.531 1.00 0.00 11 MET A N 15
ATOM 21501 C CA . MET A 1 11 ? 12.093 13.486 18.526 1.00 0.00 11 MET A CA 15
ATOM 21502 C C . MET A 1 11 ? 12.406 13.993 17.121 1.00 0.00 11 MET A C 15
ATOM 21503 O O . MET A 1 11 ? 11.869 15.011 16.683 1.00 0.00 11 MET A O 15
ATOM 21517 N N . THR A 1 12 ? 13.278 13.276 16.419 1.00 0.00 12 THR A N 15
ATOM 21518 C CA . THR A 1 12 ? 13.664 13.653 15.065 1.00 0.00 12 THR A CA 15
ATOM 21519 C C . THR A 1 12 ? 12.930 12.810 14.029 1.00 0.00 12 THR A C 15
ATOM 21520 O O . THR A 1 12 ? 13.109 11.593 13.964 1.00 0.00 12 THR A O 15
ATOM 21531 N N . THR A 1 13 ? 12.102 13.463 13.220 1.00 0.00 13 THR A N 15
ATOM 21532 C CA . THR A 1 13 ? 11.341 12.772 12.186 1.00 0.00 13 THR A CA 15
ATOM 21533 C C . THR A 1 13 ? 10.623 13.764 11.278 1.00 0.00 13 THR A C 15
ATOM 21534 O O . THR A 1 13 ? 10.600 14.964 11.548 1.00 0.00 13 THR A O 15
ATOM 21545 N N . ASN A 1 14 ? 10.036 13.253 10.200 1.00 0.00 14 ASN A N 15
ATOM 21546 C CA . ASN A 1 14 ? 9.316 14.095 9.251 1.00 0.00 14 ASN A CA 15
ATOM 21547 C C . ASN A 1 14 ? 8.102 14.743 9.910 1.00 0.00 14 ASN A C 15
ATOM 21548 O O . ASN A 1 14 ? 7.903 14.624 11.118 1.00 0.00 14 ASN A O 15
ATOM 21559 N N . GLU A 1 15 ? 7.295 15.428 9.106 1.00 0.00 15 GLU A N 15
ATOM 21560 C CA . GLU A 1 15 ? 6.100 16.094 9.612 1.00 0.00 15 GLU A CA 15
ATOM 21561 C C . GLU A 1 15 ? 5.155 15.092 10.269 1.00 0.00 15 GLU A C 15
ATOM 21562 O O . GLU A 1 15 ? 5.422 13.890 10.287 1.00 0.00 15 GLU A O 15
ATOM 21574 N N . ARG A 1 16 ? 4.049 15.596 10.807 1.00 0.00 16 ARG A N 15
ATOM 21575 C CA . ARG A 1 16 ? 3.065 14.746 11.467 1.00 0.00 16 ARG A CA 15
ATOM 21576 C C . ARG A 1 16 ? 3.688 14.008 12.648 1.00 0.00 16 ARG A C 15
ATOM 21577 O O . ARG A 1 16 ? 3.236 12.927 13.026 1.00 0.00 16 ARG A O 15
ATOM 21598 N N . ARG A 1 17 ? 4.728 14.599 13.226 1.00 0.00 17 ARG A N 15
ATOM 21599 C CA . ARG A 1 17 ? 5.415 13.997 14.363 1.00 0.00 17 ARG A CA 15
ATOM 21600 C C . ARG A 1 17 ? 4.571 14.110 15.630 1.00 0.00 17 ARG A C 15
ATOM 21601 O O . ARG A 1 17 ? 3.588 14.851 15.670 1.00 0.00 17 ARG A O 15
ATOM 21622 N N . VAL A 1 18 ? 4.960 13.369 16.662 1.00 0.00 18 VAL A N 15
ATOM 21623 C CA . VAL A 1 18 ? 4.240 13.386 17.930 1.00 0.00 18 VAL A CA 15
ATOM 21624 C C . VAL A 1 18 ? 5.094 13.990 19.039 1.00 0.00 18 VAL A C 15
ATOM 21625 O O . VAL A 1 18 ? 6.310 13.801 19.073 1.00 0.00 18 VAL A O 15
ATOM 21638 N N . ILE A 1 19 ? 4.449 14.718 19.944 1.00 0.00 19 ILE A N 15
ATOM 21639 C CA . ILE A 1 19 ? 5.150 15.349 21.056 1.00 0.00 19 ILE A CA 15
ATOM 21640 C C . ILE A 1 19 ? 4.693 14.773 22.392 1.00 0.00 19 ILE A C 15
ATOM 21641 O O . ILE A 1 19 ? 3.782 15.302 23.029 1.00 0.00 19 ILE A O 15
ATOM 21657 N N . VAL A 1 20 ? 5.333 13.687 22.811 1.00 0.00 20 VAL A N 15
ATOM 21658 C CA . VAL A 1 20 ? 4.994 13.040 24.073 1.00 0.00 20 VAL A CA 15
ATOM 21659 C C . VAL A 1 20 ? 6.183 13.043 25.028 1.00 0.00 20 VAL A C 15
ATOM 21660 O O . VAL A 1 20 ? 7.342 13.068 24.616 1.00 0.00 20 VAL A O 15
ATOM 21673 N N . PRO A 1 21 ? 5.890 13.016 26.337 1.00 0.00 21 PRO A N 15
ATOM 21674 C CA . PRO A 1 21 ? 6.921 13.015 27.379 1.00 0.00 21 PRO A CA 15
ATOM 21675 C C . PRO A 1 21 ? 7.696 11.702 27.426 1.00 0.00 21 PRO A C 15
ATOM 21676 O O . PRO A 1 21 ? 7.182 10.653 27.037 1.00 0.00 21 PRO A O 15
ATOM 21687 N N . ALA A 1 22 ? 8.934 11.767 27.904 1.00 0.00 22 ALA A N 15
ATOM 21688 C CA . ALA A 1 22 ? 9.778 10.583 28.003 1.00 0.00 22 ALA A CA 15
ATOM 21689 C C . ALA A 1 22 ? 9.058 9.456 28.735 1.00 0.00 22 ALA A C 15
ATOM 21690 O O . ALA A 1 22 ? 8.735 8.426 28.143 1.00 0.00 22 ALA A O 15
ATOM 21697 N N . ASP A 1 23 ? 8.810 9.657 30.024 1.00 0.00 23 ASP A N 15
ATOM 21698 C CA . ASP A 1 23 ? 8.127 8.657 30.837 1.00 0.00 23 ASP A CA 15
ATOM 21699 C C . ASP A 1 23 ? 6.828 8.212 30.173 1.00 0.00 23 ASP A C 15
ATOM 21700 O O . ASP A 1 23 ? 5.852 8.958 30.100 1.00 0.00 23 ASP A O 15
ATOM 21709 N N . PRO A 1 24 ? 6.815 6.966 29.675 1.00 0.00 24 PRO A N 15
ATOM 21710 C CA . PRO A 1 24 ? 5.642 6.393 29.007 1.00 0.00 24 PRO A CA 15
ATOM 21711 C C . PRO A 1 24 ? 4.497 6.123 29.977 1.00 0.00 24 PRO A C 15
ATOM 21712 O O . PRO A 1 24 ? 3.385 5.793 29.565 1.00 0.00 24 PRO A O 15
ATOM 21723 N N . THR A 1 25 ? 4.776 6.266 31.270 1.00 0.00 25 THR A N 15
ATOM 21724 C CA . THR A 1 25 ? 3.769 6.037 32.298 1.00 0.00 25 THR A CA 15
ATOM 21725 C C . THR A 1 25 ? 2.883 7.263 32.483 1.00 0.00 25 THR A C 15
ATOM 21726 O O . THR A 1 25 ? 1.744 7.155 32.940 1.00 0.00 25 THR A O 15
ATOM 21737 N N . LEU A 1 26 ? 3.410 8.428 32.124 1.00 0.00 26 LEU A N 15
ATOM 21738 C CA . LEU A 1 26 ? 2.665 9.676 32.249 1.00 0.00 26 LEU A CA 15
ATOM 21739 C C . LEU A 1 26 ? 1.819 9.932 31.006 1.00 0.00 26 LEU A C 15
ATOM 21740 O O . LEU A 1 26 ? 1.096 10.926 30.929 1.00 0.00 26 LEU A O 15
ATOM 21756 N N . TRP A 1 27 ? 1.914 9.030 30.036 1.00 0.00 27 TRP A N 15
ATOM 21757 C CA . TRP A 1 27 ? 1.156 9.158 28.797 1.00 0.00 27 TRP A CA 15
ATOM 21758 C C . TRP A 1 27 ? -0.342 9.046 29.061 1.00 0.00 27 TRP A C 15
ATOM 21759 O O . TRP A 1 27 ? -0.805 8.082 29.672 1.00 0.00 27 TRP A O 15
ATOM 21780 N N . THR A 1 28 ? -1.096 10.037 28.597 1.00 0.00 28 THR A N 15
ATOM 21781 C CA . THR A 1 28 ? -2.542 10.050 28.784 1.00 0.00 28 THR A CA 15
ATOM 21782 C C . THR A 1 28 ? -3.225 9.051 27.858 1.00 0.00 28 THR A C 15
ATOM 21783 O O . THR A 1 28 ? -2.570 8.394 27.048 1.00 0.00 28 THR A O 15
ATOM 21794 N N . GLN A 1 29 ? -4.544 8.942 27.982 1.00 0.00 29 GLN A N 15
ATOM 21795 C CA . GLN A 1 29 ? -5.315 8.022 27.154 1.00 0.00 29 GLN A CA 15
ATOM 21796 C C . GLN A 1 29 ? -5.161 8.360 25.675 1.00 0.00 29 GLN A C 15
ATOM 21797 O O . GLN A 1 29 ? -5.432 7.530 24.808 1.00 0.00 29 GLN A O 15
ATOM 21811 N N . GLU A 1 30 ? -4.724 9.584 25.396 1.00 0.00 30 GLU A N 15
ATOM 21812 C CA . GLU A 1 30 ? -4.536 10.032 24.021 1.00 0.00 30 GLU A CA 15
ATOM 21813 C C . GLU A 1 30 ? -3.094 9.814 23.570 1.00 0.00 30 GLU A C 15
ATOM 21814 O O . GLU A 1 30 ? -2.843 9.358 22.454 1.00 0.00 30 GLU A O 15
ATOM 21826 N N . HIS A 1 31 ? -2.150 10.144 24.447 1.00 0.00 31 HIS A N 15
ATOM 21827 C CA . HIS A 1 31 ? -0.733 9.984 24.140 1.00 0.00 31 HIS A CA 15
ATOM 21828 C C . HIS A 1 31 ? -0.440 8.571 23.645 1.00 0.00 31 HIS A C 15
ATOM 21829 O O . HIS A 1 31 ? 0.171 8.385 22.592 1.00 0.00 31 HIS A O 15
ATOM 21843 N N . VAL A 1 32 ? -0.879 7.578 24.412 1.00 0.00 32 VAL A N 15
ATOM 21844 C CA . VAL A 1 32 ? -0.664 6.182 24.051 1.00 0.00 32 VAL A CA 15
ATOM 21845 C C . VAL A 1 32 ? -1.116 5.907 22.621 1.00 0.00 32 VAL A C 15
ATOM 21846 O O . VAL A 1 32 ? -0.569 5.039 21.942 1.00 0.00 32 VAL A O 15
ATOM 21859 N N . ARG A 1 33 ? -2.118 6.655 22.170 1.00 0.00 33 ARG A N 15
ATOM 21860 C CA . ARG A 1 33 ? -2.645 6.492 20.820 1.00 0.00 33 ARG A CA 15
ATOM 21861 C C . ARG A 1 33 ? -1.723 7.143 19.794 1.00 0.00 33 ARG A C 15
ATOM 21862 O O . ARG A 1 33 ? -1.314 6.508 18.823 1.00 0.00 33 ARG A O 15
ATOM 21883 N N . GLN A 1 34 ? -1.400 8.413 20.018 1.00 0.00 34 GLN A N 15
ATOM 21884 C CA . GLN A 1 34 ? -0.527 9.150 19.112 1.00 0.00 34 GLN A CA 15
ATOM 21885 C C . GLN A 1 34 ? 0.780 8.398 18.884 1.00 0.00 34 GLN A C 15
ATOM 21886 O O . GLN A 1 34 ? 1.222 8.233 17.747 1.00 0.00 34 GLN A O 15
ATOM 21900 N N . TRP A 1 35 ? 1.393 7.944 19.971 1.00 0.00 35 TRP A N 15
ATOM 21901 C CA . TRP A 1 35 ? 2.651 7.210 19.889 1.00 0.00 35 TRP A CA 15
ATOM 21902 C C . TRP A 1 35 ? 2.511 5.991 18.984 1.00 0.00 35 TRP A C 15
ATOM 21903 O O . TRP A 1 35 ? 3.415 5.672 18.212 1.00 0.00 35 TRP A O 15
ATOM 21924 N N . LEU A 1 36 ? 1.373 5.312 19.085 1.00 0.00 36 LEU A N 15
ATOM 21925 C CA . LEU A 1 36 ? 1.115 4.127 18.275 1.00 0.00 36 LEU A CA 15
ATOM 21926 C C . LEU A 1 36 ? 1.149 4.466 16.788 1.00 0.00 36 LEU A C 15
ATOM 21927 O O . LEU A 1 36 ? 1.974 3.941 16.041 1.00 0.00 36 LEU A O 15
ATOM 21943 N N . GLU A 1 37 ? 0.248 5.347 16.366 1.00 0.00 37 GLU A N 15
ATOM 21944 C CA . GLU A 1 37 ? 0.176 5.757 14.969 1.00 0.00 37 GLU A CA 15
ATOM 21945 C C . GLU A 1 37 ? 1.531 6.260 14.479 1.00 0.00 37 GLU A C 15
ATOM 21946 O O . GLU A 1 37 ? 1.841 6.183 13.290 1.00 0.00 37 GLU A O 15
ATOM 21958 N N . TRP A 1 38 ? 2.333 6.776 15.404 1.00 0.00 38 TRP A N 15
ATOM 21959 C CA . TRP A 1 38 ? 3.654 7.294 15.067 1.00 0.00 38 TRP A CA 15
ATOM 21960 C C . TRP A 1 38 ? 4.620 6.156 14.752 1.00 0.00 38 TRP A C 15
ATOM 21961 O O . TRP A 1 38 ? 5.136 6.059 13.639 1.00 0.00 38 TRP A O 15
ATOM 21982 N N . ALA A 1 39 ? 4.859 5.299 15.738 1.00 0.00 39 ALA A N 15
ATOM 21983 C CA . ALA A 1 39 ? 5.761 4.167 15.564 1.00 0.00 39 ALA A CA 15
ATOM 21984 C C . ALA A 1 39 ? 5.398 3.361 14.321 1.00 0.00 39 ALA A C 15
ATOM 21985 O O . ALA A 1 39 ? 6.264 2.763 13.683 1.00 0.00 39 ALA A O 15
ATOM 21992 N N . ILE A 1 40 ? 4.113 3.350 13.984 1.00 0.00 40 ILE A N 15
ATOM 21993 C CA . ILE A 1 40 ? 3.636 2.618 12.817 1.00 0.00 40 ILE A CA 15
ATOM 21994 C C . ILE A 1 40 ? 4.101 3.281 11.525 1.00 0.00 40 ILE A C 15
ATOM 21995 O O . ILE A 1 40 ? 4.615 2.618 10.624 1.00 0.00 40 ILE A O 15
ATOM 22011 N N . LYS A 1 41 ? 3.917 4.594 11.441 1.00 0.00 41 LYS A N 15
ATOM 22012 C CA . LYS A 1 41 ? 4.320 5.350 10.260 1.00 0.00 41 LYS A CA 15
ATOM 22013 C C . LYS A 1 41 ? 5.835 5.519 10.214 1.00 0.00 41 LYS A C 15
ATOM 22014 O O . LYS A 1 41 ? 6.404 5.806 9.161 1.00 0.00 41 LYS A O 15
ATOM 22033 N N . GLU A 1 42 ? 6.482 5.338 11.361 1.00 0.00 42 GLU A N 15
ATOM 22034 C CA . GLU A 1 42 ? 7.931 5.471 11.448 1.00 0.00 42 GLU A CA 15
ATOM 22035 C C . GLU A 1 42 ? 8.620 4.154 11.102 1.00 0.00 42 GLU A C 15
ATOM 22036 O O . GLU A 1 42 ? 9.471 4.101 10.214 1.00 0.00 42 GLU A O 15
ATOM 22048 N N . TYR A 1 43 ? 8.247 3.094 11.810 1.00 0.00 43 TYR A N 15
ATOM 22049 C CA . TYR A 1 43 ? 8.830 1.777 11.580 1.00 0.00 43 TYR A CA 15
ATOM 22050 C C . TYR A 1 43 ? 8.053 1.016 10.510 1.00 0.00 43 TYR A C 15
ATOM 22051 O O . TYR A 1 43 ? 8.296 -0.167 10.274 1.00 0.00 43 TYR A O 15
ATOM 22069 N N . SER A 1 44 ? 7.117 1.705 9.866 1.00 0.00 44 SER A N 15
ATOM 22070 C CA . SER A 1 44 ? 6.301 1.095 8.822 1.00 0.00 44 SER A CA 15
ATOM 22071 C C . SER A 1 44 ? 5.666 -0.201 9.318 1.00 0.00 44 SER A C 15
ATOM 22072 O O . SER A 1 44 ? 5.856 -1.265 8.727 1.00 0.00 44 SER A O 15
ATOM 22080 N N . LEU A 1 45 ? 4.910 -0.104 10.406 1.00 0.00 45 LEU A N 15
ATOM 22081 C CA . LEU A 1 45 ? 4.246 -1.267 10.983 1.00 0.00 45 LEU A CA 15
ATOM 22082 C C . LEU A 1 45 ? 2.890 -1.502 10.325 1.00 0.00 45 LEU A C 15
ATOM 22083 O O . LEU A 1 45 ? 2.247 -0.564 9.854 1.00 0.00 45 LEU A O 15
ATOM 22099 N N . MET A 1 46 ? 2.460 -2.759 10.299 1.00 0.00 46 MET A N 15
ATOM 22100 C CA . MET A 1 46 ? 1.178 -3.116 9.702 1.00 0.00 46 MET A CA 15
ATOM 22101 C C . MET A 1 46 ? 0.514 -4.250 10.477 1.00 0.00 46 MET A C 15
ATOM 22102 O O . MET A 1 46 ? 1.157 -4.920 11.284 1.00 0.00 46 MET A O 15
ATOM 22116 N N . GLU A 1 47 ? -0.774 -4.458 10.225 1.00 0.00 47 GLU A N 15
ATOM 22117 C CA . GLU A 1 47 ? -1.524 -5.510 10.901 1.00 0.00 47 GLU A CA 15
ATOM 22118 C C . GLU A 1 47 ? -1.591 -5.251 12.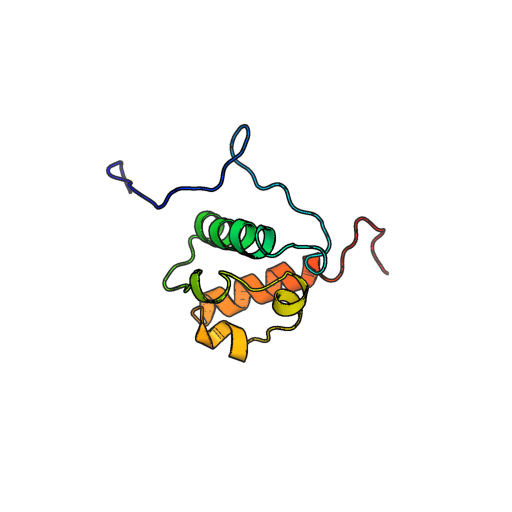403 1.00 0.00 47 GLU A C 15
ATOM 22119 O O . GLU A 1 47 ? -1.624 -6.186 13.204 1.00 0.00 47 GLU A O 15
ATOM 22131 N N . ILE A 1 48 ? -1.611 -3.976 12.777 1.00 0.00 48 ILE A N 15
ATOM 22132 C CA . ILE A 1 48 ? -1.675 -3.594 14.182 1.00 0.00 48 ILE A CA 15
ATOM 22133 C C . ILE A 1 48 ? -3.055 -3.055 14.543 1.00 0.00 48 ILE A C 15
ATOM 22134 O O . ILE A 1 48 ? -3.636 -2.260 13.802 1.00 0.00 48 ILE A O 15
ATOM 22150 N N . ASP A 1 49 ? -3.575 -3.491 15.685 1.00 0.00 49 ASP A N 15
ATOM 22151 C CA . ASP A 1 49 ? -4.886 -3.050 16.146 1.00 0.00 49 ASP A CA 15
ATOM 22152 C C . ASP A 1 49 ? -4.758 -1.858 17.090 1.00 0.00 49 ASP A C 15
ATOM 22153 O O . ASP A 1 49 ? -4.700 -2.021 18.310 1.00 0.00 49 ASP A O 15
ATOM 22162 N N . THR A 1 50 ? -4.712 -0.659 16.519 1.00 0.00 50 THR A N 15
ATOM 22163 C CA . THR A 1 50 ? -4.588 0.560 17.308 1.00 0.00 50 THR A CA 15
ATOM 22164 C C . THR A 1 50 ? -5.787 0.741 18.231 1.00 0.00 50 THR A C 15
ATOM 22165 O O . THR A 1 50 ? -5.688 1.388 19.274 1.00 0.00 50 THR A O 15
ATOM 22176 N N . SER A 1 51 ? -6.921 0.167 17.841 1.00 0.00 51 SER A N 15
ATOM 22177 C CA . SER A 1 51 ? -8.141 0.268 18.633 1.00 0.00 51 SER A CA 15
ATOM 22178 C C . SER A 1 51 ? -7.929 -0.299 20.033 1.00 0.00 51 SER A C 15
ATOM 22179 O O . SER A 1 51 ? -8.486 0.203 21.010 1.00 0.00 51 SER A O 15
ATOM 22187 N N . PHE A 1 52 ? -7.119 -1.349 20.123 1.00 0.00 52 PHE A N 15
ATOM 22188 C CA . PHE A 1 52 ? -6.833 -1.986 21.403 1.00 0.00 52 PHE A CA 15
ATOM 22189 C C . PHE A 1 52 ? -6.294 -0.972 22.407 1.00 0.00 52 PHE A C 15
ATOM 22190 O O . PHE A 1 52 ? -6.433 -1.146 23.618 1.00 0.00 52 PHE A O 15
ATOM 22207 N N . PHE A 1 53 ? -5.677 0.088 21.895 1.00 0.00 53 PHE A N 15
ATOM 22208 C CA . PHE A 1 53 ? -5.115 1.131 22.746 1.00 0.00 53 PHE A CA 15
ATOM 22209 C C . PHE A 1 53 ? -5.883 2.439 22.583 1.00 0.00 53 PHE A C 15
ATOM 22210 O O . PHE A 1 53 ? -5.349 3.519 22.835 1.00 0.00 53 PHE A O 15
ATOM 22227 N N . GLN A 1 54 ? -7.139 2.332 22.160 1.00 0.00 54 GLN A N 15
ATOM 22228 C CA . GLN A 1 54 ? -7.980 3.506 21.962 1.00 0.00 54 GLN A CA 15
ATOM 22229 C C . GLN A 1 54 ? -8.218 4.234 23.281 1.00 0.00 54 GLN A C 15
ATOM 22230 O O . GLN A 1 54 ? -8.513 5.429 23.298 1.00 0.00 54 GLN A O 15
ATOM 22244 N N . ASN A 1 55 ? -8.087 3.506 24.385 1.00 0.00 55 ASN A N 15
ATOM 22245 C CA . ASN A 1 55 ? -8.289 4.083 25.710 1.00 0.00 55 ASN A CA 15
ATOM 22246 C C . ASN A 1 55 ? -7.318 3.478 26.720 1.00 0.00 55 ASN A C 15
ATOM 22247 O O . ASN A 1 55 ? -7.596 3.443 27.918 1.00 0.00 55 ASN A O 15
ATOM 22258 N N . MET A 1 56 ? -6.179 3.004 26.227 1.00 0.00 56 MET A N 15
ATOM 22259 C CA . MET A 1 56 ? -5.166 2.403 27.087 1.00 0.00 56 MET A CA 15
ATOM 22260 C C . MET A 1 56 ? -4.204 3.461 27.616 1.00 0.00 56 MET A C 15
ATOM 22261 O O . MET A 1 56 ? -3.299 3.901 26.906 1.00 0.00 56 MET A O 15
ATOM 22275 N N . ASP A 1 57 ? -4.405 3.866 28.865 1.00 0.00 57 ASP A N 15
ATOM 22276 C CA . ASP A 1 57 ? -3.554 4.872 29.489 1.00 0.00 57 ASP A CA 15
ATOM 22277 C C . ASP A 1 57 ? -2.100 4.412 29.520 1.00 0.00 57 ASP A C 15
ATOM 22278 O O . ASP A 1 57 ? -1.818 3.215 29.574 1.00 0.00 57 ASP A O 15
ATOM 22287 N N . GLY A 1 58 ? -1.179 5.370 29.483 1.00 0.00 58 GLY A N 15
ATOM 22288 C CA . GLY A 1 58 ? 0.234 5.043 29.506 1.00 0.00 58 GLY A CA 15
ATOM 22289 C C . GLY A 1 58 ? 0.567 3.981 30.535 1.00 0.00 58 GLY A C 15
ATOM 22290 O O . GLY A 1 58 ? 1.439 3.141 30.312 1.00 0.00 58 GLY A O 15
ATOM 22294 N N . LYS A 1 59 ? -0.129 4.017 31.666 1.00 0.00 59 LYS A N 15
ATOM 22295 C CA . LYS A 1 59 ? 0.096 3.050 32.734 1.00 0.00 59 LYS A CA 15
ATOM 22296 C C . LYS A 1 59 ? -0.251 1.638 32.273 1.00 0.00 59 LYS A C 15
ATOM 22297 O O . LYS A 1 59 ? 0.511 0.698 32.497 1.00 0.00 59 LYS A O 15
ATOM 22316 N N . GLU A 1 60 ? -1.404 1.498 31.627 1.00 0.00 60 GLU A N 15
ATOM 22317 C CA . GLU A 1 60 ? -1.850 0.201 31.133 1.00 0.00 60 GLU A CA 15
ATOM 22318 C C . GLU A 1 60 ? -1.080 -0.198 29.878 1.00 0.00 60 GLU A C 15
ATOM 22319 O O . GLU A 1 60 ? -1.164 -1.338 29.420 1.00 0.00 60 GLU A O 15
ATOM 22331 N N . LEU A 1 61 ? -0.330 0.749 29.326 1.00 0.00 61 LEU A N 15
ATOM 22332 C CA . LEU A 1 61 ? 0.456 0.498 28.122 1.00 0.00 61 LEU A CA 15
ATOM 22333 C C . LEU A 1 61 ? 1.856 0.009 28.478 1.00 0.00 61 LEU A C 15
ATOM 22334 O O . LEU A 1 61 ? 2.446 -0.794 27.755 1.00 0.00 61 LEU A O 15
ATOM 22350 N N . CYS A 1 62 ? 2.381 0.496 29.597 1.00 0.00 62 CYS A N 15
ATOM 22351 C CA . CYS A 1 62 ? 3.712 0.108 30.050 1.00 0.00 62 CYS A CA 15
ATOM 22352 C C . CYS A 1 62 ? 3.662 -1.213 30.812 1.00 0.00 62 CYS A C 15
ATOM 22353 O O . CYS A 1 62 ? 4.693 -1.839 31.058 1.00 0.00 62 CYS A O 15
ATOM 22361 N N . LYS A 1 63 ? 2.457 -1.630 31.185 1.00 0.00 63 LYS A N 15
ATOM 22362 C CA . LYS A 1 63 ? 2.272 -2.876 31.919 1.00 0.00 63 LYS A CA 15
ATOM 22363 C C . LYS A 1 63 ? 2.095 -4.051 30.962 1.00 0.00 63 LYS A C 15
ATOM 22364 O O . LYS A 1 63 ? 2.501 -5.173 31.261 1.00 0.00 63 LYS A O 15
ATOM 22383 N N . MET A 1 64 ? 1.489 -3.784 29.810 1.00 0.00 64 MET A N 15
ATOM 22384 C CA . MET A 1 64 ? 1.261 -4.819 28.808 1.00 0.00 64 MET A CA 15
ATOM 22385 C C . MET A 1 64 ? 2.562 -5.539 28.466 1.00 0.00 64 MET A C 15
ATOM 22386 O O . MET A 1 64 ? 3.633 -4.934 28.457 1.00 0.00 64 MET A O 15
ATOM 22400 N N . ASN A 1 65 ? 2.460 -6.834 28.184 1.00 0.00 65 ASN A N 15
ATOM 22401 C CA . ASN A 1 65 ? 3.629 -7.636 27.842 1.00 0.00 65 ASN A CA 15
ATOM 22402 C C . ASN A 1 65 ? 3.535 -8.150 26.408 1.00 0.00 65 ASN A C 15
ATOM 22403 O O . ASN A 1 65 ? 2.590 -7.835 25.684 1.00 0.00 65 ASN A O 15
ATOM 22414 N N . LYS A 1 66 ? 4.521 -8.944 26.005 1.00 0.00 66 LYS A N 15
ATOM 22415 C CA . LYS A 1 66 ? 4.550 -9.504 24.659 1.00 0.00 66 LYS A CA 15
ATOM 22416 C C . LYS A 1 66 ? 3.225 -10.180 24.322 1.00 0.00 66 LYS A C 15
ATOM 22417 O O . LYS A 1 66 ? 2.684 -9.995 23.232 1.00 0.00 66 LYS A O 15
ATOM 22436 N N . GLU A 1 67 ? 2.707 -10.961 25.265 1.00 0.00 67 GLU A N 15
ATOM 22437 C CA . GLU A 1 67 ? 1.444 -11.662 25.066 1.00 0.00 67 GLU A CA 15
ATOM 22438 C C . GLU A 1 67 ? 0.304 -10.675 24.831 1.00 0.00 67 GLU A C 15
ATOM 22439 O O . GLU A 1 67 ? -0.318 -10.670 23.769 1.00 0.00 67 GLU A O 15
ATOM 22451 N N . ASP A 1 68 ? 0.037 -9.841 25.830 1.00 0.00 68 ASP A N 15
ATOM 22452 C CA . ASP A 1 68 ? -1.027 -8.849 25.734 1.00 0.00 68 ASP A CA 15
ATOM 22453 C C . ASP A 1 68 ? -0.884 -8.021 24.460 1.00 0.00 68 ASP A C 15
ATOM 22454 O O . ASP A 1 68 ? -1.876 -7.666 23.823 1.00 0.00 68 ASP A O 15
ATOM 22463 N N . PHE A 1 69 ? 0.357 -7.716 24.096 1.00 0.00 69 PHE A N 15
ATOM 22464 C CA . PHE A 1 69 ? 0.630 -6.927 22.900 1.00 0.00 69 PHE A CA 15
ATOM 22465 C C . PHE A 1 69 ? 0.361 -7.742 21.638 1.00 0.00 69 PHE A C 15
ATOM 22466 O O . PHE A 1 69 ? -0.063 -7.202 20.615 1.00 0.00 69 PHE A O 15
ATOM 22483 N N . LEU A 1 70 ? 0.609 -9.045 21.718 1.00 0.00 70 LEU A N 15
ATOM 22484 C CA . LEU A 1 70 ? 0.394 -9.935 20.583 1.00 0.00 70 LEU A CA 15
ATOM 22485 C C . LEU A 1 70 ? -1.094 -10.095 20.290 1.00 0.00 70 LEU A C 15
ATOM 22486 O O . LEU A 1 70 ? -1.481 -10.506 19.196 1.00 0.00 70 LEU A O 15
ATOM 22502 N N . ARG A 1 71 ? -1.924 -9.764 21.274 1.00 0.00 71 ARG A N 15
ATOM 22503 C CA . ARG A 1 71 ? -3.370 -9.870 21.121 1.00 0.00 71 ARG A CA 15
ATOM 22504 C C . ARG A 1 71 ? -3.934 -8.637 20.419 1.00 0.00 71 ARG A C 15
ATOM 22505 O O . ARG A 1 71 ? -5.144 -8.519 20.229 1.00 0.00 71 ARG A O 15
ATOM 22526 N N . ALA A 1 72 ? -3.048 -7.723 20.038 1.00 0.00 72 ALA A N 15
ATOM 22527 C CA . ALA A 1 72 ? -3.457 -6.501 19.357 1.00 0.00 72 ALA A CA 15
ATOM 22528 C C . ALA A 1 72 ? -2.593 -6.242 18.127 1.00 0.00 72 ALA A C 15
ATOM 22529 O O . ALA A 1 72 ? -3.087 -5.803 17.088 1.00 0.00 72 ALA A O 15
ATOM 22536 N N . THR A 1 73 ? -1.298 -6.518 18.251 1.00 0.00 73 THR A N 15
ATOM 22537 C CA . THR A 1 73 ? -0.365 -6.313 17.150 1.00 0.00 73 THR A CA 15
ATOM 22538 C C . THR A 1 73 ? 0.382 -7.600 16.817 1.00 0.00 73 THR A C 15
ATOM 22539 O O . THR A 1 73 ? 0.515 -8.489 17.658 1.00 0.00 73 THR A O 15
ATOM 22550 N N . THR A 1 74 ? 0.871 -7.692 15.584 1.00 0.00 74 THR A N 15
ATOM 22551 C CA . THR A 1 74 ? 1.605 -8.870 15.139 1.00 0.00 74 THR A CA 15
ATOM 22552 C C . THR A 1 74 ? 2.883 -9.060 15.948 1.00 0.00 74 THR A C 15
ATOM 22553 O O . THR A 1 74 ? 3.324 -8.151 16.653 1.00 0.00 74 THR A O 15
ATOM 22564 N N . LEU A 1 75 ? 3.474 -10.245 15.842 1.00 0.00 75 LEU A N 15
ATOM 22565 C CA . LEU A 1 75 ? 4.703 -10.554 16.564 1.00 0.00 75 LEU A CA 15
ATOM 22566 C C . LEU A 1 75 ? 5.805 -9.559 16.214 1.00 0.00 75 LEU A C 15
ATOM 22567 O O . LEU A 1 75 ? 6.433 -8.975 17.098 1.00 0.00 75 LEU A O 15
ATOM 22583 N N . TYR A 1 76 ? 6.033 -9.369 14.919 1.00 0.00 76 TYR A N 15
ATOM 22584 C CA . TYR A 1 76 ? 7.059 -8.445 14.451 1.00 0.00 76 TYR A CA 15
ATOM 22585 C C . TYR A 1 76 ? 6.930 -7.091 15.143 1.00 0.00 76 TYR A C 15
ATOM 22586 O O . TYR A 1 76 ? 7.895 -6.572 15.701 1.00 0.00 76 TYR A O 15
ATOM 22604 N N . ASN A 1 77 ? 5.727 -6.526 15.101 1.00 0.00 77 ASN A N 15
ATOM 22605 C CA . ASN A 1 77 ? 5.469 -5.232 15.723 1.00 0.00 77 ASN A CA 15
ATOM 22606 C C . ASN A 1 77 ? 5.611 -5.320 17.240 1.00 0.00 77 ASN A C 15
ATOM 22607 O O . ASN A 1 77 ? 6.064 -4.376 17.888 1.00 0.00 77 ASN A O 15
ATOM 22618 N N . THR A 1 78 ? 5.222 -6.461 17.800 1.00 0.00 78 THR A N 15
ATOM 22619 C CA . THR A 1 78 ? 5.305 -6.673 19.240 1.00 0.00 78 THR A CA 15
ATOM 22620 C C . THR A 1 78 ? 6.740 -6.533 19.734 1.00 0.00 78 THR A C 15
ATOM 22621 O O . THR A 1 78 ? 6.977 -6.112 20.866 1.00 0.00 78 THR A O 15
ATOM 22632 N N . GLU A 1 79 ? 7.693 -6.887 18.878 1.00 0.00 79 GLU A N 15
ATOM 22633 C CA . GLU A 1 79 ? 9.106 -6.800 19.230 1.00 0.00 79 GLU A CA 15
ATOM 22634 C C . GLU A 1 79 ? 9.589 -5.353 19.187 1.00 0.00 79 GLU A C 15
ATOM 22635 O O . GLU A 1 79 ? 10.399 -4.932 20.013 1.00 0.00 79 GLU A O 15
ATOM 22647 N N . VAL A 1 80 ? 9.087 -4.597 18.216 1.00 0.00 80 VAL A N 15
ATOM 22648 C CA . VAL A 1 80 ? 9.466 -3.197 18.063 1.00 0.00 80 VAL A CA 15
ATOM 22649 C C . VAL A 1 80 ? 8.954 -2.359 19.229 1.00 0.00 80 VAL A C 15
ATOM 22650 O O . VAL A 1 80 ? 9.728 -1.692 19.916 1.00 0.00 80 VAL A O 15
ATOM 22663 N N . LEU A 1 81 ? 7.644 -2.398 19.447 1.00 0.00 81 LEU A N 15
ATOM 22664 C CA . LEU A 1 81 ? 7.026 -1.642 20.531 1.00 0.00 81 LEU A CA 15
ATOM 22665 C C . LEU A 1 81 ? 7.701 -1.951 21.864 1.00 0.00 81 LEU A C 15
ATOM 22666 O O . LEU A 1 81 ? 8.162 -1.048 22.564 1.00 0.00 81 LEU A O 15
ATOM 22682 N N . LEU A 1 82 ? 7.757 -3.233 22.209 1.00 0.00 82 LEU A N 15
ATOM 22683 C CA . LEU A 1 82 ? 8.377 -3.662 23.458 1.00 0.00 82 LEU A CA 15
ATOM 22684 C C . LEU A 1 82 ? 9.806 -3.139 23.564 1.00 0.00 82 LEU A C 15
ATOM 22685 O O . LEU A 1 82 ? 10.212 -2.620 24.604 1.00 0.00 82 LEU A O 15
ATOM 22701 N N . SER A 1 83 ? 10.563 -3.277 22.481 1.00 0.00 83 SER A N 15
ATOM 22702 C CA . SER A 1 83 ? 11.948 -2.819 22.452 1.00 0.00 83 SER A CA 15
ATOM 22703 C C . SER A 1 83 ? 12.025 -1.310 22.664 1.00 0.00 83 SER A C 15
ATOM 22704 O O . SER A 1 83 ? 12.862 -0.820 23.424 1.00 0.00 83 SER A O 15
ATOM 22712 N N . HIS A 1 84 ? 11.147 -0.578 21.986 1.00 0.00 84 HIS A N 15
ATOM 22713 C CA . HIS A 1 84 ? 11.115 0.876 22.099 1.00 0.00 84 HIS A CA 15
ATOM 22714 C C . HIS A 1 84 ? 10.739 1.302 23.515 1.00 0.00 84 HIS A C 15
ATOM 22715 O O . HIS A 1 84 ? 11.493 2.013 24.182 1.00 0.00 84 HIS A O 15
ATOM 22729 N N . LEU A 1 85 ? 9.570 0.865 23.969 1.00 0.00 85 LEU A N 15
ATOM 22730 C CA . LEU A 1 85 ? 9.093 1.202 25.306 1.00 0.00 85 LEU A CA 15
ATOM 22731 C C . LEU A 1 85 ? 10.092 0.754 26.369 1.00 0.00 85 LEU A C 15
ATOM 22732 O O . LEU A 1 85 ? 10.261 1.415 27.393 1.00 0.00 85 LEU A O 15
ATOM 22748 N N . SER A 1 86 ? 10.752 -0.372 26.116 1.00 0.00 86 SER A N 15
ATOM 22749 C CA . SER A 1 86 ? 11.733 -0.909 27.052 1.00 0.00 86 SER A CA 15
ATOM 22750 C C . SER A 1 86 ? 12.754 0.157 27.440 1.00 0.00 86 SER A C 15
ATOM 22751 O O . SER A 1 86 ? 13.294 0.141 28.546 1.00 0.00 86 SER A O 15
ATOM 22759 N N . TYR A 1 87 ? 13.013 1.080 26.521 1.00 0.00 87 TYR A N 15
ATOM 22760 C CA . TYR A 1 87 ? 13.971 2.152 26.765 1.00 0.00 87 TYR A CA 15
ATOM 22761 C C . TYR A 1 87 ? 13.289 3.357 27.405 1.00 0.00 87 TYR A C 15
ATOM 22762 O O . TYR A 1 87 ? 13.749 3.879 28.421 1.00 0.00 87 TYR A O 15
ATOM 22780 N N . LEU A 1 88 ? 12.188 3.794 26.803 1.00 0.00 88 LEU A N 15
ATOM 22781 C CA . LEU A 1 88 ? 11.439 4.938 27.314 1.00 0.00 88 LEU A CA 15
ATOM 22782 C C . LEU A 1 88 ? 11.082 4.742 28.784 1.00 0.00 88 LEU A C 15
ATOM 22783 O O . LEU A 1 88 ? 11.275 5.639 29.604 1.00 0.00 88 LEU A O 15
ATOM 22799 N N . ARG A 1 89 ? 10.562 3.563 29.109 1.00 0.00 89 ARG A N 15
ATOM 22800 C CA . ARG A 1 89 ? 10.178 3.250 30.480 1.00 0.00 89 ARG A CA 15
ATOM 22801 C C . ARG A 1 89 ? 11.336 3.506 31.441 1.00 0.00 89 ARG A C 15
ATOM 22802 O O . ARG A 1 89 ? 11.126 3.858 32.601 1.00 0.00 89 ARG A O 15
ATOM 22823 N N . GLU A 1 90 ? 12.558 3.324 30.948 1.00 0.00 90 GLU A N 15
ATOM 22824 C CA . GLU A 1 90 ? 13.748 3.535 31.764 1.00 0.00 90 GLU A CA 15
ATOM 22825 C C . GLU A 1 90 ? 14.214 4.985 31.683 1.00 0.00 90 GLU A C 15
ATOM 22826 O O . GLU A 1 90 ? 14.899 5.479 32.578 1.00 0.00 90 GLU A O 15
ATOM 22838 N N . SER A 1 91 ? 13.837 5.662 30.602 1.00 0.00 91 SER A N 15
ATOM 22839 C CA . SER A 1 91 ? 14.220 7.055 30.401 1.00 0.00 91 SER A CA 15
ATOM 22840 C C . SER A 1 91 ? 13.138 7.996 30.922 1.00 0.00 91 SER A C 15
ATOM 22841 O O . SER A 1 91 ? 12.006 7.985 30.441 1.00 0.00 91 SER A O 15
ATOM 22849 N N . SER A 1 92 ? 13.497 8.810 31.910 1.00 0.00 92 SER A N 15
ATOM 22850 C CA . SER A 1 92 ? 12.557 9.755 32.501 1.00 0.00 92 SER A CA 15
ATOM 22851 C C . SER A 1 92 ? 13.124 11.172 32.475 1.00 0.00 92 SER A C 15
ATOM 22852 O O . SER A 1 92 ? 12.443 12.118 32.079 1.00 0.00 92 SER A O 15
ATOM 22860 N N . SER A 1 93 ? 14.375 11.310 32.901 1.00 0.00 93 SER A N 15
ATOM 22861 C CA . SER A 1 93 ? 15.034 12.611 32.931 1.00 0.00 93 SER A CA 15
ATOM 22862 C C . SER A 1 93 ? 14.181 13.633 33.676 1.00 0.00 93 SER A C 15
ATOM 22863 O O . SER A 1 93 ? 14.215 14.825 33.373 1.00 0.00 93 SER A O 15
ATOM 22871 N N . GLY A 1 94 ? 13.417 13.158 34.655 1.00 0.00 94 GLY A N 15
ATOM 22872 C CA . GLY A 1 94 ? 12.566 14.043 35.429 1.00 0.00 94 GLY A CA 15
ATOM 22873 C C . GLY A 1 94 ? 13.296 14.670 36.600 1.00 0.00 94 GLY A C 15
ATOM 22874 O O . GLY A 1 94 ? 13.658 15.847 36.575 1.00 0.00 94 GLY A O 15
ATOM 22878 N N . PRO A 1 95 ? 13.520 13.876 37.657 1.00 0.00 95 PRO A N 15
ATOM 22879 C CA . PRO A 1 95 ? 14.211 14.340 38.864 1.00 0.00 95 PRO A CA 15
ATOM 22880 C C . PRO A 1 95 ? 15.694 14.598 38.619 1.00 0.00 95 PRO A C 15
ATOM 22881 O O . PRO A 1 95 ? 16.258 14.137 37.627 1.00 0.00 95 PRO A O 15
ATOM 22892 N N . SER A 1 96 ? 16.320 15.336 39.530 1.00 0.00 96 SER A N 15
ATOM 22893 C CA . SER A 1 96 ? 17.738 15.657 39.411 1.00 0.00 96 SER A CA 15
ATOM 22894 C C . SER A 1 96 ? 18.597 14.420 39.651 1.00 0.00 96 SER A C 15
ATOM 22895 O O . SER A 1 96 ? 19.616 14.220 38.990 1.00 0.00 96 SER A O 15
ATOM 22903 N N . SER A 1 97 ? 18.178 13.592 40.603 1.00 0.00 97 SER A N 15
ATOM 22904 C CA . SER A 1 97 ? 18.911 12.376 40.935 1.00 0.00 97 SER A CA 15
ATOM 22905 C C . SER A 1 97 ? 18.183 11.142 40.408 1.00 0.00 97 SER A C 15
ATOM 22906 O O . SER A 1 97 ? 17.119 11.248 39.799 1.00 0.00 97 SER A O 15
ATOM 22914 N N . GLY A 1 98 ? 18.766 9.971 40.648 1.00 0.00 98 GLY A N 15
ATOM 22915 C CA . GLY A 1 98 ? 18.160 8.734 40.192 1.00 0.00 98 GLY A CA 15
ATOM 22916 C C . GLY A 1 98 ? 17.909 8.728 38.697 1.00 0.00 98 GLY A C 15
ATOM 22917 O O . GLY A 1 98 ? 18.793 8.385 37.913 1.00 0.00 98 GLY A O 15
ATOM 22921 N N . GLY A 1 1 ? 20.012 26.184 28.375 1.00 0.00 1 GLY A N 16
ATOM 22922 C CA . GLY A 1 1 ? 20.477 27.411 27.754 1.00 0.00 1 GLY A CA 16
ATOM 22923 C C . GLY A 1 1 ? 21.955 27.655 27.988 1.00 0.00 1 GLY A C 16
ATOM 22924 O O . GLY A 1 1 ? 22.390 27.823 29.127 1.00 0.00 1 GLY A O 16
ATOM 22928 N N . SER A 1 2 ? 22.729 27.672 26.907 1.00 0.00 2 SER A N 16
ATOM 22929 C CA . SER A 1 2 ? 24.167 27.892 27.001 1.00 0.00 2 SER A CA 16
ATOM 22930 C C . SER A 1 2 ? 24.830 26.801 27.836 1.00 0.00 2 SER A C 16
ATOM 22931 O O . SER A 1 2 ? 24.850 26.870 29.065 1.00 0.00 2 SER A O 16
ATOM 22939 N N . SER A 1 3 ? 25.372 25.793 27.159 1.00 0.00 3 SER A N 16
ATOM 22940 C CA . SER A 1 3 ? 26.033 24.684 27.838 1.00 0.00 3 SER A CA 16
ATOM 22941 C C . SER A 1 3 ? 25.074 23.984 28.796 1.00 0.00 3 SER A C 16
ATOM 22942 O O . SER A 1 3 ? 24.957 24.361 29.961 1.00 0.00 3 SER A O 16
ATOM 22950 N N . GLY A 1 4 ? 24.387 22.962 28.295 1.00 0.00 4 GLY A N 16
ATOM 22951 C CA . GLY A 1 4 ? 23.447 22.225 29.118 1.00 0.00 4 GLY A CA 16
ATOM 22952 C C . GLY A 1 4 ? 23.103 20.869 28.534 1.00 0.00 4 GLY A C 16
ATOM 22953 O O . GLY A 1 4 ? 22.479 20.781 27.477 1.00 0.00 4 GLY A O 16
ATOM 22957 N N . SER A 1 5 ? 23.513 19.808 29.222 1.00 0.00 5 SER A N 16
ATOM 22958 C CA . SER A 1 5 ? 23.250 18.450 28.762 1.00 0.00 5 SER A CA 16
ATOM 22959 C C . SER A 1 5 ? 21.755 18.146 28.794 1.00 0.00 5 SER A C 16
ATOM 22960 O O . SER A 1 5 ? 21.044 18.565 29.707 1.00 0.00 5 SER A O 16
ATOM 22968 N N . SER A 1 6 ? 21.285 17.414 27.789 1.00 0.00 6 SER A N 16
ATOM 22969 C CA . SER A 1 6 ? 19.874 17.057 27.698 1.00 0.00 6 SER A CA 16
ATOM 22970 C C . SER A 1 6 ? 19.617 16.161 26.490 1.00 0.00 6 SER A C 16
ATOM 22971 O O . SER A 1 6 ? 20.037 16.468 25.375 1.00 0.00 6 SER A O 16
ATOM 22979 N N . GLY A 1 7 ? 18.924 15.050 26.721 1.00 0.00 7 GLY A N 16
ATOM 22980 C CA . GLY A 1 7 ? 18.623 14.126 25.643 1.00 0.00 7 GLY A CA 16
ATOM 22981 C C . GLY A 1 7 ? 17.141 14.063 25.330 1.00 0.00 7 GLY A C 16
ATOM 22982 O O . GLY A 1 7 ? 16.449 13.111 25.689 1.00 0.00 7 GLY A O 16
ATOM 22986 N N . PRO A 1 8 ? 16.633 15.099 24.646 1.00 0.00 8 PRO A N 16
ATOM 22987 C CA . PRO A 1 8 ? 15.218 15.182 24.271 1.00 0.00 8 PRO A CA 16
ATOM 22988 C C . PRO A 1 8 ? 14.842 14.163 23.200 1.00 0.00 8 PRO A C 16
ATOM 22989 O O . PRO A 1 8 ? 15.699 13.537 22.576 1.00 0.00 8 PRO A O 16
ATOM 23000 N N . PRO A 1 9 ? 13.530 13.993 22.980 1.00 0.00 9 PRO A N 16
ATOM 23001 C CA . PRO A 1 9 ? 13.010 13.052 21.983 1.00 0.00 9 PRO A CA 16
ATOM 23002 C C . PRO A 1 9 ? 13.291 13.507 20.555 1.00 0.00 9 PRO A C 16
ATOM 23003 O O . PRO A 1 9 ? 12.425 14.081 19.896 1.00 0.00 9 PRO A O 16
ATOM 23014 N N . ASN A 1 10 ? 14.505 13.245 20.083 1.00 0.00 10 ASN A N 16
ATOM 23015 C CA . ASN A 1 10 ? 14.899 13.629 18.732 1.00 0.00 10 ASN A CA 16
ATOM 23016 C C . ASN A 1 10 ? 14.256 12.711 17.697 1.00 0.00 10 ASN A C 16
ATOM 23017 O O . ASN A 1 10 ? 14.762 11.625 17.416 1.00 0.00 10 ASN A O 16
ATOM 23028 N N . MET A 1 11 ? 13.138 13.156 17.134 1.00 0.00 11 MET A N 16
ATOM 23029 C CA . MET A 1 11 ? 12.426 12.376 16.128 1.00 0.00 11 MET A CA 16
ATOM 23030 C C . MET A 1 11 ? 12.834 12.801 14.721 1.00 0.00 11 MET A C 16
ATOM 23031 O O . MET A 1 11 ? 12.967 13.991 14.435 1.00 0.00 11 MET A O 16
ATOM 23045 N N . THR A 1 12 ? 13.032 11.821 13.846 1.00 0.00 12 THR A N 16
ATOM 23046 C CA . THR A 1 12 ? 13.427 12.093 12.469 1.00 0.00 12 THR A CA 16
ATOM 23047 C C . THR A 1 12 ? 12.318 11.713 11.494 1.00 0.00 12 THR A C 16
ATOM 23048 O O . THR A 1 12 ? 11.976 10.539 11.353 1.00 0.00 12 THR A O 16
ATOM 23059 N N . THR A 1 13 ? 11.759 12.714 10.821 1.00 0.00 13 THR A N 16
ATOM 23060 C CA . THR A 1 13 ? 10.689 12.485 9.859 1.00 0.00 13 THR A CA 16
ATOM 23061 C C . THR A 1 13 ? 10.343 13.765 9.106 1.00 0.00 13 THR A C 16
ATOM 23062 O O . THR A 1 13 ? 10.826 14.844 9.444 1.00 0.00 13 THR A O 16
ATOM 23073 N N . ASN A 1 14 ? 9.503 13.636 8.084 1.00 0.00 14 ASN A N 16
ATOM 23074 C CA . ASN A 1 14 ? 9.092 14.783 7.283 1.00 0.00 14 ASN A CA 16
ATOM 23075 C C . ASN A 1 14 ? 8.500 15.878 8.165 1.00 0.00 14 ASN A C 16
ATOM 23076 O O . ASN A 1 14 ? 9.040 16.981 8.248 1.00 0.00 14 ASN A O 16
ATOM 23087 N N . GLU A 1 15 ? 7.387 15.565 8.821 1.00 0.00 15 GLU A N 16
ATOM 23088 C CA . GLU A 1 15 ? 6.721 16.522 9.696 1.00 0.00 15 GLU A CA 16
ATOM 23089 C C . GLU A 1 15 ? 5.752 15.815 10.639 1.00 0.00 15 GLU A C 16
ATOM 23090 O O . GLU A 1 15 ? 5.304 14.702 10.366 1.00 0.00 15 GLU A O 16
ATOM 23102 N N . ARG A 1 16 ? 5.434 16.471 11.751 1.00 0.00 16 ARG A N 16
ATOM 23103 C CA . ARG A 1 16 ? 4.520 15.905 12.736 1.00 0.00 16 ARG A CA 16
ATOM 23104 C C . ARG A 1 16 ? 5.034 14.562 13.246 1.00 0.00 16 ARG A C 16
ATOM 23105 O O . ARG A 1 16 ? 4.719 13.512 12.685 1.00 0.00 16 ARG A O 16
ATOM 23126 N N . ARG A 1 17 ? 5.827 14.603 14.312 1.00 0.00 17 ARG A N 16
ATOM 23127 C CA . ARG A 1 17 ? 6.385 13.390 14.896 1.00 0.00 17 ARG A CA 16
ATOM 23128 C C . ARG A 1 17 ? 5.839 13.162 16.303 1.00 0.00 17 ARG A C 16
ATOM 23129 O O . ARG A 1 17 ? 6.465 12.488 17.121 1.00 0.00 17 ARG A O 16
ATOM 23150 N N . VAL A 1 18 ? 4.669 13.730 16.577 1.00 0.00 18 VAL A N 16
ATOM 23151 C CA . VAL A 1 18 ? 4.038 13.589 17.883 1.00 0.00 18 VAL A CA 16
ATOM 23152 C C . VAL A 1 18 ? 4.873 14.255 18.971 1.00 0.00 18 VAL A C 16
ATOM 23153 O O . VAL A 1 18 ? 6.097 14.338 18.865 1.00 0.00 18 VAL A O 16
ATOM 23166 N N . ILE A 1 19 ? 4.203 14.729 20.017 1.00 0.00 19 ILE A N 16
ATOM 23167 C CA . ILE A 1 19 ? 4.884 15.387 21.125 1.00 0.00 19 ILE A CA 16
ATOM 23168 C C . ILE A 1 19 ? 4.502 14.753 22.458 1.00 0.00 19 ILE A C 16
ATOM 23169 O O . ILE A 1 19 ? 3.574 15.203 23.130 1.00 0.00 19 ILE A O 16
ATOM 23185 N N . VAL A 1 20 ? 5.227 13.705 22.837 1.00 0.00 20 VAL A N 16
ATOM 23186 C CA . VAL A 1 20 ? 4.967 13.009 24.093 1.00 0.00 20 VAL A CA 16
ATOM 23187 C C . VAL A 1 20 ? 6.173 13.084 25.022 1.00 0.00 20 VAL A C 16
ATOM 23188 O O . VAL A 1 20 ? 7.318 13.207 24.585 1.00 0.00 20 VAL A O 16
ATOM 23201 N N . PRO A 1 21 ? 5.914 13.006 26.335 1.00 0.00 21 PRO A N 16
ATOM 23202 C CA . PRO A 1 21 ? 6.966 13.062 27.355 1.00 0.00 21 PRO A CA 16
ATOM 23203 C C . PRO A 1 21 ? 7.840 11.812 27.354 1.00 0.00 21 PRO A C 16
ATOM 23204 O O . PRO A 1 21 ? 7.425 10.753 26.884 1.00 0.00 21 PRO A O 16
ATOM 23215 N N . ALA A 1 22 ? 9.051 11.943 27.884 1.00 0.00 22 ALA A N 16
ATOM 23216 C CA . ALA A 1 22 ? 9.983 10.823 27.947 1.00 0.00 22 ALA A CA 16
ATOM 23217 C C . ALA A 1 22 ? 9.337 9.609 28.605 1.00 0.00 22 ALA A C 16
ATOM 23218 O O . ALA A 1 22 ? 9.098 8.592 27.954 1.00 0.00 22 ALA A O 16
ATOM 23225 N N . ASP A 1 23 ? 9.059 9.721 29.899 1.00 0.00 23 ASP A N 16
ATOM 23226 C CA . ASP A 1 23 ? 8.441 8.631 30.646 1.00 0.00 23 ASP A CA 16
ATOM 23227 C C . ASP A 1 23 ? 7.113 8.226 30.016 1.00 0.00 23 ASP A C 16
ATOM 23228 O O . ASP A 1 23 ? 6.205 9.039 29.843 1.00 0.00 23 ASP A O 16
ATOM 23237 N N . PRO A 1 24 ? 6.995 6.937 29.661 1.00 0.00 24 PRO A N 16
ATOM 23238 C CA . PRO A 1 24 ? 5.781 6.394 29.044 1.00 0.00 24 PRO A CA 16
ATOM 23239 C C . PRO A 1 24 ? 4.611 6.335 30.020 1.00 0.00 24 PRO A C 16
ATOM 23240 O O . PRO A 1 24 ? 3.456 6.517 29.632 1.00 0.00 24 PRO A O 16
ATOM 23251 N N . THR A 1 25 ? 4.916 6.081 31.288 1.00 0.00 25 THR A N 16
ATOM 23252 C CA . THR A 1 25 ? 3.889 5.997 32.319 1.00 0.00 25 THR A CA 16
ATOM 23253 C C . THR A 1 25 ? 3.148 7.321 32.466 1.00 0.00 25 THR A C 16
ATOM 23254 O O . THR A 1 25 ? 2.058 7.374 33.037 1.00 0.00 25 THR A O 16
ATOM 23265 N N . LEU A 1 26 ? 3.745 8.388 31.947 1.00 0.00 26 LEU A N 16
ATOM 23266 C CA . LEU A 1 26 ? 3.141 9.714 32.020 1.00 0.00 26 LEU A CA 16
ATOM 23267 C C . LEU A 1 26 ? 2.258 9.977 30.804 1.00 0.00 26 LEU A C 16
ATOM 23268 O O . LEU A 1 26 ? 1.707 11.067 30.649 1.00 0.00 26 LEU A O 16
ATOM 23284 N N . TRP A 1 27 ? 2.126 8.972 29.947 1.00 0.00 27 TRP A N 16
ATOM 23285 C CA . TRP A 1 27 ? 1.308 9.094 28.746 1.00 0.00 27 TRP A CA 16
ATOM 23286 C C . TRP A 1 27 ? -0.174 8.972 29.082 1.00 0.00 27 TRP A C 16
ATOM 23287 O O . TRP A 1 27 ? -0.585 8.063 29.805 1.00 0.00 27 TRP A O 16
ATOM 23308 N N . THR A 1 28 ? -0.975 9.892 28.554 1.00 0.00 28 THR A N 16
ATOM 23309 C CA . THR A 1 28 ? -2.411 9.888 28.799 1.00 0.00 28 THR A CA 16
ATOM 23310 C C . THR A 1 28 ? -3.120 8.884 27.897 1.00 0.00 28 THR A C 16
ATOM 23311 O O . THR A 1 28 ? -2.484 8.197 27.099 1.00 0.00 28 THR A O 16
ATOM 23322 N N . GLN A 1 29 ? -4.440 8.805 28.029 1.00 0.00 29 GLN A N 16
ATOM 23323 C CA . GLN A 1 29 ? -5.235 7.884 27.225 1.00 0.00 29 GLN A CA 16
ATOM 23324 C C . GLN A 1 29 ? -5.117 8.217 25.741 1.00 0.00 29 GLN A C 16
ATOM 23325 O O . GLN A 1 29 ? -5.435 7.393 24.884 1.00 0.00 29 GLN A O 16
ATOM 23339 N N . GLU A 1 30 ? -4.658 9.429 25.446 1.00 0.00 30 GLU A N 16
ATOM 23340 C CA . GLU A 1 30 ? -4.500 9.870 24.065 1.00 0.00 30 GLU A CA 16
ATOM 23341 C C . GLU A 1 30 ? -3.068 9.650 23.584 1.00 0.00 30 GLU A C 16
ATOM 23342 O O . GLU A 1 30 ? -2.841 9.189 22.465 1.00 0.00 30 GLU A O 16
ATOM 23354 N N . HIS A 1 31 ? -2.106 9.984 24.438 1.00 0.00 31 HIS A N 16
ATOM 23355 C CA . HIS A 1 31 ? -0.696 9.823 24.101 1.00 0.00 31 HIS A CA 16
ATOM 23356 C C . HIS A 1 31 ? -0.412 8.406 23.612 1.00 0.00 31 HIS A C 16
ATOM 23357 O O . HIS A 1 31 ? 0.181 8.212 22.550 1.00 0.00 31 HIS A O 16
ATOM 23371 N N . VAL A 1 32 ? -0.839 7.419 24.393 1.00 0.00 32 VAL A N 16
ATOM 23372 C CA . VAL A 1 32 ? -0.631 6.020 24.039 1.00 0.00 32 VAL A CA 16
ATOM 23373 C C . VAL A 1 32 ? -1.104 5.736 22.618 1.00 0.00 32 VAL A C 16
ATOM 23374 O O . VAL A 1 32 ? -0.570 4.860 21.938 1.00 0.00 32 VAL A O 16
ATOM 23387 N N . ARG A 1 33 ? -2.110 6.484 22.174 1.00 0.00 33 ARG A N 16
ATOM 23388 C CA . ARG A 1 33 ? -2.656 6.313 20.834 1.00 0.00 33 ARG A CA 16
ATOM 23389 C C . ARG A 1 33 ? -1.756 6.972 19.792 1.00 0.00 33 ARG A C 16
ATOM 23390 O O . ARG A 1 33 ? -1.325 6.328 18.836 1.00 0.00 33 ARG A O 16
ATOM 23411 N N . GLN A 1 34 ? -1.479 8.257 19.985 1.00 0.00 34 GLN A N 16
ATOM 23412 C CA . GLN A 1 34 ? -0.632 9.002 19.061 1.00 0.00 34 GLN A CA 16
ATOM 23413 C C . GLN A 1 34 ? 0.702 8.294 18.853 1.00 0.00 34 GLN A C 16
ATOM 23414 O O . GLN A 1 34 ? 1.168 8.146 17.723 1.00 0.00 34 GLN A O 16
ATOM 23428 N N . TRP A 1 35 ? 1.311 7.857 19.949 1.00 0.00 35 TRP A N 16
ATOM 23429 C CA . TRP A 1 35 ? 2.593 7.164 19.886 1.00 0.00 35 TRP A CA 16
ATOM 23430 C C . TRP A 1 35 ? 2.505 5.938 18.984 1.00 0.00 35 TRP A C 16
ATOM 23431 O O . TRP A 1 35 ? 3.432 5.642 18.229 1.00 0.00 35 TRP A O 16
ATOM 23452 N N . LEU A 1 36 ? 1.386 5.227 19.066 1.00 0.00 36 LEU A N 16
ATOM 23453 C CA . LEU A 1 36 ? 1.177 4.032 18.256 1.00 0.00 36 LEU A CA 16
ATOM 23454 C C . LEU A 1 36 ? 1.195 4.372 16.769 1.00 0.00 36 LEU A C 16
ATOM 23455 O O . LEU A 1 36 ? 2.032 3.872 16.019 1.00 0.00 36 LEU A O 16
ATOM 23471 N N . GLU A 1 37 ? 0.266 5.227 16.352 1.00 0.00 37 GLU A N 16
ATOM 23472 C CA . GLU A 1 37 ? 0.178 5.635 14.954 1.00 0.00 37 GLU A CA 16
ATOM 23473 C C . GLU A 1 37 ? 1.528 6.132 14.446 1.00 0.00 37 GLU A C 16
ATOM 23474 O O . GLU A 1 37 ? 1.838 6.015 13.261 1.00 0.00 37 GLU A O 16
ATOM 23486 N N . TRP A 1 38 ? 2.325 6.688 15.351 1.00 0.00 38 TRP A N 16
ATOM 23487 C CA . TRP A 1 38 ? 3.642 7.204 14.995 1.00 0.00 38 TRP A CA 16
ATOM 23488 C C . TRP A 1 38 ? 4.603 6.066 14.670 1.00 0.00 38 TRP A C 16
ATOM 23489 O O . TRP A 1 38 ? 5.101 5.963 13.549 1.00 0.00 38 TRP A O 16
ATOM 23510 N N . ALA A 1 39 ? 4.861 5.215 15.657 1.00 0.00 39 ALA A N 16
ATOM 23511 C CA . ALA A 1 39 ? 5.761 4.083 15.475 1.00 0.00 39 ALA A CA 16
ATOM 23512 C C . ALA A 1 39 ? 5.378 3.270 14.243 1.00 0.00 39 ALA A C 16
ATOM 23513 O O . ALA A 1 39 ? 6.234 2.664 13.598 1.00 0.00 39 ALA A O 16
ATOM 23520 N N . ILE A 1 40 ? 4.089 3.261 13.923 1.00 0.00 40 ILE A N 16
ATOM 23521 C CA . ILE A 1 40 ? 3.594 2.522 12.768 1.00 0.00 40 ILE A CA 16
ATOM 23522 C C . ILE A 1 40 ? 4.034 3.180 11.465 1.00 0.00 40 ILE A C 16
ATOM 23523 O O . ILE A 1 40 ? 4.532 2.513 10.557 1.00 0.00 40 ILE A O 16
ATOM 23539 N N . LYS A 1 41 ? 3.850 4.493 11.380 1.00 0.00 41 LYS A N 16
ATOM 23540 C CA . LYS A 1 41 ? 4.231 5.244 10.189 1.00 0.00 41 LYS A CA 16
ATOM 23541 C C . LYS A 1 41 ? 5.745 5.420 10.118 1.00 0.00 41 LYS A C 16
ATOM 23542 O O . LYS A 1 41 ? 6.295 5.717 9.058 1.00 0.00 41 LYS A O 16
ATOM 23561 N N . GLU A 1 42 ? 6.412 5.234 11.253 1.00 0.00 42 GLU A N 16
ATOM 23562 C CA . GLU A 1 42 ? 7.862 5.372 11.318 1.00 0.00 42 GLU A CA 16
ATOM 23563 C C . GLU A 1 42 ? 8.550 4.055 10.972 1.00 0.00 42 GLU A C 16
ATOM 23564 O O . GLU A 1 42 ? 9.443 4.012 10.125 1.00 0.00 42 GLU A O 16
ATOM 23576 N N . TYR A 1 43 ? 8.128 2.982 11.632 1.00 0.00 43 TYR A N 16
ATOM 23577 C CA . TYR A 1 43 ? 8.705 1.664 11.397 1.00 0.00 43 TYR A CA 16
ATOM 23578 C C . TYR A 1 43 ? 7.927 0.912 10.322 1.00 0.00 43 TYR A C 16
ATOM 23579 O O . TYR A 1 43 ? 8.146 -0.278 10.098 1.00 0.00 43 TYR A O 16
ATOM 23597 N N . SER A 1 44 ? 7.016 1.618 9.658 1.00 0.00 44 SER A N 16
ATOM 23598 C CA . SER A 1 44 ? 6.202 1.018 8.607 1.00 0.00 44 SER A CA 16
ATOM 23599 C C . SER A 1 44 ? 5.535 -0.262 9.101 1.00 0.00 44 SER A C 16
ATOM 23600 O O . SER A 1 44 ? 5.570 -1.294 8.428 1.00 0.00 44 SER A O 16
ATOM 23608 N N . LEU A 1 45 ? 4.928 -0.189 10.280 1.00 0.00 45 LEU A N 16
ATOM 23609 C CA . LEU A 1 45 ? 4.252 -1.341 10.866 1.00 0.00 45 LEU A CA 16
ATOM 23610 C C . LEU A 1 45 ? 2.886 -1.556 10.224 1.00 0.00 45 LEU A C 16
ATOM 23611 O O . LEU A 1 45 ? 2.250 -0.607 9.764 1.00 0.00 45 LEU A O 16
ATOM 23627 N N . MET A 1 46 ? 2.439 -2.807 10.198 1.00 0.00 46 MET A N 16
ATOM 23628 C CA . MET A 1 46 ? 1.146 -3.145 9.615 1.00 0.00 46 MET A CA 16
ATOM 23629 C C . MET A 1 46 ? 0.476 -4.272 10.395 1.00 0.00 46 MET A C 16
ATOM 23630 O O . MET A 1 46 ? 1.111 -4.932 11.217 1.00 0.00 46 MET A O 16
ATOM 23644 N N . GLU A 1 47 ? -0.809 -4.486 10.131 1.00 0.00 47 GLU A N 16
ATOM 23645 C CA . GLU A 1 47 ? -1.564 -5.533 10.809 1.00 0.00 47 GLU A CA 16
ATOM 23646 C C . GLU A 1 47 ? -1.650 -5.257 12.308 1.00 0.00 47 GLU A C 16
ATOM 23647 O O . GLU A 1 47 ? -1.713 -6.183 13.117 1.00 0.00 47 GLU A O 16
ATOM 23659 N N . ILE A 1 48 ? -1.653 -3.978 12.669 1.00 0.00 48 ILE A N 16
ATOM 23660 C CA . ILE A 1 48 ? -1.732 -3.581 14.069 1.00 0.00 48 ILE A CA 16
ATOM 23661 C C . ILE A 1 48 ? -3.143 -3.134 14.435 1.00 0.00 48 ILE A C 16
ATOM 23662 O O . ILE A 1 48 ? -3.887 -2.638 13.588 1.00 0.00 48 ILE A O 16
ATOM 23678 N N . ASP A 1 49 ? -3.505 -3.313 15.700 1.00 0.00 49 ASP A N 16
ATOM 23679 C CA . ASP A 1 49 ? -4.826 -2.926 16.180 1.00 0.00 49 ASP A CA 16
ATOM 23680 C C . ASP A 1 49 ? -4.738 -1.707 17.092 1.00 0.00 49 ASP A C 16
ATOM 23681 O O . ASP A 1 49 ? -4.580 -1.836 18.307 1.00 0.00 49 ASP A O 16
ATOM 23690 N N . THR A 1 50 ? -4.840 -0.521 16.499 1.00 0.00 50 THR A N 16
ATOM 23691 C CA . THR A 1 50 ? -4.770 0.721 17.258 1.00 0.00 50 THR A CA 16
ATOM 23692 C C . THR A 1 50 ? -5.975 0.873 18.179 1.00 0.00 50 THR A C 16
ATOM 23693 O O . THR A 1 50 ? -5.897 1.532 19.215 1.00 0.00 50 THR A O 16
ATOM 23704 N N . SER A 1 51 ? -7.088 0.257 17.795 1.00 0.00 51 SER A N 16
ATOM 23705 C CA . SER A 1 51 ? -8.312 0.326 18.585 1.00 0.00 51 SER A CA 16
ATOM 23706 C C . SER A 1 51 ? -8.116 -0.334 19.947 1.00 0.00 51 SER A C 16
ATOM 23707 O O . SER A 1 51 ? -8.807 -0.008 20.912 1.00 0.00 51 SER A O 16
ATOM 23715 N N . PHE A 1 52 ? -7.170 -1.265 20.016 1.00 0.00 52 PHE A N 16
ATOM 23716 C CA . PHE A 1 52 ? -6.884 -1.973 21.258 1.00 0.00 52 PHE A CA 16
ATOM 23717 C C . PHE A 1 52 ? -6.310 -1.023 22.305 1.00 0.00 52 PHE A C 16
ATOM 23718 O O . PHE A 1 52 ? -6.418 -1.268 23.507 1.00 0.00 52 PHE A O 16
ATOM 23735 N N . PHE A 1 53 ? -5.698 0.061 21.840 1.00 0.00 53 PHE A N 16
ATOM 23736 C CA . PHE A 1 53 ? -5.105 1.047 22.736 1.00 0.00 53 PHE A CA 16
ATOM 23737 C C . PHE A 1 53 ? -5.846 2.378 22.646 1.00 0.00 53 PHE A C 16
ATOM 23738 O O . PHE A 1 53 ? -5.310 3.424 23.012 1.00 0.00 53 PHE A O 16
ATOM 23755 N N . GLN A 1 54 ? -7.081 2.329 22.156 1.00 0.00 54 GLN A N 16
ATOM 23756 C CA . GLN A 1 54 ? -7.895 3.531 22.017 1.00 0.00 54 GLN A CA 16
ATOM 23757 C C . GLN A 1 54 ? -8.143 4.181 23.374 1.00 0.00 54 GLN A C 16
ATOM 23758 O O . GLN A 1 54 ? -8.284 5.399 23.474 1.00 0.00 54 GLN A O 16
ATOM 23772 N N . ASN A 1 55 ? -8.194 3.359 24.418 1.00 0.00 55 ASN A N 16
ATOM 23773 C CA . ASN A 1 55 ? -8.426 3.854 25.770 1.00 0.00 55 ASN A CA 16
ATOM 23774 C C . ASN A 1 55 ? -7.477 3.190 26.763 1.00 0.00 55 ASN A C 16
ATOM 23775 O O . ASN A 1 55 ? -7.884 2.788 27.852 1.00 0.00 55 ASN A O 16
ATOM 23786 N N . MET A 1 56 ? -6.209 3.080 26.378 1.00 0.00 56 MET A N 16
ATOM 23787 C CA . MET A 1 56 ? -5.202 2.466 27.235 1.00 0.00 56 MET A CA 16
ATOM 23788 C C . MET A 1 56 ? -4.228 3.514 27.766 1.00 0.00 56 MET A C 16
ATOM 23789 O O . MET A 1 56 ? -3.339 3.969 27.047 1.00 0.00 56 MET A O 16
ATOM 23803 N N . ASP A 1 57 ? -4.403 3.892 29.027 1.00 0.00 57 ASP A N 16
ATOM 23804 C CA . ASP A 1 57 ? -3.540 4.886 29.654 1.00 0.00 57 ASP A CA 16
ATOM 23805 C C . ASP A 1 57 ? -2.085 4.425 29.645 1.00 0.00 57 ASP A C 16
ATOM 23806 O O . ASP A 1 57 ? -1.803 3.228 29.673 1.00 0.00 57 ASP A O 16
ATOM 23815 N N . GLY A 1 58 ? -1.166 5.384 29.606 1.00 0.00 58 GLY A N 16
ATOM 23816 C CA . GLY A 1 58 ? 0.248 5.057 29.593 1.00 0.00 58 GLY A CA 16
ATOM 23817 C C . GLY A 1 58 ? 0.604 3.986 30.604 1.00 0.00 58 GLY A C 16
ATOM 23818 O O . GLY A 1 58 ? 1.481 3.157 30.360 1.00 0.00 58 GLY A O 16
ATOM 23822 N N . LYS A 1 59 ? -0.076 4.003 31.746 1.00 0.00 59 LYS A N 16
ATOM 23823 C CA . LYS A 1 59 ? 0.173 3.026 32.800 1.00 0.00 59 LYS A CA 16
ATOM 23824 C C . LYS A 1 59 ? -0.196 1.620 32.337 1.00 0.00 59 LYS A C 16
ATOM 23825 O O . LYS A 1 59 ? 0.562 0.672 32.539 1.00 0.00 59 LYS A O 16
ATOM 23844 N N . GLU A 1 60 ? -1.363 1.494 31.714 1.00 0.00 60 GLU A N 16
ATOM 23845 C CA . GLU A 1 60 ? -1.831 0.204 31.222 1.00 0.00 60 GLU A CA 16
ATOM 23846 C C . GLU A 1 60 ? -1.073 -0.206 29.962 1.00 0.00 60 GLU A C 16
ATOM 23847 O O . GLU A 1 60 ? -1.172 -1.346 29.508 1.00 0.00 60 GLU A O 16
ATOM 23859 N N . LEU A 1 61 ? -0.318 0.733 29.403 1.00 0.00 61 LEU A N 16
ATOM 23860 C CA . LEU A 1 61 ? 0.457 0.471 28.195 1.00 0.00 61 LEU A CA 16
ATOM 23861 C C . LEU A 1 61 ? 1.846 -0.054 28.542 1.00 0.00 61 LEU A C 16
ATOM 23862 O O . LEU A 1 61 ? 2.386 -0.917 27.848 1.00 0.00 61 LEU A O 16
ATOM 23878 N N . CYS A 1 62 ? 2.419 0.469 29.620 1.00 0.00 62 CYS A N 16
ATOM 23879 C CA . CYS A 1 62 ? 3.745 0.052 30.061 1.00 0.00 62 CYS A CA 16
ATOM 23880 C C . CYS A 1 62 ? 3.679 -1.283 30.795 1.00 0.00 62 CYS A C 16
ATOM 23881 O O . CYS A 1 62 ? 4.693 -1.958 30.972 1.00 0.00 62 CYS A O 16
ATOM 23889 N N . LYS A 1 63 ? 2.478 -1.659 31.222 1.00 0.00 63 LYS A N 16
ATOM 23890 C CA . LYS A 1 63 ? 2.278 -2.913 31.938 1.00 0.00 63 LYS A CA 16
ATOM 23891 C C . LYS A 1 63 ? 2.040 -4.063 30.965 1.00 0.00 63 LYS A C 16
ATOM 23892 O O . LYS A 1 63 ? 2.353 -5.215 31.263 1.00 0.00 63 LYS A O 16
ATOM 23911 N N . MET A 1 64 ? 1.487 -3.742 29.799 1.00 0.00 64 MET A N 16
ATOM 23912 C CA . MET A 1 64 ? 1.211 -4.749 28.781 1.00 0.00 64 MET A CA 16
ATOM 23913 C C . MET A 1 64 ? 2.467 -5.550 28.455 1.00 0.00 64 MET A C 16
ATOM 23914 O O . MET A 1 64 ? 3.561 -4.996 28.359 1.00 0.00 64 MET A O 16
ATOM 23928 N N . ASN A 1 65 ? 2.302 -6.858 28.286 1.00 0.00 65 ASN A N 16
ATOM 23929 C CA . ASN A 1 65 ? 3.423 -7.736 27.971 1.00 0.00 65 ASN A CA 16
ATOM 23930 C C . ASN A 1 65 ? 3.375 -8.178 26.511 1.00 0.00 65 ASN A C 16
ATOM 23931 O O . ASN A 1 65 ? 2.413 -7.895 25.797 1.00 0.00 65 ASN A O 16
ATOM 23942 N N . LYS A 1 66 ? 4.420 -8.873 26.075 1.00 0.00 66 LYS A N 16
ATOM 23943 C CA . LYS A 1 66 ? 4.498 -9.356 24.701 1.00 0.00 66 LYS A CA 16
ATOM 23944 C C . LYS A 1 66 ? 3.238 -10.129 24.324 1.00 0.00 66 LYS A C 16
ATOM 23945 O O . LYS A 1 66 ? 2.819 -10.123 23.167 1.00 0.00 66 LYS A O 16
ATOM 23964 N N . GLU A 1 67 ? 2.639 -10.793 25.308 1.00 0.00 67 GLU A N 16
ATOM 23965 C CA . GLU A 1 67 ? 1.426 -11.569 25.078 1.00 0.00 67 GLU A CA 16
ATOM 23966 C C . GLU A 1 67 ? 0.227 -10.653 24.854 1.00 0.00 67 GLU A C 16
ATOM 23967 O O . GLU A 1 67 ? -0.489 -10.781 23.861 1.00 0.00 67 GLU A O 16
ATOM 23979 N N . ASP A 1 68 ? 0.015 -9.729 25.785 1.00 0.00 68 ASP A N 16
ATOM 23980 C CA . ASP A 1 68 ? -1.097 -8.790 25.690 1.00 0.00 68 ASP A CA 16
ATOM 23981 C C . ASP A 1 68 ? -0.965 -7.915 24.448 1.00 0.00 68 ASP A C 16
ATOM 23982 O O . ASP A 1 68 ? -1.958 -7.415 23.919 1.00 0.00 68 ASP A O 16
ATOM 23991 N N . PHE A 1 69 ? 0.268 -7.732 23.987 1.00 0.00 69 PHE A N 16
ATOM 23992 C CA . PHE A 1 69 ? 0.531 -6.916 22.808 1.00 0.00 69 PHE A CA 16
ATOM 23993 C C . PHE A 1 69 ? 0.280 -7.710 21.530 1.00 0.00 69 PHE A C 16
ATOM 23994 O O . PHE A 1 69 ? -0.134 -7.155 20.511 1.00 0.00 69 PHE A O 16
ATOM 24011 N N . LEU A 1 70 ? 0.535 -9.013 21.590 1.00 0.00 70 LEU A N 16
ATOM 24012 C CA . LEU A 1 70 ? 0.337 -9.885 20.438 1.00 0.00 70 LEU A CA 16
ATOM 24013 C C . LEU A 1 70 ? -1.146 -10.044 20.123 1.00 0.00 70 LEU A C 16
ATOM 24014 O O . LEU A 1 70 ? -1.517 -10.449 19.021 1.00 0.00 70 LEU A O 16
ATOM 24030 N N . ARG A 1 71 ? -1.991 -9.720 21.096 1.00 0.00 71 ARG A N 16
ATOM 24031 C CA . ARG A 1 71 ? -3.435 -9.826 20.922 1.00 0.00 71 ARG A CA 16
ATOM 24032 C C . ARG A 1 71 ? -3.989 -8.592 20.217 1.00 0.00 71 ARG A C 16
ATOM 24033 O O . ARG A 1 71 ? -5.196 -8.473 20.009 1.00 0.00 71 ARG A O 16
ATOM 24054 N N . ALA A 1 72 ? -3.099 -7.675 19.853 1.00 0.00 72 ALA A N 16
ATOM 24055 C CA . ALA A 1 72 ? -3.499 -6.450 19.171 1.00 0.00 72 ALA A CA 16
ATOM 24056 C C . ALA A 1 72 ? -2.605 -6.177 17.965 1.00 0.00 72 ALA A C 16
ATOM 24057 O O . ALA A 1 72 ? -3.077 -5.738 16.916 1.00 0.00 72 ALA A O 16
ATOM 24064 N N . THR A 1 73 ? -1.311 -6.438 18.122 1.00 0.00 73 THR A N 16
ATOM 24065 C CA . THR A 1 73 ? -0.351 -6.218 17.048 1.00 0.00 73 THR A CA 16
ATOM 24066 C C . THR A 1 73 ? 0.415 -7.495 16.725 1.00 0.00 73 THR A C 16
ATOM 24067 O O . THR A 1 73 ? 0.536 -8.388 17.565 1.00 0.00 73 THR A O 16
ATOM 24078 N N . THR A 1 74 ? 0.933 -7.577 15.503 1.00 0.00 74 THR A N 16
ATOM 24079 C CA . THR A 1 74 ? 1.687 -8.746 15.070 1.00 0.00 74 THR A CA 16
ATOM 24080 C C . THR A 1 74 ? 2.951 -8.924 15.903 1.00 0.00 74 THR A C 16
ATOM 24081 O O . THR A 1 74 ? 3.367 -8.014 16.621 1.00 0.00 74 THR A O 16
ATOM 24092 N N . LEU A 1 75 ? 3.559 -10.101 15.802 1.00 0.00 75 LEU A N 16
ATOM 24093 C CA . LEU A 1 75 ? 4.778 -10.399 16.547 1.00 0.00 75 LEU A CA 16
ATOM 24094 C C . LEU A 1 75 ? 5.879 -9.399 16.211 1.00 0.00 75 LEU A C 16
ATOM 24095 O O . LEU A 1 75 ? 6.466 -8.785 17.102 1.00 0.00 75 LEU A O 16
ATOM 24111 N N . TYR A 1 76 ? 6.152 -9.239 14.921 1.00 0.00 76 TYR A N 16
ATOM 24112 C CA . TYR A 1 76 ? 7.183 -8.313 14.468 1.00 0.00 76 TYR A CA 16
ATOM 24113 C C . TYR A 1 76 ? 7.015 -6.946 15.125 1.00 0.00 76 TYR A C 16
ATOM 24114 O O . TYR A 1 76 ? 7.961 -6.393 15.683 1.00 0.00 76 TYR A O 16
ATOM 24132 N N . ASN A 1 77 ? 5.802 -6.407 15.053 1.00 0.00 77 ASN A N 16
ATOM 24133 C CA . ASN A 1 77 ? 5.508 -5.105 15.640 1.00 0.00 77 ASN A CA 16
ATOM 24134 C C . ASN A 1 77 ? 5.667 -5.144 17.157 1.00 0.00 77 ASN A C 16
ATOM 24135 O O . ASN A 1 77 ? 6.127 -4.180 17.770 1.00 0.00 77 ASN A O 16
ATOM 24146 N N . THR A 1 78 ? 5.282 -6.266 17.758 1.00 0.00 78 THR A N 16
ATOM 24147 C CA . THR A 1 78 ? 5.381 -6.431 19.203 1.00 0.00 78 THR A CA 16
ATOM 24148 C C . THR A 1 78 ? 6.813 -6.227 19.683 1.00 0.00 78 THR A C 16
ATOM 24149 O O . THR A 1 78 ? 7.049 -5.570 20.696 1.00 0.00 78 THR A O 16
ATOM 24160 N N . GLU A 1 79 ? 7.765 -6.794 18.949 1.00 0.00 79 GLU A N 16
ATOM 24161 C CA . GLU A 1 79 ? 9.175 -6.674 19.302 1.00 0.00 79 GLU A CA 16
ATOM 24162 C C . GLU A 1 79 ? 9.627 -5.217 19.243 1.00 0.00 79 GLU A C 16
ATOM 24163 O O . GLU A 1 79 ? 10.421 -4.768 20.070 1.00 0.00 79 GLU A O 16
ATOM 24175 N N . VAL A 1 80 ? 9.117 -4.485 18.258 1.00 0.00 80 VAL A N 16
ATOM 24176 C CA . VAL A 1 80 ? 9.468 -3.080 18.090 1.00 0.00 80 VAL A CA 16
ATOM 24177 C C . VAL A 1 80 ? 8.939 -2.239 19.247 1.00 0.00 80 VAL A C 16
ATOM 24178 O O . VAL A 1 80 ? 9.695 -1.522 19.904 1.00 0.00 80 VAL A O 16
ATOM 24191 N N . LEU A 1 81 ? 7.637 -2.333 19.492 1.00 0.00 81 LEU A N 16
ATOM 24192 C CA . LEU A 1 81 ? 7.005 -1.581 20.571 1.00 0.00 81 LEU A CA 16
ATOM 24193 C C . LEU A 1 81 ? 7.655 -1.904 21.912 1.00 0.00 81 LEU A C 16
ATOM 24194 O O . LEU A 1 81 ? 8.111 -1.009 22.626 1.00 0.00 81 LEU A O 16
ATOM 24210 N N . LEU A 1 82 ? 7.697 -3.189 22.249 1.00 0.00 82 LEU A N 16
ATOM 24211 C CA . LEU A 1 82 ? 8.294 -3.631 23.505 1.00 0.00 82 LEU A CA 16
ATOM 24212 C C . LEU A 1 82 ? 9.726 -3.123 23.636 1.00 0.00 82 LEU A C 16
ATOM 24213 O O . LEU A 1 82 ? 10.122 -2.617 24.685 1.00 0.00 82 LEU A O 16
ATOM 24229 N N . SER A 1 83 ? 10.498 -3.260 22.562 1.00 0.00 83 SER A N 16
ATOM 24230 C CA . SER A 1 83 ? 11.887 -2.817 22.557 1.00 0.00 83 SER A CA 16
ATOM 24231 C C . SER A 1 83 ? 11.976 -1.308 22.765 1.00 0.00 83 SER A C 16
ATOM 24232 O O . SER A 1 83 ? 12.783 -0.826 23.562 1.00 0.00 83 SER A O 16
ATOM 24240 N N . HIS A 1 84 ? 11.142 -0.567 22.044 1.00 0.00 84 HIS A N 16
ATOM 24241 C CA . HIS A 1 84 ? 11.125 0.888 22.149 1.00 0.00 84 HIS A CA 16
ATOM 24242 C C . HIS A 1 84 ? 10.740 1.326 23.558 1.00 0.00 84 HIS A C 16
ATOM 24243 O O . HIS A 1 84 ? 11.482 2.056 24.217 1.00 0.00 84 HIS A O 16
ATOM 24257 N N . LEU A 1 85 ? 9.575 0.878 24.015 1.00 0.00 85 LEU A N 16
ATOM 24258 C CA . LEU A 1 85 ? 9.091 1.224 25.346 1.00 0.00 85 LEU A CA 16
ATOM 24259 C C . LEU A 1 85 ? 10.076 0.771 26.419 1.00 0.00 85 LEU A C 16
ATOM 24260 O O . LEU A 1 85 ? 10.216 1.414 27.459 1.00 0.00 85 LEU A O 16
ATOM 24276 N N . SER A 1 86 ? 10.757 -0.340 26.158 1.00 0.00 86 SER A N 16
ATOM 24277 C CA . SER A 1 86 ? 11.728 -0.881 27.102 1.00 0.00 86 SER A CA 16
ATOM 24278 C C . SER A 1 86 ? 12.719 0.195 27.538 1.00 0.00 86 SER A C 16
ATOM 24279 O O . SER A 1 86 ? 13.223 0.171 28.661 1.00 0.00 86 SER A O 16
ATOM 24287 N N . TYR A 1 87 ? 12.992 1.137 26.643 1.00 0.00 87 TYR A N 16
ATOM 24288 C CA . TYR A 1 87 ? 13.924 2.220 26.933 1.00 0.00 87 TYR A CA 16
ATOM 24289 C C . TYR A 1 87 ? 13.206 3.392 27.596 1.00 0.00 87 TYR A C 16
ATOM 24290 O O . TYR A 1 87 ? 13.623 3.875 28.650 1.00 0.00 87 TYR A O 16
ATOM 24308 N N . LEU A 1 88 ? 12.125 3.846 26.971 1.00 0.00 88 LEU A N 16
ATOM 24309 C CA . LEU A 1 88 ? 11.348 4.961 27.499 1.00 0.00 88 LEU A CA 16
ATOM 24310 C C . LEU A 1 88 ? 10.963 4.716 28.954 1.00 0.00 88 LEU A C 16
ATOM 24311 O O . LEU A 1 88 ? 11.017 5.625 29.783 1.00 0.00 88 LEU A O 16
ATOM 24327 N N . ARG A 1 89 ? 10.575 3.481 29.258 1.00 0.00 89 ARG A N 16
ATOM 24328 C CA . ARG A 1 89 ? 10.182 3.116 30.614 1.00 0.00 89 ARG A CA 16
ATOM 24329 C C . ARG A 1 89 ? 11.327 3.354 31.595 1.00 0.00 89 ARG A C 16
ATOM 24330 O O . ARG A 1 89 ? 11.103 3.735 32.743 1.00 0.00 89 ARG A O 16
ATOM 24351 N N . GLU A 1 90 ? 12.552 3.127 31.133 1.00 0.00 90 GLU A N 16
ATOM 24352 C CA . GLU A 1 90 ? 13.731 3.315 31.970 1.00 0.00 90 GLU A CA 16
ATOM 24353 C C . GLU A 1 90 ? 14.376 4.673 31.704 1.00 0.00 90 GLU A C 16
ATOM 24354 O O . GLU A 1 90 ? 15.600 4.796 31.682 1.00 0.00 90 GLU A O 16
ATOM 24366 N N . SER A 1 91 ? 13.542 5.688 31.502 1.00 0.00 91 SER A N 16
ATOM 24367 C CA . SER A 1 91 ? 14.029 7.035 31.233 1.00 0.00 91 SER A CA 16
ATOM 24368 C C . SER A 1 91 ? 13.307 8.059 32.104 1.00 0.00 91 SER A C 16
ATOM 24369 O O . SER A 1 91 ? 12.133 7.890 32.435 1.00 0.00 91 SER A O 16
ATOM 24377 N N . SER A 1 92 ? 14.018 9.120 32.472 1.00 0.00 92 SER A N 16
ATOM 24378 C CA . SER A 1 92 ? 13.447 10.170 33.308 1.00 0.00 92 SER A CA 16
ATOM 24379 C C . SER A 1 92 ? 12.870 9.586 34.594 1.00 0.00 92 SER A C 16
ATOM 24380 O O . SER A 1 92 ? 11.945 10.145 35.182 1.00 0.00 92 SER A O 16
ATOM 24388 N N . SER A 1 93 ? 13.426 8.458 35.026 1.00 0.00 93 SER A N 16
ATOM 24389 C CA . SER A 1 93 ? 12.965 7.796 36.240 1.00 0.00 93 SER A CA 16
ATOM 24390 C C . SER A 1 93 ? 13.313 8.622 37.475 1.00 0.00 93 SER A C 16
ATOM 24391 O O . SER A 1 93 ? 12.587 8.610 38.468 1.00 0.00 93 SER A O 16
ATOM 24399 N N . GLY A 1 94 ? 14.430 9.339 37.404 1.00 0.00 94 GLY A N 16
ATOM 24400 C CA . GLY A 1 94 ? 14.856 10.162 38.521 1.00 0.00 94 GLY A CA 16
ATOM 24401 C C . GLY A 1 94 ? 15.836 9.445 39.429 1.00 0.00 94 GLY A C 16
ATOM 24402 O O . GLY A 1 94 ? 15.506 9.053 40.548 1.00 0.00 94 GLY A O 16
ATOM 24406 N N . PRO A 1 95 ? 17.073 9.262 38.944 1.00 0.00 95 PRO A N 16
ATOM 24407 C CA . PRO A 1 95 ? 18.129 8.585 39.702 1.00 0.00 95 PRO A CA 16
ATOM 24408 C C . PRO A 1 95 ? 18.611 9.412 40.889 1.00 0.00 95 PRO A C 16
ATOM 24409 O O . PRO A 1 95 ? 18.252 10.581 41.030 1.00 0.00 95 PRO A O 16
ATOM 24420 N N . SER A 1 96 ? 19.426 8.798 41.741 1.00 0.00 96 SER A N 16
ATOM 24421 C CA . SER A 1 96 ? 19.954 9.476 42.918 1.00 0.00 96 SER A CA 16
ATOM 24422 C C . SER A 1 96 ? 20.605 10.802 42.535 1.00 0.00 96 SER A C 16
ATOM 24423 O O . SER A 1 96 ? 21.271 10.904 41.504 1.00 0.00 96 SER A O 16
ATOM 24431 N N . SER A 1 97 ? 20.407 11.815 43.371 1.00 0.00 97 SER A N 16
ATOM 24432 C CA . SER A 1 97 ? 20.970 13.137 43.119 1.00 0.00 97 SER A CA 16
ATOM 24433 C C . SER A 1 97 ? 20.796 14.042 44.335 1.00 0.00 97 SER A C 16
ATOM 24434 O O . SER A 1 97 ? 21.747 14.672 44.795 1.00 0.00 97 SER A O 16
ATOM 24442 N N . GLY A 1 98 ? 19.572 14.102 44.850 1.00 0.00 98 GLY A N 16
ATOM 24443 C CA . GLY A 1 98 ? 19.293 14.933 46.007 1.00 0.00 98 GLY A CA 16
ATOM 24444 C C . GLY A 1 98 ? 19.945 14.406 47.269 1.00 0.00 98 GLY A C 16
ATOM 24445 O O . GLY A 1 98 ? 19.281 14.227 48.290 1.00 0.00 98 GLY A O 16
ATOM 24449 N N . GLY A 1 1 ? 2.372 8.737 -7.605 1.00 0.00 1 GLY A N 17
ATOM 24450 C CA . GLY A 1 1 ? 2.760 9.999 -7.005 1.00 0.00 1 GLY A CA 17
ATOM 24451 C C . GLY A 1 1 ? 2.908 9.903 -5.499 1.00 0.00 1 GLY A C 17
ATOM 24452 O O . GLY A 1 1 ? 2.056 10.385 -4.753 1.00 0.00 1 GLY A O 17
ATOM 24456 N N . SER A 1 2 ? 3.992 9.278 -5.051 1.00 0.00 2 SER A N 17
ATOM 24457 C CA . SER A 1 2 ? 4.246 9.115 -3.624 1.00 0.00 2 SER A CA 17
ATOM 24458 C C . SER A 1 2 ? 3.093 8.380 -2.948 1.00 0.00 2 SER A C 17
ATOM 24459 O O . SER A 1 2 ? 2.418 8.930 -2.078 1.00 0.00 2 SER A O 17
ATOM 24467 N N . SER A 1 3 ? 2.875 7.134 -3.354 1.00 0.00 3 SER A N 17
ATOM 24468 C CA . SER A 1 3 ? 1.801 6.323 -2.791 1.00 0.00 3 SER A CA 17
ATOM 24469 C C . SER A 1 3 ? 2.363 5.096 -2.080 1.00 0.00 3 SER A C 17
ATOM 24470 O O . SER A 1 3 ? 3.476 4.655 -2.364 1.00 0.00 3 SER A O 17
ATOM 24478 N N . GLY A 1 4 ? 1.584 4.549 -1.151 1.00 0.00 4 GLY A N 17
ATOM 24479 C CA . GLY A 1 4 ? 2.020 3.378 -0.413 1.00 0.00 4 GLY A CA 17
ATOM 24480 C C . GLY A 1 4 ? 1.224 2.138 -0.770 1.00 0.00 4 GLY A C 17
ATOM 24481 O O . GLY A 1 4 ? 0.765 1.992 -1.902 1.00 0.00 4 GLY A O 17
ATOM 24485 N N . SER A 1 5 ? 1.061 1.242 0.199 1.00 0.00 5 SER A N 17
ATOM 24486 C CA . SER A 1 5 ? 0.320 0.006 -0.020 1.00 0.00 5 SER A CA 17
ATOM 24487 C C . SER A 1 5 ? -1.104 0.124 0.515 1.00 0.00 5 SER A C 17
ATOM 24488 O O . SER A 1 5 ? -2.025 -0.516 0.008 1.00 0.00 5 SER A O 17
ATOM 24496 N N . SER A 1 6 ? -1.276 0.948 1.544 1.00 0.00 6 SER A N 17
ATOM 24497 C CA . SER A 1 6 ? -2.587 1.149 2.151 1.00 0.00 6 SER A CA 17
ATOM 24498 C C . SER A 1 6 ? -3.011 2.612 2.058 1.00 0.00 6 SER A C 17
ATOM 24499 O O . SER A 1 6 ? -4.121 2.921 1.627 1.00 0.00 6 SER A O 17
ATOM 24507 N N . GLY A 1 7 ? -2.117 3.508 2.466 1.00 0.00 7 GLY A N 17
ATOM 24508 C CA . GLY A 1 7 ? -2.416 4.927 2.420 1.00 0.00 7 GLY A CA 17
ATOM 24509 C C . GLY A 1 7 ? -1.568 5.729 3.387 1.00 0.00 7 GLY A C 17
ATOM 24510 O O . GLY A 1 7 ? -0.774 5.181 4.152 1.00 0.00 7 GLY A O 17
ATOM 24514 N N . PRO A 1 8 ? -1.731 7.061 3.359 1.00 0.00 8 PRO A N 17
ATOM 24515 C CA . PRO A 1 8 ? -0.982 7.968 4.233 1.00 0.00 8 PRO A CA 17
ATOM 24516 C C . PRO A 1 8 ? -1.405 7.848 5.693 1.00 0.00 8 PRO A C 17
ATOM 24517 O O . PRO A 1 8 ? -2.422 7.237 6.022 1.00 0.00 8 PRO A O 17
ATOM 24528 N N . PRO A 1 9 ? -0.608 8.446 6.592 1.00 0.00 9 PRO A N 17
ATOM 24529 C CA . PRO A 1 9 ? -0.881 8.421 8.032 1.00 0.00 9 PRO A CA 17
ATOM 24530 C C . PRO A 1 9 ? -2.097 9.261 8.406 1.00 0.00 9 PRO A C 17
ATOM 24531 O O . PRO A 1 9 ? -2.755 9.837 7.541 1.00 0.00 9 PRO A O 17
ATOM 24542 N N . ASN A 1 10 ? -2.391 9.325 9.701 1.00 0.00 10 ASN A N 17
ATOM 24543 C CA . ASN A 1 10 ? -3.529 10.095 10.189 1.00 0.00 10 ASN A CA 17
ATOM 24544 C C . ASN A 1 10 ? -3.291 10.570 11.620 1.00 0.00 10 ASN A C 17
ATOM 24545 O O . ASN A 1 10 ? -4.229 10.696 12.406 1.00 0.00 10 ASN A O 17
ATOM 24556 N N . MET A 1 11 ? -2.030 10.831 11.949 1.00 0.00 11 MET A N 17
ATOM 24557 C CA . MET A 1 11 ? -1.669 11.293 13.284 1.00 0.00 11 MET A CA 17
ATOM 24558 C C . MET A 1 11 ? -1.926 12.790 13.429 1.00 0.00 11 MET A C 17
ATOM 24559 O O . MET A 1 11 ? -1.319 13.605 12.733 1.00 0.00 11 MET A O 17
ATOM 24573 N N . THR A 1 12 ? -2.830 13.146 14.337 1.00 0.00 12 THR A N 17
ATOM 24574 C CA . THR A 1 12 ? -3.168 14.544 14.571 1.00 0.00 12 THR A CA 17
ATOM 24575 C C . THR A 1 12 ? -2.033 15.271 15.284 1.00 0.00 12 THR A C 17
ATOM 24576 O O . THR A 1 12 ? -1.738 14.994 16.447 1.00 0.00 12 THR A O 17
ATOM 24587 N N . THR A 1 13 ? -1.400 16.205 14.580 1.00 0.00 13 THR A N 17
ATOM 24588 C CA . THR A 1 13 ? -0.298 16.972 15.146 1.00 0.00 13 THR A CA 17
ATOM 24589 C C . THR A 1 13 ? -0.088 18.276 14.385 1.00 0.00 13 THR A C 17
ATOM 24590 O O . THR A 1 13 ? -0.343 18.352 13.184 1.00 0.00 13 THR A O 17
ATOM 24601 N N . ASN A 1 14 ? 0.379 19.300 15.092 1.00 0.00 14 ASN A N 17
ATOM 24602 C CA . ASN A 1 14 ? 0.624 20.602 14.481 1.00 0.00 14 ASN A CA 17
ATOM 24603 C C . ASN A 1 14 ? 1.818 20.542 13.533 1.00 0.00 14 ASN A C 17
ATOM 24604 O O . ASN A 1 14 ? 1.874 21.273 12.545 1.00 0.00 14 ASN A O 17
ATOM 24615 N N . GLU A 1 15 ? 2.769 19.666 13.842 1.00 0.00 15 GLU A N 17
ATOM 24616 C CA . GLU A 1 15 ? 3.961 19.512 13.017 1.00 0.00 15 GLU A CA 17
ATOM 24617 C C . GLU A 1 15 ? 4.173 18.050 12.634 1.00 0.00 15 GLU A C 17
ATOM 24618 O O . GLU A 1 15 ? 3.440 17.168 13.082 1.00 0.00 15 GLU A O 17
ATOM 24630 N N . ARG A 1 16 ? 5.180 17.801 11.803 1.00 0.00 16 ARG A N 17
ATOM 24631 C CA . ARG A 1 16 ? 5.487 16.447 11.359 1.00 0.00 16 ARG A CA 17
ATOM 24632 C C . ARG A 1 16 ? 6.311 15.705 12.407 1.00 0.00 16 ARG A C 17
ATOM 24633 O O . ARG A 1 16 ? 7.458 15.331 12.159 1.00 0.00 16 ARG A O 17
ATOM 24654 N N . ARG A 1 17 ? 5.719 15.496 13.578 1.00 0.00 17 ARG A N 17
ATOM 24655 C CA . ARG A 1 17 ? 6.398 14.801 14.665 1.00 0.00 17 ARG A CA 17
ATOM 24656 C C . ARG A 1 17 ? 5.424 14.471 15.792 1.00 0.00 17 ARG A C 17
ATOM 24657 O O . ARG A 1 17 ? 4.216 14.669 15.661 1.00 0.00 17 ARG A O 17
ATOM 24678 N N . VAL A 1 18 ? 5.958 13.967 16.900 1.00 0.00 18 VAL A N 17
ATOM 24679 C CA . VAL A 1 18 ? 5.137 13.610 18.051 1.00 0.00 18 VAL A CA 17
ATOM 24680 C C . VAL A 1 18 ? 5.533 14.420 19.280 1.00 0.00 18 VAL A C 17
ATOM 24681 O O . VAL A 1 18 ? 6.696 14.787 19.447 1.00 0.00 18 VAL A O 17
ATOM 24694 N N . ILE A 1 19 ? 4.557 14.696 20.139 1.00 0.00 19 ILE A N 17
ATOM 24695 C CA . ILE A 1 19 ? 4.804 15.462 21.355 1.00 0.00 19 ILE A CA 17
ATOM 24696 C C . ILE A 1 19 ? 4.410 14.666 22.595 1.00 0.00 19 ILE A C 17
ATOM 24697 O O . ILE A 1 19 ? 3.288 14.782 23.090 1.00 0.00 19 ILE A O 17
ATOM 24713 N N . VAL A 1 20 ? 5.340 13.859 23.094 1.00 0.00 20 VAL A N 17
ATOM 24714 C CA . VAL A 1 20 ? 5.092 13.046 24.279 1.00 0.00 20 VAL A CA 17
ATOM 24715 C C . VAL A 1 20 ? 6.265 13.117 25.250 1.00 0.00 20 VAL A C 17
ATOM 24716 O O . VAL A 1 20 ? 7.404 13.385 24.867 1.00 0.00 20 VAL A O 17
ATOM 24729 N N . PRO A 1 21 ? 5.983 12.871 26.538 1.00 0.00 21 PRO A N 17
ATOM 24730 C CA . PRO A 1 21 ? 7.002 12.900 27.591 1.00 0.00 21 PRO A CA 17
ATOM 24731 C C . PRO A 1 21 ? 7.981 11.737 27.482 1.00 0.00 21 PRO A C 17
ATOM 24732 O O . PRO A 1 21 ? 7.796 10.831 26.669 1.00 0.00 21 PRO A O 17
ATOM 24743 N N . ALA A 1 22 ? 9.024 11.767 28.306 1.00 0.00 22 ALA A N 17
ATOM 24744 C CA . ALA A 1 22 ? 10.031 10.714 28.304 1.00 0.00 22 ALA A CA 17
ATOM 24745 C C . ALA A 1 22 ? 9.414 9.364 28.653 1.00 0.00 22 ALA A C 17
ATOM 24746 O O . ALA A 1 22 ? 9.192 8.526 27.778 1.00 0.00 22 ALA A O 17
ATOM 24753 N N . ASP A 1 23 ? 9.139 9.158 29.937 1.00 0.00 23 ASP A N 17
ATOM 24754 C CA . ASP A 1 23 ? 8.547 7.910 30.402 1.00 0.00 23 ASP A CA 17
ATOM 24755 C C . ASP A 1 23 ? 7.176 7.690 29.770 1.00 0.00 23 ASP A C 17
ATOM 24756 O O . ASP A 1 23 ? 6.384 8.618 29.609 1.00 0.00 23 ASP A O 17
ATOM 24765 N N . PRO A 1 24 ? 6.888 6.432 29.403 1.00 0.00 24 PRO A N 17
ATOM 24766 C CA . PRO A 1 24 ? 5.612 6.061 28.783 1.00 0.00 24 PRO A CA 17
ATOM 24767 C C . PRO A 1 24 ? 4.446 6.147 29.761 1.00 0.00 24 PRO A C 17
ATOM 24768 O O . PRO A 1 24 ? 3.316 6.446 29.372 1.00 0.00 24 PRO A O 17
ATOM 24779 N N . THR A 1 25 ? 4.725 5.884 31.034 1.00 0.00 25 THR A N 17
ATOM 24780 C CA . THR A 1 25 ? 3.699 5.931 32.067 1.00 0.00 25 THR A CA 17
ATOM 24781 C C . THR A 1 25 ? 3.058 7.312 32.143 1.00 0.00 25 THR A C 17
ATOM 24782 O O . THR A 1 25 ? 1.952 7.467 32.664 1.00 0.00 25 THR A O 17
ATOM 24793 N N . LEU A 1 26 ? 3.758 8.313 31.621 1.00 0.00 26 LEU A N 17
ATOM 24794 C CA . LEU A 1 26 ? 3.256 9.683 31.629 1.00 0.00 26 LEU A CA 17
ATOM 24795 C C . LEU A 1 26 ? 2.368 9.945 30.417 1.00 0.00 26 LEU A C 17
ATOM 24796 O O . LEU A 1 26 ? 1.932 11.073 30.187 1.00 0.00 26 LEU A O 17
ATOM 24812 N N . TRP A 1 27 ? 2.103 8.896 29.647 1.00 0.00 27 TRP A N 17
ATOM 24813 C CA . TRP A 1 27 ? 1.265 9.012 28.459 1.00 0.00 27 TRP A CA 17
ATOM 24814 C C . TRP A 1 27 ? -0.211 8.886 28.820 1.00 0.00 27 TRP A C 17
ATOM 24815 O O . TRP A 1 27 ? -0.634 7.891 29.412 1.00 0.00 27 TRP A O 17
ATOM 24836 N N . THR A 1 28 ? -0.993 9.899 28.460 1.00 0.00 28 THR A N 17
ATOM 24837 C CA . THR A 1 28 ? -2.422 9.901 28.747 1.00 0.00 28 THR A CA 17
ATOM 24838 C C . THR A 1 28 ? -3.172 8.957 27.814 1.00 0.00 28 THR A C 17
ATOM 24839 O O . THR A 1 28 ? -2.565 8.275 26.989 1.00 0.00 28 THR A O 17
ATOM 24850 N N . GLN A 1 29 ? -4.494 8.925 27.949 1.00 0.00 29 GLN A N 17
ATOM 24851 C CA . GLN A 1 29 ? -5.325 8.064 27.117 1.00 0.00 29 GLN A CA 17
ATOM 24852 C C . GLN A 1 29 ? -5.210 8.453 25.646 1.00 0.00 29 GLN A C 17
ATOM 24853 O O . GLN A 1 29 ? -5.573 7.679 24.760 1.00 0.00 29 GLN A O 17
ATOM 24867 N N . GLU A 1 30 ? -4.703 9.656 25.395 1.00 0.00 30 GLU A N 17
ATOM 24868 C CA . GLU A 1 30 ? -4.542 10.146 24.031 1.00 0.00 30 GLU A CA 17
ATOM 24869 C C . GLU A 1 30 ? -3.126 9.887 23.524 1.00 0.00 30 GLU A C 17
ATOM 24870 O O . GLU A 1 30 ? -2.930 9.473 22.381 1.00 0.00 30 GLU A O 17
ATOM 24882 N N . HIS A 1 31 ? -2.142 10.135 24.382 1.00 0.00 31 HIS A N 17
ATOM 24883 C CA . HIS A 1 31 ? -0.743 9.929 24.022 1.00 0.00 31 HIS A CA 17
ATOM 24884 C C . HIS A 1 31 ? -0.518 8.510 23.508 1.00 0.00 31 HIS A C 17
ATOM 24885 O O . HIS A 1 31 ? 0.061 8.311 22.440 1.00 0.00 31 HIS A O 17
ATOM 24899 N N . VAL A 1 32 ? -0.978 7.528 24.276 1.00 0.00 32 VAL A N 17
ATOM 24900 C CA . VAL A 1 32 ? -0.827 6.128 23.898 1.00 0.00 32 VAL A CA 17
ATOM 24901 C C . VAL A 1 32 ? -1.318 5.887 22.475 1.00 0.00 32 VAL A C 17
ATOM 24902 O O . VAL A 1 32 ? -0.810 5.013 21.772 1.00 0.00 32 VAL A O 17
ATOM 24915 N N . ARG A 1 33 ? -2.308 6.668 22.056 1.00 0.00 33 ARG A N 17
ATOM 24916 C CA . ARG A 1 33 ? -2.868 6.539 20.716 1.00 0.00 33 ARG A CA 17
ATOM 24917 C C . ARG A 1 33 ? -1.962 7.202 19.682 1.00 0.00 33 ARG A C 17
ATOM 24918 O O . ARG A 1 33 ? -1.743 6.662 18.598 1.00 0.00 33 ARG A O 17
ATOM 24939 N N . GLN A 1 34 ? -1.441 8.376 20.025 1.00 0.00 34 GLN A N 17
ATOM 24940 C CA . GLN A 1 34 ? -0.561 9.113 19.126 1.00 0.00 34 GLN A CA 17
ATOM 24941 C C . GLN A 1 34 ? 0.748 8.361 18.908 1.00 0.00 34 GLN A C 17
ATOM 24942 O O . GLN A 1 34 ? 1.138 8.091 17.773 1.00 0.00 34 GLN A O 17
ATOM 24956 N N . TRP A 1 35 ? 1.421 8.026 20.003 1.00 0.00 35 TRP A N 17
ATOM 24957 C CA . TRP A 1 35 ? 2.687 7.305 19.931 1.00 0.00 35 TRP A CA 17
ATOM 24958 C C . TRP A 1 35 ? 2.545 6.039 19.095 1.00 0.00 35 TRP A C 17
ATOM 24959 O O . TRP A 1 35 ? 3.491 5.612 18.431 1.00 0.00 35 TRP A O 17
ATOM 24980 N N . LEU A 1 36 ? 1.360 5.441 19.130 1.00 0.00 36 LEU A N 17
ATOM 24981 C CA . LEU A 1 36 ? 1.094 4.222 18.374 1.00 0.00 36 LEU A CA 17
ATOM 24982 C C . LEU A 1 36 ? 1.170 4.485 16.873 1.00 0.00 36 LEU A C 17
ATOM 24983 O O . LEU A 1 36 ? 2.015 3.923 16.178 1.00 0.00 36 LEU A O 17
ATOM 24999 N N . GLU A 1 37 ? 0.281 5.343 16.383 1.00 0.00 37 GLU A N 17
ATOM 25000 C CA . GLU A 1 37 ? 0.249 5.681 14.964 1.00 0.00 37 GLU A CA 17
ATOM 25001 C C . GLU A 1 37 ? 1.626 6.126 14.480 1.00 0.00 37 GLU A C 17
ATOM 25002 O O . GLU A 1 37 ? 1.970 5.953 13.310 1.00 0.00 37 GLU A O 17
ATOM 25014 N N . TRP A 1 38 ? 2.408 6.700 15.386 1.00 0.00 38 TRP A N 17
ATOM 25015 C CA . TRP A 1 38 ? 3.748 7.171 15.052 1.00 0.00 38 TRP A CA 17
ATOM 25016 C C . TRP A 1 38 ? 4.682 5.999 14.769 1.00 0.00 38 TRP A C 17
ATOM 25017 O O . TRP A 1 38 ? 5.238 5.887 13.678 1.00 0.00 38 TRP A O 17
ATOM 25038 N N . ALA A 1 39 ? 4.849 5.129 15.760 1.00 0.00 39 ALA A N 17
ATOM 25039 C CA . ALA A 1 39 ? 5.714 3.965 15.616 1.00 0.00 39 ALA A CA 17
ATOM 25040 C C . ALA A 1 39 ? 5.314 3.130 14.405 1.00 0.00 39 ALA A C 17
ATOM 25041 O O . ALA A 1 39 ? 6.139 2.420 13.829 1.00 0.00 39 ALA A O 17
ATOM 25048 N N . ILE A 1 40 ? 4.044 3.218 14.025 1.00 0.00 40 ILE A N 17
ATOM 25049 C CA . ILE A 1 40 ? 3.535 2.470 12.882 1.00 0.00 40 ILE A CA 17
ATOM 25050 C C . ILE A 1 40 ? 4.025 3.072 11.569 1.00 0.00 40 ILE A C 17
ATOM 25051 O O . ILE A 1 40 ? 4.596 2.377 10.729 1.00 0.00 40 ILE A O 17
ATOM 25067 N N . LYS A 1 41 ? 3.798 4.370 11.399 1.00 0.00 41 LYS A N 17
ATOM 25068 C CA . LYS A 1 41 ? 4.219 5.069 10.190 1.00 0.00 41 LYS A CA 17
ATOM 25069 C C . LYS A 1 41 ? 5.716 5.360 10.223 1.00 0.00 41 LYS A C 17
ATOM 25070 O O . LYS A 1 41 ? 6.277 5.878 9.258 1.00 0.00 41 LYS A O 17
ATOM 25089 N N . GLU A 1 42 ? 6.356 5.022 11.338 1.00 0.00 42 GLU A N 17
ATOM 25090 C CA . GLU A 1 42 ? 7.788 5.248 11.494 1.00 0.00 42 GLU A CA 17
ATOM 25091 C C . GLU A 1 42 ? 8.574 3.973 11.203 1.00 0.00 42 GLU A C 17
ATOM 25092 O O . GLU A 1 42 ? 9.467 3.961 10.355 1.00 0.00 42 GLU A O 17
ATOM 25104 N N . TYR A 1 43 ? 8.237 2.902 11.912 1.00 0.00 43 TYR A N 17
ATOM 25105 C CA . TYR A 1 43 ? 8.913 1.622 11.733 1.00 0.00 43 TYR A CA 17
ATOM 25106 C C . TYR A 1 43 ? 8.180 0.758 10.712 1.00 0.00 43 TYR A C 17
ATOM 25107 O O . TYR A 1 43 ? 8.423 -0.445 10.612 1.00 0.00 43 TYR A O 17
ATOM 25125 N N . SER A 1 44 ? 7.282 1.380 9.955 1.00 0.00 44 SER A N 17
ATOM 25126 C CA . SER A 1 44 ? 6.511 0.668 8.942 1.00 0.00 44 SER A CA 17
ATOM 25127 C C . SER A 1 44 ? 5.849 -0.571 9.536 1.00 0.00 44 SER A C 17
ATOM 25128 O O . SER A 1 44 ? 6.243 -1.701 9.243 1.00 0.00 44 SER A O 17
ATOM 25136 N N . LEU A 1 45 ? 4.840 -0.352 10.372 1.00 0.00 45 LEU A N 17
ATOM 25137 C CA . LEU A 1 45 ? 4.121 -1.450 11.008 1.00 0.00 45 LEU A CA 17
ATOM 25138 C C . LEU A 1 45 ? 2.752 -1.650 10.366 1.00 0.00 45 LEU A C 17
ATOM 25139 O O . LEU A 1 45 ? 2.105 -0.689 9.950 1.00 0.00 45 LEU A O 17
ATOM 25155 N N . MET A 1 46 ? 2.318 -2.903 10.289 1.00 0.00 46 MET A N 17
ATOM 25156 C CA . MET A 1 46 ? 1.024 -3.228 9.700 1.00 0.00 46 MET A CA 17
ATOM 25157 C C . MET A 1 46 ? 0.321 -4.321 10.500 1.00 0.00 46 MET A C 17
ATOM 25158 O O . MET A 1 46 ? 0.935 -4.980 11.338 1.00 0.00 46 MET A O 17
ATOM 25172 N N . GLU A 1 47 ? -0.969 -4.505 10.236 1.00 0.00 47 GLU A N 17
ATOM 25173 C CA . GLU A 1 47 ? -1.754 -5.517 10.933 1.00 0.00 47 GLU A CA 17
ATOM 25174 C C . GLU A 1 47 ? -1.838 -5.208 12.425 1.00 0.00 47 GLU A C 17
ATOM 25175 O O . GLU A 1 47 ? -1.989 -6.111 13.249 1.00 0.00 47 GLU A O 17
ATOM 25187 N N . ILE A 1 48 ? -1.738 -3.927 12.764 1.00 0.00 48 ILE A N 17
ATOM 25188 C CA . ILE A 1 48 ? -1.804 -3.499 14.156 1.00 0.00 48 ILE A CA 17
ATOM 25189 C C . ILE A 1 48 ? -3.195 -2.982 14.507 1.00 0.00 48 ILE A C 17
ATOM 25190 O O . ILE A 1 48 ? -3.805 -2.239 13.739 1.00 0.00 48 ILE A O 17
ATOM 25206 N N . ASP A 1 49 ? -3.690 -3.380 15.674 1.00 0.00 49 ASP A N 17
ATOM 25207 C CA . ASP A 1 49 ? -5.008 -2.956 16.130 1.00 0.00 49 ASP A CA 17
ATOM 25208 C C . ASP A 1 49 ? -4.902 -1.735 17.039 1.00 0.00 49 ASP A C 17
ATOM 25209 O O . ASP A 1 49 ? -4.680 -1.862 18.244 1.00 0.00 49 ASP A O 17
ATOM 25218 N N . THR A 1 50 ? -5.061 -0.552 16.454 1.00 0.00 50 THR A N 17
ATOM 25219 C CA . THR A 1 50 ? -4.980 0.691 17.210 1.00 0.00 50 THR A CA 17
ATOM 25220 C C . THR A 1 50 ? -6.137 0.811 18.195 1.00 0.00 50 THR A C 17
ATOM 25221 O O . THR A 1 50 ? -6.037 1.512 19.203 1.00 0.00 50 THR A O 17
ATOM 25232 N N . SER A 1 51 ? -7.235 0.123 17.899 1.00 0.00 51 SER A N 17
ATOM 25233 C CA . SER A 1 51 ? -8.413 0.155 18.758 1.00 0.00 51 SER A CA 17
ATOM 25234 C C . SER A 1 51 ? -8.098 -0.425 20.134 1.00 0.00 51 SER A C 17
ATOM 25235 O O . SER A 1 51 ? -8.634 0.024 21.147 1.00 0.00 51 SER A O 17
ATOM 25243 N N . PHE A 1 52 ? -7.224 -1.426 20.161 1.00 0.00 52 PHE A N 17
ATOM 25244 C CA . PHE A 1 52 ? -6.838 -2.070 21.411 1.00 0.00 52 PHE A CA 17
ATOM 25245 C C . PHE A 1 52 ? -6.264 -1.052 22.392 1.00 0.00 52 PHE A C 17
ATOM 25246 O O . PHE A 1 52 ? -6.283 -1.262 23.605 1.00 0.00 52 PHE A O 17
ATOM 25263 N N . PHE A 1 53 ? -5.753 0.053 21.858 1.00 0.00 53 PHE A N 17
ATOM 25264 C CA . PHE A 1 53 ? -5.172 1.104 22.685 1.00 0.00 53 PHE A CA 17
ATOM 25265 C C . PHE A 1 53 ? -5.974 2.397 22.564 1.00 0.00 53 PHE A C 17
ATOM 25266 O O . PHE A 1 53 ? -5.458 3.484 22.822 1.00 0.00 53 PHE A O 17
ATOM 25283 N N . GLN A 1 54 ? -7.236 2.268 22.169 1.00 0.00 54 GLN A N 17
ATOM 25284 C CA . GLN A 1 54 ? -8.109 3.426 22.013 1.00 0.00 54 GLN A CA 17
ATOM 25285 C C . GLN A 1 54 ? -8.359 4.104 23.356 1.00 0.00 54 GLN A C 17
ATOM 25286 O O . GLN A 1 54 ? -8.655 5.297 23.414 1.00 0.00 54 GLN A O 17
ATOM 25300 N N . ASN A 1 55 ? -8.239 3.335 24.433 1.00 0.00 55 ASN A N 17
ATOM 25301 C CA . ASN A 1 55 ? -8.454 3.862 25.776 1.00 0.00 55 ASN A CA 17
ATOM 25302 C C . ASN A 1 55 ? -7.474 3.241 26.767 1.00 0.00 55 ASN A C 17
ATOM 25303 O O . ASN A 1 55 ? -7.779 3.101 27.951 1.00 0.00 55 ASN A O 17
ATOM 25314 N N . MET A 1 56 ? -6.297 2.870 26.274 1.00 0.00 56 MET A N 17
ATOM 25315 C CA . MET A 1 56 ? -5.272 2.265 27.117 1.00 0.00 56 MET A CA 17
ATOM 25316 C C . MET A 1 56 ? -4.293 3.320 27.623 1.00 0.00 56 MET A C 17
ATOM 25317 O O . MET A 1 56 ? -3.382 3.731 26.904 1.00 0.00 56 MET A O 17
ATOM 25331 N N . ASP A 1 57 ? -4.487 3.753 28.864 1.00 0.00 57 ASP A N 17
ATOM 25332 C CA . ASP A 1 57 ? -3.620 4.759 29.467 1.00 0.00 57 ASP A CA 17
ATOM 25333 C C . ASP A 1 57 ? -2.174 4.275 29.510 1.00 0.00 57 ASP A C 17
ATOM 25334 O O . ASP A 1 57 ? -1.912 3.077 29.609 1.00 0.00 57 ASP A O 17
ATOM 25343 N N . GLY A 1 58 ? -1.238 5.216 29.433 1.00 0.00 58 GLY A N 17
ATOM 25344 C CA . GLY A 1 58 ? 0.170 4.866 29.463 1.00 0.00 58 GLY A CA 17
ATOM 25345 C C . GLY A 1 58 ? 0.492 3.849 30.540 1.00 0.00 58 GLY A C 17
ATOM 25346 O O . GLY A 1 58 ? 1.361 2.996 30.360 1.00 0.00 58 GLY A O 17
ATOM 25350 N N . LYS A 1 59 ? -0.210 3.939 31.665 1.00 0.00 59 LYS A N 17
ATOM 25351 C CA . LYS A 1 59 ? 0.005 3.020 32.777 1.00 0.00 59 LYS A CA 17
ATOM 25352 C C . LYS A 1 59 ? -0.403 1.601 32.396 1.00 0.00 59 LYS A C 17
ATOM 25353 O O . LYS A 1 59 ? 0.336 0.647 32.640 1.00 0.00 59 LYS A O 17
ATOM 25372 N N . GLU A 1 60 ? -1.582 1.469 31.796 1.00 0.00 60 GLU A N 17
ATOM 25373 C CA . GLU A 1 60 ? -2.086 0.165 31.382 1.00 0.00 60 GLU A CA 17
ATOM 25374 C C . GLU A 1 60 ? -1.350 -0.333 30.141 1.00 0.00 60 GLU A C 17
ATOM 25375 O O . GLU A 1 60 ? -1.467 -1.499 29.762 1.00 0.00 60 GLU A O 17
ATOM 25387 N N . LEU A 1 61 ? -0.593 0.559 29.511 1.00 0.00 61 LEU A N 17
ATOM 25388 C CA . LEU A 1 61 ? 0.162 0.212 28.312 1.00 0.00 61 LEU A CA 17
ATOM 25389 C C . LEU A 1 61 ? 1.560 -0.279 28.672 1.00 0.00 61 LEU A C 17
ATOM 25390 O O . LEU A 1 61 ? 1.992 -1.340 28.220 1.00 0.00 61 LEU A O 17
ATOM 25406 N N . CYS A 1 62 ? 2.262 0.498 29.490 1.00 0.00 62 CYS A N 17
ATOM 25407 C CA . CYS A 1 62 ? 3.612 0.142 29.912 1.00 0.00 62 CYS A CA 17
ATOM 25408 C C . CYS A 1 62 ? 3.606 -1.155 30.715 1.00 0.00 62 CYS A C 17
ATOM 25409 O O . CYS A 1 62 ? 4.636 -1.813 30.860 1.00 0.00 62 CYS A O 17
ATOM 25417 N N . LYS A 1 63 ? 2.439 -1.516 31.237 1.00 0.00 63 LYS A N 17
ATOM 25418 C CA . LYS A 1 63 ? 2.297 -2.733 32.027 1.00 0.00 63 LYS A CA 17
ATOM 25419 C C . LYS A 1 63 ? 2.020 -3.935 31.129 1.00 0.00 63 LYS A C 17
ATOM 25420 O O . LYS A 1 63 ? 2.314 -5.073 31.492 1.00 0.00 63 LYS A O 17
ATOM 25439 N N . MET A 1 64 ? 1.455 -3.672 29.955 1.00 0.00 64 MET A N 17
ATOM 25440 C CA . MET A 1 64 ? 1.142 -4.733 29.004 1.00 0.00 64 MET A CA 17
ATOM 25441 C C . MET A 1 64 ? 2.365 -5.606 28.741 1.00 0.00 64 MET A C 17
ATOM 25442 O O . MET A 1 64 ? 3.499 -5.134 28.795 1.00 0.00 64 MET A O 17
ATOM 25456 N N . ASN A 1 65 ? 2.125 -6.882 28.457 1.00 0.00 65 ASN A N 17
ATOM 25457 C CA . ASN A 1 65 ? 3.207 -7.822 28.187 1.00 0.00 65 ASN A CA 17
ATOM 25458 C C . ASN A 1 65 ? 3.192 -8.264 26.727 1.00 0.00 65 ASN A C 17
ATOM 25459 O O . ASN A 1 65 ? 2.306 -7.885 25.961 1.00 0.00 65 ASN A O 17
ATOM 25470 N N . LYS A 1 66 ? 4.179 -9.068 26.348 1.00 0.00 66 LYS A N 17
ATOM 25471 C CA . LYS A 1 66 ? 4.280 -9.565 24.980 1.00 0.00 66 LYS A CA 17
ATOM 25472 C C . LYS A 1 66 ? 2.967 -10.202 24.535 1.00 0.00 66 LYS A C 17
ATOM 25473 O O . LYS A 1 66 ? 2.472 -9.925 23.443 1.00 0.00 66 LYS A O 17
ATOM 25492 N N . GLU A 1 67 ? 2.410 -11.056 25.388 1.00 0.00 67 GLU A N 17
ATOM 25493 C CA . GLU A 1 67 ? 1.154 -11.731 25.081 1.00 0.00 67 GLU A CA 17
ATOM 25494 C C . GLU A 1 67 ? 0.058 -10.721 24.758 1.00 0.00 67 GLU A C 17
ATOM 25495 O O . GLU A 1 67 ? -0.522 -10.744 23.672 1.00 0.00 67 GLU A O 17
ATOM 25507 N N . ASP A 1 68 ? -0.221 -9.835 25.708 1.00 0.00 68 ASP A N 17
ATOM 25508 C CA . ASP A 1 68 ? -1.247 -8.815 25.525 1.00 0.00 68 ASP A CA 17
ATOM 25509 C C . ASP A 1 68 ? -0.995 -8.012 24.253 1.00 0.00 68 ASP A C 17
ATOM 25510 O O . ASP A 1 68 ? -1.925 -7.693 23.513 1.00 0.00 68 ASP A O 17
ATOM 25519 N N . PHE A 1 69 ? 0.270 -7.687 24.006 1.00 0.00 69 PHE A N 17
ATOM 25520 C CA . PHE A 1 69 ? 0.645 -6.919 22.825 1.00 0.00 69 PHE A CA 17
ATOM 25521 C C . PHE A 1 69 ? 0.374 -7.713 21.551 1.00 0.00 69 PHE A C 17
ATOM 25522 O O . PHE A 1 69 ? -0.053 -7.156 20.538 1.00 0.00 69 PHE A O 17
ATOM 25539 N N . LEU A 1 70 ? 0.624 -9.016 21.608 1.00 0.00 70 LEU A N 17
ATOM 25540 C CA . LEU A 1 70 ? 0.407 -9.888 20.460 1.00 0.00 70 LEU A CA 17
ATOM 25541 C C . LEU A 1 70 ? -1.081 -10.042 20.166 1.00 0.00 70 LEU A C 17
ATOM 25542 O O . LEU A 1 70 ? -1.469 -10.451 19.071 1.00 0.00 70 LEU A O 17
ATOM 25558 N N . ARG A 1 71 ? -1.911 -9.709 21.149 1.00 0.00 71 ARG A N 17
ATOM 25559 C CA . ARG A 1 71 ? -3.357 -9.810 20.996 1.00 0.00 71 ARG A CA 17
ATOM 25560 C C . ARG A 1 71 ? -3.919 -8.566 20.312 1.00 0.00 71 ARG A C 17
ATOM 25561 O O . ARG A 1 71 ? -5.130 -8.433 20.142 1.00 0.00 71 ARG A O 17
ATOM 25582 N N . ALA A 1 72 ? -3.030 -7.658 19.924 1.00 0.00 72 ALA A N 17
ATOM 25583 C CA . ALA A 1 72 ? -3.436 -6.426 19.259 1.00 0.00 72 ALA A CA 17
ATOM 25584 C C . ALA A 1 72 ? -2.559 -6.144 18.044 1.00 0.00 72 ALA A C 17
ATOM 25585 O O . ALA A 1 72 ? -3.044 -5.694 17.005 1.00 0.00 72 ALA A O 17
ATOM 25592 N N . THR A 1 73 ? -1.263 -6.410 18.180 1.00 0.00 73 THR A N 17
ATOM 25593 C CA . THR A 1 73 ? -0.318 -6.182 17.095 1.00 0.00 73 THR A CA 17
ATOM 25594 C C . THR A 1 73 ? 0.462 -7.451 16.769 1.00 0.00 73 THR A C 17
ATOM 25595 O O . THR A 1 73 ? 0.600 -8.341 17.610 1.00 0.00 73 THR A O 17
ATOM 25606 N N . THR A 1 74 ? 0.971 -7.529 15.544 1.00 0.00 74 THR A N 17
ATOM 25607 C CA . THR A 1 74 ? 1.737 -8.690 15.107 1.00 0.00 74 THR A CA 17
ATOM 25608 C C . THR A 1 74 ? 3.006 -8.855 15.935 1.00 0.00 74 THR A C 17
ATOM 25609 O O . THR A 1 74 ? 3.415 -7.941 16.652 1.00 0.00 74 THR A O 17
ATOM 25620 N N . LEU A 1 75 ? 3.627 -10.024 15.830 1.00 0.00 75 LEU A N 17
ATOM 25621 C CA . LEU A 1 75 ? 4.853 -10.308 16.570 1.00 0.00 75 LEU A CA 17
ATOM 25622 C C . LEU A 1 75 ? 5.942 -9.297 16.228 1.00 0.00 75 LEU A C 17
ATOM 25623 O O . LEU A 1 75 ? 6.520 -8.668 17.115 1.00 0.00 75 LEU A O 17
ATOM 25639 N N . TYR A 1 76 ? 6.216 -9.144 14.937 1.00 0.00 76 TYR A N 17
ATOM 25640 C CA . TYR A 1 76 ? 7.236 -8.208 14.478 1.00 0.00 76 TYR A CA 17
ATOM 25641 C C . TYR A 1 76 ? 7.052 -6.840 15.128 1.00 0.00 76 TYR A C 17
ATOM 25642 O O . TYR A 1 76 ? 7.996 -6.268 15.672 1.00 0.00 76 TYR A O 17
ATOM 25660 N N . ASN A 1 77 ? 5.830 -6.322 15.066 1.00 0.00 77 ASN A N 17
ATOM 25661 C CA . ASN A 1 77 ? 5.521 -5.021 15.649 1.00 0.00 77 ASN A CA 17
ATOM 25662 C C . ASN A 1 77 ? 5.697 -5.048 17.164 1.00 0.00 77 ASN A C 17
ATOM 25663 O O . ASN A 1 77 ? 6.157 -4.076 17.764 1.00 0.00 77 ASN A O 17
ATOM 25674 N N . THR A 1 78 ? 5.327 -6.168 17.777 1.00 0.00 78 THR A N 17
ATOM 25675 C CA . THR A 1 78 ? 5.443 -6.322 19.222 1.00 0.00 78 THR A CA 17
ATOM 25676 C C . THR A 1 78 ? 6.877 -6.093 19.686 1.00 0.00 78 THR A C 17
ATOM 25677 O O . THR A 1 78 ? 7.113 -5.418 20.688 1.00 0.00 78 THR A O 17
ATOM 25688 N N . GLU A 1 79 ? 7.830 -6.658 18.951 1.00 0.00 79 GLU A N 17
ATOM 25689 C CA . GLU A 1 79 ? 9.241 -6.514 19.290 1.00 0.00 79 GLU A CA 17
ATOM 25690 C C . GLU A 1 79 ? 9.669 -5.050 19.226 1.00 0.00 79 GLU A C 17
ATOM 25691 O O . GLU A 1 79 ? 10.451 -4.584 20.055 1.00 0.00 79 GLU A O 17
ATOM 25703 N N . VAL A 1 80 ? 9.150 -4.330 18.236 1.00 0.00 80 VAL A N 17
ATOM 25704 C CA . VAL A 1 80 ? 9.477 -2.920 18.064 1.00 0.00 80 VAL A CA 17
ATOM 25705 C C . VAL A 1 80 ? 8.969 -2.091 19.238 1.00 0.00 80 VAL A C 17
ATOM 25706 O O . VAL A 1 80 ? 9.732 -1.362 19.874 1.00 0.00 80 VAL A O 17
ATOM 25719 N N . LEU A 1 81 ? 7.676 -2.207 19.521 1.00 0.00 81 LEU A N 17
ATOM 25720 C CA . LEU A 1 81 ? 7.065 -1.468 20.620 1.00 0.00 81 LEU A CA 17
ATOM 25721 C C . LEU A 1 81 ? 7.741 -1.803 21.945 1.00 0.00 81 LEU A C 17
ATOM 25722 O O . LEU A 1 81 ? 8.192 -0.913 22.668 1.00 0.00 81 LEU A O 17
ATOM 25738 N N . LEU A 1 82 ? 7.810 -3.093 22.258 1.00 0.00 82 LEU A N 17
ATOM 25739 C CA . LEU A 1 82 ? 8.434 -3.547 23.496 1.00 0.00 82 LEU A CA 17
ATOM 25740 C C . LEU A 1 82 ? 9.866 -3.033 23.605 1.00 0.00 82 LEU A C 17
ATOM 25741 O O . LEU A 1 82 ? 10.288 -2.559 24.660 1.00 0.00 82 LEU A O 17
ATOM 25757 N N . SER A 1 83 ? 10.609 -3.129 22.506 1.00 0.00 83 SER A N 17
ATOM 25758 C CA . SER A 1 83 ? 11.994 -2.675 22.478 1.00 0.00 83 SER A CA 17
ATOM 25759 C C . SER A 1 83 ? 12.077 -1.168 22.705 1.00 0.00 83 SER A C 17
ATOM 25760 O O . SER A 1 83 ? 12.900 -0.690 23.487 1.00 0.00 83 SER A O 17
ATOM 25768 N N . HIS A 1 84 ? 11.218 -0.424 22.015 1.00 0.00 84 HIS A N 17
ATOM 25769 C CA . HIS A 1 84 ? 11.193 1.029 22.140 1.00 0.00 84 HIS A CA 17
ATOM 25770 C C . HIS A 1 84 ? 10.848 1.445 23.566 1.00 0.00 84 HIS A C 17
ATOM 25771 O O . HIS A 1 84 ? 11.599 2.180 24.209 1.00 0.00 84 HIS A O 17
ATOM 25785 N N . LEU A 1 85 ? 9.707 0.972 24.056 1.00 0.00 85 LEU A N 17
ATOM 25786 C CA . LEU A 1 85 ? 9.261 1.296 25.407 1.00 0.00 85 LEU A CA 17
ATOM 25787 C C . LEU A 1 85 ? 10.263 0.799 26.444 1.00 0.00 85 LEU A C 17
ATOM 25788 O O . LEU A 1 85 ? 10.410 1.391 27.513 1.00 0.00 85 LEU A O 17
ATOM 25804 N N . SER A 1 86 ? 10.951 -0.291 26.120 1.00 0.00 86 SER A N 17
ATOM 25805 C CA . SER A 1 86 ? 11.939 -0.869 27.025 1.00 0.00 86 SER A CA 17
ATOM 25806 C C . SER A 1 86 ? 12.946 0.185 27.474 1.00 0.00 86 SER A C 17
ATOM 25807 O O . SER A 1 86 ? 13.411 0.169 28.614 1.00 0.00 86 SER A O 17
ATOM 25815 N N . TYR A 1 87 ? 13.278 1.100 26.571 1.00 0.00 87 TYR A N 17
ATOM 25816 C CA . TYR A 1 87 ? 14.232 2.161 26.872 1.00 0.00 87 TYR A CA 17
ATOM 25817 C C . TYR A 1 87 ? 13.552 3.312 27.607 1.00 0.00 87 TYR A C 17
ATOM 25818 O O . TYR A 1 87 ? 13.973 3.703 28.697 1.00 0.00 87 TYR A O 17
ATOM 25836 N N . LEU A 1 88 ? 12.498 3.850 27.004 1.00 0.00 88 LEU A N 17
ATOM 25837 C CA . LEU A 1 88 ? 11.757 4.957 27.601 1.00 0.00 88 LEU A CA 17
ATOM 25838 C C . LEU A 1 88 ? 11.347 4.628 29.033 1.00 0.00 88 LEU A C 17
ATOM 25839 O O . LEU A 1 88 ? 11.224 5.518 29.874 1.00 0.00 88 LEU A O 17
ATOM 25855 N N . ARG A 1 89 ? 11.138 3.343 29.303 1.00 0.00 89 ARG A N 17
ATOM 25856 C CA . ARG A 1 89 ? 10.743 2.896 30.633 1.00 0.00 89 ARG A CA 17
ATOM 25857 C C . ARG A 1 89 ? 11.927 2.935 31.594 1.00 0.00 89 ARG A C 17
ATOM 25858 O O . ARG A 1 89 ? 11.769 3.233 32.777 1.00 0.00 89 ARG A O 17
ATOM 25879 N N . GLU A 1 90 ? 13.113 2.631 31.076 1.00 0.00 90 GLU A N 17
ATOM 25880 C CA . GLU A 1 90 ? 14.324 2.629 31.889 1.00 0.00 90 GLU A CA 17
ATOM 25881 C C . GLU A 1 90 ? 15.065 3.957 31.763 1.00 0.00 90 GLU A C 17
ATOM 25882 O O . GLU A 1 90 ? 16.277 4.025 31.965 1.00 0.00 90 GLU A O 17
ATOM 25894 N N . SER A 1 91 ? 14.327 5.010 31.427 1.00 0.00 91 SER A N 17
ATOM 25895 C CA . SER A 1 91 ? 14.914 6.336 31.270 1.00 0.00 91 SER A CA 17
ATOM 25896 C C . SER A 1 91 ? 14.435 7.277 32.372 1.00 0.00 91 SER A C 17
ATOM 25897 O O . SER A 1 91 ? 13.710 6.869 33.279 1.00 0.00 91 SER A O 17
ATOM 25905 N N . SER A 1 92 ? 14.846 8.538 32.285 1.00 0.00 92 SER A N 17
ATOM 25906 C CA . SER A 1 92 ? 14.463 9.537 33.276 1.00 0.00 92 SER A CA 17
ATOM 25907 C C . SER A 1 92 ? 15.013 9.175 34.652 1.00 0.00 92 SER A C 17
ATOM 25908 O O . SER A 1 92 ? 14.360 9.397 35.671 1.00 0.00 92 SER A O 17
ATOM 25916 N N . SER A 1 93 ? 16.219 8.617 34.672 1.00 0.00 93 SER A N 17
ATOM 25917 C CA . SER A 1 93 ? 16.857 8.221 35.922 1.00 0.00 93 SER A CA 17
ATOM 25918 C C . SER A 1 93 ? 17.802 9.310 36.419 1.00 0.00 93 SER A C 17
ATOM 25919 O O . SER A 1 93 ? 19.021 9.190 36.304 1.00 0.00 93 SER A O 17
ATOM 25927 N N . GLY A 1 94 ? 17.230 10.375 36.972 1.00 0.00 94 GLY A N 17
ATOM 25928 C CA . GLY A 1 94 ? 18.035 11.471 37.478 1.00 0.00 94 GLY A CA 17
ATOM 25929 C C . GLY A 1 94 ? 18.299 11.358 38.967 1.00 0.00 94 GLY A C 17
ATOM 25930 O O . GLY A 1 94 ? 17.999 10.343 39.596 1.00 0.00 94 GLY A O 17
ATOM 25934 N N . PRO A 1 95 ? 18.875 12.419 39.552 1.00 0.00 95 PRO A N 17
ATOM 25935 C CA . PRO A 1 95 ? 19.193 12.457 40.982 1.00 0.00 95 PRO A CA 17
ATOM 25936 C C . PRO A 1 95 ? 17.943 12.533 41.852 1.00 0.00 95 PRO A C 17
ATOM 25937 O O . PRO A 1 95 ? 16.856 12.849 41.368 1.00 0.00 95 PRO A O 17
ATOM 25948 N N . SER A 1 96 ? 18.104 12.241 43.139 1.00 0.00 96 SER A N 17
ATOM 25949 C CA . SER A 1 96 ? 16.987 12.272 44.076 1.00 0.00 96 SER A CA 17
ATOM 25950 C C . SER A 1 96 ? 17.476 12.546 45.495 1.00 0.00 96 SER A C 17
ATOM 25951 O O . SER A 1 96 ? 17.485 11.654 46.343 1.00 0.00 96 SER A O 17
ATOM 25959 N N . SER A 1 97 ? 17.883 13.787 45.745 1.00 0.00 97 SER A N 17
ATOM 25960 C CA . SER A 1 97 ? 18.377 14.179 47.059 1.00 0.00 97 SER A CA 17
ATOM 25961 C C . SER A 1 97 ? 17.312 14.951 47.832 1.00 0.00 97 SER A C 17
ATOM 25962 O O . SER A 1 97 ? 16.453 15.605 47.242 1.00 0.00 97 SER A O 17
ATOM 25970 N N . GLY A 1 98 ? 17.376 14.870 49.158 1.00 0.00 98 GLY A N 17
ATOM 25971 C CA . GLY A 1 98 ? 16.413 15.566 49.991 1.00 0.00 98 GLY A CA 17
ATOM 25972 C C . GLY A 1 98 ? 17.051 16.195 51.213 1.00 0.00 98 GLY A C 17
ATOM 25973 O O . GLY A 1 98 ? 17.969 15.627 51.804 1.00 0.00 98 GLY A O 17
ATOM 25977 N N . GLY A 1 1 ? -17.293 -6.869 17.048 1.00 0.00 1 GLY A N 18
ATOM 25978 C CA . GLY A 1 1 ? -18.077 -6.609 18.242 1.00 0.00 1 GLY A CA 18
ATOM 25979 C C . GLY A 1 1 ? -18.655 -5.208 18.262 1.00 0.00 1 GLY A C 18
ATOM 25980 O O . GLY A 1 1 ? -18.401 -4.412 17.358 1.00 0.00 1 GLY A O 18
ATOM 25984 N N . SER A 1 2 ? -19.435 -4.906 19.294 1.00 0.00 2 SER A N 18
ATOM 25985 C CA . SER A 1 2 ? -20.056 -3.593 19.425 1.00 0.00 2 SER A CA 18
ATOM 25986 C C . SER A 1 2 ? -18.996 -2.500 19.527 1.00 0.00 2 SER A C 18
ATOM 25987 O O . SER A 1 2 ? -17.838 -2.770 19.846 1.00 0.00 2 SER A O 18
ATOM 25995 N N . SER A 1 3 ? -19.403 -1.264 19.255 1.00 0.00 3 SER A N 18
ATOM 25996 C CA . SER A 1 3 ? -18.489 -0.129 19.312 1.00 0.00 3 SER A CA 18
ATOM 25997 C C . SER A 1 3 ? -17.281 -0.358 18.408 1.00 0.00 3 SER A C 18
ATOM 25998 O O . SER A 1 3 ? -16.137 -0.310 18.858 1.00 0.00 3 SER A O 18
ATOM 26006 N N . GLY A 1 4 ? -17.545 -0.608 17.129 1.00 0.00 4 GLY A N 18
ATOM 26007 C CA . GLY A 1 4 ? -16.471 -0.841 16.182 1.00 0.00 4 GLY A CA 18
ATOM 26008 C C . GLY A 1 4 ? -15.467 0.294 16.152 1.00 0.00 4 GLY A C 18
ATOM 26009 O O . GLY A 1 4 ? -14.259 0.063 16.121 1.00 0.00 4 GLY A O 18
ATOM 26013 N N . SER A 1 5 ? -15.968 1.526 16.161 1.00 0.00 5 SER A N 18
ATOM 26014 C CA . SER A 1 5 ? -15.106 2.702 16.129 1.00 0.00 5 SER A CA 18
ATOM 26015 C C . SER A 1 5 ? -14.212 2.687 14.894 1.00 0.00 5 SER A C 18
ATOM 26016 O O . SER A 1 5 ? -12.987 2.757 14.999 1.00 0.00 5 SER A O 18
ATOM 26024 N N . SER A 1 6 ? -14.833 2.594 13.722 1.00 0.00 6 SER A N 18
ATOM 26025 C CA . SER A 1 6 ? -14.094 2.565 12.466 1.00 0.00 6 SER A CA 18
ATOM 26026 C C . SER A 1 6 ? -13.666 3.971 12.055 1.00 0.00 6 SER A C 18
ATOM 26027 O O . SER A 1 6 ? -14.259 4.962 12.481 1.00 0.00 6 SER A O 18
ATOM 26035 N N . GLY A 1 7 ? -12.631 4.049 11.224 1.00 0.00 7 GLY A N 18
ATOM 26036 C CA . GLY A 1 7 ? -12.141 5.337 10.769 1.00 0.00 7 GLY A CA 18
ATOM 26037 C C . GLY A 1 7 ? -11.652 6.207 11.910 1.00 0.00 7 GLY A C 18
ATOM 26038 O O . GLY A 1 7 ? -12.265 7.217 12.256 1.00 0.00 7 GLY A O 18
ATOM 26042 N N . PRO A 1 8 ? -10.521 5.814 12.516 1.00 0.00 8 PRO A N 18
ATOM 26043 C CA . PRO A 1 8 ? -9.926 6.551 13.635 1.00 0.00 8 PRO A CA 18
ATOM 26044 C C . PRO A 1 8 ? -9.343 7.892 13.201 1.00 0.00 8 PRO A C 18
ATOM 26045 O O . PRO A 1 8 ? -9.189 8.174 12.012 1.00 0.00 8 PRO A O 18
ATOM 26056 N N . PRO A 1 9 ? -9.010 8.739 14.185 1.00 0.00 9 PRO A N 18
ATOM 26057 C CA . PRO A 1 9 ? -8.437 10.064 13.929 1.00 0.00 9 PRO A CA 18
ATOM 26058 C C . PRO A 1 9 ? -7.016 9.986 13.382 1.00 0.00 9 PRO A C 18
ATOM 26059 O O . PRO A 1 9 ? -6.262 9.073 13.716 1.00 0.00 9 PRO A O 18
ATOM 26070 N N . ASN A 1 10 ? -6.657 10.949 12.540 1.00 0.00 10 ASN A N 18
ATOM 26071 C CA . ASN A 1 10 ? -5.325 10.989 11.947 1.00 0.00 10 ASN A CA 18
ATOM 26072 C C . ASN A 1 10 ? -4.358 11.768 12.833 1.00 0.00 10 ASN A C 18
ATOM 26073 O O . ASN A 1 10 ? -4.717 12.795 13.407 1.00 0.00 10 ASN A O 18
ATOM 26084 N N . MET A 1 11 ? -3.129 11.271 12.938 1.00 0.00 11 MET A N 18
ATOM 26085 C CA . MET A 1 11 ? -2.109 11.922 13.752 1.00 0.00 11 MET A CA 18
ATOM 26086 C C . MET A 1 11 ? -1.312 12.925 12.925 1.00 0.00 11 MET A C 18
ATOM 26087 O O . MET A 1 11 ? -0.550 12.546 12.035 1.00 0.00 11 MET A O 18
ATOM 26101 N N . THR A 1 12 ? -1.491 14.208 13.224 1.00 0.00 12 THR A N 18
ATOM 26102 C CA . THR A 1 12 ? -0.790 15.266 12.507 1.00 0.00 12 THR A CA 18
ATOM 26103 C C . THR A 1 12 ? 0.566 15.554 13.142 1.00 0.00 12 THR A C 18
ATOM 26104 O O . THR A 1 12 ? 0.701 15.563 14.366 1.00 0.00 12 THR A O 18
ATOM 26115 N N . THR A 1 13 ? 1.569 15.791 12.303 1.00 0.00 13 THR A N 18
ATOM 26116 C CA . THR A 1 13 ? 2.915 16.080 12.782 1.00 0.00 13 THR A CA 18
ATOM 26117 C C . THR A 1 13 ? 3.849 16.420 11.626 1.00 0.00 13 THR A C 18
ATOM 26118 O O . THR A 1 13 ? 3.461 16.348 10.461 1.00 0.00 13 THR A O 18
ATOM 26129 N N . ASN A 1 14 ? 5.082 16.790 11.958 1.00 0.00 14 ASN A N 18
ATOM 26130 C CA . ASN A 1 14 ? 6.072 17.141 10.946 1.00 0.00 14 ASN A CA 18
ATOM 26131 C C . ASN A 1 14 ? 6.648 15.889 10.291 1.00 0.00 14 ASN A C 18
ATOM 26132 O O . ASN A 1 14 ? 7.853 15.645 10.350 1.00 0.00 14 ASN A O 18
ATOM 26143 N N . GLU A 1 15 ? 5.779 15.101 9.667 1.00 0.00 15 GLU A N 18
ATOM 26144 C CA . GLU A 1 15 ? 6.202 13.874 9.001 1.00 0.00 15 GLU A CA 18
ATOM 26145 C C . GLU A 1 15 ? 6.850 12.913 9.993 1.00 0.00 15 GLU A C 18
ATOM 26146 O O . GLU A 1 15 ? 8.026 13.052 10.331 1.00 0.00 15 GLU A O 18
ATOM 26158 N N . ARG A 1 16 ? 6.074 11.938 10.457 1.00 0.00 16 ARG A N 18
ATOM 26159 C CA . ARG A 1 16 ? 6.571 10.954 11.411 1.00 0.00 16 ARG A CA 18
ATOM 26160 C C . ARG A 1 16 ? 7.221 11.640 12.609 1.00 0.00 16 ARG A C 18
ATOM 26161 O O . ARG A 1 16 ? 8.428 11.882 12.618 1.00 0.00 16 ARG A O 18
ATOM 26182 N N . ARG A 1 17 ? 6.413 11.950 13.618 1.00 0.00 17 ARG A N 18
ATOM 26183 C CA . ARG A 1 17 ? 6.910 12.608 14.820 1.00 0.00 17 ARG A CA 18
ATOM 26184 C C . ARG A 1 17 ? 5.787 12.807 15.834 1.00 0.00 17 ARG A C 18
ATOM 26185 O O . ARG A 1 17 ? 4.629 13.001 15.464 1.00 0.00 17 ARG A O 18
ATOM 26206 N N . VAL A 1 18 ? 6.138 12.757 17.115 1.00 0.00 18 VAL A N 18
ATOM 26207 C CA . VAL A 1 18 ? 5.161 12.932 18.183 1.00 0.00 18 VAL A CA 18
ATOM 26208 C C . VAL A 1 18 ? 5.715 13.815 19.295 1.00 0.00 18 VAL A C 18
ATOM 26209 O O . VAL A 1 18 ? 6.921 13.835 19.544 1.00 0.00 18 VAL A O 18
ATOM 26222 N N . ILE A 1 19 ? 4.826 14.545 19.962 1.00 0.00 19 ILE A N 18
ATOM 26223 C CA . ILE A 1 19 ? 5.227 15.429 21.049 1.00 0.00 19 ILE A CA 18
ATOM 26224 C C . ILE A 1 19 ? 4.772 14.882 22.398 1.00 0.00 19 ILE A C 18
ATOM 26225 O O . ILE A 1 19 ? 3.959 15.498 23.088 1.00 0.00 19 ILE A O 18
ATOM 26241 N N . VAL A 1 20 ? 5.303 13.721 22.769 1.00 0.00 20 VAL A N 18
ATOM 26242 C CA . VAL A 1 20 ? 4.955 13.092 24.038 1.00 0.00 20 VAL A CA 18
ATOM 26243 C C . VAL A 1 20 ? 6.131 13.121 25.007 1.00 0.00 20 VAL A C 18
ATOM 26244 O O . VAL A 1 20 ? 7.294 13.181 24.609 1.00 0.00 20 VAL A O 18
ATOM 26257 N N . PRO A 1 21 ? 5.823 13.079 26.312 1.00 0.00 21 PRO A N 18
ATOM 26258 C CA . PRO A 1 21 ? 6.841 13.098 27.367 1.00 0.00 21 PRO A CA 18
ATOM 26259 C C . PRO A 1 21 ? 7.651 11.807 27.415 1.00 0.00 21 PRO A C 18
ATOM 26260 O O . PRO A 1 21 ? 7.168 10.746 27.021 1.00 0.00 21 PRO A O 18
ATOM 26271 N N . ALA A 1 22 ? 8.884 11.905 27.901 1.00 0.00 22 ALA A N 18
ATOM 26272 C CA . ALA A 1 22 ? 9.759 10.744 28.003 1.00 0.00 22 ALA A CA 18
ATOM 26273 C C . ALA A 1 22 ? 9.063 9.593 28.722 1.00 0.00 22 ALA A C 18
ATOM 26274 O O . ALA A 1 22 ? 8.743 8.572 28.114 1.00 0.00 22 ALA A O 18
ATOM 26281 N N . ASP A 1 23 ? 8.832 9.765 30.019 1.00 0.00 23 ASP A N 18
ATOM 26282 C CA . ASP A 1 23 ? 8.173 8.741 30.821 1.00 0.00 23 ASP A CA 18
ATOM 26283 C C . ASP A 1 23 ? 6.873 8.289 30.164 1.00 0.00 23 ASP A C 18
ATOM 26284 O O . ASP A 1 23 ? 5.884 9.022 30.119 1.00 0.00 23 ASP A O 18
ATOM 26293 N N . PRO A 1 24 ? 6.872 7.054 29.640 1.00 0.00 24 PRO A N 18
ATOM 26294 C CA . PRO A 1 24 ? 5.699 6.477 28.976 1.00 0.00 24 PRO A CA 18
ATOM 26295 C C . PRO A 1 24 ? 4.571 6.170 29.954 1.00 0.00 24 PRO A C 18
ATOM 26296 O O . PRO A 1 24 ? 3.417 6.004 29.556 1.00 0.00 24 PRO A O 18
ATOM 26307 N N . THR A 1 25 ? 4.910 6.096 31.237 1.00 0.00 25 THR A N 18
ATOM 26308 C CA . THR A 1 25 ? 3.925 5.808 32.273 1.00 0.00 25 THR A CA 18
ATOM 26309 C C . THR A 1 25 ? 3.032 7.015 32.533 1.00 0.00 25 THR A C 18
ATOM 26310 O O . THR A 1 25 ? 1.939 6.884 33.085 1.00 0.00 25 THR A O 18
ATOM 26321 N N . LEU A 1 26 ? 3.502 8.191 32.131 1.00 0.00 26 LEU A N 18
ATOM 26322 C CA . LEU A 1 26 ? 2.745 9.423 32.321 1.00 0.00 26 LEU A CA 18
ATOM 26323 C C . LEU A 1 26 ? 1.862 9.710 31.111 1.00 0.00 26 LEU A C 18
ATOM 26324 O O . LEU A 1 26 ? 1.054 10.639 31.126 1.00 0.00 26 LEU A O 18
ATOM 26340 N N . TRP A 1 27 ? 2.019 8.906 30.066 1.00 0.00 27 TRP A N 18
ATOM 26341 C CA . TRP A 1 27 ? 1.234 9.073 28.848 1.00 0.00 27 TRP A CA 18
ATOM 26342 C C . TRP A 1 27 ? -0.258 8.983 29.146 1.00 0.00 27 TRP A C 18
ATOM 26343 O O . TRP A 1 27 ? -0.705 8.094 29.872 1.00 0.00 27 TRP A O 18
ATOM 26364 N N . THR A 1 28 ? -1.027 9.909 28.581 1.00 0.00 28 THR A N 18
ATOM 26365 C CA . THR A 1 28 ? -2.470 9.934 28.788 1.00 0.00 28 THR A CA 18
ATOM 26366 C C . THR A 1 28 ? -3.173 8.935 27.876 1.00 0.00 28 THR A C 18
ATOM 26367 O O . THR A 1 28 ? -2.532 8.254 27.076 1.00 0.00 28 THR A O 18
ATOM 26378 N N . GLN A 1 29 ? -4.494 8.852 28.004 1.00 0.00 29 GLN A N 18
ATOM 26379 C CA . GLN A 1 29 ? -5.283 7.935 27.190 1.00 0.00 29 GLN A CA 18
ATOM 26380 C C . GLN A 1 29 ? -5.149 8.269 25.708 1.00 0.00 29 GLN A C 18
ATOM 26381 O O . GLN A 1 29 ? -5.451 7.443 24.847 1.00 0.00 29 GLN A O 18
ATOM 26395 N N . GLU A 1 30 ? -4.694 9.484 25.419 1.00 0.00 30 GLU A N 18
ATOM 26396 C CA . GLU A 1 30 ? -4.521 9.926 24.040 1.00 0.00 30 GLU A CA 18
ATOM 26397 C C . GLU A 1 30 ? -3.081 9.718 23.578 1.00 0.00 30 GLU A C 18
ATOM 26398 O O . GLU A 1 30 ? -2.835 9.262 22.461 1.00 0.00 30 GLU A O 18
ATOM 26410 N N . HIS A 1 31 ? -2.133 10.057 24.446 1.00 0.00 31 HIS A N 18
ATOM 26411 C CA . HIS A 1 31 ? -0.717 9.909 24.129 1.00 0.00 31 HIS A CA 18
ATOM 26412 C C . HIS A 1 31 ? -0.417 8.497 23.632 1.00 0.00 31 HIS A C 18
ATOM 26413 O O . HIS A 1 31 ? 0.177 8.316 22.569 1.00 0.00 31 HIS A O 18
ATOM 26427 N N . VAL A 1 32 ? -0.831 7.501 24.409 1.00 0.00 32 VAL A N 18
ATOM 26428 C CA . VAL A 1 32 ? -0.607 6.107 24.048 1.00 0.00 32 VAL A CA 18
ATOM 26429 C C . VAL A 1 32 ? -1.074 5.825 22.624 1.00 0.00 32 VAL A C 18
ATOM 26430 O O . VAL A 1 32 ? -0.524 4.963 21.939 1.00 0.00 32 VAL A O 18
ATOM 26443 N N . ARG A 1 33 ? -2.091 6.559 22.185 1.00 0.00 33 ARG A N 18
ATOM 26444 C CA . ARG A 1 33 ? -2.633 6.389 20.842 1.00 0.00 33 ARG A CA 18
ATOM 26445 C C . ARG A 1 33 ? -1.723 7.037 19.803 1.00 0.00 33 ARG A C 18
ATOM 26446 O O . ARG A 1 33 ? -1.294 6.387 18.850 1.00 0.00 33 ARG A O 18
ATOM 26467 N N . GLN A 1 34 ? -1.435 8.320 19.994 1.00 0.00 34 GLN A N 18
ATOM 26468 C CA . GLN A 1 34 ? -0.578 9.055 19.072 1.00 0.00 34 GLN A CA 18
ATOM 26469 C C . GLN A 1 34 ? 0.748 8.330 18.865 1.00 0.00 34 GLN A C 18
ATOM 26470 O O . GLN A 1 34 ? 1.214 8.178 17.736 1.00 0.00 34 GLN A O 18
ATOM 26484 N N . TRP A 1 35 ? 1.351 7.887 19.962 1.00 0.00 35 TRP A N 18
ATOM 26485 C CA . TRP A 1 35 ? 2.624 7.178 19.901 1.00 0.00 35 TRP A CA 18
ATOM 26486 C C . TRP A 1 35 ? 2.519 5.946 19.009 1.00 0.00 35 TRP A C 18
ATOM 26487 O O . TRP A 1 35 ? 3.436 5.641 18.244 1.00 0.00 35 TRP A O 18
ATOM 26508 N N . LEU A 1 36 ? 1.398 5.241 19.110 1.00 0.00 36 LEU A N 18
ATOM 26509 C CA . LEU A 1 36 ? 1.173 4.042 18.310 1.00 0.00 36 LEU A CA 18
ATOM 26510 C C . LEU A 1 36 ? 1.197 4.368 16.820 1.00 0.00 36 LEU A C 18
ATOM 26511 O O . LEU A 1 36 ? 2.036 3.859 16.078 1.00 0.00 36 LEU A O 18
ATOM 26527 N N . GLU A 1 37 ? 0.273 5.222 16.392 1.00 0.00 37 GLU A N 18
ATOM 26528 C CA . GLU A 1 37 ? 0.189 5.617 14.990 1.00 0.00 37 GLU A CA 18
ATOM 26529 C C . GLU A 1 37 ? 1.538 6.122 14.487 1.00 0.00 37 GLU A C 18
ATOM 26530 O O . GLU A 1 37 ? 1.853 6.007 13.302 1.00 0.00 37 GLU A O 18
ATOM 26542 N N . TRP A 1 38 ? 2.330 6.683 15.394 1.00 0.00 38 TRP A N 18
ATOM 26543 C CA . TRP A 1 38 ? 3.644 7.207 15.043 1.00 0.00 38 TRP A CA 18
ATOM 26544 C C . TRP A 1 38 ? 4.617 6.074 14.732 1.00 0.00 38 TRP A C 18
ATOM 26545 O O . TRP A 1 38 ? 5.127 5.970 13.617 1.00 0.00 38 TRP A O 18
ATOM 26566 N N . ALA A 1 39 ? 4.869 5.227 15.725 1.00 0.00 39 ALA A N 18
ATOM 26567 C CA . ALA A 1 39 ? 5.778 4.101 15.557 1.00 0.00 39 ALA A CA 18
ATOM 26568 C C . ALA A 1 39 ? 5.412 3.279 14.326 1.00 0.00 39 ALA A C 18
ATOM 26569 O O . ALA A 1 39 ? 6.276 2.672 13.693 1.00 0.00 39 ALA A O 18
ATOM 26576 N N . ILE A 1 40 ? 4.125 3.262 13.993 1.00 0.00 40 ILE A N 18
ATOM 26577 C CA . ILE A 1 40 ? 3.645 2.515 12.837 1.00 0.00 40 ILE A CA 18
ATOM 26578 C C . ILE A 1 40 ? 4.087 3.173 11.535 1.00 0.00 40 ILE A C 18
ATOM 26579 O O . ILE A 1 40 ? 4.671 2.526 10.666 1.00 0.00 40 ILE A O 18
ATOM 26595 N N . LYS A 1 41 ? 3.804 4.465 11.406 1.00 0.00 41 LYS A N 18
ATOM 26596 C CA . LYS A 1 41 ? 4.174 5.214 10.210 1.00 0.00 41 LYS A CA 18
ATOM 26597 C C . LYS A 1 41 ? 5.683 5.432 10.150 1.00 0.00 41 LYS A C 18
ATOM 26598 O O . LYS A 1 41 ? 6.227 5.775 9.102 1.00 0.00 41 LYS A O 18
ATOM 26617 N N . GLU A 1 42 ? 6.351 5.230 11.282 1.00 0.00 42 GLU A N 18
ATOM 26618 C CA . GLU A 1 42 ? 7.797 5.405 11.356 1.00 0.00 42 GLU A CA 18
ATOM 26619 C C . GLU A 1 42 ? 8.520 4.103 11.021 1.00 0.00 42 GLU A C 18
ATOM 26620 O O . GLU A 1 42 ? 9.399 4.072 10.159 1.00 0.00 42 GLU A O 18
ATOM 26632 N N . TYR A 1 43 ? 8.144 3.031 11.709 1.00 0.00 43 TYR A N 18
ATOM 26633 C CA . TYR A 1 43 ? 8.758 1.727 11.488 1.00 0.00 43 TYR A CA 18
ATOM 26634 C C . TYR A 1 43 ? 8.008 0.947 10.413 1.00 0.00 43 TYR A C 18
ATOM 26635 O O . TYR A 1 43 ? 8.252 -0.242 10.209 1.00 0.00 43 TYR A O 18
ATOM 26653 N N . SER A 1 44 ? 7.093 1.625 9.729 1.00 0.00 44 SER A N 18
ATOM 26654 C CA . SER A 1 44 ? 6.303 0.997 8.676 1.00 0.00 44 SER A CA 18
ATOM 26655 C C . SER A 1 44 ? 5.655 -0.290 9.178 1.00 0.00 44 SER A C 18
ATOM 26656 O O . SER A 1 44 ? 5.815 -1.354 8.579 1.00 0.00 44 SER A O 18
ATOM 26664 N N . LEU A 1 45 ? 4.924 -0.185 10.283 1.00 0.00 45 LEU A N 18
ATOM 26665 C CA . LEU A 1 45 ? 4.251 -1.340 10.867 1.00 0.00 45 LEU A CA 18
ATOM 26666 C C . LEU A 1 45 ? 2.882 -1.553 10.229 1.00 0.00 45 LEU A C 18
ATOM 26667 O O . LEU A 1 45 ? 2.243 -0.604 9.776 1.00 0.00 45 LEU A O 18
ATOM 26683 N N . MET A 1 46 ? 2.439 -2.805 10.198 1.00 0.00 46 MET A N 18
ATOM 26684 C CA . MET A 1 46 ? 1.144 -3.143 9.618 1.00 0.00 46 MET A CA 18
ATOM 26685 C C . MET A 1 46 ? 0.475 -4.269 10.399 1.00 0.00 46 MET A C 18
ATOM 26686 O O . MET A 1 46 ? 1.107 -4.918 11.232 1.00 0.00 46 MET A O 18
ATOM 26700 N N . GLU A 1 47 ? -0.806 -4.495 10.124 1.00 0.00 47 GLU A N 18
ATOM 26701 C CA . GLU A 1 47 ? -1.559 -5.543 10.803 1.00 0.00 47 GLU A CA 18
ATOM 26702 C C . GLU A 1 47 ? -1.660 -5.259 12.299 1.00 0.00 47 GLU A C 18
ATOM 26703 O O . GLU A 1 47 ? -1.766 -6.178 13.110 1.00 0.00 47 GLU A O 18
ATOM 26715 N N . ILE A 1 48 ? -1.626 -3.979 12.655 1.00 0.00 48 ILE A N 18
ATOM 26716 C CA . ILE A 1 48 ? -1.714 -3.573 14.052 1.00 0.00 48 ILE A CA 18
ATOM 26717 C C . ILE A 1 48 ? -3.107 -3.050 14.386 1.00 0.00 48 ILE A C 18
ATOM 26718 O O . ILE A 1 48 ? -3.701 -2.299 13.612 1.00 0.00 48 ILE A O 18
ATOM 26734 N N . ASP A 1 49 ? -3.622 -3.451 15.543 1.00 0.00 49 ASP A N 18
ATOM 26735 C CA . ASP A 1 49 ? -4.944 -3.021 15.982 1.00 0.00 49 ASP A CA 18
ATOM 26736 C C . ASP A 1 49 ? -4.841 -1.837 16.938 1.00 0.00 49 ASP A C 18
ATOM 26737 O O . ASP A 1 49 ? -4.787 -2.012 18.156 1.00 0.00 49 ASP A O 18
ATOM 26746 N N . THR A 1 50 ? -4.813 -0.631 16.379 1.00 0.00 50 THR A N 18
ATOM 26747 C CA . THR A 1 50 ? -4.714 0.581 17.182 1.00 0.00 50 THR A CA 18
ATOM 26748 C C . THR A 1 50 ? -5.922 0.733 18.100 1.00 0.00 50 THR A C 18
ATOM 26749 O O . THR A 1 50 ? -5.831 1.345 19.164 1.00 0.00 50 THR A O 18
ATOM 26760 N N . SER A 1 51 ? -7.051 0.170 17.683 1.00 0.00 51 SER A N 18
ATOM 26761 C CA . SER A 1 51 ? -8.278 0.246 18.467 1.00 0.00 51 SER A CA 18
ATOM 26762 C C . SER A 1 51 ? -8.086 -0.394 19.839 1.00 0.00 51 SER A C 18
ATOM 26763 O O . SER A 1 51 ? -8.774 -0.049 20.800 1.00 0.00 51 SER A O 18
ATOM 26771 N N . PHE A 1 52 ? -7.145 -1.329 19.922 1.00 0.00 52 PHE A N 18
ATOM 26772 C CA . PHE A 1 52 ? -6.862 -2.019 21.176 1.00 0.00 52 PHE A CA 18
ATOM 26773 C C . PHE A 1 52 ? -6.256 -1.062 22.198 1.00 0.00 52 PHE A C 18
ATOM 26774 O O . PHE A 1 52 ? -6.356 -1.281 23.406 1.00 0.00 52 PHE A O 18
ATOM 26791 N N . PHE A 1 53 ? -5.626 0.000 21.706 1.00 0.00 53 PHE A N 18
ATOM 26792 C CA . PHE A 1 53 ? -5.002 0.990 22.576 1.00 0.00 53 PHE A CA 18
ATOM 26793 C C . PHE A 1 53 ? -5.739 2.324 22.498 1.00 0.00 53 PHE A C 18
ATOM 26794 O O . PHE A 1 53 ? -5.181 3.372 22.819 1.00 0.00 53 PHE A O 18
ATOM 26811 N N . GLN A 1 54 ? -6.996 2.274 22.068 1.00 0.00 54 GLN A N 18
ATOM 26812 C CA . GLN A 1 54 ? -7.809 3.479 21.946 1.00 0.00 54 GLN A CA 18
ATOM 26813 C C . GLN A 1 54 ? -8.101 4.079 23.317 1.00 0.00 54 GLN A C 18
ATOM 26814 O O . GLN A 1 54 ? -8.307 5.285 23.445 1.00 0.00 54 GLN A O 18
ATOM 26828 N N . ASN A 1 55 ? -8.117 3.230 24.338 1.00 0.00 55 ASN A N 18
ATOM 26829 C CA . ASN A 1 55 ? -8.385 3.677 25.701 1.00 0.00 55 ASN A CA 18
ATOM 26830 C C . ASN A 1 55 ? -7.412 3.034 26.685 1.00 0.00 55 ASN A C 18
ATOM 26831 O O . ASN A 1 55 ? -7.806 2.600 27.767 1.00 0.00 55 ASN A O 18
ATOM 26842 N N . MET A 1 56 ? -6.141 2.978 26.302 1.00 0.00 56 MET A N 18
ATOM 26843 C CA . MET A 1 56 ? -5.112 2.390 27.152 1.00 0.00 56 MET A CA 18
ATOM 26844 C C . MET A 1 56 ? -4.168 3.464 27.684 1.00 0.00 56 MET A C 18
ATOM 26845 O O . MET A 1 56 ? -3.281 3.932 26.970 1.00 0.00 56 MET A O 18
ATOM 26859 N N . ASP A 1 57 ? -4.365 3.849 28.940 1.00 0.00 57 ASP A N 18
ATOM 26860 C CA . ASP A 1 57 ? -3.531 4.867 29.567 1.00 0.00 57 ASP A CA 18
ATOM 26861 C C . ASP A 1 57 ? -2.067 4.437 29.581 1.00 0.00 57 ASP A C 18
ATOM 26862 O O . ASP A 1 57 ? -1.759 3.247 29.633 1.00 0.00 57 ASP A O 18
ATOM 26871 N N . GLY A 1 58 ? -1.168 5.415 29.532 1.00 0.00 58 GLY A N 18
ATOM 26872 C CA . GLY A 1 58 ? 0.253 5.118 29.538 1.00 0.00 58 GLY A CA 18
ATOM 26873 C C . GLY A 1 58 ? 0.621 4.068 30.567 1.00 0.00 58 GLY A C 18
ATOM 26874 O O . GLY A 1 58 ? 1.503 3.242 30.334 1.00 0.00 58 GLY A O 18
ATOM 26878 N N . LYS A 1 59 ? -0.055 4.100 31.711 1.00 0.00 59 LYS A N 18
ATOM 26879 C CA . LYS A 1 59 ? 0.205 3.145 32.781 1.00 0.00 59 LYS A CA 18
ATOM 26880 C C . LYS A 1 59 ? -0.119 1.723 32.332 1.00 0.00 59 LYS A C 18
ATOM 26881 O O . LYS A 1 59 ? 0.668 0.802 32.545 1.00 0.00 59 LYS A O 18
ATOM 26900 N N . GLU A 1 60 ? -1.281 1.554 31.709 1.00 0.00 60 GLU A N 18
ATOM 26901 C CA . GLU A 1 60 ? -1.707 0.245 31.230 1.00 0.00 60 GLU A CA 18
ATOM 26902 C C . GLU A 1 60 ? -0.920 -0.162 29.987 1.00 0.00 60 GLU A C 18
ATOM 26903 O O . GLU A 1 60 ? -0.981 -1.312 29.548 1.00 0.00 60 GLU A O 18
ATOM 26915 N N . LEU A 1 61 ? -0.181 0.788 29.425 1.00 0.00 61 LEU A N 18
ATOM 26916 C CA . LEU A 1 61 ? 0.618 0.530 28.232 1.00 0.00 61 LEU A CA 18
ATOM 26917 C C . LEU A 1 61 ? 2.008 0.025 28.607 1.00 0.00 61 LEU A C 18
ATOM 26918 O O . LEU A 1 61 ? 2.625 -0.737 27.861 1.00 0.00 61 LEU A O 18
ATOM 26934 N N . CYS A 1 62 ? 2.494 0.452 29.767 1.00 0.00 62 CYS A N 18
ATOM 26935 C CA . CYS A 1 62 ? 3.810 0.042 30.242 1.00 0.00 62 CYS A CA 18
ATOM 26936 C C . CYS A 1 62 ? 3.734 -1.300 30.964 1.00 0.00 62 CYS A C 18
ATOM 26937 O O . CYS A 1 62 ? 4.752 -1.955 31.188 1.00 0.00 62 CYS A O 18
ATOM 26945 N N . LYS A 1 63 ? 2.521 -1.702 31.328 1.00 0.00 63 LYS A N 18
ATOM 26946 C CA . LYS A 1 63 ? 2.311 -2.965 32.025 1.00 0.00 63 LYS A CA 18
ATOM 26947 C C . LYS A 1 63 ? 2.085 -4.102 31.034 1.00 0.00 63 LYS A C 18
ATOM 26948 O O . LYS A 1 63 ? 2.400 -5.257 31.319 1.00 0.00 63 LYS A O 18
ATOM 26967 N N . MET A 1 64 ? 1.538 -3.767 29.870 1.00 0.00 64 MET A N 18
ATOM 26968 C CA . MET A 1 64 ? 1.273 -4.761 28.837 1.00 0.00 64 MET A CA 18
ATOM 26969 C C . MET A 1 64 ? 2.522 -5.587 28.543 1.00 0.00 64 MET A C 18
ATOM 26970 O O . MET A 1 64 ? 3.644 -5.102 28.683 1.00 0.00 64 MET A O 18
ATOM 26984 N N . ASN A 1 65 ? 2.319 -6.836 28.136 1.00 0.00 65 ASN A N 18
ATOM 26985 C CA . ASN A 1 65 ? 3.429 -7.728 27.824 1.00 0.00 65 ASN A CA 18
ATOM 26986 C C . ASN A 1 65 ? 3.353 -8.205 26.377 1.00 0.00 65 ASN A C 18
ATOM 26987 O O . ASN A 1 65 ? 2.436 -7.844 25.640 1.00 0.00 65 ASN A O 18
ATOM 26998 N N . LYS A 1 66 ? 4.324 -9.020 25.977 1.00 0.00 66 LYS A N 18
ATOM 26999 C CA . LYS A 1 66 ? 4.368 -9.549 24.619 1.00 0.00 66 LYS A CA 18
ATOM 27000 C C . LYS A 1 66 ? 3.039 -10.199 24.245 1.00 0.00 66 LYS A C 18
ATOM 27001 O O . LYS A 1 66 ? 2.565 -10.056 23.119 1.00 0.00 66 LYS A O 18
ATOM 27020 N N . GLU A 1 67 ? 2.444 -10.910 25.198 1.00 0.00 67 GLU A N 18
ATOM 27021 C CA . GLU A 1 67 ? 1.170 -11.580 24.966 1.00 0.00 67 GLU A CA 18
ATOM 27022 C C . GLU A 1 67 ? 0.050 -10.564 24.761 1.00 0.00 67 GLU A C 18
ATOM 27023 O O . GLU A 1 67 ? -0.603 -10.547 23.717 1.00 0.00 67 GLU A O 18
ATOM 27035 N N . ASP A 1 68 ? -0.165 -9.719 25.763 1.00 0.00 68 ASP A N 18
ATOM 27036 C CA . ASP A 1 68 ? -1.205 -8.699 25.693 1.00 0.00 68 ASP A CA 18
ATOM 27037 C C . ASP A 1 68 ? -1.035 -7.834 24.448 1.00 0.00 68 ASP A C 18
ATOM 27038 O O . ASP A 1 68 ? -2.006 -7.293 23.918 1.00 0.00 68 ASP A O 18
ATOM 27047 N N . PHE A 1 69 ? 0.205 -7.708 23.986 1.00 0.00 69 PHE A N 18
ATOM 27048 C CA . PHE A 1 69 ? 0.503 -6.907 22.805 1.00 0.00 69 PHE A CA 18
ATOM 27049 C C . PHE A 1 69 ? 0.264 -7.710 21.529 1.00 0.00 69 PHE A C 18
ATOM 27050 O O . PHE A 1 69 ? -0.149 -7.163 20.505 1.00 0.00 69 PHE A O 18
ATOM 27067 N N . LEU A 1 70 ? 0.527 -9.010 21.598 1.00 0.00 70 LEU A N 18
ATOM 27068 C CA . LEU A 1 70 ? 0.342 -9.890 20.449 1.00 0.00 70 LEU A CA 18
ATOM 27069 C C . LEU A 1 70 ? -1.139 -10.059 20.126 1.00 0.00 70 LEU A C 18
ATOM 27070 O O . LEU A 1 70 ? -1.500 -10.471 19.023 1.00 0.00 70 LEU A O 18
ATOM 27086 N N . ARG A 1 71 ? -1.991 -9.736 21.093 1.00 0.00 71 ARG A N 18
ATOM 27087 C CA . ARG A 1 71 ? -3.433 -9.850 20.910 1.00 0.00 71 ARG A CA 18
ATOM 27088 C C . ARG A 1 71 ? -3.989 -8.625 20.191 1.00 0.00 71 ARG A C 18
ATOM 27089 O O . ARG A 1 71 ? -5.195 -8.519 19.967 1.00 0.00 71 ARG A O 18
ATOM 27110 N N . ALA A 1 72 ? -3.102 -7.703 19.832 1.00 0.00 72 ALA A N 18
ATOM 27111 C CA . ALA A 1 72 ? -3.504 -6.486 19.137 1.00 0.00 72 ALA A CA 18
ATOM 27112 C C . ALA A 1 72 ? -2.605 -6.218 17.935 1.00 0.00 72 ALA A C 18
ATOM 27113 O O . ALA A 1 72 ? -3.073 -5.788 16.880 1.00 0.00 72 ALA A O 18
ATOM 27120 N N . THR A 1 73 ? -1.311 -6.474 18.101 1.00 0.00 73 THR A N 18
ATOM 27121 C CA . THR A 1 73 ? -0.347 -6.259 17.030 1.00 0.00 73 THR A CA 18
ATOM 27122 C C . THR A 1 73 ? 0.422 -7.538 16.717 1.00 0.00 73 THR A C 18
ATOM 27123 O O . THR A 1 73 ? 0.540 -8.427 17.561 1.00 0.00 73 THR A O 18
ATOM 27134 N N . THR A 1 74 ? 0.947 -7.625 15.498 1.00 0.00 74 THR A N 18
ATOM 27135 C CA . THR A 1 74 ? 1.704 -8.795 15.074 1.00 0.00 74 THR A CA 18
ATOM 27136 C C . THR A 1 74 ? 2.963 -8.970 15.916 1.00 0.00 74 THR A C 18
ATOM 27137 O O . THR A 1 74 ? 3.375 -8.056 16.632 1.00 0.00 74 THR A O 18
ATOM 27148 N N . LEU A 1 75 ? 3.571 -10.148 15.826 1.00 0.00 75 LEU A N 18
ATOM 27149 C CA . LEU A 1 75 ? 4.785 -10.442 16.579 1.00 0.00 75 LEU A CA 18
ATOM 27150 C C . LEU A 1 75 ? 5.887 -9.441 16.250 1.00 0.00 75 LEU A C 18
ATOM 27151 O O . LEU A 1 75 ? 6.475 -8.833 17.144 1.00 0.00 75 LEU A O 18
ATOM 27167 N N . TYR A 1 76 ? 6.159 -9.272 14.961 1.00 0.00 76 TYR A N 18
ATOM 27168 C CA . TYR A 1 76 ? 7.191 -8.344 14.512 1.00 0.00 76 TYR A CA 18
ATOM 27169 C C . TYR A 1 76 ? 7.021 -6.980 15.173 1.00 0.00 76 TYR A C 18
ATOM 27170 O O . TYR A 1 76 ? 7.960 -6.437 15.752 1.00 0.00 76 TYR A O 18
ATOM 27188 N N . ASN A 1 77 ? 5.813 -6.432 15.082 1.00 0.00 77 ASN A N 18
ATOM 27189 C CA . ASN A 1 77 ? 5.517 -5.131 15.671 1.00 0.00 77 ASN A CA 18
ATOM 27190 C C . ASN A 1 77 ? 5.655 -5.177 17.189 1.00 0.00 77 ASN A C 18
ATOM 27191 O O . ASN A 1 77 ? 6.098 -4.213 17.814 1.00 0.00 77 ASN A O 18
ATOM 27202 N N . THR A 1 78 ? 5.272 -6.306 17.779 1.00 0.00 78 THR A N 18
ATOM 27203 C CA . THR A 1 78 ? 5.352 -6.478 19.224 1.00 0.00 78 THR A CA 18
ATOM 27204 C C . THR A 1 78 ? 6.782 -6.301 19.721 1.00 0.00 78 THR A C 18
ATOM 27205 O O . THR A 1 78 ? 7.014 -5.698 20.768 1.00 0.00 78 THR A O 18
ATOM 27216 N N . GLU A 1 79 ? 7.737 -6.830 18.962 1.00 0.00 79 GLU A N 18
ATOM 27217 C CA . GLU A 1 79 ? 9.145 -6.730 19.327 1.00 0.00 79 GLU A CA 18
ATOM 27218 C C . GLU A 1 79 ? 9.620 -5.281 19.270 1.00 0.00 79 GLU A C 18
ATOM 27219 O O . GLU A 1 79 ? 10.429 -4.848 20.091 1.00 0.00 79 GLU A O 18
ATOM 27231 N N . VAL A 1 80 ? 9.111 -4.535 18.294 1.00 0.00 80 VAL A N 18
ATOM 27232 C CA . VAL A 1 80 ? 9.482 -3.135 18.129 1.00 0.00 80 VAL A CA 18
ATOM 27233 C C . VAL A 1 80 ? 8.932 -2.283 19.268 1.00 0.00 80 VAL A C 18
ATOM 27234 O O . VAL A 1 80 ? 9.674 -1.553 19.926 1.00 0.00 80 VAL A O 18
ATOM 27247 N N . LEU A 1 81 ? 7.627 -2.382 19.497 1.00 0.00 81 LEU A N 18
ATOM 27248 C CA . LEU A 1 81 ? 6.977 -1.620 20.558 1.00 0.00 81 LEU A CA 18
ATOM 27249 C C . LEU A 1 81 ? 7.612 -1.920 21.911 1.00 0.00 81 LEU A C 18
ATOM 27250 O O . LEU A 1 81 ? 8.048 -1.012 22.620 1.00 0.00 81 LEU A O 18
ATOM 27266 N N . LEU A 1 82 ? 7.663 -3.200 22.264 1.00 0.00 82 LEU A N 18
ATOM 27267 C CA . LEU A 1 82 ? 8.248 -3.621 23.533 1.00 0.00 82 LEU A CA 18
ATOM 27268 C C . LEU A 1 82 ? 9.673 -3.097 23.676 1.00 0.00 82 LEU A C 18
ATOM 27269 O O . LEU A 1 82 ? 10.055 -2.585 24.729 1.00 0.00 82 LEU A O 18
ATOM 27285 N N . SER A 1 83 ? 10.456 -3.226 22.609 1.00 0.00 83 SER A N 18
ATOM 27286 C CA . SER A 1 83 ? 11.840 -2.767 22.616 1.00 0.00 83 SER A CA 18
ATOM 27287 C C . SER A 1 83 ? 11.910 -1.255 22.805 1.00 0.00 83 SER A C 18
ATOM 27288 O O . SER A 1 83 ? 12.695 -0.754 23.611 1.00 0.00 83 SER A O 18
ATOM 27296 N N . HIS A 1 84 ? 11.082 -0.532 22.057 1.00 0.00 84 HIS A N 18
ATOM 27297 C CA . HIS A 1 84 ? 11.048 0.924 22.141 1.00 0.00 84 HIS A CA 18
ATOM 27298 C C . HIS A 1 84 ? 10.672 1.377 23.549 1.00 0.00 84 HIS A C 18
ATOM 27299 O O . HIS A 1 84 ? 11.407 2.134 24.185 1.00 0.00 84 HIS A O 18
ATOM 27313 N N . LEU A 1 85 ? 9.524 0.912 24.028 1.00 0.00 85 LEU A N 18
ATOM 27314 C CA . LEU A 1 85 ? 9.050 1.270 25.360 1.00 0.00 85 LEU A CA 18
ATOM 27315 C C . LEU A 1 85 ? 10.058 0.855 26.427 1.00 0.00 85 LEU A C 18
ATOM 27316 O O . LEU A 1 85 ? 10.220 1.535 27.440 1.00 0.00 85 LEU A O 18
ATOM 27332 N N . SER A 1 86 ? 10.734 -0.264 26.191 1.00 0.00 86 SER A N 18
ATOM 27333 C CA . SER A 1 86 ? 11.726 -0.771 27.133 1.00 0.00 86 SER A CA 18
ATOM 27334 C C . SER A 1 86 ? 12.738 0.312 27.491 1.00 0.00 86 SER A C 18
ATOM 27335 O O . SER A 1 86 ? 13.256 0.350 28.607 1.00 0.00 86 SER A O 18
ATOM 27343 N N . TYR A 1 87 ? 13.016 1.192 26.535 1.00 0.00 87 TYR A N 18
ATOM 27344 C CA . TYR A 1 87 ? 13.968 2.276 26.748 1.00 0.00 87 TYR A CA 18
ATOM 27345 C C . TYR A 1 87 ? 13.291 3.476 27.403 1.00 0.00 87 TYR A C 18
ATOM 27346 O O . TYR A 1 87 ? 13.733 3.959 28.447 1.00 0.00 87 TYR A O 18
ATOM 27364 N N . LEU A 1 88 ? 12.217 3.951 26.784 1.00 0.00 88 LEU A N 18
ATOM 27365 C CA . LEU A 1 88 ? 11.476 5.095 27.307 1.00 0.00 88 LEU A CA 18
ATOM 27366 C C . LEU A 1 88 ? 11.071 4.864 28.759 1.00 0.00 88 LEU A C 18
ATOM 27367 O O . LEU A 1 88 ? 10.919 5.811 29.529 1.00 0.00 88 LEU A O 18
ATOM 27383 N N . ARG A 1 89 ? 10.900 3.598 29.126 1.00 0.00 89 ARG A N 18
ATOM 27384 C CA . ARG A 1 89 ? 10.514 3.242 30.486 1.00 0.00 89 ARG A CA 18
ATOM 27385 C C . ARG A 1 89 ? 11.684 3.422 31.448 1.00 0.00 89 ARG A C 18
ATOM 27386 O O . ARG A 1 89 ? 11.494 3.771 32.613 1.00 0.00 89 ARG A O 18
ATOM 27407 N N . GLU A 1 90 ? 12.894 3.182 30.952 1.00 0.00 90 GLU A N 18
ATOM 27408 C CA . GLU A 1 90 ? 14.094 3.317 31.769 1.00 0.00 90 GLU A CA 18
ATOM 27409 C C . GLU A 1 90 ? 14.749 4.679 31.554 1.00 0.00 90 GLU A C 18
ATOM 27410 O O . GLU A 1 90 ? 15.974 4.798 31.556 1.00 0.00 90 GLU A O 18
ATOM 27422 N N . SER A 1 91 ? 13.922 5.703 31.369 1.00 0.00 91 SER A N 18
ATOM 27423 C CA . SER A 1 91 ? 14.420 7.056 31.148 1.00 0.00 91 SER A CA 18
ATOM 27424 C C . SER A 1 91 ? 13.604 8.071 31.943 1.00 0.00 91 SER A C 18
ATOM 27425 O O . SER A 1 91 ? 12.432 7.844 32.243 1.00 0.00 91 SER A O 18
ATOM 27433 N N . SER A 1 92 ? 14.234 9.191 32.282 1.00 0.00 92 SER A N 18
ATOM 27434 C CA . SER A 1 92 ? 13.570 10.241 33.046 1.00 0.00 92 SER A CA 18
ATOM 27435 C C . SER A 1 92 ? 13.046 9.698 34.373 1.00 0.00 92 SER A C 18
ATOM 27436 O O . SER A 1 92 ? 11.930 10.013 34.788 1.00 0.00 92 SER A O 18
ATOM 27444 N N . SER A 1 93 ? 13.859 8.880 35.033 1.00 0.00 93 SER A N 18
ATOM 27445 C CA . SER A 1 93 ? 13.477 8.290 36.310 1.00 0.00 93 SER A CA 18
ATOM 27446 C C . SER A 1 93 ? 13.763 9.251 37.460 1.00 0.00 93 SER A C 18
ATOM 27447 O O . SER A 1 93 ? 14.081 10.420 37.243 1.00 0.00 93 SER A O 18
ATOM 27455 N N . GLY A 1 94 ? 13.646 8.749 38.686 1.00 0.00 94 GLY A N 18
ATOM 27456 C CA . GLY A 1 94 ? 13.895 9.576 39.853 1.00 0.00 94 GLY A CA 18
ATOM 27457 C C . GLY A 1 94 ? 14.815 8.905 40.853 1.00 0.00 94 GLY A C 18
ATOM 27458 O O . GLY A 1 94 ? 15.224 7.757 40.679 1.00 0.00 94 GLY A O 18
ATOM 27462 N N . PRO A 1 95 ? 15.156 9.631 41.928 1.00 0.00 95 PRO A N 18
ATOM 27463 C CA . PRO A 1 95 ? 16.039 9.120 42.981 1.00 0.00 95 PRO A CA 18
ATOM 27464 C C . PRO A 1 95 ? 15.379 8.022 43.809 1.00 0.00 95 PRO A C 18
ATOM 27465 O O . PRO A 1 95 ? 14.158 7.998 43.963 1.00 0.00 95 PRO A O 18
ATOM 27476 N N . SER A 1 96 ? 16.194 7.116 44.339 1.00 0.00 96 SER A N 18
ATOM 27477 C CA . SER A 1 96 ? 15.688 6.014 45.149 1.00 0.00 96 SER A CA 18
ATOM 27478 C C . SER A 1 96 ? 14.618 5.231 44.394 1.00 0.00 96 SER A C 18
ATOM 27479 O O . SER A 1 96 ? 13.425 5.380 44.654 1.00 0.00 96 SER A O 18
ATOM 27487 N N . SER A 1 97 ? 15.056 4.397 43.456 1.00 0.00 97 SER A N 18
ATOM 27488 C CA . SER A 1 97 ? 14.137 3.593 42.659 1.00 0.00 97 SER A CA 18
ATOM 27489 C C . SER A 1 97 ? 14.146 2.139 43.122 1.00 0.00 97 SER A C 18
ATOM 27490 O O . SER A 1 97 ? 14.339 1.222 42.325 1.00 0.00 97 SER A O 18
ATOM 27498 N N . GLY A 1 98 ? 13.935 1.936 44.420 1.00 0.00 98 GLY A N 18
ATOM 27499 C CA . GLY A 1 98 ? 13.923 0.593 44.968 1.00 0.00 98 GLY A CA 18
ATOM 27500 C C . GLY A 1 98 ? 15.213 0.247 45.685 1.00 0.00 98 GLY A C 18
ATOM 27501 O O . GLY A 1 98 ? 15.336 0.457 46.891 1.00 0.00 98 GLY A O 18
ATOM 27505 N N . GLY A 1 1 ? -12.865 24.276 5.011 1.00 0.00 1 GLY A N 19
ATOM 27506 C CA . GLY A 1 1 ? -14.051 23.452 5.152 1.00 0.00 1 GLY A CA 19
ATOM 27507 C C . GLY A 1 1 ? -13.722 22.026 5.548 1.00 0.00 1 GLY A C 19
ATOM 27508 O O . GLY A 1 1 ? -12.565 21.610 5.491 1.00 0.00 1 GLY A O 19
ATOM 27512 N N . SER A 1 2 ? -14.742 21.276 5.953 1.00 0.00 2 SER A N 19
ATOM 27513 C CA . SER A 1 2 ? -14.555 19.890 6.366 1.00 0.00 2 SER A CA 19
ATOM 27514 C C . SER A 1 2 ? -15.005 18.930 5.269 1.00 0.00 2 SER A C 19
ATOM 27515 O O . SER A 1 2 ? -15.922 18.133 5.464 1.00 0.00 2 SER A O 19
ATOM 27523 N N . SER A 1 3 ? -14.353 19.014 4.114 1.00 0.00 3 SER A N 19
ATOM 27524 C CA . SER A 1 3 ? -14.687 18.157 2.983 1.00 0.00 3 SER A CA 19
ATOM 27525 C C . SER A 1 3 ? -13.430 17.539 2.379 1.00 0.00 3 SER A C 19
ATOM 27526 O O . SER A 1 3 ? -12.450 18.234 2.112 1.00 0.00 3 SER A O 19
ATOM 27534 N N . GLY A 1 4 ? -13.466 16.227 2.165 1.00 0.00 4 GLY A N 19
ATOM 27535 C CA . GLY A 1 4 ? -12.324 15.537 1.595 1.00 0.00 4 GLY A CA 19
ATOM 27536 C C . GLY A 1 4 ? -11.391 14.985 2.654 1.00 0.00 4 GLY A C 19
ATOM 27537 O O . GLY A 1 4 ? -11.372 15.468 3.787 1.00 0.00 4 GLY A O 19
ATOM 27541 N N . SER A 1 5 ? -10.615 13.970 2.287 1.00 0.00 5 SER A N 19
ATOM 27542 C CA . SER A 1 5 ? -9.678 13.349 3.216 1.00 0.00 5 SER A CA 19
ATOM 27543 C C . SER A 1 5 ? -8.721 12.417 2.480 1.00 0.00 5 SER A C 19
ATOM 27544 O O . SER A 1 5 ? -9.014 11.238 2.283 1.00 0.00 5 SER A O 19
ATOM 27552 N N . SER A 1 6 ? -7.574 12.955 2.076 1.00 0.00 6 SER A N 19
ATOM 27553 C CA . SER A 1 6 ? -6.574 12.173 1.359 1.00 0.00 6 SER A CA 19
ATOM 27554 C C . SER A 1 6 ? -5.568 11.558 2.327 1.00 0.00 6 SER A C 19
ATOM 27555 O O . SER A 1 6 ? -5.010 12.246 3.180 1.00 0.00 6 SER A O 19
ATOM 27563 N N . GLY A 1 7 ? -5.342 10.255 2.187 1.00 0.00 7 GLY A N 19
ATOM 27564 C CA . GLY A 1 7 ? -4.404 9.568 3.055 1.00 0.00 7 GLY A CA 19
ATOM 27565 C C . GLY A 1 7 ? -4.905 9.462 4.482 1.00 0.00 7 GLY A C 19
ATOM 27566 O O . GLY A 1 7 ? -5.884 10.101 4.868 1.00 0.00 7 GLY A O 19
ATOM 27570 N N . PRO A 1 8 ? -4.226 8.636 5.292 1.00 0.00 8 PRO A N 19
ATOM 27571 C CA . PRO A 1 8 ? -4.591 8.428 6.696 1.00 0.00 8 PRO A CA 19
ATOM 27572 C C . PRO A 1 8 ? -4.314 9.657 7.555 1.00 0.00 8 PRO A C 19
ATOM 27573 O O . PRO A 1 8 ? -3.639 10.598 7.137 1.00 0.00 8 PRO A O 19
ATOM 27584 N N . PRO A 1 9 ? -4.846 9.651 8.787 1.00 0.00 9 PRO A N 19
ATOM 27585 C CA . PRO A 1 9 ? -4.668 10.758 9.731 1.00 0.00 9 PRO A CA 19
ATOM 27586 C C . PRO A 1 9 ? -3.236 10.858 10.244 1.00 0.00 9 PRO A C 19
ATOM 27587 O O . PRO A 1 9 ? -2.856 10.169 11.189 1.00 0.00 9 PRO A O 19
ATOM 27598 N N . ASN A 1 10 ? -2.446 11.722 9.614 1.00 0.00 10 ASN A N 19
ATOM 27599 C CA . ASN A 1 10 ? -1.054 11.912 10.008 1.00 0.00 10 ASN A CA 19
ATOM 27600 C C . ASN A 1 10 ? -0.951 12.860 11.199 1.00 0.00 10 ASN A C 19
ATOM 27601 O O . ASN A 1 10 ? -1.926 13.510 11.574 1.00 0.00 10 ASN A O 19
ATOM 27612 N N . MET A 1 11 ? 0.238 12.932 11.788 1.00 0.00 11 MET A N 19
ATOM 27613 C CA . MET A 1 11 ? 0.470 13.802 12.936 1.00 0.00 11 MET A CA 19
ATOM 27614 C C . MET A 1 11 ? 0.735 15.236 12.487 1.00 0.00 11 MET A C 19
ATOM 27615 O O . MET A 1 11 ? 1.708 15.508 11.784 1.00 0.00 11 MET A O 19
ATOM 27629 N N . THR A 1 12 ? -0.138 16.151 12.897 1.00 0.00 12 THR A N 19
ATOM 27630 C CA . THR A 1 12 ? 0.001 17.556 12.536 1.00 0.00 12 THR A CA 19
ATOM 27631 C C . THR A 1 12 ? 0.282 18.414 13.764 1.00 0.00 12 THR A C 19
ATOM 27632 O O . THR A 1 12 ? -0.561 18.542 14.653 1.00 0.00 12 THR A O 19
ATOM 27643 N N . THR A 1 13 ? 1.474 19.001 13.809 1.00 0.00 13 THR A N 19
ATOM 27644 C CA . THR A 1 13 ? 1.868 19.847 14.929 1.00 0.00 13 THR A CA 19
ATOM 27645 C C . THR A 1 13 ? 2.726 21.017 14.459 1.00 0.00 13 THR A C 19
ATOM 27646 O O . THR A 1 13 ? 2.554 22.147 14.915 1.00 0.00 13 THR A O 19
ATOM 27657 N N . ASN A 1 14 ? 3.649 20.738 13.545 1.00 0.00 14 ASN A N 19
ATOM 27658 C CA . ASN A 1 14 ? 4.534 21.768 13.014 1.00 0.00 14 ASN A CA 19
ATOM 27659 C C . ASN A 1 14 ? 5.453 21.195 11.939 1.00 0.00 14 ASN A C 19
ATOM 27660 O O . ASN A 1 14 ? 5.609 21.778 10.867 1.00 0.00 14 ASN A O 19
ATOM 27671 N N . GLU A 1 15 ? 6.058 20.048 12.235 1.00 0.00 15 GLU A N 19
ATOM 27672 C CA . GLU A 1 15 ? 6.961 19.397 11.294 1.00 0.00 15 GLU A CA 19
ATOM 27673 C C . GLU A 1 15 ? 6.695 17.895 11.237 1.00 0.00 15 GLU A C 19
ATOM 27674 O O . GLU A 1 15 ? 7.615 17.098 11.047 1.00 0.00 15 GLU A O 19
ATOM 27686 N N . ARG A 1 16 ? 5.432 17.516 11.403 1.00 0.00 16 ARG A N 19
ATOM 27687 C CA . ARG A 1 16 ? 5.045 16.111 11.372 1.00 0.00 16 ARG A CA 19
ATOM 27688 C C . ARG A 1 16 ? 5.831 15.308 12.404 1.00 0.00 16 ARG A C 19
ATOM 27689 O O . ARG A 1 16 ? 6.606 14.418 12.054 1.00 0.00 16 ARG A O 19
ATOM 27710 N N . ARG A 1 17 ? 5.624 15.629 13.677 1.00 0.00 17 ARG A N 19
ATOM 27711 C CA . ARG A 1 17 ? 6.314 14.939 14.761 1.00 0.00 17 ARG A CA 19
ATOM 27712 C C . ARG A 1 17 ? 5.346 14.595 15.890 1.00 0.00 17 ARG A C 19
ATOM 27713 O O . ARG A 1 17 ? 4.141 14.820 15.778 1.00 0.00 17 ARG A O 19
ATOM 27734 N N . VAL A 1 18 ? 5.882 14.049 16.976 1.00 0.00 18 VAL A N 19
ATOM 27735 C CA . VAL A 1 18 ? 5.067 13.674 18.126 1.00 0.00 18 VAL A CA 19
ATOM 27736 C C . VAL A 1 18 ? 5.461 14.474 19.362 1.00 0.00 18 VAL A C 19
ATOM 27737 O O . VAL A 1 18 ? 6.625 14.839 19.533 1.00 0.00 18 VAL A O 19
ATOM 27750 N N . ILE A 1 19 ? 4.484 14.743 20.222 1.00 0.00 19 ILE A N 19
ATOM 27751 C CA . ILE A 1 19 ? 4.729 15.499 21.444 1.00 0.00 19 ILE A CA 19
ATOM 27752 C C . ILE A 1 19 ? 4.357 14.684 22.678 1.00 0.00 19 ILE A C 19
ATOM 27753 O O . ILE A 1 19 ? 3.239 14.779 23.184 1.00 0.00 19 ILE A O 19
ATOM 27769 N N . VAL A 1 20 ? 5.303 13.883 23.159 1.00 0.00 20 VAL A N 19
ATOM 27770 C CA . VAL A 1 20 ? 5.076 13.053 24.336 1.00 0.00 20 VAL A CA 19
ATOM 27771 C C . VAL A 1 20 ? 6.264 13.116 25.290 1.00 0.00 20 VAL A C 19
ATOM 27772 O O . VAL A 1 20 ? 7.397 13.392 24.893 1.00 0.00 20 VAL A O 19
ATOM 27785 N N . PRO A 1 21 ? 6.002 12.854 26.579 1.00 0.00 21 PRO A N 19
ATOM 27786 C CA . PRO A 1 21 ? 7.038 12.873 27.617 1.00 0.00 21 PRO A CA 19
ATOM 27787 C C . PRO A 1 21 ? 8.019 11.714 27.479 1.00 0.00 21 PRO A C 19
ATOM 27788 O O . PRO A 1 21 ? 7.851 10.845 26.624 1.00 0.00 21 PRO A O 19
ATOM 27799 N N . ALA A 1 22 ? 9.043 11.707 28.326 1.00 0.00 22 ALA A N 19
ATOM 27800 C CA . ALA A 1 22 ? 10.049 10.653 28.299 1.00 0.00 22 ALA A CA 19
ATOM 27801 C C . ALA A 1 22 ? 9.432 9.297 28.625 1.00 0.00 22 ALA A C 19
ATOM 27802 O O . ALA A 1 22 ? 9.206 8.478 27.734 1.00 0.00 22 ALA A O 19
ATOM 27809 N N . ASP A 1 23 ? 9.164 9.067 29.905 1.00 0.00 23 ASP A N 19
ATOM 27810 C CA . ASP A 1 23 ? 8.573 7.809 30.348 1.00 0.00 23 ASP A CA 19
ATOM 27811 C C . ASP A 1 23 ? 7.176 7.629 29.761 1.00 0.00 23 ASP A C 19
ATOM 27812 O O . ASP A 1 23 ? 6.400 8.577 29.639 1.00 0.00 23 ASP A O 19
ATOM 27821 N N . PRO A 1 24 ? 6.847 6.383 29.388 1.00 0.00 24 PRO A N 19
ATOM 27822 C CA . PRO A 1 24 ? 5.544 6.049 28.807 1.00 0.00 24 PRO A CA 19
ATOM 27823 C C . PRO A 1 24 ? 4.413 6.147 29.825 1.00 0.00 24 PRO A C 19
ATOM 27824 O O . PRO A 1 24 ? 3.266 6.422 29.470 1.00 0.00 24 PRO A O 19
ATOM 27835 N N . THR A 1 25 ? 4.743 5.922 31.093 1.00 0.00 25 THR A N 19
ATOM 27836 C CA . THR A 1 25 ? 3.755 5.985 32.163 1.00 0.00 25 THR A CA 19
ATOM 27837 C C . THR A 1 25 ? 3.115 7.366 32.239 1.00 0.00 25 THR A C 19
ATOM 27838 O O . THR A 1 25 ? 2.039 7.532 32.816 1.00 0.00 25 THR A O 19
ATOM 27849 N N . LEU A 1 26 ? 3.781 8.355 31.655 1.00 0.00 26 LEU A N 19
ATOM 27850 C CA . LEU A 1 26 ? 3.276 9.724 31.656 1.00 0.00 26 LEU A CA 19
ATOM 27851 C C . LEU A 1 26 ? 2.418 9.989 30.424 1.00 0.00 26 LEU A C 19
ATOM 27852 O O . LEU A 1 26 ? 2.089 11.135 30.119 1.00 0.00 26 LEU A O 19
ATOM 27868 N N . TRP A 1 27 ? 2.057 8.922 29.721 1.00 0.00 27 TRP A N 19
ATOM 27869 C CA . TRP A 1 27 ? 1.234 9.039 28.522 1.00 0.00 27 TRP A CA 19
ATOM 27870 C C . TRP A 1 27 ? -0.248 8.940 28.867 1.00 0.00 27 TRP A C 19
ATOM 27871 O O . TRP A 1 27 ? -0.691 7.965 29.475 1.00 0.00 27 TRP A O 19
ATOM 27892 N N . THR A 1 28 ? -1.011 9.956 28.477 1.00 0.00 28 THR A N 19
ATOM 27893 C CA . THR A 1 28 ? -2.443 9.984 28.746 1.00 0.00 28 THR A CA 19
ATOM 27894 C C . THR A 1 28 ? -3.197 9.046 27.811 1.00 0.00 28 THR A C 19
ATOM 27895 O O . THR A 1 28 ? -2.593 8.360 26.986 1.00 0.00 28 THR A O 19
ATOM 27906 N N . GLN A 1 29 ? -4.519 9.021 27.944 1.00 0.00 29 GLN A N 19
ATOM 27907 C CA . GLN A 1 29 ? -5.355 8.166 27.109 1.00 0.00 29 GLN A CA 19
ATOM 27908 C C . GLN A 1 29 ? -5.221 8.544 25.637 1.00 0.00 29 GLN A C 19
ATOM 27909 O O . GLN A 1 29 ? -5.576 7.765 24.753 1.00 0.00 29 GLN A O 19
ATOM 27923 N N . GLU A 1 30 ? -4.707 9.743 25.383 1.00 0.00 30 GLU A N 19
ATOM 27924 C CA . GLU A 1 30 ? -4.529 10.223 24.018 1.00 0.00 30 GLU A CA 19
ATOM 27925 C C . GLU A 1 30 ? -3.110 9.950 23.527 1.00 0.00 30 GLU A C 19
ATOM 27926 O O . GLU A 1 30 ? -2.907 9.506 22.396 1.00 0.00 30 GLU A O 19
ATOM 27938 N N . HIS A 1 31 ? -2.131 10.219 24.385 1.00 0.00 31 HIS A N 19
ATOM 27939 C CA . HIS A 1 31 ? -0.730 10.003 24.039 1.00 0.00 31 HIS A CA 19
ATOM 27940 C C . HIS A 1 31 ? -0.513 8.586 23.515 1.00 0.00 31 HIS A C 19
ATOM 27941 O O . HIS A 1 31 ? 0.063 8.391 22.444 1.00 0.00 31 HIS A O 19
ATOM 27955 N N . VAL A 1 32 ? -0.977 7.601 24.276 1.00 0.00 32 VAL A N 19
ATOM 27956 C CA . VAL A 1 32 ? -0.834 6.203 23.889 1.00 0.00 32 VAL A CA 19
ATOM 27957 C C . VAL A 1 32 ? -1.326 5.974 22.464 1.00 0.00 32 VAL A C 19
ATOM 27958 O O . VAL A 1 32 ? -0.806 5.119 21.747 1.00 0.00 32 VAL A O 19
ATOM 27971 N N . ARG A 1 33 ? -2.332 6.743 22.061 1.00 0.00 33 ARG A N 19
ATOM 27972 C CA . ARG A 1 33 ? -2.896 6.624 20.722 1.00 0.00 33 ARG A CA 19
ATOM 27973 C C . ARG A 1 33 ? -1.988 7.285 19.689 1.00 0.00 33 ARG A C 19
ATOM 27974 O O . ARG A 1 33 ? -1.792 6.758 18.594 1.00 0.00 33 ARG A O 19
ATOM 27995 N N . GLN A 1 34 ? -1.438 8.441 20.046 1.00 0.00 34 GLN A N 19
ATOM 27996 C CA . GLN A 1 34 ? -0.552 9.174 19.149 1.00 0.00 34 GLN A CA 19
ATOM 27997 C C . GLN A 1 34 ? 0.749 8.409 18.924 1.00 0.00 34 GLN A C 19
ATOM 27998 O O . GLN A 1 34 ? 1.143 8.159 17.786 1.00 0.00 34 GLN A O 19
ATOM 28012 N N . TRP A 1 35 ? 1.409 8.042 20.016 1.00 0.00 35 TRP A N 19
ATOM 28013 C CA . TRP A 1 35 ? 2.666 7.307 19.938 1.00 0.00 35 TRP A CA 19
ATOM 28014 C C . TRP A 1 35 ? 2.508 6.047 19.095 1.00 0.00 35 TRP A C 19
ATOM 28015 O O . TRP A 1 35 ? 3.448 5.612 18.427 1.00 0.00 35 TRP A O 19
ATOM 28036 N N . LEU A 1 36 ? 1.315 5.464 19.128 1.00 0.00 36 LEU A N 19
ATOM 28037 C CA . LEU A 1 36 ? 1.033 4.253 18.365 1.00 0.00 36 LEU A CA 19
ATOM 28038 C C . LEU A 1 36 ? 1.108 4.523 16.866 1.00 0.00 36 LEU A C 19
ATOM 28039 O O . LEU A 1 36 ? 1.941 3.951 16.164 1.00 0.00 36 LEU A O 19
ATOM 28055 N N . GLU A 1 37 ? 0.234 5.400 16.384 1.00 0.00 37 GLU A N 19
ATOM 28056 C CA . GLU A 1 37 ? 0.203 5.747 14.968 1.00 0.00 37 GLU A CA 19
ATOM 28057 C C . GLU A 1 37 ? 1.576 6.211 14.491 1.00 0.00 37 GLU A C 19
ATOM 28058 O O . GLU A 1 37 ? 1.916 6.074 13.316 1.00 0.00 37 GLU A O 19
ATOM 28070 N N . TRP A 1 38 ? 2.361 6.760 15.411 1.00 0.00 38 TRP A N 19
ATOM 28071 C CA . TRP A 1 38 ? 3.697 7.245 15.085 1.00 0.00 38 TRP A CA 19
ATOM 28072 C C . TRP A 1 38 ? 4.641 6.084 14.791 1.00 0.00 38 TRP A C 19
ATOM 28073 O O . TRP A 1 38 ? 5.157 5.959 13.681 1.00 0.00 38 TRP A O 19
ATOM 28094 N N . ALA A 1 39 ? 4.861 5.238 15.791 1.00 0.00 39 ALA A N 19
ATOM 28095 C CA . ALA A 1 39 ? 5.741 4.086 15.638 1.00 0.00 39 ALA A CA 19
ATOM 28096 C C . ALA A 1 39 ? 5.368 3.271 14.403 1.00 0.00 39 ALA A C 19
ATOM 28097 O O . ALA A 1 39 ? 6.225 2.641 13.782 1.00 0.00 39 ALA A O 19
ATOM 28104 N N . ILE A 1 40 ? 4.086 3.288 14.054 1.00 0.00 40 ILE A N 19
ATOM 28105 C CA . ILE A 1 40 ? 3.602 2.551 12.893 1.00 0.00 40 ILE A CA 19
ATOM 28106 C C . ILE A 1 40 ? 4.104 3.176 11.596 1.00 0.00 40 ILE A C 19
ATOM 28107 O O . ILE A 1 40 ? 4.584 2.478 10.703 1.00 0.00 40 ILE A O 19
ATOM 28123 N N . LYS A 1 41 ? 3.993 4.496 11.500 1.00 0.00 41 LYS A N 19
ATOM 28124 C CA . LYS A 1 41 ? 4.439 5.218 10.314 1.00 0.00 41 LYS A CA 19
ATOM 28125 C C . LYS A 1 41 ? 5.958 5.359 10.302 1.00 0.00 41 LYS A C 19
ATOM 28126 O O . LYS A 1 41 ? 6.557 5.623 9.260 1.00 0.00 41 LYS A O 19
ATOM 28145 N N . GLU A 1 42 ? 6.574 5.179 11.466 1.00 0.00 42 GLU A N 19
ATOM 28146 C CA . GLU A 1 42 ? 8.023 5.286 11.587 1.00 0.00 42 GLU A CA 19
ATOM 28147 C C . GLU A 1 42 ? 8.695 3.951 11.276 1.00 0.00 42 GLU A C 19
ATOM 28148 O O . GLU A 1 42 ? 9.683 3.897 10.544 1.00 0.00 42 GLU A O 19
ATOM 28160 N N . TYR A 1 43 ? 8.152 2.878 11.838 1.00 0.00 43 TYR A N 19
ATOM 28161 C CA . TYR A 1 43 ? 8.699 1.543 11.624 1.00 0.00 43 TYR A CA 19
ATOM 28162 C C . TYR A 1 43 ? 7.903 0.792 10.562 1.00 0.00 43 TYR A C 19
ATOM 28163 O O . TYR A 1 43 ? 8.086 -0.410 10.367 1.00 0.00 43 TYR A O 19
ATOM 28181 N N . SER A 1 44 ? 7.019 1.509 9.876 1.00 0.00 44 SER A N 19
ATOM 28182 C CA . SER A 1 44 ? 6.192 0.911 8.834 1.00 0.00 44 SER A CA 19
ATOM 28183 C C . SER A 1 44 ? 5.486 -0.338 9.352 1.00 0.00 44 SER A C 19
ATOM 28184 O O . SER A 1 44 ? 5.441 -1.366 8.676 1.00 0.00 44 SER A O 19
ATOM 28192 N N . LEU A 1 45 ? 4.934 -0.241 10.557 1.00 0.00 45 LEU A N 19
ATOM 28193 C CA . LEU A 1 45 ? 4.228 -1.362 11.168 1.00 0.00 45 LEU A CA 19
ATOM 28194 C C . LEU A 1 45 ? 2.890 -1.604 10.478 1.00 0.00 45 LEU A C 19
ATOM 28195 O O . LEU A 1 45 ? 2.212 -0.662 10.067 1.00 0.00 45 LEU A O 19
ATOM 28211 N N . MET A 1 46 ? 2.515 -2.873 10.355 1.00 0.00 46 MET A N 19
ATOM 28212 C CA . MET A 1 46 ? 1.255 -3.239 9.717 1.00 0.00 46 MET A CA 19
ATOM 28213 C C . MET A 1 46 ? 0.547 -4.338 10.503 1.00 0.00 46 MET A C 19
ATOM 28214 O O . MET A 1 46 ? 1.163 -5.027 11.316 1.00 0.00 46 MET A O 19
ATOM 28228 N N . GLU A 1 47 ? -0.749 -4.497 10.254 1.00 0.00 47 GLU A N 19
ATOM 28229 C CA . GLU A 1 47 ? -1.540 -5.512 10.940 1.00 0.00 47 GLU A CA 19
ATOM 28230 C C . GLU A 1 47 ? -1.597 -5.236 12.439 1.00 0.00 47 GLU A C 19
ATOM 28231 O O . GLU A 1 47 ? -1.596 -6.161 13.252 1.00 0.00 47 GLU A O 19
ATOM 28243 N N . ILE A 1 48 ? -1.645 -3.957 12.798 1.00 0.00 48 ILE A N 19
ATOM 28244 C CA . ILE A 1 48 ? -1.703 -3.559 14.199 1.00 0.00 48 ILE A CA 19
ATOM 28245 C C . ILE A 1 48 ? -3.094 -3.058 14.571 1.00 0.00 48 ILE A C 19
ATOM 28246 O O . ILE A 1 48 ? -3.711 -2.297 13.825 1.00 0.00 48 ILE A O 19
ATOM 28262 N N . ASP A 1 49 ? -3.581 -3.487 15.730 1.00 0.00 49 ASP A N 19
ATOM 28263 C CA . ASP A 1 49 ? -4.899 -3.079 16.203 1.00 0.00 49 ASP A CA 19
ATOM 28264 C C . ASP A 1 49 ? -4.800 -1.832 17.077 1.00 0.00 49 ASP A C 19
ATOM 28265 O O . ASP A 1 49 ? -4.473 -1.915 18.262 1.00 0.00 49 ASP A O 19
ATOM 28274 N N . THR A 1 50 ? -5.084 -0.676 16.485 1.00 0.00 50 THR A N 19
ATOM 28275 C CA . THR A 1 50 ? -5.026 0.587 17.208 1.00 0.00 50 THR A CA 19
ATOM 28276 C C . THR A 1 50 ? -6.188 0.715 18.187 1.00 0.00 50 THR A C 19
ATOM 28277 O O . THR A 1 50 ? -6.107 1.454 19.168 1.00 0.00 50 THR A O 19
ATOM 28288 N N . SER A 1 51 ? -7.268 -0.010 17.914 1.00 0.00 51 SER A N 19
ATOM 28289 C CA . SER A 1 51 ? -8.448 0.025 18.770 1.00 0.00 51 SER A CA 19
ATOM 28290 C C . SER A 1 51 ? -8.129 -0.524 20.158 1.00 0.00 51 SER A C 19
ATOM 28291 O O . SER A 1 51 ? -8.732 -0.119 21.152 1.00 0.00 51 SER A O 19
ATOM 28299 N N . PHE A 1 52 ? -7.177 -1.448 20.217 1.00 0.00 52 PHE A N 19
ATOM 28300 C CA . PHE A 1 52 ? -6.778 -2.055 21.482 1.00 0.00 52 PHE A CA 19
ATOM 28301 C C . PHE A 1 52 ? -6.215 -1.004 22.435 1.00 0.00 52 PHE A C 19
ATOM 28302 O O . PHE A 1 52 ? -6.230 -1.184 23.653 1.00 0.00 52 PHE A O 19
ATOM 28319 N N . PHE A 1 53 ? -5.720 0.093 21.871 1.00 0.00 53 PHE A N 19
ATOM 28320 C CA . PHE A 1 53 ? -5.152 1.172 22.670 1.00 0.00 53 PHE A CA 19
ATOM 28321 C C . PHE A 1 53 ? -5.974 2.449 22.522 1.00 0.00 53 PHE A C 19
ATOM 28322 O O . PHE A 1 53 ? -5.472 3.551 22.743 1.00 0.00 53 PHE A O 19
ATOM 28339 N N . GLN A 1 54 ? -7.239 2.291 22.147 1.00 0.00 54 GLN A N 19
ATOM 28340 C CA . GLN A 1 54 ? -8.130 3.432 21.968 1.00 0.00 54 GLN A CA 19
ATOM 28341 C C . GLN A 1 54 ? -8.380 4.141 23.295 1.00 0.00 54 GLN A C 19
ATOM 28342 O O . GLN A 1 54 ? -8.694 5.330 23.325 1.00 0.00 54 GLN A O 19
ATOM 28356 N N . ASN A 1 55 ? -8.237 3.402 24.391 1.00 0.00 55 ASN A N 19
ATOM 28357 C CA . ASN A 1 55 ? -8.448 3.961 25.721 1.00 0.00 55 ASN A CA 19
ATOM 28358 C C . ASN A 1 55 ? -7.488 3.339 26.731 1.00 0.00 55 ASN A C 19
ATOM 28359 O O . ASN A 1 55 ? -7.810 3.211 27.912 1.00 0.00 55 ASN A O 19
ATOM 28370 N N . MET A 1 56 ? -6.308 2.954 26.257 1.00 0.00 56 MET A N 19
ATOM 28371 C CA . MET A 1 56 ? -5.300 2.347 27.119 1.00 0.00 56 MET A CA 19
ATOM 28372 C C . MET A 1 56 ? -4.314 3.395 27.625 1.00 0.00 56 MET A C 19
ATOM 28373 O O . MET A 1 56 ? -3.390 3.787 26.913 1.00 0.00 56 MET A O 19
ATOM 28387 N N . ASP A 1 57 ? -4.518 3.846 28.858 1.00 0.00 57 ASP A N 19
ATOM 28388 C CA . ASP A 1 57 ? -3.647 4.849 29.459 1.00 0.00 57 ASP A CA 19
ATOM 28389 C C . ASP A 1 57 ? -2.206 4.350 29.521 1.00 0.00 57 ASP A C 19
ATOM 28390 O O . ASP A 1 57 ? -1.958 3.150 29.629 1.00 0.00 57 ASP A O 19
ATOM 28399 N N . GLY A 1 58 ? -1.260 5.281 29.451 1.00 0.00 58 GLY A N 19
ATOM 28400 C CA . GLY A 1 58 ? 0.144 4.917 29.498 1.00 0.00 58 GLY A CA 19
ATOM 28401 C C . GLY A 1 58 ? 0.439 3.884 30.569 1.00 0.00 58 GLY A C 19
ATOM 28402 O O . GLY A 1 58 ? 1.295 3.018 30.387 1.00 0.00 58 GLY A O 19
ATOM 28406 N N . LYS A 1 59 ? -0.270 3.976 31.688 1.00 0.00 59 LYS A N 19
ATOM 28407 C CA . LYS A 1 59 ? -0.081 3.043 32.793 1.00 0.00 59 LYS A CA 19
ATOM 28408 C C . LYS A 1 59 ? -0.492 1.631 32.389 1.00 0.00 59 LYS A C 19
ATOM 28409 O O . LYS A 1 59 ? 0.250 0.674 32.605 1.00 0.00 59 LYS A O 19
ATOM 28428 N N . GLU A 1 60 ? -1.678 1.510 31.801 1.00 0.00 60 GLU A N 19
ATOM 28429 C CA . GLU A 1 60 ? -2.186 0.214 31.367 1.00 0.00 60 GLU A CA 19
ATOM 28430 C C . GLU A 1 60 ? -1.433 -0.281 30.136 1.00 0.00 60 GLU A C 19
ATOM 28431 O O . GLU A 1 60 ? -1.517 -1.455 29.773 1.00 0.00 60 GLU A O 19
ATOM 28443 N N . LEU A 1 61 ? -0.697 0.622 29.498 1.00 0.00 61 LEU A N 19
ATOM 28444 C CA . LEU A 1 61 ? 0.072 0.278 28.306 1.00 0.00 61 LEU A CA 19
ATOM 28445 C C . LEU A 1 61 ? 1.460 -0.231 28.682 1.00 0.00 61 LEU A C 19
ATOM 28446 O O . LEU A 1 61 ? 1.879 -1.303 28.243 1.00 0.00 61 LEU A O 19
ATOM 28462 N N . CYS A 1 62 ? 2.167 0.542 29.499 1.00 0.00 62 CYS A N 19
ATOM 28463 C CA . CYS A 1 62 ? 3.508 0.168 29.935 1.00 0.00 62 CYS A CA 19
ATOM 28464 C C . CYS A 1 62 ? 3.478 -1.134 30.729 1.00 0.00 62 CYS A C 19
ATOM 28465 O O . CYS A 1 62 ? 4.487 -1.831 30.838 1.00 0.00 62 CYS A O 19
ATOM 28473 N N . LYS A 1 63 ? 2.314 -1.456 31.283 1.00 0.00 63 LYS A N 19
ATOM 28474 C CA . LYS A 1 63 ? 2.151 -2.674 32.068 1.00 0.00 63 LYS A CA 19
ATOM 28475 C C . LYS A 1 63 ? 1.832 -3.863 31.167 1.00 0.00 63 LYS A C 19
ATOM 28476 O O . LYS A 1 63 ? 1.634 -4.980 31.644 1.00 0.00 63 LYS A O 19
ATOM 28495 N N . MET A 1 64 ? 1.787 -3.616 29.862 1.00 0.00 64 MET A N 19
ATOM 28496 C CA . MET A 1 64 ? 1.496 -4.667 28.894 1.00 0.00 64 MET A CA 19
ATOM 28497 C C . MET A 1 64 ? 2.694 -5.596 28.723 1.00 0.00 64 MET A C 19
ATOM 28498 O O . MET A 1 64 ? 3.819 -5.243 29.073 1.00 0.00 64 MET A O 19
ATOM 28512 N N . ASN A 1 65 ? 2.444 -6.784 28.182 1.00 0.00 65 ASN A N 19
ATOM 28513 C CA . ASN A 1 65 ? 3.502 -7.763 27.966 1.00 0.00 65 ASN A CA 19
ATOM 28514 C C . ASN A 1 65 ? 3.484 -8.276 26.529 1.00 0.00 65 ASN A C 19
ATOM 28515 O O . ASN A 1 65 ? 2.609 -7.916 25.741 1.00 0.00 65 ASN A O 19
ATOM 28526 N N . LYS A 1 66 ? 4.454 -9.119 26.195 1.00 0.00 66 LYS A N 19
ATOM 28527 C CA . LYS A 1 66 ? 4.550 -9.684 24.854 1.00 0.00 66 LYS A CA 19
ATOM 28528 C C . LYS A 1 66 ? 3.224 -10.309 24.431 1.00 0.00 66 LYS A C 19
ATOM 28529 O O . LYS A 1 66 ? 2.785 -10.143 23.294 1.00 0.00 66 LYS A O 19
ATOM 28548 N N . GLU A 1 67 ? 2.592 -11.026 25.354 1.00 0.00 67 GLU A N 19
ATOM 28549 C CA . GLU A 1 67 ? 1.316 -11.675 25.076 1.00 0.00 67 GLU A CA 19
ATOM 28550 C C . GLU A 1 67 ? 0.219 -10.640 24.843 1.00 0.00 67 GLU A C 19
ATOM 28551 O O . GLU A 1 67 ? -0.429 -10.631 23.796 1.00 0.00 67 GLU A O 19
ATOM 28563 N N . ASP A 1 68 ? 0.017 -9.770 25.827 1.00 0.00 68 ASP A N 19
ATOM 28564 C CA . ASP A 1 68 ? -1.001 -8.730 25.730 1.00 0.00 68 ASP A CA 19
ATOM 28565 C C . ASP A 1 68 ? -0.815 -7.903 24.462 1.00 0.00 68 ASP A C 19
ATOM 28566 O O . ASP A 1 68 ? -1.785 -7.447 23.857 1.00 0.00 68 ASP A O 19
ATOM 28575 N N . PHE A 1 69 ? 0.439 -7.713 24.065 1.00 0.00 69 PHE A N 19
ATOM 28576 C CA . PHE A 1 69 ? 0.753 -6.939 22.869 1.00 0.00 69 PHE A CA 19
ATOM 28577 C C . PHE A 1 69 ? 0.457 -7.744 21.607 1.00 0.00 69 PHE A C 19
ATOM 28578 O O . PHE A 1 69 ? 0.001 -7.198 20.601 1.00 0.00 69 PHE A O 19
ATOM 28595 N N . LEU A 1 70 ? 0.719 -9.045 21.667 1.00 0.00 70 LEU A N 19
ATOM 28596 C CA . LEU A 1 70 ? 0.482 -9.926 20.529 1.00 0.00 70 LEU A CA 19
ATOM 28597 C C . LEU A 1 70 ? -1.012 -10.097 20.275 1.00 0.00 70 LEU A C 19
ATOM 28598 O O . LEU A 1 70 ? -1.424 -10.518 19.194 1.00 0.00 70 LEU A O 19
ATOM 28614 N N . ARG A 1 71 ? -1.820 -9.765 21.277 1.00 0.00 71 ARG A N 19
ATOM 28615 C CA . ARG A 1 71 ? -3.268 -9.881 21.162 1.00 0.00 71 ARG A CA 19
ATOM 28616 C C . ARG A 1 71 ? -3.859 -8.652 20.477 1.00 0.00 71 ARG A C 19
ATOM 28617 O O . ARG A 1 71 ? -5.075 -8.535 20.331 1.00 0.00 71 ARG A O 19
ATOM 28638 N N . ALA A 1 72 ? -2.988 -7.738 20.060 1.00 0.00 72 ALA A N 19
ATOM 28639 C CA . ALA A 1 72 ? -3.423 -6.519 19.390 1.00 0.00 72 ALA A CA 19
ATOM 28640 C C . ALA A 1 72 ? -2.574 -6.239 18.154 1.00 0.00 72 ALA A C 19
ATOM 28641 O O . ALA A 1 72 ? -3.085 -5.803 17.122 1.00 0.00 72 ALA A O 19
ATOM 28648 N N . THR A 1 73 ? -1.274 -6.491 18.266 1.00 0.00 73 THR A N 19
ATOM 28649 C CA . THR A 1 73 ? -0.354 -6.265 17.159 1.00 0.00 73 THR A CA 19
ATOM 28650 C C . THR A 1 73 ? 0.412 -7.536 16.811 1.00 0.00 73 THR A C 19
ATOM 28651 O O . THR A 1 73 ? 0.566 -8.429 17.645 1.00 0.00 73 THR A O 19
ATOM 28662 N N . THR A 1 74 ? 0.892 -7.613 15.573 1.00 0.00 74 THR A N 19
ATOM 28663 C CA . THR A 1 74 ? 1.641 -8.776 15.115 1.00 0.00 74 THR A CA 19
ATOM 28664 C C . THR A 1 74 ? 2.930 -8.948 15.911 1.00 0.00 74 THR A C 19
ATOM 28665 O O . THR A 1 74 ? 3.362 -8.036 16.617 1.00 0.00 74 THR A O 19
ATOM 28676 N N . LEU A 1 75 ? 3.540 -10.122 15.793 1.00 0.00 75 LEU A N 19
ATOM 28677 C CA . LEU A 1 75 ? 4.782 -10.414 16.501 1.00 0.00 75 LEU A CA 19
ATOM 28678 C C . LEU A 1 75 ? 5.872 -9.416 16.123 1.00 0.00 75 LEU A C 19
ATOM 28679 O O . LEU A 1 75 ? 6.530 -8.842 16.991 1.00 0.00 75 LEU A O 19
ATOM 28695 N N . TYR A 1 76 ? 6.055 -9.212 14.824 1.00 0.00 76 TYR A N 19
ATOM 28696 C CA . TYR A 1 76 ? 7.065 -8.283 14.331 1.00 0.00 76 TYR A CA 19
ATOM 28697 C C . TYR A 1 76 ? 6.966 -6.940 15.047 1.00 0.00 76 TYR A C 19
ATOM 28698 O O . TYR A 1 76 ? 7.955 -6.428 15.570 1.00 0.00 76 TYR A O 19
ATOM 28716 N N . ASN A 1 77 ? 5.763 -6.374 15.065 1.00 0.00 77 ASN A N 19
ATOM 28717 C CA . ASN A 1 77 ? 5.532 -5.090 15.717 1.00 0.00 77 ASN A CA 19
ATOM 28718 C C . ASN A 1 77 ? 5.685 -5.212 17.230 1.00 0.00 77 ASN A C 19
ATOM 28719 O O . ASN A 1 77 ? 6.167 -4.294 17.893 1.00 0.00 77 ASN A O 19
ATOM 28730 N N . THR A 1 78 ? 5.271 -6.354 17.771 1.00 0.00 78 THR A N 19
ATOM 28731 C CA . THR A 1 78 ? 5.360 -6.597 19.205 1.00 0.00 78 THR A CA 19
ATOM 28732 C C . THR A 1 78 ? 6.792 -6.431 19.702 1.00 0.00 78 THR A C 19
ATOM 28733 O O . THR A 1 78 ? 7.019 -6.000 20.832 1.00 0.00 78 THR A O 19
ATOM 28744 N N . GLU A 1 79 ? 7.753 -6.775 18.851 1.00 0.00 79 GLU A N 19
ATOM 28745 C CA . GLU A 1 79 ? 9.163 -6.663 19.206 1.00 0.00 79 GLU A CA 19
ATOM 28746 C C . GLU A 1 79 ? 9.615 -5.206 19.187 1.00 0.00 79 GLU A C 19
ATOM 28747 O O . GLU A 1 79 ? 10.352 -4.761 20.067 1.00 0.00 79 GLU A O 19
ATOM 28759 N N . VAL A 1 80 ? 9.167 -4.466 18.177 1.00 0.00 80 VAL A N 19
ATOM 28760 C CA . VAL A 1 80 ? 9.524 -3.059 18.043 1.00 0.00 80 VAL A CA 19
ATOM 28761 C C . VAL A 1 80 ? 9.007 -2.246 19.224 1.00 0.00 80 VAL A C 19
ATOM 28762 O O . VAL A 1 80 ? 9.780 -1.604 19.936 1.00 0.00 80 VAL A O 19
ATOM 28775 N N . LEU A 1 81 ? 7.694 -2.278 19.428 1.00 0.00 81 LEU A N 19
ATOM 28776 C CA . LEU A 1 81 ? 7.072 -1.544 20.525 1.00 0.00 81 LEU A CA 19
ATOM 28777 C C . LEU A 1 81 ? 7.757 -1.861 21.850 1.00 0.00 81 LEU A C 19
ATOM 28778 O O . LEU A 1 81 ? 8.196 -0.960 22.567 1.00 0.00 81 LEU A O 19
ATOM 28794 N N . LEU A 1 82 ? 7.848 -3.148 22.170 1.00 0.00 82 LEU A N 19
ATOM 28795 C CA . LEU A 1 82 ? 8.482 -3.585 23.409 1.00 0.00 82 LEU A CA 19
ATOM 28796 C C . LEU A 1 82 ? 9.902 -3.039 23.516 1.00 0.00 82 LEU A C 19
ATOM 28797 O O . LEU A 1 82 ? 10.313 -2.551 24.569 1.00 0.00 82 LEU A O 19
ATOM 28813 N N . SER A 1 83 ? 10.647 -3.122 22.418 1.00 0.00 83 SER A N 19
ATOM 28814 C CA . SER A 1 83 ? 12.022 -2.638 22.389 1.00 0.00 83 SER A CA 19
ATOM 28815 C C . SER A 1 83 ? 12.074 -1.133 22.636 1.00 0.00 83 SER A C 19
ATOM 28816 O O . SER A 1 83 ? 12.898 -0.647 23.411 1.00 0.00 83 SER A O 19
ATOM 28824 N N . HIS A 1 84 ? 11.186 -0.400 21.972 1.00 0.00 84 HIS A N 19
ATOM 28825 C CA . HIS A 1 84 ? 11.129 1.050 22.119 1.00 0.00 84 HIS A CA 19
ATOM 28826 C C . HIS A 1 84 ? 10.789 1.437 23.555 1.00 0.00 84 HIS A C 19
ATOM 28827 O O . HIS A 1 84 ? 11.548 2.151 24.212 1.00 0.00 84 HIS A O 19
ATOM 28841 N N . LEU A 1 85 ? 9.644 0.964 24.035 1.00 0.00 85 LEU A N 19
ATOM 28842 C CA . LEU A 1 85 ? 9.203 1.261 25.393 1.00 0.00 85 LEU A CA 19
ATOM 28843 C C . LEU A 1 85 ? 10.216 0.760 26.417 1.00 0.00 85 LEU A C 19
ATOM 28844 O O . LEU A 1 85 ? 10.384 1.354 27.482 1.00 0.00 85 LEU A O 19
ATOM 28860 N N . SER A 1 86 ? 10.891 -0.337 26.086 1.00 0.00 86 SER A N 19
ATOM 28861 C CA . SER A 1 86 ? 11.887 -0.919 26.977 1.00 0.00 86 SER A CA 19
ATOM 28862 C C . SER A 1 86 ? 12.906 0.129 27.413 1.00 0.00 86 SER A C 19
ATOM 28863 O O . SER A 1 86 ? 13.413 0.089 28.534 1.00 0.00 86 SER A O 19
ATOM 28871 N N . TYR A 1 87 ? 13.199 1.067 26.520 1.00 0.00 87 TYR A N 19
ATOM 28872 C CA . TYR A 1 87 ? 14.159 2.126 26.810 1.00 0.00 87 TYR A CA 19
ATOM 28873 C C . TYR A 1 87 ? 13.487 3.284 27.543 1.00 0.00 87 TYR A C 19
ATOM 28874 O O . TYR A 1 87 ? 13.915 3.678 28.629 1.00 0.00 87 TYR A O 19
ATOM 28892 N N . LEU A 1 88 ? 12.433 3.824 26.941 1.00 0.00 88 LEU A N 19
ATOM 28893 C CA . LEU A 1 88 ? 11.700 4.936 27.535 1.00 0.00 88 LEU A CA 19
ATOM 28894 C C . LEU A 1 88 ? 11.309 4.623 28.976 1.00 0.00 88 LEU A C 19
ATOM 28895 O O . LEU A 1 88 ? 11.242 5.517 29.820 1.00 0.00 88 LEU A O 19
ATOM 28911 N N . ARG A 1 89 ? 11.053 3.348 29.250 1.00 0.00 89 ARG A N 19
ATOM 28912 C CA . ARG A 1 89 ? 10.669 2.917 30.589 1.00 0.00 89 ARG A CA 19
ATOM 28913 C C . ARG A 1 89 ? 11.865 2.956 31.536 1.00 0.00 89 ARG A C 19
ATOM 28914 O O . ARG A 1 89 ? 11.727 3.294 32.711 1.00 0.00 89 ARG A O 19
ATOM 28935 N N . GLU A 1 90 ? 13.037 2.606 31.016 1.00 0.00 90 GLU A N 19
ATOM 28936 C CA . GLU A 1 90 ? 14.256 2.600 31.816 1.00 0.00 90 GLU A CA 19
ATOM 28937 C C . GLU A 1 90 ? 15.078 3.861 31.566 1.00 0.00 90 GLU A C 19
ATOM 28938 O O . GLU A 1 90 ? 16.303 3.849 31.679 1.00 0.00 90 GLU A O 19
ATOM 28950 N N . SER A 1 91 ? 14.393 4.948 31.225 1.00 0.00 91 SER A N 19
ATOM 28951 C CA . SER A 1 91 ? 15.058 6.217 30.955 1.00 0.00 91 SER A CA 19
ATOM 28952 C C . SER A 1 91 ? 14.450 7.339 31.791 1.00 0.00 91 SER A C 19
ATOM 28953 O O . SER A 1 91 ? 14.432 8.498 31.376 1.00 0.00 91 SER A O 19
ATOM 28961 N N . SER A 1 92 ? 13.952 6.985 32.972 1.00 0.00 92 SER A N 19
ATOM 28962 C CA . SER A 1 92 ? 13.339 7.960 33.866 1.00 0.00 92 SER A CA 19
ATOM 28963 C C . SER A 1 92 ? 13.338 7.453 35.305 1.00 0.00 92 SER A C 19
ATOM 28964 O O . SER A 1 92 ? 13.974 8.038 36.181 1.00 0.00 92 SER A O 19
ATOM 28972 N N . SER A 1 93 ? 12.620 6.359 35.539 1.00 0.00 93 SER A N 19
ATOM 28973 C CA . SER A 1 93 ? 12.532 5.774 36.872 1.00 0.00 93 SER A CA 19
ATOM 28974 C C . SER A 1 93 ? 12.221 4.282 36.791 1.00 0.00 93 SER A C 19
ATOM 28975 O O . SER A 1 93 ? 12.207 3.698 35.708 1.00 0.00 93 SER A O 19
ATOM 28983 N N . GLY A 1 94 ? 11.971 3.672 37.945 1.00 0.00 94 GLY A N 19
ATOM 28984 C CA . GLY A 1 94 ? 11.663 2.255 37.984 1.00 0.00 94 GLY A CA 19
ATOM 28985 C C . GLY A 1 94 ? 12.823 1.424 38.497 1.00 0.00 94 GLY A C 19
ATOM 28986 O O . GLY A 1 94 ? 13.906 1.937 38.777 1.00 0.00 94 GLY A O 19
ATOM 28990 N N . PRO A 1 95 ? 12.600 0.108 38.629 1.00 0.00 95 PRO A N 19
ATOM 28991 C CA . PRO A 1 95 ? 13.622 -0.824 39.113 1.00 0.00 95 PRO A CA 19
ATOM 28992 C C . PRO A 1 95 ? 14.754 -1.016 38.109 1.00 0.00 95 PRO A C 19
ATOM 28993 O O . PRO A 1 95 ? 14.513 -1.270 36.929 1.00 0.00 95 PRO A O 19
ATOM 29004 N N . SER A 1 96 ? 15.989 -0.895 38.586 1.00 0.00 96 SER A N 19
ATOM 29005 C CA . SER A 1 96 ? 17.158 -1.052 37.729 1.00 0.00 96 SER A CA 19
ATOM 29006 C C . SER A 1 96 ? 18.083 -2.140 38.266 1.00 0.00 96 SER A C 19
ATOM 29007 O O . SER A 1 96 ? 18.334 -3.143 37.598 1.00 0.00 96 SER A O 19
ATOM 29015 N N . SER A 1 97 ? 18.587 -1.933 39.478 1.00 0.00 97 SER A N 19
ATOM 29016 C CA . SER A 1 97 ? 19.488 -2.893 40.106 1.00 0.00 97 SER A CA 19
ATOM 29017 C C . SER A 1 97 ? 18.710 -4.073 40.680 1.00 0.00 97 SER A C 19
ATOM 29018 O O . SER A 1 97 ? 17.548 -3.938 41.063 1.00 0.00 97 SER A O 19
ATOM 29026 N N . GLY A 1 98 ? 19.360 -5.231 40.737 1.00 0.00 98 GLY A N 19
ATOM 29027 C CA . GLY A 1 98 ? 18.715 -6.419 41.266 1.00 0.00 98 GLY A CA 19
ATOM 29028 C C . GLY A 1 98 ? 19.219 -6.787 42.647 1.00 0.00 98 GLY A C 19
ATOM 29029 O O . GLY A 1 98 ? 20.401 -6.619 42.948 1.00 0.00 98 GLY A O 19
ATOM 29033 N N . GLY A 1 1 ? 14.751 -3.426 4.189 1.00 0.00 1 GLY A N 20
ATOM 29034 C CA . GLY A 1 1 ? 14.519 -2.097 4.723 1.00 0.00 1 GLY A CA 20
ATOM 29035 C C . GLY A 1 1 ? 14.376 -1.051 3.635 1.00 0.00 1 GLY A C 20
ATOM 29036 O O . GLY A 1 1 ? 14.036 -1.373 2.497 1.00 0.00 1 GLY A O 20
ATOM 29040 N N . SER A 1 2 ? 14.635 0.205 3.985 1.00 0.00 2 SER A N 20
ATOM 29041 C CA . SER A 1 2 ? 14.528 1.302 3.031 1.00 0.00 2 SER A CA 20
ATOM 29042 C C . SER A 1 2 ? 13.123 1.373 2.440 1.00 0.00 2 SER A C 20
ATOM 29043 O O . SER A 1 2 ? 12.224 0.644 2.859 1.00 0.00 2 SER A O 20
ATOM 29051 N N . SER A 1 3 ? 12.943 2.255 1.462 1.00 0.00 3 SER A N 20
ATOM 29052 C CA . SER A 1 3 ? 11.647 2.425 0.814 1.00 0.00 3 SER A CA 20
ATOM 29053 C C . SER A 1 3 ? 10.590 2.864 1.822 1.00 0.00 3 SER A C 20
ATOM 29054 O O . SER A 1 3 ? 10.889 3.091 2.994 1.00 0.00 3 SER A O 20
ATOM 29062 N N . GLY A 1 4 ? 9.350 2.982 1.356 1.00 0.00 4 GLY A N 20
ATOM 29063 C CA . GLY A 1 4 ? 8.265 3.394 2.229 1.00 0.00 4 GLY A CA 20
ATOM 29064 C C . GLY A 1 4 ? 7.009 3.753 1.461 1.00 0.00 4 GLY A C 20
ATOM 29065 O O . GLY A 1 4 ? 7.033 3.870 0.236 1.00 0.00 4 GLY A O 20
ATOM 29069 N N . SER A 1 5 ? 5.906 3.927 2.183 1.00 0.00 5 SER A N 20
ATOM 29070 C CA . SER A 1 5 ? 4.632 4.270 1.561 1.00 0.00 5 SER A CA 20
ATOM 29071 C C . SER A 1 5 ? 4.351 5.764 1.688 1.00 0.00 5 SER A C 20
ATOM 29072 O O . SER A 1 5 ? 3.788 6.380 0.782 1.00 0.00 5 SER A O 20
ATOM 29080 N N . SER A 1 6 ? 4.747 6.341 2.818 1.00 0.00 6 SER A N 20
ATOM 29081 C CA . SER A 1 6 ? 4.534 7.762 3.066 1.00 0.00 6 SER A CA 20
ATOM 29082 C C . SER A 1 6 ? 3.045 8.096 3.072 1.00 0.00 6 SER A C 20
ATOM 29083 O O . SER A 1 6 ? 2.436 8.287 2.021 1.00 0.00 6 SER A O 20
ATOM 29091 N N . GLY A 1 7 ? 2.465 8.164 4.267 1.00 0.00 7 GLY A N 20
ATOM 29092 C CA . GLY A 1 7 ? 1.053 8.474 4.389 1.00 0.00 7 GLY A CA 20
ATOM 29093 C C . GLY A 1 7 ? 0.803 9.947 4.648 1.00 0.00 7 GLY A C 20
ATOM 29094 O O . GLY A 1 7 ? 1.725 10.715 4.926 1.00 0.00 7 GLY A O 20
ATOM 29098 N N . PRO A 1 8 ? -0.469 10.360 4.557 1.00 0.00 8 PRO A N 20
ATOM 29099 C CA . PRO A 1 8 ? -0.867 11.754 4.779 1.00 0.00 8 PRO A CA 20
ATOM 29100 C C . PRO A 1 8 ? -0.734 12.168 6.240 1.00 0.00 8 PRO A C 20
ATOM 29101 O O . PRO A 1 8 ? -0.551 11.339 7.132 1.00 0.00 8 PRO A O 20
ATOM 29112 N N . PRO A 1 9 ? -0.829 13.482 6.495 1.00 0.00 9 PRO A N 20
ATOM 29113 C CA . PRO A 1 9 ? -0.724 14.036 7.847 1.00 0.00 9 PRO A CA 20
ATOM 29114 C C . PRO A 1 9 ? -1.927 13.682 8.715 1.00 0.00 9 PRO A C 20
ATOM 29115 O O . PRO A 1 9 ? -3.065 13.696 8.249 1.00 0.00 9 PRO A O 20
ATOM 29126 N N . ASN A 1 10 ? -1.666 13.365 9.979 1.00 0.00 10 ASN A N 20
ATOM 29127 C CA . ASN A 1 10 ? -2.729 13.006 10.911 1.00 0.00 10 ASN A CA 20
ATOM 29128 C C . ASN A 1 10 ? -2.418 13.521 12.314 1.00 0.00 10 ASN A C 20
ATOM 29129 O O . ASN A 1 10 ? -3.162 14.329 12.868 1.00 0.00 10 ASN A O 20
ATOM 29140 N N . MET A 1 11 ? -1.314 13.046 12.881 1.00 0.00 11 MET A N 20
ATOM 29141 C CA . MET A 1 11 ? -0.904 13.460 14.218 1.00 0.00 11 MET A CA 20
ATOM 29142 C C . MET A 1 11 ? -0.536 14.940 14.240 1.00 0.00 11 MET A C 20
ATOM 29143 O O . MET A 1 11 ? -0.194 15.522 13.210 1.00 0.00 11 MET A O 20
ATOM 29157 N N . THR A 1 12 ? -0.609 15.546 15.421 1.00 0.00 12 THR A N 20
ATOM 29158 C CA . THR A 1 12 ? -0.286 16.958 15.577 1.00 0.00 12 THR A CA 20
ATOM 29159 C C . THR A 1 12 ? 1.182 17.150 15.940 1.00 0.00 12 THR A C 20
ATOM 29160 O O . THR A 1 12 ? 1.613 16.796 17.038 1.00 0.00 12 THR A O 20
ATOM 29171 N N . THR A 1 13 ? 1.948 17.713 15.010 1.00 0.00 13 THR A N 20
ATOM 29172 C CA . THR A 1 13 ? 3.369 17.951 15.231 1.00 0.00 13 THR A CA 20
ATOM 29173 C C . THR A 1 13 ? 3.911 18.987 14.254 1.00 0.00 13 THR A C 20
ATOM 29174 O O . THR A 1 13 ? 3.335 19.212 13.190 1.00 0.00 13 THR A O 20
ATOM 29185 N N . ASN A 1 14 ? 5.024 19.614 14.621 1.00 0.00 14 ASN A N 20
ATOM 29186 C CA . ASN A 1 14 ? 5.645 20.627 13.775 1.00 0.00 14 ASN A CA 20
ATOM 29187 C C . ASN A 1 14 ? 6.780 20.027 12.951 1.00 0.00 14 ASN A C 20
ATOM 29188 O O . ASN A 1 14 ? 7.765 20.701 12.651 1.00 0.00 14 ASN A O 20
ATOM 29199 N N . GLU A 1 15 ? 6.633 18.757 12.589 1.00 0.00 15 GLU A N 20
ATOM 29200 C CA . GLU A 1 15 ? 7.647 18.066 11.800 1.00 0.00 15 GLU A CA 20
ATOM 29201 C C . GLU A 1 15 ? 7.104 16.751 11.249 1.00 0.00 15 GLU A C 20
ATOM 29202 O O . GLU A 1 15 ? 6.813 16.638 10.058 1.00 0.00 15 GLU A O 20
ATOM 29214 N N . ARG A 1 16 ? 6.971 15.759 12.123 1.00 0.00 16 ARG A N 20
ATOM 29215 C CA . ARG A 1 16 ? 6.466 14.451 11.725 1.00 0.00 16 ARG A CA 20
ATOM 29216 C C . ARG A 1 16 ? 6.398 13.507 12.921 1.00 0.00 16 ARG A C 20
ATOM 29217 O O . ARG A 1 16 ? 5.417 12.785 13.100 1.00 0.00 16 ARG A O 20
ATOM 29238 N N . ARG A 1 17 ? 7.448 13.516 13.737 1.00 0.00 17 ARG A N 20
ATOM 29239 C CA . ARG A 1 17 ? 7.508 12.660 14.915 1.00 0.00 17 ARG A CA 20
ATOM 29240 C C . ARG A 1 17 ? 6.479 13.093 15.955 1.00 0.00 17 ARG A C 20
ATOM 29241 O O . ARG A 1 17 ? 5.893 14.171 15.853 1.00 0.00 17 ARG A O 20
ATOM 29262 N N . VAL A 1 18 ? 6.262 12.244 16.954 1.00 0.00 18 VAL A N 20
ATOM 29263 C CA . VAL A 1 18 ? 5.304 12.538 18.013 1.00 0.00 18 VAL A CA 20
ATOM 29264 C C . VAL A 1 18 ? 5.934 13.402 19.100 1.00 0.00 18 VAL A C 20
ATOM 29265 O O . VAL A 1 18 ? 7.143 13.346 19.328 1.00 0.00 18 VAL A O 20
ATOM 29278 N N . ILE A 1 19 ? 5.108 14.200 19.767 1.00 0.00 19 ILE A N 20
ATOM 29279 C CA . ILE A 1 19 ? 5.584 15.075 20.831 1.00 0.00 19 ILE A CA 20
ATOM 29280 C C . ILE A 1 19 ? 5.123 14.579 22.198 1.00 0.00 19 ILE A C 20
ATOM 29281 O O . ILE A 1 19 ? 4.364 15.256 22.892 1.00 0.00 19 ILE A O 20
ATOM 29297 N N . VAL A 1 20 ? 5.588 13.394 22.580 1.00 0.00 20 VAL A N 20
ATOM 29298 C CA . VAL A 1 20 ? 5.227 12.809 23.865 1.00 0.00 20 VAL A CA 20
ATOM 29299 C C . VAL A 1 20 ? 6.419 12.789 24.815 1.00 0.00 20 VAL A C 20
ATOM 29300 O O . VAL A 1 20 ? 7.577 12.777 24.397 1.00 0.00 20 VAL A O 20
ATOM 29313 N N . PRO A 1 21 ? 6.132 12.784 26.125 1.00 0.00 21 PRO A N 20
ATOM 29314 C CA . PRO A 1 21 ? 7.167 12.764 27.162 1.00 0.00 21 PRO A CA 20
ATOM 29315 C C . PRO A 1 21 ? 7.905 11.431 27.219 1.00 0.00 21 PRO A C 20
ATOM 29316 O O . PRO A 1 21 ? 7.354 10.390 26.863 1.00 0.00 21 PRO A O 20
ATOM 29327 N N . ALA A 1 22 ? 9.155 11.470 27.670 1.00 0.00 22 ALA A N 20
ATOM 29328 C CA . ALA A 1 22 ? 9.967 10.264 27.776 1.00 0.00 22 ALA A CA 20
ATOM 29329 C C . ALA A 1 22 ? 9.227 9.169 28.538 1.00 0.00 22 ALA A C 20
ATOM 29330 O O . ALA A 1 22 ? 8.855 8.145 27.965 1.00 0.00 22 ALA A O 20
ATOM 29337 N N . ASP A 1 23 ? 9.018 9.393 29.830 1.00 0.00 23 ASP A N 20
ATOM 29338 C CA . ASP A 1 23 ? 8.323 8.425 30.671 1.00 0.00 23 ASP A CA 20
ATOM 29339 C C . ASP A 1 23 ? 7.004 8.000 30.032 1.00 0.00 23 ASP A C 20
ATOM 29340 O O . ASP A 1 23 ? 6.042 8.765 29.969 1.00 0.00 23 ASP A O 20
ATOM 29349 N N . PRO A 1 24 ? 6.957 6.750 29.547 1.00 0.00 24 PRO A N 20
ATOM 29350 C CA . PRO A 1 24 ? 5.762 6.195 28.905 1.00 0.00 24 PRO A CA 20
ATOM 29351 C C . PRO A 1 24 ? 4.628 5.958 29.896 1.00 0.00 24 PRO A C 20
ATOM 29352 O O . PRO A 1 24 ? 3.470 5.800 29.506 1.00 0.00 24 PRO A O 20
ATOM 29363 N N . THR A 1 25 ? 4.967 5.934 31.181 1.00 0.00 25 THR A N 20
ATOM 29364 C CA . THR A 1 25 ? 3.978 5.715 32.229 1.00 0.00 25 THR A CA 20
ATOM 29365 C C . THR A 1 25 ? 3.128 6.961 32.452 1.00 0.00 25 THR A C 20
ATOM 29366 O O . THR A 1 25 ? 2.016 6.881 32.975 1.00 0.00 25 THR A O 20
ATOM 29377 N N . LEU A 1 26 ? 3.657 8.111 32.051 1.00 0.00 26 LEU A N 20
ATOM 29378 C CA . LEU A 1 26 ? 2.946 9.376 32.206 1.00 0.00 26 LEU A CA 20
ATOM 29379 C C . LEU A 1 26 ? 2.056 9.651 30.998 1.00 0.00 26 LEU A C 20
ATOM 29380 O O . LEU A 1 26 ? 1.261 10.592 31.003 1.00 0.00 26 LEU A O 20
ATOM 29396 N N . TRP A 1 27 ? 2.193 8.825 29.968 1.00 0.00 27 TRP A N 20
ATOM 29397 C CA . TRP A 1 27 ? 1.399 8.979 28.754 1.00 0.00 27 TRP A CA 20
ATOM 29398 C C . TRP A 1 27 ? -0.092 8.913 29.066 1.00 0.00 27 TRP A C 20
ATOM 29399 O O . TRP A 1 27 ? -0.551 8.010 29.766 1.00 0.00 27 TRP A O 20
ATOM 29420 N N . THR A 1 28 ? -0.845 9.876 28.544 1.00 0.00 28 THR A N 20
ATOM 29421 C CA . THR A 1 28 ? -2.284 9.928 28.768 1.00 0.00 28 THR A CA 20
ATOM 29422 C C . THR A 1 28 ? -3.021 8.976 27.832 1.00 0.00 28 THR A C 20
ATOM 29423 O O . THR A 1 28 ? -2.403 8.292 27.017 1.00 0.00 28 THR A O 20
ATOM 29434 N N . GLN A 1 29 ? -4.343 8.939 27.955 1.00 0.00 29 GLN A N 20
ATOM 29435 C CA . GLN A 1 29 ? -5.164 8.071 27.118 1.00 0.00 29 GLN A CA 20
ATOM 29436 C C . GLN A 1 29 ? -5.026 8.445 25.646 1.00 0.00 29 GLN A C 20
ATOM 29437 O O . GLN A 1 29 ? -5.368 7.660 24.763 1.00 0.00 29 GLN A O 20
ATOM 29451 N N . GLU A 1 30 ? -4.524 9.649 25.391 1.00 0.00 30 GLU A N 20
ATOM 29452 C CA . GLU A 1 30 ? -4.343 10.127 24.025 1.00 0.00 30 GLU A CA 20
ATOM 29453 C C . GLU A 1 30 ? -2.917 9.874 23.545 1.00 0.00 30 GLU A C 20
ATOM 29454 O O . GLU A 1 30 ? -2.695 9.500 22.393 1.00 0.00 30 GLU A O 20
ATOM 29466 N N . HIS A 1 31 ? -1.953 10.082 24.436 1.00 0.00 31 HIS A N 20
ATOM 29467 C CA . HIS A 1 31 ? -0.547 9.877 24.104 1.00 0.00 31 HIS A CA 20
ATOM 29468 C C . HIS A 1 31 ? -0.306 8.450 23.621 1.00 0.00 31 HIS A C 20
ATOM 29469 O O . HIS A 1 31 ? 0.279 8.234 22.559 1.00 0.00 31 HIS A O 20
ATOM 29483 N N . VAL A 1 32 ? -0.759 7.479 24.408 1.00 0.00 32 VAL A N 20
ATOM 29484 C CA . VAL A 1 32 ? -0.592 6.073 24.060 1.00 0.00 32 VAL A CA 20
ATOM 29485 C C . VAL A 1 32 ? -1.072 5.798 22.639 1.00 0.00 32 VAL A C 20
ATOM 29486 O O . VAL A 1 32 ? -0.552 4.914 21.958 1.00 0.00 32 VAL A O 20
ATOM 29499 N N . ARG A 1 33 ? -2.068 6.560 22.199 1.00 0.00 33 ARG A N 20
ATOM 29500 C CA . ARG A 1 33 ? -2.620 6.398 20.859 1.00 0.00 33 ARG A CA 20
ATOM 29501 C C . ARG A 1 33 ? -1.707 7.034 19.815 1.00 0.00 33 ARG A C 20
ATOM 29502 O O . ARG A 1 33 ? -1.263 6.369 18.879 1.00 0.00 33 ARG A O 20
ATOM 29523 N N . GLN A 1 34 ? -1.432 8.323 19.983 1.00 0.00 34 GLN A N 20
ATOM 29524 C CA . GLN A 1 34 ? -0.574 9.048 19.054 1.00 0.00 34 GLN A CA 20
ATOM 29525 C C . GLN A 1 34 ? 0.750 8.317 18.853 1.00 0.00 34 GLN A C 20
ATOM 29526 O O . GLN A 1 34 ? 1.219 8.163 17.725 1.00 0.00 34 GLN A O 20
ATOM 29540 N N . TRP A 1 35 ? 1.347 7.871 19.952 1.00 0.00 35 TRP A N 20
ATOM 29541 C CA . TRP A 1 35 ? 2.617 7.156 19.895 1.00 0.00 35 TRP A CA 20
ATOM 29542 C C . TRP A 1 35 ? 2.512 5.930 18.996 1.00 0.00 35 TRP A C 20
ATOM 29543 O O . TRP A 1 35 ? 3.437 5.616 18.246 1.00 0.00 35 TRP A O 20
ATOM 29564 N N . LEU A 1 36 ? 1.380 5.238 19.076 1.00 0.00 36 LEU A N 20
ATOM 29565 C CA . LEU A 1 36 ? 1.154 4.045 18.268 1.00 0.00 36 LEU A CA 20
ATOM 29566 C C . LEU A 1 36 ? 1.192 4.379 16.780 1.00 0.00 36 LEU A C 20
ATOM 29567 O O . LEU A 1 36 ? 2.031 3.865 16.041 1.00 0.00 36 LEU A O 20
ATOM 29583 N N . GLU A 1 37 ? 0.279 5.243 16.350 1.00 0.00 37 GLU A N 20
ATOM 29584 C CA . GLU A 1 37 ? 0.209 5.647 14.950 1.00 0.00 37 GLU A CA 20
ATOM 29585 C C . GLU A 1 37 ? 1.569 6.129 14.455 1.00 0.00 37 GLU A C 20
ATOM 29586 O O . GLU A 1 37 ? 1.891 6.006 13.273 1.00 0.00 37 GLU A O 20
ATOM 29598 N N . TRP A 1 38 ? 2.363 6.679 15.367 1.00 0.00 38 TRP A N 20
ATOM 29599 C CA . TRP A 1 38 ? 3.688 7.182 15.023 1.00 0.00 38 TRP A CA 20
ATOM 29600 C C . TRP A 1 38 ? 4.640 6.033 14.705 1.00 0.00 38 TRP A C 20
ATOM 29601 O O . TRP A 1 38 ? 5.142 5.923 13.587 1.00 0.00 38 TRP A O 20
ATOM 29622 N N . ALA A 1 39 ? 4.883 5.181 15.695 1.00 0.00 39 ALA A N 20
ATOM 29623 C CA . ALA A 1 39 ? 5.773 4.040 15.519 1.00 0.00 39 ALA A CA 20
ATOM 29624 C C . ALA A 1 39 ? 5.394 3.234 14.281 1.00 0.00 39 ALA A C 20
ATOM 29625 O O . ALA A 1 39 ? 6.252 2.634 13.633 1.00 0.00 39 ALA A O 20
ATOM 29632 N N . ILE A 1 40 ? 4.105 3.223 13.960 1.00 0.00 40 ILE A N 20
ATOM 29633 C CA . ILE A 1 40 ? 3.613 2.491 12.799 1.00 0.00 40 ILE A CA 20
ATOM 29634 C C . ILE A 1 40 ? 4.074 3.145 11.501 1.00 0.00 40 ILE A C 20
ATOM 29635 O O . ILE A 1 40 ? 4.600 2.478 10.609 1.00 0.00 40 ILE A O 20
ATOM 29651 N N . LYS A 1 41 ? 3.874 4.455 11.402 1.00 0.00 41 LYS A N 20
ATOM 29652 C CA . LYS A 1 41 ? 4.271 5.202 10.214 1.00 0.00 41 LYS A CA 20
ATOM 29653 C C . LYS A 1 41 ? 5.788 5.350 10.147 1.00 0.00 41 LYS A C 20
ATOM 29654 O O . LYS A 1 41 ? 6.348 5.609 9.082 1.00 0.00 41 LYS A O 20
ATOM 29673 N N . GLU A 1 42 ? 6.446 5.182 11.289 1.00 0.00 42 GLU A N 20
ATOM 29674 C CA . GLU A 1 42 ? 7.898 5.297 11.358 1.00 0.00 42 GLU A CA 20
ATOM 29675 C C . GLU A 1 42 ? 8.566 3.974 10.995 1.00 0.00 42 GLU A C 20
ATOM 29676 O O . GLU A 1 42 ? 9.429 3.922 10.118 1.00 0.00 42 GLU A O 20
ATOM 29688 N N . TYR A 1 43 ? 8.162 2.908 11.676 1.00 0.00 43 TYR A N 20
ATOM 29689 C CA . TYR A 1 43 ? 8.723 1.585 11.428 1.00 0.00 43 TYR A CA 20
ATOM 29690 C C . TYR A 1 43 ? 7.933 0.851 10.349 1.00 0.00 43 TYR A C 20
ATOM 29691 O O . TYR A 1 43 ? 8.137 -0.340 10.116 1.00 0.00 43 TYR A O 20
ATOM 29709 N N . SER A 1 44 ? 7.029 1.573 9.693 1.00 0.00 44 SER A N 20
ATOM 29710 C CA . SER A 1 44 ? 6.205 0.992 8.640 1.00 0.00 44 SER A CA 20
ATOM 29711 C C . SER A 1 44 ? 5.525 -0.285 9.125 1.00 0.00 44 SER A C 20
ATOM 29712 O O . SER A 1 44 ? 5.511 -1.299 8.426 1.00 0.00 44 SER A O 20
ATOM 29720 N N . LEU A 1 45 ? 4.962 -0.228 10.327 1.00 0.00 45 LEU A N 20
ATOM 29721 C CA . LEU A 1 45 ? 4.279 -1.379 10.907 1.00 0.00 45 LEU A CA 20
ATOM 29722 C C . LEU A 1 45 ? 2.920 -1.594 10.249 1.00 0.00 45 LEU A C 20
ATOM 29723 O O . LEU A 1 45 ? 2.293 -0.649 9.773 1.00 0.00 45 LEU A O 20
ATOM 29739 N N . MET A 1 46 ? 2.469 -2.845 10.229 1.00 0.00 46 MET A N 20
ATOM 29740 C CA . MET A 1 46 ? 1.182 -3.184 9.633 1.00 0.00 46 MET A CA 20
ATOM 29741 C C . MET A 1 46 ? 0.498 -4.299 10.416 1.00 0.00 46 MET A C 20
ATOM 29742 O O . MET A 1 46 ? 1.122 -4.961 11.244 1.00 0.00 46 MET A O 20
ATOM 29756 N N . GLU A 1 47 ? -0.789 -4.502 10.147 1.00 0.00 47 GLU A N 20
ATOM 29757 C CA . GLU A 1 47 ? -1.557 -5.537 10.828 1.00 0.00 47 GLU A CA 20
ATOM 29758 C C . GLU A 1 47 ? -1.647 -5.252 12.325 1.00 0.00 47 GLU A C 20
ATOM 29759 O O . GLU A 1 47 ? -1.712 -6.173 13.140 1.00 0.00 47 GLU A O 20
ATOM 29771 N N . ILE A 1 48 ? -1.650 -3.971 12.678 1.00 0.00 48 ILE A N 20
ATOM 29772 C CA . ILE A 1 48 ? -1.733 -3.565 14.075 1.00 0.00 48 ILE A CA 20
ATOM 29773 C C . ILE A 1 48 ? -3.134 -3.073 14.423 1.00 0.00 48 ILE A C 20
ATOM 29774 O O . ILE A 1 48 ? -3.788 -2.411 13.617 1.00 0.00 48 ILE A O 20
ATOM 29790 N N . ASP A 1 49 ? -3.587 -3.399 15.628 1.00 0.00 49 ASP A N 20
ATOM 29791 C CA . ASP A 1 49 ? -4.910 -2.988 16.084 1.00 0.00 49 ASP A CA 20
ATOM 29792 C C . ASP A 1 49 ? -4.817 -1.762 16.986 1.00 0.00 49 ASP A C 20
ATOM 29793 O O . ASP A 1 49 ? -4.619 -1.880 18.196 1.00 0.00 49 ASP A O 20
ATOM 29802 N N . THR A 1 50 ? -4.960 -0.582 16.389 1.00 0.00 50 THR A N 20
ATOM 29803 C CA . THR A 1 50 ? -4.890 0.666 17.138 1.00 0.00 50 THR A CA 20
ATOM 29804 C C . THR A 1 50 ? -6.085 0.815 18.073 1.00 0.00 50 THR A C 20
ATOM 29805 O O . THR A 1 50 ? -6.006 1.501 19.092 1.00 0.00 50 THR A O 20
ATOM 29816 N N . SER A 1 51 ? -7.191 0.168 17.719 1.00 0.00 51 SER A N 20
ATOM 29817 C CA . SER A 1 51 ? -8.404 0.230 18.526 1.00 0.00 51 SER A CA 20
ATOM 29818 C C . SER A 1 51 ? -8.177 -0.396 19.899 1.00 0.00 51 SER A C 20
ATOM 29819 O O . SER A 1 51 ? -8.849 -0.050 20.871 1.00 0.00 51 SER A O 20
ATOM 29827 N N . PHE A 1 52 ? -7.225 -1.320 19.970 1.00 0.00 52 PHE A N 20
ATOM 29828 C CA . PHE A 1 52 ? -6.908 -1.997 21.222 1.00 0.00 52 PHE A CA 20
ATOM 29829 C C . PHE A 1 52 ? -6.302 -1.023 22.229 1.00 0.00 52 PHE A C 20
ATOM 29830 O O . PHE A 1 52 ? -6.392 -1.228 23.439 1.00 0.00 52 PHE A O 20
ATOM 29847 N N . PHE A 1 53 ? -5.685 0.037 21.718 1.00 0.00 53 PHE A N 20
ATOM 29848 C CA . PHE A 1 53 ? -5.062 1.043 22.571 1.00 0.00 53 PHE A CA 20
ATOM 29849 C C . PHE A 1 53 ? -5.811 2.370 22.484 1.00 0.00 53 PHE A C 20
ATOM 29850 O O . PHE A 1 53 ? -5.247 3.430 22.752 1.00 0.00 53 PHE A O 20
ATOM 29867 N N . GLN A 1 54 ? -7.083 2.300 22.106 1.00 0.00 54 GLN A N 20
ATOM 29868 C CA . GLN A 1 54 ? -7.909 3.496 21.981 1.00 0.00 54 GLN A CA 20
ATOM 29869 C C . GLN A 1 54 ? -8.186 4.110 23.349 1.00 0.00 54 GLN A C 20
ATOM 29870 O O . GLN A 1 54 ? -8.437 5.309 23.462 1.00 0.00 54 GLN A O 20
ATOM 29884 N N . ASN A 1 55 ? -8.140 3.280 24.386 1.00 0.00 55 ASN A N 20
ATOM 29885 C CA . ASN A 1 55 ? -8.387 3.742 25.747 1.00 0.00 55 ASN A CA 20
ATOM 29886 C C . ASN A 1 55 ? -7.410 3.098 26.726 1.00 0.00 55 ASN A C 20
ATOM 29887 O O . ASN A 1 55 ? -7.782 2.737 27.842 1.00 0.00 55 ASN A O 20
ATOM 29898 N N . MET A 1 56 ? -6.159 2.958 26.300 1.00 0.00 56 MET A N 20
ATOM 29899 C CA . MET A 1 56 ? -5.128 2.360 27.139 1.00 0.00 56 MET A CA 20
ATOM 29900 C C . MET A 1 56 ? -4.163 3.422 27.656 1.00 0.00 56 MET A C 20
ATOM 29901 O O . MET A 1 56 ? -3.260 3.854 26.940 1.00 0.00 56 MET A O 20
ATOM 29915 N N . ASP A 1 57 ? -4.361 3.839 28.902 1.00 0.00 57 ASP A N 20
ATOM 29916 C CA . ASP A 1 57 ? -3.508 4.851 29.514 1.00 0.00 57 ASP A CA 20
ATOM 29917 C C . ASP A 1 57 ? -2.055 4.389 29.546 1.00 0.00 57 ASP A C 20
ATOM 29918 O O . ASP A 1 57 ? -1.774 3.193 29.622 1.00 0.00 57 ASP A O 20
ATOM 29927 N N . GLY A 1 58 ? -1.133 5.345 29.487 1.00 0.00 58 GLY A N 20
ATOM 29928 C CA . GLY A 1 58 ? 0.280 5.016 29.509 1.00 0.00 58 GLY A CA 20
ATOM 29929 C C . GLY A 1 58 ? 0.613 3.958 30.543 1.00 0.00 58 GLY A C 20
ATOM 29930 O O . GLY A 1 58 ? 1.415 3.059 30.287 1.00 0.00 58 GLY A O 20
ATOM 29934 N N . LYS A 1 59 ? -0.003 4.065 31.715 1.00 0.00 59 LYS A N 20
ATOM 29935 C CA . LYS A 1 59 ? 0.231 3.110 32.793 1.00 0.00 59 LYS A CA 20
ATOM 29936 C C . LYS A 1 59 ? -0.109 1.692 32.347 1.00 0.00 59 LYS A C 20
ATOM 29937 O O . LYS A 1 59 ? 0.666 0.761 32.564 1.00 0.00 59 LYS A O 20
ATOM 29956 N N . GLU A 1 60 ? -1.272 1.536 31.722 1.00 0.00 60 GLU A N 20
ATOM 29957 C CA . GLU A 1 60 ? -1.714 0.231 31.245 1.00 0.00 60 GLU A CA 20
ATOM 29958 C C . GLU A 1 60 ? -0.931 -0.189 30.004 1.00 0.00 60 GLU A C 20
ATOM 29959 O O . GLU A 1 60 ? -1.008 -1.338 29.567 1.00 0.00 60 GLU A O 20
ATOM 29971 N N . LEU A 1 61 ? -0.178 0.750 29.442 1.00 0.00 61 LEU A N 20
ATOM 29972 C CA . LEU A 1 61 ? 0.619 0.480 28.250 1.00 0.00 61 LEU A CA 20
ATOM 29973 C C . LEU A 1 61 ? 1.997 -0.056 28.627 1.00 0.00 61 LEU A C 20
ATOM 29974 O O . LEU A 1 61 ? 2.602 -0.822 27.876 1.00 0.00 61 LEU A O 20
ATOM 29990 N N . CYS A 1 62 ? 2.484 0.350 29.794 1.00 0.00 62 CYS A N 20
ATOM 29991 C CA . CYS A 1 62 ? 3.790 -0.090 30.272 1.00 0.00 62 CYS A CA 20
ATOM 29992 C C . CYS A 1 62 ? 3.682 -1.430 30.992 1.00 0.00 62 CYS A C 20
ATOM 29993 O O . CYS A 1 62 ? 4.683 -2.116 31.204 1.00 0.00 62 CYS A O 20
ATOM 30001 N N . LYS A 1 63 ? 2.462 -1.798 31.367 1.00 0.00 63 LYS A N 20
ATOM 30002 C CA . LYS A 1 63 ? 2.221 -3.055 32.065 1.00 0.00 63 LYS A CA 20
ATOM 30003 C C . LYS A 1 63 ? 1.977 -4.189 31.074 1.00 0.00 63 LYS A C 20
ATOM 30004 O O . LYS A 1 63 ? 2.209 -5.357 31.383 1.00 0.00 63 LYS A O 20
ATOM 30023 N N . MET A 1 64 ? 1.508 -3.835 29.881 1.00 0.00 64 MET A N 20
ATOM 30024 C CA . MET A 1 64 ? 1.234 -4.824 28.845 1.00 0.00 64 MET A CA 20
ATOM 30025 C C . MET A 1 64 ? 2.478 -5.654 28.544 1.00 0.00 64 MET A C 20
ATOM 30026 O O . MET A 1 64 ? 3.602 -5.166 28.650 1.00 0.00 64 MET A O 20
ATOM 30040 N N . ASN A 1 65 ? 2.268 -6.912 28.169 1.00 0.00 65 ASN A N 20
ATOM 30041 C CA . ASN A 1 65 ? 3.372 -7.810 27.854 1.00 0.00 65 ASN A CA 20
ATOM 30042 C C . ASN A 1 65 ? 3.300 -8.274 26.402 1.00 0.00 65 ASN A C 20
ATOM 30043 O O . ASN A 1 65 ? 2.383 -7.908 25.667 1.00 0.00 65 ASN A O 20
ATOM 30054 N N . LYS A 1 66 ? 4.272 -9.082 25.996 1.00 0.00 66 LYS A N 20
ATOM 30055 C CA . LYS A 1 66 ? 4.319 -9.599 24.633 1.00 0.00 66 LYS A CA 20
ATOM 30056 C C . LYS A 1 66 ? 2.991 -10.243 24.249 1.00 0.00 66 LYS A C 20
ATOM 30057 O O . LYS A 1 66 ? 2.529 -10.105 23.117 1.00 0.00 66 LYS A O 20
ATOM 30076 N N . GLU A 1 67 ? 2.382 -10.945 25.200 1.00 0.00 67 GLU A N 20
ATOM 30077 C CA . GLU A 1 67 ? 1.107 -11.610 24.960 1.00 0.00 67 GLU A CA 20
ATOM 30078 C C . GLU A 1 67 ? -0.008 -10.588 24.751 1.00 0.00 67 GLU A C 20
ATOM 30079 O O . GLU A 1 67 ? -0.647 -10.559 23.699 1.00 0.00 67 GLU A O 20
ATOM 30091 N N . ASP A 1 68 ? -0.234 -9.754 25.759 1.00 0.00 68 ASP A N 20
ATOM 30092 C CA . ASP A 1 68 ? -1.271 -8.730 25.687 1.00 0.00 68 ASP A CA 20
ATOM 30093 C C . ASP A 1 68 ? -1.086 -7.857 24.449 1.00 0.00 68 ASP A C 20
ATOM 30094 O O . ASP A 1 68 ? -2.049 -7.299 23.922 1.00 0.00 68 ASP A O 20
ATOM 30103 N N . PHE A 1 69 ? 0.156 -7.743 23.991 1.00 0.00 69 PHE A N 20
ATOM 30104 C CA . PHE A 1 69 ? 0.467 -6.936 22.817 1.00 0.00 69 PHE A CA 20
ATOM 30105 C C . PHE A 1 69 ? 0.236 -7.731 21.535 1.00 0.00 69 PHE A C 20
ATOM 30106 O O . PHE A 1 69 ? -0.178 -7.178 20.515 1.00 0.00 69 PHE A O 20
ATOM 30123 N N . LEU A 1 70 ? 0.509 -9.029 21.594 1.00 0.00 70 LEU A N 20
ATOM 30124 C CA . LEU A 1 70 ? 0.332 -9.901 20.437 1.00 0.00 70 LEU A CA 20
ATOM 30125 C C . LEU A 1 70 ? -1.147 -10.076 20.108 1.00 0.00 70 LEU A C 20
ATOM 30126 O O . LEU A 1 70 ? -1.502 -10.485 19.002 1.00 0.00 70 LEU A O 20
ATOM 30142 N N . ARG A 1 71 ? -2.004 -9.762 21.074 1.00 0.00 71 ARG A N 20
ATOM 30143 C CA . ARG A 1 71 ? -3.445 -9.883 20.885 1.00 0.00 71 ARG A CA 20
ATOM 30144 C C . ARG A 1 71 ? -4.005 -8.656 20.172 1.00 0.00 71 ARG A C 20
ATOM 30145 O O . ARG A 1 71 ? -5.210 -8.553 19.948 1.00 0.00 71 ARG A O 20
ATOM 30166 N N . ALA A 1 72 ? -3.121 -7.728 19.820 1.00 0.00 72 ALA A N 20
ATOM 30167 C CA . ALA A 1 72 ? -3.527 -6.509 19.132 1.00 0.00 72 ALA A CA 20
ATOM 30168 C C . ALA A 1 72 ? -2.622 -6.226 17.937 1.00 0.00 72 ALA A C 20
ATOM 30169 O O . ALA A 1 72 ? -3.086 -5.792 16.882 1.00 0.00 72 ALA A O 20
ATOM 30176 N N . THR A 1 73 ? -1.328 -6.473 18.110 1.00 0.00 73 THR A N 20
ATOM 30177 C CA . THR A 1 73 ? -0.357 -6.243 17.047 1.00 0.00 73 THR A CA 20
ATOM 30178 C C . THR A 1 73 ? 0.419 -7.515 16.726 1.00 0.00 73 THR A C 20
ATOM 30179 O O . THR A 1 73 ? 0.537 -8.411 17.563 1.00 0.00 73 THR A O 20
ATOM 30190 N N . THR A 1 74 ? 0.949 -7.588 15.509 1.00 0.00 74 THR A N 20
ATOM 30191 C CA . THR A 1 74 ? 1.714 -8.751 15.078 1.00 0.00 74 THR A CA 20
ATOM 30192 C C . THR A 1 74 ? 2.971 -8.926 15.922 1.00 0.00 74 THR A C 20
ATOM 30193 O O . THR A 1 74 ? 3.379 -8.015 16.643 1.00 0.00 74 THR A O 20
ATOM 30204 N N . LEU A 1 75 ? 3.583 -10.101 15.827 1.00 0.00 75 LEU A N 20
ATOM 30205 C CA . LEU A 1 75 ? 4.796 -10.396 16.582 1.00 0.00 75 LEU A CA 20
ATOM 30206 C C . LEU A 1 75 ? 5.898 -9.394 16.254 1.00 0.00 75 LEU A C 20
ATOM 30207 O O . LEU A 1 75 ? 6.479 -8.779 17.149 1.00 0.00 75 LEU A O 20
ATOM 30223 N N . TYR A 1 76 ? 6.180 -9.233 14.966 1.00 0.00 76 TYR A N 20
ATOM 30224 C CA . TYR A 1 76 ? 7.212 -8.306 14.519 1.00 0.00 76 TYR A CA 20
ATOM 30225 C C . TYR A 1 76 ? 7.035 -6.938 15.171 1.00 0.00 76 TYR A C 20
ATOM 30226 O O . TYR A 1 76 ? 7.978 -6.375 15.726 1.00 0.00 76 TYR A O 20
ATOM 30244 N N . ASN A 1 77 ? 5.818 -6.409 15.099 1.00 0.00 77 ASN A N 20
ATOM 30245 C CA . ASN A 1 77 ? 5.515 -5.106 15.682 1.00 0.00 77 ASN A CA 20
ATOM 30246 C C . ASN A 1 77 ? 5.671 -5.140 17.199 1.00 0.00 77 ASN A C 20
ATOM 30247 O O . ASN A 1 77 ? 6.125 -4.171 17.810 1.00 0.00 77 ASN A O 20
ATOM 30258 N N . THR A 1 78 ? 5.292 -6.262 17.803 1.00 0.00 78 THR A N 20
ATOM 30259 C CA . THR A 1 78 ? 5.389 -6.422 19.248 1.00 0.00 78 THR A CA 20
ATOM 30260 C C . THR A 1 78 ? 6.816 -6.193 19.732 1.00 0.00 78 THR A C 20
ATOM 30261 O O . THR A 1 78 ? 7.039 -5.513 20.733 1.00 0.00 78 THR A O 20
ATOM 30272 N N . GLU A 1 79 ? 7.779 -6.764 19.015 1.00 0.00 79 GLU A N 20
ATOM 30273 C CA . GLU A 1 79 ? 9.185 -6.620 19.373 1.00 0.00 79 GLU A CA 20
ATOM 30274 C C . GLU A 1 79 ? 9.618 -5.158 19.304 1.00 0.00 79 GLU A C 20
ATOM 30275 O O . GLU A 1 79 ? 10.397 -4.690 20.134 1.00 0.00 79 GLU A O 20
ATOM 30287 N N . VAL A 1 80 ? 9.106 -4.442 18.308 1.00 0.00 80 VAL A N 20
ATOM 30288 C CA . VAL A 1 80 ? 9.438 -3.034 18.130 1.00 0.00 80 VAL A CA 20
ATOM 30289 C C . VAL A 1 80 ? 8.896 -2.192 19.280 1.00 0.00 80 VAL A C 20
ATOM 30290 O O . VAL A 1 80 ? 9.638 -1.446 19.921 1.00 0.00 80 VAL A O 20
ATOM 30303 N N . LEU A 1 81 ? 7.599 -2.316 19.536 1.00 0.00 81 LEU A N 20
ATOM 30304 C CA . LEU A 1 81 ? 6.956 -1.566 20.610 1.00 0.00 81 LEU A CA 20
ATOM 30305 C C . LEU A 1 81 ? 7.600 -1.883 21.956 1.00 0.00 81 LEU A C 20
ATOM 30306 O O . LEU A 1 81 ? 8.049 -0.984 22.669 1.00 0.00 81 LEU A O 20
ATOM 30322 N N . LEU A 1 82 ? 7.645 -3.166 22.298 1.00 0.00 82 LEU A N 20
ATOM 30323 C CA . LEU A 1 82 ? 8.236 -3.602 23.558 1.00 0.00 82 LEU A CA 20
ATOM 30324 C C . LEU A 1 82 ? 9.660 -3.075 23.702 1.00 0.00 82 LEU A C 20
ATOM 30325 O O . LEU A 1 82 ? 10.038 -2.558 24.753 1.00 0.00 82 LEU A O 20
ATOM 30341 N N . SER A 1 83 ? 10.446 -3.209 22.638 1.00 0.00 83 SER A N 20
ATOM 30342 C CA . SER A 1 83 ? 11.829 -2.748 22.646 1.00 0.00 83 SER A CA 20
ATOM 30343 C C . SER A 1 83 ? 11.896 -1.235 22.831 1.00 0.00 83 SER A C 20
ATOM 30344 O O . SER A 1 83 ? 12.676 -0.730 23.640 1.00 0.00 83 SER A O 20
ATOM 30352 N N . HIS A 1 84 ? 11.073 -0.515 22.075 1.00 0.00 84 HIS A N 20
ATOM 30353 C CA . HIS A 1 84 ? 11.038 0.941 22.155 1.00 0.00 84 HIS A CA 20
ATOM 30354 C C . HIS A 1 84 ? 10.670 1.399 23.563 1.00 0.00 84 HIS A C 20
ATOM 30355 O O . HIS A 1 84 ? 11.401 2.169 24.187 1.00 0.00 84 HIS A O 20
ATOM 30369 N N . LEU A 1 85 ? 9.533 0.921 24.057 1.00 0.00 85 LEU A N 20
ATOM 30370 C CA . LEU A 1 85 ? 9.068 1.282 25.392 1.00 0.00 85 LEU A CA 20
ATOM 30371 C C . LEU A 1 85 ? 10.108 0.920 26.447 1.00 0.00 85 LEU A C 20
ATOM 30372 O O . LEU A 1 85 ? 10.212 1.579 27.482 1.00 0.00 85 LEU A O 20
ATOM 30388 N N . SER A 1 86 ? 10.876 -0.130 26.178 1.00 0.00 86 SER A N 20
ATOM 30389 C CA . SER A 1 86 ? 11.907 -0.581 27.105 1.00 0.00 86 SER A CA 20
ATOM 30390 C C . SER A 1 86 ? 12.875 0.552 27.434 1.00 0.00 86 SER A C 20
ATOM 30391 O O . SER A 1 86 ? 13.399 0.633 28.545 1.00 0.00 86 SER A O 20
ATOM 30399 N N . TYR A 1 87 ? 13.108 1.423 26.459 1.00 0.00 87 TYR A N 20
ATOM 30400 C CA . TYR A 1 87 ? 14.015 2.551 26.642 1.00 0.00 87 TYR A CA 20
ATOM 30401 C C . TYR A 1 87 ? 13.304 3.717 27.321 1.00 0.00 87 TYR A C 20
ATOM 30402 O O . TYR A 1 87 ? 13.822 4.309 28.269 1.00 0.00 87 TYR A O 20
ATOM 30420 N N . LEU A 1 88 ? 12.113 4.042 26.830 1.00 0.00 88 LEU A N 20
ATOM 30421 C CA . LEU A 1 88 ? 11.328 5.137 27.389 1.00 0.00 88 LEU A CA 20
ATOM 30422 C C . LEU A 1 88 ? 11.065 4.916 28.875 1.00 0.00 88 LEU A C 20
ATOM 30423 O O . LEU A 1 88 ? 11.238 5.824 29.688 1.00 0.00 88 LEU A O 20
ATOM 30439 N N . ARG A 1 89 ? 10.647 3.703 29.222 1.00 0.00 89 ARG A N 20
ATOM 30440 C CA . ARG A 1 89 ? 10.362 3.362 30.611 1.00 0.00 89 ARG A CA 20
ATOM 30441 C C . ARG A 1 89 ? 11.591 3.579 31.488 1.00 0.00 89 ARG A C 20
ATOM 30442 O O . ARG A 1 89 ? 11.472 3.887 32.673 1.00 0.00 89 ARG A O 20
ATOM 30463 N N . GLU A 1 90 ? 12.770 3.416 30.896 1.00 0.00 90 GLU A N 20
ATOM 30464 C CA . GLU A 1 90 ? 14.021 3.593 31.625 1.00 0.00 90 GLU A CA 20
ATOM 30465 C C . GLU A 1 90 ? 14.693 4.908 31.240 1.00 0.00 90 GLU A C 20
ATOM 30466 O O . GLU A 1 90 ? 15.908 4.963 31.048 1.00 0.00 90 GLU A O 20
ATOM 30478 N N . SER A 1 91 ? 13.894 5.964 31.128 1.00 0.00 91 SER A N 20
ATOM 30479 C CA . SER A 1 91 ? 14.411 7.278 30.762 1.00 0.00 91 SER A CA 20
ATOM 30480 C C . SER A 1 91 ? 13.930 8.343 31.742 1.00 0.00 91 SER A C 20
ATOM 30481 O O . SER A 1 91 ? 13.258 8.038 32.728 1.00 0.00 91 SER A O 20
ATOM 30489 N N . SER A 1 92 ? 14.279 9.595 31.464 1.00 0.00 92 SER A N 20
ATOM 30490 C CA . SER A 1 92 ? 13.887 10.707 32.322 1.00 0.00 92 SER A CA 20
ATOM 30491 C C . SER A 1 92 ? 14.370 10.485 33.752 1.00 0.00 92 SER A C 20
ATOM 30492 O O . SER A 1 92 ? 13.771 10.984 34.705 1.00 0.00 92 SER A O 20
ATOM 30500 N N . SER A 1 93 ? 15.456 9.734 33.894 1.00 0.00 93 SER A N 20
ATOM 30501 C CA . SER A 1 93 ? 16.018 9.442 35.207 1.00 0.00 93 SER A CA 20
ATOM 30502 C C . SER A 1 93 ? 15.004 8.711 36.082 1.00 0.00 93 SER A C 20
ATOM 30503 O O . SER A 1 93 ? 14.394 9.303 36.971 1.00 0.00 93 SER A O 20
ATOM 30511 N N . GLY A 1 94 ? 14.830 7.419 35.822 1.00 0.00 94 GLY A N 20
ATOM 30512 C CA . GLY A 1 94 ? 13.889 6.627 36.593 1.00 0.00 94 GLY A CA 20
ATOM 30513 C C . GLY A 1 94 ? 14.576 5.742 37.614 1.00 0.00 94 GLY A C 20
ATOM 30514 O O . GLY A 1 94 ? 15.803 5.715 37.718 1.00 0.00 94 GLY A O 20
ATOM 30518 N N . PRO A 1 95 ? 13.776 4.999 38.392 1.00 0.00 95 PRO A N 20
ATOM 30519 C CA . PRO A 1 95 ? 14.293 4.096 39.425 1.00 0.00 95 PRO A CA 20
ATOM 30520 C C . PRO A 1 95 ? 15.006 2.885 38.833 1.00 0.00 95 PRO A C 20
ATOM 30521 O O . PRO A 1 95 ? 15.130 2.760 37.615 1.00 0.00 95 PRO A O 20
ATOM 30532 N N . SER A 1 96 ? 15.472 1.995 39.704 1.00 0.00 96 SER A N 20
ATOM 30533 C CA . SER A 1 96 ? 16.177 0.795 39.266 1.00 0.00 96 SER A CA 20
ATOM 30534 C C . SER A 1 96 ? 15.696 -0.429 40.040 1.00 0.00 96 SER A C 20
ATOM 30535 O O . SER A 1 96 ? 16.371 -0.902 40.955 1.00 0.00 96 SER A O 20
ATOM 30543 N N . SER A 1 97 ? 14.526 -0.935 39.667 1.00 0.00 97 SER A N 20
ATOM 30544 C CA . SER A 1 97 ? 13.952 -2.102 40.327 1.00 0.00 97 SER A CA 20
ATOM 30545 C C . SER A 1 97 ? 12.887 -2.754 39.450 1.00 0.00 97 SER A C 20
ATOM 30546 O O . SER A 1 97 ? 11.976 -2.088 38.961 1.00 0.00 97 SER A O 20
ATOM 30554 N N . GLY A 1 98 ? 13.011 -4.064 39.256 1.00 0.00 98 GLY A N 20
ATOM 30555 C CA . GLY A 1 98 ? 12.054 -4.785 38.438 1.00 0.00 98 GLY A CA 20
ATOM 30556 C C . GLY A 1 98 ? 12.626 -6.070 37.873 1.00 0.00 98 GLY A C 20
ATOM 30557 O O . GLY A 1 98 ? 13.844 -6.237 37.803 1.00 0.00 98 GLY A O 20
#

Solvent-accessible surface area: 6935 Å² total; per-residue (Å²): 110,119,104,85,106,111,60,100,119,74,27,131,40,146,132,157,150,36,143,47,47,41,30,0,39,123,5,74,104,119,47,0,92,47,2,0,61,47,0,27,76,90,80,83,7,142,156,28,61,34,62,88,0,99,82,20,43,0,112,71,1,12,145,19,84,84,124,51,3,77,191,9,3,53,98,156,3,0,104,37,0,47,74,40,6,62,153,26,126,154,33,76,112,45,141,110,116,128

Radius of gyration: 14.07 Å; Cα contacts (8 Å, |Δi|>4): 98; chains: 1; bounding box: 35×34×42 Å

CATH classification: 1.10.150.50

Organism: Homo sapiens (NCBI:txid9606)

Secondary structure (DSSP, 8-state):
--S------PPP-SSS-----SSGGG--TTHHHHHHHHHHHHTT--S--GGGGTT--HHHHHH--HHHHHTTS-HHHHHHHHHHHHHHHT-SS-----

Foldseek 3Di:
DDDADDDDDDADDPPQADDDALALLQAALVRQLSNVVRCCRVVVFDPFASVLSNRQGSNNVLVDDLVNRCVGGPNVVSCVSNVSNVRSNPDPPDDDDD